Protein 7UFI (pdb70)

Solvent-accessible surface area: 93721 Å² total; per-residue (Å²): 129,159,132,57,68,14,30,140,0,45,124,16,74,18,53,12,70,46,13,135,99,1,18,61,32,0,52,40,2,49,100,24,14,52,57,110,16,62,11,14,1,0,0,0,8,0,6,20,12,14,19,16,59,70,0,0,110,73,1,32,94,98,40,11,64,84,36,64,89,72,38,119,86,47,19,3,1,44,2,28,3,26,26,42,2,99,14,31,37,5,0,16,46,4,0,28,62,0,27,144,28,114,3,17,136,81,60,49,71,31,36,3,11,80,79,0,21,126,46,0,84,74,25,32,2,80,0,4,0,3,3,10,0,8,7,0,13,47,34,158,40,67,96,27,21,17,48,0,2,15,8,6,5,37,3,2,33,97,14,61,1,0,2,0,0,0,0,8,6,28,0,73,27,2,0,102,10,14,39,13,0,33,11,20,1,4,5,36,19,69,6,102,15,17,48,103,16,52,11,193,11,55,4,77,70,6,0,86,136,2,18,155,41,3,13,26,132,127,98,2,19,6,11,75,129,68,29,7,59,54,0,0,4,0,1,71,5,40,37,38,8,1,38,32,0,0,11,2,0,0,8,25,1,9,100,73,152,65,102,23,8,48,93,107,2,2,36,79,0,0,127,8,2,31,22,17,25,91,158,106,44,120,12,3,11,71,157,65,32,135,23,54,138,113,54,24,156,86,14,83,162,68,51,3,54,112,24,49,107,117,104,132,158,131,56,68,15,29,140,1,44,129,17,77,18,53,12,71,46,12,134,100,1,18,61,32,0,52,46,1,50,102,29,15,54,58,114,18,65,12,16,1,0,0,0,9,0,7,21,13,14,20,16,63,70,0,0,110,76,1,33,92,96,39,10,64,84,34,62,89,72,36,118,87,46,18,3,1,43,2,40,5,29,29,47,1,99,13,31,43,5,0,21,45,4,0,33,63,0,25,146,27,113,2,20,136,81,62,49,68,26,33,3,13,77,79,0,20,127,46,0,83,73,25,32,2,81,0,3,0,3,4,11,0,8,9,0,13,44,37,161,37,64,90,27,21,14,47,0,2,14,7,5,5,33,3,2,34,99,15,58,1,0,2,0,0,0,0,9,6,28,0,76,27,2,0,98,10,15,35,15,1,37,12,22,0,5,5,34,19,70,6,99,14,18,48,104,10,59,9,193,11,55,5,76,70,6,0,86,136,1,18,154,39,3,12,26,130,128,99,2,20,6,12,77,129,69,28,8,63,54,0,0,2,0,2,67,5,42,35,41,8,2,40,33,0,0,13,4,0,0,6,26,1,9,102,77,151,68,101,24,8,50,93,108,2,2,35,76,0,0,130,7,2,31,24,18,25,92,160,109,44,119,15,2,11,71,155,66,31,135,24,56,139,114,52,23,151,86,14,84,161,70,49,4,54,110,26,49,108,121,102,129,159,132,58,70,18,32,142,0,48,130,17,74,18,54,11,70,47,12,137,102,1,17,62,30,0,51,44,1,50,101,26,13,54,58,113,16,65,10,16,1,0,1,0,8,0,6,20,13,14,21,17,63,70,0,0,112,74,1,35,95,102,42,11,64,85,34,64,89,72,37,120,86,47,18,3,1,42,2,36,3,24,27,43,1,100,12,31,39,5,0,19,45,4,0,32,64,0,26,145,30,112,2,18,134,79,61,44,63,28,32,4,13,84,79,0,22,124,45,0,82,73,26,32,2,81,0,3,0,4,3,10,0,7,8,0,12,45,34,153,39,67,78,26,22,14,43,0,1,10,9,6,2,33,4,2,32,101,14,60,1,0,3,0,0,0,0,8,6,29,0,73,29,1,0,93,8,17,31,11,0,36,10,18,1,5,4,29,18,74,6,103,12,16,48,103,12,54,11,192,12,52,4,76,68,6,0,87,135,1,18,153,38,3,14,27,131,126,99,1,20,6,11,75,126,69,27,6,62,52,0,0,3,0,2,68,4,43,36,45,8,2,39,35,0,0,15,4,0,0,9,24,1,7,101,75,151,67,102,24,7,49,93,110,3,2,35,80,0,0,131,9,2,32,26,20,24,93,162,107,44,121,11,2,10,73,155,65,32,135,23,54,141,115,51,24,150,87,14,84,162,68,51,4,54,110,26,51,107,118,101,128,159,129,56,69,16,30,138,1,48,129,18,76,18,52,11,70,48,12,135,100,1,18,63,75,0,52,97,2,47,101,96,14,83,59,127,69,110,11,38,1,0,1,0,9,0,7,21,13,14,20,15,59,71,0,0,108,73,1,33,92,101,40,11,63,84,34,64,88,72,36,119,86,47,18,3,1,42,2,30,4,25,22,43,2,93,3,31,38,5,0,20,44,5,0,33,64,0,27,144,28,112,2,15,130,88,60,71,42,70,118,3,13,122,79,0,20,124,46,0,82,73,27,32,2,81,0,3,0,4,4,6,0,8,7,0,12,44,30,146,39,71,140,27,20,37,30,1,2,21,9,6,18,58,3,2,61,96,15,61,2,0,3,0,0,0,0,8,6,28,0,75,28,2,0,114,48,17,44,57,1,74,62,51,2,84,55,67,18,67,7,99,15,17,48,107,10,60,10,191,11,56,5,77,70,7,0,86,134,1,18,153,39,3,14,27,132,124,100,1,20,6,12,74,126,68,27,8,64,54,0,0,4,0,2,69,6,40,38,44,8,3,40,30,0,0,13,2,0,0,8,25,1,9,100,76,149,68,102,24,8,49,90,110,3,1,35,83,0,0,130,7,2,30,23,20,24,92,161,108,42,123,14,2,11,70,155,65,30,135,24,54,138,114,53,26,154,85,14,83,162,69,49,5,52,110,24,49,108,115,104,127,160,82,58,69,31,39,140,1,107,181,18,74,19,53,11,70,47,12,134,101,1,18,62,37,0,51,51,1,49,101,33,14,57,60,117,17,67,10,18,0,0,0,0,8,0,6,72,12,13,20,26,68,70,0,0,109,74,1,32,94,97,40,10,64,86,36,62,88,71,38,119,88,48,18,3,2,34,1,60,8,48,90,60,1,98,13,31,54,4,0,62,44,3,0,27,21,0,26,100,25,110,2,28,87,75,66,47,65,26,28,3,12,70,74,0,20,124,45,0,82,73,27,32,2,82,0,3,0,3,3,33,0,23,41,0,13,45,95,196,38,71,94,27,22,18,44,0,1,15,8,5,6,34,3,3,35,97,13,62,2,0,3,0,0,0,0,29,6,28,0,75,27,2,0,105,13,15,43,16,1,30,12,23,1,5,6,38,17,72,6,101,14,16,49,106,10,58,10,191,11,56,5,76,70,6,0,86,135,1,17,154,38,4,14,27,133,129,99,1,20,7,12,76,130,68,28,12,74,54,0,0,3,0,2,70,6,46,37,144,7,2,39,59,0,0,41,44,0,0,37,42,1,8,109,77,150,67,100,24,7,48,94,108,2,1,35,105,0,0,131,90,25,33,77,113,25,92,159,109,44,120,12,2,10,70,156,66,32,136,23,57,138,113,52,24,152,86,13,83,163,68,52,4,55,110,68,50,107,167,102,131,160,129,59,68,12,30,140,1,50,129,18,74,21,51,11,71,46,12,136,100,1,18,63,34,0,51,48,1,48,101,29,14,53,57,114,18,66,11,19,0,0,0,0,8,0,5,21,12,14,20,16,65,69,0,0,110,75,1,33,94,99,40,10,63,85,35,64,89,70,37,119,86,46,19,4,1,43,2,37,5,27,28,46,1,97,13,32,37,4,0,16,45,4,0,30,64,0,26,144,30,112,2,16,128,79,58,47,62,24,26,4,12,66,74,0,19,126,45,0,82,75,25,32,2,81,0,4,0,3,3,11,0,9,12,0,11,45,39,165,38,68,87,26,20,14,42,0,2,14,8,5,3,26,3,2,31,97,12,61,2,0,2,0,0,0,0,12,7,28,0,73,28,1,0,101,9,15,39,13,0,36,12,21,1,6,6,35,17,70,7,100,14,16,50,104,10,54,10,191,12,54,5,77,69,5,0,85,134,2,19,156,39,4,13,28,131,125,102,2,20,6,12,75,127,69,27,7,63,53,0,0,4,0,1,68,4,45,35,44,8,1,37,35,0,0,17,5,0,0,8,23,1,9,96,76,152,68,104,23,7,51,90,109,3,2,35,85,0,0,129,17,3,30,32,27,28,90,160,107,44,120,13,2,10,72,154,63,31,136,23,55,140,112,53,25,152,85,13,82,160,67,49,3,54,108,34,50,105,128,103,129,160,129,58,68,18,32,139,0,49,130,18,75,19,53,11,71,48,12,136,99,1,18,61,26,0,51,42,1,48,99,21,14,48,58,110,18,63,12,15,0,0,1,0,9,0,6,23,12,13,20,17,63,69,0,0,110,75,1,34,94,99,40,10,64,84,35,63,88,72,36,121,88,46,16,3,1,44,2,29,4,25,23,41,2,100,13,32,33,5,0,15,45,3,0,27,61,0,26,147,28,111,2,15,131,76,59,49,68,27,31,2,13,72,78,0,20,124,45,0,82,74,26,32,2,81,0,4,0,4,4,10,0,7,7,0,12,44,31,154,40,62,89,26,20,16,42,1,1,15,8,6,4,27,2,2,30,95,14,61,2,0,2,0,0,0,0,8,6,28,0,74,30,2,0,100,8,13,39,11,1,35,10,19,1,4,4,32,19,71,6,98,14,16,47,106,13,57,10,191,12,57,4,77,68,6,0,86,133,2,18,153,40,3,12,28,131,128,96,2,21,6,11,76,126,70,27,6,62,54,0,0,4,0,1,67,4,39,35,43,7,2,37,34,0,0,14,4,0,0,9,26,1,9,100,75,151,66,103,23,8,49,95,110,3,1,35,83,0,0,128,11,3,34,28,20,25,92,158,108,44,119,12,2,10,70,158,65,31,135,23,55,138,113,52,26,150,85,14,82,161,67,48,5,54,107,26,48,112,117,103

Nearest PDB structures (foldseek):
  7ufi-assembly1_1  TM=1.003E+00  e=1.037E-57  Vibrio cholerae
  7rzy-assembly1_6  TM=9.937E-01  e=1.566E-46  Vibrio cholerae
  7tjk-assembly1_D  TM=5.510E-01  e=9.023E-07  Saccharomyces cerevisiae
  7tji-assembly1_D  TM=5.333E-01  e=1.636E-06  Saccharomyces cerevisiae
  6rqc-assembly1_D  TM=5.514E-01  e=3.567E-05  Saccharomyces cerevisiae S288C

Radius of gyration: 45.84 Å; Cα contacts (8 Å, |Δi|>4): 3472; chains: 7; bounding box: 83×127×133 Å

B-factor: mean 151.25, std 47.31, range [30.0, 275.18]

Foldseek 3Di:
DPVVLLVLLQPFDDDFPQLVVVLVVVVVQLVVDPFPDAGQAAEEAEAPFLCLVVSVVVSCCVPCVVVVVVDQQCQEFEAEADALHALLRSLQSVVPRRGHDPSPPDRPNPVSLVVCLVCCVVSHHREYEYAALVSQQDQPDGDRNCRNVVVVVVSCVSGVHHYHYYYHPQSVVSLVVDPSSVVSHPHYHYSYFDFFQPAPDSLLVSQVVSQVSNSQDDTQPGSDPPVSLLLCLLPVGNNRLSSQLSSQQSVQCVVPPHRHRDLPSSLVSSVVSCPPPDDPRDNCNHDDNPRDPVSGHTQDPCNRVVSVVVD/DPVVLLVLLQPFDDDFPLLVVVLVVVVVQLVVDPFPDAGQAAEEAEADFLCLVVSVVVSCCVPCVVVVVVDQQCAEFEAEADALHALLRSLQSVVPRRGHDPSPPDRPNVVSLVVCLVCCVVSHHREYEYAALVSQQDQPDGDRPCRNVVVCVVSCVSGVHHYHYYYHPQSVVSLVVDPSSVVSHPHYHYSYFDFFQPAPDSLLVSQVVSQVSNSQDDTQPPSDPPVSLLLCLLPVGNNRLSSQLSSQQSVQCVVPPHRHRDLPSSLVSSVVSCPPPDDPRDNCNHDDNPRDPVSGHTQDPCNRVVSVVVD/DPVVLLVLLQPFDDDFPLLVVVLVVVVVQLVVDPFPDAGQAAEEAEADFLCLVVSVVVSCCVPCVVVVVVDQQCQEFEAEADALHALLRSLQSSVPRRGHDPSPPDRPNVVSLVVCLVCCVVSHHREYEYAALVSQQDQPDGDRPCRNVVSVVVSCVSGVHHYHYYYHPQSVVSLVVDPSSVVSHPHYHYSYFDFFQPAPDSLLVSQVVSQVSNSQDDTQPPSDPPVSLLLCLLPVGNNRLSSQLSSQQSVQCVVPPHRHRDLPSSLVSSVVSCPVPDDPRDNCNHDDNPRDPVSGHTQDPCNRVVSVVVD/DPVVLLVLLQPFDDDFPQLVVVLVVVVVQLVVDPFPDAGQAAEEAEADFLCLVVSVVVSCCVPCVVVVVVDQQCQEFEAEADALHALLRSLQSSVPRRGHDPSPPDRPNVVSLVVCLVCCVVSHHREYEYAALCSQQDQPDGDRPCRNVVVVVVSCVSGVHHYHYYYHPQSVVSLVVDVSSVVSHPHYHYSYFDFFQPAPDSLLVSQVVSQVSNSQDDTQPPSDPPVSLLLCLLPVGNNRLSSQLSSQQSVQCVVVPHRHRDLPSSLVSSVVSCPVPDDPRDNCRHDDNPRDPVSGHTQDPCNRVVSVVVD/DPVVLLVLLQPFDDDFPLLVVVLVVVVVQLVVDPFPDAGQAAEEAEADFLCLVVSVVVSCCVPCVVVVVVDQQCQEFEAEADALHALLRSLQSSVPRRGHDPSPPDRPNVVSLVVCLVCCVVSHHREYEYAALCSQQDQPDGDRPCRNVVVCVVSCVSGVHHYHYYYHPQSVVSLVVDPSSVVSHPHYGYSYFDFFQPAPDSLLVSQVVSQVSNSQDPTQPPSDPPVSLLLCLLPVGNNRLSSQLSSQQSVQCVVPPHRHRDLPSSLVSSVVSCPPPDDPRDNCNHDDNPRDPVSGHTQDPCNRCVSVVVD/DPVVLLVLLQPFDDAFPQLVVVLVVVVVQLVVDPFPDAGQAAEEAEADFLCLVVSVVVSCCVPCVVVVVVDQQCAEFEAEADALHALLRSLQSRVPRRGHDPSPPDRPNPVSLVVCLVCCVVSHHREYEYAALVSQQDQPDGDRPCRNVVSCVVSCVSGVHHYHYYYHPQSVVSLVVDPSSVVSNPHYHYSYFDFFQPAPDSLLVSQVVSQVSNSQDDTQPPSDPPVSLLLCLLPVGNNRLSSQLSSQQSVQCVVPPHRHRDLPSSLVSSVVSCPPPDDPRDNCNHDDNPRDPVSGHTQDPCNRCVSVVVD/DPVVLLVLLQPFDDDFPLLVVVLVVVVVQLVVDPFPDAGQAAEEAEAPFLCLVVSVVVSCCVPCVVVVVVDQQCQEFEAEADALHALQRSLQSSVPRRGHDPSPPDRPNPVSLVVCLVCCVVSHHREYEYAALCSQQDQPDGDRPCRNVVVVVVSCVSGVHHYHYYHHPQSVVSLVVDPSSVVSNPHYHYSYFDFFQPAPDSLLVSQVVSQVSNSQDPTAPPSDPPVSLLLCLLPVGNNRLSSQLSSQQSVQCVVPPHRHRDLPSSLVSSVVSCPPPDDPRDNCNHDDNPRDPVSGHTQDPCNRVVSVVVD

Structure (mmCIF, N/CA/C/O backbone):
data_7UFI
#
_entry.id   7UFI
#
_cell.length_a   1.00
_cell.length_b   1.00
_cell.length_c   1.00
_cell.angle_alpha   90.00
_cell.angle_beta   90.00
_cell.angle_gamma   90.00
#
_symmetry.space_group_name_H-M   'P 1'
#
loop_
_entity.id
_entity.type
_entity.pdbx_description
1 polymer "DNA (5'-D(P*CP*TP*CP*CP*AP*GP*TP*AP*CP*AP*GP*CP*GP*CP*GP*GP*CP*TP*GP*AP*A)-3')"
2 polymer "DNA (5'-D(P*TP*TP*CP*AP*GP*CP*CP*GP*CP*GP*CP*TP*GP*TP*AP*CP*TP*GP*GP*AP*G)-3')"
3 polymer VchTnsC
4 non-polymer "ADENOSINE-5'-TRIPHOSPHATE"
#
loop_
_atom_site.group_PDB
_atom_site.id
_atom_site.type_symbol
_atom_site.label_atom_id
_atom_site.label_alt_id
_atom_site.label_comp_id
_atom_site.label_asym_id
_atom_site.label_entity_id
_atom_site.label_seq_id
_atom_site.pdbx_PDB_ins_code
_atom_site.Cartn_x
_atom_site.Cartn_y
_atom_site.Cartn_z
_atom_site.occupancy
_atom_site.B_iso_or_equiv
_atom_site.auth_seq_id
_atom_site.auth_comp_id
_atom_site.auth_asym_id
_atom_site.auth_atom_id
_atom_site.pdbx_PDB_model_num
ATOM 862 N N . THR C 3 1 ? 201.259 166.467 227.636 1.00 144.23 4 THR 1 N 1
ATOM 863 C CA . THR C 3 1 ? 200.819 165.869 226.329 1.00 142.71 4 THR 1 CA 1
ATOM 864 C C . THR C 3 1 ? 201.608 164.581 226.049 1.00 144.72 4 THR 1 C 1
ATOM 865 O O . THR C 3 1 ? 200.959 163.531 225.859 1.00 147.02 4 THR 1 O 1
ATOM 869 N N . ARG C 3 2 ? 202.946 164.670 226.029 1.00 141.48 5 ARG 1 N 1
ATOM 870 C CA . ARG C 3 2 ? 203.898 163.590 225.634 1.00 135.29 5 ARG 1 CA 1
ATOM 871 C C . ARG C 3 2 ? 203.581 163.143 224.202 1.00 135.32 5 ARG 1 C 1
ATOM 872 O O . ARG C 3 2 ? 202.932 162.095 224.028 1.00 137.28 5 ARG 1 O 1
ATOM 880 N N . GLU C 3 3 ? 204.015 163.940 223.222 1.00 140.71 6 GLU 1 N 1
ATOM 881 C CA . GLU C 3 3 ? 203.849 163.697 221.759 1.00 145.45 6 GLU 1 CA 1
ATOM 882 C C . GLU C 3 3 ? 204.424 162.328 221.345 1.00 137.52 6 GLU 1 C 1
ATOM 883 O O . GLU C 3 3 ? 203.978 161.812 220.293 1.00 139.64 6 GLU 1 O 1
ATOM 889 N N . ALA C 3 4 ? 205.345 161.750 222.130 1.00 132.24 7 ALA 1 N 1
ATOM 890 C CA . ALA C 3 4 ? 205.817 160.346 222.008 1.00 132.63 7 ALA 1 CA 1
ATOM 891 C C . ALA C 3 4 ? 204.637 159.374 222.165 1.00 127.70 7 ALA 1 C 1
ATOM 892 O O . ALA C 3 4 ? 204.509 158.457 221.325 1.00 125.71 7 ALA 1 O 1
ATOM 894 N N . ARG C 3 5 ? 203.819 159.571 223.205 1.00 129.45 8 ARG 1 N 1
ATOM 895 C CA . ARG C 3 5 ? 202.582 158.787 223.488 1.00 133.05 8 ARG 1 CA 1
ATOM 896 C C . ARG C 3 5 ? 201.526 159.050 222.401 1.00 131.92 8 ARG 1 C 1
ATOM 897 O O . ARG C 3 5 ? 200.801 158.095 222.050 1.00 134.79 8 ARG 1 O 1
ATOM 905 N N . ILE C 3 6 ? 201.436 160.290 221.902 1.00 123.89 9 ILE 1 N 1
ATOM 906 C CA . ILE C 3 6 ? 200.459 160.722 220.853 1.00 116.62 9 ILE 1 CA 1
ATOM 907 C C . ILE C 3 6 ? 200.822 160.037 219.531 1.00 117.47 9 ILE 1 C 1
ATOM 908 O O . ILE C 3 6 ? 199.897 159.528 218.862 1.00 120.91 9 ILE 1 O 1
ATOM 913 N N . SER C 3 7 ? 202.109 160.043 219.163 1.00 120.42 10 SER 1 N 1
ATOM 914 C CA . SER C 3 7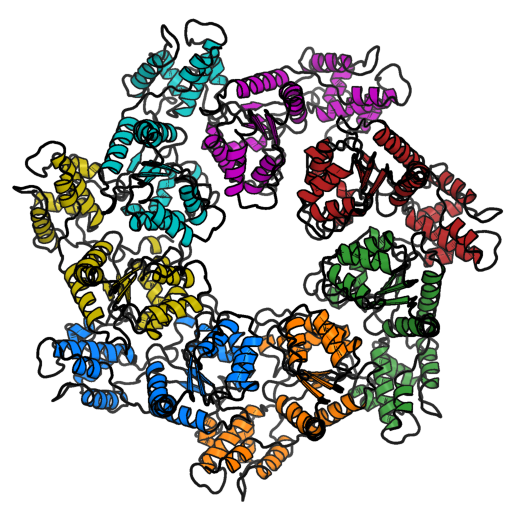 ? 202.639 159.360 217.951 1.00 120.74 10 SER 1 CA 1
ATOM 915 C C . SER C 3 7 ? 202.478 157.840 218.096 1.00 113.35 10 SER 1 C 1
ATOM 916 O O . SER C 3 7 ? 202.246 157.184 217.069 1.00 116.28 10 SER 1 O 1
ATOM 919 N N . ARG C 3 8 ? 202.605 157.307 219.315 1.00 110.80 11 ARG 1 N 1
ATOM 920 C CA . ARG C 3 8 ? 202.375 155.865 219.605 1.00 117.28 11 ARG 1 CA 1
ATOM 921 C C . ARG C 3 8 ? 200.904 155.516 219.334 1.00 114.11 11 ARG 1 C 1
ATOM 922 O O . ARG C 3 8 ? 200.664 154.435 218.763 1.00 117.60 11 ARG 1 O 1
ATOM 930 N N . ALA C 3 9 ? 199.965 156.390 219.719 1.00 113.49 12 ALA 1 N 1
ATOM 931 C CA . ALA C 3 9 ? 198.504 156.216 219.509 1.00 111.59 12 ALA 1 CA 1
ATOM 932 C C . ALA C 3 9 ? 198.158 156.344 218.021 1.00 109.00 12 ALA 1 C 1
ATOM 933 O O . ALA C 3 9 ? 197.229 155.641 217.580 1.00 112.08 12 ALA 1 O 1
ATOM 935 N N . LYS C 3 10 ? 198.859 157.216 217.288 1.00 111.38 13 LYS 1 N 1
ATOM 936 C CA . LYS C 3 10 ? 198.626 157.464 215.838 1.00 113.63 13 LYS 1 CA 1
ATOM 937 C C . LYS C 3 10 ? 199.228 156.323 215.004 1.00 111.39 13 LYS 1 C 1
ATOM 938 O O . LYS C 3 10 ? 198.510 155.792 214.135 1.00 104.51 13 LYS 1 O 1
ATOM 944 N N . ARG C 3 11 ? 200.495 155.973 215.253 1.00 118.46 14 ARG 1 N 1
ATOM 945 C CA . ARG C 3 11 ? 201.227 154.874 214.562 1.00 123.15 14 ARG 1 CA 1
ATOM 946 C C . ARG C 3 11 ? 200.988 153.570 215.333 1.00 121.56 14 ARG 1 C 1
ATOM 947 O O . ARG C 3 11 ? 201.840 153.194 216.166 1.00 125.24 14 ARG 1 O 1
ATOM 955 N N . ALA C 3 12 ? 199.843 152.935 215.078 1.00 117.60 15 ALA 1 N 1
ATOM 956 C CA . ALA C 3 12 ? 199.451 151.610 215.612 1.00 115.97 15 ALA 1 CA 1
ATOM 957 C C . ALA C 3 12 ? 199.082 150.704 214.435 1.00 114.52 15 ALA 1 C 1
ATOM 958 O O . ALA C 3 12 ? 198.016 150.935 213.842 1.00 117.64 15 ALA 1 O 1
ATOM 960 N N . PHE C 3 13 ? 199.947 149.747 214.088 1.00 114.58 16 PHE 1 N 1
ATOM 961 C CA . PHE C 3 13 ? 199.685 148.724 213.041 1.00 114.07 16 PHE 1 CA 1
ATOM 962 C C . PHE C 3 13 ? 199.323 147.392 213.705 1.00 108.89 16 PHE 1 C 1
ATOM 963 O O . PHE C 3 13 ? 200.118 146.892 214.523 1.00 107.68 16 PHE 1 O 1
ATOM 971 N N . VAL C 3 14 ? 198.146 146.860 213.360 1.00 108.84 17 VAL 1 N 1
ATOM 972 C CA . VAL C 3 14 ? 197.663 145.490 213.708 1.00 108.09 17 VAL 1 CA 1
ATOM 973 C C . VAL C 3 14 ? 197.479 144.698 212.410 1.00 111.66 17 VAL 1 C 1
ATOM 974 O O . VAL C 3 14 ? 196.636 145.109 211.597 1.00 117.61 17 VAL 1 O 1
ATOM 978 N N . SER C 3 15 ? 198.183 143.574 212.249 1.00 111.40 18 SER 1 N 1
ATOM 979 C CA . SER C 3 15 ? 198.138 142.732 211.023 1.00 113.76 18 SER 1 CA 1
ATOM 980 C C . SER C 3 15 ? 196.898 141.828 211.052 1.00 110.69 18 SER 1 C 1
ATOM 981 O O . SER C 3 15 ? 196.832 140.952 211.935 1.00 112.26 18 SER 1 O 1
ATOM 984 N N . THR C 3 16 ? 195.953 142.046 210.129 1.00 109.87 19 THR 1 N 1
ATOM 985 C CA . THR C 3 16 ? 194.800 141.143 209.858 1.00 112.75 19 THR 1 CA 1
ATOM 986 C C . THR C 3 16 ? 195.264 140.016 208.937 1.00 116.28 19 THR 1 C 1
ATOM 987 O O . THR C 3 16 ? 196.293 140.148 208.276 1.00 125.97 19 THR 1 O 1
ATOM 991 N N . PRO C 3 17 ? 194.543 138.869 208.881 1.00 116.23 20 PRO 1 N 1
ATOM 992 C CA . PRO C 3 17 ? 194.844 137.807 207.916 1.00 117.30 20 PRO 1 CA 1
ATOM 993 C C . PRO C 3 17 ? 194.761 138.225 206.437 1.00 119.28 20 PRO 1 C 1
ATOM 994 O O . PRO C 3 17 ? 195.487 137.643 205.643 1.00 126.61 20 PRO 1 O 1
ATOM 998 N N . SER C 3 18 ? 193.910 139.204 206.101 1.00 114.07 21 SER 1 N 1
ATOM 999 C CA . SER C 3 18 ? 193.784 139.782 204.733 1.00 111.97 21 SER 1 CA 1
ATOM 1000 C C . SER C 3 18 ? 195.062 140.545 204.353 1.00 114.28 21 SER 1 C 1
ATOM 1001 O O . SER C 3 18 ? 195.499 140.410 203.197 1.00 122.95 21 SER 1 O 1
ATOM 1004 N N . VAL C 3 19 ? 195.632 141.316 205.287 1.00 111.69 22 VAL 1 N 1
ATOM 1005 C CA . VAL C 3 19 ? 196.895 142.095 205.095 1.00 109.63 22 VAL 1 CA 1
ATOM 1006 C C . VAL C 3 19 ? 198.073 141.121 204.951 1.00 104.83 22 VAL 1 C 1
ATOM 1007 O O . VAL C 3 19 ? 198.911 141.335 204.040 1.00 114.97 22 VAL 1 O 1
ATOM 1011 N N . ARG C 3 20 ? 198.135 140.093 205.804 1.00 100.32 23 ARG 1 N 1
ATOM 1012 C CA . ARG C 3 20 ? 199.184 139.038 205.754 1.00 106.00 23 ARG 1 CA 1
ATOM 1013 C C . ARG C 3 20 ? 199.073 138.266 204.434 1.00 101.51 23 ARG 1 C 1
ATOM 1014 O O . ARG C 3 20 ? 200.131 137.866 203.905 1.00 107.59 23 ARG 1 O 1
ATOM 1022 N N . LYS C 3 21 ? 197.851 138.073 203.924 1.00 97.27 24 LYS 1 N 1
ATOM 1023 C CA . LYS C 3 21 ? 197.591 137.445 202.600 1.00 100.41 24 LYS 1 CA 1
ATOM 1024 C C . LYS C 3 21 ? 198.192 138.313 201.489 1.00 98.30 24 LYS 1 C 1
ATOM 1025 O O . LYS C 3 21 ? 198.875 137.745 200.609 1.00 109.51 24 LYS 1 O 1
ATOM 1031 N N . ILE C 3 22 ? 197.942 139.626 201.527 1.00 93.91 25 ILE 1 N 1
ATOM 1032 C CA . ILE C 3 22 ? 198.485 140.614 200.544 1.00 95.23 25 ILE 1 CA 1
ATOM 1033 C C . ILE C 3 22 ? 200.019 140.611 200.638 1.00 99.63 25 ILE 1 C 1
ATOM 1034 O O . ILE C 3 22 ? 200.667 140.501 199.567 1.00 104.61 25 ILE 1 O 1
ATOM 1039 N N . LEU C 3 23 ? 200.581 140.699 201.852 1.00 100.08 26 LEU 1 N 1
ATOM 1040 C CA . LEU C 3 23 ? 202.057 140.770 202.056 1.00 99.34 26 LEU 1 CA 1
ATOM 1041 C C . LEU C 3 23 ? 202.724 139.487 201.545 1.00 95.95 26 LEU 1 C 1
ATOM 1042 O O . LEU C 3 23 ? 203.751 139.616 200.852 1.00 101.95 26 LEU 1 O 1
ATOM 1047 N N . SER C 3 24 ? 202.170 138.307 201.850 1.00 94.20 27 SER 1 N 1
ATOM 1048 C CA . SER C 3 24 ? 202.705 136.993 201.393 1.00 93.85 27 SER 1 CA 1
ATOM 1049 C C . SER C 3 24 ? 202.692 136.927 199.861 1.00 94.81 27 SER 1 C 1
ATOM 1050 O O . SER C 3 24 ? 203.680 136.419 199.291 1.00 101.07 27 SER 1 O 1
ATOM 1053 N N . TYR C 3 25 ? 201.626 137.429 199.225 1.00 93.50 28 TYR 1 N 1
ATOM 1054 C CA . TYR C 3 25 ? 201.473 137.476 197.745 1.00 93.70 28 TYR 1 CA 1
ATOM 1055 C C . TYR C 3 25 ? 202.426 138.510 197.131 1.00 96.46 28 TYR 1 C 1
ATOM 1056 O O . TYR C 3 25 ? 202.899 138.267 196.001 1.00 102.32 28 TYR 1 O 1
ATOM 1065 N N . MET C 3 26 ? 202.689 139.622 197.826 1.00 100.46 29 MET 1 N 1
ATOM 1066 C CA . MET C 3 26 ? 203.642 140.673 197.364 1.00 105.22 29 MET 1 CA 1
ATOM 1067 C C . MET C 3 26 ? 205.077 140.126 197.385 1.00 101.21 29 MET 1 C 1
ATOM 1068 O O . MET C 3 26 ? 205.802 140.353 196.394 1.00 97.38 29 MET 1 O 1
ATOM 1073 N N . ASP C 3 27 ? 205.468 139.450 198.475 1.00 105.09 30 ASP 1 N 1
ATOM 1074 C CA . ASP C 3 27 ? 206.782 138.762 198.624 1.00 110.91 30 ASP 1 CA 1
ATOM 1075 C C . ASP C 3 27 ? 206.915 137.683 197.541 1.00 109.66 30 ASP 1 C 1
ATOM 1076 O O . ASP C 3 27 ? 208.024 137.535 196.989 1.00 112.93 30 ASP 1 O 1
ATOM 1081 N N . ARG C 3 28 ? 205.822 136.965 197.256 1.00 106.39 31 ARG 1 N 1
ATOM 1082 C CA . ARG C 3 28 ? 205.733 135.913 196.205 1.00 103.12 31 ARG 1 CA 1
ATOM 1083 C C . ARG C 3 28 ? 205.931 136.539 194.819 1.00 102.63 31 ARG 1 C 1
ATOM 1084 O O . ARG C 3 28 ? 206.777 136.018 194.063 1.00 113.60 31 ARG 1 O 1
ATOM 1092 N N . CYS C 3 29 ? 205.176 137.597 194.500 1.00 104.35 32 CYS 1 N 1
ATOM 1093 C CA . CYS C 3 29 ? 205.259 138.360 193.218 1.00 106.21 32 CYS 1 CA 1
ATOM 1094 C C . CYS C 3 29 ? 206.702 138.807 192.939 1.00 101.02 32 CYS 1 C 1
ATOM 1095 O O . CYS C 3 29 ? 207.130 138.694 191.776 1.00 97.47 32 CYS 1 O 1
ATOM 1098 N N . ARG C 3 30 ? 207.410 139.307 193.958 1.00 104.17 33 ARG 1 N 1
ATOM 1099 C CA . ARG C 3 30 ? 208.803 139.820 193.836 1.00 105.39 33 ARG 1 CA 1
ATOM 1100 C C . ARG C 3 30 ? 209.758 138.654 193.575 1.00 104.15 33 ARG 1 C 1
ATOM 1101 O O . ARG C 3 30 ? 210.482 138.708 192.567 1.00 107.30 33 ARG 1 O 1
ATOM 1109 N N . ASP C 3 31 ? 209.743 137.638 194.444 1.00 112.50 34 ASP 1 N 1
ATOM 1110 C CA . ASP C 3 31 ? 210.750 136.540 194.471 1.00 120.96 34 ASP 1 CA 1
ATOM 1111 C C . ASP C 3 31 ? 210.534 135.539 193.322 1.00 116.60 34 ASP 1 C 1
ATOM 1112 O O . ASP C 3 31 ? 211.397 134.652 193.175 1.00 120.12 34 ASP 1 O 1
ATOM 1117 N N . LEU C 3 32 ? 209.459 135.660 192.533 1.00 116.35 35 LEU 1 N 1
ATOM 1118 C CA . LEU C 3 32 ? 209.189 134.750 191.384 1.00 118.91 35 LEU 1 CA 1
ATOM 1119 C C . LEU C 3 32 ? 209.789 135.293 190.081 1.00 121.37 35 LEU 1 C 1
ATOM 1120 O O . LEU C 3 32 ? 210.236 134.459 189.268 1.00 126.01 35 LEU 1 O 1
ATOM 1125 N N . SER C 3 33 ? 209.794 136.613 189.875 1.00 120.02 36 SER 1 N 1
ATOM 1126 C CA . SER C 3 33 ? 210.343 137.261 188.653 1.00 121.92 36 SER 1 CA 1
ATOM 1127 C C . SER C 3 33 ? 211.876 137.167 188.652 1.00 130.16 36 SER 1 C 1
ATOM 1128 O O . SER C 3 33 ? 212.504 137.696 189.593 1.00 133.70 36 SER 1 O 1
ATOM 1131 N N . ASP C 3 34 ? 212.438 136.517 187.626 1.00 133.23 37 ASP 1 N 1
ATOM 1132 C CA . ASP C 3 34 ? 213.902 136.377 187.379 1.00 132.55 37 ASP 1 CA 1
ATOM 1133 C C . ASP C 3 34 ? 214.394 137.547 186.512 1.00 129.62 37 ASP 1 C 1
ATOM 1134 O O . ASP C 3 34 ? 215.615 137.616 186.272 1.00 132.73 37 ASP 1 O 1
ATOM 1139 N N . LEU C 3 35 ? 213.478 138.417 186.058 1.00 129.59 38 LEU 1 N 1
ATOM 1140 C CA . LEU C 3 35 ? 213.723 139.637 185.235 1.00 130.41 38 LEU 1 CA 1
ATOM 1141 C C . LEU C 3 35 ? 214.268 139.275 183.839 1.00 128.16 38 LEU 1 C 1
ATOM 1142 O O . LEU C 3 35 ? 214.894 140.151 183.207 1.00 123.00 38 LEU 1 O 1
ATOM 1147 N N . GLU C 3 36 ? 214.004 138.053 183.359 1.00 132.72 39 GLU 1 N 1
ATOM 1148 C CA . GLU C 3 36 ? 214.182 137.631 181.941 1.00 134.64 39 GLU 1 CA 1
ATOM 1149 C C . GLU C 3 36 ? 212.806 137.310 181.347 1.00 130.71 39 GLU 1 C 1
ATOM 1150 O O . GLU C 3 36 ? 212.466 137.891 180.300 1.00 129.54 39 GLU 1 O 1
ATOM 1156 N N . SER C 3 37 ? 212.058 136.414 182.000 1.00 132.17 40 SER 1 N 1
ATOM 1157 C CA . SER C 3 37 ? 210.706 135.949 181.591 1.00 135.50 40 SER 1 CA 1
ATOM 1158 C C . SER C 3 37 ? 209.639 136.931 182.091 1.00 133.97 40 SER 1 C 1
ATOM 1159 O O . SER C 3 37 ? 209.990 137.838 182.871 1.00 133.85 40 SER 1 O 1
ATOM 1162 N N . GLU C 3 38 ? 208.384 136.734 181.671 1.00 131.99 41 GLU 1 N 1
ATOM 1163 C CA . GLU C 3 38 ? 207.242 137.629 181.997 1.00 132.35 41 GLU 1 CA 1
ATOM 1164 C C . GLU C 3 38 ? 206.955 137.547 183.495 1.00 122.72 41 GLU 1 C 1
ATOM 1165 O O . GLU C 3 38 ? 206.798 136.451 184.027 1.00 119.85 41 GLU 1 O 1
ATOM 1171 N N . PRO C 3 39 ? 206.887 138.691 184.220 1.00 121.94 42 PRO 1 N 1
ATOM 1172 C CA . PRO C 3 39 ? 206.595 138.680 185.656 1.00 124.28 42 PRO 1 CA 1
ATOM 1173 C C . PRO C 3 39 ? 205.132 138.336 185.984 1.00 123.05 42 PRO 1 C 1
ATOM 1174 O O . PRO C 3 39 ? 204.354 138.106 185.072 1.00 125.61 42 PRO 1 O 1
ATOM 1178 N N . THR C 3 40 ? 204.798 138.319 187.277 1.00 120.06 43 THR 1 N 1
ATOM 1179 C CA . THR C 3 40 ? 203.550 137.729 187.826 1.00 122.97 43 THR 1 CA 1
ATOM 1180 C C . THR C 3 40 ? 202.427 138.774 187.789 1.00 121.80 43 THR 1 C 1
ATOM 1181 O O . THR C 3 40 ? 201.328 138.417 187.321 1.00 125.81 43 THR 1 O 1
ATOM 1185 N N . CYS C 3 41 ? 202.694 140.000 188.260 1.00 115.36 44 CYS 1 N 1
ATOM 1186 C CA . CYS C 3 41 ? 201.793 141.182 188.159 1.00 114.75 44 CYS 1 CA 1
ATOM 1187 C C . CYS C 3 41 ? 200.474 140.931 188.903 1.00 114.70 44 CYS 1 C 1
ATOM 1188 O O . CYS C 3 41 ? 199.515 140.435 188.274 1.00 117.99 44 CYS 1 O 1
ATOM 1191 N N . MET C 3 42 ? 200.428 141.265 190.195 1.00 109.17 45 MET 1 N 1
ATOM 1192 C CA . MET C 3 42 ? 199.192 141.205 191.019 1.00 105.82 45 MET 1 CA 1
ATOM 1193 C C . MET C 3 42 ? 198.416 142.515 190.842 1.00 97.77 45 MET 1 C 1
ATOM 1194 O O . MET C 3 42 ? 199.050 143.536 190.527 1.00 97.07 45 MET 1 O 1
ATOM 1199 N N . MET C 3 43 ? 197.089 142.466 191.001 1.00 97.07 46 MET 1 N 1
ATOM 1200 C CA . MET C 3 43 ? 196.201 143.653 191.148 1.00 97.20 46 MET 1 CA 1
ATOM 1201 C C . MET C 3 43 ? 195.484 143.549 192.498 1.00 89.73 46 MET 1 C 1
ATOM 1202 O O . MET C 3 43 ? 194.769 142.557 192.702 1.00 89.25 46 MET 1 O 1
ATOM 1207 N N . VAL C 3 44 ? 195.644 144.551 193.365 1.00 90.44 47 VAL 1 N 1
ATOM 1208 C CA . VAL C 3 44 ? 194.980 144.610 194.702 1.00 90.57 47 VAL 1 CA 1
ATOM 1209 C C . VAL C 3 44 ? 193.930 145.725 194.676 1.00 84.05 47 VAL 1 C 1
ATOM 1210 O O . VAL C 3 44 ? 194.320 146.905 194.650 1.00 85.58 47 VAL 1 O 1
ATOM 1214 N N . TYR C 3 45 ? 192.647 145.354 194.700 1.00 82.08 48 TYR 1 N 1
ATOM 1215 C CA . TYR C 3 45 ? 191.498 146.285 194.856 1.00 81.31 48 TYR 1 CA 1
ATOM 1216 C C . TYR C 3 45 ? 191.392 146.691 196.327 1.00 81.09 48 TYR 1 C 1
ATOM 1217 O O . TYR C 3 45 ? 192.226 146.242 197.138 1.00 87.98 48 TYR 1 O 1
ATOM 1226 N N . GLY C 3 46 ? 190.400 147.516 196.660 1.00 78.04 49 GLY 1 N 1
ATOM 1227 C CA . GLY C 3 46 ? 190.117 147.933 198.045 1.00 78.98 49 GLY 1 CA 1
ATOM 1228 C C . GLY C 3 46 ? 189.437 149.283 198.078 1.00 80.00 49 GLY 1 C 1
ATOM 1229 O O . GLY C 3 46 ? 189.853 150.165 197.312 1.00 79.68 49 GLY 1 O 1
ATOM 1230 N N . ALA C 3 47 ? 188.452 149.440 198.964 1.00 87.03 50 ALA 1 N 1
ATOM 1231 C CA . ALA C 3 47 ? 187.535 150.602 199.034 1.00 91.97 50 ALA 1 CA 1
ATOM 1232 C C . ALA C 3 47 ? 188.268 151.831 199.592 1.00 90.34 50 ALA 1 C 1
ATOM 1233 O O . ALA C 3 47 ? 189.503 151.791 199.736 1.00 90.73 50 ALA 1 O 1
ATOM 1235 N N . SER C 3 48 ? 187.525 152.900 199.876 1.00 93.59 51 SER 1 N 1
ATOM 1236 C CA . SER C 3 48 ? 188.051 154.164 200.446 1.00 97.83 51 SER 1 CA 1
ATOM 1237 C C . SER C 3 48 ? 188.335 153.973 201.941 1.00 92.63 51 SER 1 C 1
ATOM 1238 O O . SER C 3 48 ? 187.375 153.995 202.733 1.00 95.44 51 SER 1 O 1
ATOM 1241 N N . GLY C 3 49 ? 189.603 153.756 202.301 1.00 91.11 52 GLY 1 N 1
ATOM 1242 C CA . GLY C 3 49 ? 190.084 153.762 203.698 1.00 91.68 52 GLY 1 CA 1
ATOM 1243 C C . GLY C 3 49 ? 190.110 152.379 204.334 1.00 88.94 52 GLY 1 C 1
ATOM 1244 O O . GLY C 3 49 ? 189.788 152.288 205.529 1.00 94.71 52 GLY 1 O 1
ATOM 1245 N N . VAL C 3 50 ? 190.530 151.351 203.589 1.00 87.89 53 VAL 1 N 1
ATOM 1246 C CA . VAL C 3 50 ? 190.642 149.938 204.075 1.00 89.72 53 VAL 1 CA 1
ATOM 1247 C C . VAL C 3 50 ? 192.018 149.706 204.711 1.00 94.89 53 VAL 1 C 1
ATOM 1248 O O . VAL C 3 50 ? 192.109 148.822 205.586 1.00 98.18 53 VAL 1 O 1
ATOM 1252 N N . GLY C 3 51 ? 193.040 150.447 204.273 1.00 101.15 54 GLY 1 N 1
ATOM 1253 C CA . GLY C 3 51 ? 194.438 150.326 204.731 1.00 99.70 54 GLY 1 CA 1
ATOM 1254 C C . GLY C 3 51 ? 195.350 149.800 203.635 1.00 93.53 54 GLY 1 C 1
ATOM 1255 O O . GLY C 3 51 ? 196.168 148.920 203.938 1.00 96.25 54 GLY 1 O 1
ATOM 1256 N N . LYS C 3 52 ? 195.213 150.319 202.409 1.00 89.52 55 LYS 1 N 1
ATOM 1257 C CA . LYS C 3 52 ? 196.075 149.988 201.244 1.00 88.93 55 LYS 1 CA 1
ATOM 1258 C C . LYS C 3 52 ? 197.424 150.691 201.403 1.00 87.38 55 LYS 1 C 1
ATOM 1259 O O . LYS C 3 52 ? 198.448 149.997 201.342 1.00 95.73 55 LYS 1 O 1
ATOM 1265 N N . THR C 3 53 ? 197.418 152.011 201.614 1.00 84.57 56 THR 1 N 1
ATOM 1266 C CA . THR C 3 53 ? 198.642 152.846 201.773 1.00 81.11 56 THR 1 CA 1
ATOM 1267 C C . THR C 3 53 ? 199.456 152.372 202.986 1.00 76.78 56 THR 1 C 1
ATOM 1268 O O . THR C 3 53 ? 200.693 152.454 202.910 1.00 84.58 56 THR 1 O 1
ATOM 1272 N N . THR C 3 54 ? 198.803 151.894 204.050 1.00 78.26 57 THR 1 N 1
ATOM 1273 C CA . THR C 3 54 ? 199.464 151.314 205.252 1.00 85.24 57 THR 1 CA 1
ATOM 1274 C C . THR C 3 54 ? 200.161 150.003 204.870 1.00 92.89 57 THR 1 C 1
ATOM 1275 O O . THR C 3 54 ? 201.283 149.773 205.373 1.00 102.97 57 THR 1 O 1
ATOM 1279 N N . VAL C 3 55 ? 199.517 149.182 204.031 1.00 92.95 58 VAL 1 N 1
ATOM 1280 C CA . VAL C 3 55 ? 200.062 147.888 203.516 1.00 91.09 58 VAL 1 CA 1
ATOM 1281 C C . VAL C 3 55 ? 201.330 148.172 202.702 1.00 93.33 58 VAL 1 C 1
ATOM 1282 O O . VAL C 3 55 ? 202.337 147.469 202.933 1.00 98.94 58 VAL 1 O 1
ATOM 1286 N N . ILE C 3 56 ? 201.285 149.162 201.802 1.00 94.40 59 ILE 1 N 1
ATOM 1287 C CA . ILE C 3 56 ? 202.429 149.526 200.909 1.00 92.93 59 ILE 1 CA 1
ATOM 1288 C C . ILE C 3 56 ? 203.561 150.064 201.792 1.00 84.04 59 ILE 1 C 1
ATOM 1289 O O . ILE C 3 56 ? 204.719 149.689 201.543 1.00 86.67 59 ILE 1 O 1
ATOM 1294 N N . LYS C 3 57 ? 203.236 150.892 202.788 1.00 82.43 60 LYS 1 N 1
ATOM 1295 C CA . LYS C 3 57 ? 204.235 151.508 203.700 1.00 87.86 60 LYS 1 CA 1
ATOM 1296 C C . LYS C 3 57 ? 204.854 150.433 204.597 1.00 89.08 60 LYS 1 C 1
ATOM 1297 O O . LYS C 3 57 ? 206.078 150.515 204.836 1.00 92.75 60 LYS 1 O 1
ATOM 1303 N N . LYS C 3 58 ? 204.054 149.476 205.079 1.00 94.14 61 LYS 1 N 1
ATOM 1304 C CA . LYS C 3 58 ? 204.535 148.339 205.913 1.00 102.06 61 LYS 1 CA 1
ATOM 1305 C C . LYS C 3 58 ? 205.486 147.468 205.084 1.00 100.59 61 LYS 1 C 1
ATOM 1306 O O . LYS C 3 58 ? 206.559 147.111 205.612 1.00 104.75 61 LYS 1 O 1
ATOM 1312 N N . TYR C 3 59 ? 205.106 147.147 203.841 1.00 100.27 62 TYR 1 N 1
ATOM 1313 C CA . TYR C 3 59 ? 205.919 146.349 202.883 1.00 96.85 62 TYR 1 CA 1
ATOM 1314 C C . TYR C 3 59 ? 207.214 147.094 202.535 1.00 94.81 62 TYR 1 C 1
ATOM 1315 O O . TYR C 3 59 ? 208.280 146.451 202.577 1.00 99.84 62 TYR 1 O 1
ATOM 1324 N N . LEU C 3 60 ? 207.115 148.384 202.185 1.00 97.53 63 LEU 1 N 1
ATOM 1325 C CA . LEU C 3 60 ? 208.270 149.268 201.846 1.00 97.19 63 LEU 1 CA 1
ATOM 1326 C C . LEU C 3 60 ? 209.322 149.182 202.955 1.00 96.71 63 LEU 1 C 1
ATOM 1327 O O . LEU C 3 60 ? 210.496 148.918 202.627 1.00 101.65 63 LEU 1 O 1
ATOM 1332 N N . ASN C 3 61 ? 208.910 149.399 204.209 1.00 101.48 64 ASN 1 N 1
ATOM 1333 C CA . ASN C 3 61 ? 209.804 149.369 205.398 1.00 108.22 64 ASN 1 CA 1
ATOM 1334 C C . ASN C 3 61 ? 210.427 147.976 205.519 1.00 109.45 64 ASN 1 C 1
ATOM 1335 O O . ASN C 3 61 ? 211.668 147.891 205.519 1.00 116.34 64 ASN 1 O 1
ATOM 1340 N N . GLN C 3 62 ? 209.597 146.929 205.574 1.00 119.23 65 GLN 1 N 1
ATOM 1341 C CA . GLN C 3 62 ? 210.047 145.536 205.863 1.00 129.68 65 GLN 1 CA 1
ATOM 1342 C C . GLN C 3 62 ? 210.888 144.981 204.700 1.00 129.53 65 GLN 1 C 1
ATOM 1343 O O . GLN C 3 62 ? 211.637 144.016 204.952 1.00 128.46 65 GLN 1 O 1
ATOM 1349 N N . ALA C 3 63 ? 210.776 145.545 203.489 1.00 134.87 66 ALA 1 N 1
ATOM 1350 C CA . ALA C 3 63 ? 211.575 145.148 202.303 1.00 138.53 66 ALA 1 CA 1
ATOM 1351 C C . ALA C 3 63 ? 212.848 145.999 202.205 1.00 142.24 66 ALA 1 C 1
ATOM 1352 O O . ALA C 3 63 ? 213.944 145.421 202.338 1.00 146.25 66 ALA 1 O 1
ATOM 1354 N N . ALA C 3 64 ? 212.711 147.315 202.002 1.00 152.97 67 ALA 1 N 1
ATOM 1355 C CA . ALA C 3 64 ? 213.747 148.181 201.383 1.00 166.02 67 ALA 1 CA 1
ATOM 1356 C C . ALA C 3 64 ? 214.477 149.090 202.390 1.00 174.18 67 ALA 1 C 1
ATOM 1357 O O . ALA C 3 64 ? 215.267 149.938 201.917 1.00 171.74 67 ALA 1 O 1
ATOM 1359 N N . ALA C 3 65 ? 214.276 148.924 203.706 1.00 185.78 68 ALA 1 N 1
ATOM 1360 C CA . ALA C 3 65 ? 214.864 149.802 204.752 1.00 196.60 68 ALA 1 CA 1
ATOM 1361 C C . ALA C 3 65 ? 216.395 149.666 204.773 1.00 209.83 68 ALA 1 C 1
ATOM 1362 O O . ALA C 3 65 ? 217.080 150.696 204.588 1.00 213.03 68 ALA 1 O 1
ATOM 1364 N N . ALA C 3 66 ? 216.907 148.447 204.988 1.00 220.01 69 ALA 1 N 1
ATOM 1365 C CA . ALA C 3 66 ? 218.353 148.135 205.125 1.00 224.78 69 ALA 1 CA 1
ATOM 1366 C C . ALA C 3 66 ? 219.077 148.299 203.778 1.00 233.52 69 ALA 1 C 1
ATOM 1367 O O . ALA C 3 66 ? 220.251 148.735 203.792 1.00 235.89 69 ALA 1 O 1
ATOM 1369 N N . ALA C 3 67 ? 218.412 147.969 202.662 1.00 238.58 70 ALA 1 N 1
ATOM 1370 C CA . ALA C 3 67 ? 218.962 148.068 201.282 1.00 239.74 70 ALA 1 CA 1
ATOM 1371 C C . ALA C 3 67 ? 219.105 149.539 200.861 1.00 243.57 70 ALA 1 C 1
ATOM 1372 O O . ALA C 3 67 ? 220.105 149.852 200.183 1.00 243.40 70 ALA 1 O 1
ATOM 1374 N N . ALA C 3 68 ? 218.147 150.401 201.231 1.00 243.16 71 ALA 1 N 1
ATOM 1375 C CA . ALA C 3 68 ? 218.204 151.869 201.013 1.00 238.92 71 ALA 1 CA 1
ATOM 1376 C C . ALA C 3 68 ? 219.241 152.504 201.953 1.00 240.16 71 ALA 1 C 1
ATOM 1377 O O . ALA C 3 68 ? 219.844 153.521 201.552 1.00 239.37 71 ALA 1 O 1
ATOM 1379 N N . ALA C 3 69 ? 219.435 151.937 203.152 1.00 239.85 72 ALA 1 N 1
ATOM 1380 C CA . ALA C 3 69 ? 220.472 152.347 204.133 1.00 236.03 72 ALA 1 CA 1
ATOM 1381 C C . ALA C 3 69 ? 221.869 151.944 203.636 1.00 234.52 72 ALA 1 C 1
ATOM 1382 O O . ALA C 3 69 ? 222.832 152.672 203.958 1.00 234.01 72 ALA 1 O 1
ATOM 1384 N N . GLY C 3 70 ? 221.977 150.829 202.899 1.00 230.32 73 GLY 1 N 1
ATOM 1385 C CA . GLY C 3 70 ? 223.234 150.335 202.299 1.00 224.31 73 GLY 1 CA 1
ATOM 1386 C C . GLY C 3 70 ? 223.799 151.294 201.260 1.00 220.21 73 GLY 1 C 1
ATOM 1387 O O . GLY C 3 70 ? 225.005 151.606 201.344 1.00 218.62 73 GLY 1 O 1
ATOM 1388 N N . GLY C 3 71 ? 222.964 151.739 200.313 1.00 214.67 74 GLY 1 N 1
ATOM 1389 C CA . GLY C 3 71 ? 223.335 152.698 199.250 1.00 207.95 74 GLY 1 CA 1
ATOM 1390 C C . GLY C 3 71 ? 222.171 153.017 198.322 1.00 202.91 74 GLY 1 C 1
ATOM 1391 O O . GLY C 3 71 ? 221.031 152.618 198.643 1.00 204.27 74 GLY 1 O 1
ATOM 1392 N N . ASP C 3 72 ? 222.447 153.717 197.214 1.00 192.55 75 ASP 1 N 1
ATOM 1393 C CA . ASP C 3 72 ? 221.463 154.044 196.143 1.00 181.98 75 ASP 1 CA 1
ATOM 1394 C C . ASP C 3 72 ? 221.191 152.771 195.329 1.00 170.77 75 ASP 1 C 1
ATOM 1395 O O . ASP C 3 72 ? 221.879 152.554 194.307 1.00 168.93 75 ASP 1 O 1
ATOM 1400 N N . ILE C 3 73 ? 220.238 151.956 195.794 1.00 156.59 76 ILE 1 N 1
ATOM 1401 C CA . ILE C 3 73 ? 219.816 150.665 195.168 1.00 144.99 76 ILE 1 CA 1
ATOM 1402 C C . ILE C 3 73 ? 218.318 150.733 194.825 1.00 137.66 76 ILE 1 C 1
ATOM 1403 O O . ILE C 3 73 ? 217.977 150.376 193.682 1.00 139.74 76 ILE 1 O 1
ATOM 1408 N N . ILE C 3 74 ? 217.473 151.185 195.766 1.00 129.08 77 ILE 1 N 1
ATOM 1409 C CA . ILE C 3 74 ? 215.985 151.325 195.653 1.00 121.59 77 ILE 1 CA 1
ATOM 1410 C C . ILE C 3 74 ? 215.404 150.093 194.950 1.00 113.43 77 ILE 1 C 1
ATOM 1411 O O . ILE C 3 74 ? 215.079 150.140 193.765 1.00 112.79 77 ILE 1 O 1
ATOM 1416 N N . PRO C 3 75 ? 215.245 148.949 195.663 1.00 110.67 78 PRO 1 N 1
ATOM 1417 C CA . PRO C 3 75 ? 214.783 147.704 195.051 1.00 109.87 78 PRO 1 CA 1
ATOM 1418 C C . PRO C 3 75 ? 213.296 147.753 194.669 1.00 114.16 78 PRO 1 C 1
ATOM 1419 O O . PRO C 3 75 ? 212.976 147.359 193.559 1.00 123.65 78 PRO 1 O 1
ATOM 1423 N N . VAL C 3 76 ? 212.438 148.209 195.590 1.00 108.44 79 VAL 1 N 1
ATOM 1424 C CA . VAL C 3 76 ? 210.969 148.379 195.371 1.00 101.24 79 VAL 1 CA 1
ATOM 1425 C C . VAL C 3 76 ? 210.657 149.875 195.308 1.00 92.16 79 VAL 1 C 1
ATOM 1426 O O . VAL C 3 76 ? 211.376 150.658 195.954 1.00 89.42 79 VAL 1 O 1
ATOM 1430 N N . LEU C 3 77 ? 209.615 150.234 194.556 1.00 94.20 80 LEU 1 N 1
ATOM 1431 C CA . LEU C 3 77 ? 209.147 151.630 194.358 1.00 98.65 80 LEU 1 CA 1
ATOM 1432 C C . LEU C 3 77 ? 207.759 151.815 194.972 1.00 106.49 80 LEU 1 C 1
ATOM 1433 O O . LEU C 3 77 ? 207.114 150.807 195.324 1.00 114.43 80 LEU 1 O 1
ATOM 1438 N N . HIS C 3 78 ? 207.333 153.075 195.074 1.00 108.10 81 HIS 1 N 1
ATOM 1439 C CA . HIS C 3 78 ? 205.955 153.498 195.429 1.00 111.29 81 HIS 1 CA 1
ATOM 1440 C C . HIS C 3 78 ? 205.570 154.683 194.544 1.00 110.02 81 HIS 1 C 1
ATOM 1441 O O . HIS C 3 78 ? 206.187 155.753 194.690 1.00 114.06 81 HIS 1 O 1
ATOM 1448 N N . ILE C 3 79 ? 204.592 154.476 193.663 1.00 113.45 82 ILE 1 N 1
ATOM 1449 C CA . ILE C 3 79 ? 204.114 155.459 192.651 1.00 113.14 82 ILE 1 CA 1
ATOM 1450 C C . ILE C 3 79 ? 202.639 155.745 192.927 1.00 115.87 82 ILE 1 C 1
ATOM 1451 O O . ILE C 3 79 ? 201.870 154.789 193.132 1.00 122.69 82 ILE 1 O 1
ATOM 1456 N N . GLU C 3 80 ? 202.286 157.028 192.957 1.00 115.30 83 GLU 1 N 1
ATOM 1457 C CA . GLU C 3 80 ? 200.894 157.525 193.067 1.00 116.60 83 GLU 1 CA 1
ATOM 1458 C C . GLU C 3 80 ? 200.611 158.326 191.794 1.00 107.24 83 GLU 1 C 1
ATOM 1459 O O . GLU C 3 80 ? 201.142 159.449 191.685 1.00 107.20 83 GLU 1 O 1
ATOM 1465 N N . LEU C 3 81 ? 199.856 157.751 190.851 1.00 104.53 84 LEU 1 N 1
ATOM 1466 C CA . LEU C 3 81 ? 199.520 158.402 189.553 1.00 107.76 84 LEU 1 CA 1
ATOM 1467 C C . LEU C 3 81 ? 198.888 159.762 189.827 1.00 106.83 84 LEU 1 C 1
ATOM 1468 O O . LEU C 3 81 ? 198.255 159.954 190.863 1.00 114.05 84 LEU 1 O 1
ATOM 1473 N N . PRO C 3 82 ? 199.065 160.753 188.928 1.00 104.06 85 PRO 1 N 1
ATOM 1474 C CA . PRO C 3 82 ? 198.259 161.970 188.966 1.00 110.88 85 PRO 1 CA 1
ATOM 1475 C C . PRO C 3 82 ? 196.869 161.725 188.358 1.00 114.26 85 PRO 1 C 1
ATOM 1476 O O . PRO C 3 82 ? 196.695 160.725 187.688 1.00 114.27 85 PRO 1 O 1
ATOM 1480 N N . ASP C 3 83 ? 195.922 162.633 188.612 1.00 119.74 86 ASP 1 N 1
ATOM 1481 C CA . ASP C 3 83 ? 194.512 162.525 188.148 1.00 124.52 86 ASP 1 CA 1
ATOM 1482 C C . ASP C 3 83 ? 194.460 162.810 186.642 1.00 118.55 86 ASP 1 C 1
ATOM 1483 O O . ASP C 3 83 ? 195.117 163.776 186.206 1.00 119.75 86 ASP 1 O 1
ATOM 1488 N N . ASN C 3 84 ? 193.696 162.004 185.893 1.00 117.91 87 ASN 1 N 1
ATOM 1489 C CA . ASN C 3 84 ? 193.563 162.069 184.411 1.00 122.81 87 ASN 1 CA 1
ATOM 1490 C C . ASN C 3 84 ? 194.962 161.995 183.787 1.00 121.34 87 ASN 1 C 1
ATOM 1491 O O . ASN C 3 84 ? 195.291 162.853 182.941 1.00 124.20 87 ASN 1 O 1
ATOM 1496 N N . ALA C 3 85 ? 195.750 160.998 184.198 1.00 119.45 88 ALA 1 N 1
ATOM 1497 C CA . ALA C 3 85 ? 197.184 160.855 183.849 1.00 120.34 88 ALA 1 CA 1
ATOM 1498 C C . ALA C 3 85 ? 197.333 160.592 182.349 1.00 118.66 88 ALA 1 C 1
ATOM 1499 O O . ALA C 3 85 ? 196.553 159.783 181.809 1.00 121.09 88 ALA 1 O 1
ATOM 1501 N N . LYS C 3 86 ? 198.288 161.277 181.711 1.00 118.00 89 LYS 1 N 1
ATOM 1502 C CA . LYS C 3 86 ? 198.838 160.916 180.377 1.00 116.20 89 LYS 1 CA 1
ATOM 1503 C C . LYS C 3 86 ? 200.013 159.970 180.599 1.00 112.24 89 LYS 1 C 1
ATOM 1504 O O . LYS C 3 86 ? 200.577 159.940 181.692 1.00 119.80 89 LYS 1 O 1
ATOM 1510 N N . PRO C 3 87 ? 200.396 159.146 179.597 1.00 102.10 90 PRO 1 N 1
ATOM 1511 C CA . PRO C 3 87 ? 201.549 158.259 179.736 1.00 100.67 90 PRO 1 CA 1
ATOM 1512 C C . PRO C 3 87 ? 202.840 159.020 180.076 1.00 98.63 90 PRO 1 C 1
ATOM 1513 O O . PRO C 3 87 ? 203.569 158.534 180.923 1.00 107.02 90 PRO 1 O 1
ATOM 1517 N N . VAL C 3 88 ? 203.061 160.190 179.466 1.00 95.75 91 VAL 1 N 1
ATOM 1518 C CA . VAL C 3 88 ? 204.265 161.050 179.698 1.00 97.20 91 VAL 1 CA 1
ATOM 1519 C C . VAL C 3 88 ? 204.287 161.540 181.155 1.00 95.23 91 VAL 1 C 1
ATOM 1520 O O . VAL C 3 88 ? 205.394 161.585 181.727 1.00 97.43 91 VAL 1 O 1
ATOM 1524 N N . ASP C 3 89 ? 203.126 161.877 181.729 1.00 100.49 92 ASP 1 N 1
ATOM 1525 C CA . ASP C 3 89 ? 202.994 162.394 183.121 1.00 110.57 92 ASP 1 CA 1
ATOM 1526 C C . ASP C 3 89 ? 203.367 161.293 184.122 1.00 110.30 92 ASP 1 C 1
ATOM 1527 O O . ASP C 3 89 ? 204.249 161.546 184.973 1.00 116.21 92 ASP 1 O 1
ATOM 1532 N N . ALA C 3 90 ? 202.723 160.126 184.025 1.00 105.43 93 ALA 1 N 1
ATOM 1533 C CA . ALA C 3 90 ? 202.961 158.953 184.902 1.00 104.68 93 ALA 1 CA 1
ATOM 1534 C C . ALA C 3 90 ? 204.360 158.374 184.649 1.00 97.04 93 ALA 1 C 1
ATOM 1535 O O . ALA C 3 90 ? 204.950 157.844 185.611 1.00 101.98 93 ALA 1 O 1
ATOM 1537 N N . ALA C 3 91 ? 204.871 158.475 183.416 1.00 95.87 94 ALA 1 N 1
ATOM 1538 C CA . ALA C 3 91 ? 206.242 158.049 183.038 1.00 102.26 94 ALA 1 CA 1
ATOM 1539 C C . ALA C 3 91 ? 207.295 158.909 183.750 1.00 102.18 94 ALA 1 C 1
ATOM 1540 O O . ALA C 3 91 ? 208.250 158.322 184.295 1.00 102.73 94 ALA 1 O 1
ATOM 1542 N N . ARG C 3 92 ? 207.152 160.239 183.723 1.00 108.31 95 ARG 1 N 1
ATOM 1543 C CA . ARG C 3 92 ? 208.154 161.168 184.320 1.00 111.80 95 ARG 1 CA 1
ATOM 1544 C C . ARG C 3 92 ? 208.015 161.176 185.849 1.00 110.51 95 ARG 1 C 1
ATOM 1545 O O . ARG C 3 92 ? 209.042 161.405 186.514 1.00 114.70 95 ARG 1 O 1
ATOM 1553 N N . GLU C 3 93 ? 206.820 160.905 186.387 1.00 114.90 96 GLU 1 N 1
ATOM 1554 C CA . GLU C 3 93 ? 206.594 160.754 187.853 1.00 121.54 96 GLU 1 CA 1
ATOM 1555 C C . GLU C 3 93 ? 207.302 159.486 188.353 1.00 118.19 96 GLU 1 C 1
ATOM 1556 O O . GLU C 3 93 ? 207.943 159.556 189.421 1.00 120.09 96 GLU 1 O 1
ATOM 1562 N N . LEU C 3 94 ? 207.194 158.383 187.600 1.00 120.82 97 LEU 1 N 1
ATOM 1563 C CA . LEU C 3 94 ? 207.935 157.105 187.815 1.00 121.61 97 LEU 1 CA 1
ATOM 1564 C C . LEU C 3 94 ? 209.449 157.357 187.749 1.00 117.85 97 LEU 1 C 1
ATOM 1565 O O . LEU C 3 94 ? 210.179 156.769 188.574 1.00 117.27 97 LEU 1 O 1
ATOM 1570 N N . LEU C 3 95 ? 209.890 158.218 186.822 1.00 119.49 98 LEU 1 N 1
ATOM 1571 C CA . LEU C 3 95 ? 211.320 158.586 186.608 1.00 120.85 98 LEU 1 CA 1
ATOM 1572 C C . LEU C 3 95 ? 211.845 159.433 187.775 1.00 118.79 98 LEU 1 C 1
ATOM 1573 O O . LEU C 3 95 ? 212.878 159.041 188.341 1.00 122.87 98 LEU 1 O 1
ATOM 1578 N N . VAL C 3 96 ? 211.190 160.553 188.110 1.00 119.05 99 VAL 1 N 1
ATOM 1579 C CA . VAL C 3 96 ? 211.706 161.514 189.137 1.00 120.96 99 VAL 1 CA 1
ATOM 1580 C C . VAL C 3 96 ? 211.611 160.890 190.537 1.00 117.80 99 VAL 1 C 1
ATOM 1581 O O . VAL C 3 96 ? 212.409 161.298 191.401 1.00 118.73 99 VAL 1 O 1
ATOM 1585 N N . GLU C 3 97 ? 210.693 159.944 190.758 1.00 125.87 100 GLU 1 N 1
ATOM 1586 C CA . GLU C 3 97 ? 210.600 159.191 192.040 1.00 137.01 100 GLU 1 CA 1
ATOM 1587 C C . GLU C 3 97 ? 211.771 158.202 192.118 1.00 137.27 100 GLU 1 C 1
ATOM 1588 O O . GLU C 3 97 ? 212.415 158.143 193.182 1.00 138.05 100 GLU 1 O 1
ATOM 1594 N N . MET C 3 98 ? 212.040 157.470 191.031 1.00 145.94 101 MET 1 N 1
ATOM 1595 C CA . MET C 3 98 ? 213.095 156.420 190.959 1.00 153.83 101 MET 1 CA 1
ATOM 1596 C C . MET C 3 98 ? 214.469 157.081 190.797 1.00 149.44 101 MET 1 C 1
ATOM 1597 O O . MET C 3 98 ? 214.733 157.636 189.715 1.00 145.81 101 MET 1 O 1
ATOM 1602 N N . GLY C 3 99 ? 215.323 156.987 191.821 1.00 154.89 102 GLY 1 N 1
ATOM 1603 C CA . GLY C 3 99 ? 216.685 157.554 191.814 1.00 160.50 102 GLY 1 CA 1
ATOM 1604 C C . GLY C 3 99 ? 216.652 159.069 191.700 1.00 165.46 102 GLY 1 C 1
ATOM 1605 O O . GLY C 3 99 ? 215.723 159.677 192.271 1.00 162.93 102 GLY 1 O 1
ATOM 1606 N N . ASP C 3 100 ? 217.617 159.656 190.980 1.00 176.93 103 ASP 1 N 1
ATOM 1607 C CA . ASP C 3 100 ? 217.742 161.129 190.797 1.00 184.24 103 ASP 1 CA 1
ATOM 1608 C C . ASP C 3 100 ? 218.179 161.456 189.369 1.00 183.96 103 ASP 1 C 1
ATOM 1609 O O . ASP C 3 100 ? 219.336 161.807 189.137 1.00 187.04 103 ASP 1 O 1
ATOM 1614 N N . PRO C 3 101 ? 217.279 161.340 188.363 1.00 177.00 104 PRO 1 N 1
ATOM 1615 C CA . PRO C 3 101 ? 217.425 162.065 187.102 1.00 171.65 104 PRO 1 CA 1
ATOM 1616 C C . PRO C 3 101 ? 216.821 163.471 187.229 1.00 158.05 104 PRO 1 C 1
ATOM 1617 O O . PRO C 3 101 ? 216.219 163.749 188.257 1.00 144.83 104 PRO 1 O 1
ATOM 1621 N N . LEU C 3 102 ? 216.976 164.307 186.194 1.00 154.75 105 LEU 1 N 1
ATOM 1622 C CA . LEU C 3 102 ? 216.192 165.566 186.045 1.00 151.38 105 LEU 1 CA 1
ATOM 1623 C C . LEU C 3 102 ? 214.803 165.189 185.501 1.00 144.42 105 LEU 1 C 1
ATOM 1624 O O . LEU C 3 102 ? 213.828 165.351 186.254 1.00 145.12 105 LEU 1 O 1
ATOM 1629 N N . ALA C 3 103 ? 214.713 164.688 184.262 1.00 136.43 106 ALA 1 N 1
ATOM 1630 C CA . ALA C 3 103 ? 213.627 163.822 183.732 1.00 134.57 106 ALA 1 CA 1
ATOM 1631 C C . ALA C 3 103 ? 212.274 164.538 183.588 1.00 127.38 106 ALA 1 C 1
ATOM 1632 O O . ALA C 3 103 ? 211.403 163.942 182.921 1.00 129.15 106 ALA 1 O 1
ATOM 1634 N N . LEU C 3 104 ? 212.075 165.732 184.163 1.00 126.38 107 LEU 1 N 1
ATOM 1635 C CA . LEU C 3 104 ? 210.752 166.421 184.162 1.00 131.55 107 LEU 1 CA 1
ATOM 1636 C C . LEU C 3 104 ? 210.837 167.791 183.470 1.00 128.73 107 LEU 1 C 1
ATOM 1637 O O . LEU C 3 104 ? 209.873 168.568 183.608 1.00 133.40 107 LEU 1 O 1
ATOM 1642 N N . TYR C 3 105 ? 211.898 168.046 182.695 1.00 129.07 108 TYR 1 N 1
ATOM 1643 C CA . TYR C 3 105 ? 212.029 169.228 181.802 1.00 134.11 108 TYR 1 CA 1
ATOM 1644 C C . TYR C 3 105 ? 211.756 168.797 180.358 1.00 139.49 108 TYR 1 C 1
ATOM 1645 O O . TYR C 3 105 ? 210.887 169.410 179.706 1.00 145.23 108 TYR 1 O 1
ATOM 1654 N N . GLU C 3 106 ? 212.471 167.771 179.890 1.00 143.39 109 GLU 1 N 1
ATOM 1655 C CA . GLU C 3 106 ? 212.382 167.240 178.503 1.00 148.90 109 GLU 1 CA 1
ATOM 1656 C C . GLU C 3 106 ? 211.264 166.188 178.469 1.00 137.60 109 GLU 1 C 1
ATOM 1657 O O . GLU C 3 106 ? 211.532 165.027 178.835 1.00 127.70 109 GLU 1 O 1
ATOM 1663 N N . THR C 3 107 ? 210.058 166.610 178.061 1.00 140.35 110 THR 1 N 1
ATOM 1664 C CA . THR C 3 107 ? 208.833 165.770 177.927 1.00 145.76 110 THR 1 CA 1
ATOM 1665 C C . THR C 3 107 ? 208.645 165.446 176.440 1.00 142.42 110 THR 1 C 1
ATOM 1666 O O . THR C 3 107 ? 208.111 166.308 175.711 1.00 136.95 110 THR 1 O 1
ATOM 1670 N N . ASP C 3 108 ? 209.121 164.276 176.002 1.00 146.08 111 ASP 1 N 1
ATOM 1671 C CA . ASP C 3 108 ? 208.924 163.761 174.619 1.00 147.29 111 ASP 1 CA 1
ATOM 1672 C C . ASP C 3 108 ? 208.476 162.290 174.622 1.00 140.82 111 ASP 1 C 1
ATOM 1673 O O . ASP C 3 108 ? 208.376 161.725 173.515 1.00 142.48 111 ASP 1 O 1
ATOM 1678 N N . LEU C 3 109 ? 208.246 161.679 175.795 1.00 139.57 112 LEU 1 N 1
ATOM 1679 C CA . LEU C 3 109 ? 207.526 160.384 175.990 1.00 140.51 112 LEU 1 CA 1
ATOM 1680 C C . LEU C 3 109 ? 208.328 159.186 175.451 1.00 135.34 112 LEU 1 C 1
ATOM 1681 O O . LEU C 3 109 ? 208.136 158.092 176.004 1.00 139.75 112 LEU 1 O 1
ATOM 1686 N N . ALA C 3 110 ? 209.184 159.362 174.435 1.00 131.40 113 ALA 1 N 1
ATOM 1687 C CA . ALA C 3 110 ? 209.935 158.279 173.751 1.00 128.10 113 ALA 1 CA 1
ATOM 1688 C C . ALA C 3 110 ? 211.347 158.159 174.335 1.00 123.36 113 ALA 1 C 1
ATOM 1689 O O . ALA C 3 110 ? 211.763 157.023 174.640 1.00 123.94 113 ALA 1 O 1
ATOM 1691 N N . ARG C 3 111 ? 212.058 159.284 174.462 1.00 120.62 114 ARG 1 N 1
ATOM 1692 C CA . ARG C 3 111 ? 213.447 159.342 175.002 1.00 121.51 114 ARG 1 CA 1
ATOM 1693 C C . ARG C 3 111 ? 213.440 159.144 176.526 1.00 122.08 114 ARG 1 C 1
ATOM 1694 O O . ARG C 3 111 ? 214.444 158.591 177.040 1.00 127.09 114 ARG 1 O 1
ATOM 1702 N N . LEU C 3 112 ? 212.370 159.542 177.228 1.00 120.58 115 LEU 1 N 1
ATOM 1703 C CA . LEU C 3 112 ? 212.231 159.284 178.693 1.00 120.14 115 LEU 1 CA 1
ATOM 1704 C C . LEU C 3 112 ? 211.731 157.853 178.938 1.00 112.29 115 LEU 1 C 1
ATOM 1705 O O . LEU C 3 112 ? 212.057 157.311 180.014 1.00 118.82 115 LEU 1 O 1
ATOM 1710 N N . THR C 3 113 ? 211.029 157.232 177.983 1.00 108.26 116 THR 1 N 1
ATOM 1711 C CA . THR C 3 113 ? 210.775 155.762 177.992 1.00 112.58 116 THR 1 CA 1
ATOM 1712 C C . THR C 3 113 ? 212.110 155.025 177.832 1.00 110.80 116 THR 1 C 1
ATOM 1713 O O . THR C 3 113 ? 212.320 154.032 178.553 1.00 111.45 116 THR 1 O 1
ATOM 1717 N N . LYS C 3 114 ? 212.972 155.491 176.921 1.00 114.15 117 LYS 1 N 1
ATOM 1718 C CA . LYS C 3 114 ? 214.338 154.934 176.722 1.00 116.55 117 LYS 1 CA 1
ATOM 1719 C C . LYS C 3 114 ? 215.162 155.159 177.996 1.00 112.23 117 LYS 1 C 1
ATOM 1720 O O . LYS C 3 114 ? 215.882 154.213 178.400 1.00 115.45 117 LYS 1 O 1
ATOM 1726 N N . ARG C 3 115 ? 215.045 156.342 178.618 1.00 111.42 118 ARG 1 N 1
ATOM 1727 C CA . ARG C 3 115 ? 215.796 156.689 179.856 1.00 113.25 118 ARG 1 CA 1
ATOM 1728 C C . ARG C 3 115 ? 215.461 155.704 180.979 1.00 110.39 118 ARG 1 C 1
ATOM 1729 O O . ARG C 3 115 ? 216.411 155.213 181.613 1.00 113.09 118 ARG 1 O 1
ATOM 1737 N N . LEU C 3 116 ? 214.174 155.444 181.238 1.00 112.28 119 LEU 1 N 1
ATOM 1738 C CA . LEU C 3 116 ? 213.759 154.638 182.422 1.00 114.58 119 LEU 1 CA 1
ATOM 1739 C C . LEU C 3 116 ? 213.965 153.143 182.129 1.00 109.26 119 LEU 1 C 1
ATOM 1740 O O . LEU C 3 116 ? 214.196 152.401 183.106 1.00 116.57 119 LEU 1 O 1
ATOM 1745 N N . THR C 3 117 ? 213.960 152.714 180.858 1.00 107.56 120 THR 1 N 1
ATOM 1746 C CA . THR C 3 117 ? 214.391 151.340 180.464 1.00 111.37 120 THR 1 CA 1
ATOM 1747 C C . THR C 3 117 ? 215.915 151.210 180.580 1.00 110.21 120 THR 1 C 1
ATOM 1748 O O . THR C 3 117 ? 216.371 150.102 180.917 1.00 105.72 120 THR 1 O 1
ATOM 1752 N N . GLU C 3 118 ? 216.670 152.279 180.296 1.00 120.47 121 GLU 1 N 1
ATOM 1753 C CA . GLU C 3 118 ? 218.135 152.330 180.572 1.00 125.11 121 GLU 1 CA 1
ATOM 1754 C C . GLU C 3 118 ? 218.381 152.216 182.086 1.00 118.03 121 GLU 1 C 1
ATOM 1755 O O . GLU C 3 118 ? 219.338 151.513 182.464 1.00 115.26 121 GLU 1 O 1
ATOM 1761 N N . LEU C 3 119 ? 217.540 152.856 182.911 1.00 116.21 122 LEU 1 N 1
ATOM 1762 C CA . LEU C 3 119 ? 217.807 153.129 184.353 1.00 114.36 122 LEU 1 CA 1
ATOM 1763 C C . LEU C 3 119 ? 217.213 152.047 185.272 1.00 109.82 122 LEU 1 C 1
ATOM 1764 O O . LEU C 3 119 ? 217.745 151.904 186.389 1.00 111.39 122 LEU 1 O 1
ATOM 1769 N N . ILE C 3 120 ? 216.176 151.309 184.854 1.00 106.54 123 ILE 1 N 1
ATOM 1770 C CA . ILE C 3 120 ? 215.472 150.331 185.745 1.00 103.63 123 ILE 1 CA 1
ATOM 1771 C C . ILE C 3 120 ? 216.401 149.162 186.093 1.00 103.65 123 ILE 1 C 1
ATOM 1772 O O . ILE C 3 120 ? 216.504 148.824 187.269 1.00 107.49 123 ILE 1 O 1
ATOM 1777 N N . PRO C 3 121 ? 217.093 148.489 185.139 1.00 104.67 124 PRO 1 N 1
ATOM 1778 C CA . PRO C 3 121 ? 218.119 147.502 185.495 1.00 102.94 124 PRO 1 CA 1
ATOM 1779 C C . PRO C 3 121 ? 219.418 148.101 186.063 1.00 102.77 124 PRO 1 C 1
ATOM 1780 O O . PRO C 3 121 ? 220.152 147.362 186.696 1.00 97.89 124 PRO 1 O 1
ATOM 1784 N N . ALA C 3 122 ? 219.672 149.396 185.828 1.00 112.64 125 ALA 1 N 1
ATOM 1785 C CA . ALA C 3 122 ? 220.884 150.128 186.277 1.00 117.85 125 ALA 1 CA 1
ATOM 1786 C C . ALA C 3 122 ? 220.917 150.199 187.809 1.00 117.66 125 ALA 1 C 1
ATOM 1787 O O . ALA C 3 122 ? 221.927 149.757 188.392 1.00 121.29 125 ALA 1 O 1
ATOM 1789 N N . VAL C 3 123 ? 219.853 150.724 188.428 1.00 115.75 126 VAL 1 N 1
ATOM 1790 C CA . VAL C 3 123 ? 219.740 150.876 189.913 1.00 119.95 126 VAL 1 CA 1
ATOM 1791 C C . VAL C 3 123 ? 219.377 149.529 190.555 1.00 124.34 126 VAL 1 C 1
ATOM 1792 O O . VAL C 3 123 ? 219.780 149.317 191.717 1.00 132.13 126 VAL 1 O 1
ATOM 1796 N N . GLY C 3 124 ? 218.654 148.660 189.838 1.00 123.07 127 GLY 1 N 1
ATOM 1797 C CA . GLY C 3 124 ? 218.267 147.312 190.299 1.00 117.65 127 GLY 1 CA 1
ATOM 1798 C C . GLY C 3 124 ? 216.864 147.307 190.876 1.00 110.51 127 GLY 1 C 1
ATOM 1799 O O . GLY C 3 124 ? 216.707 146.901 192.044 1.00 108.55 127 GLY 1 O 1
ATOM 1800 N N . VAL C 3 125 ? 215.884 147.746 190.080 1.00 105.03 128 VAL 1 N 1
ATOM 1801 C CA . VAL C 3 125 ? 214.434 147.737 190.437 1.00 103.94 128 VAL 1 CA 1
ATOM 1802 C C . VAL C 3 125 ? 213.952 146.283 190.409 1.00 100.92 128 VAL 1 C 1
ATOM 1803 O O . VAL C 3 125 ? 214.136 145.615 189.373 1.00 101.87 128 VAL 1 O 1
ATOM 1807 N N . LYS C 3 126 ? 213.351 145.834 191.510 1.00 97.80 129 LYS 1 N 1
ATOM 1808 C CA . LYS C 3 126 ? 212.819 144.463 191.702 1.00 98.59 129 LYS 1 CA 1
ATOM 1809 C C . LYS C 3 126 ? 211.291 144.455 191.591 1.00 92.43 129 LYS 1 C 1
ATOM 1810 O O . LYS C 3 126 ? 210.753 143.407 191.199 1.00 94.58 129 LYS 1 O 1
ATOM 1816 N N . LEU C 3 127 ? 210.624 145.559 191.948 1.00 89.73 130 LEU 1 N 1
ATOM 1817 C CA . LEU C 3 127 ? 209.140 145.666 192.001 1.00 88.38 130 LEU 1 CA 1
ATOM 1818 C C . LEU C 3 127 ? 208.719 147.124 191.796 1.00 83.34 130 LEU 1 C 1
ATOM 1819 O O . LEU C 3 127 ? 209.436 148.020 192.273 1.00 88.02 130 LEU 1 O 1
ATOM 1824 N N . ILE C 3 128 ? 207.598 147.342 191.111 1.00 83.43 131 ILE 1 N 1
ATOM 1825 C CA . ILE C 3 128 ? 206.939 148.672 190.975 1.00 89.13 131 ILE 1 CA 1
ATOM 1826 C C . ILE C 3 128 ? 205.551 148.554 191.614 1.00 96.30 131 ILE 1 C 1
ATOM 1827 O O . ILE C 3 128 ? 204.787 147.646 191.214 1.00 101.62 131 ILE 1 O 1
ATOM 1832 N N . ILE C 3 129 ? 205.255 149.417 192.592 1.00 95.13 132 ILE 1 N 1
ATOM 1833 C CA . ILE C 3 129 ? 203.939 149.479 193.291 1.00 89.26 132 ILE 1 CA 1
ATOM 1834 C C . ILE C 3 129 ? 203.267 150.787 192.882 1.00 82.81 132 ILE 1 C 1
ATOM 1835 O O . ILE C 3 129 ? 203.771 151.841 193.268 1.00 83.00 132 ILE 1 O 1
ATOM 1840 N N . ILE C 3 130 ? 202.192 150.695 192.100 1.00 89.17 133 ILE 1 N 1
ATOM 1841 C CA . ILE C 3 130 ? 201.339 151.844 191.675 1.00 99.24 133 ILE 1 CA 1
ATOM 1842 C C . ILE C 3 130 ? 200.114 151.879 192.595 1.00 103.84 133 ILE 1 C 1
ATOM 1843 O O . ILE C 3 130 ? 199.446 150.838 192.711 1.00 107.94 133 ILE 1 O 1
ATOM 1848 N N . ASP C 3 131 ? 199.828 153.030 193.211 1.00 113.80 134 ASP 1 N 1
ATOM 1849 C CA . ASP C 3 131 ? 198.841 153.158 194.319 1.00 126.07 134 ASP 1 CA 1
ATOM 1850 C C . ASP C 3 131 ? 197.461 153.521 193.759 1.00 121.55 134 ASP 1 C 1
ATOM 1851 O O . ASP C 3 131 ? 196.473 152.895 194.190 1.00 128.37 134 ASP 1 O 1
ATOM 1856 N N . GLU C 3 132 ? 197.396 154.508 192.862 1.00 112.82 135 GLU 1 N 1
ATOM 1857 C CA . GLU C 3 132 ? 196.131 155.031 192.283 1.00 111.77 135 GLU 1 CA 1
ATOM 1858 C C . GLU C 3 132 ? 195.990 154.502 190.853 1.00 105.07 135 GLU 1 C 1
ATOM 1859 O O . GLU C 3 132 ? 196.820 154.885 190.007 1.00 109.50 135 GLU 1 O 1
ATOM 1865 N N . PHE C 3 133 ? 195.005 153.635 190.604 1.00 96.00 136 PHE 1 N 1
ATOM 1866 C CA . PHE C 3 133 ? 194.642 153.152 189.244 1.00 92.30 136 PHE 1 CA 1
ATOM 1867 C C . PHE C 3 133 ? 193.275 153.705 188.813 1.00 87.39 136 PHE 1 C 1
ATOM 1868 O O . PHE C 3 133 ? 192.996 153.677 187.601 1.00 84.99 136 PHE 1 O 1
ATOM 1876 N N . GLN C 3 134 ? 192.467 154.219 189.746 1.00 87.29 137 GLN 1 N 1
ATOM 1877 C CA . GLN C 3 134 ? 191.101 154.734 189.461 1.00 92.72 137 GLN 1 CA 1
ATOM 1878 C C . GLN C 3 134 ? 191.169 156.116 188.793 1.00 96.02 137 GLN 1 C 1
ATOM 1879 O O . GLN C 3 134 ? 190.098 156.605 188.382 1.00 100.36 137 GLN 1 O 1
ATOM 1885 N N . HIS C 3 135 ? 192.355 156.733 188.710 1.00 96.63 138 HIS 1 N 1
ATOM 1886 C CA . HIS C 3 135 ? 192.583 158.057 188.065 1.00 98.00 138 HIS 1 CA 1
ATOM 1887 C C . HIS C 3 135 ? 192.391 157.981 186.543 1.00 99.56 138 HIS 1 C 1
ATOM 1888 O O . HIS C 3 135 ? 192.106 159.034 185.940 1.00 100.72 138 HIS 1 O 1
ATOM 1895 N N . LEU C 3 136 ? 192.512 156.785 185.956 1.00 102.12 139 LEU 1 N 1
ATOM 1896 C CA . LEU C 3 136 ? 192.424 156.536 184.490 1.00 100.82 139 LEU 1 CA 1
ATOM 1897 C C . LEU C 3 136 ? 190.955 156.481 184.049 1.00 103.00 139 LEU 1 C 1
ATOM 1898 O O . LEU C 3 136 ? 190.721 156.366 182.833 1.00 110.16 139 LEU 1 O 1
ATOM 1903 N N . VAL C 3 137 ? 190.013 156.533 184.995 1.00 106.78 140 VAL 1 N 1
ATOM 1904 C CA . VAL C 3 137 ? 188.561 156.766 184.737 1.00 110.59 140 VAL 1 CA 1
ATOM 1905 C C . VAL C 3 137 ? 188.366 158.281 184.628 1.00 117.40 140 VAL 1 C 1
ATOM 1906 O O . VAL C 3 137 ? 188.796 158.989 185.562 1.00 123.69 140 VAL 1 O 1
ATOM 1910 N N . GLU C 3 138 ? 187.756 158.761 183.538 1.00 121.20 141 GLU 1 N 1
ATOM 1911 C CA . GLU C 3 138 ? 187.446 160.207 183.357 1.00 129.88 141 GLU 1 CA 1
ATOM 1912 C C . GLU C 3 138 ? 186.309 160.569 184.321 1.00 132.46 141 GLU 1 C 1
ATOM 1913 O O . GLU C 3 138 ? 185.497 159.678 184.635 1.00 134.21 141 GLU 1 O 1
ATOM 1919 N N . GLU C 3 139 ? 186.261 161.829 184.765 1.00 142.96 142 GLU 1 N 1
ATOM 1920 C CA . GLU C 3 139 ? 185.541 162.251 186.004 1.00 154.12 142 GLU 1 CA 1
ATOM 1921 C C . GLU C 3 139 ? 184.026 162.139 185.784 1.00 152.94 142 GLU 1 C 1
ATOM 1922 O O . GLU C 3 139 ? 183.370 161.419 186.562 1.00 151.93 142 GLU 1 O 1
ATOM 1928 N N . ARG C 3 140 ? 183.509 162.827 184.760 1.00 155.82 143 ARG 1 N 1
ATOM 1929 C CA . ARG C 3 140 ? 182.057 163.114 184.572 1.00 156.32 143 ARG 1 CA 1
ATOM 1930 C C . ARG C 3 140 ? 181.463 162.162 183.522 1.00 143.67 143 ARG 1 C 1
ATOM 1931 O O . ARG C 3 140 ? 180.347 161.660 183.765 1.00 140.40 143 ARG 1 O 1
ATOM 1939 N N . SER C 3 141 ? 182.173 161.911 182.416 1.00 133.56 144 SER 1 N 1
ATOM 1940 C CA . SER C 3 141 ? 181.884 160.801 181.467 1.00 127.97 144 SER 1 CA 1
ATOM 1941 C C . SER C 3 141 ? 182.401 159.496 182.084 1.00 130.65 144 SER 1 C 1
ATOM 1942 O O . SER C 3 141 ? 182.999 159.560 183.176 1.00 133.94 144 SER 1 O 1
ATOM 1945 N N . ASN C 3 142 ? 182.179 158.359 181.419 1.00 136.02 145 ASN 1 N 1
ATOM 1946 C CA . ASN C 3 142 ? 182.560 157.013 181.930 1.00 137.10 145 ASN 1 CA 1
ATOM 1947 C C . ASN C 3 142 ? 183.524 156.312 180.963 1.00 135.90 145 ASN 1 C 1
ATOM 1948 O O . ASN C 3 142 ? 183.725 155.091 181.140 1.00 138.71 145 ASN 1 O 1
ATOM 1953 N N . ARG C 3 143 ? 184.136 157.033 180.012 1.00 134.19 146 ARG 1 N 1
ATOM 1954 C CA . ARG C 3 143 ? 185.244 156.472 179.191 1.00 132.71 146 ARG 1 CA 1
ATOM 1955 C C . ARG C 3 143 ? 186.449 156.304 180.119 1.00 122.17 146 ARG 1 C 1
ATOM 1956 O O . ARG C 3 143 ? 186.629 157.154 181.022 1.00 125.53 146 ARG 1 O 1
ATOM 1964 N N . VAL C 3 144 ? 187.212 155.231 179.915 1.00 108.06 147 VAL 1 N 1
ATOM 1965 C CA . VAL C 3 144 ? 188.482 154.958 180.645 1.00 103.46 147 VAL 1 CA 1
ATOM 1966 C C . VAL C 3 144 ? 189.603 155.064 179.614 1.00 97.17 147 VAL 1 C 1
ATOM 1967 O O . VAL C 3 144 ? 189.611 154.265 178.665 1.00 96.90 147 VAL 1 O 1
ATOM 1971 N N . LEU C 3 145 ? 190.463 156.070 179.780 1.00 101.81 148 LEU 1 N 1
ATOM 1972 C CA . LEU C 3 145 ? 191.514 156.450 178.796 1.00 109.63 148 LEU 1 CA 1
ATOM 1973 C C . LEU C 3 145 ? 192.682 155.460 178.918 1.00 110.21 148 LEU 1 C 1
ATOM 1974 O O . LEU C 3 145 ? 193.305 155.402 179.996 1.00 107.80 148 LEU 1 O 1
ATOM 1979 N N . THR C 3 146 ? 192.942 154.711 177.838 1.00 113.68 149 THR 1 N 1
ATOM 1980 C CA . THR C 3 146 ? 193.743 153.454 177.805 1.00 117.04 149 THR 1 CA 1
ATOM 1981 C C . THR C 3 146 ? 195.179 153.718 177.325 1.00 117.48 149 THR 1 C 1
ATOM 1982 O O . THR C 3 146 ? 195.853 152.744 176.935 1.00 126.58 149 THR 1 O 1
ATOM 1986 N N . GLN C 3 147 ? 195.655 154.963 177.390 1.00 110.61 150 GLN 1 N 1
ATOM 1987 C CA . GLN C 3 147 ? 197.025 155.332 176.949 1.00 107.51 150 GLN 1 CA 1
ATOM 1988 C C . GLN C 3 147 ? 198.029 154.896 178.022 1.00 102.50 150 GLN 1 C 1
ATOM 1989 O O . GLN C 3 147 ? 199.090 154.366 177.644 1.00 109.38 150 GLN 1 O 1
ATOM 1995 N N . VAL C 3 148 ? 197.699 155.087 179.304 1.00 101.79 151 VAL 1 N 1
ATOM 1996 C CA . VAL C 3 148 ? 198.595 154.755 180.453 1.00 106.63 151 VAL 1 CA 1
ATOM 1997 C C . VAL C 3 148 ? 198.620 153.231 180.617 1.00 104.11 151 VAL 1 C 1
ATOM 1998 O O . VAL C 3 148 ? 199.708 152.697 180.909 1.00 108.97 151 VAL 1 O 1
ATOM 2002 N N . GLY C 3 149 ? 197.474 152.566 180.423 1.00 102.78 152 GLY 1 N 1
ATOM 2003 C CA . GLY C 3 149 ? 197.334 151.096 180.477 1.00 104.59 152 GLY 1 CA 1
ATOM 2004 C C . GLY C 3 149 ? 198.151 150.396 179.400 1.00 101.43 152 GLY 1 C 1
ATOM 2005 O O . GLY C 3 149 ? 198.793 149.373 179.719 1.00 102.47 152 GLY 1 O 1
ATOM 2006 N N . ASN C 3 150 ? 198.131 150.924 178.171 1.00 99.03 153 ASN 1 N 1
ATOM 2007 C CA . ASN C 3 150 ? 198.919 150.407 177.016 1.00 100.04 153 ASN 1 CA 1
ATOM 2008 C C . ASN C 3 150 ? 200.410 150.707 177.217 1.00 97.16 153 ASN 1 C 1
ATOM 2009 O O . ASN C 3 150 ? 201.230 149.870 176.792 1.00 105.12 153 ASN 1 O 1
ATOM 2014 N N . TRP C 3 151 ? 200.753 151.851 177.816 1.00 94.38 154 TRP 1 N 1
ATOM 2015 C CA . TRP C 3 151 ? 202.154 152.198 178.175 1.00 94.19 154 TRP 1 CA 1
ATOM 2016 C C . TRP C 3 151 ? 202.653 151.268 179.289 1.00 94.00 154 TRP 1 C 1
ATOM 2017 O O . TRP C 3 151 ? 203.837 150.863 179.227 1.00 102.43 154 TRP 1 O 1
ATOM 2028 N N . LEU C 3 152 ? 201.804 150.947 180.273 1.00 100.60 155 LEU 1 N 1
ATOM 2029 C CA . LEU C 3 152 ? 202.154 150.005 181.376 1.00 108.33 155 LEU 1 CA 1
ATOM 2030 C C . LEU C 3 152 ? 202.427 148.611 180.794 1.00 104.33 155 LEU 1 C 1
ATOM 2031 O O . LEU C 3 152 ? 203.366 147.955 181.282 1.00 109.74 155 LEU 1 O 1
ATOM 2036 N N . LYS C 3 153 ? 201.643 148.178 179.800 1.00 100.97 156 LYS 1 N 1
ATOM 2037 C CA . LYS C 3 153 ? 201.867 146.904 179.058 1.00 99.49 156 LYS 1 CA 1
ATOM 2038 C C . LYS C 3 153 ? 203.206 146.981 178.316 1.00 94.25 156 LYS 1 C 1
ATOM 2039 O O . LYS C 3 153 ? 203.957 145.993 178.357 1.00 97.65 156 LYS 1 O 1
ATOM 2045 N N . MET C 3 154 ? 203.474 148.112 177.660 1.00 96.48 157 MET 1 N 1
ATOM 2046 C CA . MET C 3 154 ? 204.730 148.399 176.912 1.00 99.58 157 MET 1 CA 1
ATOM 2047 C C . MET C 3 154 ? 205.930 148.250 177.855 1.00 88.53 157 MET 1 C 1
ATOM 2048 O O . MET C 3 154 ? 206.813 147.420 177.551 1.00 85.99 157 MET 1 O 1
ATOM 2053 N N . ILE C 3 155 ? 205.943 148.999 178.964 1.00 88.98 158 ILE 1 N 1
ATOM 2054 C CA . ILE C 3 155 ? 207.075 149.007 179.941 1.00 90.07 158 ILE 1 CA 1
ATOM 2055 C C . ILE C 3 155 ? 207.178 147.635 180.618 1.00 88.32 158 ILE 1 C 1
ATOM 2056 O O . ILE C 3 155 ? 208.297 147.285 181.021 1.00 93.61 158 ILE 1 O 1
ATOM 2061 N N . LEU C 3 156 ? 206.073 146.891 180.747 1.00 94.59 159 LEU 1 N 1
ATOM 2062 C CA . LEU C 3 156 ? 206.074 145.525 181.345 1.00 97.72 159 LEU 1 CA 1
ATOM 2063 C C . LEU C 3 156 ? 206.783 144.534 180.410 1.00 93.66 159 LEU 1 C 1
ATOM 2064 O O . LEU C 3 156 ? 207.558 143.705 180.920 1.00 90.84 159 LEU 1 O 1
ATOM 2069 N N . ASN C 3 157 ? 206.513 144.606 179.101 1.00 96.18 160 ASN 1 N 1
ATOM 2070 C CA . ASN C 3 157 ? 207.093 143.701 178.069 1.00 94.34 160 ASN 1 CA 1
ATOM 2071 C C . ASN C 3 157 ? 208.535 144.117 177.759 1.00 94.43 160 ASN 1 C 1
ATOM 2072 O O . ASN C 3 157 ? 209.352 143.213 177.508 1.00 99.02 160 ASN 1 O 1
ATOM 2077 N N . LYS C 3 158 ? 208.833 145.422 177.757 1.00 99.59 161 LYS 1 N 1
ATOM 2078 C CA . LYS C 3 158 ? 210.179 145.964 177.408 1.00 103.28 161 LYS 1 CA 1
ATOM 2079 C C . LYS C 3 158 ? 211.203 145.554 178.474 1.00 101.51 161 LYS 1 C 1
ATOM 2080 O O . LYS C 3 158 ? 212.162 144.848 178.110 1.00 103.68 161 LYS 1 O 1
ATOM 2086 N N . THR C 3 159 ? 211.012 145.988 179.726 1.00 102.80 162 THR 1 N 1
ATOM 2087 C CA . THR C 3 159 ? 211.816 145.576 180.913 1.00 104.77 162 THR 1 CA 1
ATOM 2088 C C . THR C 3 159 ? 210.930 144.712 181.815 1.00 102.49 162 THR 1 C 1
ATOM 2089 O O . THR C 3 159 ? 210.006 145.261 182.440 1.00 108.70 162 THR 1 O 1
ATOM 2093 N N . LYS C 3 160 ? 211.196 143.406 181.860 1.00 103.42 163 LYS 1 N 1
ATOM 2094 C CA . LYS C 3 160 ? 210.369 142.428 182.614 1.00 111.78 163 LYS 1 CA 1
ATOM 2095 C C . LYS C 3 160 ? 210.566 142.692 184.109 1.00 107.57 163 LYS 1 C 1
ATOM 2096 O O . LYS C 3 160 ? 211.562 142.204 184.663 1.00 113.85 163 LYS 1 O 1
ATOM 2102 N N . CYS C 3 161 ? 209.668 143.476 184.711 1.00 106.62 164 CYS 1 N 1
ATOM 2103 C CA . CYS C 3 161 ? 209.670 143.834 186.155 1.00 106.25 164 CYS 1 CA 1
ATOM 2104 C C . CYS C 3 161 ? 208.241 143.783 186.692 1.00 99.91 164 CYS 1 C 1
ATOM 2105 O O . CYS C 3 161 ? 207.353 144.414 186.123 1.00 105.34 164 CYS 1 O 1
ATOM 2108 N N . PRO C 3 162 ? 207.975 143.045 187.797 1.00 85.88 165 PRO 1 N 1
ATOM 2109 C CA . PRO C 3 162 ? 206.613 142.861 188.291 1.00 82.09 165 PRO 1 CA 1
ATOM 2110 C C . PRO C 3 162 ? 206.015 144.174 188.807 1.00 79.29 165 PRO 1 C 1
ATOM 2111 O O . PRO C 3 162 ? 206.698 144.873 189.524 1.00 82.54 165 PRO 1 O 1
ATOM 2115 N N . ILE C 3 163 ? 204.777 144.470 188.407 1.00 80.93 166 ILE 1 N 1
ATOM 2116 C CA . ILE C 3 163 ? 204.030 145.697 188.804 1.00 87.34 166 ILE 1 CA 1
ATOM 2117 C C . ILE C 3 163 ? 202.828 145.263 189.648 1.00 92.22 166 ILE 1 C 1
ATOM 2118 O O . ILE C 3 163 ? 202.052 144.423 189.158 1.00 97.09 166 ILE 1 O 1
ATOM 2123 N N . VAL C 3 164 ? 202.688 145.807 190.864 1.00 91.26 167 VAL 1 N 1
ATOM 2124 C CA . VAL C 3 164 ? 201.501 145.581 191.746 1.00 86.93 167 VAL 1 CA 1
ATOM 2125 C C . VAL C 3 164 ? 200.667 146.866 191.763 1.00 81.72 167 VAL 1 C 1
ATOM 2126 O O . VAL C 3 164 ? 200.936 147.745 192.601 1.00 82.29 167 VAL 1 O 1
ATOM 2130 N N . ILE C 3 165 ? 199.706 146.970 190.845 1.00 83.45 168 ILE 1 N 1
ATOM 2131 C CA . ILE C 3 165 ? 198.814 148.160 190.718 1.00 91.84 168 ILE 1 CA 1
ATOM 2132 C C . ILE C 3 165 ? 197.709 148.037 191.774 1.00 86.67 168 ILE 1 C 1
ATOM 2133 O O . ILE C 3 165 ? 196.924 147.077 191.711 1.00 84.51 168 ILE 1 O 1
ATOM 2138 N N . PHE C 3 166 ? 197.708 148.953 192.747 1.00 89.29 169 PHE 1 N 1
ATOM 2139 C CA . PHE C 3 166 ? 196.616 149.160 193.733 1.00 87.97 169 PHE 1 CA 1
ATOM 2140 C C . PHE C 3 166 ? 195.576 150.085 193.107 1.00 87.95 169 PHE 1 C 1
ATOM 2141 O O . PHE C 3 166 ? 195.904 150.788 192.132 1.00 93.14 169 PHE 1 O 1
ATOM 2149 N N . GLY C 3 167 ? 194.371 150.106 193.671 1.00 87.38 170 GLY 1 N 1
ATOM 2150 C CA . GLY C 3 167 ? 193.297 151.006 193.215 1.00 87.94 170 GLY 1 CA 1
ATOM 2151 C C . GLY C 3 167 ? 191.970 150.679 193.859 1.00 88.08 170 GLY 1 C 1
ATOM 2152 O O . GLY C 3 167 ? 191.870 149.631 194.527 1.00 90.48 170 GLY 1 O 1
ATOM 2153 N N . MET C 3 168 ? 190.988 151.561 193.673 1.00 88.88 171 MET 1 N 1
ATOM 2154 C CA . MET C 3 168 ? 189.607 151.369 194.180 1.00 88.48 171 MET 1 CA 1
ATOM 2155 C C . MET C 3 168 ? 188.923 150.317 193.310 1.00 82.14 171 MET 1 C 1
ATOM 2156 O O . MET C 3 168 ? 189.373 150.060 192.197 1.00 84.33 171 MET 1 O 1
ATOM 2161 N N . PRO C 3 169 ? 187.864 149.632 193.800 1.00 76.82 172 PRO 1 N 1
ATOM 2162 C CA . PRO C 3 169 ? 187.253 148.525 193.062 1.00 73.90 172 PRO 1 CA 1
ATOM 2163 C C . PRO C 3 169 ? 186.717 148.884 191.668 1.00 76.89 172 PRO 1 C 1
ATOM 2164 O O . PRO C 3 169 ? 186.771 148.027 190.805 1.00 77.55 172 PRO 1 O 1
ATOM 2168 N N . TYR C 3 170 ? 186.245 150.124 191.472 1.00 80.07 173 TYR 1 N 1
ATOM 2169 C CA . TYR C 3 170 ? 185.682 150.630 190.188 1.00 78.06 173 TYR 1 CA 1
ATOM 2170 C C . TYR C 3 170 ? 186.792 150.991 189.192 1.00 77.63 173 TYR 1 C 1
ATOM 2171 O O . TYR C 3 170 ? 186.453 151.513 188.119 1.00 79.44 173 TYR 1 O 1
ATOM 2180 N N . SER C 3 171 ? 188.060 150.733 189.532 1.00 83.47 174 SER 1 N 1
ATOM 2181 C CA . SER C 3 171 ? 189.225 150.750 188.604 1.00 85.34 174 SER 1 CA 1
ATOM 2182 C C . SER C 3 171 ? 189.353 149.410 187.864 1.00 84.21 174 SER 1 C 1
ATOM 2183 O O . SER C 3 171 ? 190.203 149.330 186.959 1.00 89.48 174 SER 1 O 1
ATOM 2186 N N . LYS C 3 172 ? 188.564 148.396 188.239 1.00 85.04 175 LYS 1 N 1
ATOM 2187 C CA . LYS C 3 172 ? 188.496 147.078 187.548 1.00 88.25 175 LYS 1 CA 1
ATOM 2188 C C . LYS C 3 172 ? 188.172 147.276 186.063 1.00 84.46 175 LYS 1 C 1
ATOM 2189 O O . LYS C 3 172 ? 188.782 146.567 185.226 1.00 92.35 175 LYS 1 O 1
ATOM 2195 N N . VAL C 3 173 ? 187.262 148.204 185.748 1.00 84.45 176 VAL 1 N 1
ATOM 2196 C CA . VAL C 3 173 ? 186.783 148.486 184.359 1.00 88.44 176 VAL 1 CA 1
ATOM 2197 C C . VAL C 3 173 ? 187.936 149.025 183.499 1.00 86.18 176 VAL 1 C 1
ATOM 2198 O O . VAL C 3 173 ? 187.868 148.852 182.261 1.00 90.64 176 VAL 1 O 1
ATOM 2202 N N . VAL C 3 174 ? 188.953 149.636 184.116 1.00 86.55 177 VAL 1 N 1
ATOM 2203 C CA . VAL C 3 174 ? 190.195 150.090 183.417 1.00 89.17 177 VAL 1 CA 1
ATOM 2204 C C . VAL C 3 174 ? 190.991 148.853 182.985 1.00 84.57 177 VAL 1 C 1
ATOM 2205 O O . VAL C 3 174 ? 191.579 148.882 181.890 1.00 83.69 177 VAL 1 O 1
ATOM 2209 N N . LEU C 3 175 ? 191.020 147.816 183.823 1.00 89.07 178 LEU 1 N 1
ATOM 2210 C CA . LEU C 3 175 ? 191.657 146.515 183.490 1.00 94.21 178 LEU 1 CA 1
ATOM 2211 C C . LEU C 3 175 ? 190.772 145.762 182.486 1.00 93.44 178 LEU 1 C 1
ATOM 2212 O O . LEU C 3 175 ? 191.344 145.066 181.635 1.00 96.24 178 LEU 1 O 1
ATOM 2217 N N . GLN C 3 176 ? 189.442 145.907 182.564 1.00 95.75 179 GLN 1 N 1
ATOM 2218 C CA . GLN C 3 176 ? 188.490 145.336 181.566 1.00 95.25 179 GLN 1 CA 1
ATOM 2219 C C . GLN C 3 176 ? 188.607 146.057 180.214 1.00 95.66 179 GLN 1 C 1
ATOM 2220 O O . GLN C 3 176 ? 188.284 145.415 179.198 1.00 95.49 179 GLN 1 O 1
ATOM 2226 N N . ALA C 3 177 ? 189.022 147.332 180.195 1.00 100.62 180 ALA 1 N 1
ATOM 2227 C CA . ALA C 3 177 ? 189.180 148.154 178.966 1.00 103.70 180 ALA 1 CA 1
ATOM 2228 C C . ALA C 3 177 ? 190.197 147.520 178.005 1.00 103.25 180 ALA 1 C 1
ATOM 2229 O O . ALA C 3 177 ? 189.898 147.473 176.798 1.00 104.60 180 ALA 1 O 1
ATOM 2231 N N . ASN C 3 178 ? 191.352 147.068 178.510 1.00 102.73 181 ASN 1 N 1
ATOM 2232 C CA . ASN C 3 178 ? 192.451 146.471 177.701 1.00 99.98 181 ASN 1 CA 1
ATOM 2233 C C . ASN C 3 178 ? 192.519 144.965 177.990 1.00 95.16 181 ASN 1 C 1
ATOM 2234 O O . ASN C 3 178 ? 192.861 144.597 179.132 1.00 97.99 181 ASN 1 O 1
ATOM 2239 N N . SER C 3 179 ? 192.218 144.135 176.983 1.00 94.02 182 SER 1 N 1
ATOM 2240 C CA . SER C 3 179 ? 192.145 142.648 177.064 1.00 93.56 182 SER 1 CA 1
ATOM 2241 C C . SER C 3 179 ? 193.532 142.031 177.289 1.00 87.03 182 SER 1 C 1
ATOM 2242 O O . SER C 3 179 ? 193.605 141.001 177.986 1.00 86.82 182 SER 1 O 1
ATOM 2245 N N . GLN C 3 180 ? 194.577 142.620 176.705 1.00 88.52 183 GLN 1 N 1
ATOM 2246 C CA . GLN C 3 180 ? 195.994 142.217 176.925 1.00 94.39 183 GLN 1 CA 1
ATOM 2247 C C . GLN C 3 180 ? 196.416 142.539 178.363 1.00 101.36 183 GLN 1 C 1
ATOM 2248 O O . GLN C 3 180 ? 196.993 141.639 179.013 1.00 110.06 183 GLN 1 O 1
ATOM 2254 N N . LEU C 3 181 ? 196.145 143.761 178.840 1.00 100.99 184 LEU 1 N 1
ATOM 2255 C CA . LEU C 3 181 ? 196.457 144.190 180.232 1.00 98.56 184 LEU 1 CA 1
ATOM 2256 C C . LEU C 3 181 ? 195.594 143.397 181.224 1.00 97.56 184 LEU 1 C 1
ATOM 2257 O O . LEU C 3 181 ? 196.066 143.185 182.350 1.00 101.65 184 LEU 1 O 1
ATOM 2262 N N . HIS C 3 182 ? 194.390 142.966 180.832 1.00 98.16 185 HIS 1 N 1
ATOM 2263 C CA . HIS C 3 182 ? 193.528 142.079 181.664 1.00 99.89 185 HIS 1 CA 1
ATOM 2264 C C . HIS C 3 182 ? 194.204 140.715 181.818 1.00 95.49 185 HIS 1 C 1
ATOM 2265 O O . HIS C 3 182 ? 194.308 140.238 182.966 1.00 101.53 185 HIS 1 O 1
ATOM 2272 N N . GLY C 3 183 ? 194.641 140.125 180.700 1.00 88.92 186 GLY 1 N 1
ATOM 2273 C CA . GLY C 3 183 ? 195.316 138.813 180.649 1.00 85.58 186 GLY 1 CA 1
ATOM 2274 C C . GLY C 3 183 ? 196.585 138.788 181.480 1.00 82.43 186 GLY 1 C 1
ATOM 2275 O O . GLY C 3 183 ? 196.844 137.752 182.115 1.00 84.79 186 GLY 1 O 1
ATOM 2276 N N . ARG C 3 184 ? 197.337 139.890 181.493 1.00 86.69 187 ARG 1 N 1
ATOM 2277 C CA . ARG C 3 184 ? 198.641 140.007 182.206 1.00 95.61 187 ARG 1 CA 1
ATOM 2278 C C . ARG C 3 184 ? 198.425 139.948 183.724 1.00 102.59 187 ARG 1 C 1
ATOM 2279 O O . ARG C 3 184 ? 199.156 139.180 184.384 1.00 103.67 187 ARG 1 O 1
ATOM 2287 N N . PHE C 3 185 ? 197.473 140.730 184.249 1.00 105.69 188 PHE 1 N 1
ATOM 2288 C CA . PHE C 3 185 ? 197.134 140.815 185.696 1.00 102.27 188 PHE 1 CA 1
ATOM 2289 C C . PHE C 3 185 ? 196.143 139.699 186.042 1.00 100.66 188 PHE 1 C 1
ATOM 2290 O O . PHE C 3 185 ? 194.921 139.941 186.065 1.00 99.63 188 PHE 1 O 1
ATOM 2298 N N . SER C 3 186 ? 196.682 138.504 186.294 1.00 103.51 189 SER 1 N 1
ATOM 2299 C CA . SER C 3 186 ? 195.935 137.257 186.596 1.00 106.50 189 SER 1 CA 1
ATOM 2300 C C . SER C 3 186 ? 195.540 137.228 188.078 1.00 110.17 189 SER 1 C 1
ATOM 2301 O O . SER C 3 186 ? 194.354 136.972 188.358 1.00 115.64 189 SER 1 O 1
ATOM 2304 N N . ILE C 3 187 ? 196.496 137.476 188.983 1.00 108.84 190 ILE 1 N 1
ATOM 2305 C CA . ILE C 3 187 ? 196.274 137.445 190.461 1.00 106.03 190 ILE 1 CA 1
ATOM 2306 C C . ILE C 3 187 ? 195.556 138.742 190.851 1.00 102.09 190 ILE 1 C 1
ATOM 2307 O O . ILE C 3 187 ? 196.172 139.824 190.735 1.00 104.31 190 ILE 1 O 1
ATOM 2312 N N . GLN C 3 188 ? 194.291 138.622 191.268 1.00 99.08 191 GLN 1 N 1
ATOM 2313 C CA . GLN C 3 188 ? 193.443 139.738 191.757 1.00 98.24 191 GLN 1 CA 1
ATOM 2314 C C . GLN C 3 188 ? 192.945 139.394 193.163 1.00 98.76 191 GLN 1 C 1
ATOM 2315 O O . GLN C 3 188 ? 192.304 138.338 193.315 1.00 99.44 191 GLN 1 O 1
ATOM 2321 N N . VAL C 3 189 ? 193.249 140.252 194.141 1.00 104.31 192 VAL 1 N 1
ATOM 2322 C CA . VAL C 3 189 ? 192.803 140.123 195.560 1.00 110.45 192 VAL 1 CA 1
ATOM 2323 C C . VAL C 3 189 ? 191.980 141.364 195.918 1.00 111.50 192 VAL 1 C 1
ATOM 2324 O O . VAL C 3 189 ? 192.319 142.461 195.436 1.00 114.45 192 VAL 1 O 1
ATOM 2328 N N . GLU C 3 190 ? 190.948 141.179 196.742 1.00 115.47 193 GLU 1 N 1
ATOM 2329 C CA . GLU C 3 190 ? 190.018 142.241 197.202 1.00 119.36 193 GLU 1 CA 1
ATOM 2330 C C . GLU C 3 190 ? 190.262 142.475 198.697 1.00 118.46 193 GLU 1 C 1
ATOM 2331 O O . GLU C 3 190 ? 189.821 141.629 199.502 1.00 120.76 193 GLU 1 O 1
ATOM 2337 N N . LEU C 3 191 ? 190.955 143.566 199.041 1.00 118.44 194 LEU 1 N 1
ATOM 2338 C CA . LEU C 3 191 ? 191.158 144.032 200.441 1.00 116.50 194 LEU 1 CA 1
ATOM 2339 C C . LEU C 3 191 ? 189.897 144.785 200.882 1.00 116.61 194 LEU 1 C 1
ATOM 2340 O O . LEU C 3 191 ? 189.895 146.028 200.796 1.00 116.86 194 LEU 1 O 1
ATOM 2345 N N . ARG C 3 192 ? 188.860 144.051 201.307 1.00 119.18 195 ARG 1 N 1
ATOM 2346 C CA . ARG C 3 192 ? 187.517 144.605 201.649 1.00 116.89 195 ARG 1 CA 1
ATOM 2347 C C . ARG C 3 192 ? 187.400 144.779 203.162 1.00 110.83 195 ARG 1 C 1
ATOM 2348 O O . ARG C 3 192 ? 188.053 144.059 203.915 1.00 107.15 195 ARG 1 O 1
ATOM 2356 N N . PRO C 3 193 ? 186.567 145.735 203.650 1.00 111.77 196 PRO 1 N 1
ATOM 2357 C CA . PRO C 3 193 ? 186.441 146.005 205.084 1.00 110.72 196 PRO 1 CA 1
ATOM 2358 C C . PRO C 3 193 ? 185.919 144.852 205.955 1.00 111.99 196 PRO 1 C 1
ATOM 2359 O O . PRO C 3 193 ? 185.538 143.819 205.427 1.00 119.07 196 PRO 1 O 1
ATOM 2363 N N . PHE C 3 194 ? 185.898 145.086 207.269 1.00 107.80 197 PHE 1 N 1
ATOM 2364 C CA . PHE C 3 194 ? 185.438 144.136 208.315 1.00 109.57 197 PHE 1 CA 1
ATOM 2365 C C . PHE C 3 194 ? 183.956 143.815 208.108 1.00 116.56 197 PHE 1 C 1
ATOM 2366 O O . PHE C 3 194 ? 183.200 144.694 207.647 1.00 114.58 197 PHE 1 O 1
ATOM 2374 N N . SER C 3 195 ? 183.563 142.590 208.466 1.00 127.79 198 SER 1 N 1
ATOM 2375 C CA . SER C 3 195 ? 182.343 141.910 207.961 1.00 137.08 198 SER 1 CA 1
ATOM 2376 C C . SER C 3 195 ? 181.208 141.951 208.993 1.00 138.34 198 SER 1 C 1
ATOM 2377 O O . SER C 3 195 ? 180.174 142.555 208.666 1.00 140.65 198 SER 1 O 1
ATOM 2380 N N . TYR C 3 196 ? 181.363 141.330 210.170 1.00 140.91 199 TYR 1 N 1
ATOM 2381 C CA . TYR C 3 196 ? 180.229 141.082 211.105 1.00 140.12 199 TYR 1 CA 1
ATOM 2382 C C . TYR C 3 196 ? 180.576 141.437 212.555 1.00 128.64 199 TYR 1 C 1
ATOM 2383 O O . TYR C 3 196 ? 181.757 141.612 212.906 1.00 126.02 199 TYR 1 O 1
ATOM 2392 N N . GLN C 3 197 ? 179.541 141.578 213.383 1.00 130.68 200 GLN 1 N 1
ATOM 2393 C CA . GLN C 3 197 ? 179.696 141.927 214.820 1.00 137.48 200 GLN 1 CA 1
ATOM 2394 C C . GLN C 3 197 ? 179.469 140.700 215.720 1.00 147.04 200 GLN 1 C 1
ATOM 2395 O O . GLN C 3 197 ? 180.152 140.586 216.757 1.00 147.81 200 GLN 1 O 1
ATOM 2401 N N . GLY C 3 198 ? 178.586 139.787 215.304 1.00 149.89 201 GLY 1 N 1
ATOM 2402 C CA . GLY C 3 198 ? 178.210 138.576 216.068 1.00 144.04 201 GLY 1 CA 1
ATOM 2403 C C . GLY C 3 198 ? 179.242 138.090 217.078 1.00 137.83 201 GLY 1 C 1
ATOM 2404 O O . GLY C 3 198 ? 178.842 137.318 217.972 1.00 142.96 201 GLY 1 O 1
ATOM 2405 N N . GLY C 3 199 ? 180.512 138.484 216.946 1.00 127.59 202 GLY 1 N 1
ATOM 2406 C CA . GLY C 3 199 ? 181.558 138.242 217.955 1.00 125.59 202 GLY 1 CA 1
ATOM 2407 C C . GLY C 3 199 ? 182.359 137.003 217.614 1.00 130.07 202 GLY 1 C 1
ATOM 2408 O O . GLY C 3 199 ? 181.846 136.157 216.854 1.00 131.10 202 GLY 1 O 1
ATOM 2409 N N . ARG C 3 200 ? 183.583 136.924 218.141 1.00 139.98 203 ARG 1 N 1
ATOM 2410 C CA . ARG C 3 200 ? 184.571 135.833 217.910 1.00 148.26 203 ARG 1 CA 1
ATOM 2411 C C . ARG C 3 200 ? 184.923 135.778 216.416 1.00 145.64 203 ARG 1 C 1
ATOM 2412 O O . ARG C 3 200 ? 185.286 134.684 215.931 1.00 151.33 203 ARG 1 O 1
ATOM 2420 N N . GLY C 3 201 ? 184.826 136.922 215.727 1.00 134.26 204 GLY 1 N 1
ATOM 2421 C CA . GLY C 3 201 ? 185.232 137.109 214.323 1.00 128.55 204 GLY 1 CA 1
ATOM 2422 C C . GLY C 3 201 ? 186.586 137.784 214.259 1.00 122.68 204 GLY 1 C 1
ATOM 2423 O O . GLY C 3 201 ? 187.228 137.912 215.321 1.00 119.46 204 GLY 1 O 1
ATOM 2424 N N . VAL C 3 202 ? 187.004 138.210 213.066 1.00 120.68 205 VAL 1 N 1
ATOM 2425 C CA . VAL C 3 202 ? 188.322 138.873 212.841 1.00 120.83 205 VAL 1 CA 1
ATOM 2426 C C . VAL C 3 202 ? 188.295 140.274 213.470 1.00 118.47 205 VAL 1 C 1
ATOM 2427 O O . VAL C 3 202 ? 189.378 140.745 213.876 1.00 124.17 205 VAL 1 O 1
ATOM 2431 N N . PHE C 3 203 ? 187.114 140.902 213.567 1.00 111.49 206 PHE 1 N 1
ATOM 2432 C CA . PHE C 3 203 ? 186.921 142.267 214.130 1.00 109.49 206 PHE 1 CA 1
ATOM 2433 C C . PHE C 3 203 ? 187.227 142.295 215.634 1.00 109.91 206 PHE 1 C 1
ATOM 2434 O O . PHE C 3 203 ? 187.826 143.289 216.084 1.00 109.15 206 PHE 1 O 1
ATOM 2442 N N . LYS C 3 204 ? 186.827 141.258 216.381 1.00 112.04 207 LYS 1 N 1
ATOM 2443 C CA . LYS C 3 204 ? 187.029 141.164 217.854 1.00 110.91 207 LYS 1 CA 1
ATOM 2444 C C . LYS C 3 204 ? 188.528 141.061 218.165 1.00 113.65 207 LYS 1 C 1
ATOM 2445 O O . LYS C 3 204 ? 189.005 141.864 218.995 1.00 121.73 207 LYS 1 O 1
ATOM 2451 N N . THR C 3 205 ? 189.240 140.131 217.515 1.00 112.72 208 THR 1 N 1
ATOM 2452 C CA . THR C 3 205 ? 190.685 139.853 217.766 1.00 115.08 208 THR 1 CA 1
ATOM 2453 C C . THR C 3 205 ? 191.511 141.040 217.259 1.00 110.33 208 THR 1 C 1
ATOM 2454 O O . THR C 3 205 ? 192.576 141.310 217.854 1.00 112.47 208 THR 1 O 1
ATOM 2458 N N . PHE C 3 206 ? 191.045 141.709 216.197 1.00 107.56 209 PHE 1 N 1
ATOM 2459 C CA . PHE C 3 206 ? 191.652 142.955 215.659 1.00 108.26 209 PHE 1 CA 1
ATOM 2460 C C . PHE C 3 206 ? 191.595 144.053 216.727 1.00 106.12 209 PHE 1 C 1
ATOM 2461 O O . PHE C 3 206 ? 192.637 144.696 216.965 1.00 108.97 209 PHE 1 O 1
ATOM 2469 N N . LEU C 3 207 ? 190.421 144.270 217.333 1.00 105.00 210 LEU 1 N 1
ATOM 2470 C CA . LEU C 3 207 ? 190.228 145.270 218.421 1.00 105.51 210 LEU 1 CA 1
ATOM 2471 C C . LEU C 3 207 ? 190.950 144.804 219.691 1.00 105.98 210 LEU 1 C 1
ATOM 2472 O O . LEU C 3 207 ? 191.353 145.682 220.472 1.00 108.86 210 LEU 1 O 1
ATOM 2477 N N . GLU C 3 208 ? 191.111 143.490 219.886 1.00 108.91 211 GLU 1 N 1
ATOM 2478 C CA . GLU C 3 208 ? 191.874 142.902 221.023 1.00 114.64 211 GLU 1 CA 1
ATOM 2479 C C . GLU C 3 208 ? 193.352 143.307 220.913 1.00 116.96 211 GLU 1 C 1
ATOM 2480 O O . GLU C 3 208 ? 193.910 143.760 221.934 1.00 118.33 211 GLU 1 O 1
ATOM 2486 N N . TYR C 3 209 ? 193.963 143.158 219.728 1.00 117.86 212 TYR 1 N 1
ATOM 2487 C CA . TYR C 3 209 ? 195.401 143.461 219.474 1.00 114.24 212 TYR 1 CA 1
ATOM 2488 C C . TYR C 3 209 ? 195.635 144.970 219.355 1.00 109.13 212 TYR 1 C 1
ATOM 2489 O O . TYR C 3 209 ? 196.757 145.414 219.666 1.00 110.57 212 TYR 1 O 1
ATOM 2498 N N . LEU C 3 210 ? 194.636 145.726 218.895 1.00 110.29 213 LEU 1 N 1
ATOM 2499 C CA . LEU C 3 210 ? 194.678 147.213 218.873 1.00 116.10 213 LEU 1 CA 1
ATOM 2500 C C . LEU C 3 210 ? 194.513 147.742 220.306 1.00 120.82 213 LEU 1 C 1
ATOM 2501 O O . LEU C 3 210 ? 195.178 148.744 220.628 1.00 125.51 213 LEU 1 O 1
ATOM 2506 N N . ASP C 3 211 ? 193.687 147.088 221.134 1.00 126.30 214 ASP 1 N 1
ATOM 2507 C CA . ASP C 3 211 ? 193.560 147.371 222.593 1.00 132.27 214 ASP 1 CA 1
ATOM 2508 C C . ASP C 3 211 ? 194.925 147.179 223.267 1.00 126.16 214 ASP 1 C 1
ATOM 2509 O O . ASP C 3 211 ? 195.268 148.009 224.131 1.00 126.43 214 ASP 1 O 1
ATOM 2514 N N . LYS C 3 212 ? 195.659 146.124 222.896 1.00 126.46 215 LYS 1 N 1
ATOM 2515 C CA . LYS C 3 212 ? 197.042 145.856 223.381 1.00 130.38 215 LYS 1 CA 1
ATOM 2516 C C . LYS C 3 212 ? 197.977 146.993 222.945 1.00 123.98 215 LYS 1 C 1
ATOM 2517 O O . LYS C 3 212 ? 198.730 147.492 223.804 1.00 122.60 215 LYS 1 O 1
ATOM 2523 N N . ALA C 3 213 ? 197.917 147.391 221.670 1.00 120.20 216 ALA 1 N 1
ATOM 2524 C CA . ALA C 3 213 ? 198.881 148.315 221.024 1.00 115.68 216 ALA 1 CA 1
ATOM 2525 C C . ALA C 3 213 ? 198.700 149.755 221.519 1.00 113.41 216 ALA 1 C 1
ATOM 2526 O O . ALA C 3 213 ? 199.674 150.520 221.394 1.00 115.64 216 ALA 1 O 1
ATOM 2528 N N . LEU C 3 214 ? 197.525 150.122 222.048 1.00 121.44 217 LEU 1 N 1
ATOM 2529 C CA . LEU C 3 214 ? 197.236 151.514 222.503 1.00 131.36 217 LEU 1 CA 1
ATOM 2530 C C . LEU C 3 214 ? 198.165 151.876 223.660 1.00 135.32 217 LEU 1 C 1
ATOM 2531 O O . LEU C 3 214 ? 198.509 151.019 224.472 1.00 138.34 217 LEU 1 O 1
ATOM 2536 N N . PRO C 3 215 ? 198.594 153.158 223.769 1.00 141.53 218 PRO 1 N 1
ATOM 2537 C CA . PRO C 3 215 ? 199.626 153.558 224.732 1.00 145.11 218 PRO 1 CA 1
ATOM 2538 C C . PRO C 3 215 ? 199.200 153.671 226.207 1.00 143.73 218 PRO 1 C 1
ATOM 2539 O O . PRO C 3 215 ? 200.046 153.996 227.023 1.00 142.79 218 PRO 1 O 1
ATOM 2543 N N . PHE C 3 216 ? 197.927 153.405 226.520 1.00 142.62 219 PHE 1 N 1
ATOM 2544 C CA . PHE C 3 216 ? 197.419 153.271 227.911 1.00 140.35 219 PHE 1 CA 1
ATOM 2545 C C . PHE C 3 216 ? 197.944 151.954 228.486 1.00 154.51 219 PHE 1 C 1
ATOM 2546 O O . PHE C 3 216 ? 198.250 151.024 227.710 1.00 157.65 219 PHE 1 O 1
ATOM 2554 N N . GLU C 3 217 ? 198.016 151.880 229.814 1.00 173.28 220 GLU 1 N 1
ATOM 2555 C CA . GLU C 3 217 ? 198.888 150.929 230.558 1.00 187.08 220 GLU 1 CA 1
ATOM 2556 C C . GLU C 3 217 ? 198.092 149.724 231.080 1.00 191.60 220 GLU 1 C 1
ATOM 2557 O O . GLU C 3 217 ? 198.734 148.682 231.325 1.00 193.87 220 GLU 1 O 1
ATOM 2563 N N . LYS C 3 218 ? 196.766 149.843 231.231 1.00 195.34 221 LYS 1 N 1
ATOM 2564 C CA . LYS C 3 218 ? 195.959 148.942 232.101 1.00 201.25 221 LYS 1 CA 1
ATOM 2565 C C . LYS C 3 218 ? 194.875 148.217 231.283 1.00 200.29 221 LYS 1 C 1
ATOM 2566 O O . LYS C 3 218 ? 194.794 146.978 231.404 1.00 201.03 221 LYS 1 O 1
ATOM 2572 N N . GLN C 3 219 ? 194.097 148.949 230.478 1.00 193.18 222 GLN 1 N 1
ATOM 2573 C CA . GLN C 3 219 ? 193.036 148.430 229.565 1.00 185.29 222 GLN 1 CA 1
ATOM 2574 C C . GLN C 3 219 ? 192.546 149.622 228.733 1.00 183.27 222 GLN 1 C 1
ATOM 2575 O O . GLN C 3 219 ? 192.832 150.757 229.150 1.00 187.10 222 GLN 1 O 1
ATOM 2581 N N . ALA C 3 220 ? 191.911 149.390 227.580 1.00 180.04 223 ALA 1 N 1
ATOM 2582 C CA . ALA C 3 220 ? 191.163 150.424 226.818 1.00 176.18 223 ALA 1 CA 1
ATOM 2583 C C . ALA C 3 220 ? 189.690 150.021 226.641 1.00 167.46 223 ALA 1 C 1
ATOM 2584 O O . ALA C 3 220 ? 188.907 150.879 226.185 1.00 167.92 223 ALA 1 O 1
ATOM 2586 N N . GLY C 3 221 ? 189.328 148.774 226.970 1.00 153.64 224 GLY 1 N 1
ATOM 2587 C CA . GLY C 3 221 ? 187.936 148.318 227.145 1.00 147.43 224 GLY 1 CA 1
ATOM 2588 C C . GLY C 3 221 ? 187.336 147.819 225.844 1.00 144.93 224 GLY 1 C 1
ATOM 2589 O O . GLY C 3 221 ? 186.151 147.437 225.859 1.00 144.50 224 GLY 1 O 1
ATOM 2590 N N . LEU C 3 222 ? 188.122 147.814 224.759 1.00 149.27 225 LEU 1 N 1
ATOM 2591 C CA . LEU C 3 222 ? 187.671 147.437 223.392 1.00 154.47 225 LEU 1 CA 1
ATOM 2592 C C . LEU C 3 222 ? 187.405 145.928 223.339 1.00 154.15 225 LEU 1 C 1
ATOM 2593 O O . LEU C 3 222 ? 187.921 145.198 224.212 1.00 156.58 225 LEU 1 O 1
ATOM 2598 N N . ALA C 3 223 ? 186.633 145.497 222.336 1.00 150.42 226 ALA 1 N 1
ATOM 2599 C CA . ALA C 3 223 ? 186.344 144.082 222.003 1.00 150.70 226 ALA 1 CA 1
ATOM 2600 C C . ALA C 3 223 ? 185.595 143.389 223.153 1.00 154.15 226 ALA 1 C 1
ATOM 2601 O O . ALA C 3 223 ? 185.872 142.194 223.399 1.00 157.44 226 ALA 1 O 1
ATOM 2603 N N . ASN C 3 224 ? 184.685 144.107 223.827 1.00 150.94 227 ASN 1 N 1
ATOM 2604 C CA . ASN C 3 224 ? 183.679 143.533 224.765 1.00 144.35 227 ASN 1 CA 1
ATOM 2605 C C . ASN C 3 224 ? 182.286 143.673 224.142 1.00 140.62 227 ASN 1 C 1
ATOM 2606 O O . ASN C 3 224 ? 182.141 144.435 223.162 1.00 144.42 227 ASN 1 O 1
ATOM 2611 N N . GLU C 3 225 ? 181.313 142.960 224.717 1.00 140.94 228 GLU 1 N 1
ATOM 2612 C CA . GLU C 3 225 ? 179.899 142.850 224.263 1.00 142.69 228 GLU 1 CA 1
ATOM 2613 C C . GLU C 3 225 ? 179.386 144.233 223.847 1.00 130.99 228 GLU 1 C 1
ATOM 2614 O O . GLU C 3 225 ? 179.012 144.390 222.668 1.00 127.06 228 GLU 1 O 1
ATOM 2620 N N . SER C 3 226 ? 179.385 145.189 224.780 1.00 129.65 229 SER 1 N 1
ATOM 2621 C CA . SER C 3 226 ? 178.753 146.525 224.628 1.00 133.95 229 SER 1 CA 1
ATOM 2622 C C . SER C 3 226 ? 179.527 147.362 223.603 1.00 131.84 229 SER 1 C 1
ATOM 2623 O O . SER C 3 226 ? 178.916 147.749 222.591 1.00 131.93 229 SER 1 O 1
ATOM 2626 N N . LEU C 3 227 ? 180.823 147.593 223.843 1.00 133.25 230 LEU 1 N 1
ATOM 2627 C CA . LEU C 3 227 ? 181.632 148.625 223.135 1.00 132.36 230 LEU 1 CA 1
ATOM 2628 C C . LEU C 3 227 ? 181.910 148.208 221.684 1.00 128.28 230 LEU 1 C 1
ATOM 2629 O O . LEU C 3 227 ? 181.946 149.117 220.829 1.00 138.15 230 LEU 1 O 1
ATOM 2634 N N . GLN C 3 228 ? 182.096 146.911 221.408 1.00 118.73 231 GLN 1 N 1
ATOM 2635 C CA . GLN C 3 228 ? 182.332 146.386 220.032 1.00 118.41 231 GLN 1 CA 1
ATOM 2636 C C . GLN C 3 228 ? 181.094 146.634 219.160 1.00 115.22 231 GLN 1 C 1
ATOM 2637 O O . GLN C 3 228 ? 181.274 146.954 217.967 1.00 121.86 231 GLN 1 O 1
ATOM 2643 N N . LYS C 3 229 ? 179.893 146.494 219.730 1.00 113.01 232 LYS 1 N 1
ATOM 2644 C CA . LYS C 3 229 ? 178.602 146.721 219.022 1.00 115.41 232 LYS 1 CA 1
ATOM 2645 C C . LYS C 3 229 ? 178.485 148.205 218.654 1.00 106.25 232 LYS 1 C 1
ATOM 2646 O O . LYS C 3 229 ? 178.124 148.505 217.498 1.00 101.08 232 LYS 1 O 1
ATOM 2652 N N . LYS C 3 230 ? 178.798 149.085 219.609 1.00 106.82 233 LYS 1 N 1
ATOM 2653 C CA . LYS C 3 230 ? 178.788 150.562 219.442 1.00 109.71 233 LYS 1 CA 1
ATOM 2654 C C . LYS C 3 230 ? 179.872 150.959 218.431 1.00 103.34 233 LYS 1 C 1
ATOM 2655 O O . LYS C 3 230 ? 179.617 151.888 217.637 1.00 109.41 233 LYS 1 O 1
ATOM 2661 N N . LEU C 3 231 ? 181.021 150.275 218.450 1.00 95.16 234 LEU 1 N 1
ATOM 2662 C CA . LEU C 3 231 ? 182.184 150.585 217.574 1.00 94.77 234 LEU 1 CA 1
ATOM 2663 C C . LEU C 3 231 ? 181.856 150.241 216.118 1.00 96.79 234 LEU 1 C 1
ATOM 2664 O O . LEU C 3 231 ? 182.174 151.073 215.243 1.00 108.48 234 LEU 1 O 1
ATOM 2669 N N . TYR C 3 232 ? 181.264 149.071 215.862 1.00 92.71 235 TYR 1 N 1
ATOM 2670 C CA . TYR C 3 232 ? 180.852 148.637 214.500 1.00 91.74 235 TYR 1 CA 1
ATOM 2671 C C . TYR C 3 232 ? 179.676 149.493 214.018 1.00 93.47 235 TYR 1 C 1
ATOM 2672 O O . TYR C 3 232 ? 179.597 149.766 212.808 1.00 97.87 235 TYR 1 O 1
ATOM 2681 N N . ALA C 3 233 ? 178.780 149.885 214.928 1.00 99.37 236 ALA 1 N 1
ATOM 2682 C CA . ALA C 3 233 ? 177.616 150.751 214.629 1.00 105.90 236 ALA 1 CA 1
ATOM 2683 C C . ALA C 3 233 ? 178.098 152.127 214.150 1.00 106.60 236 ALA 1 C 1
ATOM 2684 O O . ALA C 3 233 ? 177.456 152.676 213.234 1.00 110.75 236 ALA 1 O 1
ATOM 2686 N N . PHE C 3 234 ? 179.184 152.657 214.732 1.00 107.59 237 PHE 1 N 1
ATOM 2687 C CA . PHE C 3 234 ? 179.791 153.958 214.342 1.00 110.61 237 PHE 1 CA 1
ATOM 2688 C C . PHE C 3 234 ? 180.462 153.823 212.974 1.00 111.08 237 PHE 1 C 1
ATOM 2689 O O . PHE C 3 234 ? 180.062 154.534 212.032 1.00 114.73 237 PHE 1 O 1
ATOM 2697 N N . SER C 3 235 ? 181.466 152.946 212.893 1.00 106.21 238 SER 1 N 1
ATOM 2698 C CA . SER C 3 235 ? 182.274 152.662 211.681 1.00 104.20 238 SER 1 CA 1
ATOM 2699 C C . SER C 3 235 ? 181.952 151.250 211.196 1.00 103.50 238 SER 1 C 1
ATOM 2700 O O . SER C 3 235 ? 182.361 150.302 211.892 1.00 109.27 238 SER 1 O 1
ATOM 2703 N N . GLN C 3 236 ? 181.251 151.125 210.064 1.00 104.23 239 GLN 1 N 1
ATOM 2704 C CA . GLN C 3 236 ? 180.741 149.826 209.545 1.00 111.94 239 GLN 1 CA 1
ATOM 2705 C C . GLN C 3 236 ? 181.927 148.863 209.416 1.00 115.51 239 GLN 1 C 1
ATOM 2706 O O . GLN C 3 236 ? 182.056 147.983 210.287 1.00 122.52 239 GLN 1 O 1
ATOM 2712 N N . GLY C 3 237 ? 182.766 149.037 208.394 1.00 112.53 240 GLY 1 N 1
ATOM 2713 C CA . GLY C 3 237 ? 184.085 148.384 208.290 1.00 109.68 240 GLY 1 CA 1
ATOM 2714 C C . GLY C 3 237 ? 185.224 149.382 208.149 1.00 104.68 240 GLY 1 C 1
ATOM 2715 O O . GLY C 3 237 ? 186.370 148.992 208.446 1.00 104.98 240 GLY 1 O 1
ATOM 2716 N N . ASN C 3 238 ? 184.924 150.620 207.732 1.00 101.21 241 ASN 1 N 1
ATOM 2717 C CA . ASN C 3 238 ? 185.915 151.627 207.269 1.00 96.18 241 ASN 1 CA 1
ATOM 2718 C C . ASN C 3 238 ? 186.998 151.749 208.347 1.00 100.75 241 ASN 1 C 1
ATOM 2719 O O . ASN C 3 238 ? 186.685 152.261 209.439 1.00 105.07 241 ASN 1 O 1
ATOM 2724 N N . MET C 3 239 ? 188.196 151.227 208.055 1.00 101.60 242 MET 1 N 1
ATOM 2725 C CA . MET C 3 239 ? 189.372 151.174 208.967 1.00 98.93 242 MET 1 CA 1
ATOM 2726 C C . MET C 3 239 ? 189.774 152.592 209.393 1.00 97.80 242 MET 1 C 1
ATOM 2727 O O . MET C 3 239 ? 190.115 152.767 210.586 1.00 97.73 242 MET 1 O 1
ATOM 2732 N N . ARG C 3 240 ? 189.726 153.560 208.467 1.00 101.00 243 ARG 1 N 1
ATOM 2733 C CA . ARG C 3 240 ? 190.166 154.965 208.699 1.00 107.31 243 ARG 1 CA 1
ATOM 2734 C C . ARG C 3 240 ? 189.249 155.657 209.717 1.00 103.69 243 ARG 1 C 1
ATOM 2735 O O . ARG C 3 240 ? 189.795 156.326 210.616 1.00 108.59 243 ARG 1 O 1
ATOM 2743 N N . SER C 3 241 ? 187.923 155.524 209.577 1.00 94.30 244 SER 1 N 1
ATOM 2744 C CA . SER C 3 241 ? 186.911 156.186 210.448 1.00 89.63 244 SER 1 CA 1
ATOM 2745 C C . SER C 3 241 ? 186.914 155.561 211.847 1.00 81.39 244 SER 1 C 1
ATOM 2746 O O . SER C 3 241 ? 186.707 156.308 212.827 1.00 85.01 244 SER 1 O 1
ATOM 2749 N N . LEU C 3 242 ? 187.124 154.247 211.931 1.00 78.63 245 LEU 1 N 1
ATOM 2750 C CA . LEU C 3 242 ? 187.354 153.521 213.207 1.00 83.59 245 LEU 1 CA 1
ATOM 2751 C C . LEU C 3 242 ? 188.625 154.058 213.873 1.00 88.65 245 LEU 1 C 1
ATOM 2752 O O . LEU C 3 242 ? 188.538 154.449 215.053 1.00 92.00 245 LEU 1 O 1
ATOM 2757 N N . ARG C 3 243 ? 189.755 154.064 213.149 1.00 92.78 246 ARG 1 N 1
ATOM 2758 C CA . ARG C 3 243 ? 191.086 154.470 213.688 1.00 92.21 246 ARG 1 CA 1
ATOM 2759 C C . ARG C 3 243 ? 191.075 155.953 214.077 1.00 94.36 246 ARG 1 C 1
ATOM 2760 O O . ARG C 3 243 ? 191.722 156.284 215.092 1.00 99.35 246 ARG 1 O 1
ATOM 2768 N N . ASN C 3 244 ? 190.372 156.801 213.314 1.00 97.88 247 ASN 1 N 1
ATOM 2769 C CA . ASN C 3 244 ? 190.185 158.250 213.609 1.00 99.57 247 ASN 1 CA 1
ATOM 2770 C C . ASN C 3 244 ? 189.460 158.405 214.954 1.00 101.14 247 ASN 1 C 1
ATOM 2771 O O . ASN C 3 244 ? 189.997 159.123 215.825 1.00 103.76 247 ASN 1 O 1
ATOM 2776 N N . LEU C 3 245 ? 188.309 157.742 215.123 1.00 100.94 248 LEU 1 N 1
ATOM 2777 C CA . LEU C 3 245 ? 187.507 157.758 216.382 1.00 99.44 248 LEU 1 CA 1
ATOM 2778 C C . LEU C 3 245 ? 188.380 157.306 217.560 1.00 96.29 248 LEU 1 C 1
ATOM 2779 O O . LEU C 3 245 ? 188.364 158.004 218.593 1.00 101.42 248 LEU 1 O 1
ATOM 2784 N N . ILE C 3 246 ? 189.091 156.183 217.414 1.00 91.81 249 ILE 1 N 1
ATOM 2785 C CA . ILE C 3 246 ? 189.990 155.619 218.466 1.00 91.98 249 ILE 1 CA 1
ATOM 2786 C C . ILE C 3 246 ? 191.097 156.639 218.763 1.00 89.08 249 ILE 1 C 1
ATOM 2787 O O . ILE C 3 246 ? 191.378 156.865 219.964 1.00 89.04 249 ILE 1 O 1
ATOM 2792 N N . TYR C 3 247 ? 191.669 157.256 217.723 1.00 91.06 250 TYR 1 N 1
ATOM 2793 C CA . TYR C 3 247 ? 192.767 158.254 217.836 1.00 94.94 250 TYR 1 CA 1
ATOM 2794 C C . TYR C 3 247 ? 192.281 159.488 218.603 1.00 93.60 250 TYR 1 C 1
ATOM 2795 O O . TYR C 3 247 ? 192.993 159.905 219.536 1.00 98.15 250 TYR 1 O 1
ATOM 2804 N N . GLN C 3 248 ? 191.123 160.046 218.226 1.00 93.04 251 GLN 1 N 1
ATOM 2805 C CA . GLN C 3 248 ? 190.542 161.277 218.843 1.00 89.08 251 GLN 1 CA 1
ATOM 2806 C C . GLN C 3 248 ? 190.136 161.002 220.296 1.00 85.55 251 GLN 1 C 1
ATOM 2807 O O . GLN C 3 248 ? 190.319 161.906 221.125 1.00 84.04 251 GLN 1 O 1
ATOM 2813 N N . ALA C 3 249 ? 189.606 159.807 220.582 1.00 87.64 252 ALA 1 N 1
ATOM 2814 C CA . ALA C 3 249 ? 189.237 159.335 221.939 1.00 88.18 252 ALA 1 CA 1
ATOM 2815 C C . ALA C 3 249 ? 190.495 159.139 222.795 1.00 89.21 252 ALA 1 C 1
ATOM 2816 O O . ALA C 3 249 ? 190.455 159.528 223.978 1.00 87.74 252 ALA 1 O 1
ATOM 2818 N N . SER C 3 250 ? 191.561 158.554 222.231 1.00 95.68 253 SER 1 N 1
ATOM 2819 C CA . SER C 3 250 ? 192.847 158.299 222.941 1.00 101.71 253 SER 1 CA 1
ATOM 2820 C C . SER C 3 250 ? 193.454 159.631 223.400 1.00 99.75 253 SER 1 C 1
ATOM 2821 O O . SER C 3 250 ? 193.660 159.809 224.619 1.00 101.85 253 SER 1 O 1
ATOM 2824 N N . ILE C 3 251 ? 193.688 160.546 222.457 1.00 104.25 254 ILE 1 N 1
ATOM 2825 C CA . ILE C 3 251 ? 194.305 161.884 222.717 1.00 112.58 254 ILE 1 CA 1
ATOM 2826 C C . ILE C 3 251 ? 193.373 162.746 223.582 1.00 118.41 254 ILE 1 C 1
ATOM 2827 O O . ILE C 3 251 ? 193.895 163.680 224.218 1.00 124.31 254 ILE 1 O 1
ATOM 2832 N N . GLU C 3 252 ? 192.062 162.464 223.604 1.00 122.83 255 GLU 1 N 1
ATOM 2833 C CA . GLU C 3 252 ? 191.093 163.130 224.523 1.00 121.12 255 GLU 1 CA 1
ATOM 2834 C C . GLU C 3 252 ? 191.311 162.621 225.953 1.00 111.71 255 GLU 1 C 1
ATOM 2835 O O . GLU C 3 252 ? 191.268 163.452 226.875 1.00 111.43 255 GLU 1 O 1
ATOM 2841 N N . ALA C 3 253 ? 191.524 161.311 226.121 1.00 109.34 256 ALA 1 N 1
ATOM 2842 C CA . ALA C 3 253 ? 191.819 160.661 227.422 1.00 108.56 256 ALA 1 CA 1
ATOM 2843 C C . ALA C 3 253 ? 193.229 161.037 227.900 1.00 106.92 256 ALA 1 C 1
ATOM 2844 O O . ALA C 3 253 ? 193.439 161.044 229.123 1.00 108.84 256 ALA 1 O 1
ATOM 2846 N N . ILE C 3 254 ? 194.161 161.335 226.987 1.00 113.82 257 ILE 1 N 1
ATOM 2847 C CA . ILE C 3 254 ? 195.548 161.779 227.338 1.00 122.11 257 ILE 1 CA 1
ATOM 2848 C C . ILE C 3 254 ? 195.515 163.237 227.827 1.00 129.06 257 ILE 1 C 1
ATOM 2849 O O . ILE C 3 254 ? 196.282 163.545 228.762 1.00 129.74 257 ILE 1 O 1
ATOM 2854 N N . ASP C 3 255 ? 194.669 164.091 227.230 1.00 139.60 258 ASP 1 N 1
ATOM 2855 C CA . ASP C 3 255 ? 194.598 165.558 227.500 1.00 143.64 258 ASP 1 CA 1
ATOM 2856 C C . ASP C 3 255 ? 194.223 165.791 228.972 1.00 138.48 258 ASP 1 C 1
ATOM 2857 O O . ASP C 3 255 ? 195.055 166.364 229.703 1.00 138.71 258 ASP 1 O 1
ATOM 2862 N N . ASN C 3 256 ? 193.025 165.358 229.381 1.00 135.59 259 ASN 1 N 1
ATOM 2863 C CA . ASN C 3 256 ? 192.569 165.362 230.799 1.00 138.81 259 ASN 1 CA 1
ATOM 2864 C C . ASN C 3 256 ? 193.031 164.046 231.432 1.00 136.32 259 ASN 1 C 1
ATOM 2865 O O . ASN C 3 256 ? 192.465 162.998 231.073 1.00 134.18 259 ASN 1 O 1
ATOM 2870 N N . GLN C 3 257 ? 194.023 164.110 232.329 1.00 145.93 260 GLN 1 N 1
ATOM 2871 C CA . GLN C 3 257 ? 194.761 162.933 232.871 1.00 157.20 260 GLN 1 CA 1
ATOM 2872 C C . GLN C 3 257 ? 193.750 161.882 233.347 1.00 157.63 260 GLN 1 C 1
ATOM 2873 O O . GLN C 3 257 ? 193.054 162.144 234.350 1.00 158.33 260 GLN 1 O 1
ATOM 2879 N N . HIS C 3 258 ? 193.666 160.753 232.633 1.00 160.39 261 HIS 1 N 1
ATOM 2880 C CA . HIS C 3 258 ? 192.659 159.676 232.838 1.00 164.86 261 HIS 1 CA 1
ATOM 2881 C C . HIS C 3 258 ? 193.339 158.313 232.997 1.00 163.12 261 HIS 1 C 1
ATOM 2882 O O . HIS C 3 258 ? 194.532 158.184 232.659 1.00 161.24 261 HIS 1 O 1
ATOM 2889 N N . GLU C 3 259 ? 192.563 157.342 233.484 1.00 168.14 262 GLU 1 N 1
ATOM 2890 C CA . GLU C 3 259 ? 192.949 155.920 233.680 1.00 170.07 262 GLU 1 CA 1
ATOM 2891 C C . GLU C 3 259 ? 193.172 155.272 232.311 1.00 165.86 262 GLU 1 C 1
ATOM 2892 O O . GLU C 3 259 ? 194.258 154.702 232.083 1.00 163.22 262 GLU 1 O 1
ATOM 2898 N N . THR C 3 260 ? 192.160 155.379 231.447 1.00 166.13 263 THR 1 N 1
ATOM 2899 C CA . THR C 3 260 ? 192.034 154.662 230.152 1.00 163.05 263 THR 1 CA 1
ATOM 2900 C C . THR C 3 260 ? 191.044 155.420 229.257 1.00 161.27 263 THR 1 C 1
ATOM 2901 O O . THR C 3 260 ? 190.549 156.482 229.689 1.00 162.64 263 THR 1 O 1
ATOM 2905 N N . ILE C 3 261 ? 190.779 154.901 228.055 1.00 160.53 264 ILE 1 N 1
ATOM 2906 C CA . ILE C 3 261 ? 189.639 155.334 227.194 1.00 163.07 264 ILE 1 CA 1
ATOM 2907 C C . ILE C 3 261 ? 188.355 154.807 227.846 1.00 161.36 264 ILE 1 C 1
ATOM 2908 O O . ILE C 3 261 ? 188.224 153.572 227.961 1.00 164.98 264 ILE 1 O 1
ATOM 2913 N N . THR C 3 262 ? 187.463 155.713 228.261 1.00 160.71 265 THR 1 N 1
ATOM 2914 C CA . THR C 3 262 ? 186.167 155.411 228.928 1.00 159.85 265 THR 1 CA 1
ATOM 2915 C C . THR C 3 262 ? 185.025 155.990 228.087 1.00 155.39 265 THR 1 C 1
ATOM 2916 O O . THR C 3 262 ? 185.315 156.632 227.059 1.00 157.25 265 THR 1 O 1
ATOM 2920 N N . GLU C 3 263 ? 183.781 155.811 228.541 1.00 155.32 266 GLU 1 N 1
ATOM 2921 C CA . GLU C 3 263 ? 182.549 156.313 227.872 1.00 162.12 266 GLU 1 CA 1
ATOM 2922 C C . GLU C 3 263 ? 182.266 157.744 228.362 1.00 165.65 266 GLU 1 C 1
ATOM 2923 O O . GLU C 3 263 ? 181.091 158.067 228.628 1.00 170.38 266 GLU 1 O 1
ATOM 2929 N N . GLU C 3 264 ? 183.322 158.560 228.466 1.00 172.08 267 GLU 1 N 1
ATOM 2930 C CA . GLU C 3 264 ? 183.324 159.989 228.885 1.00 181.80 267 GLU 1 CA 1
ATOM 2931 C C . GLU C 3 264 ? 183.763 160.838 227.685 1.00 180.37 267 GLU 1 C 1
ATOM 2932 O O . GLU C 3 264 ? 183.062 161.817 227.358 1.00 182.76 267 GLU 1 O 1
ATOM 2938 N N . ASP C 3 265 ? 184.894 160.463 227.076 1.00 171.54 268 ASP 1 N 1
ATOM 2939 C CA . ASP C 3 265 ? 185.572 161.172 225.956 1.00 166.65 268 ASP 1 CA 1
ATOM 2940 C C . ASP C 3 265 ? 185.296 160.472 224.617 1.00 156.47 268 ASP 1 C 1
ATOM 2941 O O . ASP C 3 265 ? 185.582 161.092 223.571 1.00 162.05 268 ASP 1 O 1
ATOM 2946 N N . PHE C 3 266 ? 184.776 159.240 224.639 1.00 140.50 269 PHE 1 N 1
ATOM 2947 C CA . PHE C 3 266 ? 184.454 158.437 223.429 1.00 135.24 269 PHE 1 CA 1
ATOM 2948 C C . PHE C 3 266 ? 183.258 159.063 222.704 1.00 133.54 269 PHE 1 C 1
ATOM 2949 O O . PHE C 3 266 ? 183.266 159.120 221.454 1.00 138.74 269 PHE 1 O 1
ATOM 2957 N N . VAL C 3 267 ? 182.257 159.492 223.481 1.00 130.03 270 VAL 1 N 1
ATOM 2958 C CA . VAL C 3 267 ? 181.056 160.253 223.014 1.00 126.71 270 VAL 1 CA 1
ATOM 2959 C C . VAL C 3 267 ? 181.512 161.547 222.324 1.00 121.06 270 VAL 1 C 1
ATOM 2960 O O . VAL C 3 267 ? 180.985 161.834 221.234 1.00 125.35 270 VAL 1 O 1
ATOM 2964 N N . PHE C 3 268 ? 182.445 162.294 222.922 1.00 115.70 271 PHE 1 N 1
ATOM 2965 C CA . PHE C 3 268 ? 182.994 163.553 222.349 1.00 117.14 271 PHE 1 CA 1
ATOM 2966 C C . PHE C 3 268 ? 183.685 163.244 221.015 1.00 112.58 271 PHE 1 C 1
ATOM 2967 O O . PHE C 3 268 ? 183.460 163.997 220.045 1.00 122.90 271 PHE 1 O 1
ATOM 2975 N N . ALA C 3 269 ? 184.474 162.164 220.968 1.00 107.63 272 ALA 1 N 1
ATOM 2976 C CA . ALA C 3 269 ? 185.217 161.695 219.772 1.00 107.64 272 ALA 1 CA 1
ATOM 2977 C C . ALA C 3 269 ? 184.246 161.252 218.671 1.00 101.67 272 ALA 1 C 1
ATOM 2978 O O . ALA C 3 269 ? 184.595 161.431 217.484 1.00 107.07 272 ALA 1 O 1
ATOM 2980 N N . SER C 3 270 ? 183.087 160.693 219.039 1.00 97.77 273 SER 1 N 1
ATOM 2981 C CA . SER C 3 270 ? 182.022 160.271 218.089 1.00 103.04 273 SER 1 CA 1
ATOM 2982 C C . SER C 3 270 ? 181.403 161.504 217.415 1.00 104.10 273 SER 1 C 1
ATOM 2983 O O . SER C 3 270 ? 181.300 161.504 216.173 1.00 105.87 273 SER 1 O 1
ATOM 2986 N N . LYS C 3 271 ? 181.029 162.517 218.204 1.00 102.10 274 LYS 1 N 1
ATOM 2987 C CA . LYS C 3 271 ? 180.456 163.797 217.705 1.00 100.60 274 LYS 1 CA 1
ATOM 2988 C C . LYS C 3 271 ? 181.514 164.565 216.906 1.00 93.89 274 LYS 1 C 1
ATOM 2989 O O . LYS C 3 271 ? 181.115 165.316 216.000 1.00 97.60 274 LYS 1 O 1
ATOM 2995 N N . LEU C 3 272 ? 182.802 164.378 217.217 1.00 95.04 275 LEU 1 N 1
ATOM 2996 C CA . LEU C 3 272 ? 183.927 165.059 216.519 1.00 101.93 275 LEU 1 CA 1
ATOM 2997 C C . LEU C 3 272 ? 184.084 164.505 215.096 1.00 104.74 275 LEU 1 C 1
ATOM 2998 O O . LEU C 3 272 ? 184.095 165.327 214.157 1.00 107.90 275 LEU 1 O 1
ATOM 3003 N N . THR C 3 273 ? 184.197 163.178 214.939 1.00 107.02 276 THR 1 N 1
ATOM 3004 C CA . THR C 3 273 ? 184.521 162.495 213.651 1.00 108.22 276 THR 1 CA 1
ATOM 3005 C C . THR C 3 273 ? 183.268 161.842 213.046 1.00 112.44 276 THR 1 C 1
ATOM 3006 O O . THR C 3 273 ? 183.372 160.687 212.587 1.00 119.34 276 THR 1 O 1
ATOM 3010 N N . SER C 3 274 ? 182.144 162.569 212.992 1.00 111.89 277 SER 1 N 1
ATOM 3011 C CA . SER C 3 274 ? 180.864 162.125 212.372 1.00 110.29 277 SER 1 CA 1
ATOM 3012 C C . SER C 3 274 ? 180.424 163.090 211.260 1.00 109.60 277 SER 1 C 1
ATOM 3013 O O . SER C 3 274 ? 179.231 163.058 210.892 1.00 111.16 277 SER 1 O 1
ATOM 3016 N N . GLY C 3 275 ? 181.344 163.900 210.727 1.00 111.38 278 GLY 1 N 1
ATOM 3017 C CA . GLY C 3 275 ? 181.066 164.863 209.644 1.00 114.92 278 GLY 1 CA 1
ATOM 3018 C C . GLY C 3 275 ? 180.884 164.170 208.303 1.00 122.49 278 GLY 1 C 1
ATOM 3019 O O . GLY C 3 275 ? 179.938 164.533 207.576 1.00 125.34 278 GLY 1 O 1
ATOM 3020 N N . ASP C 3 276 ? 181.755 163.199 207.997 1.00 130.19 279 ASP 1 N 1
ATOM 3021 C CA . ASP C 3 276 ? 181.828 162.483 206.692 1.00 131.40 279 ASP 1 CA 1
ATOM 3022 C C . ASP C 3 276 ? 180.736 161.408 206.582 1.00 126.02 279 ASP 1 C 1
ATOM 3023 O O . ASP C 3 276 ? 180.527 160.911 205.459 1.00 125.92 279 ASP 1 O 1
ATOM 3028 N N . LYS C 3 277 ? 180.088 161.040 207.693 1.00 124.49 280 LYS 1 N 1
ATOM 3029 C CA . LYS C 3 277 ? 179.133 159.901 207.758 1.00 121.44 280 LYS 1 CA 1
ATOM 3030 C C . LYS C 3 277 ? 177.833 160.294 207.057 1.00 113.75 280 LYS 1 C 1
ATOM 3031 O O . LYS C 3 277 ? 177.430 161.453 207.128 1.00 105.11 280 LYS 1 O 1
ATOM 3037 N N . PRO C 3 278 ? 177.143 159.357 206.356 1.00 115.96 281 PRO 1 N 1
ATOM 3038 C CA . PRO C 3 278 ? 176.010 159.711 205.501 1.00 115.33 281 PRO 1 CA 1
ATOM 3039 C C . PRO C 3 278 ? 174.787 160.246 206.262 1.00 118.59 281 PRO 1 C 1
ATOM 3040 O O . PRO C 3 278 ? 174.784 160.235 207.481 1.00 120.57 281 PRO 1 O 1
ATOM 3044 N N . ASN C 3 279 ? 173.775 160.678 205.504 1.00 123.47 282 ASN 1 N 1
ATOM 3045 C CA . ASN C 3 279 ? 172.599 161.458 205.976 1.00 122.09 282 ASN 1 CA 1
ATOM 3046 C C . ASN C 3 279 ? 171.757 160.607 206.938 1.00 112.40 282 ASN 1 C 1
ATOM 3047 O O . ASN C 3 279 ? 171.470 161.091 208.049 1.00 106.98 282 ASN 1 O 1
ATOM 3052 N N . SER C 3 280 ? 171.397 159.387 206.532 1.00 111.96 283 SER 1 N 1
ATOM 3053 C CA . SER C 3 280 ? 170.483 158.476 207.272 1.00 113.15 283 SER 1 CA 1
ATOM 3054 C C . SER C 3 280 ? 171.197 157.799 208.453 1.00 111.51 283 SER 1 C 1
ATOM 3055 O O . SER C 3 280 ? 170.481 157.279 209.330 1.00 112.22 283 SER 1 O 1
ATOM 3058 N N . TRP C 3 281 ? 172.537 157.795 208.477 1.00 114.75 284 TRP 1 N 1
ATOM 3059 C CA . TRP C 3 281 ? 173.371 157.144 209.529 1.00 116.79 284 TRP 1 CA 1
ATOM 3060 C C . TRP C 3 281 ? 173.101 157.811 210.884 1.00 117.83 284 TRP 1 C 1
ATOM 3061 O O . TRP C 3 281 ? 172.931 159.050 210.903 1.00 118.17 284 TRP 1 O 1
ATOM 3072 N N . LYS C 3 282 ? 173.056 157.017 211.962 1.00 116.75 285 LYS 1 N 1
ATOM 3073 C CA . LYS C 3 282 ? 172.847 157.497 213.356 1.00 119.20 285 LYS 1 CA 1
ATOM 3074 C C . LYS C 3 282 ? 174.105 157.245 214.190 1.00 115.20 285 LYS 1 C 1
ATOM 3075 O O . LYS C 3 282 ? 174.663 156.133 214.102 1.00 120.98 285 LYS 1 O 1
ATOM 3081 N N . ASN C 3 283 ? 174.508 158.240 214.984 1.00 107.48 286 ASN 1 N 1
ATOM 3082 C CA . ASN C 3 283 ? 175.625 158.150 215.960 1.00 103.66 286 ASN 1 CA 1
ATOM 3083 C C . ASN C 3 283 ? 175.169 157.274 217.123 1.00 98.44 286 ASN 1 C 1
ATOM 3084 O O . ASN C 3 283 ? 174.259 157.663 217.845 1.00 100.49 286 ASN 1 O 1
ATOM 3089 N N . PRO C 3 284 ? 175.773 156.084 217.358 1.00 99.82 287 PRO 1 N 1
ATOM 3090 C CA . PRO C 3 284 ? 175.285 155.165 218.390 1.00 103.37 287 PRO 1 CA 1
ATOM 3091 C C . PRO C 3 284 ? 175.735 155.452 219.834 1.00 105.76 287 PRO 1 C 1
ATOM 3092 O O . PRO C 3 284 ? 175.564 154.575 220.655 1.00 107.31 287 PRO 1 O 1
ATOM 3096 N N . PHE C 3 285 ? 176.243 156.656 220.128 1.00 111.96 288 PHE 1 N 1
ATOM 3097 C CA . PHE C 3 285 ? 176.923 156.996 221.407 1.00 118.15 288 PHE 1 CA 1
ATOM 3098 C C . PHE C 3 285 ? 176.195 158.086 222.206 1.00 130.48 288 PHE 1 C 1
ATOM 3099 O O . PHE C 3 285 ? 176.528 158.222 223.400 1.00 132.70 288 PHE 1 O 1
ATOM 3107 N N . GLU C 3 286 ? 175.254 158.823 221.603 1.00 147.57 289 GLU 1 N 1
ATOM 3108 C CA . GLU C 3 286 ? 174.886 160.195 222.063 1.00 166.57 289 GLU 1 CA 1
ATOM 3109 C C . GLU C 3 286 ? 174.102 160.109 223.383 1.00 174.84 289 GLU 1 C 1
ATOM 3110 O O . GLU C 3 286 ? 174.741 160.341 224.433 1.00 178.69 289 GLU 1 O 1
ATOM 3116 N N . GLU C 3 287 ? 172.796 159.802 223.358 1.00 179.58 290 GLU 1 N 1
ATOM 3117 C CA . GLU C 3 287 ? 171.951 159.755 224.590 1.00 180.77 290 GLU 1 CA 1
ATOM 3118 C C . GLU C 3 287 ? 171.269 158.384 224.735 1.00 172.69 290 GLU 1 C 1
ATOM 3119 O O . GLU C 3 287 ? 171.433 157.780 225.816 1.00 170.29 290 GLU 1 O 1
ATOM 3125 N N . GLY C 3 288 ? 170.555 157.901 223.712 1.00 165.77 291 GLY 1 N 1
ATOM 3126 C CA . GLY C 3 288 ? 169.675 156.719 223.822 1.00 161.10 291 GLY 1 CA 1
ATOM 3127 C C . GLY C 3 288 ? 169.505 155.988 222.504 1.00 157.76 291 GLY 1 C 1
ATOM 3128 O O . GLY C 3 288 ? 168.355 155.627 222.184 1.00 160.49 291 GLY 1 O 1
ATOM 3129 N N . VAL C 3 289 ? 170.602 155.763 221.775 1.00 155.05 292 VAL 1 N 1
ATOM 3130 C CA . VAL C 3 289 ? 170.607 155.026 220.476 1.00 154.89 292 VAL 1 CA 1
ATOM 3131 C C . VAL C 3 289 ? 170.841 153.540 220.773 1.00 150.96 292 VAL 1 C 1
ATOM 3132 O O . VAL C 3 289 ? 171.999 153.080 220.701 1.00 152.44 292 VAL 1 O 1
ATOM 3136 N N . GLU C 3 290 ? 169.760 152.846 221.139 1.00 150.12 293 GLU 1 N 1
ATOM 3137 C CA . GLU C 3 290 ? 169.650 151.363 221.186 1.00 155.39 293 GLU 1 CA 1
ATOM 3138 C C . GLU C 3 290 ? 170.173 150.821 219.847 1.00 152.59 293 GLU 1 C 1
ATOM 3139 O O . GLU C 3 290 ? 169.487 151.030 218.826 1.00 152.44 293 GLU 1 O 1
ATOM 3145 N N . VAL C 3 291 ? 171.357 150.193 219.849 1.00 148.65 294 VAL 1 N 1
ATOM 3146 C CA . VAL C 3 291 ? 172.045 149.670 218.625 1.00 144.36 294 VAL 1 CA 1
ATOM 3147 C C . VAL C 3 291 ? 171.238 148.481 218.090 1.00 140.93 294 VAL 1 C 1
ATOM 3148 O O . VAL C 3 291 ? 171.054 147.502 218.840 1.00 143.00 294 VAL 1 O 1
ATOM 3152 N N . THR C 3 292 ? 170.804 148.568 216.830 1.00 140.27 295 THR 1 N 1
ATOM 3153 C CA . THR C 3 292 ? 169.779 147.687 216.212 1.00 141.29 295 THR 1 CA 1
ATOM 3154 C C . THR C 3 292 ? 170.448 146.578 215.393 1.00 140.12 295 THR 1 C 1
ATOM 3155 O O . THR C 3 292 ? 171.679 146.618 215.217 1.00 139.11 295 THR 1 O 1
ATOM 3159 N N . GLU C 3 293 ? 169.634 145.630 214.926 1.00 144.67 296 GLU 1 N 1
ATOM 3160 C CA . GLU C 3 293 ? 170.010 144.533 213.992 1.00 146.06 296 GLU 1 CA 1
ATOM 3161 C C . GLU C 3 293 ? 170.376 145.149 212.633 1.00 137.52 296 GLU 1 C 1
ATOM 3162 O O . GLU C 3 293 ? 171.369 144.698 212.029 1.00 133.20 296 GLU 1 O 1
ATOM 3168 N N . ASP C 3 294 ? 169.614 146.162 212.199 1.00 137.78 297 ASP 1 N 1
ATOM 3169 C CA . ASP C 3 294 ? 169.698 146.812 210.860 1.00 138.78 297 ASP 1 CA 1
ATOM 3170 C C . ASP C 3 294 ? 170.988 147.635 210.705 1.00 131.95 297 ASP 1 C 1
ATOM 3171 O O . ASP C 3 294 ? 171.330 147.947 209.549 1.00 130.02 297 ASP 1 O 1
ATOM 3176 N N . MET C 3 295 ? 171.657 148.001 211.806 1.00 129.87 298 MET 1 N 1
ATOM 3177 C CA . MET C 3 295 ? 172.930 148.781 211.803 1.00 126.02 298 MET 1 CA 1
ATOM 3178 C C . MET C 3 295 ? 174.139 147.869 211.555 1.00 117.09 298 MET 1 C 1
ATOM 3179 O O . MET C 3 295 ? 175.149 148.385 211.042 1.00 114.28 298 MET 1 O 1
ATOM 3184 N N . LEU C 3 296 ? 174.052 146.581 211.909 1.00 120.05 299 LEU 1 N 1
ATOM 3185 C CA . LEU C 3 296 ? 175.214 145.650 211.972 1.00 123.95 299 LEU 1 CA 1
ATOM 3186 C C . LEU C 3 296 ? 175.205 144.665 210.795 1.00 127.36 299 LEU 1 C 1
ATOM 3187 O O . LEU C 3 296 ? 175.750 143.554 210.967 1.00 129.39 299 LEU 1 O 1
ATOM 3192 N N . ARG C 3 297 ? 174.650 145.047 209.640 1.00 131.51 300 ARG 1 N 1
ATOM 3193 C CA . ARG C 3 297 ? 174.671 144.193 208.422 1.00 137.62 300 ARG 1 CA 1
ATOM 3194 C C . ARG C 3 297 ? 176.072 144.289 207.826 1.00 131.96 300 ARG 1 C 1
ATOM 3195 O O . ARG C 3 297 ? 176.723 145.322 207.971 1.00 130.40 300 ARG 1 O 1
ATOM 3203 N N . PRO C 3 298 ? 176.592 143.231 207.160 1.00 131.96 301 PRO 1 N 1
ATOM 3204 C CA . PRO C 3 298 ? 177.902 143.311 206.513 1.00 128.76 301 PRO 1 CA 1
ATOM 3205 C C . PRO C 3 298 ? 177.934 144.369 205.412 1.00 121.76 301 PRO 1 C 1
ATOM 3206 O O . PRO C 3 298 ? 176.893 144.702 204.848 1.00 118.58 301 PRO 1 O 1
ATOM 3210 N N . PRO C 3 299 ? 179.119 144.937 205.083 1.00 122.12 302 PRO 1 N 1
ATOM 3211 C CA . PRO C 3 299 ? 179.224 145.936 204.020 1.00 123.90 302 PRO 1 CA 1
ATOM 3212 C C . PRO C 3 299 ? 178.801 145.364 202.667 1.00 122.40 302 PRO 1 C 1
ATOM 3213 O O . PRO C 3 299 ? 178.970 144.168 202.430 1.00 123.68 302 PRO 1 O 1
ATOM 3217 N N . PRO C 3 300 ? 178.243 146.181 201.738 1.00 117.56 303 PRO 1 N 1
ATOM 3218 C CA . PRO C 3 300 ? 177.737 145.665 200.464 1.00 117.40 303 PRO 1 CA 1
ATOM 3219 C C . PRO C 3 300 ? 178.841 145.162 199.519 1.00 121.33 303 PRO 1 C 1
ATOM 3220 O O . PRO C 3 300 ? 180.009 145.309 199.838 1.00 125.93 303 PRO 1 O 1
ATOM 3224 N N . LYS C 3 301 ? 178.443 144.586 198.382 1.00 127.43 304 LYS 1 N 1
ATOM 3225 C CA . LYS C 3 301 ? 179.365 144.127 197.307 1.00 137.96 304 LYS 1 CA 1
ATOM 3226 C C . LYS C 3 301 ? 179.988 145.349 196.623 1.00 136.44 304 LYS 1 C 1
ATOM 3227 O O . LYS C 3 301 ? 181.227 145.379 196.486 1.00 137.15 304 LYS 1 O 1
ATOM 3233 N N . ASP C 3 302 ? 179.152 146.309 196.217 1.00 140.00 305 ASP 1 N 1
ATOM 3234 C CA . ASP C 3 302 ? 179.558 147.541 195.486 1.00 149.03 305 ASP 1 CA 1
ATOM 3235 C C . ASP C 3 302 ? 179.828 148.641 196.523 1.00 152.17 305 ASP 1 C 1
ATOM 3236 O O . ASP C 3 302 ? 179.146 149.688 196.482 1.00 155.79 305 ASP 1 O 1
ATOM 3241 N N . ILE C 3 303 ? 180.799 148.403 197.413 1.00 148.52 306 ILE 1 N 1
ATOM 3242 C CA . ILE C 3 303 ? 181.164 149.314 198.543 1.00 143.18 306 ILE 1 CA 1
ATOM 3243 C C . ILE C 3 303 ? 182.024 150.461 197.999 1.00 137.94 306 ILE 1 C 1
ATOM 3244 O O . ILE C 3 303 ? 181.787 151.613 198.417 1.00 139.47 306 ILE 1 O 1
ATOM 3249 N N . GLY C 3 304 ? 182.968 150.160 197.101 1.00 133.14 307 GLY 1 N 1
ATOM 3250 C CA . GLY C 3 304 ? 183.895 151.143 196.507 1.00 133.95 307 GLY 1 CA 1
ATOM 3251 C C . GLY C 3 304 ? 183.554 151.476 195.062 1.00 134.90 307 GLY 1 C 1
ATOM 3252 O O . GLY C 3 304 ? 184.462 151.951 194.359 1.00 138.34 307 GLY 1 O 1
ATOM 3253 N N . TRP C 3 305 ? 182.303 151.263 194.633 1.00 125.24 308 TRP 1 N 1
ATOM 3254 C CA . TRP C 3 305 ? 181.845 151.439 193.225 1.00 115.14 308 TRP 1 CA 1
ATOM 3255 C C . TRP C 3 305 ? 181.022 152.724 193.064 1.00 110.10 308 TRP 1 C 1
ATOM 3256 O O . TRP C 3 305 ? 180.878 153.175 191.915 1.00 111.46 308 TRP 1 O 1
ATOM 3267 N N . GLU C 3 306 ? 180.570 153.324 194.169 1.00 116.78 309 GLU 1 N 1
ATOM 3268 C CA . GLU C 3 306 ? 179.398 154.244 194.211 1.00 128.42 309 GLU 1 CA 1
ATOM 3269 C C . GLU C 3 306 ? 179.660 155.485 193.343 1.00 129.33 309 GLU 1 C 1
ATOM 3270 O O . GLU C 3 306 ? 178.711 155.925 192.648 1.00 137.49 309 GLU 1 O 1
ATOM 3276 N N . ASP C 3 307 ? 180.897 155.998 193.349 1.00 125.91 310 ASP 1 N 1
ATOM 3277 C CA . ASP C 3 307 ? 181.343 157.163 192.534 1.00 124.88 310 ASP 1 CA 1
ATOM 3278 C C . ASP C 3 307 ? 181.191 156.863 191.036 1.00 119.00 310 ASP 1 C 1
ATOM 3279 O O . ASP C 3 307 ? 180.862 157.803 190.287 1.00 120.66 310 ASP 1 O 1
ATOM 3284 N N . TYR C 3 308 ? 181.431 155.617 190.613 1.00 114.83 311 TYR 1 N 1
ATOM 3285 C CA . TYR C 3 308 ? 181.230 155.151 189.214 1.00 113.65 311 TYR 1 CA 1
ATOM 3286 C C . TYR C 3 308 ? 179.727 155.050 188.916 1.00 116.10 311 TYR 1 C 1
ATOM 3287 O O . TYR C 3 308 ? 179.329 155.370 187.778 1.00 120.08 311 TYR 1 O 1
ATOM 3296 N N . LEU C 3 309 ? 178.924 154.629 189.903 1.00 117.57 312 LEU 1 N 1
ATOM 3297 C CA . LEU C 3 309 ? 177.450 154.442 189.779 1.00 118.59 312 LEU 1 CA 1
ATOM 3298 C C . LEU C 3 309 ? 176.721 155.790 189.881 1.00 121.03 312 LEU 1 C 1
ATOM 3299 O O . LEU C 3 309 ? 175.527 155.825 189.530 1.00 124.37 312 LEU 1 O 1
ATOM 3304 N N . ARG C 3 310 ? 177.398 156.848 190.343 1.00 130.64 313 ARG 1 N 1
ATOM 3305 C CA . ARG C 3 310 ? 176.797 158.189 190.593 1.00 142.12 313 ARG 1 CA 1
ATOM 3306 C C . ARG C 3 310 ? 176.474 158.915 189.275 1.00 147.22 313 ARG 1 C 1
ATOM 3307 O O . ARG C 3 310 ? 175.598 159.803 189.312 1.00 147.34 313 ARG 1 O 1
ATOM 3315 N N . HIS C 3 311 ? 177.149 158.572 188.168 1.00 157.01 314 HIS 1 N 1
ATOM 3316 C CA . HIS C 3 311 ? 177.021 159.234 186.838 1.00 162.60 314 HIS 1 CA 1
ATOM 3317 C C . HIS C 3 311 ? 176.107 158.414 185.918 1.00 160.05 314 HIS 1 C 1
ATOM 3318 O O . HIS C 3 311 ? 175.512 157.404 186.297 1.00 156.92 314 HIS 1 O 1
ATOM 3325 N N . THR D 3 1 ? 214.450 126.296 197.150 1.00 149.37 4 THR 2 N 1
ATOM 3326 C CA . THR D 3 1 ? 213.721 126.867 195.965 1.00 145.57 4 THR 2 CA 1
ATOM 3327 C C . THR D 3 1 ? 214.327 126.315 194.665 1.00 138.93 4 THR 2 C 1
ATOM 3328 O O . THR D 3 1 ? 213.565 125.729 193.869 1.00 135.06 4 THR 2 O 1
ATOM 3332 N N . ARG D 3 2 ? 215.641 126.499 194.474 1.00 136.66 5 ARG 2 N 1
ATOM 3333 C CA . ARG D 3 2 ? 216.399 126.189 193.227 1.00 135.41 5 ARG 2 CA 1
ATOM 3334 C C . ARG D 3 2 ? 215.778 126.970 192.064 1.00 136.40 5 ARG 2 C 1
ATOM 3335 O O . ARG D 3 2 ? 215.012 126.376 191.288 1.00 141.73 5 ARG 2 O 1
ATOM 3343 N N . GLU D 3 3 ? 216.085 128.268 191.984 1.00 142.47 6 GLU 2 N 1
ATOM 3344 C CA . GLU D 3 3 ? 215.618 129.215 190.928 1.00 147.03 6 GLU 2 CA 1
ATOM 3345 C C . GLU D 3 3 ? 215.983 128.710 189.518 1.00 146.74 6 GLU 2 C 1
ATOM 3346 O O . GLU D 3 3 ? 215.302 129.147 188.554 1.00 148.65 6 GLU 2 O 1
ATOM 3352 N N . ALA D 3 4 ? 216.977 127.817 189.391 1.00 143.35 7 ALA 2 N 1
ATOM 3353 C CA . ALA D 3 4 ? 217.284 127.043 188.159 1.00 139.27 7 ALA 2 CA 1
ATOM 3354 C C . ALA D 3 4 ? 216.066 126.200 187.747 1.00 128.28 7 ALA 2 C 1
ATOM 3355 O O . ALA D 3 4 ? 215.675 126.262 186.561 1.00 127.51 7 ALA 2 O 1
ATOM 3357 N N . ARG D 3 5 ? 215.498 125.446 188.695 1.00 116.86 8 ARG 2 N 1
ATOM 3358 C CA . ARG D 3 5 ? 214.274 124.614 188.520 1.00 111.31 8 ARG 2 CA 1
ATOM 3359 C C . ARG D 3 5 ? 213.061 125.509 188.232 1.00 103.89 8 ARG 2 C 1
ATOM 3360 O O . ARG D 3 5 ? 212.207 125.096 187.423 1.00 103.94 8 ARG 2 O 1
ATOM 3368 N N . ILE D 3 6 ? 212.986 126.676 188.878 1.00 104.12 9 ILE 2 N 1
ATOM 3369 C CA . ILE D 3 6 ? 211.870 127.659 188.729 1.00 107.18 9 ILE 2 CA 1
ATOM 3370 C C . ILE D 3 6 ? 211.915 128.223 187.305 1.00 105.91 9 ILE 2 C 1
ATOM 3371 O O . ILE D 3 6 ? 210.847 128.268 186.657 1.00 110.43 9 ILE 2 O 1
ATOM 3376 N N . SER D 3 7 ? 213.098 128.641 186.843 1.00 103.78 10 SER 2 N 1
ATOM 3377 C CA . SER D 3 7 ? 213.310 129.184 185.475 1.00 103.50 10 SER 2 CA 1
ATOM 3378 C C . SER D 3 7 ? 213.031 128.090 184.434 1.00 98.78 10 SER 2 C 1
ATOM 3379 O O . SER D 3 7 ? 212.527 128.433 183.353 1.00 99.92 10 SER 2 O 1
ATOM 3382 N N . ARG D 3 8 ? 213.342 126.829 184.754 1.00 102.80 11 ARG 2 N 1
ATOM 3383 C CA . ARG D 3 8 ? 213.063 125.656 183.878 1.00 108.50 11 ARG 2 CA 1
ATOM 3384 C C . ARG D 3 8 ? 211.546 125.481 183.720 1.00 98.06 11 ARG 2 C 1
ATOM 3385 O O . ARG D 3 8 ? 211.115 125.166 182.597 1.00 95.30 11 ARG 2 O 1
ATOM 3393 N N . ALA D 3 9 ? 210.774 125.674 184.796 1.00 98.57 12 ALA 2 N 1
ATOM 3394 C CA . ALA D 3 9 ? 209.291 125.596 184.800 1.00 98.47 12 ALA 2 CA 1
ATOM 3395 C C . ALA D 3 9 ? 208.691 126.775 184.024 1.00 97.78 12 ALA 2 C 1
ATOM 3396 O O . ALA D 3 9 ? 207.664 126.564 183.353 1.00 100.01 12 ALA 2 O 1
ATOM 3398 N N . LYS D 3 10 ? 209.297 127.965 184.126 1.00 100.92 13 LYS 2 N 1
ATOM 3399 C CA . LYS D 3 10 ? 208.803 129.214 183.483 1.00 98.93 13 LYS 2 CA 1
ATOM 3400 C C . LYS D 3 10 ? 209.125 129.209 181.983 1.00 91.07 13 LYS 2 C 1
ATOM 3401 O O . LYS D 3 10 ? 208.209 129.488 181.197 1.00 84.32 13 LYS 2 O 1
ATOM 3407 N N . ARG D 3 11 ? 210.383 128.932 181.618 1.00 99.13 14 ARG 2 N 1
ATOM 3408 C CA . ARG D 3 11 ? 210.862 128.803 180.210 1.00 102.79 14 ARG 2 CA 1
ATOM 3409 C C . ARG D 3 11 ? 210.675 127.352 179.747 1.00 99.98 14 ARG 2 C 1
ATOM 3410 O O . ARG D 3 11 ? 211.642 126.568 179.818 1.00 103.14 14 ARG 2 O 1
ATOM 3418 N N . ALA D 3 12 ? 209.460 127.009 179.317 1.00 100.72 15 ALA 2 N 1
ATOM 3419 C CA . ALA D 3 12 ? 209.090 125.693 178.748 1.00 107.64 15 ALA 2 CA 1
ATOM 3420 C C . ALA D 3 12 ? 208.403 125.915 177.398 1.00 114.85 15 ALA 2 C 1
ATOM 3421 O O . ALA D 3 12 ? 207.229 126.330 177.407 1.00 119.98 15 ALA 2 O 1
ATOM 3423 N N . PHE D 3 13 ? 209.107 125.673 176.288 1.00 114.90 16 PHE 2 N 1
ATOM 3424 C CA . PHE D 3 13 ? 208.553 125.791 174.914 1.00 115.44 16 PHE 2 CA 1
ATOM 3425 C C . PHE D 3 13 ? 208.195 124.397 174.392 1.00 110.36 16 PHE 2 C 1
ATOM 3426 O O . PHE D 3 13 ? 209.065 123.506 174.418 1.00 111.57 16 PHE 2 O 1
ATOM 3434 N N . VAL D 3 14 ? 206.942 124.228 173.954 1.00 106.88 17 VAL 2 N 1
ATOM 3435 C CA . VAL D 3 14 ? 206.420 123.030 173.231 1.00 105.41 17 VAL 2 CA 1
ATOM 3436 C C . VAL D 3 14 ? 205.901 123.481 171.864 1.00 111.58 17 VAL 2 C 1
ATOM 3437 O O . VAL D 3 14 ? 204.920 124.241 171.836 1.00 117.30 17 VAL 2 O 1
ATOM 3441 N N . SER D 3 15 ? 206.490 122.983 170.777 1.00 118.06 18 SER 2 N 1
ATOM 3442 C CA . SER D 3 15 ? 206.147 123.378 169.385 1.00 121.80 18 SER 2 CA 1
ATOM 3443 C C . SER D 3 15 ? 204.867 122.662 168.940 1.00 125.20 18 SER 2 C 1
ATOM 3444 O O . SER D 3 15 ? 204.901 121.420 168.822 1.00 130.84 18 SER 2 O 1
ATOM 3447 N N . THR D 3 16 ? 203.783 123.414 168.718 1.00 127.09 19 THR 2 N 1
ATOM 3448 C CA . THR D 3 16 ? 202.522 122.928 168.090 1.00 133.09 19 THR 2 CA 1
ATOM 3449 C C . THR D 3 16 ? 202.700 122.924 166.571 1.00 134.24 19 THR 2 C 1
ATOM 3450 O O . THR D 3 16 ? 203.599 123.590 166.058 1.00 141.74 19 THR 2 O 1
ATOM 3454 N N . PRO D 3 17 ? 201.883 122.156 165.806 1.00 130.51 20 PRO 2 N 1
ATOM 3455 C CA . PRO D 3 17 ? 201.890 122.229 164.341 1.00 127.27 20 PRO 2 CA 1
ATOM 3456 C C . PRO D 3 17 ? 201.573 123.614 163.749 1.00 119.91 20 PRO 2 C 1
ATOM 3457 O O . PRO D 3 17 ? 202.079 123.903 162.674 1.00 124.47 20 PRO 2 O 1
ATOM 3461 N N . SER D 3 18 ? 200.770 124.430 164.440 1.00 110.33 21 SER 2 N 1
ATOM 3462 C CA . SER D 3 18 ? 200.443 125.826 164.038 1.00 110.41 21 SER 2 CA 1
ATOM 3463 C C . SER D 3 18 ? 201.689 126.717 164.142 1.00 110.52 21 SER 2 C 1
ATOM 3464 O O . SER D 3 18 ? 201.883 127.553 163.245 1.00 113.61 21 SER 2 O 1
ATOM 3467 N N . VAL D 3 19 ? 202.492 126.548 165.198 1.00 113.24 22 VAL 2 N 1
ATOM 3468 C CA . VAL D 3 19 ? 203.757 127.311 165.440 1.00 114.35 22 VAL 2 CA 1
ATOM 3469 C C . VAL D 3 19 ? 204.802 126.901 164.392 1.00 107.62 22 VAL 2 C 1
ATOM 3470 O O . VAL D 3 19 ? 205.471 127.809 163.840 1.00 116.67 22 VAL 2 O 1
ATOM 3474 N N . ARG D 3 20 ? 204.933 125.598 164.121 1.00 101.92 23 ARG 2 N 1
ATOM 3475 C CA . ARG D 3 20 ? 205.859 125.046 163.091 1.00 103.50 23 ARG 2 CA 1
ATOM 3476 C C . ARG D 3 20 ? 205.433 125.514 161.694 1.00 100.29 23 ARG 2 C 1
ATOM 3477 O O . ARG D 3 20 ? 206.332 125.706 160.850 1.00 104.96 23 ARG 2 O 1
ATOM 3485 N N . LYS D 3 21 ? 204.127 125.689 161.459 1.00 101.83 24 LYS 2 N 1
ATOM 3486 C CA . LYS D 3 21 ? 203.572 126.273 160.205 1.00 104.50 24 LYS 2 CA 1
ATOM 3487 C C . LYS D 3 21 ? 204.023 127.732 160.067 1.00 98.52 24 LYS 2 C 1
ATOM 3488 O O . LYS D 3 21 ? 204.472 128.100 158.964 1.00 103.04 24 LYS 2 O 1
ATOM 3494 N N . ILE D 3 22 ? 203.901 128.523 161.139 1.00 98.65 25 ILE 2 N 1
ATOM 3495 C CA . ILE D 3 22 ? 204.315 129.960 161.185 1.00 102.68 25 ILE 2 CA 1
ATOM 3496 C C . ILE D 3 22 ? 205.834 130.050 160.974 1.00 103.27 25 ILE 2 C 1
ATOM 3497 O O . ILE D 3 22 ? 206.256 130.887 160.143 1.00 107.61 25 ILE 2 O 1
ATOM 3502 N N . LEU D 3 23 ? 206.620 129.224 161.679 1.00 103.38 26 LEU 2 N 1
ATOM 3503 C CA . LEU D 3 23 ? 208.109 129.246 161.592 1.00 104.58 26 LEU 2 CA 1
ATOM 3504 C C . LEU D 3 2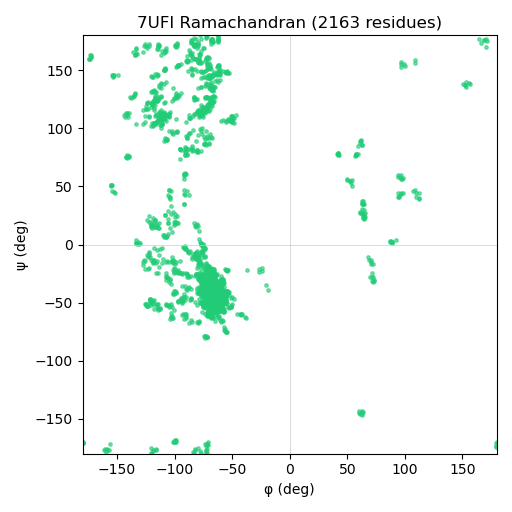3 ? 208.565 128.868 160.178 1.00 101.24 26 LEU 2 C 1
ATOM 3505 O O . LEU D 3 23 ? 209.483 129.542 159.672 1.00 106.07 26 LEU 2 O 1
ATOM 3510 N N . SER D 3 24 ? 207.960 127.844 159.564 1.00 98.25 27 SER 2 N 1
ATOM 3511 C CA . SER D 3 24 ? 208.281 127.393 158.183 1.00 97.91 27 SER 2 CA 1
ATOM 3512 C C . SER D 3 24 ? 207.966 128.510 157.179 1.00 92.09 27 SER 2 C 1
ATOM 3513 O O . SER D 3 24 ? 208.792 128.722 156.270 1.00 95.98 27 SER 2 O 1
ATOM 3516 N N . TYR D 3 25 ? 206.830 129.199 157.342 1.00 90.01 28 TYR 2 N 1
ATOM 3517 C CA . TYR D 3 25 ? 206.410 130.343 156.484 1.00 94.62 28 TYR 2 CA 1
ATOM 3518 C C . TYR D 3 25 ? 207.314 131.562 156.721 1.00 98.06 28 TYR 2 C 1
ATOM 3519 O O . TYR D 3 25 ? 207.563 132.304 155.748 1.00 99.95 28 TYR 2 O 1
ATOM 3528 N N . MET D 3 26 ? 207.780 131.778 157.956 1.00 108.84 29 MET 2 N 1
ATOM 3529 C CA . MET D 3 26 ? 208.738 132.872 158.294 1.00 118.17 29 MET 2 CA 1
ATOM 3530 C C . MET D 3 26 ? 210.084 132.622 157.597 1.00 114.51 29 MET 2 C 1
ATOM 3531 O O . MET D 3 26 ? 210.612 133.579 156.993 1.00 115.01 29 MET 2 O 1
ATOM 3536 N N . ASP D 3 27 ? 210.616 131.396 157.688 1.00 116.56 30 ASP 2 N 1
ATOM 3537 C CA . ASP D 3 27 ? 211.879 130.967 157.023 1.00 118.99 30 ASP 2 CA 1
ATOM 3538 C C . ASP D 3 27 ? 211.724 131.099 155.502 1.00 114.12 30 ASP 2 C 1
ATOM 3539 O O . ASP D 3 27 ? 212.696 131.516 154.846 1.00 116.02 30 ASP 2 O 1
ATOM 3544 N N . ARG D 3 28 ? 210.543 130.757 154.976 1.00 114.98 31 ARG 2 N 1
ATOM 3545 C CA . ARG D 3 28 ? 210.178 130.871 153.537 1.00 117.42 31 ARG 2 CA 1
ATOM 3546 C C . ARG D 3 28 ? 210.153 132.345 153.112 1.00 118.30 31 ARG 2 C 1
ATOM 3547 O O . ARG D 3 28 ? 210.772 132.660 152.075 1.00 125.87 31 ARG 2 O 1
ATOM 3555 N N . CYS D 3 29 ? 209.449 133.199 153.866 1.00 119.79 32 CYS 2 N 1
ATOM 3556 C CA . CYS D 3 29 ? 209.330 134.668 153.622 1.00 116.79 32 CYS 2 CA 1
ATOM 3557 C C . CYS D 3 29 ? 210.716 135.324 153.541 1.00 112.02 32 CYS 2 C 1
ATOM 3558 O O . CYS D 3 29 ? 210.899 136.183 152.660 1.00 108.29 32 CYS 2 O 1
ATOM 3561 N N . ARG D 3 30 ? 211.644 134.939 154.424 1.00 118.21 33 ARG 2 N 1
ATOM 3562 C CA . ARG D 3 30 ? 213.031 135.483 154.472 1.00 123.75 33 ARG 2 CA 1
ATOM 3563 C C . ARG D 3 30 ? 213.817 135.005 153.245 1.00 119.22 33 ARG 2 C 1
ATOM 3564 O O . ARG D 3 30 ? 214.350 135.869 152.522 1.00 121.59 33 ARG 2 O 1
ATOM 3572 N N . ASP D 3 31 ? 213.878 133.688 153.016 1.00 119.13 34 ASP 2 N 1
ATOM 3573 C CA . ASP D 3 31 ? 214.775 133.057 152.006 1.00 122.87 34 ASP 2 CA 1
ATOM 3574 C C . ASP D 3 31 ? 214.275 133.300 150.572 1.00 117.02 34 ASP 2 C 1
ATOM 3575 O O . ASP D 3 31 ? 215.051 132.997 149.646 1.00 117.15 34 ASP 2 O 1
ATOM 3580 N N . LEU D 3 32 ? 213.060 133.826 150.373 1.00 120.57 35 LEU 2 N 1
ATOM 3581 C CA . LEU D 3 32 ? 212.498 134.078 149.015 1.00 128.51 35 LEU 2 CA 1
ATOM 3582 C C . LEU D 3 32 ? 212.894 135.464 148.492 1.00 129.51 35 LEU 2 C 1
ATOM 3583 O O . LEU D 3 32 ? 213.126 135.571 147.270 1.00 129.84 35 LEU 2 O 1
ATOM 3588 N N . SER D 3 33 ? 212.948 136.483 149.355 1.00 128.07 36 SER 2 N 1
ATOM 3589 C CA . SER D 3 33 ? 213.312 137.873 148.976 1.00 127.26 36 SER 2 CA 1
ATOM 3590 C C . SER D 3 33 ? 214.796 137.929 148.587 1.00 132.27 36 SER 2 C 1
ATOM 3591 O O . SER D 3 33 ? 215.642 137.533 149.416 1.00 132.60 36 SER 2 O 1
ATOM 3594 N N . ASP D 3 34 ? 215.080 138.394 147.365 1.00 134.37 37 ASP 2 N 1
ATOM 3595 C CA . ASP D 3 34 ? 216.447 138.633 146.821 1.00 134.61 37 ASP 2 CA 1
ATOM 3596 C C . ASP D 3 34 ? 216.855 140.093 147.070 1.00 126.81 37 ASP 2 C 1
ATOM 3597 O O . ASP D 3 34 ? 217.992 140.449 146.706 1.00 129.14 37 ASP 2 O 1
ATOM 3602 N N . LEU D 3 35 ? 215.962 140.899 147.662 1.00 122.56 38 LEU 2 N 1
ATOM 3603 C CA . LEU D 3 35 ? 216.165 142.331 148.024 1.00 130.72 38 LEU 2 CA 1
ATOM 3604 C C . LEU D 3 35 ? 216.413 143.189 146.768 1.00 133.89 38 LEU 2 C 1
ATOM 3605 O O . LEU D 3 35 ? 217.041 144.261 146.902 1.00 137.32 38 LEU 2 O 1
ATOM 3610 N N . GLU D 3 36 ? 215.911 142.759 145.601 1.00 134.47 39 GLU 2 N 1
ATOM 3611 C CA . GLU D 3 36 ? 215.795 143.575 144.357 1.00 130.64 39 GLU 2 CA 1
ATOM 3612 C C . GLU D 3 36 ? 214.315 143.688 143.980 1.00 122.89 39 GLU 2 C 1
ATOM 3613 O O . GLU D 3 36 ? 213.831 144.823 143.827 1.00 123.92 39 GLU 2 O 1
ATOM 3619 N N . SER D 3 37 ? 213.639 142.543 143.831 1.00 121.18 40 SER 2 N 1
ATOM 3620 C CA . SER D 3 37 ? 212.193 142.421 143.510 1.00 122.25 40 SER 2 CA 1
ATOM 3621 C C . SER D 3 37 ? 211.352 142.557 144.786 1.00 124.46 40 SER 2 C 1
ATOM 3622 O O . SER D 3 37 ? 211.938 142.540 145.888 1.00 124.87 40 SER 2 O 1
ATOM 3625 N N . GLU D 3 38 ? 210.027 142.666 144.629 1.00 126.67 41 GLU 2 N 1
ATOM 3626 C CA . GLU D 3 38 ? 209.059 142.893 145.738 1.00 126.44 41 GLU 2 CA 1
ATOM 3627 C C . GLU D 3 38 ? 209.062 141.672 146.656 1.00 116.20 41 GLU 2 C 1
ATOM 3628 O O . GLU D 3 38 ? 208.916 140.549 146.178 1.00 117.37 41 GLU 2 O 1
ATOM 3634 N N . PRO D 3 39 ? 209.241 141.844 147.988 1.00 110.93 42 PRO 2 N 1
ATOM 3635 C CA . PRO D 3 39 ? 209.240 140.716 148.922 1.00 111.38 42 PRO 2 CA 1
ATOM 3636 C C . PRO D 3 39 ? 207.842 140.111 149.128 1.00 109.11 42 PRO 2 C 1
ATOM 3637 O O . PRO D 3 39 ? 206.905 140.556 148.489 1.00 112.97 42 PRO 2 O 1
ATOM 3641 N N . THR D 3 40 ? 207.738 139.126 150.022 1.00 105.23 43 THR 2 N 1
ATOM 3642 C CA . THR D 3 40 ? 206.578 138.205 150.133 1.00 111.18 43 THR 2 CA 1
ATOM 3643 C C . THR D 3 40 ? 205.559 138.763 151.136 1.00 112.13 43 THR 2 C 1
ATOM 3644 O O . THR D 3 40 ? 204.356 138.732 150.806 1.00 115.60 43 THR 2 O 1
ATOM 3648 N N . CYS D 3 41 ? 206.016 139.243 152.299 1.00 106.20 44 CYS 2 N 1
ATOM 3649 C CA . CYS D 3 41 ? 205.202 139.996 153.293 1.00 106.01 44 CYS 2 CA 1
ATOM 3650 C C . CYS D 3 41 ? 204.046 139.127 153.810 1.00 100.43 44 CYS 2 C 1
ATOM 3651 O O . CYS D 3 41 ? 202.952 139.163 153.211 1.00 103.61 44 CYS 2 O 1
ATOM 3654 N N . MET D 3 42 ? 204.287 138.363 154.878 1.00 92.00 45 MET 2 N 1
ATOM 3655 C CA . MET D 3 42 ? 203.235 137.604 155.601 1.00 88.23 45 MET 2 CA 1
ATOM 3656 C C . MET D 3 42 ? 202.569 138.528 156.626 1.00 84.22 45 MET 2 C 1
ATOM 3657 O O . MET D 3 42 ? 203.240 139.453 157.103 1.00 88.18 45 MET 2 O 1
ATOM 3662 N N . MET D 3 43 ? 201.289 138.294 156.924 1.00 85.56 46 MET 2 N 1
ATOM 3663 C CA . MET D 3 43 ? 200.566 138.859 158.097 1.00 89.31 46 MET 2 CA 1
ATOM 3664 C C . MET D 3 43 ? 200.130 137.688 158.982 1.00 86.33 46 MET 2 C 1
ATOM 3665 O O . MET D 3 43 ? 199.439 136.796 158.466 1.00 94.17 46 MET 2 O 1
ATOM 3670 N N . VAL D 3 44 ? 200.510 137.692 160.259 1.00 84.50 47 VAL 2 N 1
ATOM 3671 C CA . VAL D 3 44 ? 200.097 136.653 161.248 1.00 86.61 47 VAL 2 CA 1
ATOM 3672 C C . VAL D 3 44 ? 199.161 137.309 162.267 1.00 96.95 47 VAL 2 C 1
ATOM 3673 O O . VAL D 3 44 ? 199.622 138.202 163.004 1.00 105.49 47 VAL 2 O 1
ATOM 3677 N N . TYR D 3 45 ? 197.896 136.875 162.301 1.00 100.32 48 TYR 2 N 1
ATOM 3678 C CA . TYR D 3 45 ? 196.890 137.246 163.333 1.00 98.17 48 TYR 2 CA 1
ATOM 3679 C C . TYR D 3 45 ? 197.083 136.337 164.553 1.00 98.54 48 TYR 2 C 1
ATOM 3680 O O . TYR D 3 45 ? 197.991 135.482 164.534 1.00 101.11 48 TYR 2 O 1
ATOM 3689 N N . GLY D 3 46 ? 196.256 136.518 165.585 1.00 100.18 49 GLY 2 N 1
ATOM 3690 C CA . GLY D 3 46 ? 196.288 135.712 166.821 1.00 100.03 49 GLY 2 CA 1
ATOM 3691 C C . GLY D 3 46 ? 195.777 136.503 168.010 1.00 104.73 49 GLY 2 C 1
ATOM 3692 O O . GLY D 3 46 ? 196.173 137.674 168.151 1.00 110.84 49 GLY 2 O 1
ATOM 3693 N N . ALA D 3 47 ? 194.955 135.872 168.851 1.00 107.42 50 ALA 2 N 1
ATOM 3694 C CA . ALA D 3 47 ? 194.179 136.505 169.943 1.00 108.72 50 ALA 2 CA 1
ATOM 3695 C C . ALA D 3 47 ? 195.107 136.947 171.086 1.00 107.22 50 ALA 2 C 1
ATOM 3696 O O . ALA D 3 47 ? 196.341 136.900 170.918 1.00 107.49 50 ALA 2 O 1
ATOM 3698 N N . SER D 3 48 ? 194.529 137.386 172.207 1.00 106.43 51 SER 2 N 1
ATOM 3699 C CA . SER D 3 48 ? 195.256 137.854 173.414 1.00 103.34 51 SER 2 CA 1
ATOM 3700 C C . SER D 3 48 ? 195.812 136.651 174.186 1.00 94.53 51 SER 2 C 1
ATOM 3701 O O . SER D 3 48 ? 195.055 136.053 174.974 1.00 97.71 51 SER 2 O 1
ATOM 3704 N N . GLY D 3 49 ? 197.077 136.300 173.942 1.00 89.55 52 GLY 2 N 1
ATOM 3705 C CA . GLY D 3 49 ? 197.833 135.296 174.718 1.00 89.71 52 GLY 2 CA 1
ATOM 3706 C C . GLY D 3 49 ? 197.821 133.918 174.076 1.00 88.38 52 GLY 2 C 1
ATOM 3707 O O . GLY D 3 49 ? 197.665 132.934 174.818 1.00 95.83 52 GLY 2 O 1
ATOM 3708 N N . VAL D 3 50 ? 198.030 133.846 172.759 1.00 88.21 53 VAL 2 N 1
ATOM 3709 C CA . VAL D 3 50 ? 198.126 132.571 171.979 1.00 92.27 53 VAL 2 CA 1
ATOM 3710 C C . VAL D 3 50 ? 199.580 132.082 171.955 1.00 96.10 53 VAL 2 C 1
ATOM 3711 O O . VAL D 3 50 ? 199.778 130.863 171.779 1.00 100.17 53 VAL 2 O 1
ATOM 3715 N N . GLY D 3 51 ? 200.550 132.990 172.109 1.00 97.43 54 GLY 2 N 1
ATOM 3716 C CA . GLY D 3 51 ? 201.995 132.703 172.031 1.00 92.18 54 GLY 2 CA 1
ATOM 3717 C C . GLY D 3 51 ? 202.608 133.248 170.753 1.00 89.57 54 GLY 2 C 1
ATOM 3718 O O . GLY D 3 51 ? 203.361 132.499 170.112 1.00 94.39 54 GLY 2 O 1
ATOM 3719 N N . LYS D 3 52 ? 202.287 134.496 170.388 1.00 84.40 55 LYS 2 N 1
ATOM 3720 C CA . LYS D 3 52 ? 202.882 135.215 169.229 1.00 81.76 55 LYS 2 CA 1
ATOM 3721 C C . LYS D 3 52 ? 204.297 135.666 169.597 1.00 81.34 55 LYS 2 C 1
ATOM 3722 O O . LYS D 3 52 ? 205.220 135.370 168.825 1.00 86.36 55 LYS 2 O 1
ATOM 3728 N N . THR D 3 53 ? 204.456 136.342 170.739 1.00 80.47 56 THR 2 N 1
ATOM 3729 C CA . THR D 3 53 ? 205.751 136.899 171.219 1.00 80.28 56 THR 2 CA 1
ATOM 3730 C C . THR D 3 53 ? 206.747 135.756 171.452 1.00 75.29 56 THR 2 C 1
ATOM 3731 O O . THR D 3 53 ? 207.942 135.974 171.195 1.00 81.84 56 THR 2 O 1
ATOM 3735 N N . THR D 3 54 ? 206.282 134.589 171.902 1.00 78.77 57 THR 2 N 1
ATOM 3736 C CA . THR D 3 54 ? 207.113 133.366 172.074 1.00 88.59 57 THR 2 CA 1
ATOM 3737 C C . THR D 3 54 ? 207.592 132.872 170.702 1.00 97.06 57 THR 2 C 1
ATOM 3738 O O . THR D 3 54 ? 208.760 132.430 170.621 1.00 104.88 57 THR 2 O 1
ATOM 3742 N N . VAL D 3 55 ? 206.728 132.941 169.677 1.00 98.65 58 VAL 2 N 1
ATOM 3743 C CA . VAL D 3 55 ? 207.031 132.552 168.262 1.00 94.14 58 VAL 2 CA 1
ATOM 3744 C C . VAL D 3 55 ? 208.128 133.469 167.708 1.00 94.23 58 VAL 2 C 1
ATOM 3745 O O . VAL D 3 55 ? 209.068 132.936 167.082 1.00 100.68 58 VAL 2 O 1
ATOM 3749 N N . ILE D 3 56 ? 208.012 134.784 167.925 1.00 93.28 59 ILE 2 N 1
ATOM 3750 C CA . ILE D 3 56 ? 209.000 135.790 167.426 1.00 93.53 59 ILE 2 CA 1
ATOM 3751 C C . ILE D 3 56 ? 210.321 135.562 168.170 1.00 91.39 59 ILE 2 C 1
ATOM 3752 O O . ILE D 3 56 ? 211.370 135.614 167.506 1.00 94.10 59 ILE 2 O 1
ATOM 3757 N N . LYS D 3 57 ? 210.268 135.311 169.484 1.00 97.39 60 LYS 2 N 1
ATOM 3758 C CA . LYS D 3 57 ? 211.472 135.104 170.337 1.00 104.03 60 LYS 2 CA 1
ATOM 3759 C C . LYS D 3 57 ? 212.159 133.788 169.957 1.00 103.87 60 LYS 2 C 1
ATOM 3760 O O . LYS D 3 57 ? 213.408 133.781 169.918 1.00 109.54 60 LYS 2 O 1
ATOM 3766 N N . LYS D 3 58 ? 211.389 132.726 169.694 1.00 107.79 61 LYS 2 N 1
ATOM 3767 C CA . LYS D 3 58 ? 211.920 131.403 169.259 1.00 112.54 61 LYS 2 CA 1
ATOM 3768 C C . LYS D 3 58 ? 212.611 131.557 167.898 1.00 108.02 61 LYS 2 C 1
ATOM 3769 O O . LYS D 3 58 ? 213.724 131.016 167.744 1.00 109.71 61 LYS 2 O 1
ATOM 3775 N N . TYR D 3 59 ? 211.973 132.269 166.962 1.00 106.28 62 TYR 2 N 1
ATOM 3776 C CA . TYR D 3 59 ? 212.511 132.562 165.606 1.00 103.25 62 TYR 2 CA 1
ATOM 3777 C C . TYR D 3 59 ? 213.786 133.409 165.719 1.00 101.65 62 TYR 2 C 1
ATOM 3778 O O . TYR D 3 59 ? 214.790 133.039 165.081 1.00 103.86 62 TYR 2 O 1
ATOM 3787 N N . LEU D 3 60 ? 213.736 134.504 166.492 1.00 108.70 63 LEU 2 N 1
ATOM 3788 C CA . LEU D 3 60 ? 214.877 135.439 166.731 1.00 110.15 63 LEU 2 CA 1
ATOM 3789 C C . LEU D 3 60 ? 216.117 134.646 167.158 1.00 110.26 63 LEU 2 C 1
ATOM 3790 O O . LEU D 3 60 ? 217.179 134.827 166.520 1.00 112.58 63 LEU 2 O 1
ATOM 3795 N N . ASN D 3 61 ? 215.976 133.805 168.190 1.00 114.92 64 ASN 2 N 1
ATOM 3796 C CA . ASN D 3 61 ? 217.063 132.947 168.737 1.00 121.48 64 ASN 2 CA 1
ATOM 3797 C C . ASN D 3 61 ? 217.579 132.012 167.636 1.00 127.83 64 ASN 2 C 1
ATOM 3798 O O . ASN D 3 61 ? 218.795 132.051 167.363 1.00 133.65 64 ASN 2 O 1
ATOM 3803 N N . GLN D 3 62 ? 216.689 131.232 167.008 1.00 132.72 65 GLN 2 N 1
ATOM 3804 C CA . GLN D 3 62 ? 217.067 130.155 166.046 1.00 131.76 65 GLN 2 CA 1
ATOM 3805 C C . GLN D 3 62 ? 217.623 130.754 164.743 1.00 129.01 65 GLN 2 C 1
ATOM 3806 O O . GLN D 3 62 ? 218.322 130.009 164.029 1.00 125.86 65 GLN 2 O 1
ATOM 3812 N N . ALA D 3 63 ? 217.328 132.028 164.437 1.00 134.82 66 ALA 2 N 1
ATOM 3813 C CA . ALA D 3 63 ? 217.817 132.742 163.230 1.00 134.62 66 ALA 2 CA 1
ATOM 3814 C C . ALA D 3 63 ? 219.112 133.507 163.537 1.00 136.77 66 ALA 2 C 1
ATOM 3815 O O . ALA D 3 63 ? 220.132 133.197 162.890 1.00 140.64 66 ALA 2 O 1
ATOM 3817 N N . ALA D 3 64 ? 219.082 134.455 164.485 1.00 142.83 67 ALA 2 N 1
ATOM 3818 C CA . ALA D 3 64 ? 220.049 135.580 164.571 1.00 149.38 67 ALA 2 CA 1
ATOM 3819 C C . ALA D 3 64 ? 221.026 135.469 165.756 1.00 149.88 67 ALA 2 C 1
ATOM 3820 O O . ALA D 3 64 ? 221.781 136.447 165.961 1.00 142.64 67 ALA 2 O 1
ATOM 3822 N N . ALA D 3 65 ? 221.058 134.347 166.489 1.00 160.99 68 ALA 2 N 1
ATOM 3823 C CA . ALA D 3 65 ? 221.908 134.172 167.696 1.00 174.75 68 ALA 2 CA 1
ATOM 3824 C C . ALA D 3 65 ? 223.396 134.213 167.316 1.00 191.90 68 ALA 2 C 1
ATOM 3825 O O . ALA D 3 65 ? 224.116 135.085 167.851 1.00 195.90 68 ALA 2 O 1
ATOM 3827 N N . ALA D 3 66 ? 223.835 133.312 166.428 1.00 206.59 69 ALA 2 N 1
ATOM 3828 C CA . ALA D 3 66 ? 225.248 133.140 166.001 1.00 214.39 69 ALA 2 CA 1
ATOM 3829 C C . ALA D 3 66 ? 225.712 134.335 165.151 1.00 224.53 69 ALA 2 C 1
ATOM 3830 O O . ALA D 3 66 ? 226.899 134.721 165.276 1.00 226.69 69 ALA 2 O 1
ATOM 3832 N N . ALA D 3 67 ? 224.821 134.905 164.328 1.00 231.42 70 ALA 2 N 1
ATOM 3833 C CA . ALA D 3 67 ? 225.103 136.065 163.437 1.00 232.99 70 ALA 2 CA 1
ATOM 3834 C C . ALA D 3 67 ? 225.291 137.347 164.262 1.00 235.21 70 ALA 2 C 1
ATOM 3835 O O . ALA D 3 67 ? 226.165 138.155 163.887 1.00 234.21 70 ALA 2 O 1
ATOM 3837 N N . ALA D 3 68 ? 224.499 137.535 165.328 1.00 233.40 71 ALA 2 N 1
ATOM 3838 C CA . ALA D 3 68 ? 224.644 138.653 166.295 1.00 228.80 71 ALA 2 CA 1
ATOM 3839 C C . ALA D 3 68 ? 225.892 138.439 167.166 1.00 232.93 71 ALA 2 C 1
ATOM 3840 O O . ALA D 3 68 ? 226.496 139.453 167.574 1.00 231.95 71 ALA 2 O 1
ATOM 3842 N N . ALA D 3 69 ? 226.260 137.180 167.445 1.00 235.08 72 ALA 2 N 1
ATOM 3843 C CA . ALA D 3 69 ? 227.497 136.791 168.169 1.00 232.68 72 ALA 2 CA 1
ATOM 3844 C C . ALA D 3 69 ? 228.732 137.039 167.290 1.00 232.58 72 ALA 2 C 1
ATOM 3845 O O . ALA D 3 69 ? 229.792 137.374 167.859 1.00 232.00 72 ALA 2 O 1
ATOM 3847 N N . GLY D 3 70 ? 228.606 136.867 165.966 1.00 229.89 73 GLY 2 N 1
ATOM 3848 C CA . GLY D 3 70 ? 229.674 137.133 164.979 1.00 224.93 73 GLY 2 CA 1
ATOM 3849 C C . GLY D 3 70 ? 230.109 138.592 164.974 1.00 221.88 73 GLY 2 C 1
ATOM 3850 O O . GLY D 3 70 ? 231.330 138.841 165.053 1.00 219.51 73 GLY 2 O 1
ATOM 3851 N N . GLY D 3 71 ? 229.149 139.521 164.882 1.00 218.14 74 GLY 2 N 1
ATOM 3852 C CA . GLY D 3 71 ? 229.387 140.980 164.883 1.00 212.82 74 GLY 2 CA 1
ATOM 3853 C C . GLY D 3 71 ? 228.099 141.780 164.752 1.00 208.39 74 GLY 2 C 1
ATOM 3854 O O . GLY D 3 71 ? 227.011 141.171 164.843 1.00 208.73 74 GLY 2 O 1
ATOM 3855 N N . ASP D 3 72 ? 228.217 143.098 164.551 1.00 200.30 75 ASP 2 N 1
ATOM 3856 C CA . ASP D 3 72 ? 227.078 144.031 164.316 1.00 191.53 75 ASP 2 CA 1
ATOM 3857 C C . ASP D 3 72 ? 226.552 143.801 162.892 1.00 177.69 75 ASP 2 C 1
ATOM 3858 O O . ASP D 3 72 ? 227.018 144.495 161.962 1.00 176.11 75 ASP 2 O 1
ATOM 3863 N N . ILE D 3 73 ? 225.637 142.837 162.739 1.00 161.76 76 ILE 2 N 1
ATOM 3864 C CA . ILE D 3 73 ? 224.991 142.449 161.447 1.00 150.33 76 ILE 2 CA 1
ATOM 3865 C C . ILE D 3 73 ? 223.467 142.617 161.569 1.00 143.96 76 ILE 2 C 1
ATOM 3866 O O . ILE D 3 73 ? 222.883 143.215 160.645 1.00 144.59 76 ILE 2 O 1
ATOM 3871 N N . ILE D 3 74 ? 222.864 142.125 162.662 1.00 139.78 77 ILE 2 N 1
ATOM 3872 C CA . ILE D 3 74 ? 221.400 142.169 162.985 1.00 134.22 77 ILE 2 CA 1
ATOM 3873 C C . ILE D 3 74 ? 220.585 141.858 161.726 1.00 123.53 77 ILE 2 C 1
ATOM 3874 O O . ILE D 3 74 ? 220.036 142.758 161.093 1.00 127.84 77 ILE 2 O 1
ATOM 3879 N N . PRO D 3 75 ? 220.471 140.567 161.325 1.00 114.07 78 PRO 2 N 1
ATOM 3880 C CA . PRO D 3 75 ? 219.798 140.198 160.079 1.00 114.70 78 PRO 2 CA 1
ATOM 3881 C C . PRO D 3 75 ? 218.274 140.384 160.147 1.00 116.39 78 PRO 2 C 1
ATOM 3882 O O . PRO D 3 75 ? 217.720 140.959 159.224 1.00 120.74 78 PRO 2 O 1
ATOM 3886 N N . VAL D 3 76 ? 217.643 139.884 161.215 1.00 112.31 79 VAL 2 N 1
ATOM 3887 C CA . VAL D 3 76 ? 216.177 140.016 161.480 1.00 105.49 79 VAL 2 CA 1
ATOM 3888 C C . VAL D 3 76 ? 215.981 140.994 162.641 1.00 97.90 79 VAL 2 C 1
ATOM 3889 O O . VAL D 3 76 ? 216.871 141.068 163.510 1.00 98.64 79 VAL 2 O 1
ATOM 3893 N N . LEU D 3 77 ? 214.853 141.704 162.646 1.00 96.30 80 LEU 2 N 1
ATOM 3894 C CA . LEU D 3 77 ? 214.498 142.707 163.684 1.00 101.12 80 LEU 2 CA 1
ATOM 3895 C C . LEU D 3 77 ? 213.286 142.230 164.486 1.00 112.17 80 LEU 2 C 1
ATOM 3896 O O . LEU D 3 77 ? 212.666 141.215 164.101 1.00 120.73 80 LEU 2 O 1
ATOM 3901 N N . HIS D 3 78 ? 212.979 142.957 165.563 1.00 112.18 81 HIS 2 N 1
ATOM 3902 C CA . HIS D 3 78 ? 211.742 142.827 166.374 1.00 111.61 81 HIS 2 CA 1
ATOM 3903 C C . HIS D 3 78 ? 211.290 144.224 166.799 1.00 107.74 81 HIS 2 C 1
ATOM 3904 O O . HIS D 3 78 ? 212.005 144.861 167.594 1.00 111.98 81 HIS 2 O 1
ATOM 3911 N N . ILE D 3 79 ? 210.144 144.660 166.284 1.00 105.54 82 ILE 2 N 1
ATOM 3912 C CA . ILE D 3 79 ? 209.575 146.020 166.486 1.00 105.35 82 ILE 2 CA 1
ATOM 3913 C C . ILE D 3 79 ? 208.208 145.871 167.151 1.00 108.52 82 ILE 2 C 1
ATOM 3914 O O . ILE D 3 79 ? 207.408 145.038 166.691 1.00 114.65 82 ILE 2 O 1
ATOM 3919 N N . GLU D 3 80 ? 207.984 146.640 168.214 1.00 110.70 83 GLU 2 N 1
ATOM 3920 C CA . GLU D 3 80 ? 206.690 146.746 168.929 1.00 113.92 83 GLU 2 CA 1
ATOM 3921 C C . GLU D 3 80 ? 206.240 148.203 168.812 1.00 107.50 83 GLU 2 C 1
ATOM 3922 O O . GLU D 3 80 ? 206.820 149.050 169.521 1.00 106.60 83 GLU 2 O 1
ATOM 3928 N N . LEU D 3 81 ? 205.288 148.489 167.916 1.00 107.40 84 LEU 2 N 1
ATOM 3929 C CA . LEU D 3 81 ? 204.751 149.861 167.685 1.00 111.89 84 LEU 2 CA 1
ATOM 3930 C C . LEU D 3 81 ? 204.299 150.456 169.016 1.00 114.37 84 LEU 2 C 1
ATOM 3931 O O . LEU D 3 81 ? 203.876 149.725 169.910 1.00 123.87 84 LEU 2 O 1
ATOM 3936 N N . PRO D 3 82 ? 204.404 151.790 169.202 1.00 108.30 85 PRO 2 N 1
ATOM 3937 C CA . PRO D 3 82 ? 203.732 152.465 170.311 1.00 110.51 85 PRO 2 CA 1
ATOM 3938 C C . PRO D 3 82 ? 202.239 152.661 170.009 1.00 112.70 85 PRO 2 C 1
ATOM 3939 O O . PRO D 3 82 ? 201.858 152.542 168.862 1.00 113.66 85 PRO 2 O 1
ATOM 3943 N N . ASP D 3 83 ? 201.437 152.950 171.038 1.00 120.67 86 ASP 2 N 1
ATOM 3944 C CA . ASP D 3 83 ? 199.961 153.115 170.929 1.00 130.04 86 ASP 2 CA 1
ATOM 3945 C C . ASP D 3 83 ? 199.657 154.445 170.226 1.00 128.87 86 ASP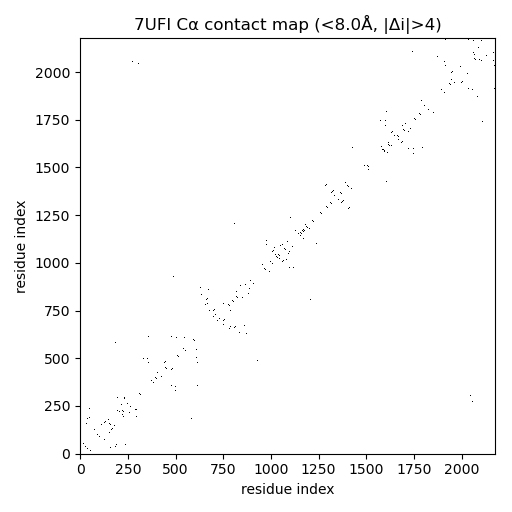 2 C 1
ATOM 3946 O O . ASP D 3 83 ? 200.315 155.450 170.566 1.00 129.08 86 ASP 2 O 1
ATOM 3951 N N . ASN D 3 84 ? 198.689 154.441 169.298 1.00 132.56 87 ASN 2 N 1
ATOM 3952 C CA . ASN D 3 84 ? 198.301 155.601 168.446 1.00 137.32 87 ASN 2 CA 1
ATOM 3953 C C . ASN D 3 84 ? 199.565 156.142 167.765 1.00 133.20 87 ASN 2 C 1
ATOM 3954 O O . ASN D 3 84 ? 199.858 157.349 167.904 1.00 135.63 87 ASN 2 O 1
ATOM 3959 N N . ALA D 3 85 ? 200.292 155.265 167.067 1.00 127.65 88 ALA 2 N 1
ATOM 3960 C CA . ALA D 3 85 ? 201.611 155.557 166.457 1.00 126.20 88 ALA 2 CA 1
ATOM 3961 C C . ALA D 3 85 ? 201.442 156.531 165.289 1.00 126.04 88 ALA 2 C 1
ATOM 3962 O O . ALA D 3 85 ? 200.513 156.337 164.481 1.00 126.29 88 ALA 2 O 1
ATOM 3964 N N . LYS D 3 86 ? 202.307 157.546 165.228 1.00 129.26 89 LYS 2 N 1
ATOM 3965 C CA . LYS D 3 86 ? 202.556 158.367 164.015 1.00 130.97 89 LYS 2 CA 1
ATOM 3966 C C . LYS D 3 86 ? 203.659 157.686 163.211 1.00 128.37 89 LYS 2 C 1
ATOM 3967 O O . LYS D 3 86 ? 204.411 156.882 163.760 1.00 135.83 89 LYS 2 O 1
ATOM 3973 N N . PRO D 3 87 ? 203.771 157.950 161.889 1.00 122.00 90 PRO 2 N 1
ATOM 3974 C CA . PRO D 3 87 ? 204.849 157.377 161.085 1.00 118.08 90 PRO 2 CA 1
ATOM 3975 C C . PRO D 3 87 ? 206.239 157.728 161.638 1.00 115.50 90 PRO 2 C 1
ATOM 3976 O O . PRO D 3 87 ? 207.065 156.838 161.665 1.00 123.33 90 PRO 2 O 1
ATOM 3980 N N . VAL D 3 88 ? 206.443 158.970 162.096 1.00 112.78 91 VAL 2 N 1
ATOM 3981 C CA . VAL D 3 88 ? 207.737 159.462 162.668 1.00 114.36 91 VAL 2 CA 1
ATOM 3982 C C . VAL D 3 88 ? 208.083 158.680 163.945 1.00 116.04 91 VAL 2 C 1
ATOM 3983 O O . VAL D 3 88 ? 209.280 158.374 164.124 1.00 118.87 91 VAL 2 O 1
ATOM 3987 N N . ASP D 3 89 ? 207.089 158.364 164.786 1.00 118.87 92 ASP 2 N 1
ATOM 3988 C CA . ASP D 3 89 ? 207.273 157.632 166.072 1.00 122.68 92 ASP 2 CA 1
ATOM 3989 C C . ASP D 3 89 ? 207.731 156.195 165.789 1.00 115.21 92 ASP 2 C 1
ATOM 3990 O O . ASP D 3 89 ? 208.778 155.795 166.339 1.00 117.12 92 ASP 2 O 1
ATOM 3995 N N . ALA D 3 90 ? 206.975 155.455 164.973 1.00 115.15 93 ALA 2 N 1
ATOM 3996 C CA . ALA D 3 90 ? 207.277 154.058 164.578 1.00 121.66 93 ALA 2 CA 1
ATOM 3997 C C . ALA D 3 90 ? 208.557 154.011 163.731 1.00 121.56 93 ALA 2 C 1
ATOM 3998 O O . ALA D 3 90 ? 209.293 153.007 163.845 1.00 130.17 93 ALA 2 O 1
ATOM 4000 N N . ALA D 3 91 ? 208.819 155.048 162.925 1.00 118.11 94 ALA 2 N 1
ATOM 4001 C CA . ALA D 3 91 ? 210.041 155.181 162.092 1.00 118.52 94 ALA 2 CA 1
ATOM 4002 C C . ALA D 3 91 ? 211.284 155.284 162.984 1.00 114.18 94 ALA 2 C 1
ATOM 4003 O O . ALA D 3 91 ? 212.256 154.555 162.709 1.00 113.96 94 ALA 2 O 1
ATOM 4005 N N . ARG D 3 92 ? 211.268 156.163 163.993 1.00 118.43 95 ARG 2 N 1
ATOM 4006 C CA . ARG D 3 92 ? 212.443 156.395 164.880 1.00 120.06 95 ARG 2 CA 1
ATOM 4007 C C . ARG D 3 92 ? 212.606 155.210 165.842 1.00 111.92 95 ARG 2 C 1
ATOM 4008 O O . ARG D 3 92 ? 213.761 154.913 166.196 1.00 112.33 95 ARG 2 O 1
ATOM 4016 N N . GLU D 3 93 ? 211.513 154.538 166.217 1.00 114.04 96 GLU 2 N 1
ATOM 4017 C CA . GLU D 3 93 ? 211.561 153.313 167.062 1.00 122.00 96 GLU 2 CA 1
ATOM 4018 C C . GLU D 3 93 ? 212.255 152.193 166.275 1.00 120.68 96 GLU 2 C 1
ATOM 4019 O O . GLU D 3 93 ? 213.115 151.508 166.867 1.00 126.70 96 GLU 2 O 1
ATOM 4025 N N . LEU D 3 94 ? 211.906 152.038 164.991 1.00 122.47 97 LEU 2 N 1
ATOM 4026 C CA . LEU D 3 94 ? 212.554 151.108 164.019 1.00 123.34 97 LEU 2 CA 1
ATOM 4027 C C . LEU D 3 94 ? 214.045 151.454 163.876 1.00 116.16 97 LEU 2 C 1
ATOM 4028 O O . LEU D 3 94 ? 214.860 150.513 163.785 1.00 114.13 97 LEU 2 O 1
ATOM 4033 N N . LEU D 3 95 ? 214.380 152.750 163.887 1.00 114.40 98 LEU 2 N 1
ATOM 4034 C CA . LEU D 3 95 ? 215.769 153.278 163.755 1.00 109.92 98 LEU 2 CA 1
ATOM 4035 C C . LEU D 3 95 ? 216.587 152.978 165.018 1.00 104.20 98 LEU 2 C 1
ATOM 4036 O O . LEU D 3 95 ? 217.680 152.418 164.865 1.00 99.61 98 LEU 2 O 1
ATOM 4041 N N . VAL D 3 96 ? 216.102 153.359 166.207 1.00 111.60 99 VAL 2 N 1
ATOM 4042 C CA . VAL D 3 96 ? 216.882 153.252 167.484 1.00 113.80 99 VAL 2 CA 1
ATOM 4043 C C . VAL D 3 96 ? 216.980 151.784 167.922 1.00 109.17 99 VAL 2 C 1
ATOM 4044 O O . VAL D 3 96 ? 217.911 151.477 168.687 1.00 107.86 99 VAL 2 O 1
ATOM 4048 N N . GLU D 3 97 ? 216.066 150.919 167.473 1.00 116.47 100 GLU 2 N 1
ATOM 4049 C CA . GLU D 3 97 ? 216.136 149.453 167.720 1.00 127.72 100 GLU 2 CA 1
ATOM 4050 C C . GLU D 3 97 ? 217.190 148.836 166.790 1.00 129.40 100 GLU 2 C 1
ATOM 4051 O O . GLU D 3 97 ? 217.985 148.007 167.271 1.00 128.42 100 GLU 2 O 1
ATOM 4057 N N . MET D 3 98 ? 217.191 149.226 165.511 1.00 144.87 101 MET 2 N 1
ATOM 4058 C CA . MET D 3 98 ? 218.114 148.708 164.463 1.00 156.11 101 MET 2 CA 1
ATOM 4059 C C . MET D 3 98 ? 219.485 149.382 164.604 1.00 154.52 101 MET 2 C 1
ATOM 4060 O O . MET D 3 98 ? 219.589 150.580 164.278 1.00 157.86 101 MET 2 O 1
ATOM 4065 N N . GLY D 3 99 ? 220.503 148.634 165.038 1.00 154.46 102 GLY 2 N 1
ATOM 4066 C CA . GLY D 3 99 ? 221.877 149.144 165.213 1.00 158.25 102 GLY 2 CA 1
ATOM 4067 C C . GLY D 3 99 ? 221.934 150.236 166.269 1.00 158.37 102 GLY 2 C 1
ATOM 4068 O O . GLY D 3 99 ? 221.144 150.160 167.233 1.00 152.81 102 GLY 2 O 1
ATOM 4069 N N . ASP D 3 100 ? 222.821 151.222 166.092 1.00 168.88 103 ASP 2 N 1
ATOM 4070 C CA . ASP D 3 100 ? 223.040 152.330 167.062 1.00 178.39 103 ASP 2 CA 1
ATOM 4071 C C . ASP D 3 100 ? 223.227 153.656 166.322 1.00 181.83 103 ASP 2 C 1
ATOM 4072 O O . ASP D 3 100 ? 224.349 154.146 166.197 1.00 185.93 103 ASP 2 O 1
ATOM 4077 N N . PRO D 3 101 ? 222.142 154.269 165.788 1.00 176.36 104 PRO 2 N 1
ATOM 4078 C CA . PRO D 3 101 ? 222.105 155.710 165.540 1.00 173.43 104 PRO 2 CA 1
ATOM 4079 C C . PRO D 3 101 ? 221.652 156.461 166.803 1.00 167.57 104 PRO 2 C 1
ATOM 4080 O O . PRO D 3 101 ? 221.264 155.804 167.762 1.00 155.75 104 PRO 2 O 1
ATOM 4084 N N . LEU D 3 102 ? 221.697 157.800 166.779 1.00 164.07 105 LEU 2 N 1
ATOM 4085 C CA . LEU D 3 102 ? 221.015 158.652 167.795 1.00 156.12 105 LEU 2 CA 1
ATOM 4086 C C . LEU D 3 102 ? 219.524 158.706 167.428 1.00 146.38 105 LEU 2 C 1
ATOM 4087 O O . LEU D 3 102 ? 218.723 158.159 168.203 1.00 143.53 105 LEU 2 O 1
ATOM 4092 N N . ALA D 3 103 ? 219.169 159.318 166.290 1.00 142.65 106 ALA 2 N 1
ATOM 4093 C CA . ALA D 3 103 ? 217.923 159.103 165.508 1.00 142.30 106 ALA 2 CA 1
ATOM 4094 C C . ALA D 3 103 ? 216.669 159.670 166.197 1.00 133.46 106 ALA 2 C 1
ATOM 4095 O O . ALA D 3 103 ? 215.709 159.968 165.456 1.00 134.31 106 ALA 2 O 1
ATOM 4097 N N . LEU D 3 104 ? 216.656 159.832 167.527 1.00 124.59 107 LEU 2 N 1
ATOM 4098 C CA . LEU D 3 104 ? 215.422 160.147 168.301 1.00 125.96 107 LEU 2 CA 1
ATOM 4099 C C . LEU D 3 104 ? 215.501 161.556 168.910 1.00 126.06 107 LEU 2 C 1
ATOM 4100 O O . LEU D 3 104 ? 214.687 161.849 169.807 1.00 132.63 107 LEU 2 O 1
ATOM 4105 N N . TYR D 3 105 ? 216.385 162.417 168.393 1.00 129.64 108 TYR 2 N 1
ATOM 4106 C CA . TYR D 3 105 ? 216.436 163.870 168.713 1.00 138.37 108 TYR 2 CA 1
ATOM 4107 C C . TYR D 3 105 ? 215.868 164.673 167.537 1.00 145.88 108 TYR 2 C 1
ATOM 4108 O O . TYR D 3 105 ? 214.968 165.505 167.768 1.00 152.00 108 TYR 2 O 1
ATOM 4117 N N . GLU D 3 106 ? 216.372 164.420 166.324 1.00 150.01 109 GLU 2 N 1
ATOM 4118 C CA . GLU D 3 106 ? 215.986 165.136 165.077 1.00 152.73 109 GLU 2 CA 1
ATOM 4119 C C . GLU D 3 106 ? 214.796 164.398 164.446 1.00 142.25 109 GLU 2 C 1
ATOM 4120 O O . GLU D 3 106 ? 215.026 163.463 163.655 1.00 135.55 109 GLU 2 O 1
ATOM 4126 N N . THR D 3 107 ? 213.575 164.818 164.803 1.00 147.17 110 THR 2 N 1
ATOM 4127 C CA . THR D 3 107 ? 212.284 164.268 164.300 1.00 159.63 110 THR 2 CA 1
ATOM 4128 C C . THR D 3 107 ? 211.795 165.182 163.169 1.00 164.34 110 THR 2 C 1
ATOM 4129 O O . THR D 3 107 ? 211.242 166.260 163.479 1.00 167.36 110 THR 2 O 1
ATOM 4133 N N . ASP D 3 108 ? 212.048 164.799 161.912 1.00 161.35 111 ASP 2 N 1
ATOM 4134 C CA . ASP D 3 108 ? 211.534 165.507 160.706 1.00 157.87 111 ASP 2 CA 1
ATOM 4135 C C . ASP D 3 108 ? 210.939 164.522 159.685 1.00 149.54 111 ASP 2 C 1
ATOM 4136 O O . ASP D 3 108 ? 210.529 165.002 158.608 1.00 151.16 111 ASP 2 O 1
ATOM 4141 N N . LEU D 3 109 ? 210.921 163.211 159.974 1.00 143.96 112 LEU 2 N 1
ATOM 4142 C CA . LEU D 3 109 ? 210.141 162.154 159.260 1.00 139.67 112 LEU 2 CA 1
ATOM 4143 C C . LEU D 3 109 ? 210.720 161.844 157.868 1.00 135.00 112 LEU 2 C 1
ATOM 4144 O O . LEU D 3 109 ? 210.536 160.697 157.429 1.00 135.19 112 LEU 2 O 1
ATOM 4149 N N . ALA D 3 110 ? 211.387 162.797 157.202 1.00 128.85 113 ALA 2 N 1
ATOM 4150 C CA . ALA D 3 110 ? 211.895 162.677 155.813 1.00 120.90 113 ALA 2 CA 1
ATOM 4151 C C . ALA D 3 110 ? 213.375 162.283 155.823 1.00 111.25 113 ALA 2 C 1
ATOM 4152 O O . ALA D 3 110 ? 213.742 161.361 155.073 1.00 113.63 113 ALA 2 O 1
ATOM 4154 N N . ARG D 3 111 ? 214.190 162.988 156.612 1.00 108.49 114 ARG 2 N 1
ATOM 4155 C CA . ARG D 3 111 ? 215.659 162.757 156.716 1.00 110.24 114 ARG 2 CA 1
ATOM 4156 C C . ARG D 3 111 ? 215.933 161.475 157.513 1.00 106.21 114 ARG 2 C 1
ATOM 4157 O O . ARG D 3 111 ? 216.957 160.821 157.220 1.00 109.18 114 ARG 2 O 1
ATOM 4165 N N . LEU D 3 112 ? 215.064 161.111 158.462 1.00 106.70 115 LEU 2 N 1
ATOM 4166 C CA . LEU D 3 112 ? 215.191 159.823 159.202 1.00 113.87 115 LEU 2 CA 1
ATOM 4167 C C . LEU D 3 112 ? 214.631 158.670 158.355 1.00 117.04 115 LEU 2 C 1
ATOM 4168 O O . LEU D 3 112 ? 215.111 157.535 158.546 1.00 123.33 115 LEU 2 O 1
ATOM 4173 N N . THR D 3 113 ? 213.703 158.933 157.426 1.00 120.41 116 THR 2 N 1
ATOM 4174 C CA . THR D 3 113 ? 213.322 157.964 156.358 1.00 124.42 116 THR 2 CA 1
ATOM 4175 C C . THR D 3 113 ? 214.531 157.737 155.443 1.00 119.89 116 THR 2 C 1
ATOM 4176 O O . THR D 3 113 ? 214.785 156.570 155.089 1.00 123.39 116 THR 2 O 1
ATOM 4180 N N . LYS D 3 114 ? 215.242 158.807 155.074 1.00 118.39 117 LYS 2 N 1
ATOM 4181 C CA . LYS D 3 114 ? 216.486 158.720 154.263 1.00 119.89 117 LYS 2 CA 1
ATOM 4182 C C . LYS D 3 114 ? 217.559 157.973 155.066 1.00 112.87 117 LYS 2 C 1
ATOM 4183 O O . LYS D 3 114 ? 218.272 157.141 154.455 1.00 115.55 117 LYS 2 O 1
ATOM 4189 N N . ARG D 3 115 ? 217.653 158.234 156.376 1.00 115.42 118 ARG 2 N 1
ATOM 4190 C CA . ARG D 3 115 ? 218.654 157.588 157.269 1.00 120.36 118 ARG 2 CA 1
ATOM 4191 C C . ARG D 3 115 ? 218.455 156.070 157.283 1.00 115.38 118 ARG 2 C 1
ATOM 4192 O O . ARG D 3 115 ? 219.464 155.362 157.115 1.00 117.58 118 ARG 2 O 1
ATOM 4200 N N . LEU D 3 116 ? 217.226 155.585 157.499 1.00 118.40 119 LEU 2 N 1
ATOM 4201 C CA . LEU D 3 116 ? 216.978 154.127 157.693 1.00 127.24 119 LEU 2 CA 1
ATOM 4202 C C . LEU D 3 116 ? 216.992 153.405 156.333 1.00 127.67 119 LEU 2 C 1
ATOM 4203 O O . LEU D 3 116 ? 217.325 152.200 156.336 1.00 130.97 119 LEU 2 O 1
ATOM 4208 N N . THR D 3 117 ? 216.712 154.096 155.216 1.00 125.70 120 THR 2 N 1
ATOM 4209 C CA . THR D 3 117 ? 216.936 153.552 153.841 1.00 123.11 120 THR 2 CA 1
ATOM 4210 C C . THR D 3 117 ? 218.436 153.525 153.525 1.00 117.83 120 THR 2 C 1
ATOM 4211 O O . THR D 3 117 ? 218.852 152.596 152.809 1.00 114.34 120 THR 2 O 1
ATOM 4215 N N . GLU D 3 118 ? 219.209 154.502 154.014 1.00 123.85 121 GLU 2 N 1
ATOM 4216 C CA . GLU D 3 118 ? 220.699 154.468 153.950 1.00 127.46 121 GLU 2 CA 1
ATOM 4217 C C . GLU D 3 118 ? 221.230 153.279 154.765 1.00 125.13 121 GLU 2 C 1
ATOM 4218 O O . GLU D 3 118 ? 222.211 152.662 154.308 1.00 126.88 121 GLU 2 O 1
ATOM 4224 N N . LEU D 3 119 ? 220.606 152.962 155.909 1.00 128.22 122 LEU 2 N 1
ATOM 4225 C CA . LEU D 3 119 ? 221.172 152.067 156.959 1.00 133.04 122 LEU 2 CA 1
ATOM 4226 C C . LEU D 3 119 ? 220.674 150.619 156.821 1.00 130.46 122 LEU 2 C 1
ATOM 4227 O O . LEU D 3 119 ? 221.400 149.732 157.307 1.00 130.47 122 LEU 2 O 1
ATOM 4232 N N . ILE D 3 120 ? 219.514 150.364 156.197 1.00 134.57 123 ILE 2 N 1
ATOM 4233 C CA . ILE D 3 120 ? 218.909 148.991 156.141 1.00 134.24 123 ILE 2 CA 1
ATOM 4234 C C . ILE D 3 120 ? 219.782 148.060 155.292 1.00 126.70 123 ILE 2 C 1
ATOM 4235 O O . ILE D 3 120 ? 220.074 146.953 155.737 1.00 128.89 123 ILE 2 O 1
ATOM 4240 N N . PRO D 3 121 ? 220.218 148.428 154.062 1.00 125.22 124 PRO 2 N 1
ATOM 4241 C CA . PRO D 3 121 ? 221.206 147.626 153.336 1.00 126.18 124 PRO 2 CA 1
ATOM 4242 C C . PRO D 3 121 ? 222.633 147.705 153.905 1.00 124.45 124 PRO 2 C 1
ATOM 4243 O O . PRO D 3 121 ? 223.415 146.824 153.591 1.00 127.20 124 PRO 2 O 1
ATOM 4247 N N . ALA D 3 122 ? 222.943 148.733 154.707 1.00 122.10 125 ALA 2 N 1
ATOM 4248 C CA . ALA D 3 122 ? 224.282 148.967 155.305 1.00 122.42 125 ALA 2 CA 1
ATOM 4249 C C . ALA D 3 122 ? 224.618 147.848 156.298 1.00 118.80 125 ALA 2 C 1
ATOM 4250 O O . ALA D 3 122 ? 225.676 147.210 156.126 1.00 120.73 125 ALA 2 O 1
ATOM 4252 N N . VAL D 3 123 ? 223.750 147.617 157.288 1.00 116.70 126 VAL 2 N 1
ATOM 4253 C CA . VAL D 3 123 ? 223.944 146.584 158.355 1.00 118.88 126 VAL 2 CA 1
ATOM 4254 C C . VAL D 3 123 ? 223.593 145.195 157.807 1.00 116.73 126 VAL 2 C 1
ATOM 4255 O O . VAL D 3 123 ? 224.183 144.214 158.299 1.00 121.57 126 VAL 2 O 1
ATOM 4259 N N . GLY D 3 124 ? 222.673 145.115 156.840 1.00 116.32 127 GLY 2 N 1
ATOM 4260 C CA . GLY D 3 124 ? 222.254 143.860 156.187 1.00 114.22 127 GLY 2 CA 1
ATOM 4261 C C . GLY D 3 124 ? 221.002 143.297 156.830 1.00 107.79 127 GLY 2 C 1
ATOM 4262 O O . GLY D 3 124 ? 221.047 142.147 157.303 1.00 109.08 127 GLY 2 O 1
ATOM 4263 N N . VAL D 3 125 ? 219.925 144.087 156.844 1.00 104.25 128 VAL 2 N 1
ATOM 4264 C CA . VAL D 3 125 ? 218.576 143.667 157.321 1.00 105.31 128 VAL 2 CA 1
ATOM 4265 C C . VAL D 3 125 ? 217.987 142.717 156.274 1.00 107.47 128 VAL 2 C 1
ATOM 4266 O O . VAL D 3 125 ? 217.946 143.098 155.087 1.00 110.31 128 VAL 2 O 1
ATOM 4270 N N . LYS D 3 126 ? 217.547 141.537 156.715 1.00 108.69 129 LYS 2 N 1
ATOM 4271 C CA . LYS D 3 126 ? 216.944 140.468 155.876 1.00 107.83 129 LYS 2 CA 1
ATOM 4272 C C . LYS D 3 126 ? 215.427 140.407 156.088 1.00 100.61 129 LYS 2 C 1
ATOM 4273 O O . LYS D 3 126 ? 214.733 139.988 155.148 1.00 101.21 129 LYS 2 O 1
ATOM 4279 N N . LEU D 3 127 ? 214.939 140.779 157.277 1.00 95.64 130 LEU 2 N 1
ATOM 4280 C CA . LEU D 3 127 ? 213.510 140.674 157.673 1.00 93.58 130 LEU 2 CA 1
ATOM 4281 C C . LEU D 3 127 ? 213.194 141.740 158.726 1.00 93.48 130 LEU 2 C 1
ATOM 4282 O O . LEU D 3 127 ? 214.086 142.046 159.543 1.00 100.18 130 LEU 2 O 1
ATOM 4287 N N . ILE D 3 128 ? 211.972 142.275 158.705 1.00 94.45 131 ILE 2 N 1
ATOM 4288 C CA . ILE D 3 128 ? 211.422 143.179 159.758 1.00 97.65 131 ILE 2 CA 1
ATOM 4289 C C . ILE D 3 128 ? 210.174 142.508 160.343 1.00 97.20 131 ILE 2 C 1
ATOM 4290 O O . ILE D 3 128 ? 209.244 142.205 159.565 1.00 101.00 131 ILE 2 O 1
ATOM 4295 N N . ILE D 3 129 ? 210.167 142.270 161.657 1.00 93.65 132 ILE 2 N 1
ATOM 4296 C CA . ILE D 3 129 ? 209.024 141.648 162.385 1.00 93.41 132 ILE 2 CA 1
ATOM 4297 C C . ILE D 3 129 ? 208.391 142.724 163.266 1.00 95.12 132 ILE 2 C 1
ATOM 4298 O O . ILE D 3 129 ? 209.012 143.104 164.267 1.00 102.81 132 ILE 2 O 1
ATOM 4303 N N . ILE D 3 130 ? 207.204 143.193 162.883 1.00 93.99 133 ILE 2 N 1
ATOM 4304 C CA . ILE D 3 130 ? 206.384 144.162 163.665 1.00 97.59 133 ILE 2 CA 1
ATOM 4305 C C . ILE D 3 130 ? 205.390 143.345 164.500 1.00 101.95 133 ILE 2 C 1
ATOM 4306 O O . ILE D 3 130 ? 204.736 142.460 163.922 1.00 106.05 133 ILE 2 O 1
ATOM 4311 N N . ASP D 3 131 ? 205.293 143.622 165.805 1.00 110.08 134 ASP 2 N 1
ATOM 4312 C CA . ASP D 3 131 ? 204.543 142.782 166.779 1.00 120.24 134 ASP 2 CA 1
ATOM 4313 C C . ASP D 3 131 ? 203.121 143.326 166.970 1.00 122.63 134 ASP 2 C 1
ATOM 4314 O O . ASP D 3 131 ? 202.181 142.507 166.943 1.00 131.97 134 ASP 2 O 1
ATOM 4319 N N . GLU D 3 132 ? 202.970 144.637 167.184 1.00 117.22 135 GLU 2 N 1
ATOM 4320 C CA . GLU D 3 132 ? 201.664 145.293 167.467 1.00 117.10 135 GLU 2 CA 1
ATOM 4321 C C . GLU D 3 132 ? 201.192 146.039 166.217 1.00 112.63 135 GLU 2 C 1
ATOM 4322 O O . GLU D 3 132 ? 201.852 147.022 165.838 1.00 119.08 135 GLU 2 O 1
ATOM 4328 N N . PHE D 3 133 ? 200.106 145.574 165.592 1.00 108.57 136 PHE 2 N 1
ATOM 4329 C CA . PHE D 3 133 ? 199.441 146.253 164.447 1.00 107.52 136 PHE 2 CA 1
ATOM 4330 C C . PHE D 3 133 ? 198.022 146.713 164.815 1.00 102.86 136 PHE 2 C 1
ATOM 4331 O O . PHE D 3 133 ? 197.398 147.378 163.963 1.00 106.91 136 PHE 2 O 1
ATOM 4339 N N . GLN D 3 134 ? 197.529 146.392 166.018 1.00 95.46 137 GLN 2 N 1
ATOM 4340 C CA . GLN D 3 134 ? 196.180 146.805 166.498 1.00 91.74 137 GLN 2 CA 1
ATOM 4341 C C . GLN D 3 134 ? 196.248 148.193 167.150 1.00 89.72 137 GLN 2 C 1
ATOM 4342 O O . GLN D 3 134 ? 195.177 148.712 167.522 1.00 91.18 137 GLN 2 O 1
ATOM 4348 N N . HIS D 3 135 ? 197.450 148.760 167.300 1.00 86.40 138 HIS 2 N 1
ATOM 4349 C CA . HIS D 3 135 ? 197.685 150.126 167.838 1.00 84.67 138 HIS 2 CA 1
ATOM 4350 C C . HIS D 3 135 ? 197.244 151.200 166.839 1.00 88.45 138 HIS 2 C 1
ATOM 4351 O O . HIS D 3 135 ? 197.021 152.344 167.283 1.00 95.67 138 HIS 2 O 1
ATOM 4358 N N . LEU D 3 136 ? 197.100 150.847 165.558 1.00 87.37 139 LEU 2 N 1
ATOM 4359 C CA . LEU D 3 136 ? 196.703 151.785 164.476 1.00 91.42 139 LEU 2 CA 1
ATOM 4360 C C . LEU D 3 136 ? 195.181 151.973 164.462 1.00 97.39 139 LEU 2 C 1
ATOM 4361 O O . LEU D 3 136 ? 194.712 152.843 163.700 1.00 107.64 139 LEU 2 O 1
ATOM 4366 N N . VAL D 3 137 ? 194.444 151.195 165.261 1.00 99.37 140 VAL 2 N 1
ATOM 4367 C CA . VAL D 3 137 ? 192.999 151.428 165.558 1.00 103.74 140 VAL 2 CA 1
ATOM 4368 C C . VAL D 3 137 ? 192.932 152.468 166.679 1.00 111.67 140 VAL 2 C 1
ATOM 4369 O O . VAL D 3 137 ? 193.582 152.244 167.719 1.00 116.14 140 VAL 2 O 1
ATOM 4373 N N . GLU D 3 138 ? 192.192 153.563 166.474 1.00 124.68 141 GLU 2 N 1
ATOM 4374 C CA . GLU D 3 138 ? 191.976 154.609 167.512 1.00 136.91 141 GLU 2 CA 1
ATOM 4375 C C . GLU D 3 138 ? 191.084 154.002 168.602 1.00 146.35 141 GLU 2 C 1
ATOM 4376 O O . GLU D 3 138 ? 190.299 153.088 168.279 1.00 149.33 141 GLU 2 O 1
ATOM 4382 N N . GLU D 3 139 ? 191.202 154.496 169.838 1.00 161.29 142 GLU 2 N 1
ATOM 4383 C CA . GLU D 3 139 ? 190.764 153.767 171.066 1.00 172.44 142 GLU 2 CA 1
ATOM 4384 C C . GLU D 3 139 ? 189.231 153.730 171.120 1.00 170.18 142 GLU 2 C 1
ATOM 4385 O O . GLU D 3 139 ? 188.667 152.617 171.128 1.00 171.94 142 GLU 2 O 1
ATOM 4391 N N . ARG D 3 140 ? 188.596 154.906 171.146 1.00 167.19 143 ARG 2 N 1
ATOM 4392 C CA . ARG D 3 140 ? 187.162 155.087 171.507 1.00 172.52 143 ARG 2 CA 1
ATOM 4393 C C . ARG D 3 140 ? 186.311 155.200 170.234 1.00 171.46 143 ARG 2 C 1
ATOM 4394 O O . ARG D 3 140 ? 185.222 154.590 170.212 1.00 172.72 143 ARG 2 O 1
ATOM 4402 N N . SER D 3 141 ? 186.783 155.933 169.218 1.00 167.43 144 SER 2 N 1
ATOM 4403 C CA . SER D 3 141 ? 186.226 155.920 167.837 1.00 160.69 144 SER 2 CA 1
ATOM 4404 C C . SER D 3 141 ? 186.754 154.675 167.113 1.00 156.00 144 SER 2 C 1
ATOM 4405 O O . SER D 3 141 ? 187.619 153.983 167.686 1.00 156.69 144 SER 2 O 1
ATOM 4408 N N . ASN D 3 142 ? 186.255 154.400 165.906 1.00 153.13 145 ASN 2 N 1
ATOM 4409 C CA . ASN D 3 142 ? 186.602 153.181 165.126 1.00 151.52 145 ASN 2 CA 1
ATOM 4410 C C . ASN D 3 142 ? 187.307 153.557 163.816 1.00 149.76 145 ASN 2 C 1
ATOM 4411 O O . ASN D 3 142 ? 187.434 152.660 162.956 1.00 155.68 145 ASN 2 O 1
ATOM 4416 N N . ARG D 3 143 ? 187.789 154.799 163.667 1.00 142.19 146 ARG 2 N 1
ATOM 4417 C CA . ARG D 3 143 ? 188.672 155.165 162.527 1.00 138.10 146 ARG 2 CA 1
ATOM 4418 C C . ARG D 3 143 ? 190.017 154.467 162.759 1.00 129.06 146 ARG 2 C 1
ATOM 4419 O O . ARG D 3 143 ? 190.428 154.343 163.934 1.00 126.54 146 ARG 2 O 1
ATOM 4427 N N . VAL D 3 144 ? 190.643 154.005 161.674 1.00 121.68 147 VAL 2 N 1
ATOM 4428 C CA . VAL D 3 144 ? 191.983 153.350 161.674 1.00 117.04 147 VAL 2 CA 1
ATOM 4429 C C . VAL D 3 144 ? 192.933 154.257 160.892 1.00 120.71 147 VAL 2 C 1
ATOM 4430 O O . VAL D 3 144 ? 192.805 154.334 159.656 1.00 126.00 147 VAL 2 O 1
ATOM 4434 N N . LEU D 3 145 ? 193.822 154.945 161.610 1.00 128.75 148 LEU 2 N 1
ATOM 4435 C CA . LEU D 3 145 ? 194.707 156.006 161.052 1.00 139.45 148 LEU 2 CA 1
ATOM 4436 C C . LEU D 3 145 ? 195.772 155.353 160.157 1.00 134.16 148 LEU 2 C 1
ATOM 4437 O O . LEU D 3 145 ? 196.549 154.519 160.661 1.00 131.40 148 LEU 2 O 1
ATOM 4442 N N . THR D 3 146 ? 195.775 155.728 158.871 1.00 129.91 149 THR 2 N 1
ATOM 4443 C CA . THR D 3 146 ? 196.435 155.010 157.745 1.00 131.86 149 THR 2 CA 1
ATOM 4444 C C . THR D 3 146 ? 197.785 155.654 157.389 1.00 130.51 149 THR 2 C 1
ATOM 4445 O O . THR D 3 146 ? 198.300 155.356 156.292 1.00 136.87 149 THR 2 O 1
ATOM 4449 N N . GLN D 3 147 ? 198.361 156.468 158.279 1.00 121.94 150 GLN 2 N 1
ATOM 4450 C CA . GLN D 3 147 ? 199.637 157.191 158.025 1.00 115.82 150 GLN 2 CA 1
ATOM 4451 C C . GLN D 3 147 ? 200.807 156.212 158.163 1.00 108.89 150 GLN 2 C 1
ATOM 4452 O O . GLN D 3 147 ? 201.735 156.284 157.331 1.00 112.20 150 GLN 2 O 1
ATOM 4458 N N . VAL D 3 148 ? 200.750 155.323 159.159 1.00 107.29 151 VAL 2 N 1
ATOM 4459 C CA . VAL D 3 148 ? 201.815 154.315 159.447 1.00 110.47 151 VAL 2 CA 1
ATOM 4460 C C . VAL D 3 148 ? 201.738 153.218 158.377 1.00 105.60 151 VAL 2 C 1
ATOM 4461 O O . VAL D 3 148 ? 202.809 152.778 157.921 1.00 111.40 151 VAL 2 O 1
ATOM 4465 N N . GLY D 3 149 ? 200.524 152.807 157.993 1.00 98.76 152 GLY 2 N 1
ATOM 4466 C CA . GLY D 3 149 ? 200.273 151.814 156.931 1.00 94.52 152 GLY 2 CA 1
ATOM 4467 C C . GLY D 3 149 ? 200.834 152.258 155.590 1.00 87.80 152 GLY 2 C 1
ATOM 4468 O O . GLY D 3 149 ? 201.497 151.438 154.930 1.00 90.47 152 GLY 2 O 1
ATOM 4469 N N . ASN D 3 150 ? 200.572 153.507 155.199 1.00 85.71 153 ASN 2 N 1
ATOM 4470 C CA . ASN D 3 150 ? 201.081 154.118 153.941 1.00 86.71 153 ASN 2 CA 1
ATOM 4471 C C . ASN D 3 150 ? 202.605 154.255 154.022 1.00 84.62 153 ASN 2 C 1
ATOM 4472 O O . ASN D 3 150 ? 203.263 154.049 152.984 1.00 88.67 153 ASN 2 O 1
ATOM 4477 N N . TRP D 3 151 ? 203.143 154.608 155.194 1.00 84.45 154 TRP 2 N 1
ATOM 4478 C CA . TRP D 3 151 ? 204.609 154.715 155.420 1.00 85.12 154 TRP 2 CA 1
ATOM 4479 C C . TRP D 3 151 ? 205.244 153.323 155.303 1.00 86.64 154 TRP 2 C 1
ATOM 4480 O O . TRP D 3 151 ? 206.359 153.236 154.746 1.00 93.43 154 TRP 2 O 1
ATOM 4491 N N . LEU D 3 152 ? 204.571 152.279 155.801 1.00 95.80 155 LEU 2 N 1
ATOM 4492 C CA . LEU D 3 152 ? 205.056 150.871 155.706 1.00 105.60 155 LEU 2 CA 1
ATOM 4493 C C . LEU D 3 152 ? 205.100 150.442 154.232 1.00 104.71 155 LEU 2 C 1
ATOM 4494 O O . LEU D 3 152 ? 206.075 149.765 153.853 1.00 109.02 155 LEU 2 O 1
ATOM 4499 N N . LYS D 3 153 ? 204.090 150.817 153.439 1.00 103.28 156 LYS 2 N 1
ATOM 4500 C CA . LYS D 3 153 ? 204.057 150.600 151.965 1.00 101.28 156 LYS 2 CA 1
ATOM 4501 C C . LYS D 3 153 ? 205.225 151.358 151.321 1.00 99.41 156 LYS 2 C 1
ATOM 4502 O O . LYS D 3 153 ? 205.882 150.782 150.435 1.00 100.47 156 LYS 2 O 1
ATOM 4508 N N . MET D 3 154 ? 205.456 152.602 151.753 1.00 106.49 157 MET 2 N 1
ATOM 4509 C CA . MET D 3 154 ? 206.543 153.497 151.266 1.00 109.53 157 MET 2 CA 1
ATOM 4510 C C . MET D 3 154 ? 207.899 152.829 151.509 1.00 101.79 157 MET 2 C 1
ATOM 4511 O O . MET D 3 154 ? 208.647 152.673 150.527 1.00 102.60 157 MET 2 O 1
ATOM 4516 N N . ILE D 3 155 ? 208.185 152.438 152.758 1.00 103.13 158 ILE 2 N 1
ATOM 4517 C CA . ILE D 3 155 ? 209.480 151.799 153.154 1.00 102.81 158 ILE 2 CA 1
ATOM 4518 C C . ILE D 3 155 ? 209.595 150.406 152.514 1.00 101.78 158 ILE 2 C 1
ATOM 4519 O O . ILE D 3 155 ? 210.741 149.977 152.295 1.00 104.58 158 ILE 2 O 1
ATOM 4524 N N . LEU D 3 156 ? 208.476 149.728 152.221 1.00 107.34 159 LEU 2 N 1
ATOM 4525 C CA . LEU D 3 156 ? 208.476 148.391 151.555 1.00 106.12 159 LEU 2 CA 1
ATOM 4526 C C . LEU D 3 156 ? 208.900 148.527 150.086 1.00 98.03 159 LEU 2 C 1
ATOM 4527 O O . LEU D 3 156 ? 209.682 147.676 149.629 1.00 96.01 159 LEU 2 O 1
ATOM 4532 N N . ASN D 3 157 ? 208.382 149.533 149.373 1.00 97.18 160 ASN 2 N 1
ATOM 4533 C CA . ASN D 3 157 ? 208.677 149.782 147.934 1.00 97.08 160 ASN 2 CA 1
ATOM 4534 C C . ASN D 3 157 ? 210.060 150.426 147.775 1.00 95.33 160 ASN 2 C 1
ATOM 4535 O O . ASN D 3 157 ? 210.716 150.144 146.756 1.00 95.91 160 ASN 2 O 1
ATOM 4540 N N . LYS D 3 158 ? 210.476 151.274 148.724 1.00 99.25 161 LYS 2 N 1
ATOM 4541 C CA . LYS D 3 158 ? 211.760 152.030 148.656 1.00 100.85 161 LYS 2 CA 1
ATOM 4542 C C . LYS D 3 158 ? 212.934 151.056 148.805 1.00 96.57 161 LYS 2 C 1
ATOM 4543 O O . LYS D 3 158 ? 213.730 150.955 147.854 1.00 99.15 161 LYS 2 O 1
ATOM 4549 N N . THR D 3 159 ? 213.029 150.376 149.951 1.00 91.85 162 THR 2 N 1
ATOM 4550 C CA . THR D 3 159 ? 213.987 149.267 150.205 1.00 90.21 162 THR 2 CA 1
ATOM 4551 C C . THR D 3 159 ? 213.184 147.968 150.269 1.00 89.88 162 THR 2 C 1
ATOM 4552 O O . THR D 3 159 ? 212.391 147.813 151.213 1.00 93.11 162 THR 2 O 1
ATOM 4556 N N . LYS D 3 160 ? 213.367 147.086 149.283 1.00 94.21 163 LYS 2 N 1
ATOM 4557 C CA . LYS D 3 160 ? 212.618 145.805 149.161 1.00 96.40 163 LYS 2 CA 1
ATOM 4558 C C . LYS D 3 160 ? 213.118 144.847 150.244 1.00 91.63 163 LYS 2 C 1
ATOM 4559 O O . LYS D 3 160 ? 214.128 144.173 150.007 1.00 92.39 163 LYS 2 O 1
ATOM 4565 N N . CYS D 3 161 ? 212.446 144.831 151.397 1.00 94.44 164 CYS 2 N 1
ATOM 4566 C CA . CYS D 3 161 ? 212.769 143.971 152.565 1.00 98.65 164 CYS 2 CA 1
ATOM 4567 C C . CYS D 3 161 ? 211.475 143.404 153.143 1.00 95.98 164 CYS 2 C 1
ATOM 4568 O O . CYS D 3 161 ? 210.565 144.167 153.464 1.00 103.13 164 CYS 2 O 1
ATOM 4571 N N . PRO D 3 162 ? 211.351 142.066 153.304 1.00 87.39 165 PRO 2 N 1
ATOM 4572 C CA . PRO D 3 162 ? 210.094 141.458 153.732 1.00 87.79 165 PRO 2 CA 1
ATOM 4573 C C . PRO D 3 162 ? 209.730 141.887 155.159 1.00 91.55 165 PRO 2 C 1
ATOM 4574 O O . PRO D 3 162 ? 210.613 141.907 155.999 1.00 96.61 165 PRO 2 O 1
ATOM 4578 N N . ILE D 3 163 ? 208.459 142.234 155.375 1.00 92.43 166 ILE 2 N 1
ATOM 4579 C CA . ILE D 3 163 ? 207.906 142.650 156.696 1.00 93.84 166 ILE 2 CA 1
ATOM 4580 C C . ILE D 3 163 ? 206.859 141.618 157.123 1.00 92.37 166 ILE 2 C 1
ATOM 4581 O O . ILE D 3 163 ? 205.935 141.371 156.331 1.00 92.45 166 ILE 2 O 1
ATOM 4586 N N . VAL D 3 164 ? 207.008 141.040 158.320 1.00 90.17 167 VAL 2 N 1
ATOM 4587 C CA . VAL D 3 164 ? 206.004 140.115 158.925 1.00 89.53 167 VAL 2 CA 1
ATOM 4588 C C . VAL D 3 164 ? 205.309 140.844 160.078 1.00 90.89 167 VAL 2 C 1
ATOM 4589 O O . VAL D 3 164 ? 205.810 140.774 161.219 1.00 93.58 167 VAL 2 O 1
ATOM 4593 N N . ILE D 3 165 ? 204.206 141.534 159.776 1.00 94.08 168 ILE 2 N 1
ATOM 4594 C CA . ILE D 3 165 ? 203.407 142.308 160.773 1.00 97.73 168 ILE 2 CA 1
ATOM 4595 C C . ILE D 3 165 ? 202.522 141.318 161.540 1.00 94.91 168 ILE 2 C 1
ATOM 4596 O O . ILE D 3 165 ? 201.679 140.657 160.909 1.00 96.12 168 ILE 2 O 1
ATOM 4601 N N . PHE D 3 166 ? 202.772 141.175 162.844 1.00 96.29 169 PHE 2 N 1
ATOM 4602 C CA . PHE D 3 166 ? 201.909 140.446 163.808 1.00 94.78 169 PHE 2 CA 1
ATOM 4603 C C . PHE D 3 166 ? 200.851 141.409 164.343 1.00 99.63 169 PHE 2 C 1
ATOM 4604 O O . PHE D 3 166 ? 201.015 142.638 164.192 1.00 105.45 169 PHE 2 O 1
ATOM 4612 N N . GLY D 3 167 ? 199.818 140.865 164.984 1.00 99.06 170 GLY 2 N 1
ATOM 4613 C CA . GLY D 3 167 ? 198.772 141.668 165.636 1.00 98.99 170 GLY 2 CA 1
ATOM 4614 C C . GLY D 3 167 ? 197.579 140.833 166.048 1.00 97.86 170 GLY 2 C 1
ATOM 4615 O O . GLY D 3 167 ? 197.554 139.620 165.752 1.00 95.86 170 GLY 2 O 1
ATOM 4616 N N . MET D 3 168 ? 196.624 141.476 166.716 1.00 97.37 171 MET 2 N 1
ATOM 4617 C CA . MET D 3 168 ? 195.349 140.854 167.137 1.00 97.81 171 MET 2 CA 1
ATOM 4618 C C . MET D 3 168 ? 194.421 140.799 165.930 1.00 89.83 171 MET 2 C 1
ATOM 4619 O O . MET D 3 168 ? 194.611 141.551 164.977 1.00 93.80 171 MET 2 O 1
ATOM 4624 N N . PRO D 3 169 ? 193.414 139.897 165.915 1.00 85.30 172 PRO 2 N 1
ATOM 4625 C CA . PRO D 3 169 ? 192.568 139.695 164.736 1.00 85.04 172 PRO 2 CA 1
ATOM 4626 C C . PRO D 3 169 ? 191.827 140.941 164.232 1.00 84.61 172 PRO 2 C 1
ATOM 4627 O O . PRO D 3 169 ? 191.668 141.065 163.033 1.00 85.77 172 PRO 2 O 1
ATOM 4631 N N . TYR D 3 170 ? 191.417 141.833 165.138 1.00 88.35 173 TYR 2 N 1
ATOM 4632 C CA . TYR D 3 170 ? 190.658 143.070 164.811 1.00 93.02 173 TYR 2 CA 1
ATOM 4633 C C . TYR D 3 170 ? 191.578 144.133 164.193 1.00 96.68 173 TYR 2 C 1
ATOM 4634 O O . TYR D 3 170 ? 191.065 145.228 163.897 1.00 104.02 173 TYR 2 O 1
ATOM 4643 N N . SER D 3 171 ? 192.874 143.840 164.023 1.00 96.01 174 SER 2 N 1
ATOM 4644 C CA . SER D 3 171 ? 193.843 144.668 163.254 1.00 96.85 174 SER 2 CA 1
ATOM 4645 C C . SER D 3 171 ? 193.707 144.403 161.748 1.00 95.45 174 SER 2 C 1
ATOM 4646 O O . SER D 3 171 ? 194.340 145.141 160.973 1.00 101.04 174 SER 2 O 1
ATOM 4649 N N . LYS D 3 172 ? 192.935 143.385 161.352 1.00 96.41 175 LYS 2 N 1
ATOM 4650 C CA . LYS D 3 172 ? 192.611 143.064 159.935 1.00 96.98 175 LYS 2 CA 1
ATOM 4651 C C . LYS D 3 172 ? 192.024 144.295 159.235 1.00 89.10 175 LYS 2 C 1
ATOM 4652 O O . LYS D 3 172 ? 192.394 144.542 158.062 1.00 98.12 175 LYS 2 O 1
ATOM 4658 N N . VAL D 3 173 ? 191.159 145.041 159.926 1.00 85.42 176 VAL 2 N 1
ATOM 4659 C CA . VAL D 3 173 ? 190.448 146.227 159.361 1.00 91.46 176 VAL 2 CA 1
ATOM 4660 C C . VAL D 3 173 ? 191.463 147.322 159.004 1.00 91.39 176 VAL 2 C 1
ATOM 4661 O O . VAL D 3 173 ? 191.158 148.122 158.090 1.00 98.28 176 VAL 2 O 1
ATOM 4665 N N . VAL D 3 174 ? 192.621 147.354 159.672 1.00 90.56 177 VAL 2 N 1
ATOM 4666 C CA . VAL D 3 174 ? 193.736 148.294 159.347 1.00 92.91 177 VAL 2 CA 1
ATOM 4667 C C . VAL D 3 174 ? 194.334 147.895 157.995 1.00 90.70 177 VAL 2 C 1
ATOM 4668 O O . VAL D 3 174 ? 194.728 148.803 157.240 1.00 94.47 177 VAL 2 O 1
ATOM 4672 N N . LEU D 3 175 ? 194.416 146.592 157.714 1.00 94.09 178 LEU 2 N 1
ATOM 4673 C CA . LEU D 3 175 ? 194.872 146.065 156.400 1.00 96.74 178 LEU 2 CA 1
ATOM 4674 C C . LEU D 3 175 ? 193.755 146.245 155.365 1.00 93.96 178 LEU 2 C 1
ATOM 4675 O O . LEU D 3 175 ? 194.097 146.450 154.191 1.00 97.04 178 LEU 2 O 1
ATOM 4680 N N . GLN D 3 176 ? 192.483 146.188 155.778 1.00 91.76 179 GLN 2 N 1
ATOM 4681 C CA . GLN D 3 176 ? 191.320 146.487 154.893 1.00 92.98 179 GLN 2 CA 1
ATOM 4682 C C . GLN D 3 176 ? 191.265 147.987 154.553 1.00 90.94 179 GLN 2 C 1
ATOM 4683 O O . GLN D 3 176 ? 190.779 148.311 153.453 1.00 88.16 179 GLN 2 O 1
ATOM 4689 N N . ALA D 3 177 ? 191.740 148.865 155.445 1.00 92.88 180 ALA 2 N 1
ATOM 4690 C CA . ALA D 3 177 ? 191.734 150.340 155.266 1.00 98.42 180 ALA 2 CA 1
ATOM 4691 C C . ALA D 3 177 ? 192.495 150.735 153.993 1.00 97.59 180 ALA 2 C 1
ATOM 4692 O O . ALA D 3 177 ? 191.972 151.578 153.242 1.00 100.37 180 ALA 2 O 1
ATOM 4694 N N . ASN D 3 178 ? 193.681 150.162 153.763 1.00 98.30 181 ASN 2 N 1
ATOM 4695 C CA . ASN D 3 178 ? 194.568 150.497 152.615 1.00 99.92 181 ASN 2 CA 1
ATOM 4696 C C . ASN D 3 178 ? 194.557 149.325 151.626 1.00 103.16 181 ASN 2 C 1
ATOM 4697 O O . ASN D 3 178 ? 195.095 148.253 151.976 1.00 110.07 181 ASN 2 O 1
ATOM 4702 N N . SER D 3 179 ? 193.973 149.531 150.439 1.00 104.04 182 SER 2 N 1
ATOM 4703 C CA . SER D 3 179 ? 193.780 148.505 149.375 1.00 103.57 182 SER 2 CA 1
ATOM 4704 C C . SER D 3 179 ? 195.130 148.043 148.811 1.00 98.07 182 SER 2 C 1
ATOM 4705 O O . SER D 3 179 ? 195.254 146.840 148.504 1.00 100.86 182 SER 2 O 1
ATOM 4708 N N . GLN D 3 180 ? 196.090 148.962 148.672 1.00 92.74 183 GLN 2 N 1
ATOM 4709 C CA . GLN D 3 180 ? 197.473 148.666 148.207 1.00 90.13 183 GLN 2 CA 1
ATOM 4710 C C . GLN D 3 180 ? 198.202 147.815 149.250 1.00 88.17 183 GLN 2 C 1
ATOM 4711 O O . GLN D 3 180 ? 198.784 146.787 148.862 1.00 92.21 183 GLN 2 O 1
ATOM 4717 N N . LEU D 3 181 ? 198.167 148.227 150.518 1.00 91.47 184 LEU 2 N 1
ATOM 4718 C CA . LEU D 3 181 ? 198.770 147.465 151.641 1.00 95.56 184 LEU 2 CA 1
ATOM 4719 C C . LEU D 3 181 ? 198.044 146.121 151.778 1.00 95.45 184 LEU 2 C 1
ATOM 4720 O O . LEU D 3 181 ? 198.707 145.158 152.179 1.00 102.19 184 LEU 2 O 1
ATOM 4725 N N . HIS D 3 182 ? 196.747 146.046 151.453 1.00 97.80 185 HIS 2 N 1
ATOM 4726 C CA . HIS D 3 182 ? 195.969 144.776 151.493 1.00 102.64 185 HIS 2 CA 1
ATOM 4727 C C . HIS D 3 182 ? 196.503 143.812 150.431 1.00 101.05 185 HIS 2 C 1
ATOM 4728 O O . HIS D 3 182 ? 196.694 142.624 150.759 1.00 106.31 185 HIS 2 O 1
ATOM 4735 N N . GLY D 3 183 ? 196.721 144.313 149.211 1.00 99.01 186 GLY 2 N 1
ATOM 4736 C CA . GLY D 3 183 ? 197.236 143.538 148.065 1.00 96.28 186 GLY 2 CA 1
ATOM 4737 C C . GLY D 3 183 ? 198.648 143.024 148.298 1.00 94.36 186 GLY 2 C 1
ATOM 4738 O O . GLY D 3 183 ? 198.951 141.918 147.810 1.00 99.00 186 GLY 2 O 1
ATOM 4739 N N . ARG D 3 184 ? 199.481 143.789 149.013 1.00 91.78 187 ARG 2 N 1
ATOM 4740 C CA . ARG D 3 184 ? 200.906 143.448 149.289 1.00 89.17 187 ARG 2 CA 1
ATOM 4741 C C . ARG D 3 184 ? 200.980 142.242 150.234 1.00 95.83 187 ARG 2 C 1
ATOM 4742 O O . ARG D 3 184 ? 201.739 141.303 149.922 1.00 98.93 187 ARG 2 O 1
ATOM 4750 N N . PHE D 3 185 ? 200.223 142.269 151.336 1.00 100.26 188 PHE 2 N 1
ATOM 4751 C CA . PHE D 3 185 ? 200.187 141.207 152.377 1.00 99.85 188 PHE 2 CA 1
ATOM 4752 C C . PHE D 3 185 ? 199.200 140.117 151.946 1.00 94.75 188 PHE 2 C 1
ATOM 4753 O O . PHE D 3 185 ? 198.047 140.102 152.418 1.00 93.05 188 PHE 2 O 1
ATOM 4761 N N . SER D 3 186 ? 199.659 139.233 151.059 1.00 96.09 189 SER 2 N 1
ATOM 4762 C CA . SER D 3 186 ? 198.869 138.124 150.465 1.00 100.83 189 SER 2 CA 1
ATOM 4763 C C . SER D 3 186 ? 198.756 136.968 151.464 1.00 95.26 189 SER 2 C 1
ATOM 4764 O O . SER D 3 186 ? 197.630 136.489 151.674 1.00 100.30 189 SER 2 O 1
ATOM 4767 N N . ILE D 3 187 ? 199.879 136.537 152.044 1.00 90.49 190 ILE 2 N 1
ATOM 4768 C CA . ILE D 3 187 ? 199.930 135.369 152.973 1.00 92.29 190 ILE 2 CA 1
ATOM 4769 C C . ILE D 3 187 ? 199.418 135.841 154.339 1.00 93.82 190 ILE 2 C 1
ATOM 4770 O O . ILE D 3 187 ? 200.099 136.677 154.967 1.00 97.39 190 ILE 2 O 1
ATOM 4775 N N . GLN D 3 188 ? 198.247 135.343 154.755 1.00 91.79 191 GLN 2 N 1
ATOM 4776 C CA . GLN D 3 188 ? 197.603 135.642 156.062 1.00 86.90 191 GLN 2 CA 1
ATOM 4777 C C . GLN D 3 188 ? 197.309 134.330 156.789 1.00 91.35 191 GLN 2 C 1
ATOM 4778 O O . GLN D 3 188 ? 196.510 133.535 156.260 1.00 98.92 191 GLN 2 O 1
ATOM 4784 N N . VAL D 3 189 ? 197.934 134.122 157.948 1.00 94.04 192 VAL 2 N 1
ATOM 4785 C CA . VAL D 3 189 ? 197.739 132.916 158.804 1.00 101.88 192 VAL 2 CA 1
ATOM 4786 C C . VAL D 3 189 ? 197.099 133.366 160.119 1.00 109.49 192 VAL 2 C 1
ATOM 4787 O O . VAL D 3 189 ? 197.402 134.486 160.572 1.00 115.31 192 VAL 2 O 1
ATOM 4791 N N . GLU D 3 190 ? 196.245 132.516 160.696 1.00 117.94 193 GLU 2 N 1
ATOM 4792 C CA . GLU D 3 190 ? 195.516 132.761 161.968 1.00 123.40 193 GLU 2 CA 1
ATOM 4793 C C . GLU D 3 190 ? 196.055 131.787 163.024 1.00 125.23 193 GLU 2 C 1
ATOM 4794 O O . GLU D 3 190 ? 195.686 130.596 162.971 1.00 129.32 193 GLU 2 O 1
ATOM 4800 N N . LEU D 3 191 ? 196.909 132.280 163.928 1.00 124.79 194 LEU 2 N 1
ATOM 4801 C CA . LEU D 3 191 ? 197.428 131.528 165.104 1.00 121.36 194 LEU 2 CA 1
ATOM 4802 C C . LEU D 3 191 ? 196.353 131.550 166.198 1.00 121.77 194 LEU 2 C 1
ATOM 4803 O O . LEU D 3 191 ? 196.463 132.386 167.118 1.00 127.31 194 LEU 2 O 1
ATOM 4808 N N . ARG D 3 192 ? 195.339 130.684 166.083 1.00 117.87 195 ARG 2 N 1
ATOM 4809 C CA . ARG D 3 192 ? 194.150 130.672 166.982 1.00 115.30 195 ARG 2 CA 1
ATOM 4810 C C . ARG D 3 192 ? 194.348 129.632 168.082 1.00 103.67 195 ARG 2 C 1
ATOM 4811 O O . ARG D 3 192 ? 195.093 128.673 167.897 1.00 102.13 195 ARG 2 O 1
ATOM 4819 N N . PRO D 3 193 ? 193.695 129.794 169.258 1.00 100.55 196 PRO 2 N 1
ATOM 4820 C CA . PRO D 3 193 ? 193.867 128.870 170.379 1.00 99.05 196 PRO 2 CA 1
ATOM 4821 C C . PRO D 3 193 ? 193.433 127.418 170.141 1.00 101.75 196 PRO 2 C 1
ATOM 4822 O O . PRO D 3 193 ? 192.865 127.122 169.106 1.00 107.31 196 PRO 2 O 1
ATOM 4826 N N . PHE D 3 194 ? 193.699 126.571 171.138 1.00 102.08 197 PHE 2 N 1
ATOM 4827 C CA . PHE D 3 194 ? 193.362 125.125 171.167 1.00 105.49 197 PHE 2 CA 1
ATOM 4828 C C . PHE D 3 194 ? 191.846 124.944 171.065 1.00 107.95 197 PHE 2 C 1
ATOM 4829 O O . PHE D 3 194 ? 191.095 125.798 171.579 1.00 111.00 197 PHE 2 O 1
ATOM 4837 N N . SER D 3 195 ? 191.423 123.844 170.439 1.00 110.17 198 SER 2 N 1
ATOM 4838 C CA . SER D 3 195 ? 190.077 123.686 169.832 1.00 115.69 198 SER 2 CA 1
ATOM 4839 C C . SER D 3 195 ? 189.161 122.838 170.719 1.00 115.32 198 SER 2 C 1
ATOM 4840 O O . SER D 3 195 ? 188.123 123.377 171.134 1.00 117.93 198 SER 2 O 1
ATOM 4843 N N . TYR D 3 196 ? 189.493 121.568 170.982 1.00 118.36 199 TYR 2 N 1
ATOM 4844 C CA . TYR D 3 196 ? 188.541 120.605 171.602 1.00 123.12 199 TYR 2 CA 1
ATOM 4845 C C . TYR D 3 196 ? 189.188 119.817 172.745 1.00 113.76 199 TYR 2 C 1
ATOM 4846 O O . TYR D 3 196 ? 190.411 119.887 172.954 1.00 106.04 199 TYR 2 O 1
ATOM 4855 N N . GLN D 3 197 ? 188.358 119.099 173.508 1.00 121.79 200 GLN 2 N 1
ATOM 4856 C CA . GLN D 3 197 ? 188.853 118.273 174.642 1.00 128.67 200 GLN 2 CA 1
ATOM 4857 C C . GLN D 3 197 ? 188.589 116.768 174.402 1.00 142.48 200 GLN 2 C 1
ATOM 4858 O O . GLN D 3 197 ? 189.323 115.937 174.982 1.00 144.93 200 GLN 2 O 1
ATOM 4864 N N . GLY D 3 198 ? 187.585 116.419 173.584 1.00 147.06 201 GLY 2 N 1
ATOM 4865 C CA . GLY D 3 198 ? 187.272 115.018 173.219 1.00 144.38 201 GLY 2 CA 1
ATOM 4866 C C . GLY D 3 198 ? 188.411 114.041 173.458 1.00 140.46 201 GLY 2 C 1
ATOM 4867 O O . GLY D 3 198 ? 188.123 112.908 173.899 1.00 143.29 201 GLY 2 O 1
ATOM 4868 N N . GLY D 3 199 ? 189.651 114.450 173.169 1.00 134.33 202 GLY 2 N 1
ATOM 4869 C CA . GLY D 3 199 ? 190.866 113.657 173.420 1.00 136.35 202 GLY 2 CA 1
ATOM 4870 C C . GLY D 3 199 ? 191.464 113.166 172.118 1.00 136.42 202 GLY 2 C 1
ATOM 4871 O O . GLY D 3 199 ? 190.724 113.086 171.116 1.00 133.49 202 GLY 2 O 1
ATOM 4872 N N . ARG D 3 200 ? 192.765 112.874 172.140 1.00 142.92 203 ARG 2 N 1
ATOM 4873 C CA . ARG D 3 200 ? 193.578 112.436 170.974 1.00 150.11 203 ARG 2 CA 1
ATOM 4874 C C . ARG D 3 200 ? 193.589 113.564 169.933 1.00 140.75 203 ARG 2 C 1
ATOM 4875 O O . ARG D 3 200 ? 193.681 113.258 168.726 1.00 145.74 203 ARG 2 O 1
ATOM 4883 N N . GLY D 3 201 ? 193.498 114.816 170.398 1.00 128.79 204 GLY 2 N 1
ATOM 4884 C CA . GLY D 3 201 ? 193.660 116.038 169.589 1.00 125.69 204 GLY 2 CA 1
ATOM 4885 C C . GLY D 3 201 ? 195.040 116.626 169.803 1.00 122.16 204 GLY 2 C 1
ATOM 4886 O O . GLY D 3 201 ? 195.875 115.949 170.435 1.00 124.45 204 GLY 2 O 1
ATOM 4887 N N . VAL D 3 202 ? 195.271 117.844 169.309 1.00 121.32 205 VAL 2 N 1
ATOM 4888 C CA . VAL D 3 202 ? 196.575 118.561 169.443 1.00 123.01 205 VAL 2 CA 1
ATOM 4889 C C . VAL D 3 202 ? 196.794 118.954 170.915 1.00 125.08 205 VAL 2 C 1
ATOM 4890 O O . VAL D 3 202 ? 197.972 119.001 171.330 1.00 128.73 205 VAL 2 O 1
ATOM 4894 N N . PHE D 3 203 ? 195.714 119.206 171.672 1.00 117.12 206 PHE 2 N 1
ATOM 4895 C CA . PHE D 3 203 ? 195.747 119.637 173.098 1.00 106.42 206 PHE 2 CA 1
ATOM 4896 C C . PHE D 3 203 ? 196.341 118.531 173.977 1.00 101.65 206 PHE 2 C 1
ATOM 4897 O O . PHE D 3 203 ? 197.099 118.875 174.900 1.00 104.03 206 PHE 2 O 1
ATOM 4905 N N . LYS D 3 204 ? 196.013 117.263 173.707 1.00 101.59 207 LYS 2 N 1
ATOM 4906 C CA . LYS D 3 204 ? 196.477 116.104 174.517 1.00 106.47 207 LYS 2 CA 1
ATOM 4907 C C . LYS D 3 204 ? 197.994 115.947 174.363 1.00 114.14 207 LYS 2 C 1
ATOM 4908 O O . LYS D 3 204 ? 198.685 115.888 175.407 1.00 124.35 207 LYS 2 O 1
ATOM 4914 N N . THR D 3 205 ? 198.493 115.911 173.120 1.00 113.50 208 THR 2 N 1
ATOM 4915 C CA . THR D 3 205 ? 199.931 115.667 172.796 1.00 110.54 208 THR 2 CA 1
ATOM 4916 C C . THR D 3 205 ? 200.751 116.894 173.218 1.00 106.31 208 THR 2 C 1
ATOM 4917 O O . THR D 3 205 ? 201.930 116.712 173.585 1.00 112.42 208 THR 2 O 1
ATOM 4921 N N . PHE D 3 206 ? 200.155 118.090 173.153 1.00 100.37 209 PHE 2 N 1
ATOM 4922 C CA . PHE D 3 206 ? 200.750 119.358 173.652 1.00 94.58 209 PHE 2 CA 1
ATOM 4923 C C . PHE D 3 206 ? 200.996 119.246 175.161 1.00 88.43 209 PHE 2 C 1
ATOM 4924 O O . PHE D 3 206 ? 202.119 119.551 175.594 1.00 90.39 209 PHE 2 O 1
ATOM 4932 N N . LEU D 3 207 ? 199.977 118.841 175.927 1.00 89.88 210 LEU 2 N 1
ATOM 4933 C CA . LEU D 3 207 ? 200.077 118.646 177.401 1.00 91.79 210 LEU 2 CA 1
ATOM 4934 C C . LEU D 3 207 ? 200.986 117.450 177.698 1.00 92.96 210 LEU 2 C 1
ATOM 4935 O O . LEU D 3 207 ? 201.607 117.460 178.775 1.00 94.90 210 LEU 2 O 1
ATOM 4940 N N . GLU D 3 208 ? 201.059 116.469 176.789 1.00 98.51 211 GLU 2 N 1
ATOM 4941 C CA . GLU D 3 208 ? 201.953 115.281 176.908 1.00 105.62 211 GLU 2 CA 1
ATOM 4942 C C . GLU D 3 208 ? 203.424 115.730 176.862 1.00 103.27 211 GLU 2 C 1
ATOM 4943 O O . GLU D 3 208 ? 204.209 115.249 177.708 1.00 100.79 211 GLU 2 O 1
ATOM 4949 N N . TYR D 3 209 ? 203.784 116.614 175.921 1.00 105.12 212 TYR 2 N 1
ATOM 4950 C CA . TYR D 3 209 ? 205.169 117.132 175.722 1.00 104.95 212 TYR 2 CA 1
ATOM 4951 C C . TYR D 3 209 ? 205.510 118.217 176.751 1.00 100.72 212 TYR 2 C 1
ATOM 4952 O O . TYR D 3 209 ? 206.704 118.365 177.077 1.00 104.35 212 TYR 2 O 1
ATOM 4961 N N . LEU D 3 210 ? 204.516 118.973 177.221 1.00 99.61 213 LEU 2 N 1
ATOM 4962 C CA . LEU D 3 210 ? 204.682 119.956 178.325 1.00 98.40 213 LEU 2 CA 1
ATOM 4963 C C . LEU D 3 210 ? 204.846 119.200 179.652 1.00 95.01 213 LEU 2 C 1
ATOM 4964 O O . LEU D 3 210 ? 205.663 119.647 180.467 1.00 93.51 213 LEU 2 O 1
ATOM 4969 N N . ASP D 3 211 ? 204.119 118.093 179.848 1.00 103.65 214 ASP 2 N 1
ATOM 4970 C CA . ASP D 3 211 ? 204.310 117.155 180.990 1.00 112.57 214 ASP 2 CA 1
ATOM 4971 C C . ASP D 3 211 ? 205.762 116.658 180.992 1.00 110.99 214 ASP 2 C 1
ATOM 4972 O O . ASP D 3 211 ? 206.353 116.607 182.087 1.00 111.17 214 ASP 2 O 1
ATOM 4977 N N . LYS D 3 212 ? 206.302 116.300 179.820 1.00 116.95 215 LYS 2 N 1
ATOM 4978 C CA . LYS D 3 212 ? 207.720 115.870 179.645 1.00 123.33 215 LYS 2 CA 1
ATOM 4979 C C . LYS D 3 212 ? 208.672 117.006 180.044 1.00 120.32 215 LYS 2 C 1
ATOM 4980 O O . LYS D 3 212 ? 209.649 116.727 180.767 1.00 116.52 215 LYS 2 O 1
ATOM 4986 N N . ALA D 3 213 ? 208.394 118.233 179.594 1.00 124.10 216 ALA 2 N 1
ATOM 4987 C CA . ALA D 3 213 ? 209.295 119.405 179.714 1.00 126.39 216 ALA 2 CA 1
ATOM 4988 C C . ALA D 3 213 ? 209.329 119.953 181.149 1.00 125.24 216 ALA 2 C 1
ATOM 4989 O O . ALA D 3 213 ? 210.303 120.666 181.458 1.00 125.20 216 ALA 2 O 1
ATOM 4991 N N . LEU D 3 214 ? 208.324 119.658 181.987 1.00 129.65 217 LEU 2 N 1
ATOM 4992 C CA . LEU D 3 214 ? 208.235 120.191 183.378 1.00 130.55 217 LEU 2 CA 1
ATOM 4993 C C . LEU D 3 214 ? 209.386 119.628 184.208 1.00 127.18 217 LEU 2 C 1
ATOM 4994 O O . LEU D 3 214 ? 209.796 118.485 184.008 1.00 127.64 217 LEU 2 O 1
ATOM 4999 N N . PRO D 3 215 ? 209.933 120.411 185.168 1.00 126.98 218 PRO 2 N 1
ATOM 5000 C CA . PRO D 3 215 ? 211.165 120.042 185.867 1.00 130.43 218 PRO 2 CA 1
ATOM 5001 C C . PRO D 3 215 ? 211.037 118.938 186.929 1.00 130.93 218 PRO 2 C 1
ATOM 5002 O O . PRO D 3 215 ? 212.052 118.574 187.498 1.00 138.25 218 PRO 2 O 1
ATOM 5006 N N . PHE D 3 216 ? 209.824 118.436 187.173 1.00 126.53 219 PHE 2 N 1
ATOM 5007 C CA . PHE D 3 216 ? 209.575 117.247 188.029 1.00 129.74 219 PHE 2 CA 1
ATOM 5008 C C . PHE D 3 216 ? 210.086 116.007 187.294 1.00 140.59 219 PHE 2 C 1
ATOM 5009 O O . PHE D 3 216 ? 210.155 116.018 186.047 1.00 145.71 219 PHE 2 O 1
ATOM 5017 N N . GLU D 3 217 ? 210.406 114.963 188.057 1.00 151.40 220 GLU 2 N 1
ATOM 5018 C CA . GLU D 3 217 ? 211.314 113.864 187.630 1.00 165.06 220 GLU 2 CA 1
ATOM 5019 C C . GLU D 3 217 ? 210.520 112.626 187.194 1.00 168.95 220 GLU 2 C 1
ATOM 5020 O O . GLU D 3 217 ? 211.083 111.841 186.402 1.00 172.49 220 GLU 2 O 1
ATOM 5026 N N . LYS D 3 218 ? 209.277 112.456 187.663 1.00 167.31 221 LYS 2 N 1
ATOM 5027 C CA . LYS D 3 218 ? 208.581 111.138 187.658 1.00 171.69 221 LYS 2 CA 1
ATOM 5028 C C . LYS D 3 218 ? 207.305 111.191 186.803 1.00 171.88 221 LYS 2 C 1
ATOM 5029 O O . LYS D 3 218 ? 207.137 110.283 185.963 1.00 176.25 221 LYS 2 O 1
ATOM 5035 N N . GLN D 3 219 ? 206.460 112.207 186.996 1.00 167.97 222 GLN 2 N 1
ATOM 5036 C CA . GLN D 3 219 ? 205.217 112.472 186.216 1.00 167.90 222 GLN 2 CA 1
ATOM 5037 C C . GLN D 3 219 ? 204.696 113.839 186.680 1.00 161.09 222 GLN 2 C 1
ATOM 5038 O O . GLN D 3 219 ? 205.195 114.313 187.716 1.00 164.60 222 GLN 2 O 1
ATOM 5044 N N . ALA D 3 220 ? 203.800 114.481 185.924 1.00 153.53 223 ALA 2 N 1
ATOM 5045 C CA . ALA D 3 220 ? 203.025 115.663 186.382 1.00 152.27 223 ALA 2 CA 1
ATOM 5046 C C . ALA D 3 220 ? 201.510 115.420 186.272 1.00 143.44 223 ALA 2 C 1
ATOM 5047 O O . ALA D 3 220 ? 200.749 116.257 186.800 1.00 143.78 223 ALA 2 O 1
ATOM 5049 N N . GLY D 3 221 ? 201.086 114.335 185.613 1.00 134.32 224 GLY 2 N 1
ATOM 5050 C CA . GLY D 3 221 ? 199.707 113.811 185.657 1.00 130.18 224 GLY 2 CA 1
ATOM 5051 C C . GLY D 3 221 ? 198.824 114.433 184.589 1.00 130.09 224 GLY 2 C 1
ATOM 5052 O O . GLY D 3 221 ? 197.628 114.084 184.550 1.00 133.73 224 GLY 2 O 1
ATOM 5053 N N . LEU D 3 222 ? 199.387 115.304 183.741 1.00 130.34 225 LEU 2 N 1
ATOM 5054 C CA . LEU D 3 222 ? 198.655 116.042 182.675 1.00 130.20 225 LEU 2 CA 1
ATOM 5055 C C . LEU D 3 222 ? 198.260 115.072 181.558 1.00 135.25 225 LEU 2 C 1
ATOM 5056 O O . LEU D 3 222 ? 198.870 113.985 181.466 1.00 140.85 225 LEU 2 O 1
ATOM 5061 N N . ALA D 3 223 ? 197.284 115.475 180.739 1.00 139.42 226 ALA 2 N 1
ATOM 5062 C CA . ALA D 3 223 ? 196.833 114.787 179.504 1.00 143.78 226 ALA 2 CA 1
ATOM 5063 C C . ALA D 3 223 ? 196.258 113.396 179.820 1.00 141.62 226 ALA 2 C 1
ATOM 5064 O O . ALA D 3 223 ? 196.456 112.476 178.995 1.00 143.69 226 ALA 2 O 1
ATOM 5066 N N . ASN D 3 224 ? 195.569 113.249 180.959 1.00 132.81 227 ASN 2 N 1
ATOM 5067 C CA . ASN D 3 224 ? 194.701 112.081 181.272 1.00 125.83 227 ASN 2 CA 1
ATOM 5068 C C . ASN D 3 224 ? 193.237 112.533 181.211 1.00 132.05 227 ASN 2 C 1
ATOM 5069 O O . ASN D 3 224 ? 192.989 113.759 181.164 1.00 135.39 227 ASN 2 O 1
ATOM 5074 N N . GLU D 3 225 ? 192.324 111.557 181.216 1.00 138.11 228 GLU 2 N 1
ATOM 5075 C CA . GLU D 3 225 ? 190.842 111.704 181.134 1.00 142.60 228 GLU 2 CA 1
ATOM 5076 C C . GLU D 3 225 ? 190.379 112.860 182.034 1.00 142.43 228 GLU 2 C 1
ATOM 5077 O O . GLU D 3 225 ? 189.794 113.823 181.494 1.00 140.33 228 GLU 2 O 1
ATOM 5083 N N . SER D 3 226 ? 190.638 112.765 183.344 1.00 142.32 229 SER 2 N 1
ATOM 5084 C CA . SER D 3 226 ? 190.117 113.685 184.391 1.00 138.70 229 SER 2 CA 1
ATOM 5085 C C . SER D 3 226 ? 190.756 115.070 184.248 1.00 129.50 229 SER 2 C 1
ATOM 5086 O O . SER D 3 226 ? 190.007 116.033 184.003 1.00 125.38 229 SER 2 O 1
ATOM 5089 N N . LEU D 3 227 ? 192.086 115.152 184.367 1.00 131.38 230 LEU 2 N 1
ATOM 5090 C CA . LEU D 3 227 ? 192.826 116.430 184.559 1.00 139.13 230 LEU 2 CA 1
ATOM 5091 C C . LEU D 3 227 ? 192.759 117.294 183.291 1.00 143.09 230 LEU 2 C 1
ATOM 5092 O O . LEU D 3 227 ? 192.627 118.524 183.446 1.00 147.58 230 LEU 2 O 1
ATOM 5097 N N . GLN D 3 228 ? 192.844 116.694 182.096 1.00 142.58 231 GLN 2 N 1
ATOM 5098 C CA . GLN D 3 228 ? 192.762 117.425 180.797 1.00 139.63 231 GLN 2 CA 1
ATOM 5099 C C . GLN D 3 228 ? 191.414 118.157 180.714 1.00 127.61 231 GLN 2 C 1
ATOM 5100 O O . GLN D 3 228 ? 191.407 119.322 180.269 1.00 129.25 231 GLN 2 O 1
ATOM 5106 N N . LYS D 3 229 ? 190.328 117.502 181.138 1.00 125.71 232 LYS 2 N 1
ATOM 5107 C CA . LYS D 3 229 ? 188.947 118.058 181.103 1.00 132.91 232 LYS 2 CA 1
ATOM 5108 C C . LYS D 3 229 ? 188.881 119.284 182.021 1.00 130.35 232 LYS 2 C 1
ATOM 5109 O O . LYS D 3 229 ? 188.336 120.323 181.587 1.00 130.69 232 LYS 2 O 1
ATOM 5115 N N . LYS D 3 230 ? 189.439 119.163 183.230 1.00 130.65 233 LYS 2 N 1
ATOM 5116 C CA . LYS D 3 230 ? 189.501 120.248 184.248 1.00 128.67 233 LYS 2 CA 1
ATOM 5117 C C . LYS D 3 230 ? 190.378 121.387 183.707 1.00 121.02 233 LYS 2 C 1
ATOM 5118 O O . LYS D 3 230 ? 190.000 122.560 183.897 1.00 112.51 233 LYS 2 O 1
ATOM 5124 N N . LEU D 3 231 ? 191.484 121.045 183.033 1.00 121.24 234 LEU 2 N 1
ATOM 5125 C CA . LEU D 3 231 ? 192.482 122.009 182.487 1.00 115.55 234 LEU 2 CA 1
ATOM 5126 C C . LEU D 3 231 ? 191.848 122.851 181.377 1.00 110.96 234 LEU 2 C 1
ATOM 5127 O O . LEU D 3 231 ? 192.034 124.080 181.410 1.00 117.37 234 LEU 2 O 1
ATOM 5132 N N . TYR D 3 232 ? 191.154 122.220 180.426 1.00 107.65 235 TYR 2 N 1
ATOM 5133 C CA . TYR D 3 232 ? 190.451 122.924 179.321 1.00 105.43 235 TYR 2 CA 1
ATOM 5134 C C . TYR D 3 232 ? 189.294 123.739 179.906 1.00 109.41 235 TYR 2 C 1
ATOM 5135 O O . TYR D 3 232 ? 189.039 124.850 179.407 1.00 116.10 235 TYR 2 O 1
ATOM 5144 N N . ALA D 3 233 ? 188.610 123.206 180.924 1.00 111.72 236 ALA 2 N 1
ATOM 5145 C CA . ALA D 3 233 ? 187.484 123.889 181.601 1.00 115.02 236 ALA 2 CA 1
ATOM 5146 C C . ALA D 3 233 ? 187.982 125.209 182.206 1.00 111.99 236 ALA 2 C 1
ATOM 5147 O O . ALA D 3 233 ? 187.273 126.222 182.050 1.00 110.11 236 ALA 2 O 1
ATOM 5149 N N . PHE D 3 234 ? 189.168 125.204 182.832 1.00 110.38 237 PHE 2 N 1
ATOM 5150 C CA . PHE D 3 234 ? 189.809 126.399 183.446 1.00 105.42 237 PHE 2 CA 1
ATOM 5151 C C . PHE D 3 234 ? 190.193 127.392 182.345 1.00 106.93 237 PHE 2 C 1
ATOM 5152 O O . PHE D 3 234 ? 189.653 128.513 182.328 1.00 109.93 237 PHE 2 O 1
ATOM 5160 N N . SER D 3 235 ? 191.105 126.982 181.460 1.00 110.02 238 SER 2 N 1
ATOM 5161 C CA . SER D 3 235 ? 191.650 127.786 180.336 1.00 110.16 238 SER 2 CA 1
ATOM 5162 C C . SER D 3 235 ? 191.133 127.215 179.017 1.00 109.98 238 SER 2 C 1
ATOM 5163 O O . SER D 3 235 ? 191.609 126.126 178.638 1.00 107.52 238 SER 2 O 1
ATOM 5166 N N . GLN D 3 236 ? 190.209 127.926 178.356 1.00 112.40 239 GLN 2 N 1
ATOM 5167 C CA . GLN D 3 236 ? 189.487 127.440 177.148 1.00 117.71 239 GLN 2 CA 1
ATOM 5168 C C . GLN D 3 236 ? 190.525 127.046 176.089 1.00 125.05 239 GLN 2 C 1
ATOM 5169 O O . GLN D 3 236 ? 190.737 125.834 175.910 1.00 132.19 239 GLN 2 O 1
ATOM 5175 N N . GLY D 3 237 ? 191.159 128.025 175.439 1.00 121.52 240 GLY 2 N 1
ATOM 5176 C CA . GLY D 3 237 ? 192.354 127.813 174.596 1.00 118.43 240 GLY 2 CA 1
ATOM 5177 C C . GLY D 3 237 ? 193.529 128.692 175.000 1.00 115.26 240 GLY 2 C 1
ATOM 5178 O O . GLY D 3 237 ? 194.654 128.388 174.553 1.00 114.91 240 GLY 2 O 1
ATOM 5179 N N . ASN D 3 238 ? 193.292 129.727 175.818 1.00 110.96 241 ASN 2 N 1
ATOM 5180 C CA . ASN D 3 238 ? 194.263 130.813 176.114 1.00 105.18 241 ASN 2 CA 1
ATOM 5181 C C . ASN D 3 238 ? 195.531 130.166 176.684 1.00 103.39 241 ASN 2 C 1
ATOM 5182 O O . ASN D 3 238 ? 195.476 129.653 177.818 1.00 103.17 241 ASN 2 O 1
ATOM 5187 N N . MET D 3 239 ? 196.600 130.147 175.882 1.00 104.98 242 MET 2 N 1
ATOM 5188 C CA . MET D 3 239 ? 197.921 129.535 176.196 1.00 102.94 242 MET 2 CA 1
ATOM 5189 C C . MET D 3 239 ? 198.511 130.171 177.463 1.00 97.89 242 MET 2 C 1
ATOM 5190 O O . MET D 3 239 ? 199.098 129.418 178.271 1.00 102.40 242 MET 2 O 1
ATOM 5195 N N . ARG D 3 240 ? 198.357 131.489 177.634 1.00 96.30 243 ARG 2 N 1
ATOM 5196 C CA . ARG D 3 240 ? 198.965 132.256 178.757 1.00 98.85 243 ARG 2 CA 1
ATOM 5197 C C . ARG D 3 240 ? 198.326 131.854 180.092 1.00 97.15 243 ARG 2 C 1
ATOM 5198 O O . ARG D 3 240 ? 199.089 131.673 181.061 1.00 103.55 243 ARG 2 O 1
ATOM 5206 N N . SER D 3 241 ? 196.994 131.749 180.154 1.00 89.52 244 SER 2 N 1
ATOM 5207 C CA . SER D 3 241 ? 196.235 131.418 181.392 1.00 86.41 244 SER 2 CA 1
ATOM 5208 C C . SER D 3 241 ? 196.458 129.952 181.776 1.00 80.91 244 SER 2 C 1
ATOM 5209 O O . SER D 3 241 ? 196.496 129.663 182.991 1.00 84.81 244 SER 2 O 1
ATOM 5212 N N . LEU D 3 242 ? 196.589 129.072 180.780 1.00 79.93 245 LEU 2 N 1
ATOM 5213 C CA . LEU D 3 242 ? 196.984 127.649 180.963 1.00 81.21 245 LEU 2 CA 1
ATOM 5214 C C . LEU D 3 242 ? 198.401 127.581 181.539 1.00 83.80 245 LEU 2 C 1
ATOM 5215 O O . LEU D 3 242 ? 198.572 126.914 182.573 1.00 89.70 245 LEU 2 O 1
ATOM 5220 N N . ARG D 3 243 ? 199.369 128.237 180.887 1.00 90.86 246 ARG 2 N 1
ATOM 5221 C CA . ARG D 3 243 ? 200.803 128.226 181.298 1.00 96.58 246 ARG 2 CA 1
ATOM 5222 C C . ARG D 3 243 ? 200.979 128.898 182.667 1.00 99.96 246 ARG 2 C 1
ATOM 5223 O O . ARG D 3 243 ? 201.842 128.417 183.432 1.00 108.94 246 ARG 2 O 1
ATOM 5231 N N . ASN D 3 244 ? 200.209 129.955 182.965 1.00 94.81 247 ASN 2 N 1
ATOM 5232 C CA . ASN D 3 244 ? 200.206 130.648 184.285 1.00 91.21 247 ASN 2 CA 1
ATOM 5233 C C . ASN D 3 244 ? 199.769 129.663 185.377 1.00 90.87 247 ASN 2 C 1
ATOM 5234 O O . ASN D 3 244 ? 200.517 129.513 186.372 1.00 94.11 247 ASN 2 O 1
ATOM 5239 N N . LEU D 3 245 ? 198.624 128.998 185.188 1.00 86.82 248 LEU 2 N 1
ATOM 5240 C CA . LEU D 3 245 ? 198.099 127.975 186.134 1.00 84.62 248 LEU 2 CA 1
ATOM 5241 C C . LEU D 3 245 ? 199.170 126.904 186.356 1.00 84.14 248 LEU 2 C 1
ATOM 5242 O O . LEU D 3 245 ? 199.447 126.601 187.532 1.00 91.31 248 LEU 2 O 1
ATOM 5247 N N . ILE D 3 246 ? 199.740 126.360 185.275 1.00 83.54 249 ILE 2 N 1
ATOM 5248 C CA . ILE D 3 246 ? 200.753 125.261 185.329 1.00 87.91 249 ILE 2 CA 1
ATOM 5249 C C . ILE D 3 246 ? 201.999 125.776 186.057 1.00 88.28 249 ILE 2 C 1
ATOM 5250 O O . ILE D 3 246 ? 202.560 125.006 186.867 1.00 95.72 249 ILE 2 O 1
ATOM 5255 N N . TYR D 3 247 ? 202.397 127.026 185.801 1.00 88.56 250 TYR 2 N 1
ATOM 5256 C CA . TYR D 3 247 ? 203.589 127.668 186.416 1.00 91.26 250 TYR 2 CA 1
ATOM 5257 C C . TYR D 3 247 ? 203.377 127.858 187.922 1.00 89.20 250 TYR 2 C 1
ATOM 5258 O O . TYR D 3 247 ? 204.304 127.524 188.683 1.00 89.56 250 TYR 2 O 1
ATOM 5267 N N . GLN D 3 248 ? 202.215 128.388 188.330 1.00 90.80 251 GLN 2 N 1
ATOM 5268 C CA . GLN D 3 248 ? 201.875 128.646 189.761 1.00 88.14 251 GLN 2 CA 1
ATOM 5269 C C . GLN D 3 248 ? 201.747 127.318 190.515 1.00 86.63 251 GLN 2 C 1
ATOM 5270 O O . GLN D 3 248 ? 202.188 127.266 191.674 1.00 89.13 251 GLN 2 O 1
ATOM 5276 N N . ALA D 3 249 ? 201.165 126.295 189.882 1.00 87.56 252 ALA 2 N 1
ATOM 5277 C CA . ALA D 3 249 ? 201.002 124.935 190.445 1.00 92.26 252 ALA 2 CA 1
ATOM 5278 C C . ALA D 3 249 ? 202.375 124.274 190.619 1.00 93.48 252 ALA 2 C 1
ATOM 5279 O O . ALA D 3 249 ? 202.585 123.645 191.676 1.00 98.58 252 ALA 2 O 1
ATOM 5281 N N . SER D 3 250 ? 203.268 124.406 189.630 1.00 96.76 253 SER 2 N 1
ATOM 5282 C CA . SER D 3 250 ? 204.638 123.820 189.652 1.00 102.14 253 SER 2 CA 1
ATOM 5283 C C . SER D 3 250 ? 205.426 124.395 190.839 1.00 99.13 253 SER 2 C 1
ATOM 5284 O O . SER D 3 250 ? 205.871 123.607 191.699 1.00 100.17 253 SER 2 O 1
ATOM 5287 N N . ILE D 3 251 ? 205.550 125.724 190.905 1.00 102.01 254 ILE 2 N 1
ATOM 5288 C CA . ILE D 3 251 ? 206.317 126.451 191.968 1.00 103.89 254 ILE 2 CA 1
ATOM 5289 C C . ILE D 3 251 ? 205.650 126.257 193.336 1.00 99.27 254 ILE 2 C 1
ATOM 5290 O O . ILE D 3 251 ? 206.359 126.417 194.343 1.00 95.47 254 ILE 2 O 1
ATOM 5295 N N . GLU D 3 252 ? 204.350 125.947 193.377 1.00 106.79 255 GLU 2 N 1
ATOM 5296 C CA . GLU D 3 252 ? 203.632 125.579 194.630 1.00 112.67 255 GLU 2 CA 1
ATOM 5297 C C . GLU D 3 252 ? 204.106 124.194 195.088 1.00 105.59 255 GLU 2 C 1
ATOM 5298 O O . GLU D 3 252 ? 204.383 124.046 196.291 1.00 111.22 255 GLU 2 O 1
ATOM 5304 N N . ALA D 3 253 ? 204.194 123.230 194.165 1.00 99.36 256 ALA 2 N 1
ATOM 5305 C CA . ALA D 3 253 ? 204.663 121.846 194.420 1.00 96.03 256 ALA 2 CA 1
ATOM 5306 C C . ALA D 3 253 ? 206.169 121.831 194.721 1.00 98.73 256 ALA 2 C 1
ATOM 5307 O O . ALA D 3 253 ? 206.604 120.903 195.414 1.00 102.81 256 ALA 2 O 1
ATOM 5309 N N . ILE D 3 254 ? 206.940 122.800 194.215 1.00 108.80 257 ILE 2 N 1
ATOM 5310 C CA . ILE D 3 254 ? 208.403 122.934 194.511 1.00 115.26 257 ILE 2 CA 1
ATOM 5311 C C . ILE D 3 254 ? 208.582 123.487 195.934 1.00 118.66 257 ILE 2 C 1
ATOM 5312 O O . ILE D 3 254 ? 209.495 122.999 196.629 1.00 117.90 257 ILE 2 O 1
ATOM 5317 N N . ASP D 3 255 ? 207.750 124.457 196.344 1.00 127.73 258 ASP 2 N 1
ATOM 5318 C CA . ASP D 3 255 ? 207.859 125.187 197.640 1.00 130.72 258 ASP 2 CA 1
ATOM 5319 C C . ASP D 3 255 ? 207.790 124.170 198.786 1.00 122.46 258 ASP 2 C 1
ATOM 5320 O O . ASP D 3 255 ? 208.814 124.000 199.477 1.00 123.16 258 ASP 2 O 1
ATOM 5325 N N . ASN D 3 256 ? 206.641 123.510 198.959 1.00 116.48 259 ASN 2 N 1
ATOM 5326 C CA . ASN D 3 256 ? 206.466 122.385 199.916 1.00 118.91 259 ASN 2 CA 1
ATOM 5327 C C . ASN D 3 256 ? 206.947 121.118 199.204 1.00 120.60 259 ASN 2 C 1
ATOM 5328 O O . ASN D 3 256 ? 206.272 120.699 198.250 1.00 122.17 259 ASN 2 O 1
ATOM 5333 N N . GLN D 3 257 ? 208.081 120.558 199.644 1.00 127.53 260 GLN 2 N 1
ATOM 5334 C CA . GLN D 3 257 ? 208.803 119.448 198.957 1.00 132.37 260 GLN 2 CA 1
ATOM 5335 C C . GLN D 3 257 ? 207.811 118.319 198.664 1.00 132.16 260 GLN 2 C 1
ATOM 5336 O O . GLN D 3 257 ? 207.344 117.678 199.627 1.00 137.07 260 GLN 2 O 1
ATOM 5342 N N . HIS D 3 258 ? 207.487 118.115 197.383 1.00 133.16 261 HIS 2 N 1
ATOM 5343 C CA . HIS D 3 258 ? 206.458 117.157 196.899 1.00 137.55 261 HIS 2 CA 1
ATOM 5344 C C . HIS D 3 258 ? 207.061 116.195 195.870 1.00 137.46 261 HIS 2 C 1
ATOM 5345 O O . HIS D 3 258 ? 208.206 116.414 195.425 1.00 135.46 261 HIS 2 O 1
ATOM 5352 N N . GLU D 3 259 ? 206.281 115.171 195.520 1.00 140.96 262 GLU 2 N 1
ATOM 5353 C CA . GLU D 3 259 ? 206.581 114.159 194.476 1.00 139.91 262 GLU 2 CA 1
ATOM 5354 C C . GLU D 3 259 ? 206.502 114.836 193.104 1.00 130.49 262 GLU 2 C 1
ATOM 5355 O O . GLU D 3 259 ? 207.499 114.806 192.359 1.00 121.20 262 GLU 2 O 1
ATOM 5361 N N . THR D 3 260 ? 205.346 115.444 192.826 1.00 132.62 263 THR 2 N 1
ATOM 5362 C CA . THR D 3 260 ? 204.914 115.961 191.501 1.00 131.75 263 THR 2 CA 1
ATOM 5363 C C . THR D 3 260 ? 203.852 117.050 191.711 1.00 130.06 263 THR 2 C 1
ATOM 5364 O O . THR D 3 260 ? 203.572 117.385 192.880 1.00 129.68 263 THR 2 O 1
ATOM 5368 N N . ILE D 3 261 ? 203.291 117.581 190.621 1.00 132.17 264 ILE 2 N 1
ATOM 5369 C CA . ILE D 3 261 ? 202.045 118.405 190.641 1.00 139.50 264 ILE 2 CA 1
ATOM 5370 C C . ILE D 3 261 ? 200.874 117.448 190.897 1.00 147.38 264 ILE 2 C 1
ATOM 5371 O O . ILE D 3 261 ? 200.671 116.539 190.066 1.00 150.29 264 ILE 2 O 1
ATOM 5376 N N . THR D 3 262 ? 200.153 117.644 192.008 1.00 150.69 265 THR 2 N 1
ATOM 5377 C CA . THR D 3 262 ? 198.995 116.818 192.454 1.00 149.44 265 THR 2 CA 1
ATOM 5378 C C . THR D 3 262 ? 197.755 117.713 192.568 1.00 145.52 265 THR 2 C 1
ATOM 5379 O O . THR D 3 262 ? 197.884 118.926 192.325 1.00 148.41 265 THR 2 O 1
ATOM 5383 N N . GLU D 3 263 ? 196.615 117.136 192.965 1.00 149.87 266 GLU 2 N 1
ATOM 5384 C CA . GLU D 3 263 ? 195.322 117.848 193.165 1.00 159.15 266 GLU 2 CA 1
ATOM 5385 C C . GLU D 3 263 ? 195.257 118.354 194.617 1.00 167.94 266 GLU 2 C 1
ATOM 5386 O O . GLU D 3 263 ? 194.206 118.184 195.270 1.00 171.53 266 GLU 2 O 1
ATOM 5392 N N . GLU D 3 264 ? 196.359 118.958 195.082 1.00 177.54 267 GLU 2 N 1
ATOM 5393 C CA . GLU D 3 264 ? 196.574 119.553 196.431 1.00 181.15 267 GLU 2 CA 1
ATOM 5394 C C . GLU D 3 264 ? 196.858 121.052 196.252 1.00 174.00 267 GLU 2 C 1
ATOM 5395 O O . GLU D 3 264 ? 196.199 121.867 196.929 1.00 173.02 267 GLU 2 O 1
ATOM 5401 N N . ASP D 3 265 ? 197.819 121.374 195.377 1.00 163.17 268 ASP 2 N 1
ATOM 5402 C CA . ASP D 3 265 ? 198.334 122.740 195.086 1.00 157.42 268 ASP 2 CA 1
ATOM 5403 C C . ASP D 3 265 ? 197.760 123.278 193.767 1.00 143.64 268 ASP 2 C 1
ATOM 5404 O O . ASP D 3 265 ? 197.905 124.494 193.526 1.00 145.67 268 ASP 2 O 1
ATOM 5409 N N . PHE D 3 266 ? 197.152 122.418 192.944 1.00 130.64 269 PHE 2 N 1
ATOM 5410 C CA . PHE D 3 266 ? 196.527 122.787 191.645 1.00 129.82 269 PHE 2 CA 1
ATOM 5411 C C . PHE D 3 266 ? 195.283 123.646 191.906 1.00 132.42 269 PHE 2 C 1
ATOM 5412 O O . PHE D 3 266 ? 195.073 124.652 191.190 1.00 137.57 269 PHE 2 O 1
ATOM 5420 N N . VAL D 3 267 ? 194.481 123.236 192.895 1.00 130.70 270 VAL 2 N 1
ATOM 5421 C CA . VAL D 3 267 ? 193.278 123.968 193.402 1.00 126.12 270 VAL 2 CA 1
ATOM 5422 C C . VAL D 3 267 ? 193.704 125.363 193.877 1.00 123.85 270 VAL 2 C 1
ATOM 5423 O O . VAL D 3 267 ? 193.012 126.330 193.513 1.00 130.01 270 VAL 2 O 1
ATOM 5427 N N . PHE D 3 268 ? 194.793 125.467 194.647 1.00 125.07 271 PHE 2 N 1
ATOM 5428 C CA . PHE D 3 268 ? 195.336 126.759 195.148 1.00 133.91 271 PHE 2 CA 1
ATOM 5429 C C . PHE D 3 268 ? 195.717 127.648 193.954 1.00 136.06 271 PHE 2 C 1
ATOM 5430 O O . PHE D 3 268 ? 195.341 128.843 193.955 1.00 141.59 271 PHE 2 O 1
ATOM 5438 N N . ALA D 3 269 ? 196.409 127.075 192.961 1.00 132.62 272 ALA 2 N 1
ATOM 5439 C CA . ALA D 3 269 ? 196.844 127.756 191.715 1.00 127.87 272 ALA 2 CA 1
ATOM 5440 C C . ALA D 3 269 ? 195.625 128.232 190.914 1.00 116.05 272 ALA 2 C 1
ATOM 5441 O O . ALA D 3 269 ? 195.723 129.314 190.298 1.00 119.11 272 ALA 2 O 1
ATOM 5443 N N . SER D 3 270 ? 194.530 127.463 190.913 1.00 105.70 273 SER 2 N 1
ATOM 5444 C CA . SER D 3 270 ? 193.272 127.810 190.200 1.00 107.29 273 SER 2 CA 1
ATOM 5445 C C . SER D 3 270 ? 192.645 129.060 190.833 1.00 114.19 273 SER 2 C 1
ATOM 5446 O O . SER D 3 270 ? 192.299 129.989 190.077 1.00 118.43 273 SER 2 O 1
ATOM 5449 N N . LYS D 3 271 ? 192.536 129.092 192.168 1.00 117.82 274 LYS 2 N 1
ATOM 5450 C CA . LYS D 3 271 ? 191.979 130.240 192.941 1.00 115.37 274 LYS 2 CA 1
ATOM 5451 C C . LYS D 3 271 ? 192.928 131.443 192.868 1.00 108.78 274 LYS 2 C 1
ATOM 5452 O O . LYS D 3 271 ? 192.435 132.574 193.025 1.00 107.51 274 LYS 2 O 1
ATOM 5458 N N . LEU D 3 272 ? 194.227 131.211 192.644 1.00 110.87 275 LEU 2 N 1
ATOM 5459 C CA . LEU D 3 272 ? 195.250 132.285 192.505 1.00 111.46 275 LEU 2 CA 1
ATOM 5460 C C . LEU D 3 272 ? 195.061 133.030 191.174 1.00 115.42 275 LEU 2 C 1
ATOM 5461 O O . LEU D 3 272 ? 194.936 134.270 191.225 1.00 115.87 275 LEU 2 O 1
ATOM 5466 N N . THR D 3 273 ? 195.029 132.311 190.041 1.00 113.54 276 THR 2 N 1
ATOM 5467 C CA . THR D 3 273 ? 195.075 132.876 188.659 1.00 110.86 276 THR 2 CA 1
ATOM 5468 C C . THR D 3 273 ? 193.685 132.849 187.998 1.00 113.82 276 THR 2 C 1
ATOM 5469 O O . THR D 3 273 ? 193.617 132.564 186.783 1.00 120.85 276 THR 2 O 1
ATOM 5473 N N . SER D 3 274 ? 192.622 133.181 188.742 1.00 108.90 277 SER 2 N 1
ATOM 5474 C CA . SER D 3 274 ? 191.220 133.240 188.243 1.00 106.75 277 SER 2 CA 1
ATOM 5475 C C . SER D 3 274 ? 190.655 134.663 188.355 1.00 107.34 277 SER 2 C 1
ATOM 5476 O O . SER D 3 274 ? 189.416 134.807 188.305 1.00 109.67 277 SER 2 O 1
ATOM 5479 N N . GLY D 3 275 ? 191.517 135.678 188.478 1.00 109.60 278 GLY 2 N 1
ATOM 5480 C CA . GLY D 3 275 ? 191.105 137.091 188.590 1.00 113.26 278 GLY 2 CA 1
ATOM 5481 C C . GLY D 3 275 ? 190.626 137.642 187.257 1.00 116.78 278 GLY 2 C 1
ATOM 5482 O O . GLY D 3 275 ? 189.585 138.326 187.240 1.00 116.55 278 GLY 2 O 1
ATOM 5483 N N . ASP D 3 276 ? 191.354 137.338 186.178 1.00 127.46 279 ASP 2 N 1
ATOM 5484 C CA . ASP D 3 276 ? 191.106 137.862 184.805 1.00 137.18 279 ASP 2 CA 1
ATOM 5485 C C . ASP D 3 276 ? 189.904 137.159 184.152 1.00 137.56 279 ASP 2 C 1
ATOM 5486 O O . ASP D 3 276 ? 189.394 137.703 183.153 1.00 141.16 279 ASP 2 O 1
ATOM 5491 N N . LYS D 3 277 ? 189.476 135.999 184.665 1.00 131.30 280 LYS 2 N 1
ATOM 5492 C CA . LYS D 3 277 ? 188.454 135.130 184.016 1.00 124.52 280 LYS 2 CA 1
ATOM 5493 C C . LYS D 3 277 ? 187.080 135.789 184.119 1.00 122.37 280 LYS 2 C 1
ATOM 5494 O O . LYS D 3 277 ? 186.794 136.439 185.123 1.00 122.25 280 LYS 2 O 1
ATOM 5500 N N . PRO D 3 278 ? 186.191 135.649 183.102 1.00 122.43 281 PRO 2 N 1
ATOM 5501 C CA . PRO D 3 278 ? 184.952 136.428 183.044 1.00 121.96 281 PRO 2 CA 1
ATOM 5502 C C . PRO D 3 278 ? 183.940 136.092 184.150 1.00 125.17 281 PRO 2 C 1
ATOM 5503 O O . PRO D 3 278 ? 184.152 135.152 184.894 1.00 129.10 281 PRO 2 O 1
ATOM 5507 N N . ASN D 3 279 ? 182.854 136.867 184.200 1.00 130.31 282 ASN 2 N 1
ATOM 5508 C CA . ASN D 3 279 ? 181.854 136.891 185.302 1.00 132.18 282 ASN 2 CA 1
ATOM 5509 C C . ASN D 3 279 ? 181.156 135.525 185.401 1.00 118.43 282 ASN 2 C 1
ATOM 5510 O O . ASN D 3 279 ? 181.126 134.961 186.513 1.00 109.17 282 ASN 2 O 1
ATOM 5515 N N . SER D 3 280 ? 180.638 135.013 184.280 1.00 112.55 283 SER 2 N 1
ATOM 5516 C CA . SER D 3 280 ? 179.790 133.792 184.207 1.00 113.48 283 SER 2 CA 1
ATOM 5517 C C . SER D 3 280 ? 180.633 132.511 184.272 1.00 108.51 283 SER 2 C 1
ATOM 5518 O O . SER D 3 280 ? 180.042 131.443 184.530 1.00 111.25 283 SER 2 O 1
ATOM 5521 N N . TRP D 3 281 ? 181.945 132.603 184.031 1.00 105.08 284 TRP 2 N 1
ATOM 5522 C CA . TRP D 3 281 ? 182.904 131.463 184.068 1.00 101.14 284 TRP 2 CA 1
ATOM 5523 C C . TRP D 3 281 ? 182.922 130.842 185.471 1.00 99.29 284 TRP 2 C 1
ATOM 5524 O O . TRP D 3 281 ? 182.836 131.610 186.450 1.00 103.16 284 TRP 2 O 1
ATOM 5535 N N . LYS D 3 282 ? 183.028 129.511 185.559 1.00 99.37 285 LYS 2 N 1
ATOM 5536 C CA . LYS D 3 282 ? 183.150 128.760 186.839 1.00 103.00 285 LYS 2 CA 1
ATOM 5537 C C . LYS D 3 282 ? 184.528 128.099 186.932 1.00 97.01 285 LYS 2 C 1
ATOM 5538 O O . LYS D 3 282 ? 184.978 127.527 185.922 1.00 102.53 285 LYS 2 O 1
ATOM 5544 N N . ASN D 3 283 ? 185.153 128.161 188.110 1.00 90.04 286 ASN 2 N 1
ATOM 5545 C CA . ASN D 3 283 ? 186.434 127.477 188.423 1.00 87.57 286 ASN 2 CA 1
ATOM 5546 C C . ASN D 3 283 ? 186.160 125.988 188.605 1.00 84.24 286 ASN 2 C 1
ATOM 5547 O O . ASN D 3 283 ? 185.485 125.615 189.557 1.00 88.07 286 ASN 2 O 1
ATOM 5552 N N . PRO D 3 284 ? 186.673 125.089 187.733 1.00 87.01 287 PRO 2 N 1
ATOM 5553 C CA . PRO D 3 284 ? 186.301 123.671 187.772 1.00 90.48 287 PRO 2 CA 1
ATOM 5554 C C . PRO D 3 284 ? 187.050 122.777 188.777 1.00 93.27 287 PRO 2 C 1
ATOM 5555 O O . PRO D 3 284 ? 186.985 121.577 188.620 1.00 90.78 287 PRO 2 O 1
ATOM 5559 N N . PHE D 3 285 ? 187.691 123.358 189.797 1.00 105.42 288 PHE 2 N 1
ATOM 5560 C CA . PHE D 3 285 ? 188.634 122.664 190.717 1.00 114.03 288 PHE 2 CA 1
ATOM 5561 C C . PHE D 3 285 ? 188.163 122.679 192.179 1.00 121.85 288 PHE 2 C 1
ATOM 5562 O O . PHE D 3 285 ? 188.709 121.870 192.954 1.00 122.28 288 PHE 2 O 1
ATOM 5570 N N . GLU D 3 286 ? 187.203 123.537 192.546 1.00 134.95 289 GLU 2 N 1
ATOM 5571 C CA . GLU D 3 286 ? 187.060 124.048 193.942 1.00 148.62 289 GLU 2 CA 1
ATOM 5572 C C . GLU D 3 286 ? 186.530 122.930 194.857 1.00 155.49 289 GLU 2 C 1
ATOM 5573 O O . GLU D 3 286 ? 187.372 122.341 195.570 1.00 158.79 289 GLU 2 O 1
ATOM 5579 N N . GLU D 3 287 ? 185.220 122.642 194.859 1.00 159.04 290 GLU 2 N 1
ATOM 5580 C CA . GLU D 3 287 ? 184.618 121.611 195.759 1.00 160.56 290 GLU 2 CA 1
ATOM 5581 C C . GLU D 3 287 ? 183.833 120.563 194.953 1.00 154.58 290 GLU 2 C 1
ATOM 5582 O O . GLU D 3 287 ? 184.104 119.363 195.162 1.00 156.72 290 GLU 2 O 1
ATOM 5588 N N . GLY D 3 288 ? 182.913 120.977 194.075 1.00 148.97 291 GLY 2 N 1
ATOM 5589 C CA . GLY D 3 288 ? 181.966 120.071 193.395 1.00 147.19 291 GLY 2 CA 1
ATOM 5590 C C . GLY D 3 288 ? 181.477 120.640 192.077 1.00 151.31 291 GLY 2 C 1
ATOM 5591 O O . GLY D 3 288 ? 180.247 120.686 191.879 1.00 152.63 291 GLY 2 O 1
ATOM 5592 N N . VAL D 3 289 ? 182.406 121.061 191.212 1.00 159.25 292 VAL 2 N 1
ATOM 5593 C CA . VAL D 3 289 ? 182.113 121.568 189.837 1.00 163.44 292 VAL 2 CA 1
ATOM 5594 C C . VAL D 3 289 ? 182.275 120.400 188.854 1.00 167.61 292 VAL 2 C 1
ATOM 5595 O O . VAL D 3 289 ? 183.363 120.254 188.256 1.00 170.81 292 VAL 2 O 1
ATOM 5599 N N . GLU D 3 290 ? 181.222 119.582 188.746 1.00 164.12 293 GLU 2 N 1
ATOM 5600 C CA . GLU D 3 290 ? 181.008 118.563 187.681 1.00 160.91 293 GLU 2 CA 1
ATOM 5601 C C . GLU D 3 290 ? 181.205 119.262 186.327 1.00 153.55 293 GLU 2 C 1
ATOM 5602 O O . GLU D 3 290 ? 180.340 120.085 185.964 1.00 151.64 293 GLU 2 O 1
ATOM 5608 N N . VAL D 3 291 ? 182.312 118.970 185.632 1.00 145.72 294 VAL 2 N 1
ATOM 5609 C CA . VAL D 3 291 ? 182.704 119.631 184.347 1.00 142.36 294 VAL 2 CA 1
ATOM 5610 C C . VAL D 3 291 ? 181.709 119.199 183.263 1.00 138.33 294 VAL 2 C 1
ATOM 5611 O O . VAL D 3 291 ? 181.591 117.984 183.015 1.00 141.27 294 VAL 2 O 1
ATOM 5615 N N . THR D 3 292 ? 181.047 120.174 182.634 1.00 137.38 295 THR 2 N 1
ATOM 5616 C CA . THR D 3 292 ? 179.849 119.986 181.775 1.00 136.97 295 THR 2 CA 1
ATOM 5617 C C . THR D 3 292 ? 180.249 119.944 180.296 1.00 137.67 295 THR 2 C 1
ATOM 5618 O O . THR D 3 292 ? 181.430 120.184 179.983 1.00 137.82 295 THR 2 O 1
ATOM 5622 N N . GLU D 3 293 ? 179.275 119.637 179.437 1.00 139.72 296 GLU 2 N 1
ATOM 5623 C CA . GLU D 3 293 ? 179.376 119.663 177.952 1.00 140.34 296 GLU 2 CA 1
ATOM 5624 C C . GLU D 3 293 ? 179.524 121.122 177.494 1.00 134.01 296 GLU 2 C 1
ATOM 5625 O O . GLU D 3 293 ? 180.346 121.379 176.592 1.00 130.04 296 GLU 2 O 1
ATOM 5631 N N . ASP D 3 294 ? 178.772 122.037 178.119 1.00 136.85 297 ASP 2 N 1
ATOM 5632 C CA . ASP D 3 294 ? 178.667 123.478 177.753 1.00 140.89 297 ASP 2 CA 1
ATOM 5633 C C . ASP D 3 294 ? 179.977 124.233 178.031 1.00 136.07 297 ASP 2 C 1
ATOM 5634 O O . ASP D 3 294 ? 180.143 125.321 177.446 1.00 134.58 297 ASP 2 O 1
ATOM 5639 N N . MET D 3 295 ? 180.853 123.714 178.903 1.00 134.01 298 MET 2 N 1
ATOM 5640 C CA . MET D 3 295 ? 182.165 124.335 179.255 1.00 128.57 298 MET 2 CA 1
ATOM 5641 C C . MET D 3 295 ? 183.213 124.077 178.161 1.00 122.30 298 MET 2 C 1
ATOM 5642 O O . MET D 3 295 ? 184.104 124.935 178.005 1.00 121.32 298 MET 2 O 1
ATOM 5647 N N . LEU D 3 296 ? 183.117 122.953 177.440 1.00 116.82 299 LEU 2 N 1
ATOM 5648 C CA . LEU D 3 296 ? 184.198 122.419 176.565 1.00 112.73 299 LEU 2 CA 1
ATOM 5649 C C . LEU D 3 296 ? 183.908 122.696 175.084 1.00 114.87 299 LEU 2 C 1
ATOM 5650 O O . LEU D 3 296 ? 184.434 121.938 174.245 1.00 117.62 299 LEU 2 O 1
ATOM 5655 N N . ARG D 3 297 ? 183.140 123.742 174.760 1.00 121.36 300 ARG 2 N 1
ATOM 5656 C CA . ARG D 3 297 ? 182.840 124.111 173.350 1.00 129.75 300 ARG 2 CA 1
ATOM 5657 C C . ARG D 3 297 ? 184.087 124.773 172.775 1.00 123.61 300 ARG 2 C 1
ATOM 5658 O O . ARG D 3 297 ? 184.832 125.410 173.516 1.00 121.16 300 ARG 2 O 1
ATOM 5666 N N . PRO D 3 298 ? 184.367 124.639 171.456 1.00 126.53 301 PRO 2 N 1
ATOM 5667 C CA . PRO D 3 298 ? 185.528 125.296 170.856 1.00 127.37 301 PRO 2 CA 1
ATOM 5668 C C . PRO D 3 298 ? 185.452 126.817 170.961 1.00 121.96 301 PRO 2 C 1
ATOM 5669 O O . PRO D 3 298 ? 184.358 127.374 171.039 1.00 117.14 301 PRO 2 O 1
ATOM 5673 N N . PRO D 3 299 ? 186.605 127.530 170.979 1.00 121.87 302 PRO 2 N 1
ATOM 5674 C CA . PRO D 3 299 ? 186.605 128.990 171.058 1.00 119.84 302 PRO 2 CA 1
ATOM 5675 C C . PRO D 3 299 ? 185.899 129.605 169.852 1.00 112.38 302 PRO 2 C 1
ATOM 5676 O O . PRO D 3 299 ? 185.932 129.035 168.764 1.00 113.01 302 PRO 2 O 1
ATOM 5680 N N . PRO D 3 300 ? 185.237 130.777 169.997 1.00 111.88 303 PRO 2 N 1
ATOM 5681 C CA . PRO D 3 300 ? 184.452 131.351 168.904 1.00 115.95 303 PRO 2 CA 1
ATOM 5682 C C . PRO D 3 300 ? 185.315 131.831 167.727 1.00 121.18 303 PRO 2 C 1
ATOM 5683 O O . PRO D 3 300 ? 186.530 131.761 167.806 1.00 121.57 303 PRO 2 O 1
ATOM 5687 N N . LYS D 3 301 ? 184.660 132.311 166.666 1.00 131.72 304 LYS 2 N 1
ATOM 5688 C CA . LYS D 3 301 ? 185.312 132.922 165.477 1.00 139.87 304 LYS 2 CA 1
ATOM 5689 C C . LYS D 3 301 ? 185.891 134.287 165.864 1.00 139.27 304 LYS 2 C 1
ATOM 5690 O O . LYS D 3 301 ? 187.080 134.525 165.575 1.00 142.74 304 LYS 2 O 1
ATOM 5696 N N . ASP D 3 302 ? 185.073 135.137 166.494 1.00 139.43 305 ASP 2 N 1
ATOM 5697 C CA . ASP D 3 302 ? 185.427 136.525 166.901 1.00 144.52 305 ASP 2 CA 1
ATOM 5698 C C . ASP D 3 302 ? 185.987 136.475 168.330 1.00 144.64 305 ASP 2 C 1
ATOM 5699 O O . ASP D 3 302 ? 185.401 137.116 169.229 1.00 149.40 305 ASP 2 O 1
ATOM 5704 N N . ILE D 3 303 ? 187.090 135.742 168.520 1.00 136.08 306 ILE 2 N 1
ATOM 5705 C CA . ILE D 3 303 ? 187.730 135.497 169.850 1.00 129.94 306 ILE 2 CA 1
ATOM 5706 C C . ILE D 3 303 ? 188.563 136.725 170.238 1.00 128.93 306 ILE 2 C 1
ATOM 5707 O O . ILE D 3 303 ? 188.503 137.116 171.422 1.00 130.73 306 ILE 2 O 1
ATOM 5712 N N . GLY D 3 304 ? 189.292 137.312 169.283 1.00 126.80 307 GLY 2 N 1
ATOM 5713 C CA . GLY D 3 304 ? 190.174 138.473 169.509 1.00 126.12 307 GLY 2 CA 1
ATOM 5714 C C . GLY D 3 304 ? 189.560 139.783 169.039 1.00 122.16 307 GLY 2 C 1
ATOM 5715 O O . GLY D 3 304 ? 190.295 140.781 169.021 1.00 123.84 307 GLY 2 O 1
ATOM 5716 N N . TRP D 3 305 ? 188.267 139.798 168.694 1.00 119.59 308 TRP 2 N 1
ATOM 5717 C CA . TRP D 3 305 ? 187.583 140.951 168.044 1.00 121.95 308 TRP 2 CA 1
ATOM 5718 C C . TRP D 3 305 ? 186.876 141.836 169.080 1.00 127.38 308 TRP 2 C 1
ATOM 5719 O O . TRP D 3 305 ? 186.555 142.987 168.731 1.00 135.61 308 TRP 2 O 1
ATOM 5730 N N . GLU D 3 306 ? 186.697 141.348 170.312 1.00 131.08 309 GLU 2 N 1
ATOM 5731 C CA . GLU D 3 306 ? 185.635 141.800 171.257 1.00 135.04 309 GLU 2 CA 1
ATOM 5732 C C . GLU D 3 306 ? 185.832 143.279 171.620 1.00 131.51 309 GLU 2 C 1
ATOM 5733 O O . GLU D 3 306 ? 184.810 144.000 171.711 1.00 142.71 309 GLU 2 O 1
ATOM 5739 N N . ASP D 3 307 ? 187.086 143.718 171.772 1.00 126.44 310 ASP 2 N 1
ATOM 5740 C CA . ASP D 3 307 ? 187.463 145.133 172.051 1.00 131.55 310 ASP 2 CA 1
ATOM 5741 C C . ASP D 3 307 ? 187.000 146.051 170.909 1.00 125.67 310 ASP 2 C 1
ATOM 5742 O O . ASP D 3 307 ? 186.601 147.192 171.211 1.00 128.15 310 ASP 2 O 1
ATOM 5747 N N . TYR D 3 308 ? 187.057 145.585 169.657 1.00 121.18 311 TYR 2 N 1
ATOM 5748 C CA . TYR D 3 308 ? 186.539 146.312 168.466 1.00 120.69 311 TYR 2 CA 1
ATOM 5749 C C . TYR D 3 308 ? 185.003 146.308 168.478 1.00 126.26 311 TYR 2 C 1
ATOM 5750 O O . TYR D 3 308 ? 184.414 147.317 168.039 1.00 133.74 311 TYR 2 O 1
ATOM 5759 N N . LEU D 3 309 ? 184.379 145.224 168.964 1.00 126.86 312 LEU 2 N 1
ATOM 5760 C CA . LEU D 3 309 ? 182.898 145.056 169.038 1.00 126.52 312 LEU 2 CA 1
ATOM 5761 C C . LEU D 3 309 ? 182.323 145.746 170.282 1.00 127.44 312 LEU 2 C 1
ATOM 5762 O O . LEU D 3 309 ? 181.083 145.816 170.377 1.00 133.39 312 LEU 2 O 1
ATOM 5767 N N . ARG D 3 310 ? 183.170 146.224 171.199 1.00 132.85 313 ARG 2 N 1
ATOM 5768 C CA . ARG D 3 310 ? 182.742 146.837 172.486 1.00 141.18 313 ARG 2 CA 1
ATOM 5769 C C . ARG D 3 310 ? 182.220 148.268 172.270 1.00 145.33 313 ARG 2 C 1
ATOM 5770 O O . ARG D 3 310 ? 181.410 148.715 173.107 1.00 147.52 313 ARG 2 O 1
ATOM 5778 N N . HIS D 3 311 ? 182.661 148.955 171.207 1.00 152.26 314 HIS 2 N 1
ATOM 5779 C CA . HIS D 3 311 ? 182.320 150.372 170.894 1.00 157.85 314 HIS 2 CA 1
ATOM 5780 C C . HIS D 3 311 ? 181.182 150.419 169.867 1.00 150.77 314 HIS 2 C 1
ATOM 5781 O O . HIS D 3 311 ? 181.077 149.565 168.987 1.00 144.56 314 HIS 2 O 1
ATOM 5788 N N . THR E 3 1 ? 218.070 124.575 144.806 1.00 163.12 4 THR 3 N 1
ATOM 5789 C CA . THR E 3 1 ? 217.168 125.768 144.659 1.00 159.82 4 THR 3 CA 1
ATOM 5790 C C . THR E 3 1 ? 217.451 126.473 143.323 1.00 156.18 4 THR 3 C 1
ATOM 5791 O O . THR E 3 1 ? 216.496 126.633 142.535 1.00 155.07 4 THR 3 O 1
ATOM 5795 N N . ARG E 3 2 ? 218.711 126.868 143.091 1.00 151.11 5 ARG 3 N 1
ATOM 5796 C CA . ARG E 3 2 ? 219.175 127.696 141.939 1.00 145.70 5 ARG 3 CA 1
ATOM 5797 C C . ARG E 3 2 ? 218.408 129.024 141.941 1.00 136.37 5 ARG 3 C 1
ATOM 5798 O O . ARG E 3 2 ? 217.469 129.178 141.141 1.00 135.80 5 ARG 3 O 1
ATOM 5806 N N . GLU E 3 3 ? 218.801 129.933 142.835 1.00 137.75 6 GLU 3 N 1
ATOM 5807 C CA . GLU E 3 3 ? 218.234 131.303 142.991 1.00 147.83 6 GLU 3 CA 1
ATOM 5808 C C . GLU E 3 3 ? 218.268 132.085 141.663 1.00 151.55 6 GLU 3 C 1
ATOM 5809 O O . GLU E 3 3 ? 217.452 133.029 141.534 1.00 158.42 6 GLU 3 O 1
ATOM 5815 N N . ALA E 3 4 ? 219.140 131.717 140.710 1.00 149.08 7 ALA 3 N 1
ATOM 5816 C CA . ALA E 3 4 ? 219.134 132.212 139.308 1.00 144.33 7 ALA 3 CA 1
ATOM 5817 C C . ALA E 3 4 ? 217.792 131.879 138.641 1.00 137.12 7 ALA 3 C 1
ATOM 5818 O O . ALA E 3 4 ? 217.180 132.794 138.050 1.00 138.58 7 ALA 3 O 1
ATOM 5820 N N . ARG E 3 5 ? 217.360 130.616 138.741 1.00 128.12 8 ARG 3 N 1
ATOM 5821 C CA . ARG E 3 5 ? 216.055 130.110 138.228 1.00 122.61 8 ARG 3 CA 1
ATOM 5822 C C . ARG E 3 5 ? 214.901 130.788 138.981 1.00 118.31 8 ARG 3 C 1
ATOM 5823 O O . ARG E 3 5 ? 213.873 131.077 138.336 1.00 117.87 8 ARG 3 O 1
ATOM 5831 N N . ILE E 3 6 ? 215.063 131.018 140.289 1.00 119.79 9 ILE 3 N 1
ATOM 5832 C CA . ILE E 3 6 ? 214.035 131.645 141.178 1.00 121.38 9 ILE 3 CA 1
ATOM 5833 C C . ILE E 3 6 ? 213.849 133.102 140.740 1.00 118.52 9 ILE 3 C 1
ATOM 5834 O O . ILE E 3 6 ? 212.684 133.530 140.599 1.00 121.43 9 ILE 3 O 1
ATOM 5839 N N . SER E 3 7 ? 214.953 133.829 140.535 1.00 121.65 10 SER 3 N 1
ATOM 5840 C CA . SER E 3 7 ? 214.952 135.240 140.061 1.00 129.42 10 SER 3 CA 1
ATOM 5841 C C . SER E 3 7 ? 214.378 135.314 138.639 1.00 134.32 10 SER 3 C 1
ATOM 5842 O O . SER E 3 7 ? 213.722 136.326 138.331 1.00 139.25 10 SER 3 O 1
ATOM 5845 N N . ARG E 3 8 ? 214.610 134.285 137.814 1.00 139.90 11 ARG 3 N 1
ATOM 5846 C CA . ARG E 3 8 ? 214.056 134.174 136.432 1.00 144.16 11 ARG 3 CA 1
ATOM 5847 C C . ARG E 3 8 ? 212.529 134.015 136.487 1.00 134.09 11 ARG 3 C 1
ATOM 5848 O O . ARG E 3 8 ? 211.853 134.606 135.622 1.00 129.39 11 ARG 3 O 1
ATOM 5856 N N . ALA E 3 9 ? 212.008 133.244 137.451 1.00 131.44 12 ALA 3 N 1
ATOM 5857 C CA . ALA E 3 9 ? 210.555 133.058 137.695 1.00 127.40 12 ALA 3 CA 1
ATOM 5858 C C . ALA E 3 9 ? 209.939 134.358 138.227 1.00 120.55 12 ALA 3 C 1
ATOM 5859 O O . ALA E 3 9 ? 208.789 134.653 137.849 1.00 120.02 12 ALA 3 O 1
ATOM 5861 N N . LYS E 3 10 ? 210.670 135.098 139.071 1.00 121.33 13 LYS 3 N 1
ATOM 5862 C CA . LYS E 3 10 ? 210.178 136.344 139.724 1.00 123.05 13 LYS 3 CA 1
ATOM 5863 C C . LYS E 3 10 ? 210.207 137.518 138.737 1.00 110.42 13 LYS 3 C 1
ATOM 5864 O O . LYS E 3 10 ? 209.228 138.285 138.729 1.00 105.28 13 LYS 3 O 1
ATOM 5870 N N . ARG E 3 11 ? 211.290 137.665 137.965 1.00 109.80 14 ARG 3 N 1
ATOM 5871 C CA . ARG E 3 11 ? 211.480 138.760 136.970 1.00 111.68 14 ARG 3 CA 1
ATOM 5872 C C . ARG E 3 11 ? 211.060 138.260 135.581 1.00 106.77 14 ARG 3 C 1
ATOM 5873 O O . ARG E 3 11 ? 211.945 137.999 134.741 1.00 110.47 14 ARG 3 O 1
ATOM 5881 N N . ALA E 3 12 ? 209.750 138.129 135.361 1.00 101.90 15 ALA 3 N 1
ATOM 5882 C CA . ALA E 3 12 ? 209.128 137.728 134.078 1.00 99.07 15 ALA 3 CA 1
ATOM 5883 C C . ALA E 3 12 ? 208.216 138.859 133.597 1.00 99.17 15 ALA 3 C 1
ATOM 5884 O O . ALA E 3 12 ? 207.130 139.020 134.180 1.00 102.50 15 ALA 3 O 1
ATOM 5886 N N . PHE E 3 13 ? 208.653 139.625 132.595 1.00 99.47 16 PHE 3 N 1
ATOM 5887 C CA . PHE E 3 13 ? 207.850 140.694 131.950 1.00 100.87 16 PHE 3 CA 1
ATOM 5888 C C . PHE E 3 13 ? 207.281 140.171 130.626 1.00 100.17 16 PHE 3 C 1
ATOM 5889 O O . PHE E 3 13 ? 208.064 139.691 129.785 1.00 104.69 16 PHE 3 O 1
ATOM 5897 N N . VAL E 3 14 ? 205.956 140.257 130.469 1.00 97.34 17 VAL 3 N 1
ATOM 5898 C CA . VAL E 3 14 ? 205.207 139.994 129.204 1.00 96.01 17 VAL 3 CA 1
ATOM 5899 C C . VAL E 3 14 ? 204.473 141.275 128.804 1.00 105.09 17 VAL 3 C 1
ATOM 5900 O O . VAL E 3 14 ? 203.594 141.700 129.568 1.00 113.04 17 VAL 3 O 1
ATOM 5904 N N . SER E 3 15 ? 204.765 141.824 127.623 1.00 111.75 18 SER 3 N 1
ATOM 5905 C CA . SER E 3 15 ? 204.175 143.096 127.130 1.00 115.69 18 SER 3 CA 1
ATOM 5906 C C . SER E 3 15 ? 202.774 142.836 126.561 1.00 116.75 18 SER 3 C 1
ATOM 5907 O O . SER E 3 15 ? 202.677 142.123 125.544 1.00 121.17 18 SER 3 O 1
ATOM 5910 N N . THR E 3 16 ? 201.737 143.380 127.208 1.00 118.78 19 THR 3 N 1
ATOM 5911 C CA . THR E 3 16 ? 200.340 143.443 126.692 1.00 120.27 19 THR 3 CA 1
ATOM 5912 C C . THR E 3 16 ? 200.210 144.642 125.753 1.00 118.29 19 THR 3 C 1
ATOM 5913 O O . THR E 3 16 ? 201.035 145.553 125.806 1.00 126.81 19 THR 3 O 1
ATOM 5917 N N . PRO E 3 17 ? 199.198 144.674 124.852 1.00 113.43 20 PRO 3 N 1
ATOM 5918 C CA . PRO E 3 17 ? 198.934 145.850 124.016 1.00 111.12 20 PRO 3 CA 1
ATOM 5919 C C . PRO E 3 17 ? 198.627 147.150 124.781 1.00 112.48 20 PRO 3 C 1
ATOM 5920 O O . PRO E 3 17 ? 198.947 148.205 124.251 1.00 119.70 20 PRO 3 O 1
ATOM 5924 N N . SER E 3 18 ? 198.038 147.059 125.980 1.00 110.89 21 SER 3 N 1
ATOM 5925 C CA . SER E 3 18 ? 197.769 148.216 126.880 1.00 109.11 21 SER 3 CA 1
ATOM 5926 C C . SER E 3 18 ? 199.089 148.811 127.393 1.00 111.82 21 SER 3 C 1
ATOM 5927 O O . SER E 3 18 ? 199.178 150.049 127.470 1.00 116.90 21 SER 3 O 1
ATOM 5930 N N . VAL E 3 19 ? 200.067 147.962 127.732 1.00 108.74 22 VAL 3 N 1
ATOM 5931 C CA . VAL E 3 19 ? 201.426 148.372 128.204 1.00 107.23 22 VAL 3 CA 1
ATOM 5932 C C . VAL E 3 19 ? 202.193 149.026 127.044 1.00 111.61 22 VAL 3 C 1
ATOM 5933 O O . VAL E 3 19 ? 202.807 150.102 127.274 1.00 125.80 22 VAL 3 O 1
ATOM 5937 N N . ARG E 3 20 ? 202.150 148.424 125.850 1.00 106.28 23 ARG 3 N 1
ATOM 5938 C CA . ARG E 3 20 ? 202.804 148.962 124.623 1.00 108.51 23 ARG 3 CA 1
ATOM 5939 C C . ARG E 3 20 ? 202.156 150.292 124.220 1.00 104.40 23 ARG 3 C 1
ATOM 5940 O O . ARG E 3 20 ? 202.894 151.172 123.731 1.00 111.79 23 ARG 3 O 1
ATOM 5948 N N . LYS E 3 21 ? 200.842 150.437 124.420 1.00 102.71 24 LYS 3 N 1
ATOM 5949 C CA . LYS E 3 21 ? 200.115 151.721 124.231 1.00 108.71 24 LYS 3 CA 1
ATOM 5950 C C . LYS E 3 21 ? 200.691 152.779 125.180 1.00 101.89 24 LYS 3 C 1
ATOM 5951 O O . LYS E 3 21 ? 201.002 153.884 124.698 1.00 108.24 24 LYS 3 O 1
ATOM 5957 N N . ILE E 3 22 ? 200.828 152.449 126.469 1.00 101.30 25 ILE 3 N 1
ATOM 5958 C CA . ILE E 3 22 ? 201.369 153.372 127.514 1.00 108.12 25 ILE 3 CA 1
ATOM 5959 C C . ILE E 3 22 ? 202.815 153.741 127.150 1.00 105.96 25 ILE 3 C 1
ATOM 5960 O O . ILE E 3 22 ? 203.140 154.953 127.213 1.00 110.92 25 ILE 3 O 1
ATOM 5965 N N . LEU E 3 23 ? 203.641 152.759 126.764 1.00 100.71 26 LEU 3 N 1
ATOM 5966 C CA . LEU E 3 23 ? 205.082 152.990 126.457 1.00 100.02 26 LEU 3 CA 1
ATOM 5967 C C . LEU E 3 23 ? 205.239 153.865 125.207 1.00 99.44 26 LEU 3 C 1
ATOM 5968 O O . LEU E 3 23 ? 206.113 154.752 125.236 1.00 104.37 26 LEU 3 O 1
ATOM 5973 N N . SER E 3 24 ? 204.442 153.636 124.157 1.00 100.31 27 SER 3 N 1
ATOM 5974 C CA . SER E 3 24 ? 204.456 154.445 122.907 1.00 104.15 27 SER 3 CA 1
ATOM 5975 C C . SER E 3 24 ? 204.036 155.893 123.205 1.00 103.39 27 SER 3 C 1
ATOM 5976 O O . SER E 3 24 ? 204.683 156.812 122.667 1.00 106.50 27 SER 3 O 1
ATOM 5979 N N . TYR E 3 25 ? 203.004 156.085 124.033 1.00 105.21 28 TYR 3 N 1
ATOM 5980 C CA . TYR E 3 25 ? 202.524 157.418 124.488 1.00 111.99 28 TYR 3 CA 1
ATOM 5981 C C . TYR E 3 25 ? 203.574 158.095 125.379 1.00 114.99 28 TYR 3 C 1
ATOM 5982 O O . TYR E 3 25 ? 203.714 159.329 125.273 1.00 122.96 28 TYR 3 O 1
ATOM 5991 N N . MET E 3 26 ? 204.264 157.338 126.240 1.00 121.51 29 MET 3 N 1
ATOM 5992 C CA . MET E 3 26 ? 205.357 157.873 127.104 1.00 131.38 29 MET 3 CA 1
ATOM 5993 C C . MET E 3 26 ? 206.500 158.400 126.224 1.00 129.13 29 MET 3 C 1
ATOM 5994 O O . MET E 3 26 ? 206.956 159.537 126.474 1.00 131.04 29 MET 3 O 1
ATOM 5999 N N . ASP E 3 27 ? 206.941 157.602 125.242 1.00 130.87 30 ASP 3 N 1
ATOM 6000 C CA . ASP E 3 27 ? 208.009 157.966 124.268 1.00 134.48 30 ASP 3 CA 1
ATOM 6001 C C . ASP E 3 27 ? 207.575 159.210 123.481 1.00 133.23 30 ASP 3 C 1
ATOM 6002 O O . ASP E 3 27 ? 208.431 160.084 123.242 1.00 139.02 30 ASP 3 O 1
ATOM 6007 N N . ARG E 3 28 ? 206.293 159.277 123.105 1.00 133.02 31 ARG 3 N 1
ATOM 6008 C CA . ARG E 3 28 ? 205.669 160.421 122.384 1.00 130.12 31 ARG 3 CA 1
ATOM 6009 C C . ARG E 3 28 ? 205.715 161.675 123.266 1.00 121.42 31 ARG 3 C 1
ATOM 6010 O O . ARG E 3 28 ? 206.223 162.707 122.787 1.00 120.60 31 ARG 3 O 1
ATOM 6018 N N . CYS E 3 29 ? 205.199 161.578 124.497 1.00 125.01 32 CYS 3 N 1
ATOM 6019 C CA . CYS E 3 29 ? 205.174 162.668 125.516 1.00 128.01 32 CYS 3 CA 1
ATOM 6020 C C . CYS E 3 29 ? 206.569 163.288 125.669 1.00 125.08 32 CYS 3 C 1
ATOM 6021 O O . CYS E 3 29 ? 206.652 164.530 125.711 1.00 126.60 32 CYS 3 O 1
ATOM 6024 N N . ARG E 3 30 ? 207.615 162.457 125.747 1.00 128.34 33 ARG 3 N 1
ATOM 6025 C CA . ARG E 3 30 ? 209.023 162.907 125.924 1.00 129.87 33 ARG 3 CA 1
ATOM 6026 C C . ARG E 3 30 ? 209.506 163.615 124.652 1.00 124.57 33 ARG 3 C 1
ATOM 6027 O O . ARG E 3 30 ? 209.983 164.760 124.768 1.00 127.18 33 ARG 3 O 1
ATOM 6035 N N . ASP E 3 31 ? 209.377 162.968 123.488 1.00 122.02 34 ASP 3 N 1
ATOM 6036 C CA . ASP E 3 31 ? 210.008 163.416 122.214 1.00 125.37 34 ASP 3 CA 1
ATOM 6037 C C . ASP E 3 31 ? 209.262 164.608 121.595 1.00 127.01 34 ASP 3 C 1
ATOM 6038 O O . ASP E 3 31 ? 209.788 165.149 120.601 1.00 130.61 34 ASP 3 O 1
ATOM 6043 N N . LEU E 3 32 ? 208.108 165.018 122.137 1.00 130.90 35 LEU 3 N 1
ATOM 6044 C CA . LEU E 3 32 ? 207.323 166.171 121.610 1.00 130.16 35 LEU 3 CA 1
ATOM 6045 C C . LEU E 3 32 ? 207.756 167.481 122.276 1.00 129.05 35 LEU 3 C 1
ATOM 6046 O O . LEU E 3 32 ? 207.799 168.499 121.561 1.00 130.42 35 LEU 3 O 1
ATOM 6051 N N . SER E 3 33 ? 208.050 167.464 123.579 1.00 134.85 36 SER 3 N 1
ATOM 6052 C CA . SER E 3 33 ? 208.453 168.662 124.363 1.00 142.15 36 SER 3 CA 1
ATOM 6053 C C . SER E 3 33 ? 209.836 169.143 123.901 1.00 145.84 36 SER 3 C 1
ATOM 6054 O O . SER E 3 33 ? 210.801 168.361 124.007 1.00 147.84 36 SER 3 O 1
ATOM 6057 N N . ASP E 3 34 ? 209.909 170.385 123.408 1.00 152.24 37 ASP 3 N 1
ATOM 6058 C CA . ASP E 3 34 ? 211.161 171.077 122.991 1.00 158.38 37 ASP 3 CA 1
ATOM 6059 C C . ASP E 3 34 ? 211.744 171.850 124.186 1.00 155.30 37 ASP 3 C 1
ATOM 6060 O O . ASP E 3 34 ? 212.833 172.435 124.023 1.00 156.89 37 ASP 3 O 1
ATOM 6065 N N . LEU E 3 35 ? 211.045 171.849 125.333 1.00 156.15 38 LEU 3 N 1
ATOM 6066 C CA . LEU E 3 35 ? 211.425 172.499 126.622 1.00 159.16 38 LEU 3 CA 1
ATOM 6067 C C . LEU E 3 35 ? 211.477 174.033 126.482 1.00 155.19 38 LEU 3 C 1
ATOM 6068 O O . LEU E 3 35 ? 212.146 174.678 127.318 1.00 156.60 38 LEU 3 O 1
ATOM 6073 N N . GLU E 3 36 ? 210.770 174.599 125.495 1.00 147.54 39 GLU 3 N 1
ATOM 6074 C CA . GLU E 3 36 ? 210.448 176.049 125.393 1.00 142.15 39 GLU 3 CA 1
ATOM 6075 C C . GLU E 3 36 ? 208.935 176.221 125.561 1.00 136.96 39 GLU 3 C 1
ATOM 6076 O O . GLU E 3 36 ? 208.525 176.991 126.451 1.00 135.09 39 GLU 3 O 1
ATOM 6082 N N . SER E 3 37 ? 208.150 175.523 124.732 1.00 137.14 40 SER 3 N 1
ATOM 6083 C CA . SER E 3 37 ? 206.663 175.560 124.704 1.00 139.54 40 SER 3 CA 1
ATOM 6084 C C . SER E 3 37 ? 206.090 174.630 125.777 1.00 139.15 40 SER 3 C 1
ATOM 6085 O O . SER E 3 37 ? 206.867 173.847 126.359 1.00 143.63 40 SER 3 O 1
ATOM 6088 N N . GLU E 3 38 ? 204.773 174.701 126.001 1.00 140.13 41 GLU 3 N 1
ATOM 6089 C CA . GLU E 3 38 ? 204.060 173.926 127.053 1.00 143.43 41 GLU 3 CA 1
ATOM 6090 C C . GLU E 3 38 ? 204.111 172.441 126.696 1.00 134.54 41 GLU 3 C 1
ATOM 6091 O O . GLU E 3 38 ? 203.738 172.062 125.588 1.00 136.90 41 GLU 3 O 1
ATOM 6097 N N . PRO E 3 39 ? 204.578 171.561 127.611 1.00 126.22 42 PRO 3 N 1
ATOM 6098 C CA . PRO E 3 39 ? 204.664 170.127 127.331 1.00 128.74 42 PRO 3 CA 1
ATOM 6099 C C . PRO E 3 39 ? 203.298 169.422 127.313 1.00 130.03 42 PRO 3 C 1
ATOM 6100 O O . PRO E 3 39 ? 202.295 170.066 127.570 1.00 132.01 42 PRO 3 O 1
ATOM 6104 N N . THR E 3 40 ? 203.305 168.115 127.031 1.00 127.56 43 THR 3 N 1
ATOM 6105 C CA . THR E 3 40 ? 202.113 167.320 126.633 1.00 126.74 43 THR 3 CA 1
ATOM 6106 C C . THR E 3 40 ? 201.372 166.831 127.881 1.00 124.94 43 THR 3 C 1
ATOM 6107 O O . THR E 3 40 ? 200.134 166.976 127.902 1.00 133.46 43 THR 3 O 1
ATOM 6111 N N . CYS E 3 41 ? 202.094 166.279 128.863 1.00 115.91 44 CYS 3 N 1
ATOM 6112 C CA . CYS E 3 41 ? 201.572 165.922 130.211 1.00 117.71 44 CYS 3 CA 1
ATOM 6113 C C . CYS E 3 41 ? 200.466 164.865 130.093 1.00 110.31 44 CYS 3 C 1
ATOM 6114 O O . CYS E 3 41 ? 199.286 165.247 129.962 1.00 115.54 44 CYS 3 O 1
ATOM 6117 N N . MET E 3 42 ? 200.836 163.583 130.133 1.00 104.01 45 MET 3 N 1
ATOM 6118 C CA . MET E 3 42 ? 199.879 162.446 130.172 1.00 100.95 45 MET 3 CA 1
ATOM 6119 C C . MET E 3 42 ? 199.531 162.133 131.630 1.00 94.60 45 MET 3 C 1
ATOM 6120 O O . MET E 3 42 ? 200.385 162.357 132.498 1.00 100.35 45 MET 3 O 1
ATOM 6125 N N . MET E 3 43 ? 198.313 161.652 131.881 1.00 96.17 46 MET 3 N 1
ATOM 6126 C CA . MET E 3 43 ? 197.887 161.046 133.173 1.00 100.38 46 MET 3 CA 1
ATOM 6127 C C . MET E 3 43 ? 197.570 159.575 132.903 1.00 92.06 46 MET 3 C 1
ATOM 6128 O O . MET E 3 43 ? 196.798 159.307 131.973 1.00 100.60 46 MET 3 O 1
ATOM 6133 N N . VAL E 3 44 ? 198.146 158.659 133.677 1.00 88.29 47 VAL 3 N 1
ATOM 6134 C CA . VAL E 3 44 ? 197.877 157.199 133.543 1.00 92.36 47 VAL 3 CA 1
ATOM 6135 C C . VAL E 3 44 ? 197.243 156.710 134.846 1.00 95.85 47 VAL 3 C 1
ATOM 6136 O O . VAL E 3 44 ? 197.953 156.651 135.868 1.00 99.98 47 VAL 3 O 1
ATOM 6140 N N . TYR E 3 45 ? 195.954 156.361 134.796 1.00 97.54 48 TYR 3 N 1
ATOM 6141 C CA . TYR E 3 45 ? 195.205 155.722 135.910 1.00 92.14 48 TYR 3 CA 1
ATOM 6142 C C . TYR E 3 45 ? 195.591 154.242 135.950 1.00 89.59 48 TYR 3 C 1
ATOM 6143 O O . TYR E 3 45 ? 196.414 153.817 135.116 1.00 93.07 48 TYR 3 O 1
ATOM 6152 N N . GLY E 3 46 ? 195.024 153.484 136.890 1.00 87.33 49 GLY 3 N 1
ATOM 6153 C CA . GLY E 3 46 ? 195.253 152.031 137.003 1.00 86.07 49 GLY 3 CA 1
ATOM 6154 C C . GLY E 3 46 ? 195.069 151.543 138.423 1.00 83.43 49 GLY 3 C 1
ATOM 6155 O O . GLY E 3 46 ? 195.591 152.194 139.339 1.00 86.12 49 GLY 3 O 1
ATOM 6156 N N . ALA E 3 47 ? 194.378 150.413 138.585 1.00 85.98 50 ALA 3 N 1
ATOM 6157 C CA . ALA E 3 47 ? 193.865 149.898 139.875 1.00 89.10 50 ALA 3 CA 1
ATOM 6158 C C . ALA E 3 47 ? 195.019 149.366 140.732 1.00 85.94 50 ALA 3 C 1
ATOM 6159 O O . ALA E 3 47 ? 196.188 149.548 140.352 1.00 83.55 50 ALA 3 O 1
ATOM 6161 N N . SER E 3 48 ? 194.694 148.747 141.866 1.00 93.07 51 SER 3 N 1
ATOM 6162 C CA . SER E 3 48 ? 195.667 148.181 142.834 1.00 98.53 51 SER 3 CA 1
ATOM 6163 C C . SER E 3 48 ? 196.253 146.878 142.276 1.00 91.37 51 SER 3 C 1
ATOM 6164 O O . SER E 3 48 ? 195.627 145.818 142.472 1.00 91.49 51 SER 3 O 1
ATOM 6167 N N . GLY E 3 49 ? 197.393 146.968 141.583 1.00 89.46 52 GLY 3 N 1
ATOM 6168 C CA . GLY E 3 49 ? 198.203 145.812 141.141 1.00 91.54 52 GLY 3 CA 1
ATOM 6169 C C . GLY E 3 49 ? 197.961 145.423 139.689 1.00 86.77 52 GLY 3 C 1
ATOM 6170 O O . GLY E 3 49 ? 197.892 144.214 139.416 1.00 84.47 52 GLY 3 O 1
ATOM 6171 N N . VAL E 3 50 ? 197.894 146.406 138.786 1.00 88.74 53 VAL 3 N 1
ATOM 6172 C CA . VAL E 3 50 ? 197.710 146.212 137.312 1.00 92.74 53 VAL 3 CA 1
ATOM 6173 C C . VAL E 3 50 ? 199.074 146.095 136.620 1.00 100.66 53 VAL 3 C 1
ATOM 6174 O O . VAL E 3 50 ? 199.110 145.510 135.521 1.00 102.80 53 VAL 3 O 1
ATOM 6178 N N . GLY E 3 51 ? 200.132 146.659 137.217 1.00 109.32 54 GLY 3 N 1
ATOM 6179 C CA . GLY E 3 51 ? 201.513 146.649 136.690 1.00 107.15 54 GLY 3 CA 1
ATOM 6180 C C . GLY E 3 51 ? 201.986 148.031 136.263 1.00 105.24 54 GLY 3 C 1
ATOM 6181 O O . GLY E 3 51 ? 202.685 148.103 135.238 1.00 107.05 54 GLY 3 O 1
ATOM 6182 N N . LYS E 3 52 ? 201.641 149.082 137.021 1.00 104.55 55 LYS 3 N 1
ATOM 6183 C CA . LYS E 3 52 ? 202.044 150.494 136.757 1.00 102.16 55 LYS 3 CA 1
ATOM 6184 C C . LYS E 3 52 ? 203.540 150.660 137.047 1.00 103.15 55 LYS 3 C 1
ATOM 6185 O O . LYS E 3 52 ? 204.251 151.164 136.163 1.00 107.52 55 LYS 3 O 1
ATOM 6191 N N . THR E 3 53 ? 203.995 150.244 138.236 1.00 101.60 56 THR 3 N 1
ATOM 6192 C CA . THR E 3 53 ? 205.411 150.339 138.692 1.00 96.71 56 THR 3 CA 1
ATOM 6193 C C . THR E 3 53 ? 206.323 149.533 137.755 1.00 87.67 56 THR 3 C 1
ATOM 6194 O O . THR E 3 53 ? 207.460 149.984 137.531 1.00 91.86 56 THR 3 O 1
ATOM 6198 N N . THR E 3 54 ? 205.851 148.398 137.228 1.00 81.85 57 THR 3 N 1
ATOM 6199 C CA . THR E 3 54 ? 206.588 147.549 136.251 1.00 83.15 57 THR 3 CA 1
ATOM 6200 C C . THR E 3 54 ? 206.717 148.285 134.914 1.00 80.64 57 THR 3 C 1
ATOM 6201 O O . THR E 3 54 ? 207.773 148.129 134.269 1.00 81.40 57 THR 3 O 1
ATOM 6205 N N . VAL E 3 55 ? 205.688 149.046 134.520 1.00 87.46 58 VAL 3 N 1
ATOM 6206 C CA . VAL E 3 55 ? 205.674 149.912 133.296 1.00 90.50 58 VAL 3 CA 1
ATOM 6207 C C . VAL E 3 55 ? 206.717 151.029 133.448 1.00 91.69 58 VAL 3 C 1
ATOM 6208 O O . VAL E 3 55 ? 207.472 151.257 132.478 1.00 93.80 58 VAL 3 O 1
ATOM 6212 N N . ILE E 3 56 ? 206.752 151.699 134.606 1.00 92.18 59 ILE 3 N 1
ATOM 6213 C CA . ILE E 3 56 ? 207.703 152.818 134.883 1.00 91.83 59 ILE 3 CA 1
ATOM 6214 C C . ILE E 3 56 ? 209.120 152.234 134.913 1.00 90.90 59 ILE 3 C 1
ATOM 6215 O O . ILE E 3 56 ? 210.010 152.877 134.343 1.00 94.77 59 ILE 3 O 1
ATOM 6220 N N . LYS E 3 57 ? 209.313 151.064 135.539 1.00 100.48 60 LYS 3 N 1
ATOM 6221 C CA . LYS E 3 57 ? 210.642 150.394 135.668 1.00 109.12 60 LYS 3 CA 1
ATOM 6222 C C . LYS E 3 57 ? 211.123 149.906 134.297 1.00 106.79 60 LYS 3 C 1
ATOM 6223 O O . LYS E 3 57 ? 212.337 150.036 134.027 1.00 107.34 60 LYS 3 O 1
ATOM 6229 N N . LYS E 3 58 ? 210.220 149.358 133.476 1.00 109.32 61 LYS 3 N 1
ATOM 6230 C CA . LYS E 3 58 ? 210.527 148.921 132.087 1.00 110.56 61 LYS 3 CA 1
ATOM 6231 C C . LYS E 3 58 ? 210.934 150.140 131.255 1.00 100.14 61 LYS 3 C 1
ATOM 6232 O O . LYS E 3 58 ? 211.929 150.030 130.514 1.00 101.25 61 LYS 3 O 1
ATOM 6238 N N . TYR E 3 59 ? 210.197 151.249 131.382 1.00 99.20 62 TYR 3 N 1
ATOM 6239 C CA . TYR E 3 59 ? 210.451 152.521 130.654 1.00 101.58 62 TYR 3 CA 1
ATOM 6240 C C . TYR E 3 59 ? 211.780 153.144 131.106 1.00 103.38 62 TYR 3 C 1
ATOM 6241 O O . TYR E 3 59 ? 212.554 153.574 130.225 1.00 108.51 62 TYR 3 O 1
ATOM 6250 N N . LEU E 3 60 ? 212.020 153.199 132.423 1.00 108.42 63 LEU 3 N 1
ATOM 6251 C CA . LEU E 3 60 ? 213.268 153.723 133.056 1.00 107.50 63 LEU 3 CA 1
ATOM 6252 C C . LEU E 3 60 ? 214.493 153.009 132.470 1.00 100.54 63 LEU 3 C 1
ATOM 6253 O O . LEU E 3 60 ? 215.414 153.715 132.007 1.00 101.57 63 LEU 3 O 1
ATOM 6258 N N . ASN E 3 61 ? 214.497 151.671 132.500 1.00 101.82 64 ASN 3 N 1
ATOM 6259 C CA . ASN E 3 61 ? 215.594 150.822 131.958 1.00 105.86 64 ASN 3 CA 1
ATOM 6260 C C . ASN E 3 61 ? 215.782 151.130 130.469 1.00 105.49 64 ASN 3 C 1
ATOM 6261 O O . ASN E 3 61 ? 216.897 151.524 130.091 1.00 105.90 64 ASN 3 O 1
ATOM 6266 N N . GLN E 3 62 ? 214.722 150.990 129.667 1.00 114.94 65 GLN 3 N 1
ATOM 6267 C CA . GLN E 3 62 ? 214.808 151.074 128.182 1.00 124.20 65 GLN 3 CA 1
ATOM 6268 C C . GLN E 3 62 ? 215.175 152.504 127.748 1.00 128.69 65 GLN 3 C 1
ATOM 6269 O O . GLN E 3 62 ? 215.738 152.634 126.643 1.00 132.82 65 GLN 3 O 1
ATOM 6275 N N . ALA E 3 63 ? 214.886 153.528 128.568 1.00 136.50 66 ALA 3 N 1
ATOM 6276 C CA . ALA E 3 63 ? 215.186 154.952 128.271 1.00 139.73 66 ALA 3 CA 1
ATOM 6277 C C . ALA E 3 63 ? 216.579 155.341 128.789 1.00 146.97 66 ALA 3 C 1
ATOM 6278 O O . ALA E 3 63 ? 217.410 155.751 127.953 1.00 150.68 66 ALA 3 O 1
ATOM 6280 N N . ALA E 3 64 ? 216.828 155.219 130.101 1.00 155.77 67 ALA 3 N 1
ATOM 6281 C CA . ALA E 3 64 ? 217.890 155.968 130.823 1.00 160.02 67 ALA 3 CA 1
ATOM 6282 C C . ALA E 3 64 ? 219.080 155.092 131.257 1.00 163.81 67 ALA 3 C 1
ATOM 6283 O O . ALA E 3 64 ? 219.963 155.645 131.951 1.00 165.52 67 ALA 3 O 1
ATOM 6285 N N . ALA E 3 65 ? 219.145 153.813 130.863 1.00 171.07 68 ALA 3 N 1
ATOM 6286 C CA . ALA E 3 65 ? 220.199 152.861 131.306 1.00 183.74 68 ALA 3 CA 1
ATOM 6287 C C . ALA E 3 65 ? 221.580 153.320 130.814 1.00 198.59 68 ALA 3 C 1
ATOM 6288 O O . ALA E 3 65 ? 222.467 153.538 131.669 1.00 201.32 68 ALA 3 O 1
ATOM 6290 N N . ALA E 3 66 ? 221.751 153.464 129.493 1.00 212.12 69 ALA 3 N 1
ATOM 6291 C CA . ALA E 3 66 ? 223.032 153.813 128.827 1.00 220.17 69 ALA 3 CA 1
ATOM 6292 C C . ALA E 3 66 ? 223.423 155.270 129.125 1.00 230.54 69 ALA 3 C 1
ATOM 6293 O O . ALA E 3 66 ? 224.640 155.538 129.245 1.00 232.38 69 ALA 3 O 1
ATOM 6295 N N . ALA E 3 67 ? 222.441 156.175 129.242 1.00 238.12 70 ALA 3 N 1
ATOM 6296 C CA . ALA E 3 67 ? 222.646 157.623 129.526 1.00 240.54 70 ALA 3 CA 1
ATOM 6297 C C . ALA E 3 67 ? 223.111 157.831 130.975 1.00 244.40 70 ALA 3 C 1
ATOM 6298 O O . ALA E 3 67 ? 223.961 158.719 131.190 1.00 244.35 70 ALA 3 O 1
ATOM 6300 N N . ALA E 3 68 ? 222.570 157.060 131.929 1.00 244.16 71 ALA 3 N 1
ATOM 6301 C CA . ALA E 3 68 ? 223.003 157.048 133.349 1.00 240.57 71 ALA 3 CA 1
ATOM 6302 C C . ALA E 3 68 ? 224.376 156.370 133.477 1.00 243.10 71 ALA 3 C 1
ATOM 6303 O O . ALA E 3 68 ? 225.143 156.775 134.375 1.00 243.08 71 ALA 3 O 1
ATOM 6305 N N . ALA E 3 69 ? 224.671 155.380 132.623 1.00 243.16 72 ALA 3 N 1
ATOM 6306 C CA . ALA E 3 69 ? 225.987 154.699 132.526 1.00 239.68 72 ALA 3 CA 1
ATOM 6307 C C . ALA E 3 69 ? 227.041 155.650 131.938 1.00 239.65 72 ALA 3 C 1
ATOM 6308 O O . ALA E 3 69 ? 228.220 155.522 132.328 1.00 238.99 72 ALA 3 O 1
ATOM 6310 N N . GLY E 3 70 ? 226.637 156.552 131.033 1.00 237.62 73 GLY 3 N 1
ATOM 6311 C CA . GLY E 3 70 ? 227.510 157.567 130.406 1.00 233.43 73 GLY 3 CA 1
ATOM 6312 C C . GLY E 3 70 ? 228.061 158.561 131.419 1.00 231.10 73 GLY 3 C 1
ATOM 6313 O O . GLY E 3 70 ? 229.288 158.793 131.406 1.00 229.27 73 GLY 3 O 1
ATOM 6314 N N . GLY E 3 71 ? 227.190 159.129 132.260 1.00 227.77 74 GLY 3 N 1
ATOM 6315 C CA . GLY E 3 71 ? 227.554 160.085 133.327 1.00 223.49 74 GLY 3 CA 1
ATOM 6316 C C . GLY E 3 71 ? 226.342 160.574 134.106 1.00 220.32 74 GLY 3 C 1
ATOM 6317 O O . GLY E 3 71 ? 225.233 160.049 133.868 1.00 220.37 74 GLY 3 O 1
ATOM 6318 N N . ASP E 3 72 ? 226.545 161.543 135.007 1.00 214.15 75 ASP 3 N 1
ATOM 6319 C CA . ASP E 3 72 ? 225.470 162.210 135.794 1.00 208.63 75 ASP 3 CA 1
ATOM 6320 C C . ASP E 3 72 ? 224.650 163.084 134.835 1.00 201.02 75 ASP 3 C 1
ATOM 6321 O O . ASP E 3 72 ? 224.983 164.280 134.686 1.00 202.16 75 ASP 3 O 1
ATOM 6326 N N . ILE E 3 73 ? 223.643 162.486 134.189 1.00 187.59 76 ILE 3 N 1
ATOM 6327 C CA . ILE E 3 73 ? 222.722 163.155 133.219 1.00 179.98 76 ILE 3 CA 1
ATOM 6328 C C . ILE E 3 73 ? 221.272 163.028 133.717 1.00 168.69 76 ILE 3 C 1
ATOM 6329 O O . ILE E 3 73 ? 220.580 164.065 133.731 1.00 170.86 76 ILE 3 O 1
ATOM 6334 N N . ILE E 3 74 ? 220.845 161.822 134.121 1.00 155.95 77 ILE 3 N 1
ATOM 6335 C CA . ILE E 3 74 ? 219.477 161.481 134.629 1.00 149.32 77 ILE 3 CA 1
ATOM 6336 C C . ILE E 3 74 ? 218.421 162.192 133.775 1.00 133.74 77 ILE 3 C 1
ATOM 6337 O O . ILE E 3 74 ? 217.863 163.211 134.177 1.00 132.31 77 ILE 3 O 1
ATOM 6342 N N . PRO E 3 75 ? 218.106 161.669 132.563 1.00 124.83 78 PRO 3 N 1
ATOM 6343 C CA . PRO E 3 75 ? 217.162 162.318 131.653 1.00 120.34 78 PRO 3 CA 1
ATOM 6344 C C . PRO E 3 75 ? 215.709 162.221 132.140 1.00 119.62 78 PRO 3 C 1
ATOM 6345 O O . PRO E 3 75 ? 215.032 163.234 132.136 1.00 124.71 78 PRO 3 O 1
ATOM 6349 N N . VAL E 3 76 ? 215.269 161.019 132.527 1.00 115.23 79 VAL 3 N 1
ATOM 6350 C CA . VAL E 3 76 ? 213.907 160.757 133.083 1.00 114.64 79 VAL 3 CA 1
ATOM 6351 C C . VAL E 3 76 ? 214.036 160.474 134.581 1.00 110.11 79 VAL 3 C 1
ATOM 6352 O O . VAL E 3 76 ? 215.091 159.950 134.995 1.00 109.09 79 VAL 3 O 1
ATOM 6356 N N . LEU E 3 77 ? 212.992 160.801 135.348 1.00 111.21 80 LEU 3 N 1
ATOM 6357 C CA . LEU E 3 77 ? 212.934 160.627 136.825 1.00 115.76 80 LEU 3 CA 1
ATOM 6358 C C . LEU E 3 77 ? 211.880 159.579 137.194 1.00 117.11 80 LEU 3 C 1
ATOM 6359 O O . LEU E 3 77 ? 211.113 159.156 136.304 1.00 124.54 80 LEU 3 O 1
ATOM 6364 N N . HIS E 3 78 ? 211.861 159.185 138.469 1.00 110.63 81 HIS 3 N 1
ATOM 6365 C CA . HIS E 3 78 ? 210.797 158.363 139.098 1.00 111.34 81 HIS 3 CA 1
ATOM 6366 C C . HIS E 3 78 ? 210.556 158.867 140.519 1.00 109.92 81 HIS 3 C 1
ATOM 6367 O O . HIS E 3 78 ? 211.452 158.691 141.366 1.00 115.02 81 HIS 3 O 1
ATOM 6374 N N . ILE E 3 79 ? 209.385 159.458 140.752 1.00 108.57 82 ILE 3 N 1
ATOM 6375 C CA . ILE E 3 79 ? 208.988 160.104 142.034 1.00 108.22 82 ILE 3 CA 1
ATOM 6376 C C . ILE E 3 79 ? 207.778 159.356 142.591 1.00 112.02 82 ILE 3 C 1
ATOM 6377 O O . ILE E 3 79 ? 206.835 159.084 141.824 1.00 118.06 82 ILE 3 O 1
ATOM 6382 N N . GLU E 3 80 ? 207.841 159.017 143.877 1.00 113.72 83 GLU 3 N 1
ATOM 6383 C CA . GLU E 3 80 ? 206.731 158.424 144.659 1.00 119.74 83 GLU 3 CA 1
ATOM 6384 C C . GLU E 3 80 ? 206.406 159.411 145.785 1.00 117.94 83 GLU 3 C 1
ATOM 6385 O O . GLU E 3 80 ? 207.210 159.491 146.736 1.00 124.16 83 GLU 3 O 1
ATOM 6391 N N . LEU E 3 81 ? 205.306 160.162 145.660 1.00 112.63 84 LEU 3 N 1
ATOM 6392 C CA . LEU E 3 81 ? 204.868 161.166 146.672 1.00 112.22 84 LEU 3 CA 1
ATOM 6393 C C . LEU E 3 81 ? 204.738 160.488 148.033 1.00 111.67 84 LEU 3 C 1
ATOM 6394 O O . LEU E 3 81 ? 204.414 159.304 148.105 1.00 115.98 84 LEU 3 O 1
ATOM 6399 N N . PRO E 3 82 ? 205.008 161.203 149.149 1.00 110.44 85 PRO 3 N 1
ATOM 6400 C CA . PRO E 3 82 ? 204.628 160.728 150.479 1.00 114.43 85 PRO 3 CA 1
ATOM 6401 C C . PRO E 3 82 ? 203.131 160.955 150.745 1.00 119.35 85 PRO 3 C 1
ATOM 6402 O O . PRO E 3 82 ? 202.524 161.734 150.035 1.00 120.02 85 PRO 3 O 1
ATOM 6406 N N . ASP E 3 83 ? 202.578 160.273 151.752 1.00 124.59 86 ASP 3 N 1
ATOM 6407 C CA . ASP E 3 83 ? 201.132 160.327 152.099 1.00 126.97 86 ASP 3 CA 1
ATOM 6408 C C . ASP E 3 83 ? 200.824 161.685 152.738 1.00 117.19 86 ASP 3 C 1
ATOM 6409 O O . ASP E 3 83 ? 201.643 162.150 153.551 1.00 112.26 86 ASP 3 O 1
ATOM 6414 N N . ASN E 3 84 ? 199.678 162.277 152.380 1.00 125.14 87 ASN 3 N 1
ATOM 6415 C CA . ASN E 3 84 ? 199.235 163.631 152.813 1.00 133.92 87 ASN 3 CA 1
ATOM 6416 C C . ASN E 3 84 ? 200.387 164.613 152.565 1.00 131.45 87 ASN 3 C 1
ATOM 6417 O O . ASN E 3 84 ? 200.821 165.291 153.521 1.00 133.71 87 ASN 3 O 1
ATOM 6422 N N . ALA E 3 85 ? 200.873 164.660 151.320 1.00 127.71 88 ALA 3 N 1
ATOM 6423 C CA . ALA E 3 85 ? 202.060 165.443 150.904 1.00 123.27 88 ALA 3 CA 1
ATOM 6424 C C . ALA E 3 85 ? 201.745 166.937 150.987 1.00 114.45 88 ALA 3 C 1
ATOM 6425 O O . ALA E 3 85 ? 200.650 167.337 150.550 1.00 111.46 88 ALA 3 O 1
ATOM 6427 N N . LYS E 3 86 ? 202.672 167.712 151.549 1.00 116.97 89 LYS 3 N 1
ATOM 6428 C CA . LYS E 3 86 ? 202.745 169.185 151.378 1.00 123.13 89 LYS 3 CA 1
ATOM 6429 C C . LYS E 3 86 ? 203.601 169.467 150.149 1.00 122.33 89 LYS 3 C 1
ATOM 6430 O O . LYS E 3 86 ? 204.382 168.611 149.736 1.00 129.90 89 LYS 3 O 1
ATOM 6436 N N . PRO E 3 87 ? 203.466 170.650 149.509 1.00 120.39 90 PRO 3 N 1
ATOM 6437 C CA . PRO E 3 87 ? 204.305 170.995 148.363 1.00 123.54 90 PRO 3 CA 1
ATOM 6438 C C . PRO E 3 87 ? 205.802 170.894 148.702 1.00 123.81 90 PRO 3 C 1
ATOM 6439 O O . PRO E 3 87 ? 206.514 170.318 147.910 1.00 124.79 90 PRO 3 O 1
ATOM 6443 N N . VAL E 3 88 ? 206.219 171.407 149.867 1.00 125.51 91 VAL 3 N 1
ATOM 6444 C CA . VAL E 3 88 ? 207.641 171.406 150.334 1.00 125.96 91 VAL 3 CA 1
ATOM 6445 C C . VAL E 3 88 ? 208.153 169.961 150.429 1.00 125.85 91 VAL 3 C 1
ATOM 6446 O O . VAL E 3 88 ? 209.318 169.738 150.039 1.00 133.29 91 VAL 3 O 1
ATOM 6450 N N . ASP E 3 89 ? 207.319 169.024 150.898 1.00 128.32 92 ASP 3 N 1
ATOM 6451 C CA . ASP E 3 89 ? 207.687 167.594 151.112 1.00 137.17 92 ASP 3 CA 1
ATOM 6452 C C . ASP E 3 89 ? 207.954 166.915 149.762 1.00 136.33 92 ASP 3 C 1
ATOM 6453 O O . ASP E 3 89 ? 209.047 166.329 149.604 1.00 137.05 92 ASP 3 O 1
ATOM 6458 N N . ALA E 3 90 ? 206.994 166.986 148.835 1.00 140.31 93 ALA 3 N 1
ATOM 6459 C CA . ALA E 3 90 ? 207.094 166.417 147.467 1.00 142.82 93 ALA 3 CA 1
ATOM 6460 C C . ALA E 3 90 ? 208.171 167.158 146.661 1.00 139.29 93 ALA 3 C 1
ATOM 6461 O O . ALA E 3 90 ? 208.819 166.504 145.818 1.00 141.54 93 ALA 3 O 1
ATOM 6463 N N . ALA E 3 91 ? 208.354 168.462 146.910 1.00 135.26 94 ALA 3 N 1
ATOM 6464 C CA . ALA E 3 91 ? 209.380 169.324 146.269 1.00 131.80 94 ALA 3 CA 1
ATOM 6465 C C . ALA E 3 91 ? 210.785 168.858 146.665 1.00 120.56 94 ALA 3 C 1
ATOM 6466 O O . ALA E 3 91 ? 211.635 168.741 145.761 1.00 118.04 94 ALA 3 O 1
ATOM 6468 N N . ARG E 3 92 ? 211.031 168.630 147.959 1.00 119.19 95 ARG 3 N 1
ATOM 6469 C CA . ARG E 3 92 ? 212.374 168.225 148.457 1.00 124.73 95 ARG 3 CA 1
ATOM 6470 C C . ARG E 3 92 ? 212.624 166.748 148.119 1.00 121.69 95 ARG 3 C 1
ATOM 6471 O O . ARG E 3 92 ? 213.803 166.399 147.926 1.00 126.52 95 ARG 3 O 1
ATOM 6479 N N . GLU E 3 93 ? 211.573 165.926 148.008 1.00 121.40 96 GLU 3 N 1
ATOM 6480 C CA . GLU E 3 93 ? 211.686 164.498 147.592 1.00 124.95 96 GLU 3 CA 1
ATOM 6481 C C . GLU E 3 93 ? 212.100 164.426 146.116 1.00 114.74 96 GLU 3 C 1
ATOM 6482 O O . GLU E 3 93 ? 212.987 163.614 145.792 1.00 110.16 96 GLU 3 O 1
ATOM 6488 N N . LEU E 3 94 ? 211.477 165.253 145.270 1.00 119.32 97 LEU 3 N 1
ATOM 6489 C CA . LEU E 3 94 ? 211.853 165.492 143.847 1.00 122.48 97 LEU 3 CA 1
ATOM 6490 C C . LEU E 3 94 ? 213.317 165.952 143.772 1.00 113.36 97 LEU 3 C 1
ATOM 6491 O O . LEU E 3 94 ? 214.041 165.455 142.887 1.00 111.90 97 LEU 3 O 1
ATOM 6496 N N . LEU E 3 95 ? 213.732 166.840 144.685 1.00 112.24 98 LEU 3 N 1
ATOM 6497 C CA . LEU E 3 95 ? 215.105 167.420 144.748 1.00 111.26 98 LEU 3 CA 1
ATOM 6498 C C . LEU E 3 95 ? 216.125 166.345 145.136 1.00 111.67 98 LEU 3 C 1
ATOM 6499 O O . LEU E 3 95 ? 217.102 166.193 144.387 1.00 118.66 98 LEU 3 O 1
ATOM 6504 N N . VAL E 3 96 ? 215.928 165.642 146.257 1.00 115.93 99 VAL 3 N 1
ATOM 6505 C CA . VAL E 3 96 ? 216.940 164.680 146.799 1.00 120.58 99 VAL 3 CA 1
ATOM 6506 C C . VAL E 3 96 ? 217.003 163.423 145.923 1.00 118.15 99 VAL 3 C 1
ATOM 6507 O O . VAL E 3 96 ? 218.044 162.745 145.974 1.00 116.67 99 VAL 3 O 1
ATOM 6511 N N . GLU E 3 97 ? 215.947 163.116 145.161 1.00 131.79 100 GLU 3 N 1
ATOM 6512 C CA . GLU E 3 97 ? 215.947 162.002 144.172 1.00 142.54 100 GLU 3 CA 1
ATOM 6513 C C . GLU E 3 97 ? 216.747 162.433 142.935 1.00 137.65 100 GLU 3 C 1
ATOM 6514 O O . GLU E 3 97 ? 217.558 161.621 142.451 1.00 136.99 100 GLU 3 O 1
ATOM 6520 N N . MET E 3 98 ? 216.526 163.658 142.449 1.00 142.99 101 MET 3 N 1
ATOM 6521 C CA . MET E 3 98 ? 217.172 164.213 141.227 1.00 150.59 101 MET 3 CA 1
ATOM 6522 C C . MET E 3 98 ? 218.593 164.670 141.571 1.00 149.62 101 MET 3 C 1
ATOM 6523 O O . MET E 3 98 ? 218.730 165.649 142.325 1.00 149.36 101 MET 3 O 1
ATOM 6528 N N . GLY E 3 99 ? 219.608 164.002 141.015 1.00 158.70 102 GLY 3 N 1
ATOM 6529 C CA . GLY E 3 99 ? 221.031 164.324 141.240 1.00 165.90 102 GLY 3 CA 1
ATOM 6530 C C . GLY E 3 99 ? 221.409 164.186 142.705 1.00 172.26 102 GLY 3 C 1
ATOM 6531 O O . GLY E 3 99 ? 220.842 163.297 143.375 1.00 173.07 102 GLY 3 O 1
ATOM 6532 N N . ASP E 3 100 ? 222.323 165.036 143.191 1.00 182.52 103 ASP 3 N 1
ATOM 6533 C CA . ASP E 3 100 ? 222.822 165.015 144.594 1.00 189.74 103 ASP 3 CA 1
ATOM 6534 C C . ASP E 3 100 ? 222.984 166.441 145.120 1.00 189.78 103 ASP 3 C 1
ATOM 6535 O O . ASP E 3 100 ? 224.100 166.955 145.195 1.00 192.65 103 ASP 3 O 1
ATOM 6540 N N . PRO E 3 101 ? 221.880 167.136 145.487 1.00 183.38 104 PRO 3 N 1
ATOM 6541 C CA . PRO E 3 101 ? 221.947 168.246 146.439 1.00 178.94 104 PRO 3 CA 1
ATOM 6542 C C . PRO E 3 101 ? 221.956 167.720 147.885 1.00 168.78 104 PRO 3 C 1
ATOM 6543 O O . PRO E 3 101 ? 221.990 166.511 148.068 1.00 157.18 104 PRO 3 O 1
ATOM 6547 N N . LEU E 3 102 ? 221.931 168.624 148.873 1.00 167.30 105 LEU 3 N 1
ATOM 6548 C CA . LEU E 3 102 ? 221.542 168.292 150.274 1.00 163.39 105 LEU 3 CA 1
ATOM 6549 C C . LEU E 3 102 ? 220.016 168.444 150.380 1.00 163.27 105 LEU 3 C 1
ATOM 6550 O O . LEU E 3 102 ? 219.347 167.411 150.558 1.00 165.81 105 LEU 3 O 1
ATOM 6555 N N . ALA E 3 103 ? 219.485 169.670 150.265 1.00 158.01 106 ALA 3 N 1
ATOM 6556 C CA . ALA E 3 103 ? 218.103 170.008 149.831 1.00 157.39 106 ALA 3 CA 1
ATOM 6557 C C . ALA E 3 103 ? 217.030 169.662 150.876 1.00 152.59 106 ALA 3 C 1
ATOM 6558 O O . ALA E 3 103 ? 215.918 170.212 150.728 1.00 156.35 106 ALA 3 O 1
ATOM 6560 N N . LEU E 3 104 ? 217.311 168.816 151.877 1.00 146.79 107 LEU 3 N 1
ATOM 6561 C CA . LEU E 3 104 ? 216.280 168.302 152.827 1.00 146.77 107 LEU 3 CA 1
ATOM 6562 C C . LEU E 3 104 ? 216.571 168.751 154.268 1.00 140.85 107 LEU 3 C 1
ATOM 6563 O O . LEU E 3 104 ? 215.912 168.219 155.183 1.00 142.23 107 LEU 3 O 1
ATOM 6568 N N . TYR E 3 105 ? 217.457 169.735 154.458 1.00 140.33 108 TYR 3 N 1
ATOM 6569 C CA . TYR E 3 105 ? 217.698 170.420 155.755 1.00 142.77 108 TYR 3 CA 1
ATOM 6570 C C . TYR E 3 105 ? 216.967 171.764 155.744 1.00 144.30 108 TYR 3 C 1
ATOM 6571 O O . TYR E 3 105 ? 216.135 172.002 156.642 1.00 149.34 108 TYR 3 O 1
ATOM 6580 N N . GLU E 3 106 ? 217.264 172.599 154.744 1.00 141.97 109 GLU 3 N 1
ATOM 6581 C CA . GLU E 3 106 ? 216.669 173.950 154.567 1.00 140.46 109 GLU 3 CA 1
ATOM 6582 C C . GLU E 3 106 ? 215.327 173.771 153.846 1.00 127.29 109 GLU 3 C 1
ATOM 6583 O O . GLU E 3 106 ? 215.337 173.596 152.613 1.00 118.56 109 GLU 3 O 1
ATOM 6589 N N . THR E 3 107 ? 214.232 173.775 154.617 1.00 131.06 110 THR 3 N 1
ATOM 6590 C CA . THR E 3 107 ? 212.824 173.677 154.141 1.00 139.42 110 THR 3 CA 1
ATOM 6591 C C . THR E 3 107 ? 212.200 175.072 154.255 1.00 143.98 110 THR 3 C 1
ATOM 6592 O O . THR E 3 107 ? 211.822 175.457 155.381 1.00 143.38 110 THR 3 O 1
ATOM 6596 N N . ASP E 3 108 ? 212.163 175.820 153.149 1.00 154.11 111 ASP 3 N 1
ATOM 6597 C CA . ASP E 3 108 ? 211.472 177.136 153.059 1.00 161.62 111 ASP 3 CA 1
ATOM 6598 C C . ASP E 3 108 ? 210.594 177.221 151.799 1.00 160.93 111 ASP 3 C 1
ATOM 6599 O O . ASP E 3 108 ? 209.999 178.300 151.596 1.00 165.47 111 ASP 3 O 1
ATOM 6604 N N . LEU E 3 109 ? 210.537 176.167 150.969 1.00 159.49 112 LEU 3 N 1
ATOM 6605 C CA . LEU E 3 109 ? 209.550 175.963 149.867 1.00 159.51 112 LEU 3 CA 1
ATOM 6606 C C . LEU E 3 109 ? 209.837 176.887 148.669 1.00 159.82 112 LEU 3 C 1
ATOM 6607 O O . LEU E 3 109 ? 209.546 176.451 147.544 1.00 164.93 112 LEU 3 O 1
ATOM 6612 N N . ALA E 3 110 ? 210.384 178.092 148.881 1.00 153.67 113 ALA 3 N 1
ATOM 6613 C CA . ALA E 3 110 ? 210.599 179.130 147.844 1.00 144.94 113 ALA 3 CA 1
ATOM 6614 C C . ALA E 3 110 ? 212.009 179.007 147.257 1.00 143.53 113 ALA 3 C 1
ATOM 6615 O O . ALA E 3 110 ? 212.134 179.019 146.016 1.00 149.82 113 ALA 3 O 1
ATOM 6617 N N . ARG E 3 111 ? 213.028 178.920 148.117 1.00 145.09 114 ARG 3 N 1
ATOM 6618 C CA . ARG E 3 111 ? 214.459 178.841 147.707 1.00 153.08 114 ARG 3 CA 1
ATOM 6619 C C . ARG E 3 111 ? 214.775 177.445 147.149 1.00 152.35 114 ARG 3 C 1
ATOM 6620 O O . ARG E 3 111 ? 215.664 177.365 146.271 1.00 155.47 114 ARG 3 O 1
ATOM 6628 N N . LEU E 3 112 ? 214.082 176.395 147.608 1.00 151.46 115 LEU 3 N 1
ATOM 6629 C CA . LEU E 3 112 ? 214.243 175.018 147.052 1.00 154.74 115 LEU 3 CA 1
ATOM 6630 C C . LEU E 3 112 ? 213.425 174.864 145.760 1.00 151.23 115 LEU 3 C 1
ATOM 6631 O O . LEU E 3 112 ? 213.837 174.042 144.915 1.00 153.92 115 LEU 3 O 1
ATOM 6636 N N . THR E 3 113 ? 212.347 175.639 145.573 1.00 144.88 116 THR 3 N 1
ATOM 6637 C CA . THR E 3 113 ? 211.679 175.807 144.250 1.00 136.42 116 THR 3 CA 1
ATOM 6638 C C . THR E 3 113 ? 212.656 176.492 143.288 1.00 130.51 116 THR 3 C 1
ATOM 6639 O O . THR E 3 113 ? 212.738 176.048 142.129 1.00 133.75 116 THR 3 O 1
ATOM 6643 N N . LYS E 3 114 ? 213.363 177.531 143.750 1.00 124.76 117 LYS 3 N 1
ATOM 6644 C CA . LYS E 3 114 ? 214.410 178.225 142.954 1.00 123.67 117 LYS 3 CA 1
ATOM 6645 C C . LYS E 3 114 ? 215.548 177.239 142.658 1.00 122.46 117 LYS 3 C 1
ATOM 6646 O O . LYS E 3 114 ? 216.032 177.236 141.500 1.00 125.12 117 LYS 3 O 1
ATOM 6652 N N . ARG E 3 115 ? 215.939 176.419 143.643 1.00 124.82 118 ARG 3 N 1
ATOM 6653 C CA . ARG E 3 115 ? 217.041 175.428 143.496 1.00 134.27 118 ARG 3 CA 1
ATOM 6654 C C . ARG E 3 115 ? 216.723 174.438 142.367 1.00 140.01 118 ARG 3 C 1
ATOM 6655 O O . ARG E 3 115 ? 217.607 174.239 141.507 1.00 144.78 118 ARG 3 O 1
ATOM 6663 N N . LEU E 3 116 ? 215.530 173.829 142.369 1.00 144.62 119 LEU 3 N 1
ATOM 6664 C CA . LEU E 3 116 ? 215.197 172.732 141.413 1.00 145.43 119 LEU 3 CA 1
ATOM 6665 C C . LEU E 3 116 ? 214.885 173.323 140.024 1.00 140.31 119 LEU 3 C 1
ATOM 6666 O O . LEU E 3 116 ? 215.137 172.604 139.033 1.00 141.44 119 LEU 3 O 1
ATOM 6671 N N . THR E 3 117 ? 214.430 174.584 139.931 1.00 133.20 120 THR 3 N 1
ATOM 6672 C CA . THR E 3 117 ? 214.313 175.330 138.640 1.00 128.12 120 THR 3 CA 1
ATOM 6673 C C . THR E 3 117 ? 215.695 175.770 138.139 1.00 125.72 120 THR 3 C 1
ATOM 6674 O O . THR E 3 117 ? 215.845 175.901 136.909 1.00 115.77 120 THR 3 O 1
ATOM 6678 N N . GLU E 3 118 ? 216.651 176.020 139.041 1.00 137.27 121 GLU 3 N 1
ATOM 6679 C CA . GLU E 3 118 ? 218.085 176.182 138.671 1.00 147.52 121 GLU 3 CA 1
ATOM 6680 C C . GLU E 3 118 ? 218.630 174.846 138.137 1.00 145.55 121 GLU 3 C 1
ATOM 6681 O O . GLU E 3 118 ? 219.373 174.883 137.137 1.00 142.51 121 GLU 3 O 1
ATOM 6687 N N . LEU E 3 119 ? 218.258 173.718 138.759 1.00 147.75 122 LEU 3 N 1
ATOM 6688 C CA . LEU E 3 119 ? 218.941 172.403 138.592 1.00 157.91 122 LEU 3 CA 1
ATOM 6689 C C . LEU E 3 119 ? 218.301 171.547 137.485 1.00 162.33 122 LEU 3 C 1
ATOM 6690 O O . LEU E 3 119 ? 219.032 170.691 136.948 1.00 165.17 122 LEU 3 O 1
ATOM 6695 N N . ILE E 3 120 ? 217.019 171.740 137.136 1.00 163.27 123 ILE 3 N 1
ATOM 6696 C CA . ILE E 3 120 ? 216.301 170.841 136.172 1.00 161.67 123 ILE 3 CA 1
ATOM 6697 C C . ILE E 3 120 ? 216.909 170.974 134.771 1.00 153.01 123 ILE 3 C 1
ATOM 6698 O O . ILE E 3 120 ? 217.211 169.952 134.158 1.00 153.62 123 ILE 3 O 1
ATOM 6703 N N . PRO E 3 121 ? 217.108 172.188 134.199 1.00 150.52 124 PRO 3 N 1
ATOM 6704 C CA . PRO E 3 121 ? 217.853 172.325 132.944 1.00 150.44 124 PRO 3 CA 1
ATOM 6705 C C . PRO E 3 121 ? 219.373 172.114 133.073 1.00 153.38 124 PRO 3 C 1
ATOM 6706 O O . PRO E 3 121 ? 220.000 171.915 132.047 1.00 156.71 124 PRO 3 O 1
ATOM 6710 N N . ALA E 3 122 ? 219.925 172.169 134.294 1.00 154.18 125 ALA 3 N 1
ATOM 6711 C CA . ALA E 3 122 ? 221.370 171.992 134.584 1.00 152.09 125 ALA 3 CA 1
ATOM 6712 C C . ALA E 3 122 ? 221.797 170.551 134.273 1.00 145.54 125 ALA 3 C 1
ATOM 6713 O O . ALA E 3 122 ? 222.751 170.381 133.487 1.00 144.98 125 ALA 3 O 1
ATOM 6715 N N . VAL E 3 123 ? 221.117 169.561 134.863 1.00 138.94 126 VAL 3 N 1
ATOM 6716 C CA . VAL E 3 123 ? 221.431 168.108 134.687 1.00 140.64 126 VAL 3 CA 1
ATOM 6717 C C . VAL E 3 123 ? 220.870 167.611 133.348 1.00 137.28 126 VAL 3 C 1
ATOM 6718 O O . VAL E 3 123 ? 221.479 166.688 132.773 1.00 134.76 126 VAL 3 O 1
ATOM 6722 N N . GLY E 3 124 ? 219.763 168.195 132.875 1.00 140.11 127 GLY 3 N 1
ATOM 6723 C CA . GLY E 3 124 ? 219.121 167.861 131.588 1.00 141.81 127 GLY 3 CA 1
ATOM 6724 C C . GLY E 3 124 ? 217.959 166.904 131.779 1.00 139.71 127 GLY 3 C 1
ATOM 6725 O O . GLY E 3 124 ? 217.979 165.822 131.160 1.00 137.54 127 GLY 3 O 1
ATOM 6726 N N . VAL E 3 125 ? 216.983 167.294 132.607 1.00 141.90 128 VAL 3 N 1
ATOM 6727 C CA . VAL E 3 125 ? 215.723 166.530 132.852 1.00 145.83 128 VAL 3 CA 1
ATOM 6728 C C . VAL E 3 125 ? 214.850 166.648 131.596 1.00 148.21 128 VAL 3 C 1
ATOM 6729 O O . VAL E 3 125 ? 214.595 167.789 131.157 1.00 150.01 128 VAL 3 O 1
ATOM 6733 N N . LYS E 3 126 ? 214.416 165.505 131.056 1.00 146.83 129 LYS 3 N 1
ATOM 6734 C CA . LYS E 3 126 ? 213.572 165.382 129.836 1.00 141.24 129 LYS 3 CA 1
ATOM 6735 C C . LYS E 3 126 ? 212.127 165.019 130.202 1.00 134.90 129 LYS 3 C 1
ATOM 6736 O O . LYS E 3 126 ? 211.228 165.378 129.419 1.00 132.60 129 LYS 3 O 1
ATOM 6742 N N . LEU E 3 127 ? 211.918 164.314 131.322 1.00 129.08 130 LEU 3 N 1
ATOM 6743 C CA . LEU E 3 127 ? 210.590 163.816 131.777 1.00 120.73 130 LEU 3 CA 1
ATOM 6744 C C . LEU E 3 127 ? 210.591 163.669 133.303 1.00 117.20 130 LEU 3 C 1
ATOM 6745 O O . LEU E 3 127 ? 211.648 163.308 133.862 1.00 122.24 130 LEU 3 O 1
ATOM 6750 N N . ILE E 3 128 ? 209.447 163.932 133.940 1.00 112.20 131 ILE 3 N 1
ATOM 6751 C CA . ILE E 3 128 ? 209.194 163.645 135.383 1.00 112.87 131 ILE 3 CA 1
ATOM 6752 C C . ILE E 3 128 ? 208.032 162.648 135.458 1.00 105.90 131 ILE 3 C 1
ATOM 6753 O O . ILE E 3 128 ? 206.949 162.951 134.915 1.00 112.88 131 ILE 3 O 1
ATOM 6758 N N . ILE E 3 129 ? 208.261 161.494 136.085 1.00 97.76 132 ILE 3 N 1
ATOM 6759 C CA . ILE E 3 129 ? 207.227 160.441 136.285 1.00 98.82 132 ILE 3 CA 1
ATOM 6760 C C . ILE E 3 129 ? 206.893 160.408 137.775 1.00 100.46 132 ILE 3 C 1
ATOM 6761 O O . ILE E 3 129 ? 207.771 160.027 138.560 1.00 108.74 132 ILE 3 O 1
ATOM 6766 N N . ILE E 3 130 ? 205.678 160.822 138.134 1.00 99.82 133 ILE 3 N 1
ATOM 6767 C CA . ILE E 3 130 ? 205.138 160.776 139.525 1.00 101.17 133 ILE 3 CA 1
ATOM 6768 C C . ILE E 3 130 ? 204.255 159.527 139.634 1.00 102.00 133 ILE 3 C 1
ATOM 6769 O O . ILE E 3 130 ? 203.401 159.343 138.748 1.00 109.30 133 ILE 3 O 1
ATOM 6774 N N . ASP E 3 131 ? 204.453 158.700 140.666 1.00 103.54 134 ASP 3 N 1
ATOM 6775 C CA . ASP E 3 131 ? 203.834 157.350 140.766 1.00 116.44 134 ASP 3 CA 1
ATOM 6776 C C . ASP E 3 131 ? 202.532 157.415 141.574 1.00 118.75 134 ASP 3 C 1
ATOM 6777 O O . ASP E 3 131 ? 201.546 156.793 141.131 1.00 127.80 134 ASP 3 O 1
ATOM 6782 N N . GLU E 3 132 ? 202.535 158.104 142.720 1.00 114.91 135 GLU 3 N 1
ATOM 6783 C CA . GLU E 3 132 ? 201.390 158.148 143.673 1.00 115.49 135 GLU 3 CA 1
ATOM 6784 C C . GLU E 3 132 ? 200.715 159.521 143.605 1.00 109.45 135 GLU 3 C 1
ATOM 6785 O O . GLU E 3 132 ? 201.306 160.491 144.110 1.00 112.01 135 GLU 3 O 1
ATOM 6791 N N . PHE E 3 133 ? 199.528 159.600 143.000 1.00 106.23 136 PHE 3 N 1
ATOM 6792 C CA . PHE E 3 133 ? 198.704 160.836 142.937 1.00 105.77 136 PHE 3 CA 1
ATOM 6793 C C . PHE E 3 133 ? 197.436 160.707 143.791 1.00 107.24 136 PHE 3 C 1
ATOM 6794 O O . PHE E 3 133 ? 196.700 161.711 143.872 1.00 110.06 136 PHE 3 O 1
ATOM 6802 N N . GLN E 3 134 ? 197.188 159.543 144.409 1.00 106.88 137 GLN 3 N 1
ATOM 6803 C CA . GLN E 3 134 ? 196.002 159.298 145.279 1.00 107.55 137 GLN 3 CA 1
ATOM 6804 C C . GLN E 3 134 ? 196.304 159.699 146.732 1.00 111.14 137 GLN 3 C 1
ATOM 6805 O O . GLN E 3 134 ? 195.365 159.640 147.552 1.00 116.57 137 GLN 3 O 1
ATOM 6811 N N . HIS E 3 135 ? 197.552 160.072 147.044 1.00 108.11 138 HIS 3 N 1
ATOM 6812 C CA . HIS E 3 135 ? 197.992 160.549 148.387 1.00 99.50 138 HIS 3 CA 1
ATOM 6813 C C . HIS E 3 135 ? 197.465 161.956 148.680 1.00 94.08 138 HIS 3 C 1
ATOM 6814 O O . HIS E 3 135 ? 197.441 162.330 149.867 1.00 92.76 138 HIS 3 O 1
ATOM 6821 N N . LEU E 3 136 ? 197.057 162.694 147.647 1.00 93.78 139 LEU 3 N 1
ATOM 6822 C CA . LEU E 3 136 ? 196.537 164.078 147.765 1.00 102.83 139 LEU 3 CA 1
ATOM 6823 C C . LEU E 3 136 ? 195.062 164.043 148.179 1.00 109.96 139 LEU 3 C 1
ATOM 6824 O O . LEU E 3 136 ? 194.508 165.130 148.445 1.00 123.81 139 LEU 3 O 1
ATOM 6829 N N . VAL E 3 137 ? 194.451 162.853 148.223 1.00 108.52 140 VAL 3 N 1
ATOM 6830 C CA . VAL E 3 137 ? 193.120 162.618 148.856 1.00 114.88 140 VAL 3 CA 1
ATOM 6831 C C . VAL E 3 137 ? 193.363 162.420 150.355 1.00 128.98 140 VAL 3 C 1
ATOM 6832 O O . VAL E 3 137 ? 194.171 161.534 150.699 1.00 134.04 140 VAL 3 O 1
ATOM 6836 N N . GLU E 3 138 ? 192.700 163.214 151.206 1.00 146.73 141 GLU 3 N 1
ATOM 6837 C CA . GLU E 3 138 ? 192.773 163.070 152.687 1.00 157.89 141 GLU 3 CA 1
ATOM 6838 C C . GLU E 3 138 ? 192.064 161.762 153.064 1.00 162.83 141 GLU 3 C 1
ATOM 6839 O O . GLU E 3 138 ? 191.140 161.359 152.328 1.00 165.51 141 GLU 3 O 1
ATOM 6845 N N . GLU E 3 139 ? 192.486 161.131 154.164 1.00 169.41 142 GLU 3 N 1
ATOM 6846 C CA . GLU E 3 139 ? 192.225 159.688 154.448 1.00 175.37 142 GLU 3 CA 1
ATOM 6847 C C . GLU E 3 139 ? 190.734 159.483 154.749 1.00 171.41 142 GLU 3 C 1
ATOM 6848 O O . GLU E 3 139 ? 190.088 158.704 154.019 1.00 172.52 142 GLU 3 O 1
ATOM 6854 N N . ARG E 3 140 ? 190.220 160.167 155.777 1.00 166.59 143 ARG 3 N 1
ATOM 6855 C CA . ARG E 3 140 ? 188.910 159.871 156.425 1.00 165.17 143 ARG 3 CA 1
ATOM 6856 C C . ARG E 3 140 ? 187.836 160.840 155.907 1.00 154.44 143 ARG 3 C 1
ATOM 6857 O O . ARG E 3 140 ? 186.715 160.365 155.632 1.00 152.67 143 ARG 3 O 1
ATOM 6865 N N . SER E 3 141 ? 188.160 162.131 155.768 1.00 144.12 144 SER 3 N 1
ATOM 6866 C CA . SER E 3 141 ? 187.342 163.129 155.028 1.00 139.17 144 SER 3 CA 1
ATOM 6867 C C . SER E 3 141 ? 187.608 162.962 153.527 1.00 139.53 144 SER 3 C 1
ATOM 6868 O O . SER E 3 141 ? 188.539 162.212 153.177 1.00 144.14 144 SER 3 O 1
ATOM 6871 N N . ASN E 3 142 ? 186.831 163.638 152.676 1.00 140.13 145 ASN 3 N 1
ATOM 6872 C CA . ASN E 3 142 ? 186.897 163.492 151.196 1.00 140.96 145 ASN 3 CA 1
ATOM 6873 C C . ASN E 3 142 ? 187.376 164.794 150.539 1.00 142.69 145 ASN 3 C 1
ATOM 6874 O O . ASN E 3 142 ? 187.247 164.890 149.300 1.00 146.52 145 ASN 3 O 1
ATOM 6879 N N . ARG E 3 143 ? 187.939 165.742 151.299 1.00 144.44 146 ARG 3 N 1
ATOM 6880 C CA . ARG E 3 143 ? 188.615 166.926 150.705 1.00 149.86 146 ARG 3 CA 1
ATOM 6881 C C . ARG E 3 143 ? 189.908 166.428 150.049 1.00 146.06 146 ARG 3 C 1
ATOM 6882 O O . ARG E 3 143 ? 190.530 165.488 150.596 1.00 144.82 146 ARG 3 O 1
ATOM 6890 N N . VAL E 3 144 ? 190.265 167.018 148.906 1.00 143.53 147 VAL 3 N 1
ATOM 6891 C CA . VAL E 3 144 ? 191.514 166.725 148.145 1.00 141.83 147 VAL 3 CA 1
ATOM 6892 C C . VAL E 3 144 ? 192.374 167.991 148.175 1.00 136.85 147 VAL 3 C 1
ATOM 6893 O O . VAL E 3 144 ? 192.021 168.974 147.496 1.00 143.74 147 VAL 3 O 1
ATOM 6897 N N . LEU E 3 145 ? 193.440 167.964 148.974 1.00 130.66 148 LEU 3 N 1
ATOM 6898 C CA . LEU E 3 145 ? 194.279 169.157 149.278 1.00 136.74 148 LEU 3 CA 1
ATOM 6899 C C . LEU E 3 145 ? 195.085 169.538 148.028 1.00 134.72 148 LEU 3 C 1
ATOM 6900 O O . LEU E 3 145 ? 195.873 168.700 147.550 1.00 132.99 148 LEU 3 O 1
ATOM 6905 N N . THR E 3 146 ? 194.866 170.763 147.531 1.00 134.81 149 THR 3 N 1
ATOM 6906 C CA . THR E 3 146 ? 195.217 171.233 146.161 1.00 140.42 149 THR 3 CA 1
ATOM 6907 C C . THR E 3 146 ? 196.517 172.053 146.171 1.00 137.73 149 THR 3 C 1
ATOM 6908 O O . THR E 3 146 ? 196.777 172.739 145.163 1.00 143.96 149 THR 3 O 1
ATOM 6912 N N . GLN E 3 147 ? 197.327 171.961 147.230 1.00 130.41 150 GLN 3 N 1
ATOM 6913 C CA . GLN E 3 147 ? 198.591 172.734 147.364 1.00 128.49 150 GLN 3 CA 1
ATOM 6914 C C . GLN E 3 147 ? 199.663 172.110 146.462 1.00 126.86 150 GLN 3 C 1
ATOM 6915 O O . GLN E 3 147 ? 200.394 172.881 145.802 1.00 134.41 150 GLN 3 O 1
ATOM 6921 N N . VAL E 3 148 ? 199.731 170.775 146.413 1.00 119.02 151 VAL 3 N 1
ATOM 6922 C CA . VAL E 3 148 ? 200.734 170.012 145.608 1.00 115.19 151 VAL 3 CA 1
ATOM 6923 C C . VAL E 3 148 ? 200.344 170.102 144.127 1.00 117.65 151 VAL 3 C 1
ATOM 6924 O O . VAL E 3 148 ? 201.259 170.253 143.296 1.00 123.79 151 VAL 3 O 1
ATOM 6928 N N . GLY E 3 149 ? 199.044 170.012 143.818 1.00 118.77 152 GLY 3 N 1
ATOM 6929 C CA . GLY E 3 149 ? 198.487 170.174 142.459 1.00 119.33 152 GLY 3 CA 1
ATOM 6930 C C . GLY E 3 149 ? 198.798 171.542 141.871 1.00 117.17 152 GLY 3 C 1
ATOM 6931 O O . GLY E 3 149 ? 199.195 171.599 140.687 1.00 121.55 152 GLY 3 O 1
ATOM 6932 N N . ASN E 3 150 ? 198.632 172.605 142.665 1.00 112.42 153 ASN 3 N 1
ATOM 6933 C CA . ASN E 3 150 ? 198.919 174.006 142.257 1.00 113.44 153 ASN 3 CA 1
ATOM 6934 C C . ASN E 3 150 ? 200.434 174.206 142.137 1.00 110.65 153 ASN 3 C 1
ATOM 6935 O O . ASN E 3 150 ? 200.855 174.935 141.213 1.00 118.80 153 ASN 3 O 1
ATOM 6940 N N . TRP E 3 151 ? 201.223 173.589 143.022 1.00 106.30 154 TRP 3 N 1
A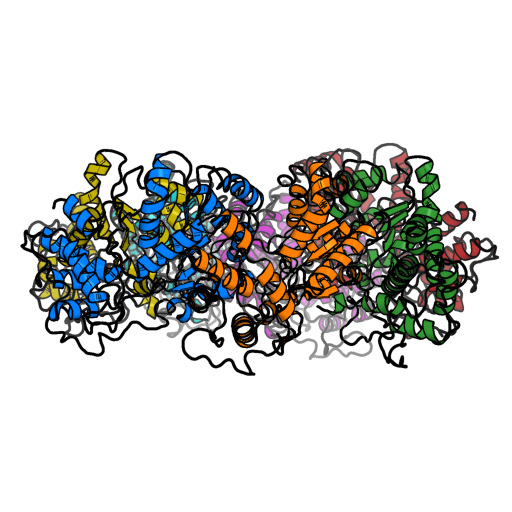TOM 6941 C CA . TRP E 3 151 ? 202.708 173.607 142.943 1.00 109.96 154 TRP 3 CA 1
ATOM 6942 C C . TRP E 3 151 ? 203.178 172.871 141.678 1.00 118.14 154 TRP 3 C 1
ATOM 6943 O O . TRP E 3 151 ? 204.164 173.342 141.055 1.00 128.23 154 TRP 3 O 1
ATOM 6954 N N . LEU E 3 152 ? 202.510 171.770 141.300 1.00 124.83 155 LEU 3 N 1
ATOM 6955 C CA . LEU E 3 152 ? 202.828 170.995 140.065 1.00 128.31 155 LEU 3 CA 1
ATOM 6956 C C . LEU E 3 152 ? 202.527 171.849 138.825 1.00 128.17 155 LEU 3 C 1
ATOM 6957 O O . LEU E 3 152 ? 203.336 171.802 137.876 1.00 137.40 155 LEU 3 O 1
ATOM 6962 N N . LYS E 3 153 ? 201.416 172.592 138.829 1.00 124.85 156 LYS 3 N 1
ATOM 6963 C CA . LYS E 3 153 ? 201.079 173.577 137.765 1.00 124.78 156 LYS 3 CA 1
ATOM 6964 C C . LYS E 3 153 ? 202.177 174.645 137.710 1.00 124.12 156 LYS 3 C 1
ATOM 6965 O O . LYS E 3 153 ? 202.624 174.968 136.595 1.00 126.47 156 LYS 3 O 1
ATOM 6971 N N . MET E 3 154 ? 202.586 175.157 138.876 1.00 133.26 157 MET 3 N 1
ATOM 6972 C CA . MET E 3 154 ? 203.648 176.190 139.035 1.00 138.78 157 MET 3 CA 1
ATOM 6973 C C . MET E 3 154 ? 204.954 175.688 138.409 1.00 128.71 157 MET 3 C 1
ATOM 6974 O O . MET E 3 154 ? 205.479 176.393 137.518 1.00 131.29 157 MET 3 O 1
ATOM 6979 N N . ILE E 3 155 ? 205.441 174.513 138.831 1.00 124.07 158 ILE 3 N 1
ATOM 6980 C CA . ILE E 3 155 ? 206.727 173.931 138.329 1.00 125.66 158 ILE 3 CA 1
ATOM 6981 C C . ILE E 3 155 ? 206.587 173.540 136.850 1.00 123.37 158 ILE 3 C 1
ATOM 6982 O O . ILE E 3 155 ? 207.623 173.541 136.158 1.00 125.10 158 ILE 3 O 1
ATOM 6987 N N . LEU E 3 156 ? 205.376 173.219 136.376 1.00 127.55 159 LEU 3 N 1
ATOM 6988 C CA . LEU E 3 156 ? 205.129 172.898 134.942 1.00 130.08 159 LEU 3 CA 1
ATOM 6989 C C . LEU E 3 156 ? 205.280 174.163 134.086 1.00 121.44 159 LEU 3 C 1
ATOM 6990 O O . LEU E 3 156 ? 205.916 174.072 133.020 1.00 122.56 159 LEU 3 O 1
ATOM 6995 N N . ASN E 3 157 ? 204.706 175.285 134.528 1.00 115.25 160 ASN 3 N 1
ATOM 6996 C CA . ASN E 3 157 ? 204.726 176.573 133.784 1.00 116.21 160 ASN 3 CA 1
ATOM 6997 C C . ASN E 3 157 ? 206.121 177.203 133.875 1.00 117.24 160 ASN 3 C 1
ATOM 6998 O O . ASN E 3 157 ? 206.560 177.785 132.866 1.00 122.92 160 ASN 3 O 1
ATOM 7003 N N . LYS E 3 158 ? 206.780 177.107 135.036 1.00 116.45 161 LYS 3 N 1
ATOM 7004 C CA . LYS E 3 158 ? 208.091 177.766 135.299 1.00 117.18 161 LYS 3 CA 1
ATOM 7005 C C . LYS E 3 158 ? 209.167 177.134 134.406 1.00 113.66 161 LYS 3 C 1
ATOM 7006 O O . LYS E 3 158 ? 209.729 177.867 133.571 1.00 112.04 161 LYS 3 O 1
ATOM 7012 N N . THR E 3 159 ? 209.432 175.834 134.576 1.00 122.28 162 THR 3 N 1
ATOM 7013 C CA . THR E 3 159 ? 210.328 175.022 133.703 1.00 128.61 162 THR 3 CA 1
ATOM 7014 C C . THR E 3 159 ? 209.456 174.047 132.900 1.00 128.99 162 THR 3 C 1
ATOM 7015 O O . THR E 3 159 ? 208.907 173.103 133.499 1.00 127.75 162 THR 3 O 1
ATOM 7019 N N . LYS E 3 160 ? 209.322 174.293 131.594 1.00 136.65 163 LYS 3 N 1
ATOM 7020 C CA . LYS E 3 160 ? 208.454 173.506 130.677 1.00 143.23 163 LYS 3 CA 1
ATOM 7021 C C . LYS E 3 160 ? 209.077 172.118 130.500 1.00 145.75 163 LYS 3 C 1
ATOM 7022 O O . LYS E 3 160 ? 209.942 171.969 129.618 1.00 150.24 163 LYS 3 O 1
ATOM 7028 N N . CYS E 3 161 ? 208.670 171.161 131.337 1.00 140.11 164 CYS 3 N 1
ATOM 7029 C CA . CYS E 3 161 ? 209.137 169.749 131.321 1.00 134.04 164 CYS 3 CA 1
ATOM 7030 C C . CYS E 3 161 ? 207.932 168.825 131.478 1.00 130.81 164 CYS 3 C 1
ATOM 7031 O O . CYS E 3 161 ? 207.149 169.003 132.410 1.00 135.10 164 CYS 3 O 1
ATOM 7034 N N . PRO E 3 162 ? 207.739 167.823 130.584 1.00 123.72 165 PRO 3 N 1
ATOM 7035 C CA . PRO E 3 162 ? 206.548 166.972 130.615 1.00 117.80 165 PRO 3 CA 1
ATOM 7036 C C . PRO E 3 162 ? 206.500 166.082 131.864 1.00 113.45 165 PRO 3 C 1
ATOM 7037 O O . PRO E 3 162 ? 207.503 165.468 132.180 1.00 116.09 165 PRO 3 O 1
ATOM 7041 N N . ILE E 3 163 ? 205.349 166.062 132.541 1.00 109.08 166 ILE 3 N 1
ATOM 7042 C CA . ILE E 3 163 ? 205.109 165.271 133.782 1.00 110.20 166 ILE 3 CA 1
ATOM 7043 C C . ILE E 3 163 ? 204.076 164.190 133.455 1.00 102.22 166 ILE 3 C 1
ATOM 7044 O O . ILE E 3 163 ? 203.002 164.549 132.947 1.00 104.32 166 ILE 3 O 1
ATOM 7049 N N . VAL E 3 164 ? 204.398 162.923 133.727 1.00 95.63 167 VAL 3 N 1
ATOM 7050 C CA . VAL E 3 164 ? 203.448 161.781 133.584 1.00 95.07 167 VAL 3 CA 1
ATOM 7051 C C . VAL E 3 164 ? 203.072 161.297 134.988 1.00 99.28 167 VAL 3 C 1
ATOM 7052 O O . VAL E 3 164 ? 203.775 160.416 135.527 1.00 105.32 167 VAL 3 O 1
ATOM 7056 N N . ILE E 3 165 ? 202.015 161.876 135.562 1.00 101.55 168 ILE 3 N 1
ATOM 7057 C CA . ILE E 3 165 ? 201.509 161.522 136.924 1.00 101.97 168 ILE 3 CA 1
ATOM 7058 C C . ILE E 3 165 ? 200.722 160.209 136.813 1.00 96.74 168 ILE 3 C 1
ATOM 7059 O O . ILE E 3 165 ? 199.708 160.179 136.095 1.00 106.55 168 ILE 3 O 1
ATOM 7064 N N . PHE E 3 166 ? 201.226 159.148 137.442 1.00 89.22 169 PHE 3 N 1
ATOM 7065 C CA . PHE E 3 166 ? 200.509 157.865 137.645 1.00 91.21 169 PHE 3 CA 1
ATOM 7066 C C . PHE E 3 166 ? 199.685 157.964 138.926 1.00 96.75 169 PHE 3 C 1
ATOM 7067 O O . PHE E 3 166 ? 199.955 158.865 139.743 1.00 104.04 169 PHE 3 O 1
ATOM 7075 N N . GLY E 3 167 ? 198.733 157.045 139.106 1.00 101.10 170 GLY 3 N 1
ATOM 7076 C CA . GLY E 3 167 ? 197.907 156.961 140.326 1.00 101.62 170 GLY 3 CA 1
ATOM 7077 C C . GLY E 3 167 ? 196.738 156.010 140.167 1.00 101.16 170 GLY 3 C 1
ATOM 7078 O O . GLY E 3 167 ? 196.546 155.475 139.057 1.00 104.19 170 GLY 3 O 1
ATOM 7079 N N . MET E 3 168 ? 195.988 155.803 141.251 1.00 101.77 171 MET 3 N 1
ATOM 7080 C CA . MET E 3 168 ? 194.780 154.939 141.271 1.00 103.27 171 MET 3 CA 1
ATOM 7081 C C . MET E 3 168 ? 193.615 155.730 140.686 1.00 101.39 171 MET 3 C 1
ATOM 7082 O O . MET E 3 168 ? 193.665 156.957 140.657 1.00 109.90 171 MET 3 O 1
ATOM 7087 N N . PRO E 3 169 ? 192.554 155.064 140.172 1.00 94.91 172 PRO 3 N 1
ATOM 7088 C CA . PRO E 3 169 ? 191.478 155.756 139.457 1.00 97.16 172 PRO 3 CA 1
ATOM 7089 C C . PRO E 3 169 ? 190.749 156.855 140.249 1.00 97.14 172 PRO 3 C 1
ATOM 7090 O O . PRO E 3 169 ? 190.345 157.828 139.638 1.00 100.99 172 PRO 3 O 1
ATOM 7094 N N . TYR E 3 170 ? 190.627 156.699 141.571 1.00 95.94 173 TYR 3 N 1
ATOM 7095 C CA . TYR E 3 170 ? 189.933 157.661 142.469 1.00 96.17 173 TYR 3 CA 1
ATOM 7096 C C . TYR E 3 170 ? 190.810 158.891 142.731 1.00 92.83 173 TYR 3 C 1
ATOM 7097 O O . TYR E 3 170 ? 190.363 159.765 143.495 1.00 98.43 173 TYR 3 O 1
ATOM 7106 N N . SER E 3 171 ? 192.007 158.956 142.144 1.00 89.62 174 SER 3 N 1
ATOM 7107 C CA . SER E 3 171 ? 192.866 160.167 142.120 1.00 98.22 174 SER 3 CA 1
ATOM 7108 C C . SER E 3 171 ? 192.397 161.140 141.028 1.00 100.45 174 SER 3 C 1
ATOM 7109 O O . SER E 3 171 ? 192.907 162.276 141.008 1.00 106.10 174 SER 3 O 1
ATOM 7112 N N . LYS E 3 172 ? 191.476 160.718 140.152 1.00 102.14 175 LYS 3 N 1
ATOM 7113 C CA . LYS E 3 172 ? 190.865 161.568 139.094 1.00 105.04 175 LYS 3 CA 1
ATOM 7114 C C . LYS E 3 172 ? 190.275 162.838 139.721 1.00 103.95 175 LYS 3 C 1
ATOM 7115 O O . LYS E 3 172 ? 190.479 163.932 139.143 1.00 114.86 175 LYS 3 O 1
ATOM 7121 N N . VAL E 3 173 ? 189.606 162.706 140.871 1.00 104.17 176 VAL 3 N 1
ATOM 7122 C CA . VAL E 3 173 ? 188.909 163.829 141.572 1.00 111.28 176 VAL 3 CA 1
ATOM 7123 C C . VAL E 3 173 ? 189.931 164.889 142.007 1.00 107.20 176 VAL 3 C 1
ATOM 7124 O O . VAL E 3 173 ? 189.527 166.066 142.140 1.00 116.02 176 VAL 3 O 1
ATOM 7128 N N . VAL E 3 174 ? 191.195 164.505 142.208 1.00 105.15 177 VAL 3 N 1
ATOM 7129 C CA . VAL E 3 174 ? 192.305 165.459 142.508 1.00 114.79 177 VAL 3 CA 1
ATOM 7130 C C . VAL E 3 174 ? 192.584 166.290 141.250 1.00 116.19 177 VAL 3 C 1
ATOM 7131 O O . VAL E 3 174 ? 192.908 167.486 141.399 1.00 122.62 177 VAL 3 O 1
ATOM 7135 N N . LEU E 3 175 ? 192.481 165.681 140.065 1.00 113.98 178 LEU 3 N 1
ATOM 7136 C CA . LEU E 3 175 ? 192.616 166.398 138.769 1.00 112.11 178 LEU 3 CA 1
ATOM 7137 C C . LEU E 3 175 ? 191.336 167.202 138.507 1.00 112.78 178 LEU 3 C 1
ATOM 7138 O O . LEU E 3 175 ? 191.451 168.277 137.899 1.00 119.54 178 LEU 3 O 1
ATOM 7143 N N . GLN E 3 176 ? 190.174 166.721 138.969 1.00 110.36 179 GLN 3 N 1
ATOM 7144 C CA . GLN E 3 176 ? 188.884 167.468 138.902 1.00 108.15 179 GLN 3 CA 1
ATOM 7145 C C . GLN E 3 176 ? 188.883 168.653 139.881 1.00 107.23 179 GLN 3 C 1
ATOM 7146 O O . GLN E 3 176 ? 188.118 169.603 139.628 1.00 108.49 179 GLN 3 O 1
ATOM 7152 N N . ALA E 3 177 ? 189.685 168.605 140.950 1.00 111.08 180 ALA 3 N 1
ATOM 7153 C CA . ALA E 3 177 ? 189.779 169.671 141.978 1.00 118.25 180 ALA 3 CA 1
ATOM 7154 C C . ALA E 3 177 ? 190.275 170.976 141.344 1.00 119.77 180 ALA 3 C 1
ATOM 7155 O O . ALA E 3 177 ? 189.647 172.021 141.603 1.00 124.40 180 ALA 3 O 1
ATOM 7157 N N . ASN E 3 178 ? 191.344 170.911 140.544 1.00 123.78 181 ASN 3 N 1
ATOM 7158 C CA . ASN E 3 178 ? 191.986 172.087 139.894 1.00 132.84 181 ASN 3 CA 1
ATOM 7159 C C . ASN E 3 178 ? 191.667 172.052 138.392 1.00 133.32 181 ASN 3 C 1
ATOM 7160 O O . ASN E 3 178 ? 192.167 171.140 137.707 1.00 136.48 181 ASN 3 O 1
ATOM 7165 N N . SER E 3 179 ? 190.865 173.012 137.913 1.00 130.95 182 SER 3 N 1
ATOM 7166 C CA . SER E 3 179 ? 190.392 173.135 136.505 1.00 123.92 182 SER 3 CA 1
ATOM 7167 C C . SER E 3 179 ? 191.569 173.422 135.563 1.00 112.49 182 SER 3 C 1
ATOM 7168 O O . SER E 3 179 ? 191.556 172.900 134.429 1.00 105.68 182 SER 3 O 1
ATOM 7171 N N . GLN E 3 180 ? 192.533 174.231 136.012 1.00 111.35 183 GLN 3 N 1
ATOM 7172 C CA . GLN E 3 180 ? 193.770 174.563 135.254 1.00 115.32 183 GLN 3 CA 1
ATOM 7173 C C . GLN E 3 180 ? 194.626 173.304 135.102 1.00 113.33 183 GLN 3 C 1
ATOM 7174 O O . GLN E 3 180 ? 195.083 173.039 133.967 1.00 116.75 183 GLN 3 O 1
ATOM 7180 N N . LEU E 3 181 ? 194.826 172.561 136.193 1.00 114.88 184 LEU 3 N 1
ATOM 7181 C CA . LEU E 3 181 ? 195.593 171.286 136.189 1.00 122.26 184 LEU 3 CA 1
ATOM 7182 C C . LEU E 3 181 ? 194.816 170.219 135.403 1.00 121.23 184 LEU 3 C 1
ATOM 7183 O O . LEU E 3 181 ? 195.474 169.356 134.804 1.00 124.06 184 LEU 3 O 1
ATOM 7188 N N . HIS E 3 182 ? 193.479 170.275 135.387 1.00 118.64 185 HIS 3 N 1
ATOM 7189 C CA . HIS E 3 182 ? 192.620 169.349 134.595 1.00 113.16 185 HIS 3 CA 1
ATOM 7190 C C . HIS E 3 182 ? 192.888 169.559 133.101 1.00 110.29 185 HIS 3 C 1
ATOM 7191 O O . HIS E 3 182 ? 193.202 168.566 132.416 1.00 101.54 185 HIS 3 O 1
ATOM 7198 N N . GLY E 3 183 ? 192.765 170.809 132.636 1.00 116.49 186 GLY 3 N 1
ATOM 7199 C CA . GLY E 3 183 ? 193.061 171.220 131.250 1.00 114.17 186 GLY 3 CA 1
ATOM 7200 C C . GLY E 3 183 ? 194.429 170.733 130.804 1.00 106.08 186 GLY 3 C 1
ATOM 7201 O O . GLY E 3 183 ? 194.511 170.091 129.738 1.00 98.46 186 GLY 3 O 1
ATOM 7202 N N . ARG E 3 184 ? 195.458 171.006 131.613 1.00 104.75 187 ARG 3 N 1
ATOM 7203 C CA . ARG E 3 184 ? 196.884 170.738 131.284 1.00 108.33 187 ARG 3 CA 1
ATOM 7204 C C . ARG E 3 184 ? 197.079 169.256 130.945 1.00 116.90 187 ARG 3 C 1
ATOM 7205 O O . ARG E 3 184 ? 197.790 168.980 129.958 1.00 122.49 187 ARG 3 O 1
ATOM 7213 N N . PHE E 3 185 ? 196.472 168.347 131.721 1.00 125.06 188 PHE 3 N 1
ATOM 7214 C CA . PHE E 3 185 ? 196.581 166.868 131.559 1.00 122.59 188 PHE 3 CA 1
ATOM 7215 C C . PHE E 3 185 ? 195.454 166.364 130.647 1.00 117.52 188 PHE 3 C 1
ATOM 7216 O O . PHE E 3 185 ? 194.459 165.791 131.138 1.00 114.22 188 PHE 3 O 1
ATOM 7224 N N . SER E 3 186 ? 195.626 166.574 129.340 1.00 113.13 189 SER 3 N 1
ATOM 7225 C CA . SER E 3 186 ? 194.639 166.249 128.279 1.00 110.30 189 SER 3 CA 1
ATOM 7226 C C . SER E 3 186 ? 194.618 164.738 128.048 1.00 102.35 189 SER 3 C 1
ATOM 7227 O O . SER E 3 186 ? 193.526 164.148 128.121 1.00 102.80 189 SER 3 O 1
ATOM 7230 N N . ILE E 3 187 ? 195.789 164.147 127.791 1.00 100.67 190 ILE 3 N 1
ATOM 7231 C CA . ILE E 3 187 ? 195.939 162.696 127.467 1.00 101.61 190 ILE 3 CA 1
ATOM 7232 C C . ILE E 3 187 ? 195.772 161.907 128.771 1.00 99.26 190 ILE 3 C 1
ATOM 7233 O O . ILE E 3 187 ? 196.654 162.012 129.648 1.00 102.96 190 ILE 3 O 1
ATOM 7238 N N . GLN E 3 188 ? 194.663 161.175 128.896 1.00 92.59 191 GLN 3 N 1
ATOM 7239 C CA . GLN E 3 188 ? 194.364 160.288 130.047 1.00 88.39 191 GLN 3 CA 1
ATOM 7240 C C . GLN E 3 188 ? 194.127 158.876 129.519 1.00 90.53 191 GLN 3 C 1
ATOM 7241 O O . GLN E 3 188 ? 193.234 158.714 128.667 1.00 98.00 191 GLN 3 O 1
ATOM 7247 N N . VAL E 3 189 ? 194.899 157.904 130.003 1.00 92.48 192 VAL 3 N 1
ATOM 7248 C CA . VAL E 3 189 ? 194.767 156.467 129.625 1.00 101.62 192 VAL 3 CA 1
ATOM 7249 C C . VAL E 3 189 ? 194.467 155.669 130.892 1.00 103.90 192 VAL 3 C 1
ATOM 7250 O O . VAL E 3 189 ? 194.993 156.029 131.959 1.00 109.91 192 VAL 3 O 1
ATOM 7254 N N . GLU E 3 190 ? 193.654 154.623 130.756 1.00 111.99 193 GLU 3 N 1
ATOM 7255 C CA . GLU E 3 190 ? 193.199 153.748 131.865 1.00 119.89 193 GLU 3 CA 1
ATOM 7256 C C . GLU E 3 190 ? 193.860 152.382 131.682 1.00 112.70 193 GLU 3 C 1
ATOM 7257 O O . GLU E 3 190 ? 193.419 151.632 130.791 1.00 115.96 193 GLU 3 O 1
ATOM 7263 N N . LEU E 3 191 ? 194.890 152.093 132.478 1.00 112.02 194 LEU 3 N 1
ATOM 7264 C CA . LEU E 3 191 ? 195.564 150.768 132.518 1.00 114.90 194 LEU 3 CA 1
ATOM 7265 C C . LEU E 3 191 ? 194.731 149.845 133.412 1.00 116.08 194 LEU 3 C 1
ATOM 7266 O O . LEU E 3 191 ? 195.083 149.701 134.598 1.00 116.96 194 LEU 3 O 1
ATOM 7271 N N . ARG E 3 192 ? 193.652 149.272 132.863 1.00 121.56 195 ARG 3 N 1
ATOM 7272 C CA . ARG E 3 192 ? 192.659 148.455 133.619 1.00 118.80 195 ARG 3 CA 1
ATOM 7273 C C . ARG E 3 192 ? 192.970 146.971 133.444 1.00 104.59 195 ARG 3 C 1
ATOM 7274 O O . ARG E 3 192 ? 193.571 146.579 132.447 1.00 100.51 195 ARG 3 O 1
ATOM 7282 N N . PRO E 3 193 ? 192.576 146.109 134.411 1.00 101.02 196 PRO 3 N 1
ATOM 7283 C CA . PRO E 3 193 ? 192.888 144.682 134.354 1.00 105.59 196 PRO 3 CA 1
ATOM 7284 C C . PRO E 3 193 ? 192.297 143.901 133.174 1.00 111.45 196 PRO 3 C 1
ATOM 7285 O O . PRO E 3 193 ? 191.498 144.445 132.432 1.00 118.85 196 PRO 3 O 1
ATOM 7289 N N . PHE E 3 194 ? 192.694 142.630 133.068 1.00 114.01 197 PHE 3 N 1
ATOM 7290 C CA . PHE E 3 194 ? 192.226 141.649 132.054 1.00 118.41 197 PHE 3 CA 1
ATOM 7291 C C . PHE E 3 194 ? 190.706 141.494 132.157 1.00 117.95 197 PHE 3 C 1
ATOM 7292 O O . PHE E 3 194 ? 190.151 141.626 133.267 1.00 116.41 197 PHE 3 O 1
ATOM 7300 N N . SER E 3 195 ? 190.064 141.201 131.024 1.00 117.95 198 SER 3 N 1
ATOM 7301 C CA . SER E 3 195 ? 188.614 141.423 130.794 1.00 122.43 198 SER 3 CA 1
ATOM 7302 C C . SER E 3 195 ? 187.828 140.112 130.872 1.00 124.54 198 SER 3 C 1
ATOM 7303 O O . SER E 3 195 ? 186.979 140.019 131.772 1.00 126.42 198 SER 3 O 1
ATOM 7306 N N . TYR E 3 196 ? 188.065 139.151 129.969 1.00 134.15 199 TYR 3 N 1
ATOM 7307 C CA . TYR E 3 196 ? 187.179 137.963 129.800 1.00 141.75 199 TYR 3 CA 1
ATOM 7308 C C . TYR E 3 196 ? 187.972 136.651 129.739 1.00 137.54 199 TYR 3 C 1
ATOM 7309 O O . TYR E 3 196 ? 189.206 136.652 129.565 1.00 135.08 199 TYR 3 O 1
ATOM 7318 N N . GLN E 3 197 ? 187.268 135.535 129.930 1.00 141.20 200 GLN 3 N 1
ATOM 7319 C CA . GLN E 3 197 ? 187.910 134.197 129.859 1.00 142.25 200 GLN 3 CA 1
ATOM 7320 C C . GLN E 3 197 ? 187.495 133.440 128.575 1.00 151.11 200 GLN 3 C 1
ATOM 7321 O O . GLN E 3 197 ? 188.273 132.578 128.127 1.00 151.89 200 GLN 3 O 1
ATOM 7327 N N . GLY E 3 198 ? 186.330 133.760 127.993 1.00 151.79 201 GLY 3 N 1
ATOM 7328 C CA . GLY E 3 198 ? 185.795 133.125 126.768 1.00 148.70 201 GLY 3 CA 1
ATOM 7329 C C . GLY E 3 198 ? 186.838 132.543 125.823 1.00 149.05 201 GLY 3 C 1
ATOM 7330 O O . GLY E 3 198 ? 186.447 131.690 125.000 1.00 155.25 201 GLY 3 O 1
ATOM 7331 N N . GLY E 3 199 ? 188.097 132.986 125.900 1.00 143.44 202 GLY 3 N 1
ATOM 7332 C CA . GLY E 3 199 ? 189.226 132.381 125.170 1.00 143.99 202 GLY 3 CA 1
ATOM 7333 C C . GLY E 3 199 ? 189.506 133.129 123.883 1.00 148.44 202 GLY 3 C 1
ATOM 7334 O O . GLY E 3 199 ? 188.583 133.793 123.368 1.00 144.59 202 GLY 3 O 1
ATOM 7335 N N . ARG E 3 200 ? 190.750 133.037 123.406 1.00 161.41 203 ARG 3 N 1
ATOM 7336 C CA . ARG E 3 200 ? 191.284 133.716 122.192 1.00 169.45 203 ARG 3 CA 1
ATOM 7337 C C . ARG E 3 200 ? 191.227 135.237 122.399 1.00 161.32 203 ARG 3 C 1
ATOM 7338 O O . ARG E 3 200 ? 191.137 135.970 121.390 1.00 164.35 203 ARG 3 O 1
ATOM 7346 N N . GLY E 3 201 ? 191.291 135.684 123.660 1.00 147.38 204 GLY 3 N 1
ATOM 7347 C CA . GLY E 3 201 ? 191.401 137.099 124.057 1.00 138.47 204 GLY 3 CA 1
ATOM 7348 C C . GLY E 3 201 ? 192.843 137.445 124.368 1.00 132.57 204 GLY 3 C 1
ATOM 7349 O O . GLY E 3 201 ? 193.726 136.622 124.055 1.00 134.98 204 GLY 3 O 1
ATOM 7350 N N . VAL E 3 202 ? 193.075 138.609 124.977 1.00 125.27 205 VAL 3 N 1
ATOM 7351 C CA . VAL E 3 202 ? 194.436 139.090 125.358 1.00 121.06 205 VAL 3 CA 1
ATOM 7352 C C . VAL E 3 202 ? 194.969 138.247 126.527 1.00 113.77 205 VAL 3 C 1
ATOM 7353 O O . VAL E 3 202 ? 196.202 138.085 126.602 1.00 114.64 205 VAL 3 O 1
ATOM 7357 N N . PHE E 3 203 ? 194.084 137.728 127.390 1.00 107.87 206 PHE 3 N 1
ATOM 7358 C CA . PHE E 3 203 ? 194.439 136.911 128.582 1.00 105.37 206 PHE 3 CA 1
ATOM 7359 C C . PHE E 3 203 ? 195.096 135.600 128.148 1.00 101.63 206 PHE 3 C 1
ATOM 7360 O O . PHE E 3 203 ? 196.069 135.198 128.809 1.00 108.63 206 PHE 3 O 1
ATOM 7368 N N . LYS E 3 204 ? 194.592 134.961 127.088 1.00 102.98 207 LYS 3 N 1
ATOM 7369 C CA . LYS E 3 204 ? 195.099 133.646 126.610 1.00 110.64 207 LYS 3 CA 1
ATOM 7370 C C . LYS E 3 204 ? 196.541 133.803 126.113 1.00 109.72 207 LYS 3 C 1
ATOM 7371 O O . LYS E 3 204 ? 197.419 133.054 126.602 1.00 116.91 207 LYS 3 O 1
ATOM 7377 N N . THR E 3 205 ? 196.779 134.755 125.207 1.00 107.88 208 THR 3 N 1
ATOM 7378 C CA . THR E 3 205 ? 198.102 134.987 124.560 1.00 111.60 208 THR 3 CA 1
ATOM 7379 C C . THR E 3 205 ? 199.090 135.485 125.622 1.00 111.86 208 THR 3 C 1
ATOM 7380 O O . THR E 3 205 ? 200.285 135.129 125.529 1.00 118.05 208 THR 3 O 1
ATOM 7384 N N . PHE E 3 206 ? 198.612 136.279 126.588 1.00 110.23 209 PHE 3 N 1
ATOM 7385 C CA . PHE E 3 206 ? 199.408 136.767 127.745 1.00 106.62 209 PHE 3 CA 1
ATOM 7386 C C . PHE E 3 206 ? 199.938 135.565 128.532 1.00 102.93 209 PHE 3 C 1
ATOM 7387 O O . PHE E 3 206 ? 201.158 135.519 128.773 1.00 104.78 209 PHE 3 O 1
ATOM 7395 N N . LEU E 3 207 ? 199.054 134.636 128.915 1.00 107.78 210 LEU 3 N 1
ATOM 7396 C CA . LEU E 3 207 ? 199.430 133.384 129.630 1.00 113.32 210 LEU 3 CA 1
ATOM 7397 C C . LEU E 3 207 ? 200.273 132.498 128.706 1.00 119.98 210 LEU 3 C 1
ATOM 7398 O O . LEU E 3 207 ? 201.101 131.743 129.244 1.00 126.77 210 LEU 3 O 1
ATOM 7403 N N . GLU E 3 208 ? 200.077 132.589 127.383 1.00 122.83 211 GLU 3 N 1
ATOM 7404 C CA . GLU E 3 208 ? 200.878 131.844 126.369 1.00 126.95 211 GLU 3 CA 1
ATOM 7405 C C . GLU E 3 208 ? 202.340 132.314 126.413 1.00 125.31 211 GLU 3 C 1
ATOM 7406 O O . GLU E 3 208 ? 203.234 131.442 126.441 1.00 129.18 211 GLU 3 O 1
ATOM 7412 N N . TYR E 3 209 ? 202.582 133.631 126.429 1.00 124.73 212 TYR 3 N 1
ATOM 7413 C CA . TYR E 3 209 ? 203.947 134.230 126.437 1.00 124.63 212 TYR 3 CA 1
ATOM 7414 C C . TYR E 3 209 ? 204.582 134.137 127.830 1.00 120.22 212 TYR 3 C 1
ATOM 7415 O O . TYR E 3 209 ? 205.821 134.037 127.907 1.00 117.41 212 TYR 3 O 1
ATOM 7424 N N . LEU E 3 210 ? 203.774 134.199 128.890 1.00 122.15 213 LEU 3 N 1
ATOM 7425 C CA . LEU E 3 210 ? 204.238 133.992 130.288 1.00 123.10 213 LEU 3 CA 1
ATOM 7426 C C . LEU E 3 210 ? 204.601 132.513 130.472 1.00 119.82 213 LEU 3 C 1
ATOM 7427 O O . LEU E 3 210 ? 205.621 132.255 131.131 1.00 124.36 213 LEU 3 O 1
ATOM 7432 N N . ASP E 3 211 ? 203.823 131.590 129.891 1.00 123.83 214 ASP 3 N 1
ATOM 7433 C CA . ASP E 3 211 ? 204.144 130.134 129.844 1.00 132.31 214 ASP 3 CA 1
ATOM 7434 C C . ASP E 3 211 ? 205.516 129.949 129.184 1.00 132.73 214 ASP 3 C 1
ATOM 7435 O O . ASP E 3 211 ? 206.296 129.118 129.690 1.00 135.01 214 ASP 3 O 1
ATOM 7440 N N . LYS E 3 212 ? 205.793 130.689 128.102 1.00 137.14 215 LYS 3 N 1
ATOM 7441 C CA . LYS E 3 212 ? 207.104 130.678 127.392 1.00 141.97 215 LYS 3 CA 1
ATOM 7442 C C . LYS E 3 212 ? 208.214 131.192 128.321 1.00 136.23 215 LYS 3 C 1
ATOM 7443 O O . LYS E 3 212 ? 209.290 130.563 128.349 1.00 134.17 215 LYS 3 O 1
ATOM 7449 N N . ALA E 3 213 ? 207.960 132.283 129.052 1.00 134.75 216 ALA 3 N 1
ATOM 7450 C CA . ALA E 3 213 ? 208.968 133.033 129.844 1.00 130.51 216 ALA 3 CA 1
ATOM 7451 C C . ALA E 3 213 ? 209.313 132.316 131.157 1.00 124.33 216 ALA 3 C 1
ATOM 7452 O O . ALA E 3 213 ? 210.350 132.679 131.744 1.00 118.12 216 ALA 3 O 1
ATOM 7454 N N . LEU E 3 214 ? 208.490 131.363 131.614 1.00 130.76 217 LEU 3 N 1
ATOM 7455 C CA . LEU E 3 214 ? 208.723 130.623 132.888 1.00 136.52 217 LEU 3 CA 1
ATOM 7456 C C . LEU E 3 214 ? 209.963 129.746 132.733 1.00 139.61 217 LEU 3 C 1
ATOM 7457 O O . LEU E 3 214 ? 210.218 129.217 131.653 1.00 145.32 217 LEU 3 O 1
ATOM 7462 N N . PRO E 3 215 ? 210.764 129.563 133.809 1.00 138.82 218 PRO 3 N 1
ATOM 7463 C CA . PRO E 3 215 ? 212.068 128.907 133.699 1.00 139.23 218 PRO 3 CA 1
ATOM 7464 C C . PRO E 3 215 ? 212.041 127.383 133.500 1.00 139.73 218 PRO 3 C 1
ATOM 7465 O O . PRO E 3 215 ? 213.107 126.814 133.346 1.00 142.57 218 PRO 3 O 1
ATOM 7469 N N . PHE E 3 216 ? 210.855 126.763 133.504 1.00 145.51 219 PHE 3 N 1
ATOM 7470 C CA . PHE E 3 216 ? 210.663 125.324 133.178 1.00 152.56 219 PHE 3 CA 1
ATOM 7471 C C . PHE E 3 216 ? 210.890 125.127 131.678 1.00 152.94 219 PHE 3 C 1
ATOM 7472 O O . PHE E 3 216 ? 210.649 126.063 130.889 1.00 153.94 219 PHE 3 O 1
ATOM 7480 N N . GLU E 3 217 ? 211.322 123.921 131.310 1.00 159.69 220 GLU 3 N 1
ATOM 7481 C CA . GLU E 3 217 ? 212.037 123.634 130.037 1.00 166.15 220 GLU 3 CA 1
ATOM 7482 C C . GLU E 3 217 ? 211.077 123.098 128.968 1.00 163.71 220 GLU 3 C 1
ATOM 7483 O O . GLU E 3 217 ? 211.428 123.220 127.777 1.00 166.89 220 GLU 3 O 1
ATOM 7489 N N . LYS E 3 218 ? 209.922 122.545 129.359 1.00 162.88 221 LYS 3 N 1
ATOM 7490 C CA . LYS E 3 218 ? 209.123 121.638 128.490 1.00 171.31 221 LYS 3 CA 1
ATOM 7491 C C . LYS E 3 218 ? 207.717 122.215 128.258 1.00 167.73 221 LYS 3 C 1
ATOM 7492 O O . LYS E 3 218 ? 207.317 122.303 127.081 1.00 169.99 221 LYS 3 O 1
ATOM 7498 N N . GLN E 3 219 ? 207.016 122.610 129.323 1.00 164.69 222 GLN 3 N 1
ATOM 7499 C CA . GLN E 3 219 ? 205.667 123.244 129.295 1.00 170.21 222 GLN 3 CA 1
ATOM 7500 C C . GLN E 3 219 ? 205.367 123.691 130.730 1.00 174.72 222 GLN 3 C 1
ATOM 7501 O O . GLN E 3 219 ? 206.086 123.221 131.629 1.00 179.18 222 GLN 3 O 1
ATOM 7507 N N . ALA E 3 220 ? 204.413 124.604 130.939 1.00 180.15 223 ALA 3 N 1
ATOM 7508 C CA . ALA E 3 220 ? 203.851 124.930 132.276 1.00 183.50 223 ALA 3 CA 1
ATOM 7509 C C . ALA E 3 220 ? 202.326 124.723 132.310 1.00 177.82 223 ALA 3 C 1
ATOM 7510 O O . ALA E 3 220 ? 201.756 124.799 133.418 1.00 180.54 223 ALA 3 O 1
ATOM 7512 N N . GLY E 3 221 ? 201.689 124.481 131.157 1.00 164.23 224 GLY 3 N 1
ATOM 7513 C CA . GLY E 3 221 ? 200.306 123.980 131.053 1.00 156.78 224 GLY 3 CA 1
ATOM 7514 C C . GLY E 3 221 ? 199.289 125.108 131.047 1.00 153.09 224 GLY 3 C 1
ATOM 7515 O O . GLY E 3 221 ? 198.081 124.800 131.011 1.00 153.97 224 GLY 3 O 1
ATOM 7516 N N . LEU E 3 222 ? 199.752 126.364 131.064 1.00 148.84 225 LEU 3 N 1
ATOM 7517 C CA . LEU E 3 222 ? 198.896 127.580 131.118 1.00 146.49 225 LEU 3 CA 1
ATOM 7518 C C . LEU E 3 222 ? 198.198 127.784 129.769 1.00 141.44 225 LEU 3 C 1
ATOM 7519 O O . LEU E 3 222 ? 198.682 127.239 128.755 1.00 141.73 225 LEU 3 O 1
ATOM 7524 N N . ALA E 3 223 ? 197.109 128.558 129.780 1.00 138.70 226 ALA 3 N 1
ATOM 7525 C CA . ALA E 3 223 ? 196.350 129.023 128.594 1.00 138.73 226 ALA 3 CA 1
ATOM 7526 C C . ALA E 3 223 ? 195.712 127.841 127.849 1.00 136.05 226 ALA 3 C 1
ATOM 7527 O O . ALA E 3 223 ? 195.631 127.908 126.604 1.00 140.37 226 ALA 3 O 1
ATOM 7529 N N . ASN E 3 224 ? 195.272 126.807 128.577 1.00 133.60 227 ASN 3 N 1
ATOM 7530 C CA . ASN E 3 224 ? 194.392 125.727 128.052 1.00 133.38 227 ASN 3 CA 1
ATOM 7531 C C . ASN E 3 224 ? 192.990 125.907 128.645 1.00 138.58 227 ASN 3 C 1
ATOM 7532 O O . ASN E 3 224 ? 192.843 126.690 129.608 1.00 143.99 227 ASN 3 O 1
ATOM 7537 N N . GLU E 3 225 ? 192.016 125.194 128.072 1.00 146.52 228 GLU 3 N 1
ATOM 7538 C CA . GLU E 3 225 ? 190.564 125.222 128.408 1.00 152.52 228 GLU 3 CA 1
ATOM 7539 C C . GLU E 3 225 ? 190.387 125.233 129.933 1.00 152.13 228 GLU 3 C 1
ATOM 7540 O O . GLU E 3 225 ? 189.800 126.206 130.449 1.00 144.80 228 GLU 3 O 1
ATOM 7546 N N . SER E 3 226 ? 190.892 124.196 130.612 1.00 160.92 229 SER 3 N 1
ATOM 7547 C CA . SER E 3 226 ? 190.675 123.925 132.059 1.00 165.94 229 SER 3 CA 1
ATOM 7548 C C . SER E 3 226 ? 191.392 124.979 132.914 1.00 165.68 229 SER 3 C 1
ATOM 7549 O O . SER E 3 226 ? 190.695 125.695 133.659 1.00 164.82 229 SER 3 O 1
ATOM 7552 N N . LEU E 3 227 ? 192.719 125.087 132.781 1.00 160.82 230 LEU 3 N 1
ATOM 7553 C CA . LEU E 3 227 ? 193.595 125.825 133.734 1.00 152.53 230 LEU 3 CA 1
ATOM 7554 C C . LEU E 3 227 ? 193.369 127.340 133.625 1.00 139.51 230 LEU 3 C 1
ATOM 7555 O O . LEU E 3 227 ? 193.427 127.999 134.679 1.00 142.18 230 LEU 3 O 1
ATOM 7560 N N . GLN E 3 228 ? 193.130 127.870 132.419 1.00 130.62 231 GLN 3 N 1
ATOM 7561 C CA . GLN E 3 228 ? 192.864 129.319 132.194 1.00 130.77 231 GLN 3 CA 1
ATOM 7562 C C . GLN E 3 228 ? 191.589 129.729 132.944 1.00 126.03 231 GLN 3 C 1
ATOM 7563 O O . GLN E 3 228 ? 191.582 130.832 133.531 1.00 131.10 231 GLN 3 O 1
ATOM 7569 N N . LYS E 3 229 ? 190.559 128.876 132.930 1.00 123.33 232 LYS 3 N 1
ATOM 7570 C CA . LYS E 3 229 ? 189.254 129.128 133.602 1.00 123.46 232 LYS 3 CA 1
ATOM 7571 C C . LYS E 3 229 ? 189.474 129.195 135.117 1.00 124.18 232 LYS 3 C 1
ATOM 7572 O O . LYS E 3 229 ? 188.935 130.127 135.750 1.00 125.35 232 LYS 3 O 1
ATOM 7578 N N . LYS E 3 230 ? 190.253 128.249 135.657 1.00 128.24 233 LYS 3 N 1
ATOM 7579 C CA . LYS E 3 230 ? 190.631 128.16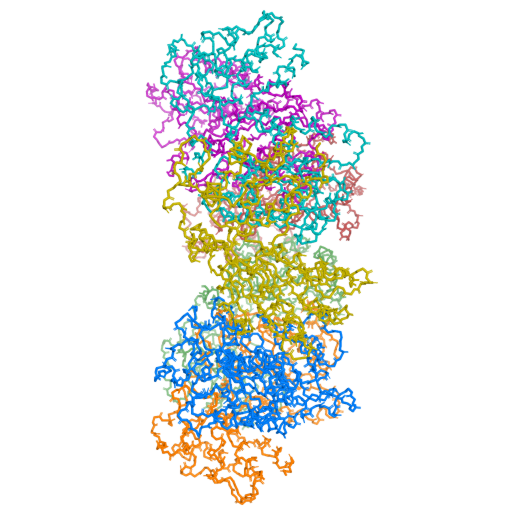5 137.096 1.00 128.05 233 LYS 3 CA 1
ATOM 7580 C C . LYS E 3 230 ? 191.494 129.384 137.464 1.00 122.21 233 LYS 3 C 1
ATOM 7581 O O . LYS E 3 230 ? 191.287 129.940 138.564 1.00 118.86 233 LYS 3 O 1
ATOM 7587 N N . LEU E 3 231 ? 192.405 129.793 136.570 1.00 115.00 234 LEU 3 N 1
ATOM 7588 C CA . LEU E 3 231 ? 193.360 130.917 136.786 1.00 106.11 234 LEU 3 CA 1
ATOM 7589 C C . LEU E 3 231 ? 192.599 132.238 136.902 1.00 97.69 234 LEU 3 C 1
ATOM 7590 O O . LEU E 3 231 ? 192.890 132.994 137.844 1.00 102.72 234 LEU 3 O 1
ATOM 7595 N N . TYR E 3 232 ? 191.676 132.506 135.976 1.00 90.90 235 TYR 3 N 1
ATOM 7596 C CA . TYR E 3 232 ? 190.830 133.727 135.989 1.00 85.76 235 TYR 3 CA 1
ATOM 7597 C C . TYR E 3 232 ? 189.882 133.669 137.189 1.00 85.92 235 TYR 3 C 1
ATOM 7598 O O . TYR E 3 232 ? 189.593 134.730 137.763 1.00 90.01 235 TYR 3 O 1
ATOM 7607 N N . ALA E 3 233 ? 189.406 132.475 137.550 1.00 93.13 236 ALA 3 N 1
ATOM 7608 C CA . ALA E 3 233 ? 188.488 132.269 138.694 1.00 105.72 236 ALA 3 CA 1
ATOM 7609 C C . ALA E 3 233 ? 189.198 132.630 140.007 1.00 111.24 236 ALA 3 C 1
ATOM 7610 O O . ALA E 3 233 ? 188.508 133.127 140.921 1.00 112.38 236 ALA 3 O 1
ATOM 7612 N N . PHE E 3 234 ? 190.515 132.402 140.096 1.00 116.72 237 PHE 3 N 1
ATOM 7613 C CA . PHE E 3 234 ? 191.350 132.726 141.286 1.00 116.66 237 PHE 3 CA 1
ATOM 7614 C C . PHE E 3 234 ? 191.627 134.231 141.346 1.00 110.09 237 PHE 3 C 1
ATOM 7615 O O . PHE E 3 234 ? 191.311 134.867 142.365 1.00 111.46 237 PHE 3 O 1
ATOM 7623 N N . SER E 3 235 ? 192.239 134.760 140.286 1.00 106.39 238 SER 3 N 1
ATOM 7624 C CA . SER E 3 235 ? 192.612 136.187 140.121 1.00 104.19 238 SER 3 CA 1
ATOM 7625 C C . SER E 3 235 ? 191.789 136.782 138.983 1.00 98.34 238 SER 3 C 1
ATOM 7626 O O . SER E 3 235 ? 192.066 136.419 137.828 1.00 104.34 238 SER 3 O 1
ATOM 7629 N N . GLN E 3 236 ? 190.825 137.649 139.300 1.00 99.26 239 GLN 3 N 1
ATOM 7630 C CA . GLN E 3 236 ? 189.848 138.177 138.311 1.00 111.28 239 GLN 3 CA 1
ATOM 7631 C C . GLN E 3 236 ? 190.636 138.803 137.155 1.00 119.54 239 GLN 3 C 1
ATOM 7632 O O . GLN E 3 236 ? 190.715 138.164 136.091 1.00 125.58 239 GLN 3 O 1
ATOM 7638 N N . GLY E 3 237 ? 191.215 139.986 137.367 1.00 121.73 240 GLY 3 N 1
ATOM 7639 C CA . GLY E 3 237 ? 192.184 140.612 136.446 1.00 120.53 240 GLY 3 CA 1
ATOM 7640 C C . GLY E 3 237 ? 193.478 141.021 137.135 1.00 119.31 240 GLY 3 C 1
ATOM 7641 O O . GLY E 3 237 ? 194.457 141.288 136.407 1.00 122.10 240 GLY 3 O 1
ATOM 7642 N N . ASN E 3 238 ? 193.494 141.069 138.473 1.00 114.37 241 ASN 3 N 1
ATOM 7643 C CA . ASN E 3 238 ? 194.612 141.616 139.285 1.00 108.61 241 ASN 3 CA 1
ATOM 7644 C C . ASN E 3 238 ? 195.889 140.866 138.885 1.00 108.82 241 ASN 3 C 1
ATOM 7645 O O . ASN E 3 238 ? 196.005 139.669 139.217 1.00 112.20 241 ASN 3 O 1
ATOM 7650 N N . MET E 3 239 ? 196.767 141.543 138.140 1.00 108.34 242 MET 3 N 1
ATOM 7651 C CA . MET E 3 239 ? 198.065 141.025 137.625 1.00 108.36 242 MET 3 CA 1
ATOM 7652 C C . MET E 3 239 ? 198.924 140.498 138.786 1.00 109.10 242 MET 3 C 1
ATOM 7653 O O . MET E 3 239 ? 199.523 139.407 138.628 1.00 110.67 242 MET 3 O 1
ATOM 7658 N N . ARG E 3 240 ? 198.976 141.235 139.905 1.00 109.98 243 ARG 3 N 1
ATOM 7659 C CA . ARG E 3 240 ? 199.851 140.932 141.073 1.00 105.66 243 ARG 3 CA 1
ATOM 7660 C C . ARG E 3 240 ? 199.450 139.590 141.692 1.00 94.31 243 ARG 3 C 1
ATOM 7661 O O . ARG E 3 240 ? 200.357 138.788 141.969 1.00 98.27 243 ARG 3 O 1
ATOM 7669 N N . SER E 3 241 ? 198.154 139.370 141.920 1.00 85.32 244 SER 3 N 1
ATOM 7670 C CA . SER E 3 241 ? 197.621 138.150 142.579 1.00 89.75 244 SER 3 CA 1
ATOM 7671 C C . SER E 3 241 ? 197.810 136.938 141.663 1.00 92.74 244 SER 3 C 1
ATOM 7672 O O . SER E 3 241 ? 198.093 135.838 142.193 1.00 97.61 244 SER 3 O 1
ATOM 7675 N N . LEU E 3 242 ? 197.663 137.135 140.348 1.00 96.54 245 LEU 3 N 1
ATOM 7676 C CA . LEU E 3 242 ? 197.951 136.110 139.306 1.00 99.82 245 LEU 3 CA 1
ATOM 7677 C C . LEU E 3 242 ? 199.443 135.763 139.326 1.00 97.89 245 LEU 3 C 1
ATOM 7678 O O . LEU E 3 242 ? 199.761 134.565 139.438 1.00 104.19 245 LEU 3 O 1
ATOM 7683 N N . ARG E 3 243 ? 200.314 136.771 139.215 1.00 95.52 246 ARG 3 N 1
ATOM 7684 C CA . ARG E 3 243 ? 201.791 136.581 139.187 1.00 94.41 246 ARG 3 CA 1
ATOM 7685 C C . ARG E 3 243 ? 202.278 135.961 140.502 1.00 91.86 246 ARG 3 C 1
ATOM 7686 O O . ARG E 3 243 ? 203.195 135.130 140.435 1.00 95.11 246 ARG 3 O 1
ATOM 7694 N N . ASN E 3 244 ? 201.704 136.357 141.642 1.00 94.44 247 ASN 3 N 1
ATOM 7695 C CA . ASN E 3 244 ? 202.033 135.790 142.979 1.00 95.44 247 ASN 3 CA 1
ATOM 7696 C C . ASN E 3 244 ? 201.741 134.285 142.952 1.00 91.24 247 ASN 3 C 1
ATOM 7697 O O . ASN E 3 244 ? 202.666 133.515 143.256 1.00 93.71 247 ASN 3 O 1
ATOM 7702 N N . LEU E 3 245 ? 200.520 133.893 142.573 1.00 92.17 248 LEU 3 N 1
ATOM 7703 C CA . LEU E 3 245 ? 200.082 132.469 142.502 1.00 94.26 248 LEU 3 CA 1
ATOM 7704 C C . LEU E 3 245 ? 201.036 131.674 141.599 1.00 100.50 248 LEU 3 C 1
ATOM 7705 O O . LEU E 3 245 ? 201.462 130.579 142.024 1.00 107.07 248 LEU 3 O 1
ATOM 7710 N N . ILE E 3 246 ? 201.350 132.197 140.408 1.00 104.11 249 ILE 3 N 1
ATOM 7711 C CA . ILE E 3 246 ? 202.272 131.559 139.415 1.00 105.55 249 ILE 3 CA 1
ATOM 7712 C C . ILE E 3 246 ? 203.678 131.456 140.025 1.00 104.03 249 ILE 3 C 1
ATOM 7713 O O . ILE E 3 246 ? 204.304 130.381 139.874 1.00 108.19 249 ILE 3 O 1
ATOM 7718 N N . TYR E 3 247 ? 204.143 132.513 140.704 1.00 100.00 250 TYR 3 N 1
ATOM 7719 C CA . TYR E 3 247 ? 205.480 132.588 141.354 1.00 96.21 250 TYR 3 CA 1
ATOM 7720 C C . TYR E 3 247 ? 205.580 131.537 142.466 1.00 93.36 250 TYR 3 C 1
ATOM 7721 O O . TYR E 3 247 ? 206.584 130.807 142.489 1.00 97.07 250 TYR 3 O 1
ATOM 7730 N N . GLN E 3 248 ? 204.580 131.469 143.351 1.00 93.06 251 GLN 3 N 1
ATOM 7731 C CA . GLN E 3 248 ? 204.549 130.525 144.504 1.00 93.39 251 GLN 3 CA 1
ATOM 7732 C C . GLN E 3 248 ? 204.454 129.088 143.985 1.00 93.98 251 GLN 3 C 1
ATOM 7733 O O . GLN E 3 248 ? 205.133 128.219 144.559 1.00 100.80 251 GLN 3 O 1
ATOM 7739 N N . ALA E 3 249 ? 203.645 128.851 142.949 1.00 93.26 252 ALA 3 N 1
ATOM 7740 C CA . ALA E 3 249 ? 203.496 127.533 142.289 1.00 97.46 252 ALA 3 CA 1
ATOM 7741 C C . ALA E 3 249 ? 204.831 127.120 141.658 1.00 97.21 252 ALA 3 C 1
ATOM 7742 O O . ALA E 3 249 ? 205.240 125.961 141.868 1.00 98.72 252 ALA 3 O 1
ATOM 7744 N N . SER E 3 250 ? 205.490 128.033 140.932 1.00 102.38 253 SER 3 N 1
ATOM 7745 C CA . SER E 3 250 ? 206.781 127.775 140.237 1.00 108.64 253 SER 3 CA 1
ATOM 7746 C C . SER E 3 250 ? 207.825 127.305 141.260 1.00 104.94 253 SER 3 C 1
ATOM 7747 O O . SER E 3 250 ? 208.340 126.174 141.117 1.00 106.48 253 SER 3 O 1
ATOM 7750 N N . ILE E 3 251 ? 208.083 128.125 142.281 1.00 110.31 254 ILE 3 N 1
ATOM 7751 C CA . ILE E 3 251 ? 209.111 127.860 143.337 1.00 117.16 254 ILE 3 CA 1
ATOM 7752 C C . ILE E 3 251 ? 208.714 126.634 144.169 1.00 117.17 254 ILE 3 C 1
ATOM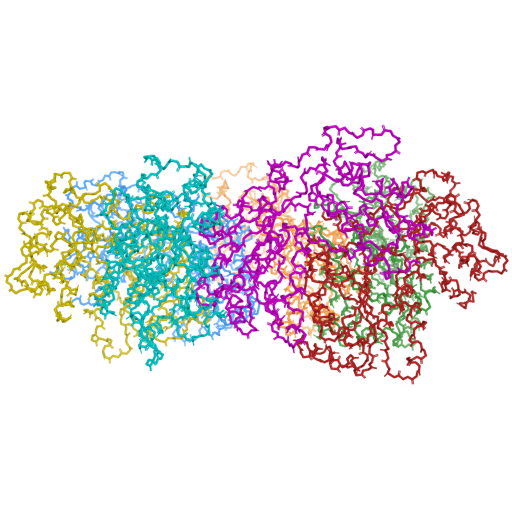 7753 O O . ILE E 3 251 ? 209.617 126.054 144.798 1.00 118.23 254 ILE 3 O 1
ATOM 7758 N N . GLU E 3 252 ? 207.429 126.260 144.186 1.00 122.25 255 GLU 3 N 1
ATOM 7759 C CA . GLU E 3 252 ? 206.963 124.989 144.803 1.00 127.68 255 GLU 3 CA 1
ATOM 7760 C C . GLU E 3 252 ? 207.399 123.816 143.919 1.00 125.76 255 GLU 3 C 1
ATOM 7761 O O . GLU E 3 252 ? 207.905 122.828 144.479 1.00 131.76 255 GLU 3 O 1
ATOM 7767 N N . ALA E 3 253 ? 207.215 123.928 142.597 1.00 126.34 256 ALA 3 N 1
ATOM 7768 C CA . ALA E 3 253 ? 207.605 122.902 141.597 1.00 123.84 256 ALA 3 CA 1
ATOM 7769 C C . ALA E 3 253 ? 209.134 122.816 141.485 1.00 118.55 256 ALA 3 C 1
ATOM 7770 O O . ALA E 3 253 ? 209.628 121.735 141.127 1.00 120.33 256 ALA 3 O 1
ATOM 7772 N N . ILE E 3 254 ? 209.860 123.900 141.776 1.00 118.42 257 ILE 3 N 1
ATOM 7773 C CA . ILE E 3 254 ? 211.356 123.904 141.796 1.00 122.49 257 ILE 3 CA 1
ATOM 7774 C C . ILE E 3 254 ? 211.848 123.183 143.061 1.00 123.89 257 ILE 3 C 1
ATOM 7775 O O . ILE E 3 254 ? 212.842 122.440 142.946 1.00 122.90 257 ILE 3 O 1
ATOM 7780 N N . ASP E 3 255 ? 211.186 123.387 144.209 1.00 135.29 258 ASP 3 N 1
ATOM 7781 C CA . ASP E 3 255 ? 211.618 122.868 145.540 1.00 144.07 258 ASP 3 CA 1
ATOM 7782 C C . ASP E 3 255 ? 211.700 121.337 145.477 1.00 139.27 258 ASP 3 C 1
ATOM 7783 O O . ASP E 3 255 ? 212.822 120.808 145.606 1.00 140.78 258 ASP 3 O 1
ATOM 7788 N N . ASN E 3 256 ? 210.562 120.667 145.270 1.00 136.18 259 ASN 3 N 1
ATOM 7789 C CA . ASN E 3 256 ? 210.489 119.197 145.047 1.00 143.01 259 ASN 3 CA 1
ATOM 7790 C C . ASN E 3 256 ? 210.697 118.959 143.547 1.00 149.47 259 ASN 3 C 1
ATOM 7791 O O . ASN E 3 256 ? 209.793 119.318 142.770 1.00 155.76 259 ASN 3 O 1
ATOM 7796 N N . GLN E 3 257 ? 211.854 118.396 143.167 1.00 149.30 260 GLN 3 N 1
ATOM 7797 C CA . GLN E 3 257 ? 212.323 118.287 141.756 1.00 148.08 260 GLN 3 CA 1
ATOM 7798 C C . GLN E 3 257 ? 211.197 117.691 140.904 1.00 144.20 260 GLN 3 C 1
ATOM 7799 O O . GLN E 3 257 ? 210.871 116.504 141.101 1.00 146.64 260 GLN 3 O 1
ATOM 7805 N N . HIS E 3 258 ? 210.615 118.504 140.019 1.00 148.43 261 HIS 3 N 1
ATOM 7806 C CA . HIS E 3 258 ? 209.419 118.168 139.202 1.00 157.56 261 HIS 3 CA 1
ATOM 7807 C C . HIS E 3 258 ? 209.700 118.400 137.713 1.00 163.29 261 HIS 3 C 1
ATOM 7808 O O . HIS E 3 258 ? 210.752 118.980 137.373 1.00 163.76 261 HIS 3 O 1
ATOM 7815 N N . GLU E 3 259 ? 208.761 117.952 136.875 1.00 167.48 262 GLU 3 N 1
ATOM 7816 C CA . GLU E 3 259 ? 208.756 118.115 135.398 1.00 166.31 262 GLU 3 CA 1
ATOM 7817 C C . GLU E 3 259 ? 208.449 119.576 135.061 1.00 152.90 262 GLU 3 C 1
ATOM 7818 O O . GLU E 3 259 ? 209.237 120.206 134.330 1.00 145.59 262 GLU 3 O 1
ATOM 7824 N N . THR E 3 260 ? 207.335 120.074 135.602 1.00 151.68 263 THR 3 N 1
ATOM 7825 C CA . THR E 3 260 ? 206.702 121.374 135.261 1.00 153.72 263 THR 3 CA 1
ATOM 7826 C C . THR E 3 260 ? 205.804 121.813 136.425 1.00 153.79 263 THR 3 C 1
ATOM 7827 O O . THR E 3 260 ? 205.791 121.110 137.458 1.00 157.48 263 THR 3 O 1
ATOM 7831 N N . ILE E 3 261 ? 205.092 122.933 136.265 1.00 150.16 264 ILE 3 N 1
ATOM 7832 C CA . ILE E 3 261 ? 203.961 123.333 137.154 1.00 151.86 264 ILE 3 CA 1
ATOM 7833 C C . ILE E 3 261 ? 202.774 122.424 136.815 1.00 154.29 264 ILE 3 C 1
ATOM 7834 O O . ILE E 3 261 ? 202.308 122.477 135.658 1.00 157.31 264 ILE 3 O 1
ATOM 7839 N N . THR E 3 262 ? 202.323 121.624 137.787 1.00 153.58 265 THR 3 N 1
ATOM 7840 C CA . THR E 3 262 ? 201.213 120.641 137.660 1.00 150.37 265 THR 3 CA 1
ATOM 7841 C C . THR E 3 262 ? 200.097 121.027 138.638 1.00 143.27 265 THR 3 C 1
ATOM 7842 O O . THR E 3 262 ? 200.259 122.039 139.342 1.00 139.89 265 THR 3 O 1
ATOM 7846 N N . GLU E 3 263 ? 199.027 120.228 138.697 1.00 151.20 266 GLU 3 N 1
ATOM 7847 C CA . GLU E 3 263 ? 197.867 120.415 139.613 1.00 162.44 266 GLU 3 CA 1
ATOM 7848 C C . GLU E 3 263 ? 198.132 119.642 140.918 1.00 168.88 266 GLU 3 C 1
ATOM 7849 O O . GLU E 3 263 ? 197.199 118.995 141.436 1.00 171.46 266 GLU 3 O 1
ATOM 7855 N N . GLU E 3 264 ? 199.371 119.728 141.421 1.00 176.65 267 GLU 3 N 1
ATOM 7856 C CA . GLU E 3 264 ? 199.894 119.092 142.662 1.00 182.70 267 GLU 3 CA 1
ATOM 7857 C C . GLU E 3 264 ? 200.269 120.207 143.648 1.00 182.13 267 GLU 3 C 1
ATOM 7858 O O . GLU E 3 264 ? 199.827 120.147 144.812 1.00 184.36 267 GLU 3 O 1
ATOM 7864 N N . ASP E 3 265 ? 201.066 121.174 143.175 1.00 174.71 268 ASP 3 N 1
ATOM 7865 C CA . ASP E 3 265 ? 201.624 122.318 143.946 1.00 167.09 268 ASP 3 CA 1
ATOM 7866 C C . ASP E 3 265 ? 200.828 123.604 143.679 1.00 154.92 268 ASP 3 C 1
ATOM 7867 O O . ASP E 3 265 ? 201.010 124.567 144.451 1.00 159.48 268 ASP 3 O 1
ATOM 7872 N N . PHE E 3 266 ? 199.999 123.632 142.629 1.00 139.37 269 PHE 3 N 1
ATOM 7873 C CA . PHE E 3 266 ? 199.173 124.805 142.239 1.00 134.52 269 PHE 3 CA 1
ATOM 7874 C C . PHE E 3 266 ? 198.078 125.023 143.289 1.00 132.73 269 PHE 3 C 1
ATOM 7875 O O . PHE E 3 266 ? 197.802 126.190 143.646 1.00 139.96 269 PHE 3 O 1
ATOM 7883 N N . VAL E 3 267 ? 197.469 123.923 143.746 1.00 130.85 270 VAL 3 N 1
ATOM 7884 C CA . VAL E 3 267 ? 196.456 123.888 144.848 1.00 135.12 270 VAL 3 CA 1
ATOM 7885 C C . VAL E 3 267 ? 197.078 124.464 146.130 1.00 137.72 270 VAL 3 C 1
ATOM 7886 O O . VAL E 3 267 ? 196.395 125.271 146.789 1.00 145.63 270 VAL 3 O 1
ATOM 7890 N N . PHE E 3 268 ? 198.313 124.076 146.471 1.00 132.75 271 PHE 3 N 1
ATOM 7891 C CA . PHE E 3 268 ? 199.052 124.567 147.668 1.00 125.98 271 PHE 3 CA 1
ATOM 7892 C C . PHE E 3 268 ? 199.303 126.076 147.546 1.00 109.97 271 PHE 3 C 1
ATOM 7893 O O . PHE E 3 268 ? 199.090 126.794 148.541 1.00 110.23 271 PHE 3 O 1
ATOM 7901 N N . ALA E 3 269 ? 199.734 126.528 146.364 1.00 101.13 272 ALA 3 N 1
ATOM 7902 C CA . ALA E 3 269 ? 199.961 127.953 146.023 1.00 94.67 272 ALA 3 CA 1
ATOM 7903 C C . ALA E 3 269 ? 198.655 128.740 146.158 1.00 86.09 272 ALA 3 C 1
ATOM 7904 O O . ALA E 3 269 ? 198.717 129.889 146.632 1.00 90.01 272 ALA 3 O 1
ATOM 7906 N N . SER E 3 270 ? 197.525 128.153 145.755 1.00 84.81 273 SER 3 N 1
ATOM 7907 C CA . SER E 3 270 ? 196.190 128.804 145.812 1.00 94.71 273 SER 3 CA 1
ATOM 7908 C C . SER E 3 270 ? 195.796 129.060 147.274 1.00 99.11 273 SER 3 C 1
ATOM 7909 O O . SER E 3 270 ? 195.377 130.194 147.573 1.00 97.04 273 SER 3 O 1
ATOM 7912 N N . LYS E 3 271 ? 195.957 128.056 148.146 1.00 107.89 274 LYS 3 N 1
ATOM 7913 C CA . LYS E 3 271 ? 195.664 128.148 149.607 1.00 111.77 274 LYS 3 CA 1
ATOM 7914 C C . LYS E 3 271 ? 196.670 129.083 150.298 1.00 108.84 274 LYS 3 C 1
ATOM 7915 O O . LYS E 3 271 ? 196.311 129.643 151.352 1.00 105.84 274 LYS 3 O 1
ATOM 7921 N N . LEU E 3 272 ? 197.875 129.246 149.734 1.00 109.64 275 LEU 3 N 1
ATOM 7922 C CA . LEU E 3 272 ? 198.948 130.121 150.283 1.00 104.64 275 LEU 3 CA 1
ATOM 7923 C C . LEU E 3 272 ? 198.585 131.597 150.080 1.00 97.05 275 LEU 3 C 1
ATOM 7924 O O . LEU E 3 272 ? 198.611 132.334 151.079 1.00 96.59 275 LEU 3 O 1
ATOM 7929 N N . THR E 3 273 ? 198.260 132.007 148.846 1.00 99.18 276 THR 3 N 1
ATOM 7930 C CA . THR E 3 273 ? 198.082 133.432 148.433 1.00 102.18 276 THR 3 CA 1
ATOM 7931 C C . THR E 3 273 ? 196.594 133.791 148.286 1.00 103.20 276 THR 3 C 1
ATOM 7932 O O . THR E 3 273 ? 196.271 134.567 147.364 1.00 108.80 276 THR 3 O 1
ATOM 7936 N N . SER E 3 274 ? 195.724 133.288 149.170 1.00 103.14 277 SER 3 N 1
ATOM 7937 C CA . SER E 3 274 ? 194.260 133.568 149.176 1.00 101.69 277 SER 3 CA 1
ATOM 7938 C C . SER E 3 274 ? 193.855 134.339 150.440 1.00 101.04 277 SER 3 C 1
ATOM 7939 O O . SER E 3 274 ? 192.647 134.358 150.749 1.00 103.04 277 SER 3 O 1
ATOM 7942 N N . GLY E 3 275 ? 194.813 134.961 151.134 1.00 103.07 278 GLY 3 N 1
ATOM 7943 C CA . GLY E 3 275 ? 194.561 135.721 152.374 1.00 105.56 278 GLY 3 CA 1
ATOM 7944 C C . GLY E 3 275 ? 193.898 137.056 152.085 1.00 106.60 278 GLY 3 C 1
ATOM 7945 O O . GLY E 3 275 ? 192.962 137.422 152.819 1.00 106.70 278 GLY 3 O 1
ATOM 7946 N N . ASP E 3 276 ? 194.358 137.751 151.042 1.00 117.07 279 ASP 3 N 1
ATOM 7947 C CA . ASP E 3 276 ? 193.893 139.114 150.666 1.00 132.29 279 ASP 3 CA 1
ATOM 7948 C C . ASP E 3 276 ? 192.501 139.054 150.017 1.00 134.58 279 ASP 3 C 1
ATOM 7949 O O . ASP E 3 276 ? 191.806 140.089 150.051 1.00 137.69 279 ASP 3 O 1
ATOM 7954 N N . LYS E 3 277 ? 192.114 137.906 149.446 1.00 135.48 280 LYS 3 N 1
ATOM 7955 C CA . LYS E 3 277 ? 190.902 137.759 148.590 1.00 134.38 280 LYS 3 CA 1
ATOM 7956 C C . LYS E 3 277 ? 189.650 137.970 149.439 1.00 126.57 280 LYS 3 C 1
ATOM 7957 O O . LYS E 3 277 ? 189.642 137.603 150.612 1.00 125.65 280 LYS 3 O 1
ATOM 7963 N N . PRO E 3 278 ? 188.560 138.565 148.891 1.00 123.89 281 PRO 3 N 1
ATOM 7964 C CA . PRO E 3 278 ? 187.410 138.971 149.703 1.00 121.37 281 PRO 3 CA 1
ATOM 7965 C C . PRO E 3 278 ? 186.615 137.804 150.315 1.00 122.84 281 PRO 3 C 1
ATOM 7966 O O . PRO E 3 278 ? 186.919 136.656 150.038 1.00 124.38 281 PRO 3 O 1
ATOM 7970 N N . ASN E 3 279 ? 185.597 138.143 151.113 1.00 126.29 282 ASN 3 N 1
ATOM 7971 C CA . ASN E 3 279 ? 184.851 137.222 152.016 1.00 125.55 282 ASN 3 CA 1
ATOM 7972 C C . ASN E 3 279 ? 184.010 136.230 151.200 1.00 118.49 282 ASN 3 C 1
ATOM 7973 O O . ASN E 3 279 ? 184.023 135.033 151.548 1.00 118.62 282 ASN 3 O 1
ATOM 7978 N N . SER E 3 280 ? 183.308 136.708 150.167 1.00 111.84 283 SER 3 N 1
ATOM 7979 C CA . SER E 3 280 ? 182.364 135.915 149.332 1.00 109.82 283 SER 3 CA 1
ATOM 7980 C C . SER E 3 280 ? 183.092 135.162 148.209 1.00 101.17 283 SER 3 C 1
ATOM 7981 O O . SER E 3 280 ? 182.448 134.306 147.574 1.00 100.76 283 SER 3 O 1
ATOM 7984 N N . TRP E 3 281 ? 184.371 135.465 147.967 1.00 98.23 284 TRP 3 N 1
ATOM 7985 C CA . TRP E 3 281 ? 185.205 134.830 146.910 1.00 102.43 284 TRP 3 CA 1
ATOM 7986 C C . TRP E 3 281 ? 185.466 133.359 147.265 1.00 106.12 284 TRP 3 C 1
ATOM 7987 O O . TRP E 3 281 ? 185.701 133.084 148.460 1.00 107.76 284 TRP 3 O 1
ATOM 7998 N N . LYS E 3 282 ? 185.428 132.461 146.271 1.00 108.23 285 LYS 3 N 1
ATOM 7999 C CA . LYS E 3 282 ? 185.730 131.013 146.437 1.00 115.73 285 LYS 3 CA 1
ATOM 8000 C C . LYS E 3 282 ? 187.027 130.666 145.700 1.00 112.68 285 LYS 3 C 1
ATOM 8001 O O . LYS E 3 282 ? 187.182 131.084 144.538 1.00 110.27 285 LYS 3 O 1
ATOM 8007 N N . ASN E 3 283 ? 187.905 129.909 146.364 1.00 116.74 286 ASN 3 N 1
ATOM 8008 C CA . ASN E 3 283 ? 189.140 129.316 145.786 1.00 118.01 286 ASN 3 CA 1
ATOM 8009 C C . ASN E 3 283 ? 188.733 128.208 144.819 1.00 115.02 286 ASN 3 C 1
ATOM 8010 O O . ASN E 3 283 ? 188.186 127.197 145.251 1.00 121.47 286 ASN 3 O 1
ATOM 8015 N N . PRO E 3 284 ? 188.989 128.337 143.498 1.00 112.92 287 PRO 3 N 1
ATOM 8016 C CA . PRO E 3 284 ? 188.511 127.355 142.523 1.00 115.96 287 PRO 3 CA 1
ATOM 8017 C C . PRO E 3 284 ? 189.355 126.077 142.365 1.00 117.40 287 PRO 3 C 1
ATOM 8018 O O . PRO E 3 284 ? 189.135 125.385 141.392 1.00 121.04 287 PRO 3 O 1
ATOM 8022 N N . PHE E 3 285 ? 190.246 125.763 143.314 1.00 123.40 288 PHE 3 N 1
ATOM 8023 C CA . PHE E 3 285 ? 191.293 124.714 143.170 1.00 134.95 288 PHE 3 CA 1
ATOM 8024 C C . PHE E 3 285 ? 191.149 123.569 144.183 1.00 142.45 288 PHE 3 C 1
ATOM 8025 O O . PHE E 3 285 ? 191.818 122.537 143.969 1.00 145.96 288 PHE 3 O 1
ATOM 8033 N N . GLU E 3 286 ? 190.326 123.719 145.226 1.00 147.47 289 GLU 3 N 1
ATOM 8034 C CA . GLU E 3 286 ? 190.506 122.964 146.501 1.00 159.90 289 GLU 3 CA 1
ATOM 8035 C C . GLU E 3 286 ? 190.081 121.498 146.310 1.00 169.39 289 GLU 3 C 1
ATOM 8036 O O . GLU E 3 286 ? 191.001 120.664 146.158 1.00 173.72 289 GLU 3 O 1
ATOM 8042 N N . GLU E 3 287 ? 188.778 121.177 146.320 1.00 172.09 290 GLU 3 N 1
ATOM 8043 C CA . GLU E 3 287 ? 188.289 119.771 146.179 1.00 171.56 290 GLU 3 CA 1
ATOM 8044 C C . GLU E 3 287 ? 187.278 119.648 145.027 1.00 164.09 290 GLU 3 C 1
ATOM 8045 O O . GLU E 3 287 ? 187.487 118.753 144.181 1.00 165.04 290 GLU 3 O 1
ATOM 8051 N N . GLY E 3 288 ? 186.240 120.491 144.980 1.00 156.40 291 GLY 3 N 1
ATOM 8052 C CA . GLY E 3 288 ? 185.103 120.329 144.052 1.00 154.07 291 GLY 3 CA 1
ATOM 8053 C C . GLY E 3 288 ? 184.407 121.643 143.757 1.00 149.27 291 GLY 3 C 1
ATOM 8054 O O . GLY E 3 288 ? 183.169 121.691 143.891 1.00 151.44 291 GLY 3 O 1
ATOM 8055 N N . VAL E 3 289 ? 185.173 122.666 143.367 1.00 150.41 292 VAL 3 N 1
ATOM 8056 C CA . VAL E 3 289 ? 184.647 124.010 142.984 1.00 154.96 292 VAL 3 CA 1
ATOM 8057 C C . VAL E 3 289 ? 184.497 124.044 141.458 1.00 152.51 292 VAL 3 C 1
ATOM 8058 O O . VAL E 3 289 ? 185.415 124.531 140.766 1.00 151.94 292 VAL 3 O 1
ATOM 8062 N N . GLU E 3 290 ? 183.379 123.495 140.977 1.00 155.75 293 GLU 3 N 1
ATOM 8063 C CA . GLU E 3 290 ? 182.850 123.653 139.595 1.00 162.19 293 GLU 3 CA 1
ATOM 8064 C C . GLU E 3 290 ? 182.836 125.156 139.275 1.00 159.29 293 GLU 3 C 1
ATOM 8065 O O . GLU E 3 290 ? 181.975 125.868 139.834 1.00 154.33 293 GLU 3 O 1
ATOM 8071 N N . VAL E 3 291 ? 183.777 125.618 138.440 1.00 155.99 294 VAL 3 N 1
ATOM 8072 C CA . VAL E 3 291 ? 183.962 127.059 138.072 1.00 150.82 294 VAL 3 CA 1
ATOM 8073 C C . VAL E 3 291 ? 182.735 127.512 137.273 1.00 147.80 294 VAL 3 C 1
ATOM 8074 O O . VAL E 3 291 ? 182.449 126.900 136.225 1.00 154.10 294 VAL 3 O 1
ATOM 8078 N N . THR E 3 292 ? 182.059 128.561 137.750 1.00 141.01 295 THR 3 N 1
ATOM 8079 C CA . THR E 3 292 ? 180.702 128.976 137.306 1.00 138.43 295 THR 3 CA 1
ATOM 8080 C C . THR E 3 292 ? 180.790 130.130 136.305 1.00 138.09 295 THR 3 C 1
ATOM 8081 O O . THR E 3 292 ? 181.890 130.674 136.110 1.00 136.19 295 THR 3 O 1
ATOM 8085 N N . GLU E 3 293 ? 179.645 130.467 135.706 1.00 149.77 296 GLU 3 N 1
ATOM 8086 C CA . GLU E 3 293 ? 179.437 131.628 134.797 1.00 158.05 296 GLU 3 CA 1
ATOM 8087 C C . GLU E 3 293 ? 179.610 132.927 135.601 1.00 153.82 296 GLU 3 C 1
ATOM 8088 O O . GLU E 3 293 ? 180.244 133.867 135.079 1.00 148.70 296 GLU 3 O 1
ATOM 8094 N N . ASP E 3 294 ? 179.086 132.955 136.834 1.00 155.63 297 ASP 3 N 1
ATOM 8095 C CA . ASP E 3 294 ? 179.032 134.146 137.730 1.00 156.18 297 ASP 3 CA 1
ATOM 8096 C C . ASP E 3 294 ? 180.431 134.557 138.217 1.00 149.07 297 ASP 3 C 1
ATOM 8097 O O . ASP E 3 294 ? 180.572 135.723 138.630 1.00 142.14 297 ASP 3 O 1
ATOM 8102 N N . MET E 3 295 ? 181.411 133.643 138.214 1.00 146.55 298 MET 3 N 1
ATOM 8103 C CA . MET E 3 295 ? 182.816 133.922 138.634 1.00 137.77 298 MET 3 CA 1
ATOM 8104 C C . MET E 3 295 ? 183.548 134.731 137.551 1.00 131.06 298 MET 3 C 1
ATOM 8105 O O . MET E 3 295 ? 184.355 135.603 137.928 1.00 130.50 298 MET 3 O 1
ATOM 8110 N N . LEU E 3 296 ? 183.264 134.474 136.268 1.00 127.12 299 LEU 3 N 1
ATOM 8111 C CA . LEU E 3 296 ? 184.112 134.898 135.118 1.00 124.12 299 LEU 3 CA 1
ATOM 8112 C C . LEU E 3 296 ? 183.587 136.190 134.480 1.00 122.67 299 LEU 3 C 1
ATOM 8113 O O . LEU E 3 296 ? 183.913 136.422 133.297 1.00 123.95 299 LEU 3 O 1
ATOM 8118 N N . ARG E 3 297 ? 182.842 137.019 135.219 1.00 125.82 300 ARG 3 N 1
ATOM 8119 C CA . ARG E 3 297 ? 182.309 138.302 134.689 1.00 130.47 300 ARG 3 CA 1
ATOM 8120 C C . ARG E 3 297 ? 183.479 139.275 134.598 1.00 119.50 300 ARG 3 C 1
ATOM 8121 O O . ARG E 3 297 ? 184.417 139.172 135.386 1.00 115.58 300 ARG 3 O 1
ATOM 8129 N N . PRO E 3 298 ? 183.482 140.228 133.638 1.00 122.18 301 PRO 3 N 1
ATOM 8130 C CA . PRO E 3 298 ? 184.556 141.216 133.553 1.00 122.29 301 PRO 3 CA 1
ATOM 8131 C C . PRO E 3 298 ? 184.631 142.091 134.802 1.00 118.23 301 PRO 3 C 1
ATOM 8132 O O . PRO E 3 298 ? 183.627 142.267 135.491 1.00 119.88 301 PRO 3 O 1
ATOM 8136 N N . PRO E 3 299 ? 185.817 142.655 135.137 1.00 111.41 302 PRO 3 N 1
ATOM 8137 C CA . PRO E 3 299 ? 185.957 143.516 136.310 1.00 106.96 302 PRO 3 CA 1
ATOM 8138 C C . PRO E 3 299 ? 185.093 144.768 136.181 1.00 107.65 302 PRO 3 C 1
ATOM 8139 O O . PRO E 3 299 ? 184.862 145.241 135.069 1.00 112.38 302 PRO 3 O 1
ATOM 8143 N N . PRO E 3 300 ? 184.586 145.347 137.296 1.00 106.30 303 PRO 3 N 1
ATOM 8144 C CA . PRO E 3 300 ? 183.656 146.476 137.221 1.00 104.14 303 PRO 3 CA 1
ATOM 8145 C C . PRO E 3 300 ? 184.293 147.764 136.680 1.00 104.30 303 PRO 3 C 1
ATOM 8146 O O . PRO E 3 300 ? 185.483 147.784 136.431 1.00 108.34 303 PRO 3 O 1
ATOM 8150 N N . LYS E 3 301 ? 183.480 148.808 136.519 1.00 113.79 304 LYS 3 N 1
ATOM 8151 C CA . LYS E 3 301 ? 183.937 150.165 136.122 1.00 125.28 304 LYS 3 CA 1
ATOM 8152 C C . LYS E 3 301 ? 184.723 150.788 137.281 1.00 135.86 304 LYS 3 C 1
ATOM 8153 O O . LYS E 3 301 ? 185.854 151.254 137.036 1.00 139.80 304 LYS 3 O 1
ATOM 8159 N N . ASP E 3 302 ? 184.145 150.782 138.489 1.00 150.43 305 ASP 3 N 1
ATOM 8160 C CA . ASP E 3 302 ? 184.697 151.427 139.713 1.00 158.87 305 ASP 3 CA 1
ATOM 8161 C C . ASP E 3 302 ? 185.549 150.396 140.469 1.00 157.03 305 ASP 3 C 1
ATOM 8162 O O . ASP E 3 302 ? 185.286 150.160 141.666 1.00 161.69 305 ASP 3 O 1
ATOM 8167 N N . ILE E 3 303 ? 186.547 149.822 139.789 1.00 154.92 306 ILE 3 N 1
ATOM 8168 C CA . ILE E 3 303 ? 187.402 148.707 140.305 1.00 156.08 306 ILE 3 CA 1
ATOM 8169 C C . ILE E 3 303 ? 188.401 149.268 141.326 1.00 158.77 306 ILE 3 C 1
ATOM 8170 O O . ILE E 3 303 ? 188.619 148.594 142.356 1.00 156.56 306 ILE 3 O 1
ATOM 8175 N N . GLY E 3 304 ? 188.971 150.448 141.054 1.00 158.81 307 GLY 3 N 1
ATOM 8176 C CA . GLY E 3 304 ? 189.976 151.109 141.911 1.00 152.17 307 GLY 3 CA 1
ATOM 8177 C C . GLY E 3 304 ? 189.411 152.298 142.672 1.00 142.44 307 GLY 3 C 1
ATOM 8178 O O . GLY E 3 304 ? 190.225 153.105 143.148 1.00 144.28 307 GLY 3 O 1
ATOM 8179 N N . TRP E 3 305 ? 188.083 152.402 142.807 1.00 127.50 308 TRP 3 N 1
ATOM 8180 C CA . TRP E 3 305 ? 187.385 153.564 143.422 1.00 122.12 308 TRP 3 CA 1
ATOM 8181 C C . TRP E 3 305 ? 186.966 153.261 144.866 1.00 126.77 308 TRP 3 C 1
ATOM 8182 O O . TRP E 3 305 ? 186.686 154.228 145.599 1.00 133.52 308 TRP 3 O 1
ATOM 8193 N N . GLU E 3 306 ? 186.990 151.988 145.273 1.00 132.23 309 GLU 3 N 1
ATOM 8194 C CA . GLU E 3 306 ? 186.194 151.445 146.412 1.00 138.36 309 GLU 3 CA 1
ATOM 8195 C C . GLU E 3 306 ? 186.587 152.140 147.724 1.00 138.00 309 GLU 3 C 1
ATOM 8196 O O . GLU E 3 306 ? 185.671 152.428 148.532 1.00 146.91 309 GLU 3 O 1
ATOM 8202 N N . ASP E 3 307 ? 187.879 152.438 147.906 1.00 133.46 310 ASP 3 N 1
ATOM 8203 C CA . ASP E 3 307 ? 188.436 153.147 149.093 1.00 134.59 310 ASP 3 CA 1
ATOM 8204 C C . ASP E 3 307 ? 187.875 154.574 149.193 1.00 124.17 310 ASP 3 C 1
ATOM 8205 O O . ASP E 3 307 ? 187.729 155.060 150.331 1.00 122.93 310 ASP 3 O 1
ATOM 8210 N N . TYR E 3 308 ? 187.593 155.227 148.062 1.00 119.44 311 TYR 3 N 1
ATOM 8211 C CA . TYR E 3 308 ? 186.921 156.552 148.011 1.00 124.65 311 TYR 3 CA 1
ATOM 8212 C C . TYR E 3 308 ? 185.428 156.389 148.328 1.00 136.96 311 TYR 3 C 1
ATOM 8213 O O . TYR E 3 308 ? 184.866 157.292 148.980 1.00 142.42 311 TYR 3 O 1
ATOM 8222 N N . LEU E 3 309 ? 184.813 155.280 147.888 1.00 146.95 312 LEU 3 N 1
ATOM 8223 C CA . LEU E 3 309 ? 183.366 154.972 148.088 1.00 151.45 312 LEU 3 CA 1
ATOM 8224 C C . LEU E 3 309 ? 183.109 154.437 149.504 1.00 157.19 312 LEU 3 C 1
ATOM 8225 O O . LEU E 3 309 ? 181.925 154.378 149.889 1.00 161.84 312 LEU 3 O 1
ATOM 8230 N N . ARG E 3 310 ? 184.157 154.059 150.245 1.00 166.66 313 ARG 3 N 1
ATOM 8231 C CA . ARG E 3 310 ? 184.054 153.428 151.590 1.00 173.60 313 ARG 3 CA 1
ATOM 8232 C C . ARG E 3 310 ? 183.640 154.458 152.654 1.00 176.77 313 ARG 3 C 1
ATOM 8233 O O . ARG E 3 310 ? 183.056 154.031 153.670 1.00 177.72 313 ARG 3 O 1
ATOM 8241 N N . HIS E 3 311 ? 183.936 155.749 152.442 1.00 179.60 314 HIS 3 N 1
ATOM 8242 C CA . HIS E 3 311 ? 183.650 156.864 153.388 1.00 183.39 314 HIS 3 CA 1
ATOM 8243 C C . HIS E 3 311 ? 182.350 157.569 152.983 1.00 179.20 314 HIS 3 C 1
ATOM 8244 O O . HIS E 3 311 ? 181.514 157.027 152.260 1.00 175.71 314 HIS 3 O 1
ATOM 8251 N N . THR F 3 1 ? 211.159 163.866 110.808 1.00 163.29 4 THR 4 N 1
ATOM 8252 C CA . THR F 3 1 ? 210.343 164.632 111.807 1.00 161.09 4 THR 4 CA 1
ATOM 8253 C C . THR F 3 1 ? 210.372 166.126 111.455 1.00 162.64 4 THR 4 C 1
ATOM 8254 O O . THR F 3 1 ? 209.284 166.691 111.223 1.00 163.30 4 THR 4 O 1
ATOM 8258 N N . ARG F 3 2 ? 211.572 166.722 111.415 1.00 168.92 5 ARG 4 N 1
ATOM 8259 C CA . ARG F 3 2 ? 211.829 168.186 111.273 1.00 173.10 5 ARG 4 CA 1
ATOM 8260 C C . ARG F 3 2 ? 211.170 168.931 112.445 1.00 173.59 5 ARG 4 C 1
ATOM 8261 O O . ARG F 3 2 ? 210.088 169.519 112.255 1.00 171.04 5 ARG 4 O 1
ATOM 8269 N N . GLU F 3 3 ? 211.817 168.887 113.614 1.00 176.90 6 GLU 4 N 1
ATOM 8270 C CA . GLU F 3 3 ? 211.392 169.556 114.879 1.00 183.99 6 GLU 4 CA 1
ATOM 8271 C C . GLU F 3 3 ? 211.194 171.072 114.673 1.00 188.04 6 GLU 4 C 1
ATOM 8272 O O . GLU F 3 3 ? 210.432 171.665 115.473 1.00 192.49 6 GLU 4 O 1
ATOM 8278 N N . ALA F 3 4 ? 211.817 171.672 113.647 1.00 185.67 7 ALA 4 N 1
ATOM 8279 C CA . ALA F 3 4 ? 211.543 173.052 113.168 1.00 181.25 7 ALA 4 CA 1
ATOM 8280 C C . ALA F 3 4 ? 210.066 173.181 112.765 1.00 174.71 7 ALA 4 C 1
ATOM 8281 O O . ALA F 3 4 ? 209.403 174.133 113.235 1.00 174.61 7 ALA 4 O 1
ATOM 8283 N N . ARG F 3 5 ? 209.578 172.253 111.933 1.00 165.69 8 ARG 4 N 1
ATOM 8284 C CA . ARG F 3 5 ? 208.160 172.167 111.481 1.00 161.73 8 ARG 4 CA 1
ATOM 8285 C C . ARG F 3 5 ? 207.243 171.891 112.683 1.00 158.67 8 ARG 4 C 1
ATOM 8286 O O . ARG F 3 5 ? 206.136 172.469 112.715 1.00 154.16 8 ARG 4 O 1
ATOM 8294 N N . ILE F 3 6 ? 207.687 171.046 113.625 1.00 159.60 9 ILE 4 N 1
ATOM 8295 C CA . ILE F 3 6 ? 206.923 170.638 114.848 1.00 155.33 9 ILE 4 CA 1
ATOM 8296 C C . ILE F 3 6 ? 206.755 171.865 115.752 1.00 154.19 9 ILE 4 C 1
ATOM 8297 O O . ILE F 3 6 ? 205.625 172.085 116.242 1.00 153.74 9 ILE 4 O 1
ATOM 8302 N N . SER F 3 7 ? 207.838 172.619 115.975 1.00 155.26 10 SER 4 N 1
ATOM 8303 C CA . SER F 3 7 ? 207.835 173.880 116.766 1.00 153.81 10 SER 4 CA 1
ATOM 8304 C C . SER F 3 7 ? 206.997 174.943 116.044 1.00 147.85 10 SER 4 C 1
ATOM 8305 O O . SER F 3 7 ? 206.375 175.764 116.741 1.00 151.37 10 SER 4 O 1
ATOM 8308 N N . ARG F 3 8 ? 206.980 174.924 114.706 1.00 141.18 11 ARG 4 N 1
ATOM 8309 C CA . ARG F 3 8 ? 206.135 175.829 113.877 1.00 143.72 11 ARG 4 CA 1
ATOM 8310 C C . ARG F 3 8 ? 204.653 175.500 114.095 1.00 139.52 11 ARG 4 C 1
ATOM 8311 O O . ARG F 3 8 ? 203.856 176.454 114.183 1.00 141.32 11 ARG 4 O 1
ATOM 8319 N N . ALA F 3 9 ? 204.296 174.213 114.173 1.00 139.12 12 ALA 4 N 1
ATOM 8320 C CA . ALA F 3 9 ? 202.917 173.741 114.458 1.00 140.93 12 ALA 4 CA 1
ATOM 8321 C C . ALA F 3 9 ? 202.523 174.107 115.895 1.00 141.26 12 ALA 4 C 1
ATOM 8322 O O . ALA F 3 9 ? 201.361 174.521 116.092 1.00 143.37 12 ALA 4 O 1
ATOM 8324 N N . LYS F 3 10 ? 203.446 173.960 116.854 1.00 141.88 13 LYS 4 N 1
ATOM 8325 C CA . LYS F 3 10 ? 203.191 174.225 118.298 1.00 140.16 13 LYS 4 CA 1
ATOM 8326 C C . LYS F 3 10 ? 203.042 175.736 118.511 1.00 129.36 13 LYS 4 C 1
ATOM 8327 O O . LYS F 3 10 ? 201.982 176.157 119.011 1.00 119.86 13 LYS 4 O 1
ATOM 8333 N N . ARG F 3 11 ? 204.059 176.511 118.126 1.00 131.82 14 ARG 4 N 1
ATOM 8334 C CA . ARG F 3 11 ? 204.052 177.997 118.204 1.00 134.20 14 ARG 4 CA 1
ATOM 8335 C C . ARG F 3 11 ? 203.300 178.530 116.981 1.00 128.64 14 ARG 4 C 1
ATOM 8336 O O . ARG F 3 11 ? 203.940 178.748 115.934 1.00 128.43 14 ARG 4 O 1
ATOM 8344 N N . ALA F 3 12 ? 201.980 178.687 117.118 1.00 126.80 15 ALA 4 N 1
ATOM 8345 C CA . ALA F 3 12 ? 201.071 179.319 116.133 1.00 123.14 15 ALA 4 CA 1
ATOM 8346 C C . ALA F 3 12 ? 200.161 180.305 116.868 1.00 112.87 15 ALA 4 C 1
ATOM 8347 O O . ALA F 3 12 ? 199.244 179.841 117.557 1.00 115.47 15 ALA 4 O 1
ATOM 8349 N N . PHE F 3 13 ? 200.432 181.605 116.763 1.00 113.63 16 PHE 4 N 1
ATOM 8350 C CA . PHE F 3 13 ? 199.573 182.672 117.335 1.00 126.68 16 PHE 4 CA 1
ATOM 8351 C C . PHE F 3 13 ? 198.684 183.240 116.224 1.00 131.57 16 PHE 4 C 1
ATOM 8352 O O . PHE F 3 13 ? 199.211 183.594 115.150 1.00 136.73 16 PHE 4 O 1
ATOM 8360 N N . VAL F 3 14 ? 197.372 183.292 116.479 1.00 129.10 17 VAL 4 N 1
ATOM 8361 C CA . VAL F 3 14 ? 196.347 183.985 115.644 1.00 127.32 17 VAL 4 CA 1
ATOM 8362 C C . VAL F 3 14 ? 195.616 185.002 116.525 1.00 130.07 17 VAL 4 C 1
ATOM 8363 O O . VAL F 3 14 ? 194.911 184.573 117.454 1.00 135.85 17 VAL 4 O 1
ATOM 8367 N N . SER F 3 15 ? 195.727 186.293 116.208 1.00 129.09 18 SER 4 N 1
ATOM 8368 C CA . SER F 3 15 ? 195.117 187.397 116.993 1.00 127.75 18 SER 4 CA 1
ATOM 8369 C C . SER F 3 15 ? 193.612 187.450 116.714 1.00 121.82 18 SER 4 C 1
ATOM 8370 O O . SER F 3 15 ? 193.241 187.648 115.544 1.00 123.10 18 SER 4 O 1
ATOM 8373 N N . THR F 3 16 ? 192.790 187.251 117.749 1.00 125.98 19 THR 4 N 1
ATOM 8374 C CA . THR F 3 16 ? 191.324 187.509 117.740 1.00 135.65 19 THR 4 CA 1
ATOM 8375 C C . THR F 3 16 ? 191.082 188.978 118.089 1.00 141.69 19 THR 4 C 1
ATOM 8376 O O . THR F 3 16 ? 191.959 189.626 118.658 1.00 147.22 19 THR 4 O 1
ATOM 8380 N N . PRO F 3 17 ? 189.908 189.560 117.739 1.00 145.95 20 PRO 4 N 1
ATOM 8381 C CA . PRO F 3 17 ? 189.554 190.919 118.161 1.00 148.04 20 PRO 4 CA 1
ATOM 8382 C C . PRO F 3 17 ? 189.525 191.138 119.684 1.00 157.05 20 PRO 4 C 1
ATOM 8383 O O . PRO F 3 17 ? 189.811 192.249 120.107 1.00 160.91 20 PRO 4 O 1
ATOM 8387 N N . SER F 3 18 ? 189.194 190.097 120.460 1.00 168.01 21 SER 4 N 1
ATOM 8388 C CA . SER F 3 18 ? 189.203 190.106 121.949 1.00 174.11 21 SER 4 CA 1
ATOM 8389 C C . SER F 3 18 ? 190.639 190.281 122.468 1.00 171.07 21 SER 4 C 1
ATOM 8390 O O . SER F 3 18 ? 190.832 191.085 123.397 1.00 172.11 21 SER 4 O 1
ATOM 8393 N N . VAL F 3 19 ? 191.604 189.563 121.883 1.00 159.95 22 VAL 4 N 1
ATOM 8394 C CA . VAL F 3 19 ? 193.054 189.625 122.247 1.00 152.27 22 VAL 4 CA 1
ATOM 8395 C C . VAL F 3 19 ? 193.603 191.016 121.891 1.00 153.51 22 VAL 4 C 1
ATOM 8396 O O . VAL F 3 19 ? 194.323 191.596 122.737 1.00 165.20 22 VAL 4 O 1
ATOM 8400 N N . ARG F 3 20 ? 193.267 191.534 120.703 1.00 148.54 23 ARG 4 N 1
ATOM 8401 C CA . ARG F 3 20 ? 193.665 192.894 120.232 1.00 147.06 23 ARG 4 CA 1
ATOM 8402 C C . ARG F 3 20 ? 193.025 193.974 121.117 1.00 131.84 23 ARG 4 C 1
ATOM 8403 O O . ARG F 3 20 ? 193.677 195.017 121.325 1.00 127.47 23 ARG 4 O 1
ATOM 8411 N N . LYS F 3 21 ? 191.806 193.737 121.611 1.00 127.48 24 LYS 4 N 1
ATOM 8412 C CA . LYS F 3 21 ? 191.142 194.603 122.623 1.00 133.77 24 LYS 4 CA 1
ATOM 8413 C C . LYS F 3 21 ? 191.983 194.625 123.906 1.00 137.50 24 LYS 4 C 1
ATOM 8414 O O . LYS F 3 21 ? 192.233 195.737 124.417 1.00 145.61 24 LYS 4 O 1
ATOM 8420 N N . ILE F 3 22 ? 192.397 193.451 124.403 1.00 140.73 25 ILE 4 N 1
ATOM 8421 C CA . ILE F 3 22 ? 193.207 193.296 125.654 1.00 140.34 25 ILE 4 CA 1
ATOM 8422 C C . ILE F 3 22 ? 194.573 193.969 125.451 1.00 129.56 25 ILE 4 C 1
ATOM 8423 O O . ILE F 3 22 ? 195.002 194.712 126.370 1.00 137.42 25 ILE 4 O 1
ATOM 8428 N N . LEU F 3 23 ? 195.217 193.754 124.299 1.00 120.45 26 LEU 4 N 1
ATOM 8429 C CA . LEU F 3 23 ? 196.563 194.321 124.006 1.00 127.83 26 LEU 4 CA 1
ATOM 8430 C C . LEU F 3 23 ? 196.496 195.850 123.885 1.00 136.65 26 LEU 4 C 1
ATOM 8431 O O . LEU F 3 23 ? 197.418 196.505 124.411 1.00 143.55 26 LEU 4 O 1
ATOM 8436 N N . SER F 3 24 ? 195.466 196.401 123.228 1.00 143.43 27 SER 4 N 1
ATOM 8437 C CA . SER F 3 24 ? 195.250 197.869 123.084 1.00 145.57 27 SER 4 CA 1
ATOM 8438 C C . SER F 3 24 ? 195.018 198.508 124.461 1.00 141.85 27 SER 4 C 1
ATOM 8439 O O . SER F 3 24 ? 195.607 199.578 124.721 1.00 144.93 27 SER 4 O 1
ATOM 8442 N N . TYR F 3 25 ? 194.201 197.873 125.308 1.00 137.52 28 TYR 4 N 1
ATOM 8443 C CA . TYR F 3 25 ? 193.929 198.304 126.705 1.00 140.42 28 TYR 4 CA 1
ATOM 8444 C C . TYR F 3 25 ? 195.195 198.185 127.565 1.00 145.57 28 TYR 4 C 1
ATOM 8445 O O . TYR F 3 25 ? 195.384 199.061 128.432 1.00 152.89 28 TYR 4 O 1
ATOM 8454 N N . MET F 3 26 ? 196.018 197.148 127.360 1.00 150.11 29 MET 4 N 1
ATOM 8455 C CA . MET F 3 26 ? 197.301 196.963 128.105 1.00 154.45 29 MET 4 CA 1
ATOM 8456 C C . MET F 3 26 ? 198.282 198.092 127.753 1.00 147.34 29 MET 4 C 1
ATOM 8457 O O . MET F 3 26 ? 198.875 198.663 128.694 1.00 146.60 29 MET 4 O 1
ATOM 8462 N N . ASP F 3 27 ? 198.449 198.392 126.458 1.00 144.65 30 ASP 4 N 1
ATOM 8463 C CA . ASP F 3 27 ? 199.299 199.508 125.955 1.00 147.63 30 ASP 4 CA 1
ATOM 8464 C C . ASP F 3 27 ? 198.775 200.837 126.517 1.00 155.94 30 ASP 4 C 1
ATOM 8465 O O . ASP F 3 27 ? 199.609 201.684 126.895 1.00 158.56 30 ASP 4 O 1
ATOM 8470 N N . ARG F 3 28 ? 197.447 200.998 126.575 1.00 164.30 31 ARG 4 N 1
ATOM 8471 C CA . ARG F 3 28 ? 196.752 202.194 127.129 1.00 165.60 31 ARG 4 CA 1
ATOM 8472 C C . ARG F 3 28 ? 197.053 202.326 128.629 1.00 162.46 31 ARG 4 C 1
ATOM 8473 O O . ARG F 3 28 ? 197.452 203.431 129.048 1.00 165.26 31 ARG 4 O 1
ATOM 8481 N N . CYS F 3 29 ? 196.852 201.246 129.395 1.00 164.01 32 CYS 4 N 1
ATOM 8482 C CA . CYS F 3 29 ? 197.114 201.162 130.863 1.00 166.74 32 CYS 4 CA 1
ATOM 8483 C C . CYS F 3 29 ? 198.558 201.572 131.185 1.00 161.11 32 CYS 4 C 1
ATOM 8484 O O . CYS F 3 29 ? 198.752 202.261 132.208 1.00 160.15 32 CYS 4 O 1
ATOM 8487 N N . ARG F 3 30 ? 199.527 201.165 130.357 1.00 155.68 33 ARG 4 N 1
ATOM 8488 C CA . ARG F 3 30 ? 200.969 201.477 130.559 1.00 155.31 33 ARG 4 CA 1
ATOM 8489 C C . ARG F 3 30 ? 201.233 202.953 130.246 1.00 154.68 33 ARG 4 C 1
ATOM 8490 O O . ARG F 3 30 ? 201.820 203.635 131.107 1.00 158.47 33 ARG 4 O 1
ATOM 8498 N N . ASP F 3 31 ? 200.819 203.424 129.064 1.00 164.60 34 ASP 4 N 1
ATOM 8499 C CA . ASP F 3 31 ? 201.190 204.764 128.526 1.00 179.50 34 ASP 4 CA 1
ATOM 8500 C C . ASP F 3 31 ? 200.418 205.896 129.227 1.00 183.25 34 ASP 4 C 1
ATOM 8501 O O . ASP F 3 31 ? 200.807 207.063 129.009 1.00 181.27 34 ASP 4 O 1
ATOM 8506 N N . LEU F 3 32 ? 199.390 205.597 130.035 1.00 189.13 35 LEU 4 N 1
ATOM 8507 C CA . LEU F 3 32 ? 198.579 206.630 130.746 1.00 191.52 35 LEU 4 CA 1
ATOM 8508 C C . LEU F 3 32 ? 199.231 207.017 132.081 1.00 196.90 35 LEU 4 C 1
ATOM 8509 O O . LEU F 3 32 ? 199.172 208.216 132.421 1.00 197.10 35 LEU 4 O 1
ATOM 8514 N N . SER F 3 33 ? 199.812 206.058 132.811 1.00 206.21 36 SER 4 N 1
ATOM 8515 C CA . SER F 3 33 ? 200.462 206.286 134.130 1.00 214.19 36 SER 4 CA 1
ATOM 8516 C C . SER F 3 33 ? 201.730 207.132 133.943 1.00 223.36 36 SER 4 C 1
ATOM 8517 O O . SER F 3 33 ? 202.619 206.702 133.178 1.00 224.91 36 SER 4 O 1
ATOM 8520 N N . ASP F 3 34 ? 201.792 208.289 134.614 1.00 230.25 37 ASP 4 N 1
ATOM 8521 C CA . ASP F 3 34 ? 202.969 209.204 134.659 1.00 232.57 37 ASP 4 CA 1
ATOM 8522 C C . ASP F 3 34 ? 203.852 208.855 135.870 1.00 236.62 37 ASP 4 C 1
ATOM 8523 O O . ASP F 3 34 ? 204.911 209.499 136.023 1.00 238.51 37 ASP 4 O 1
ATOM 8528 N N . LEU F 3 35 ? 203.431 207.879 136.691 1.00 236.10 38 LEU 4 N 1
ATOM 8529 C CA . LEU F 3 35 ? 204.121 207.360 137.911 1.00 233.33 38 LEU 4 CA 1
ATOM 8530 C C . LEU F 3 35 ? 204.248 208.454 138.991 1.00 235.49 38 LEU 4 C 1
ATOM 8531 O O . LEU F 3 35 ? 205.134 208.319 139.862 1.00 236.41 38 LEU 4 O 1
ATOM 8536 N N . GLU F 3 36 ? 203.377 209.474 138.962 1.00 236.07 39 GLU 4 N 1
ATOM 8537 C CA . GLU F 3 36 ? 203.146 210.443 140.072 1.00 233.74 39 GLU 4 CA 1
ATOM 8538 C C . GLU F 3 36 ? 201.715 210.261 140.597 1.00 232.45 39 GLU 4 C 1
ATOM 8539 O O . GLU F 3 36 ? 201.558 210.055 141.818 1.00 231.01 39 GLU 4 O 1
ATOM 8545 N N . SER F 3 37 ? 200.721 210.338 139.703 1.00 229.41 40 SER 4 N 1
ATOM 8546 C CA . SER F 3 37 ? 199.268 210.192 139.999 1.00 224.96 40 SER 4 CA 1
ATOM 8547 C C . SER F 3 37 ? 198.882 208.708 140.054 1.00 223.01 40 SER 4 C 1
ATOM 8548 O O . SER F 3 37 ? 199.724 207.863 139.689 1.00 226.01 40 SER 4 O 1
ATOM 8551 N N . GLU F 3 38 ? 197.646 208.416 140.477 1.00 216.74 41 GLU 4 N 1
ATOM 8552 C CA . GLU F 3 38 ? 197.122 207.035 140.667 1.00 214.10 41 GLU 4 CA 1
ATOM 8553 C C . GLU F 3 38 ? 196.981 206.358 139.304 1.00 216.68 41 GLU 4 C 1
ATOM 8554 O O . GLU F 3 38 ? 196.324 206.903 138.418 1.00 213.01 41 GLU 4 O 1
ATOM 8560 N N . PRO F 3 39 ? 197.586 205.163 139.090 1.00 222.66 42 PRO 4 N 1
ATOM 8561 C CA . PRO F 3 39 ? 197.503 204.471 137.801 1.00 221.44 42 PRO 4 CA 1
ATOM 8562 C C . PRO F 3 39 ? 196.111 203.881 137.513 1.00 216.50 42 PRO 4 C 1
ATOM 8563 O O . PRO F 3 39 ? 195.228 204.001 138.348 1.00 217.07 42 PRO 4 O 1
ATOM 8567 N N . THR F 3 40 ? 195.959 203.249 136.345 1.00 209.19 43 THR 4 N 1
ATOM 8568 C CA . THR F 3 40 ? 194.652 202.902 135.721 1.00 203.91 43 THR 4 CA 1
ATOM 8569 C C . THR F 3 40 ? 194.154 201.559 136.276 1.00 201.01 43 THR 4 C 1
ATOM 8570 O O . THR F 3 40 ? 192.963 201.495 136.647 1.00 200.61 43 THR 4 O 1
ATOM 8574 N N . CYS F 3 41 ? 195.024 200.542 136.327 1.00 195.28 44 CYS 4 N 1
ATOM 8575 C CA . CYS F 3 41 ? 194.788 199.228 136.988 1.00 189.79 44 CYS 4 CA 1
ATOM 8576 C C . CYS F 3 41 ? 193.622 198.491 136.316 1.00 185.08 44 CYS 4 C 1
ATOM 8577 O O . CYS F 3 41 ? 192.476 198.629 136.791 1.00 179.02 44 CYS 4 O 1
ATOM 8580 N N . MET F 3 42 ? 193.904 197.749 135.241 1.00 182.17 45 MET 4 N 1
ATOM 8581 C CA . MET F 3 42 ? 192.916 196.873 134.555 1.00 177.96 45 MET 4 CA 1
ATOM 8582 C C . MET F 3 42 ? 192.876 195.514 135.265 1.00 165.10 45 MET 4 C 1
ATOM 8583 O O . MET F 3 42 ? 193.925 195.085 135.776 1.00 164.41 45 MET 4 O 1
ATOM 8588 N N . MET F 3 43 ? 191.698 194.884 135.308 1.00 156.20 46 MET 4 N 1
ATOM 8589 C CA . MET F 3 43 ? 191.508 193.455 135.679 1.00 153.74 46 MET 4 CA 1
ATOM 8590 C C . MET F 3 43 ? 191.052 192.711 134.421 1.00 146.02 46 MET 4 C 1
ATOM 8591 O O . MET F 3 43 ? 190.091 193.176 133.789 1.00 146.59 46 MET 4 O 1
ATOM 8596 N N . VAL F 3 44 ? 191.726 191.612 134.071 1.00 151.34 47 VAL 4 N 1
ATOM 8597 C CA . VAL F 3 44 ? 191.345 190.723 132.932 1.00 155.84 47 VAL 4 CA 1
ATOM 8598 C C . VAL F 3 44 ? 190.973 189.350 133.501 1.00 154.86 47 VAL 4 C 1
ATOM 8599 O O . VAL F 3 44 ? 191.878 188.640 133.984 1.00 159.44 47 VAL 4 O 1
ATOM 8603 N N . TYR F 3 45 ? 189.689 188.991 133.430 1.00 152.82 48 TYR 4 N 1
ATOM 8604 C CA . TYR F 3 45 ? 189.164 187.644 133.776 1.00 152.42 48 TYR 4 CA 1
ATOM 8605 C C . TYR F 3 45 ? 189.458 186.700 132.606 1.00 153.11 48 TYR 4 C 1
ATOM 8606 O O . TYR F 3 45 ? 190.088 187.140 131.621 1.00 158.80 48 TYR 4 O 1
ATOM 8615 N N . GLY F 3 46 ? 189.021 185.443 132.705 1.00 150.67 49 GLY 4 N 1
ATOM 8616 C CA . GLY F 3 46 ? 189.142 184.450 131.620 1.00 152.09 49 GLY 4 CA 1
ATOM 8617 C C . GLY F 3 46 ? 189.215 183.035 132.159 1.00 150.11 49 GLY 4 C 1
ATOM 8618 O O . GLY F 3 46 ? 189.954 182.817 133.136 1.00 148.94 49 GLY 4 O 1
ATOM 8619 N N . ALA F 3 47 ? 188.505 182.107 131.512 1.00 148.94 50 ALA 4 N 1
ATOM 8620 C CA . ALA F 3 47 ? 188.263 180.720 131.975 1.00 145.79 50 ALA 4 CA 1
ATOM 8621 C C . ALA F 3 47 ? 189.553 179.888 131.892 1.00 136.85 50 ALA 4 C 1
ATOM 8622 O O . ALA F 3 47 ? 190.637 180.469 131.683 1.00 131.17 50 ALA 4 O 1
ATOM 8624 N N . SER F 3 48 ? 189.441 178.570 132.078 1.00 136.97 51 SER 4 N 1
ATOM 8625 C CA . SER F 3 48 ? 190.568 177.601 132.061 1.00 134.28 51 SER 4 CA 1
ATOM 8626 C C . SER F 3 48 ? 190.953 177.263 130.613 1.00 123.04 51 SER 4 C 1
ATOM 8627 O O . SER F 3 48 ? 190.315 176.368 130.021 1.00 122.56 51 SER 4 O 1
ATOM 8630 N N . GLY F 3 49 ? 191.946 177.970 130.063 1.00 114.77 52 GLY 4 N 1
ATOM 8631 C CA . GLY F 3 49 ? 192.558 177.681 128.750 1.00 112.96 52 GLY 4 CA 1
ATOM 8632 C C . GLY F 3 49 ? 191.977 178.524 127.625 1.00 113.83 52 GLY 4 C 1
ATOM 8633 O O . GLY F 3 49 ? 191.769 177.966 126.533 1.00 117.83 52 GLY 4 O 1
ATOM 8634 N N . VAL F 3 50 ? 191.769 179.824 127.863 1.00 119.84 53 VAL 4 N 1
ATOM 8635 C CA . VAL F 3 50 ? 191.249 180.808 126.857 1.00 127.90 53 VAL 4 CA 1
ATOM 8636 C C . VAL F 3 50 ? 192.417 181.407 126.062 1.00 130.58 53 VAL 4 C 1
ATOM 8637 O O . VAL F 3 50 ? 192.181 181.824 124.909 1.00 130.28 53 VAL 4 O 1
ATOM 8641 N N . GLY F 3 51 ? 193.612 181.464 126.659 1.00 134.68 54 GLY 4 N 1
ATOM 8642 C CA . GLY F 3 51 ? 194.836 182.036 126.064 1.00 135.12 54 GLY 4 CA 1
ATOM 8643 C C . GLY F 3 51 ? 195.284 183.304 126.774 1.00 134.93 54 GLY 4 C 1
ATOM 8644 O O . GLY F 3 51 ? 195.713 184.239 126.072 1.00 139.30 54 GLY 4 O 1
ATOM 8645 N N . LYS F 3 52 ? 195.199 183.341 128.110 1.00 129.01 55 LYS 4 N 1
ATOM 8646 C CA . LYS F 3 52 ? 195.653 184.480 128.956 1.00 123.48 55 LYS 4 CA 1
ATOM 8647 C C . LYS F 3 52 ? 197.185 184.520 128.953 1.00 115.95 55 LYS 4 C 1
ATOM 8648 O O . LYS F 3 52 ? 197.736 185.584 128.628 1.00 119.86 55 LYS 4 O 1
ATOM 8654 N N . THR F 3 53 ? 197.840 183.399 129.277 1.00 109.82 56 THR 4 N 1
ATOM 8655 C CA . THR F 3 53 ? 199.325 183.272 129.362 1.00 105.37 56 THR 4 CA 1
ATOM 8656 C C . THR F 3 53 ? 199.967 183.595 128.004 1.00 102.87 56 THR 4 C 1
ATOM 8657 O O . THR F 3 53 ? 201.072 184.167 128.009 1.00 106.78 56 THR 4 O 1
ATOM 8661 N N . THR F 3 54 ? 199.309 183.245 126.893 1.00 107.21 57 THR 4 N 1
ATOM 8662 C CA . THR F 3 54 ? 199.747 183.563 125.505 1.00 110.66 57 THR 4 CA 1
ATOM 8663 C C . THR F 3 54 ? 199.645 185.075 125.265 1.00 111.95 57 THR 4 C 1
ATOM 8664 O O . THR F 3 54 ? 200.548 185.616 124.596 1.00 117.77 57 THR 4 O 1
ATOM 8668 N N . VAL F 3 55 ? 198.587 185.719 125.776 1.00 114.53 58 VAL 4 N 1
ATOM 8669 C CA . VAL F 3 55 ? 198.374 187.199 125.693 1.00 122.40 58 VAL 4 CA 1
ATOM 8670 C C . VAL F 3 55 ? 199.516 187.908 126.434 1.00 132.74 58 VAL 4 C 1
ATOM 8671 O O . VAL F 3 55 ? 200.079 188.864 125.853 1.00 138.33 58 VAL 4 O 1
ATOM 8675 N N . ILE F 3 56 ? 199.849 187.457 127.651 1.00 140.15 59 ILE 4 N 1
ATOM 8676 C CA . ILE F 3 56 ? 200.910 188.077 128.507 1.00 140.73 59 ILE 4 CA 1
ATOM 8677 C C . ILE F 3 56 ? 202.264 187.857 127.819 1.00 127.60 59 ILE 4 C 1
ATOM 8678 O O . ILE F 3 56 ? 203.068 188.806 127.807 1.00 125.82 59 ILE 4 O 1
ATOM 8683 N N . LYS F 3 57 ? 202.499 186.663 127.261 1.00 128.39 60 LYS 4 N 1
ATOM 8684 C CA . LYS F 3 57 ? 203.770 186.312 126.568 1.00 133.83 60 LYS 4 CA 1
ATOM 8685 C C . LYS F 3 57 ? 203.900 187.120 125.273 1.00 126.90 60 LYS 4 C 1
ATOM 8686 O O . LYS F 3 57 ? 205.021 187.591 124.996 1.00 130.41 60 LYS 4 O 1
ATOM 8692 N N . LYS F 3 58 ? 202.811 187.267 124.511 1.00 130.98 61 LYS 4 N 1
ATOM 8693 C CA . LYS F 3 58 ? 202.783 188.086 123.269 1.00 142.32 61 LYS 4 CA 1
ATOM 8694 C C . LYS F 3 58 ? 203.106 189.542 123.627 1.00 146.17 61 LYS 4 C 1
ATOM 8695 O O . LYS F 3 58 ? 203.967 190.134 122.941 1.00 150.84 61 LYS 4 O 1
ATOM 8701 N N . TYR F 3 59 ? 202.457 190.082 124.666 1.00 148.22 62 TYR 4 N 1
ATOM 8702 C CA . TYR F 3 59 ? 202.658 191.473 125.156 1.00 149.38 62 TYR 4 CA 1
ATOM 8703 C C . TYR F 3 59 ? 204.105 191.656 125.633 1.00 147.56 62 TYR 4 C 1
ATOM 8704 O O . TYR F 3 59 ? 204.733 192.657 125.233 1.00 143.65 62 TYR 4 O 1
ATOM 8713 N N . LEU F 3 60 ? 204.600 190.727 126.461 1.00 160.64 63 LEU 4 N 1
ATOM 8714 C CA . LEU F 3 60 ? 205.988 190.725 127.011 1.00 168.03 63 LEU 4 CA 1
ATOM 8715 C C . LEU F 3 60 ? 206.994 190.885 125.865 1.00 160.03 63 LEU 4 C 1
ATOM 8716 O O . LEU F 3 60 ? 207.840 191.805 125.944 1.00 159.29 63 LEU 4 O 1
ATOM 8721 N N . ASN F 3 61 ? 206.893 190.024 124.847 1.00 155.82 64 ASN 4 N 1
ATOM 8722 C CA . ASN F 3 61 ? 207.787 190.017 123.657 1.00 157.49 64 ASN 4 CA 1
ATOM 8723 C C . ASN F 3 61 ? 207.680 191.362 122.935 1.00 150.77 64 ASN 4 C 1
ATOM 8724 O O . ASN F 3 61 ? 208.725 192.014 122.756 1.00 149.93 64 ASN 4 O 1
ATOM 8729 N N . GLN F 3 62 ? 206.462 191.770 122.563 1.00 160.04 65 GLN 4 N 1
ATOM 8730 C CA . GLN F 3 62 ? 206.230 192.967 121.708 1.00 175.15 65 GLN 4 CA 1
ATOM 8731 C C . GLN F 3 62 ? 206.581 194.254 122.476 1.00 185.84 65 GLN 4 C 1
ATOM 8732 O O . GLN F 3 62 ? 206.875 195.258 121.794 1.00 189.90 65 GLN 4 O 1
ATOM 8738 N N . ALA F 3 63 ? 206.565 194.240 123.819 1.00 189.79 66 ALA 4 N 1
ATOM 8739 C CA . ALA F 3 63 ? 206.903 195.406 124.674 1.00 185.11 66 ALA 4 CA 1
ATOM 8740 C C . ALA F 3 63 ? 208.403 195.422 125.006 1.00 187.34 66 ALA 4 C 1
ATOM 8741 O O . ALA F 3 63 ? 209.071 196.401 124.617 1.00 184.17 66 ALA 4 O 1
ATOM 8743 N N . ALA F 3 64 ? 208.914 194.383 125.684 1.00 198.07 67 ALA 4 N 1
ATOM 8744 C CA . ALA F 3 64 ? 210.156 194.443 126.497 1.00 207.07 67 ALA 4 CA 1
ATOM 8745 C C . ALA F 3 64 ? 211.349 193.704 125.861 1.00 212.39 67 ALA 4 C 1
ATOM 8746 O O . ALA F 3 64 ? 212.398 193.636 126.543 1.00 215.12 67 ALA 4 O 1
ATOM 8748 N N . ALA F 3 65 ? 211.242 193.202 124.622 1.00 214.02 68 ALA 4 N 1
ATOM 8749 C CA . ALA F 3 65 ? 212.300 192.393 123.960 1.00 216.26 68 ALA 4 CA 1
ATOM 8750 C C . ALA F 3 65 ? 213.573 193.228 123.755 1.00 223.60 68 ALA 4 C 1
ATOM 8751 O O . ALA F 3 65 ? 214.637 192.813 124.264 1.00 225.59 68 ALA 4 O 1
ATOM 8753 N N . ALA F 3 66 ? 213.465 194.356 123.042 1.00 229.96 69 ALA 4 N 1
ATOM 8754 C CA . ALA F 3 66 ? 214.595 195.245 122.668 1.00 233.26 69 ALA 4 CA 1
ATOM 8755 C C . ALA F 3 66 ? 215.143 195.981 123.903 1.00 240.50 69 ALA 4 C 1
ATOM 8756 O O . ALA F 3 66 ? 216.377 196.192 123.961 1.00 242.52 69 ALA 4 O 1
ATOM 8758 N N . ALA F 3 67 ? 214.274 196.350 124.854 1.00 244.95 70 ALA 4 N 1
ATOM 8759 C CA . ALA F 3 67 ? 214.636 197.076 126.104 1.00 245.30 70 ALA 4 CA 1
ATOM 8760 C C . ALA F 3 67 ? 215.406 196.154 127.063 1.00 248.09 70 ALA 4 C 1
ATOM 8761 O O . ALA F 3 67 ? 216.329 196.659 127.734 1.00 247.29 70 ALA 4 O 1
ATOM 8763 N N . ALA F 3 68 ? 215.039 194.867 127.136 1.00 248.28 71 ALA 4 N 1
ATOM 8764 C CA . ALA F 3 68 ? 215.766 193.826 127.907 1.00 245.09 71 ALA 4 CA 1
ATOM 8765 C C . ALA F 3 68 ? 217.081 193.464 127.197 1.00 246.60 71 ALA 4 C 1
ATOM 8766 O O . ALA F 3 68 ? 218.045 193.110 127.906 1.00 245.61 71 ALA 4 O 1
ATOM 8768 N N . ALA F 3 69 ? 217.116 193.541 125.859 1.00 246.34 72 ALA 4 N 1
ATOM 8769 C CA . ALA F 3 69 ? 218.331 193.348 125.026 1.00 242.62 72 ALA 4 CA 1
ATOM 8770 C C . ALA F 3 69 ? 219.294 194.533 125.202 1.00 242.54 72 ALA 4 C 1
ATOM 8771 O O . ALA F 3 69 ? 220.518 194.301 125.125 1.00 242.55 72 ALA 4 O 1
ATOM 8773 N N . GLY F 3 70 ? 218.765 195.747 125.413 1.00 240.16 73 GLY 4 N 1
ATOM 8774 C CA . GLY F 3 70 ? 219.550 196.975 125.661 1.00 236.10 73 GLY 4 CA 1
ATOM 8775 C C . GLY F 3 70 ? 220.375 196.890 126.938 1.00 234.39 73 GLY 4 C 1
ATOM 8776 O O . GLY F 3 70 ? 221.586 197.184 126.874 1.00 232.69 73 GLY 4 O 1
ATOM 8777 N N . GLY F 3 71 ? 219.744 196.509 128.055 1.00 232.94 74 GLY 4 N 1
ATOM 8778 C CA . GLY F 3 71 ? 220.395 196.348 129.373 1.00 231.03 74 GLY 4 CA 1
ATOM 8779 C C . GLY F 3 71 ? 219.413 195.925 130.455 1.00 230.94 74 GLY 4 C 1
ATOM 8780 O O . GLY F 3 71 ? 218.241 195.655 130.118 1.00 230.32 74 GLY 4 O 1
ATOM 8781 N N . ASP F 3 72 ? 219.874 195.865 131.711 1.00 231.05 75 ASP 4 N 1
ATOM 8782 C CA . ASP F 3 72 ? 219.039 195.561 132.907 1.00 230.68 75 ASP 4 CA 1
ATOM 8783 C C . ASP F 3 72 ? 218.106 196.754 133.157 1.00 229.99 75 ASP 4 C 1
ATOM 8784 O O . ASP F 3 72 ? 218.495 197.667 133.917 1.00 228.69 75 ASP 4 O 1
ATOM 8789 N N . ILE F 3 73 ? 216.938 196.747 132.504 1.00 228.75 76 ILE 4 N 1
ATOM 8790 C CA . ILE F 3 73 ? 215.880 197.800 132.604 1.00 227.70 76 ILE 4 CA 1
ATOM 8791 C C . ILE F 3 73 ? 214.564 197.159 133.081 1.00 228.23 76 ILE 4 C 1
ATOM 8792 O O . ILE F 3 73 ? 213.954 197.731 134.006 1.00 227.59 76 ILE 4 O 1
ATOM 8797 N N . ILE F 3 74 ? 214.162 196.022 132.488 1.00 226.24 77 ILE 4 N 1
ATOM 8798 C CA . ILE F 3 74 ? 212.920 195.235 132.786 1.00 221.55 77 ILE 4 CA 1
ATOM 8799 C C . ILE F 3 74 ? 211.741 196.191 133.001 1.00 207.98 77 ILE 4 C 1
ATOM 8800 O O . ILE F 3 74 ? 211.328 196.440 134.133 1.00 210.13 77 ILE 4 O 1
ATOM 8805 N N . PRO F 3 75 ? 211.150 196.751 131.915 1.00 186.88 78 PRO 4 N 1
ATOM 8806 C CA . PRO F 3 75 ? 210.084 197.745 132.037 1.00 181.72 78 PRO 4 CA 1
ATOM 8807 C C . PRO F 3 75 ? 208.773 197.129 132.547 1.00 180.30 78 PRO 4 C 1
ATOM 8808 O O . PRO F 3 75 ? 208.187 197.692 133.455 1.00 185.80 78 PRO 4 O 1
ATOM 8812 N N . VAL F 3 76 ? 208.349 196.010 131.948 1.00 175.24 79 VAL 4 N 1
ATOM 8813 C CA . VAL F 3 76 ? 207.122 195.250 132.335 1.00 173.46 79 VAL 4 CA 1
ATOM 8814 C C . VAL F 3 76 ? 207.548 193.937 133.002 1.00 165.30 79 VAL 4 C 1
ATOM 8815 O O . VAL F 3 76 ? 208.627 193.415 132.653 1.00 164.53 79 VAL 4 O 1
ATOM 8819 N N . LEU F 3 77 ? 206.715 193.433 133.918 1.00 164.44 80 LEU 4 N 1
ATOM 8820 C CA . LEU F 3 77 ? 206.957 192.196 134.707 1.00 166.59 80 LEU 4 CA 1
ATOM 8821 C C . LEU F 3 77 ? 205.912 191.136 134.353 1.00 167.86 80 LEU 4 C 1
ATOM 8822 O O . LEU F 3 77 ? 204.916 191.472 133.682 1.00 173.60 80 LEU 4 O 1
ATOM 8827 N N . HIS F 3 78 ? 206.150 189.906 134.810 1.00 169.34 81 HIS 4 N 1
ATOM 8828 C CA . HIS F 3 78 ? 205.205 188.762 134.746 1.00 176.59 81 HIS 4 CA 1
ATOM 8829 C C . HIS F 3 78 ? 205.302 187.969 136.051 1.00 180.19 81 HIS 4 C 1
ATOM 8830 O O . HIS F 3 78 ? 206.335 187.302 136.263 1.00 181.01 81 HIS 4 O 1
ATOM 8837 N N . ILE F 3 79 ? 204.258 188.050 136.879 1.00 183.94 82 ILE 4 N 1
ATOM 8838 C CA . ILE F 3 79 ? 204.193 187.445 138.239 1.00 183.19 82 ILE 4 CA 1
ATOM 8839 C C . ILE F 3 79 ? 203.088 186.388 138.246 1.00 175.59 82 ILE 4 C 1
ATOM 8840 O O . ILE F 3 79 ? 201.979 186.678 137.761 1.00 180.93 82 ILE 4 O 1
ATOM 8845 N N . GLU F 3 80 ? 203.415 185.199 138.753 1.00 164.48 83 GLU 4 N 1
ATOM 8846 C CA . GLU F 3 80 ? 202.470 184.077 138.970 1.00 164.52 83 GLU 4 CA 1
ATOM 8847 C C . GLU F 3 80 ? 202.464 183.785 140.473 1.00 157.74 83 GLU 4 C 1
ATOM 8848 O O . GLU F 3 80 ? 203.446 183.185 140.956 1.00 159.12 83 GLU 4 O 1
ATOM 8854 N N . LEU F 3 81 ? 201.423 184.236 141.185 1.00 155.02 84 LEU 4 N 1
ATOM 8855 C CA . LEU F 3 81 ? 201.280 184.051 142.658 1.00 151.82 84 LEU 4 CA 1
ATOM 8856 C C . LEU F 3 81 ? 201.406 182.566 142.991 1.00 141.98 84 LEU 4 C 1
ATOM 8857 O O . LEU F 3 81 ? 201.053 181.715 142.178 1.00 141.09 84 LEU 4 O 1
ATOM 8862 N N . PRO F 3 82 ? 201.943 182.211 144.179 1.00 138.56 85 PRO 4 N 1
ATOM 8863 C CA . PRO F 3 82 ? 201.817 180.850 144.697 1.00 146.75 85 PRO 4 CA 1
ATOM 8864 C C . PRO F 3 82 ? 200.415 180.604 145.277 1.00 153.93 85 PRO 4 C 1
ATOM 8865 O O . PRO F 3 82 ? 199.683 181.561 145.464 1.00 156.00 85 PRO 4 O 1
ATOM 8869 N N . ASP F 3 83 ? 200.074 179.337 145.536 1.00 159.90 86 ASP 4 N 1
ATOM 8870 C CA . ASP F 3 83 ? 198.740 178.912 146.043 1.00 166.49 86 ASP 4 CA 1
ATOM 8871 C C . ASP F 3 83 ? 198.646 179.219 147.543 1.00 168.48 86 ASP 4 C 1
ATOM 8872 O O . ASP F 3 83 ? 199.616 178.908 148.266 1.00 170.89 86 ASP 4 O 1
ATOM 8877 N N . ASN F 3 84 ? 197.509 179.779 147.983 1.00 162.80 87 ASN 4 N 1
ATOM 8878 C CA . ASN F 3 84 ? 197.252 180.255 149.372 1.00 154.55 87 ASN 4 CA 1
ATOM 8879 C C . ASN F 3 84 ? 198.377 181.221 149.765 1.00 144.34 87 ASN 4 C 1
ATOM 8880 O O . ASN F 3 84 ? 199.017 181.010 150.815 1.00 141.94 87 ASN 4 O 1
ATOM 8885 N N . ALA F 3 85 ? 198.607 182.238 148.930 1.00 141.25 88 ALA 4 N 1
ATOM 8886 C CA . ALA F 3 85 ? 199.738 183.187 149.045 1.00 148.33 88 ALA 4 CA 1
ATOM 8887 C C . ALA F 3 85 ? 199.557 184.064 150.289 1.00 154.42 88 ALA 4 C 1
ATOM 8888 O O . ALA F 3 85 ? 198.425 184.534 150.525 1.00 154.30 88 ALA 4 O 1
ATOM 8890 N N . LYS F 3 86 ? 200.637 184.247 151.056 1.00 160.21 89 LYS 4 N 1
ATOM 8891 C CA . LYS F 3 86 ? 200.775 185.314 152.083 1.00 161.40 89 LYS 4 CA 1
ATOM 8892 C C . LYS F 3 86 ? 201.368 186.545 151.403 1.00 159.79 89 LYS 4 C 1
ATOM 8893 O O . LYS F 3 86 ? 201.968 186.426 150.335 1.00 163.92 89 LYS 4 O 1
ATOM 8899 N N . PRO F 3 87 ? 201.191 187.763 151.970 1.00 148.75 90 PRO 4 N 1
ATOM 8900 C CA . PRO F 3 87 ? 201.782 188.971 151.394 1.00 146.66 90 PRO 4 CA 1
ATOM 8901 C C . PRO F 3 87 ? 203.310 188.872 151.256 1.00 149.38 90 PRO 4 C 1
ATOM 8902 O O . PRO F 3 87 ? 203.806 189.272 150.220 1.00 155.11 90 PRO 4 O 1
ATOM 8906 N N . VAL F 3 88 ? 203.996 188.311 152.261 1.00 145.71 91 VAL 4 N 1
ATOM 8907 C CA . VAL F 3 88 ? 205.480 188.120 152.269 1.00 149.92 91 VAL 4 CA 1
ATOM 8908 C C . VAL F 3 88 ? 205.898 187.188 151.119 1.00 148.74 91 VAL 4 C 1
ATOM 8909 O O . VAL F 3 88 ? 206.940 187.479 150.495 1.00 148.25 91 VAL 4 O 1
ATOM 8913 N N . ASP F 3 89 ? 205.121 186.131 150.845 1.00 152.52 92 ASP 4 N 1
ATOM 8914 C CA . ASP F 3 89 ? 205.420 185.110 149.798 1.00 162.42 92 ASP 4 CA 1
ATOM 8915 C C . ASP F 3 89 ? 205.341 185.757 148.408 1.00 167.79 92 ASP 4 C 1
ATOM 8916 O O . ASP F 3 89 ? 206.340 185.665 147.661 1.00 171.07 92 ASP 4 O 1
ATOM 8921 N N . ALA F 3 90 ? 204.205 186.382 148.079 1.00 173.65 93 ALA 4 N 1
ATOM 8922 C CA . ALA F 3 90 ? 203.962 187.085 146.794 1.00 176.66 93 ALA 4 CA 1
ATOM 8923 C C . ALA F 3 90 ? 204.877 188.315 146.678 1.00 172.30 93 ALA 4 C 1
ATOM 8924 O O . ALA F 3 90 ? 205.280 188.631 145.538 1.00 176.87 93 ALA 4 O 1
ATOM 8926 N N . ALA F 3 91 ? 205.196 188.976 147.801 1.00 159.15 94 ALA 4 N 1
ATOM 8927 C CA . ALA F 3 91 ? 206.130 190.129 147.865 1.00 150.67 94 ALA 4 CA 1
ATOM 8928 C C . ALA F 3 91 ? 207.543 189.690 147.462 1.00 152.45 94 ALA 4 C 1
ATOM 8929 O O . ALA F 3 91 ? 208.151 190.387 146.624 1.00 155.92 94 ALA 4 O 1
ATOM 8931 N N . ARG F 3 92 ? 208.057 188.598 148.043 1.00 151.71 95 ARG 4 N 1
ATOM 8932 C CA . ARG F 3 92 ? 209.445 188.125 147.777 1.00 148.63 95 ARG 4 CA 1
ATOM 8933 C C . ARG F 3 92 ? 209.515 187.490 146.381 1.00 142.41 95 ARG 4 C 1
ATOM 8934 O O . ARG F 3 92 ? 210.585 187.600 145.761 1.00 140.11 95 ARG 4 O 1
ATOM 8942 N N . GLU F 3 93 ? 208.425 186.883 145.893 1.00 152.10 96 GLU 4 N 1
ATOM 8943 C CA . GLU F 3 93 ? 208.345 186.315 144.516 1.00 167.87 96 GLU 4 CA 1
ATOM 8944 C C . GLU F 3 93 ? 208.438 187.463 143.500 1.00 171.23 96 GLU 4 C 1
ATOM 8945 O O . GLU F 3 93 ? 209.212 187.327 142.528 1.00 175.68 96 GLU 4 O 1
ATOM 8951 N N . LEU F 3 94 ? 207.691 188.549 143.738 1.00 171.22 97 LEU 4 N 1
ATOM 8952 C CA . LEU F 3 94 ? 207.757 189.829 142.974 1.00 172.92 97 LEU 4 CA 1
ATOM 8953 C C . LEU F 3 94 ? 209.198 190.360 142.994 1.00 165.38 97 LEU 4 C 1
ATOM 8954 O O . LEU F 3 94 ? 209.685 190.793 141.925 1.00 162.17 97 LEU 4 O 1
ATOM 8959 N N . LEU F 3 95 ? 209.861 190.286 144.154 1.00 160.77 98 LEU 4 N 1
ATOM 8960 C CA . LEU F 3 95 ? 211.257 190.767 144.358 1.00 160.79 98 LEU 4 CA 1
ATOM 8961 C C . LEU F 3 95 ? 212.245 189.913 143.552 1.00 158.96 98 LEU 4 C 1
ATOM 8962 O O . LEU F 3 95 ? 212.988 190.505 142.754 1.00 164.05 98 LEU 4 O 1
ATOM 8967 N N . VAL F 3 96 ? 212.264 188.590 143.749 1.00 158.83 99 VAL 4 N 1
ATOM 8968 C CA . VAL F 3 96 ? 213.300 187.692 143.145 1.00 159.20 99 VAL 4 CA 1
ATOM 8969 C C . VAL F 3 96 ? 213.081 187.578 141.630 1.00 158.98 99 VAL 4 C 1
ATOM 8970 O O . VAL F 3 96 ? 214.070 187.286 140.932 1.00 155.22 99 VAL 4 O 1
ATOM 8974 N N . GLU F 3 97 ? 211.856 187.800 141.139 1.00 176.10 100 GLU 4 N 1
ATOM 8975 C CA . GLU F 3 97 ? 211.556 187.856 139.679 1.00 192.57 100 GLU 4 CA 1
ATOM 8976 C C . GLU F 3 97 ? 212.099 189.173 139.103 1.00 194.12 100 GLU 4 C 1
ATOM 8977 O O . GLU F 3 97 ? 212.727 189.125 138.025 1.00 191.93 100 GLU 4 O 1
ATOM 8983 N N . MET F 3 98 ? 211.873 190.296 139.795 1.00 194.88 101 MET 4 N 1
ATOM 8984 C CA . MET F 3 98 ? 212.285 191.659 139.357 1.00 193.96 101 MET 4 CA 1
ATOM 8985 C C . MET F 3 98 ? 213.779 191.864 139.639 1.00 182.17 101 MET 4 C 1
ATOM 8986 O O . MET F 3 98 ? 214.148 191.944 140.824 1.00 174.98 101 MET 4 O 1
ATOM 8991 N N . GLY F 3 99 ? 214.597 191.983 138.588 1.00 184.35 102 GLY 4 N 1
ATOM 8992 C CA . GLY F 3 99 ? 216.053 192.204 138.694 1.00 192.31 102 GLY 4 CA 1
ATOM 8993 C C . GLY F 3 99 ? 216.745 191.040 139.385 1.00 199.90 102 GLY 4 C 1
ATOM 8994 O O . GLY F 3 99 ? 216.308 189.890 139.164 1.00 199.04 102 GLY 4 O 1
ATOM 8995 N N . ASP F 3 100 ? 217.776 191.321 140.193 1.00 206.80 103 ASP 4 N 1
ATOM 8996 C CA . ASP F 3 100 ? 218.561 190.298 140.940 1.00 206.72 103 ASP 4 CA 1
ATOM 8997 C C . ASP F 3 100 ? 218.933 190.818 142.330 1.00 204.10 103 ASP 4 C 1
ATOM 8998 O O . ASP F 3 100 ? 220.078 191.203 142.565 1.00 204.03 103 ASP 4 O 1
ATOM 9003 N N . PRO F 3 101 ? 217.980 190.866 143.293 1.00 200.73 104 PRO 4 N 1
ATOM 9004 C CA . PRO F 3 101 ? 218.311 190.855 144.719 1.00 198.92 104 PRO 4 CA 1
ATOM 9005 C C . PRO F 3 101 ? 218.494 189.409 145.208 1.00 194.73 104 PRO 4 C 1
ATOM 9006 O O . PRO F 3 101 ? 218.272 188.503 144.419 1.00 190.75 104 PRO 4 O 1
ATOM 9010 N N . LEU F 3 102 ? 218.875 189.220 146.478 1.00 192.62 105 LEU 4 N 1
ATOM 9011 C CA . LEU F 3 102 ? 218.772 187.898 147.162 1.00 187.72 105 LEU 4 CA 1
ATOM 9012 C C . LEU F 3 102 ? 217.315 187.732 147.626 1.00 188.43 105 LEU 4 C 1
ATOM 9013 O O . LEU F 3 102 ? 216.636 186.846 147.080 1.00 189.23 105 LEU 4 O 1
ATOM 9018 N N . ALA F 3 103 ? 216.850 188.556 148.576 1.00 189.56 106 ALA 4 N 1
ATOM 9019 C CA . ALA F 3 103 ? 215.429 188.914 148.836 1.00 189.47 106 ALA 4 CA 1
ATOM 9020 C C . ALA F 3 103 ? 214.595 187.760 149.418 1.00 184.26 106 ALA 4 C 1
ATOM 9021 O O . ALA F 3 103 ? 213.513 188.075 149.959 1.00 182.34 106 ALA 4 O 1
ATOM 9023 N N . LEU F 3 104 ? 215.039 186.498 149.331 1.00 179.79 107 LEU 4 N 1
ATOM 9024 C CA . LEU F 3 104 ? 214.223 185.314 149.725 1.00 180.95 107 LEU 4 CA 1
ATOM 9025 C C . LEU F 3 104 ? 214.881 184.550 150.886 1.00 184.03 107 LEU 4 C 1
ATOM 9026 O O . LEU F 3 104 ? 214.438 183.415 151.151 1.00 192.10 107 LEU 4 O 1
ATOM 9031 N N . TYR F 3 105 ? 215.834 185.167 151.599 1.00 181.08 108 TYR 4 N 1
ATOM 9032 C CA . TYR F 3 105 ? 216.419 184.647 152.866 1.00 180.70 108 TYR 4 CA 1
ATOM 9033 C C . TYR F 3 105 ? 215.829 185.409 154.057 1.00 178.34 108 TYR 4 C 1
ATOM 9034 O O . TYR F 3 105 ? 215.345 184.753 155.002 1.00 184.29 108 TYR 4 O 1
ATOM 9043 N N . GLU F 3 106 ? 215.869 186.743 154.005 1.00 170.79 109 GLU 4 N 1
ATOM 9044 C CA . GLU F 3 106 ? 215.371 187.645 155.078 1.00 172.01 109 GLU 4 CA 1
ATOM 9045 C C . GLU F 3 106 ? 213.890 187.946 154.803 1.00 164.38 109 GLU 4 C 1
ATOM 9046 O O . GLU F 3 106 ? 213.608 188.884 154.030 1.00 159.32 109 GLU 4 O 1
ATOM 9052 N N . THR F 3 107 ? 212.993 187.156 155.411 1.00 169.37 110 THR 4 N 1
ATOM 9053 C CA . THR F 3 107 ? 211.510 187.286 155.324 1.00 177.87 110 THR 4 CA 1
ATOM 9054 C C . THR F 3 107 ? 211.030 188.015 156.585 1.00 180.48 110 THR 4 C 1
ATOM 9055 O O . THR F 3 107 ? 210.908 187.354 157.639 1.00 179.26 110 THR 4 O 1
ATOM 9059 N N . ASP F 3 108 ? 210.829 189.333 156.495 1.00 184.90 111 ASP 4 N 1
ATOM 9060 C CA . ASP F 3 108 ? 210.235 190.161 157.582 1.00 185.58 111 ASP 4 CA 1
ATOM 9061 C C . ASP F 3 108 ? 209.121 191.076 157.047 1.00 189.14 111 ASP 4 C 1
ATOM 9062 O O . ASP F 3 108 ? 208.598 191.869 157.858 1.00 189.19 111 ASP 4 O 1
ATOM 9067 N N . LEU F 3 109 ? 208.791 191.007 155.748 1.00 192.60 112 LEU 4 N 1
ATOM 9068 C CA . LEU F 3 109 ? 207.576 191.597 155.111 1.00 191.87 112 LEU 4 CA 1
ATOM 9069 C C . LEU F 3 109 ? 207.664 193.131 155.034 1.00 188.47 112 LEU 4 C 1
ATOM 9070 O O . LEU F 3 109 ? 207.109 193.675 154.068 1.00 192.16 112 LEU 4 O 1
ATOM 9075 N N . ALA F 3 110 ? 208.328 193.802 155.984 1.00 187.58 113 ALA 4 N 1
ATOM 9076 C CA . ALA F 3 110 ? 208.383 195.279 156.111 1.00 189.87 113 ALA 4 CA 1
ATOM 9077 C C . ALA F 3 110 ? 209.622 195.831 155.394 1.00 187.34 113 ALA 4 C 1
ATOM 9078 O O . ALA F 3 110 ? 209.475 196.790 154.608 1.00 190.89 113 ALA 4 O 1
ATOM 9080 N N . ARG F 3 111 ? 210.796 195.260 155.675 1.00 183.80 114 ARG 4 N 1
ATOM 9081 C CA . ARG F 3 111 ? 212.094 195.689 155.080 1.00 187.52 114 ARG 4 CA 1
ATOM 9082 C C . ARG F 3 111 ? 212.168 195.272 153.605 1.00 190.25 114 ARG 4 C 1
ATOM 9083 O O . ARG F 3 111 ? 212.828 196.002 152.834 1.00 189.43 114 ARG 4 O 1
ATOM 9091 N N . LEU F 3 112 ? 211.527 194.162 153.216 1.00 196.37 115 LEU 4 N 1
ATOM 9092 C CA . LEU F 3 112 ? 211.462 193.733 151.788 1.00 205.96 115 LEU 4 CA 1
ATOM 9093 C C . LEU F 3 112 ? 210.390 194.543 151.041 1.00 204.77 115 LEU 4 C 1
ATOM 9094 O O . LEU F 3 112 ? 210.589 194.775 149.830 1.00 205.38 115 LEU 4 O 1
ATOM 9099 N N . THR F 3 113 ? 209.330 195.006 151.719 1.00 204.26 116 THR 4 N 1
ATOM 9100 C CA . THR F 3 113 ? 208.402 196.037 151.173 1.00 205.04 116 THR 4 CA 1
ATOM 9101 C C . THR F 3 113 ? 209.206 197.313 150.902 1.00 198.78 116 THR 4 C 1
ATOM 9102 O O . THR F 3 113 ? 209.040 197.888 149.809 1.00 197.96 116 THR 4 O 1
ATOM 9106 N N . LYS F 3 114 ? 210.050 197.727 151.854 1.00 194.86 117 LYS 4 N 1
ATOM 9107 C CA . LYS F 3 114 ? 210.947 198.903 151.691 1.00 193.68 117 LYS 4 CA 1
ATOM 9108 C C . LYS F 3 114 ? 211.921 198.633 150.536 1.00 188.27 117 LYS 4 C 1
ATOM 9109 O O . LYS F 3 114 ? 212.142 199.569 149.733 1.00 194.42 117 LYS 4 O 1
ATOM 9115 N N . ARG F 3 115 ? 212.458 197.408 150.437 1.00 175.75 118 ARG 4 N 1
ATOM 9116 C CA . ARG F 3 115 ? 213.438 197.024 149.384 1.00 173.64 118 ARG 4 CA 1
ATOM 9117 C C . ARG F 3 115 ? 212.822 197.202 147.992 1.00 182.74 118 ARG 4 C 1
ATOM 9118 O O . ARG F 3 115 ? 213.481 197.841 147.145 1.00 187.45 118 ARG 4 O 1
ATOM 9126 N N . LEU F 3 116 ? 211.625 196.653 147.751 1.00 190.90 119 LEU 4 N 1
ATOM 9127 C CA . LEU F 3 116 ? 211.019 196.644 146.388 1.00 197.63 119 LEU 4 CA 1
ATOM 9128 C C . LEU F 3 116 ? 210.476 198.045 146.053 1.00 197.28 119 LEU 4 C 1
ATOM 9129 O O . LEU F 3 116 ? 210.486 198.385 144.853 1.00 200.08 119 LEU 4 O 1
ATOM 9134 N N . THR F 3 117 ? 210.076 198.851 147.050 1.00 187.84 120 THR 4 N 1
ATOM 9135 C CA . THR F 3 117 ? 209.738 200.292 146.851 1.00 178.28 120 THR 4 CA 1
ATOM 9136 C C . THR F 3 117 ? 211.017 201.091 146.564 1.00 170.14 120 THR 4 C 1
ATOM 9137 O O . THR F 3 117 ? 210.927 202.055 145.778 1.00 170.78 120 THR 4 O 1
ATOM 9141 N N . GLU F 3 118 ? 212.149 200.721 147.172 1.00 168.64 121 GLU 4 N 1
ATOM 9142 C CA . GLU F 3 118 ? 213.479 201.295 146.825 1.00 175.62 121 GLU 4 CA 1
ATOM 9143 C C . GLU F 3 118 ? 213.833 200.928 145.376 1.00 175.49 121 GLU 4 C 1
ATOM 9144 O O . GLU F 3 118 ? 214.395 201.796 144.680 1.00 177.36 121 GLU 4 O 1
ATOM 9150 N N . LEU F 3 119 ? 213.502 199.706 144.938 1.00 180.19 122 LEU 4 N 1
ATOM 9151 C CA . LEU F 3 119 ? 214.036 199.091 143.690 1.00 191.49 122 LEU 4 CA 1
ATOM 9152 C C . LEU F 3 119 ? 213.112 199.329 142.483 1.00 196.00 122 LEU 4 C 1
ATOM 9153 O O . LEU F 3 119 ? 213.645 199.304 141.357 1.00 197.75 122 LEU 4 O 1
ATOM 9158 N N . ILE F 3 120 ? 211.802 199.554 142.672 1.00 197.60 123 ILE 4 N 1
ATOM 9159 C CA . ILE F 3 120 ? 210.822 199.621 141.538 1.00 199.20 123 ILE 4 CA 1
ATOM 9160 C C . ILE F 3 120 ? 211.118 200.846 140.664 1.00 188.70 123 ILE 4 C 1
ATOM 9161 O O . ILE F 3 120 ? 211.232 200.693 139.449 1.00 193.59 123 ILE 4 O 1
ATOM 9166 N N . PRO F 3 121 ? 211.256 202.082 141.205 1.00 172.39 124 PRO 4 N 1
ATOM 9167 C CA . PRO F 3 121 ? 211.709 203.218 140.397 1.00 167.41 124 PRO 4 CA 1
ATOM 9168 C C . PRO F 3 121 ? 213.193 203.149 139.990 1.00 165.28 124 PRO 4 C 1
ATOM 9169 O O . PRO F 3 121 ? 213.547 203.819 139.035 1.00 162.56 124 PRO 4 O 1
ATOM 9173 N N . ALA F 3 122 ? 214.011 202.364 140.705 1.00 165.91 125 ALA 4 N 1
ATOM 9174 C CA . ALA F 3 122 ? 215.467 202.210 140.464 1.00 168.93 125 ALA 4 CA 1
ATOM 9175 C C . ALA F 3 122 ? 215.700 201.594 139.080 1.00 167.09 125 ALA 4 C 1
ATOM 9176 O O . ALA F 3 122 ? 216.382 202.239 138.259 1.00 165.54 125 ALA 4 O 1
ATOM 9178 N N . VAL F 3 123 ? 215.143 200.404 138.833 1.00 172.58 126 VAL 4 N 1
ATOM 9179 C CA . VAL F 3 123 ? 215.302 199.658 137.545 1.00 184.69 126 VAL 4 CA 1
ATOM 9180 C C . VAL F 3 123 ? 214.430 200.309 136.461 1.00 183.90 126 VAL 4 C 1
ATOM 9181 O O . VAL F 3 123 ? 214.836 200.257 135.282 1.00 186.34 126 VAL 4 O 1
ATOM 9185 N N . GLY F 3 124 ? 213.290 200.899 136.842 1.00 177.81 127 GLY 4 N 1
ATOM 9186 C CA . GLY F 3 124 ? 212.359 201.589 135.928 1.00 174.43 127 GLY 4 CA 1
ATOM 9187 C C . GLY F 3 124 ? 211.206 200.688 135.525 1.00 168.85 127 GLY 4 C 1
ATOM 9188 O O . GLY F 3 124 ? 211.011 200.483 134.310 1.00 165.14 127 GLY 4 O 1
ATOM 9189 N N . VAL F 3 125 ? 210.472 200.169 136.515 1.00 169.10 128 VAL 4 N 1
ATOM 9190 C CA . VAL F 3 125 ? 209.249 199.336 136.313 1.00 171.65 128 VAL 4 CA 1
ATOM 9191 C C . VAL F 3 125 ? 208.141 200.255 135.788 1.00 161.41 128 VAL 4 C 1
ATOM 9192 O O . VAL F 3 125 ? 207.861 201.280 136.442 1.00 164.06 128 VAL 4 O 1
ATOM 9196 N N . LYS F 3 126 ? 207.546 199.885 134.653 1.00 150.57 129 LYS 4 N 1
ATOM 9197 C CA . LYS F 3 126 ? 206.446 200.621 133.981 1.00 148.86 129 LYS 4 CA 1
ATOM 9198 C C . LYS F 3 126 ? 205.104 199.927 134.245 1.00 144.75 129 LYS 4 C 1
ATOM 9199 O O . LYS F 3 126 ? 204.096 200.650 134.337 1.00 145.05 129 LYS 4 O 1
ATOM 9205 N N . LEU F 3 127 ? 205.092 198.592 134.346 1.00 141.33 130 LEU 4 N 1
ATOM 9206 C CA . LEU F 3 127 ? 203.858 197.774 134.505 1.00 143.98 130 LEU 4 CA 1
ATOM 9207 C C . LEU F 3 127 ? 204.167 196.511 135.317 1.00 140.83 130 LEU 4 C 1
ATOM 9208 O O . LEU F 3 127 ? 205.290 195.986 135.189 1.00 141.77 130 LEU 4 O 1
ATOM 9213 N N . ILE F 3 128 ? 203.201 196.057 136.122 1.00 145.52 131 ILE 4 N 1
ATOM 9214 C CA . ILE F 3 128 ? 203.228 194.752 136.849 1.00 152.68 131 ILE 4 CA 1
ATOM 9215 C C . ILE F 3 128 ? 202.038 193.922 136.351 1.00 151.02 131 ILE 4 C 1
ATOM 9216 O O . ILE F 3 128 ? 200.888 194.401 136.459 1.00 149.84 131 ILE 4 O 1
ATOM 9221 N N . ILE F 3 129 ? 202.314 192.733 135.807 1.00 149.58 132 ILE 4 N 1
ATOM 9222 C CA . ILE F 3 129 ? 201.282 191.777 135.310 1.00 147.90 132 ILE 4 CA 1
ATOM 9223 C C . ILE F 3 129 ? 201.282 190.569 136.248 1.00 146.30 132 ILE 4 C 1
ATOM 9224 O O . ILE F 3 129 ? 202.279 189.828 136.252 1.00 141.54 132 ILE 4 O 1
ATOM 9229 N N . ILE F 3 130 ? 200.207 190.416 137.026 1.00 155.03 133 ILE 4 N 1
ATOM 9230 C CA . ILE F 3 130 ? 199.961 189.270 137.953 1.00 161.55 133 ILE 4 CA 1
ATOM 9231 C C . ILE F 3 130 ? 199.021 188.294 137.235 1.00 160.99 133 ILE 4 C 1
ATOM 9232 O O . ILE F 3 130 ? 197.958 188.743 136.775 1.00 164.88 133 ILE 4 O 1
ATOM 9237 N N . ASP F 3 131 ? 199.398 187.014 137.151 1.00 163.04 134 ASP 4 N 1
ATOM 9238 C CA . ASP F 3 131 ? 198.728 186.005 136.285 1.00 167.78 134 ASP 4 CA 1
ATOM 9239 C C . ASP F 3 131 ? 197.647 185.256 137.074 1.00 162.29 134 ASP 4 C 1
ATOM 9240 O O . ASP F 3 131 ? 196.553 185.059 136.509 1.00 168.39 134 ASP 4 O 1
ATOM 9245 N N . GLU F 3 132 ? 197.949 184.833 138.307 1.00 149.00 135 GLU 4 N 1
ATOM 9246 C CA . GLU F 3 132 ? 197.039 184.023 139.163 1.00 144.79 135 GLU 4 CA 1
ATOM 9247 C C . GLU F 3 132 ? 196.492 184.898 140.294 1.00 139.35 135 GLU 4 C 1
ATOM 9248 O O . GLU F 3 132 ? 197.288 185.299 141.160 1.00 139.25 135 GLU 4 O 1
ATOM 9254 N N . PHE F 3 133 ? 195.190 185.200 140.266 1.00 141.24 136 PHE 4 N 1
ATOM 9255 C CA . PHE F 3 133 ? 194.472 185.930 141.344 1.00 146.40 136 PHE 4 CA 1
ATOM 9256 C C . PHE F 3 133 ? 193.439 185.027 142.036 1.00 147.46 136 PHE 4 C 1
ATOM 9257 O O . PHE F 3 133 ? 192.914 185.461 143.080 1.00 152.51 136 PHE 4 O 1
ATOM 9265 N N . GLN F 3 134 ? 193.167 183.827 141.505 1.00 149.42 137 GLN 4 N 1
ATOM 9266 C CA . GLN F 3 134 ? 192.190 182.862 142.088 1.00 151.71 137 GLN 4 CA 1
ATOM 9267 C C . GLN F 3 134 ? 192.838 182.066 143.232 1.00 148.95 137 GLN 4 C 1
ATOM 9268 O O . GLN F 3 134 ? 192.104 181.305 143.892 1.00 151.27 137 GLN 4 O 1
ATOM 9274 N N . HIS F 3 135 ? 194.151 182.217 143.449 1.00 147.85 138 HIS 4 N 1
ATOM 9275 C CA . HIS F 3 135 ? 194.921 181.554 144.539 1.00 148.12 138 HIS 4 CA 1
ATOM 9276 C C . HIS F 3 135 ? 194.576 182.143 145.911 1.00 147.72 138 HIS 4 C 1
ATOM 9277 O O . HIS F 3 135 ? 194.850 181.464 146.920 1.00 154.35 138 HIS 4 O 1
ATOM 9284 N N . LEU F 3 136 ? 193.992 183.342 145.949 1.00 141.51 139 LEU 4 N 1
ATOM 9285 C CA . LEU F 3 136 ? 193.622 184.055 147.199 1.00 143.32 139 LEU 4 CA 1
ATOM 9286 C C . LEU F 3 136 ? 192.277 183.532 147.719 1.00 152.42 139 LEU 4 C 1
ATOM 9287 O O . LEU F 3 136 ? 191.896 183.924 148.839 1.00 160.56 139 LEU 4 O 1
ATOM 9292 N N . VAL F 3 137 ? 191.580 182.700 146.933 1.00 154.24 140 VAL 4 N 1
ATOM 9293 C CA . VAL F 3 137 ? 190.404 181.895 147.383 1.00 152.84 140 VAL 4 CA 1
ATOM 9294 C C . VAL F 3 137 ? 190.959 180.656 148.092 1.00 156.42 140 VAL 4 C 1
ATOM 9295 O O . VAL F 3 137 ? 191.780 179.948 147.473 1.00 157.22 140 VAL 4 O 1
ATOM 9299 N N . GLU F 3 138 ? 190.540 180.413 149.338 1.00 166.83 141 GLU 4 N 1
ATOM 9300 C CA . GLU F 3 138 ? 190.922 179.194 150.101 1.00 178.92 141 GLU 4 CA 1
ATOM 9301 C C . GLU F 3 138 ? 190.216 177.998 149.448 1.00 188.82 141 GLU 4 C 1
ATOM 9302 O O . GLU F 3 138 ? 189.139 178.201 148.850 1.00 189.44 141 GLU 4 O 1
ATOM 9308 N N . GLU F 3 139 ? 190.801 176.802 149.569 1.00 202.48 142 GLU 4 N 1
ATOM 9309 C CA . GLU F 3 139 ? 190.523 175.641 148.672 1.00 211.16 142 GLU 4 CA 1
ATOM 9310 C C . GLU F 3 139 ? 189.125 175.080 148.968 1.00 217.60 142 GLU 4 C 1
ATOM 9311 O O . GLU F 3 139 ? 188.293 175.051 148.038 1.00 218.79 142 GLU 4 O 1
ATOM 9317 N N . ARG F 3 140 ? 188.890 174.663 150.217 1.00 220.71 143 ARG 4 N 1
ATOM 9318 C CA . ARG F 3 140 ? 187.734 173.817 150.634 1.00 220.47 143 ARG 4 CA 1
ATOM 9319 C C . ARG F 3 140 ? 186.649 174.688 151.286 1.00 219.08 143 ARG 4 C 1
ATOM 9320 O O . ARG F 3 140 ? 185.460 174.430 151.008 1.00 220.61 143 ARG 4 O 1
ATOM 9328 N N . SER F 3 141 ? 187.032 175.673 152.109 1.00 210.65 144 SER 4 N 1
ATOM 9329 C CA . SER F 3 141 ? 186.143 176.768 152.586 1.00 203.46 144 SER 4 CA 1
ATOM 9330 C C . SER F 3 141 ? 186.023 177.824 151.479 1.00 199.15 144 SER 4 C 1
ATOM 9331 O O . SER F 3 141 ? 186.743 177.700 150.468 1.00 196.41 144 SER 4 O 1
ATOM 9334 N N . ASN F 3 142 ? 185.149 178.820 151.662 1.00 198.98 145 ASN 4 N 1
ATOM 9335 C CA . ASN F 3 142 ? 184.869 179.883 150.657 1.00 200.35 145 ASN 4 CA 1
ATOM 9336 C C . ASN F 3 142 ? 185.215 181.266 151.229 1.00 198.94 145 ASN 4 C 1
ATOM 9337 O O . ASN F 3 142 ? 184.675 182.263 150.701 1.00 202.97 145 ASN 4 O 1
ATOM 9342 N N . ARG F 3 143 ? 186.097 181.349 152.235 1.00 192.20 146 ARG 4 N 1
ATOM 9343 C CA . ARG F 3 143 ? 186.707 182.642 152.650 1.00 189.18 146 ARG 4 CA 1
ATOM 9344 C C . ARG F 3 143 ? 187.794 182.987 151.627 1.00 175.72 146 ARG 4 C 1
ATOM 9345 O O . ARG F 3 143 ? 188.468 182.055 151.134 1.00 176.02 146 ARG 4 O 1
ATOM 9353 N N . VAL F 3 144 ? 187.928 184.275 151.313 1.00 165.08 147 VAL 4 N 1
ATOM 9354 C CA . VAL F 3 144 ? 188.979 184.826 150.410 1.00 166.32 147 VAL 4 CA 1
ATOM 9355 C C . VAL F 3 144 ? 189.887 185.710 151.269 1.00 168.85 147 VAL 4 C 1
ATOM 9356 O O . VAL F 3 144 ? 189.430 186.770 151.734 1.00 174.46 147 VAL 4 O 1
ATOM 9360 N N . LEU F 3 145 ? 191.116 185.246 151.506 1.00 178.61 148 LEU 4 N 1
ATOM 9361 C CA . LEU F 3 145 ? 192.078 185.861 152.464 1.00 190.92 148 LEU 4 CA 1
ATOM 9362 C C . LEU F 3 145 ? 192.630 187.159 151.854 1.00 188.09 148 LEU 4 C 1
ATOM 9363 O O . LEU F 3 145 ? 193.280 187.090 150.793 1.00 187.26 148 LEU 4 O 1
ATOM 9368 N N . THR F 3 146 ? 192.364 188.293 152.516 1.00 190.39 149 THR 4 N 1
ATOM 9369 C CA . THR F 3 146 ? 192.453 189.674 151.960 1.00 201.42 149 THR 4 CA 1
ATOM 9370 C C . THR F 3 146 ? 193.781 190.349 152.342 1.00 199.03 149 THR 4 C 1
ATOM 9371 O O . THR F 3 146 ? 193.863 191.589 152.212 1.00 206.61 149 THR 4 O 1
ATOM 9375 N N . GLN F 3 147 ? 194.797 189.581 152.746 1.00 187.86 150 GLN 4 N 1
ATOM 9376 C CA . GLN F 3 147 ? 196.112 190.124 153.187 1.00 180.42 150 GLN 4 CA 1
ATOM 9377 C C . GLN F 3 147 ? 196.915 190.553 151.953 1.00 171.64 150 GLN 4 C 1
ATOM 9378 O O . GLN F 3 147 ? 197.508 191.652 151.990 1.00 172.91 150 GLN 4 O 1
ATOM 9384 N N . VAL F 3 148 ? 196.903 189.734 150.896 1.00 169.51 151 VAL 4 N 1
ATOM 9385 C CA . VAL F 3 148 ? 197.646 189.987 149.624 1.00 174.68 151 VAL 4 CA 1
ATOM 9386 C C . VAL F 3 148 ? 196.947 191.134 148.881 1.00 174.63 151 VAL 4 C 1
ATOM 9387 O O . VAL F 3 148 ? 197.667 191.979 148.316 1.00 181.86 151 VAL 4 O 1
ATOM 9391 N N . GLY F 3 149 ? 195.607 191.162 148.892 1.00 169.40 152 GLY 4 N 1
ATOM 9392 C CA . GLY F 3 149 ? 194.782 192.226 148.283 1.00 168.12 152 GLY 4 CA 1
ATOM 9393 C C . GLY F 3 149 ? 195.049 193.588 148.906 1.00 160.67 152 GLY 4 C 1
ATOM 9394 O O . GLY F 3 149 ? 195.199 194.569 148.145 1.00 165.33 152 GLY 4 O 1
ATOM 9395 N N . ASN F 3 150 ? 195.109 193.650 150.240 1.00 143.00 153 ASN 4 N 1
ATOM 9396 C CA . ASN F 3 150 ? 195.403 194.889 151.010 1.00 132.69 153 ASN 4 CA 1
ATOM 9397 C C . ASN F 3 150 ? 196.868 195.290 150.801 1.00 127.12 153 ASN 4 C 1
ATOM 9398 O O . ASN F 3 150 ? 197.129 196.508 150.729 1.00 137.86 153 ASN 4 O 1
ATOM 9403 N N . TRP F 3 151 ? 197.786 194.323 150.708 1.00 122.07 154 TRP 4 N 1
ATOM 9404 C CA . TRP F 3 151 ? 199.213 194.600 150.395 1.00 124.17 154 TRP 4 CA 1
ATOM 9405 C C . TRP F 3 151 ? 199.346 195.137 148.961 1.00 138.62 154 TRP 4 C 1
ATOM 9406 O O . TRP F 3 151 ? 200.198 196.034 148.751 1.00 145.95 154 TRP 4 O 1
ATOM 9417 N N . LEU F 3 152 ? 198.556 194.616 148.011 1.00 153.68 155 LEU 4 N 1
ATOM 9418 C CA . LEU F 3 152 ? 198.546 195.097 146.598 1.00 166.42 155 LEU 4 CA 1
ATOM 9419 C C . LEU F 3 152 ? 198.056 196.553 146.559 1.00 163.16 155 LEU 4 C 1
ATOM 9420 O O . LEU F 3 152 ? 198.655 197.351 145.806 1.00 168.91 155 LEU 4 O 1
ATOM 9425 N N . LYS F 3 153 ? 197.024 196.887 147.342 1.00 157.23 156 LYS 4 N 1
ATOM 9426 C CA . LYS F 3 153 ? 196.531 198.282 147.519 1.00 156.41 156 LYS 4 CA 1
ATOM 9427 C C . LYS F 3 153 ? 197.650 199.144 148.118 1.00 153.51 156 LYS 4 C 1
ATOM 9428 O O . LYS F 3 153 ? 197.835 200.281 147.640 1.00 155.58 156 LYS 4 O 1
ATOM 9434 N N . MET F 3 154 ? 198.352 198.618 149.127 1.00 161.03 157 MET 4 N 1
ATOM 9435 C CA . MET F 3 154 ? 199.491 199.289 149.814 1.00 172.80 157 MET 4 CA 1
ATOM 9436 C C . MET F 3 154 ? 200.584 199.625 148.788 1.00 167.73 157 MET 4 C 1
ATOM 9437 O O . MET F 3 154 ? 200.907 200.833 148.641 1.00 162.04 157 MET 4 O 1
ATOM 9442 N N . ILE F 3 155 ? 201.101 198.613 148.079 1.00 166.98 158 ILE 4 N 1
ATOM 9443 C CA . ILE F 3 155 ? 202.200 198.790 147.078 1.00 167.18 158 ILE 4 CA 1
ATOM 9444 C C . ILE F 3 155 ? 201.707 199.667 145.918 1.00 162.88 158 ILE 4 C 1
ATOM 9445 O O . ILE F 3 155 ? 202.555 200.369 145.339 1.00 158.09 158 ILE 4 O 1
ATOM 9450 N N . LEU F 3 156 ? 200.409 199.636 145.585 1.00 175.91 159 LEU 4 N 1
ATOM 9451 C CA . LEU F 3 156 ? 199.830 200.491 144.509 1.00 191.32 159 LEU 4 CA 1
ATOM 9452 C C . LEU F 3 156 ? 199.903 201.966 144.928 1.00 196.41 159 LEU 4 C 1
ATOM 9453 O O . LEU F 3 156 ? 200.361 202.786 144.106 1.00 201.21 159 LEU 4 O 1
ATOM 9458 N N . ASN F 3 157 ? 199.472 202.288 146.153 1.00 191.56 160 ASN 4 N 1
ATOM 9459 C CA . ASN F 3 157 ? 199.421 203.681 146.676 1.00 185.82 160 ASN 4 CA 1
ATOM 9460 C C . ASN F 3 157 ? 200.839 204.180 146.979 1.00 183.90 160 ASN 4 C 1
ATOM 9461 O O . ASN F 3 157 ? 201.093 205.377 146.738 1.00 176.30 160 ASN 4 O 1
ATOM 9466 N N . LYS F 3 158 ? 201.717 203.310 147.496 1.00 191.37 161 LYS 4 N 1
ATOM 9467 C CA . LYS F 3 158 ? 203.108 203.681 147.890 1.00 193.60 161 LYS 4 CA 1
ATOM 9468 C C . LYS F 3 158 ? 203.901 204.102 146.644 1.00 184.13 161 LYS 4 C 1
ATOM 9469 O O . LYS F 3 158 ? 204.265 205.292 146.565 1.00 179.03 161 LYS 4 O 1
ATOM 9475 N N . THR F 3 159 ? 204.151 203.170 145.718 1.00 180.15 162 THR 4 N 1
ATOM 9476 C CA . THR F 3 159 ? 204.764 203.429 144.384 1.00 176.59 162 THR 4 CA 1
ATOM 9477 C C . THR F 3 159 ? 203.656 203.320 143.331 1.00 182.37 162 THR 4 C 1
ATOM 9478 O O . THR F 3 159 ? 203.143 202.205 143.120 1.00 183.60 162 THR 4 O 1
ATOM 9482 N N . LYS F 3 160 ? 203.286 204.448 142.719 1.00 196.59 163 LYS 4 N 1
ATOM 9483 C CA . LYS F 3 160 ? 202.189 204.537 141.717 1.00 206.63 163 LYS 4 CA 1
ATOM 9484 C C . LYS F 3 160 ? 202.663 203.867 140.423 1.00 206.91 163 LYS 4 C 1
ATOM 9485 O O . LYS F 3 160 ? 203.300 204.551 139.604 1.00 207.57 163 LYS 4 O 1
ATOM 9491 N N . CYS F 3 161 ? 202.386 202.568 140.278 1.00 203.18 164 CYS 4 N 1
ATOM 9492 C CA . CYS F 3 161 ? 202.718 201.748 139.083 1.00 200.65 164 CYS 4 CA 1
ATOM 9493 C C . CYS F 3 161 ? 201.502 200.904 138.706 1.00 189.47 164 CYS 4 C 1
ATOM 9494 O O . CYS F 3 161 ? 200.922 200.250 139.571 1.00 193.99 164 CYS 4 O 1
ATOM 9497 N N . PRO F 3 162 ? 201.073 200.898 137.421 1.00 170.93 165 PRO 4 N 1
ATOM 9498 C CA . PRO F 3 162 ? 199.864 200.180 137.014 1.00 164.90 165 PRO 4 CA 1
ATOM 9499 C C . PRO F 3 162 ? 200.030 198.658 137.129 1.00 159.09 165 PRO 4 C 1
ATOM 9500 O O . PRO F 3 162 ? 201.048 198.150 136.693 1.00 160.21 165 PRO 4 O 1
ATOM 9504 N N . ILE F 3 163 ? 199.040 197.988 137.727 1.00 156.92 166 ILE 4 N 1
ATOM 9505 C CA . ILE F 3 163 ? 199.018 196.510 137.933 1.00 159.57 166 ILE 4 CA 1
ATOM 9506 C C . ILE F 3 163 ? 197.861 195.936 137.110 1.00 157.53 166 ILE 4 C 1
ATOM 9507 O O . ILE F 3 163 ? 196.721 196.394 137.317 1.00 157.62 166 ILE 4 O 1
ATOM 9512 N N . VAL F 3 164 ? 198.149 194.985 136.211 1.00 150.06 167 VAL 4 N 1
ATOM 9513 C CA . VAL F 3 164 ? 197.117 194.247 135.421 1.00 139.46 167 VAL 4 CA 1
ATOM 9514 C C . VAL F 3 164 ? 197.021 192.826 135.983 1.00 128.93 167 VAL 4 C 1
ATOM 9515 O O . VAL F 3 164 ? 197.787 191.949 135.536 1.00 125.53 167 VAL 4 O 1
ATOM 9519 N N . ILE F 3 165 ? 196.129 192.629 136.956 1.00 129.73 168 ILE 4 N 1
ATOM 9520 C CA . ILE F 3 165 ? 195.903 191.313 137.623 1.00 135.95 168 ILE 4 CA 1
ATOM 9521 C C . ILE F 3 165 ? 195.009 190.470 136.705 1.00 132.21 168 ILE 4 C 1
ATOM 9522 O O . ILE F 3 165 ? 193.871 190.894 136.427 1.00 123.94 168 ILE 4 O 1
ATOM 9527 N N . PHE F 3 166 ? 195.554 189.358 136.197 1.00 138.07 169 PHE 4 N 1
ATOM 9528 C CA . PHE F 3 166 ? 194.825 188.286 135.467 1.00 132.48 169 PHE 4 CA 1
ATOM 9529 C C . PHE F 3 166 ? 194.325 187.254 136.475 1.00 127.91 169 PHE 4 C 1
ATOM 9530 O O . PHE F 3 166 ? 194.847 187.205 137.607 1.00 129.11 169 PHE 4 O 1
ATOM 9538 N N . GLY F 3 167 ? 193.360 186.438 136.060 1.00 125.22 170 GLY 4 N 1
ATOM 9539 C CA . GLY F 3 167 ? 192.822 185.354 136.898 1.00 127.63 170 GLY 4 CA 1
ATOM 9540 C C . GLY F 3 167 ? 191.590 184.723 136.292 1.00 130.24 170 GLY 4 C 1
ATOM 9541 O O . GLY F 3 167 ? 191.135 185.191 135.226 1.00 134.84 170 GLY 4 O 1
ATOM 9542 N N . MET F 3 168 ? 191.075 183.691 136.957 1.00 132.92 171 MET 4 N 1
ATOM 9543 C CA . MET F 3 168 ? 189.832 182.989 136.557 1.00 140.03 171 MET 4 CA 1
ATOM 9544 C C . MET F 3 168 ? 188.633 183.824 137.003 1.00 137.18 171 MET 4 C 1
ATOM 9545 O O . MET F 3 168 ? 188.763 184.650 137.902 1.00 132.51 171 MET 4 O 1
ATOM 9550 N N . PRO F 3 169 ? 187.446 183.668 136.368 1.00 147.17 172 PRO 4 N 1
ATOM 9551 C CA . PRO F 3 169 ? 186.287 184.513 136.671 1.00 152.71 172 PRO 4 CA 1
ATOM 9552 C C . PRO F 3 169 ? 185.819 184.494 138.136 1.00 154.34 172 PRO 4 C 1
ATOM 9553 O O . PRO F 3 169 ? 185.349 185.522 138.592 1.00 158.78 172 PRO 4 O 1
ATOM 9557 N N . TYR F 3 170 ? 185.978 183.365 138.841 1.00 157.14 173 TYR 4 N 1
ATOM 9558 C CA . TYR F 3 170 ? 185.571 183.194 140.265 1.00 158.74 173 TYR 4 CA 1
ATOM 9559 C C . TYR F 3 170 ? 186.581 183.858 141.214 1.00 159.33 173 TYR 4 C 1
ATOM 9560 O O . TYR F 3 170 ? 186.384 183.749 142.438 1.00 163.30 173 TYR 4 O 1
ATOM 9569 N N . SER F 3 171 ? 187.624 184.506 140.681 1.00 156.24 174 SER 4 N 1
ATOM 9570 C CA . SER F 3 171 ? 188.534 185.412 141.430 1.00 155.45 174 SER 4 CA 1
ATOM 9571 C C . SER F 3 171 ? 187.886 186.793 141.615 1.00 160.37 174 SER 4 C 1
ATOM 9572 O O . SER F 3 171 ? 188.447 187.587 142.393 1.00 168.36 174 SER 4 O 1
ATOM 9575 N N . LYS F 3 172 ? 186.772 187.077 140.924 1.00 164.64 175 LYS 4 N 1
ATOM 9576 C CA . LYS F 3 172 ? 186.010 188.356 141.027 1.00 171.26 175 LYS 4 CA 1
ATOM 9577 C C . LYS F 3 172 ? 185.638 188.633 142.490 1.00 169.37 175 LYS 4 C 1
ATOM 9578 O O . LYS F 3 172 ? 185.741 189.810 142.917 1.00 177.53 175 LYS 4 O 1
ATOM 9584 N N . VAL F 3 173 ? 185.242 187.591 143.231 1.00 164.39 176 VAL 4 N 1
ATOM 9585 C CA . VAL F 3 173 ? 184.797 187.687 144.656 1.00 168.73 176 VAL 4 CA 1
ATOM 9586 C C . VAL F 3 173 ? 185.961 188.168 145.540 1.00 166.77 176 VAL 4 C 1
ATOM 9587 O O . VAL F 3 173 ? 185.676 188.776 146.595 1.00 171.42 176 VAL 4 O 1
ATOM 9591 N N . VAL F 3 174 ? 187.214 187.925 145.131 1.00 162.39 177 VAL 4 N 1
ATOM 9592 C CA . VAL F 3 174 ? 188.437 188.432 145.830 1.00 164.57 177 VAL 4 CA 1
ATOM 9593 C C . VAL F 3 174 ? 188.512 189.951 145.643 1.00 164.74 177 VAL 4 C 1
ATOM 9594 O O . VAL F 3 174 ? 188.960 190.634 146.585 1.00 166.86 177 VAL 4 O 1
ATOM 9598 N N . LEU F 3 175 ? 188.112 190.452 144.469 1.00 172.40 178 LEU 4 N 1
ATOM 9599 C CA . LEU F 3 175 ? 188.000 191.911 144.197 1.00 179.75 178 LEU 4 CA 1
ATOM 9600 C C . LEU F 3 175 ? 186.744 192.459 144.892 1.00 172.90 178 LEU 4 C 1
ATOM 9601 O O . LEU F 3 175 ? 186.779 193.632 145.299 1.00 172.22 178 LEU 4 O 1
ATOM 9606 N N . GLN F 3 176 ? 185.693 191.644 145.045 1.00 168.26 179 GLN 4 N 1
ATOM 9607 C CA . GLN F 3 176 ? 184.474 192.010 145.820 1.00 170.34 179 GLN 4 CA 1
ATOM 9608 C C . GLN F 3 176 ? 184.759 192.019 147.330 1.00 169.06 179 GLN 4 C 1
ATOM 9609 O O . GLN F 3 176 ? 183.995 192.692 148.050 1.00 174.14 179 GLN 4 O 1
ATOM 9615 N N . ALA F 3 177 ? 185.792 191.305 147.800 1.00 171.05 180 ALA 4 N 1
ATOM 9616 C CA . ALA F 3 177 ? 186.156 191.187 149.235 1.00 178.00 180 ALA 4 CA 1
ATOM 9617 C C . ALA F 3 177 ? 186.632 192.537 149.788 1.00 176.17 180 ALA 4 C 1
ATOM 9618 O O . ALA F 3 177 ? 186.210 192.890 150.909 1.00 173.28 180 ALA 4 O 1
ATOM 9620 N N . ASN F 3 178 ? 187.477 193.252 149.037 1.00 179.57 181 ASN 4 N 1
ATOM 9621 C CA . ASN F 3 178 ? 188.049 194.572 149.418 1.00 190.68 181 ASN 4 CA 1
ATOM 9622 C C . ASN F 3 178 ? 187.415 195.658 148.537 1.00 197.21 181 ASN 4 C 1
ATOM 9623 O O . ASN F 3 178 ? 187.689 195.664 147.319 1.00 202.33 181 ASN 4 O 1
ATOM 9628 N N . SER F 3 179 ? 186.603 196.538 149.138 1.00 194.65 182 SER 4 N 1
ATOM 9629 C CA . SER F 3 179 ? 185.833 197.620 148.461 1.00 188.96 182 SER 4 CA 1
ATOM 9630 C C . SER F 3 179 ? 186.782 198.680 147.884 1.00 183.54 182 SER 4 C 1
ATOM 9631 O O . SER F 3 179 ? 186.475 199.209 146.796 1.00 183.83 182 SER 4 O 1
ATOM 9634 N N . GLN F 3 180 ? 187.879 198.982 148.588 1.00 180.94 183 GLN 4 N 1
ATOM 9635 C CA . GLN F 3 180 ? 188.935 199.926 148.125 1.00 185.50 183 GLN 4 CA 1
ATOM 9636 C C . GLN F 3 180 ? 189.646 199.339 146.901 1.00 189.07 183 GLN 4 C 1
ATOM 9637 O O . GLN F 3 180 ? 189.812 200.080 145.908 1.00 194.54 183 GLN 4 O 1
ATOM 9643 N N . LEU F 3 181 ? 190.046 198.064 146.970 1.00 185.95 184 LEU 4 N 1
ATOM 9644 C CA . LEU F 3 181 ? 190.683 197.343 145.835 1.00 192.43 184 LEU 4 CA 1
ATOM 9645 C C . LEU F 3 181 ? 189.669 197.195 144.690 1.00 190.79 184 LEU 4 C 1
ATOM 9646 O O . LEU F 3 181 ? 190.109 197.221 143.530 1.00 193.35 184 LEU 4 O 1
ATOM 9651 N N . HIS F 3 182 ? 188.368 197.067 144.989 1.00 184.24 185 HIS 4 N 1
ATOM 9652 C CA . HIS F 3 182 ? 187.281 197.023 143.968 1.00 176.05 185 HIS 4 CA 1
ATOM 9653 C C . HIS F 3 182 ? 187.216 198.363 143.228 1.00 160.60 185 HIS 4 C 1
ATOM 9654 O O . HIS F 3 182 ? 187.194 198.347 141.982 1.00 158.61 185 HIS 4 O 1
ATOM 9661 N N . GLY F 3 183 ? 187.189 199.470 143.978 1.00 156.07 186 GLY 4 N 1
ATOM 9662 C CA . GLY F 3 183 ? 187.149 200.846 143.445 1.00 157.79 186 GLY 4 CA 1
ATOM 9663 C C . GLY F 3 183 ? 188.365 201.180 142.595 1.00 156.86 186 GLY 4 C 1
ATOM 9664 O O . GLY F 3 183 ? 188.213 201.985 141.654 1.00 159.50 186 GLY 4 O 1
ATOM 9665 N N . ARG F 3 184 ? 189.526 200.593 142.906 1.00 153.56 187 ARG 4 N 1
ATOM 9666 C CA . ARG F 3 184 ? 190.815 200.873 142.211 1.00 159.07 187 ARG 4 CA 1
ATOM 9667 C C . ARG F 3 184 ? 190.810 200.240 140.813 1.00 158.64 187 ARG 4 C 1
ATOM 9668 O O . ARG F 3 184 ? 191.231 200.931 139.862 1.00 149.00 187 ARG 4 O 1
ATOM 9676 N N . PHE F 3 185 ? 190.358 198.987 140.696 1.00 173.44 188 PHE 4 N 1
ATOM 9677 C CA . PHE F 3 185 ? 190.339 198.199 139.432 1.00 183.66 188 PHE 4 CA 1
ATOM 9678 C C . PHE F 3 185 ? 189.015 198.447 138.698 1.00 180.16 188 PHE 4 C 1
ATOM 9679 O O . PHE F 3 185 ? 188.115 197.582 138.741 1.00 180.22 188 PHE 4 O 1
ATOM 9687 N N . SER F 3 186 ? 188.916 199.606 138.035 1.00 172.74 189 SER 4 N 1
ATOM 9688 C CA . SER F 3 186 ? 187.705 200.095 137.325 1.00 161.93 189 SER 4 CA 1
ATOM 9689 C C . SER F 3 186 ? 187.512 199.316 136.019 1.00 155.55 189 SER 4 C 1
ATOM 9690 O O . SER F 3 186 ? 186.395 198.804 135.800 1.00 156.86 189 SER 4 O 1
ATOM 9693 N N . ILE F 3 187 ? 188.561 199.233 135.192 1.00 148.66 190 ILE 4 N 1
ATOM 9694 C CA . ILE F 3 187 ? 188.513 198.585 133.846 1.00 146.48 190 ILE 4 CA 1
ATOM 9695 C C . ILE F 3 187 ? 188.550 197.067 134.060 1.00 135.80 190 ILE 4 C 1
ATOM 9696 O O . ILE F 3 187 ? 189.583 196.561 134.546 1.00 143.17 190 ILE 4 O 1
ATOM 9701 N N . GLN F 3 188 ? 187.450 196.384 133.728 1.00 125.17 191 GLN 4 N 1
ATOM 9702 C CA . GLN F 3 188 ? 187.293 194.911 133.852 1.00 121.79 191 GLN 4 CA 1
ATOM 9703 C C . GLN F 3 188 ? 186.824 194.343 132.512 1.00 126.25 191 GLN 4 C 1
ATOM 9704 O O . GLN F 3 188 ? 185.701 194.680 132.092 1.00 132.30 191 GLN 4 O 1
ATOM 9710 N N . VAL F 3 189 ? 187.657 193.513 131.878 1.00 135.52 192 VAL 4 N 1
ATOM 9711 C CA . VAL F 3 189 ? 187.369 192.851 130.572 1.00 143.00 192 VAL 4 CA 1
ATOM 9712 C C . VAL F 3 189 ? 187.287 191.342 130.815 1.00 144.26 192 VAL 4 C 1
ATOM 9713 O O . VAL F 3 189 ? 188.037 190.837 131.677 1.00 149.00 192 VAL 4 O 1
ATOM 9717 N N . GLU F 3 190 ? 186.410 190.664 130.073 1.00 149.87 193 GLU 4 N 1
ATOM 9718 C CA . GLU F 3 190 ? 186.173 189.200 130.156 1.00 155.95 193 GLU 4 CA 1
ATOM 9719 C C . GLU F 3 190 ? 186.688 188.564 128.862 1.00 153.82 193 GLU 4 C 1
ATOM 9720 O O . GLU F 3 190 ? 186.009 188.708 127.825 1.00 158.49 193 GLU 4 O 1
ATOM 9726 N N . LEU F 3 191 ? 187.855 187.914 128.923 1.00 155.17 194 LEU 4 N 1
ATOM 9727 C CA . LEU F 3 191 ? 188.424 187.111 127.807 1.00 160.58 194 LEU 4 CA 1
ATOM 9728 C C . LEU F 3 191 ? 187.739 185.739 127.814 1.00 158.74 194 LEU 4 C 1
ATOM 9729 O O . LEU F 3 191 ? 188.335 184.783 128.348 1.00 160.14 194 LEU 4 O 1
ATOM 9734 N N . ARG F 3 192 ? 186.519 185.664 127.268 1.00 155.25 195 ARG 4 N 1
ATOM 9735 C CA . ARG F 3 192 ? 185.678 184.435 127.274 1.00 151.94 195 ARG 4 CA 1
ATOM 9736 C C . ARG F 3 192 ? 185.895 183.669 125.971 1.00 151.39 195 ARG 4 C 1
ATOM 9737 O O . ARG F 3 192 ? 186.295 184.258 124.968 1.00 150.54 195 ARG 4 O 1
ATOM 9745 N N . PRO F 3 193 ? 185.660 182.333 125.954 1.00 154.47 196 PRO 4 N 1
ATOM 9746 C CA . PRO F 3 193 ? 185.842 181.520 124.747 1.00 157.76 196 PRO 4 CA 1
ATOM 9747 C C . PRO F 3 193 ? 184.959 181.864 123.533 1.00 165.45 196 PRO 4 C 1
ATOM 9748 O O . PRO F 3 193 ? 184.132 182.757 123.622 1.00 169.30 196 PRO 4 O 1
ATOM 9752 N N . PHE F 3 194 ? 185.160 181.123 122.436 1.00 168.93 197 PHE 4 N 1
ATOM 9753 C CA . PHE F 3 194 ? 184.422 181.238 121.148 1.00 168.90 197 PHE 4 CA 1
ATOM 9754 C C . PHE F 3 194 ? 182.953 180.849 121.352 1.00 165.04 197 PHE 4 C 1
ATOM 9755 O O . PHE F 3 194 ? 182.665 179.969 122.190 1.00 165.09 197 PHE 4 O 1
ATOM 9763 N N . SER F 3 195 ? 182.062 181.475 120.577 1.00 159.65 198 SER 4 N 1
ATOM 9764 C CA . SER F 3 195 ? 180.615 181.614 120.888 1.00 156.91 198 SER 4 CA 1
ATOM 9765 C C . SER F 3 195 ? 179.756 180.645 120.063 1.00 150.38 198 SER 4 C 1
ATOM 9766 O O . SER F 3 195 ? 179.090 179.810 120.695 1.00 152.51 198 SER 4 O 1
ATOM 9769 N N . TYR F 3 196 ? 179.737 180.749 118.727 1.00 145.56 199 TYR 4 N 1
ATOM 9770 C CA . TYR F 3 196 ? 178.750 180.024 117.877 1.00 141.59 199 TYR 4 CA 1
ATOM 9771 C C . TYR F 3 196 ? 179.402 179.358 116.662 1.00 133.84 199 TYR 4 C 1
ATOM 9772 O O . TYR F 3 196 ? 180.545 179.683 116.290 1.00 131.80 199 TYR 4 O 1
ATOM 9781 N N . GLN F 3 197 ? 178.677 178.415 116.056 1.00 135.72 200 GLN 4 N 1
ATOM 9782 C CA . GLN F 3 197 ? 179.179 177.647 114.884 1.00 139.17 200 GLN 4 CA 1
ATOM 9783 C C . GLN F 3 197 ? 178.481 178.067 113.579 1.00 149.54 200 GLN 4 C 1
ATOM 9784 O O . GLN F 3 197 ? 179.104 177.942 112.509 1.00 152.47 200 GLN 4 O 1
ATOM 9790 N N . GLY F 3 198 ? 177.235 178.544 113.663 1.00 154.54 201 GLY 4 N 1
ATOM 9791 C CA . GLY F 3 198 ? 176.428 178.996 112.506 1.00 149.92 201 GLY 4 CA 1
ATOM 9792 C C . GLY F 3 198 ? 177.235 179.361 111.269 1.00 146.12 201 GLY 4 C 1
ATOM 9793 O O . GLY F 3 198 ? 176.719 179.128 110.156 1.00 148.61 201 GLY 4 O 1
ATOM 9794 N N . GLY F 3 199 ? 178.436 179.925 111.443 1.00 137.13 202 GLY 4 N 1
ATOM 9795 C CA . GLY F 3 199 ? 179.372 180.243 110.350 1.00 135.46 202 GLY 4 CA 1
ATOM 9796 C C . GLY F 3 199 ? 179.452 181.738 110.128 1.00 138.19 202 GLY 4 C 1
ATOM 9797 O O . GLY F 3 199 ? 178.528 182.453 110.565 1.00 137.38 202 GLY 4 O 1
ATOM 9798 N N . ARG F 3 200 ? 180.540 182.186 109.497 1.00 148.03 203 ARG 4 N 1
ATOM 9799 C CA . ARG F 3 200 ? 180.850 183.608 109.184 1.00 159.48 203 ARG 4 CA 1
ATOM 9800 C C . ARG F 3 200 ? 180.954 184.402 110.494 1.00 159.08 203 ARG 4 C 1
ATOM 9801 O O . ARG F 3 200 ? 180.701 185.625 110.467 1.00 164.54 203 ARG 4 O 1
ATOM 9809 N N . GLY F 3 201 ? 181.324 183.725 111.588 1.00 154.74 204 GLY 4 N 1
ATOM 9810 C CA . GLY F 3 201 ? 181.605 184.324 112.904 1.00 154.52 204 GLY 4 CA 1
ATOM 9811 C C . GLY F 3 201 ? 183.100 184.469 113.099 1.00 153.94 204 GLY 4 C 1
ATOM 9812 O O . GLY F 3 201 ? 183.843 184.260 112.118 1.00 154.07 204 GLY 4 O 1
ATOM 9813 N N . VAL F 3 202 ? 183.532 184.803 114.317 1.00 151.08 205 VAL 4 N 1
ATOM 9814 C CA . VAL F 3 202 ? 184.971 185.000 114.659 1.00 145.68 205 VAL 4 CA 1
ATOM 9815 C C . VAL F 3 202 ? 185.689 183.644 114.605 1.00 135.50 205 VAL 4 C 1
ATOM 9816 O O . VAL F 3 202 ? 186.889 183.641 114.262 1.00 136.99 205 VAL 4 O 1
ATOM 9820 N N . PHE F 3 203 ? 184.981 182.544 114.900 1.00 128.81 206 PHE 4 N 1
ATOM 9821 C CA . PHE F 3 203 ? 185.530 181.161 114.938 1.00 132.24 206 PHE 4 CA 1
ATOM 9822 C C . PHE F 3 203 ? 185.985 180.718 113.542 1.00 136.61 206 PHE 4 C 1
ATOM 9823 O O . PHE F 3 203 ? 187.031 180.046 113.459 1.00 140.15 206 PHE 4 O 1
ATOM 9831 N N . LYS F 3 204 ? 185.231 181.069 112.493 1.00 138.24 207 LYS 4 N 1
ATOM 9832 C CA . LYS F 3 204 ? 185.526 180.665 111.090 1.00 139.30 207 LYS 4 CA 1
ATOM 9833 C C . LYS F 3 204 ? 186.814 181.346 110.614 1.00 137.46 207 LYS 4 C 1
ATOM 9834 O O . LYS F 3 204 ? 187.705 180.625 110.114 1.00 145.99 207 LYS 4 O 1
ATOM 9840 N N . THR F 3 205 ? 186.917 182.670 110.782 1.00 134.64 208 THR 4 N 1
ATOM 9841 C CA . THR F 3 205 ? 188.077 183.488 110.325 1.00 137.15 208 THR 4 CA 1
ATOM 9842 C C . THR F 3 205 ? 189.302 183.123 111.175 1.00 136.00 208 THR 4 C 1
ATOM 9843 O O . THR F 3 205 ? 190.428 183.131 110.626 1.00 131.11 208 THR 4 O 1
ATOM 9847 N N . PHE F 3 206 ? 189.090 182.824 112.463 1.00 135.95 209 PHE 4 N 1
ATOM 9848 C CA . PHE F 3 206 ? 190.143 182.335 113.390 1.00 136.47 209 PHE 4 CA 1
ATOM 9849 C C . PHE F 3 206 ? 190.738 181.039 112.830 1.00 128.65 209 PHE 4 C 1
ATOM 9850 O O . PHE F 3 206 ? 191.976 180.974 112.703 1.00 135.39 209 PHE 4 O 1
ATOM 9858 N N . LEU F 3 207 ? 189.892 180.051 112.511 1.00 122.03 210 LEU 4 N 1
ATOM 9859 C CA . LEU F 3 207 ? 190.330 178.753 111.925 1.00 122.02 210 LEU 4 CA 1
ATOM 9860 C C . LEU F 3 207 ? 190.893 178.976 110.515 1.00 127.61 210 LEU 4 C 1
ATOM 9861 O O . LEU F 3 207 ? 191.769 178.185 110.119 1.00 135.06 210 LEU 4 O 1
ATOM 9866 N N . GLU F 3 208 ? 190.423 180.005 109.797 1.00 126.88 211 GLU 4 N 1
ATOM 9867 C CA . GLU F 3 208 ? 190.941 180.394 108.454 1.00 128.35 211 GLU 4 CA 1
ATOM 9868 C C . GLU F 3 208 ? 192.410 180.830 108.575 1.00 129.79 211 GLU 4 C 1
ATOM 9869 O O . GLU F 3 208 ? 193.240 180.326 107.791 1.00 128.48 211 GLU 4 O 1
ATOM 9875 N N . TYR F 3 209 ? 192.721 181.728 109.517 1.00 132.29 212 TYR 4 N 1
ATOM 9876 C CA . TYR F 3 209 ? 194.093 182.266 109.733 1.00 132.95 212 TYR 4 CA 1
ATOM 9877 C C . TYR F 3 209 ? 194.997 181.205 110.372 1.00 130.02 212 TYR 4 C 1
ATOM 9878 O O . TYR F 3 209 ? 196.204 181.212 110.072 1.00 129.02 212 TYR 4 O 1
ATOM 9887 N N . LEU F 3 210 ? 194.448 180.344 111.235 1.00 133.89 213 LEU 4 N 1
ATOM 9888 C CA . LEU F 3 210 ? 195.192 179.209 111.847 1.00 136.84 213 LEU 4 CA 1
ATOM 9889 C C . LEU F 3 210 ? 195.476 178.160 110.765 1.00 135.50 213 LEU 4 C 1
ATOM 9890 O O . LEU F 3 210 ? 196.569 177.569 110.815 1.00 138.52 213 LEU 4 O 1
ATOM 9895 N N . ASP F 3 211 ? 194.548 177.956 109.819 1.00 143.22 214 ASP 4 N 1
ATOM 9896 C CA . ASP F 3 211 ? 194.753 177.100 108.615 1.00 153.05 214 ASP 4 CA 1
ATOM 9897 C C . ASP F 3 211 ? 195.934 177.646 107.803 1.00 147.73 214 ASP 4 C 1
ATOM 9898 O O . ASP F 3 211 ? 196.743 176.827 107.324 1.00 140.80 214 ASP 4 O 1
ATOM 9903 N N . LYS F 3 212 ? 196.018 178.973 107.648 1.00 154.40 215 LYS 4 N 1
ATOM 9904 C CA . LYS F 3 212 ? 197.156 179.659 106.975 1.00 161.71 215 LYS 4 CA 1
ATOM 9905 C C . LYS F 3 212 ? 198.456 179.361 107.734 1.00 156.01 215 LYS 4 C 1
ATOM 9906 O O . LYS F 3 212 ? 199.432 178.939 107.081 1.00 143.60 215 LYS 4 O 1
ATOM 9912 N N . ALA F 3 213 ? 198.451 179.551 109.059 1.00 162.43 216 ALA 4 N 1
ATOM 9913 C CA . ALA F 3 213 ? 199.650 179.534 109.933 1.00 158.67 216 ALA 4 CA 1
ATOM 9914 C C . ALA F 3 213 ? 200.231 178.118 110.068 1.00 144.84 216 ALA 4 C 1
ATOM 9915 O O . ALA F 3 213 ? 201.438 178.025 110.362 1.00 142.78 216 ALA 4 O 1
ATOM 9917 N N . LEU F 3 214 ? 199.429 177.064 109.873 1.00 137.58 217 LEU 4 N 1
ATOM 9918 C CA . LEU F 3 214 ? 199.900 175.660 110.020 1.00 142.37 217 LEU 4 CA 1
ATOM 9919 C C . LEU F 3 214 ? 201.021 175.402 109.017 1.00 146.89 217 LEU 4 C 1
ATOM 9920 O O . LEU F 3 214 ? 201.009 175.953 107.917 1.00 149.86 217 LEU 4 O 1
ATOM 9925 N N . PRO F 3 215 ? 202.020 174.560 109.371 1.00 153.80 218 PRO 4 N 1
ATOM 9926 C CA . PRO F 3 215 ? 203.222 174.387 108.551 1.00 154.45 218 PRO 4 CA 1
ATOM 9927 C C . PRO F 3 215 ? 203.055 173.566 107.261 1.00 150.55 218 PRO 4 C 1
ATOM 9928 O O . PRO F 3 215 ? 204.019 173.475 106.523 1.00 152.65 218 PRO 4 O 1
ATOM 9932 N N . PHE F 3 216 ? 201.868 172.999 107.016 1.00 152.68 219 PHE 4 N 1
ATOM 9933 C CA . PHE F 3 216 ? 201.519 172.314 105.742 1.00 157.68 219 PHE 4 CA 1
ATOM 9934 C C . PHE F 3 216 ? 201.407 173.371 104.639 1.00 159.78 219 PHE 4 C 1
ATOM 9935 O O . PHE F 3 216 ? 201.107 174.545 104.939 1.00 157.78 219 PHE 4 O 1
ATOM 9943 N N . GLU F 3 217 ? 201.625 172.941 103.396 1.00 165.29 220 GLU 4 N 1
ATOM 9944 C CA . GLU F 3 217 ? 202.024 173.817 102.260 1.00 170.38 220 GLU 4 CA 1
ATOM 9945 C C . GLU F 3 217 ? 200.826 174.158 101.363 1.00 171.16 220 GLU 4 C 1
ATOM 9946 O O . GLU F 3 217 ? 200.930 175.171 100.642 1.00 173.96 220 GLU 4 O 1
ATOM 9952 N N . LYS F 3 218 ? 199.743 173.371 101.404 1.00 170.41 221 LYS 4 N 1
ATOM 9953 C CA . LYS F 3 218 ? 198.710 173.351 100.329 1.00 172.68 221 LYS 4 CA 1
ATOM 9954 C C . LYS F 3 218 ? 197.325 173.703 100.895 1.00 167.98 221 LYS 4 C 1
ATOM 9955 O O . LYS F 3 218 ? 196.667 174.579 100.298 1.00 169.91 221 LYS 4 O 1
ATOM 9961 N N . GLN F 3 219 ? 196.912 173.069 101.996 1.00 168.50 222 GLN 4 N 1
ATOM 9962 C CA . GLN F 3 219 ? 195.628 173.307 102.720 1.00 175.04 222 GLN 4 CA 1
ATOM 9963 C C . GLN F 3 219 ? 195.669 172.447 103.990 1.00 176.12 222 GLN 4 C 1
ATOM 9964 O O . GLN F 3 219 ? 196.509 171.533 104.027 1.00 178.07 222 GLN 4 O 1
ATOM 9970 N N . ALA F 3 220 ? 194.865 172.760 105.012 1.00 177.90 223 ALA 4 N 1
ATOM 9971 C CA . ALA F 3 220 ? 194.624 171.883 106.188 1.00 178.67 223 ALA 4 CA 1
ATOM 9972 C C . ALA F 3 220 ? 193.130 171.555 106.346 1.00 172.92 223 ALA 4 C 1
ATOM 9973 O O . ALA F 3 220 ? 192.809 170.724 107.221 1.00 177.13 223 ALA 4 O 1
ATOM 9975 N N . GLY F 3 221 ? 192.253 172.183 105.552 1.00 160.49 224 GLY 4 N 1
ATOM 9976 C CA . GLY F 3 221 ? 190.844 171.784 105.370 1.00 154.09 224 GLY 4 CA 1
ATOM 9977 C C . GLY F 3 221 ? 189.932 172.400 106.416 1.00 155.06 224 GLY 4 C 1
ATOM 9978 O O . GLY F 3 221 ? 188.724 172.097 106.379 1.00 155.37 224 GLY 4 O 1
ATOM 9979 N N . LEU F 3 222 ? 190.476 173.245 107.304 1.00 160.82 225 LEU 4 N 1
ATOM 9980 C CA . LEU F 3 222 ? 189.738 173.860 108.442 1.00 164.70 225 LEU 4 CA 1
ATOM 9981 C C . LEU F 3 222 ? 188.763 174.917 107.913 1.00 154.45 225 LEU 4 C 1
ATOM 9982 O O . LEU F 3 222 ? 188.943 175.382 106.769 1.00 151.49 225 LEU 4 O 1
ATOM 9987 N N . ALA F 3 223 ? 187.774 175.273 108.739 1.00 152.31 226 ALA 4 N 1
ATOM 9988 C CA . ALA F 3 223 ? 186.809 176.377 108.526 1.00 156.31 226 ALA 4 CA 1
ATOM 9989 C C . ALA F 3 223 ? 185.946 176.125 107.280 1.00 155.34 226 ALA 4 C 1
ATOM 9990 O O . ALA F 3 223 ? 185.603 177.112 106.593 1.00 160.42 226 ALA 4 O 1
ATOM 9992 N N . ASN F 3 224 ? 185.603 174.860 107.004 1.00 149.95 227 ASN 4 N 1
ATOM 9993 C CA . ASN F 3 224 ? 184.560 174.469 106.015 1.00 146.77 227 ASN 4 CA 1
ATOM 9994 C C . ASN F 3 224 ? 183.341 173.932 106.772 1.00 146.71 227 ASN 4 C 1
ATOM 9995 O O . ASN F 3 224 ? 183.470 173.626 107.979 1.00 154.36 227 ASN 4 O 1
ATOM 10000 N N . GLU F 3 225 ? 182.216 173.826 106.062 1.00 148.99 228 GLU 4 N 1
ATOM 10001 C CA . GLU F 3 225 ? 180.877 173.403 106.561 1.00 153.65 228 GLU 4 CA 1
ATOM 10002 C C . GLU F 3 225 ? 181.038 172.227 107.533 1.00 148.61 228 GLU 4 C 1
ATOM 10003 O O . GLU F 3 225 ? 180.644 172.376 108.707 1.00 146.62 228 GLU 4 O 1
ATOM 10009 N N . SER F 3 226 ? 181.609 171.118 107.055 1.00 146.01 229 SER 4 N 1
ATOM 10010 C CA . SER F 3 226 ? 181.696 169.822 107.779 1.00 146.19 229 SER 4 CA 1
ATOM 10011 C C . SER F 3 226 ? 182.645 169.950 108.975 1.00 141.89 229 SER 4 C 1
ATOM 10012 O O . SER F 3 226 ? 182.175 169.759 110.113 1.00 141.46 229 SER 4 O 1
ATOM 10015 N N . LEU F 3 227 ? 183.914 170.287 108.724 1.00 138.87 230 LEU 4 N 1
ATOM 10016 C CA . LEU F 3 227 ? 185.021 170.128 109.706 1.00 138.46 230 LEU 4 CA 1
ATOM 10017 C C . LEU F 3 227 ? 184.884 171.140 110.851 1.00 129.49 230 LEU 4 C 1
ATOM 10018 O O . LEU F 3 227 ? 185.203 170.755 111.993 1.00 136.17 230 LEU 4 O 1
ATOM 10023 N N . GLN F 3 228 ? 184.428 172.367 110.572 1.00 122.92 231 GLN 4 N 1
ATOM 10024 C CA . GLN F 3 228 ? 184.220 173.424 111.602 1.00 127.49 231 GLN 4 CA 1
ATOM 10025 C C . GLN F 3 228 ? 183.168 172.959 112.617 1.00 132.71 231 GLN 4 C 1
ATOM 10026 O O . GLN F 3 228 ? 183.360 173.229 113.822 1.00 138.29 231 GLN 4 O 1
ATOM 10032 N N . LYS F 3 229 ? 182.107 172.293 112.149 1.00 142.28 232 LYS 4 N 1
ATOM 10033 C CA . LYS F 3 229 ? 181.005 171.758 112.999 1.00 148.99 232 LYS 4 CA 1
ATOM 10034 C C . LYS F 3 229 ? 181.569 170.672 113.925 1.00 137.18 232 LYS 4 C 1
ATOM 10035 O O . LYS F 3 229 ? 181.272 170.712 115.140 1.00 132.81 232 LYS 4 O 1
ATOM 10041 N N . LYS F 3 230 ? 182.372 169.763 113.365 1.00 129.40 233 LYS 4 N 1
ATOM 10042 C CA . LYS F 3 230 ? 183.044 168.658 114.098 1.00 131.59 233 LYS 4 CA 1
ATOM 10043 C C . LYS F 3 230 ? 184.052 169.249 115.098 1.00 132.11 233 LYS 4 C 1
ATOM 10044 O O . LYS F 3 230 ? 184.161 168.696 116.216 1.00 135.62 233 LYS 4 O 1
ATOM 10050 N N . LEU F 3 231 ? 184.738 170.339 114.724 1.00 128.39 234 LEU 4 N 1
ATOM 10051 C CA . LEU F 3 231 ? 185.798 171.000 115.542 1.00 120.87 234 LEU 4 CA 1
ATOM 10052 C C . LEU F 3 231 ? 185.188 171.685 116.769 1.00 110.52 234 LEU 4 C 1
ATOM 10053 O O . LEU F 3 231 ? 185.766 171.538 117.862 1.00 114.26 234 LEU 4 O 1
ATOM 10058 N N . TYR F 3 232 ? 184.090 172.423 116.594 1.00 105.19 235 TYR 4 N 1
ATOM 10059 C CA . TYR F 3 232 ? 183.358 173.089 117.704 1.00 104.92 235 TYR 4 CA 1
ATOM 10060 C C . TYR F 3 232 ? 182.697 172.024 118.588 1.00 103.83 235 TYR 4 C 1
ATOM 10061 O O . TYR F 3 232 ? 182.639 172.225 119.813 1.00 100.01 235 TYR 4 O 1
ATOM 10070 N N . ALA F 3 233 ? 182.198 170.938 117.985 1.00 112.78 236 ALA 4 N 1
ATOM 10071 C CA . ALA F 3 233 ? 181.554 169.808 118.698 1.00 119.62 236 ALA 4 CA 1
ATOM 10072 C C . ALA F 3 233 ? 182.567 169.146 119.643 1.00 118.65 236 ALA 4 C 1
ATOM 10073 O O . ALA F 3 233 ? 182.152 168.758 120.751 1.00 119.97 236 ALA 4 O 1
ATOM 10075 N N . PHE F 3 234 ? 183.839 169.040 119.232 1.00 116.77 237 PHE 4 N 1
ATOM 10076 C CA . PHE F 3 234 ? 184.942 168.457 120.046 1.00 112.55 237 PHE 4 CA 1
ATOM 10077 C C . PHE F 3 234 ? 185.303 169.407 121.192 1.00 104.37 237 PHE 4 C 1
ATOM 10078 O O . PHE F 3 234 ? 185.218 169.006 122.364 1.00 104.56 237 PHE 4 O 1
ATOM 10086 N N . SER F 3 235 ? 185.721 170.623 120.846 1.00 104.55 238 SER 4 N 1
ATOM 10087 C CA . SER F 3 235 ? 186.151 171.685 121.789 1.00 109.31 238 SER 4 CA 1
ATOM 10088 C C . SER F 3 235 ? 185.164 172.845 121.706 1.00 115.16 238 SER 4 C 1
ATOM 10089 O O . SER F 3 235 ? 185.163 173.526 120.664 1.00 123.96 238 SER 4 O 1
ATOM 10092 N N . GLN F 3 236 ? 184.362 173.051 122.755 1.00 122.81 239 GLN 4 N 1
ATOM 10093 C CA . GLN F 3 236 ? 183.222 174.009 122.743 1.00 136.71 239 GLN 4 CA 1
ATOM 10094 C C . GLN F 3 236 ? 183.770 175.394 122.386 1.00 145.86 239 GLN 4 C 1
ATOM 10095 O O . GLN F 3 236 ? 183.553 175.829 121.241 1.00 156.35 239 GLN 4 O 1
ATOM 10101 N N . GLY F 3 237 ? 184.472 176.040 123.320 1.00 147.23 240 GLY 4 N 1
ATOM 10102 C CA . GLY F 3 237 ? 185.263 177.260 123.062 1.00 148.27 240 GLY 4 CA 1
ATOM 10103 C C . GLY F 3 237 ? 186.709 177.138 123.519 1.00 147.18 240 GLY 4 C 1
ATOM 10104 O O . GLY F 3 237 ? 187.514 178.001 123.113 1.00 147.36 240 GLY 4 O 1
ATOM 10105 N N . ASN F 3 238 ? 187.038 176.108 124.312 1.00 143.08 241 ASN 4 N 1
ATOM 10106 C CA . ASN F 3 238 ? 188.332 175.969 125.033 1.00 134.00 241 ASN 4 CA 1
ATOM 10107 C C . ASN F 3 238 ? 189.461 175.966 123.995 1.00 127.64 241 ASN 4 C 1
ATOM 10108 O O . ASN F 3 238 ? 189.597 174.966 123.266 1.00 125.61 241 ASN 4 O 1
ATOM 10113 N N . MET F 3 239 ? 190.198 177.078 123.913 1.00 126.50 242 MET 4 N 1
ATOM 10114 C CA . MET F 3 239 ? 191.309 177.316 122.953 1.00 123.88 242 MET 4 CA 1
ATOM 10115 C C . MET F 3 239 ? 192.364 176.210 123.089 1.00 113.27 242 MET 4 C 1
ATOM 10116 O O . MET F 3 239 ? 192.880 175.767 122.042 1.00 109.96 242 MET 4 O 1
ATOM 10121 N N . ARG F 3 240 ? 192.662 175.783 124.323 1.00 116.04 243 ARG 4 N 1
ATOM 10122 C CA . ARG F 3 240 ? 193.768 174.832 124.626 1.00 123.16 243 ARG 4 CA 1
ATOM 10123 C C . ARG F 3 240 ? 193.447 173.445 124.059 1.00 123.51 243 ARG 4 C 1
ATOM 10124 O O . ARG F 3 240 ? 194.361 172.843 123.467 1.00 129.59 243 ARG 4 O 1
ATOM 10132 N N . SER F 3 241 ? 192.220 172.950 124.252 1.00 124.12 244 SER 4 N 1
ATOM 10133 C CA . SER F 3 241 ? 191.773 171.604 123.796 1.00 126.18 244 SER 4 CA 1
ATOM 10134 C C . SER F 3 241 ? 191.658 171.569 122.265 1.00 121.38 244 SER 4 C 1
ATOM 10135 O O . SER F 3 241 ? 191.998 170.522 121.675 1.00 123.34 244 SER 4 O 1
ATOM 10138 N N . LEU F 3 242 ? 191.191 172.665 121.654 1.00 118.28 245 LEU 4 N 1
ATOM 10139 C CA . LEU F 3 242 ? 191.187 172.868 120.179 1.00 116.15 245 LEU 4 CA 1
ATOM 10140 C C . LEU F 3 242 ? 192.625 172.811 119.657 1.00 116.56 245 LEU 4 C 1
ATOM 10141 O O . LEU F 3 242 ? 192.876 172.015 118.736 1.00 121.62 245 LEU 4 O 1
ATOM 10146 N N . ARG F 3 243 ? 193.521 173.633 120.221 1.00 120.12 246 ARG 4 N 1
ATOM 10147 C CA . ARG F 3 243 ? 194.942 173.750 119.779 1.00 114.30 246 ARG 4 CA 1
ATOM 10148 C C . ARG F 3 243 ? 195.681 172.430 120.014 1.00 103.34 246 ARG 4 C 1
ATOM 10149 O O . ARG F 3 243 ? 196.523 172.084 119.163 1.00 104.39 246 ARG 4 O 1
ATOM 10157 N N . ASN F 3 244 ? 195.377 171.728 121.111 1.00 102.75 247 ASN 4 N 1
ATOM 10158 C CA . ASN F 3 244 ? 195.943 170.388 121.425 1.00 112.22 247 ASN 4 CA 1
ATOM 10159 C C . ASN F 3 244 ? 195.550 169.407 120.311 1.00 117.53 247 ASN 4 C 1
ATOM 10160 O O . ASN F 3 244 ? 196.464 168.784 119.740 1.00 120.71 247 ASN 4 O 1
ATOM 10165 N N . LEU F 3 245 ? 194.253 169.296 119.999 1.00 118.15 248 LEU 4 N 1
ATOM 10166 C CA . LEU F 3 245 ? 193.719 168.402 118.929 1.00 113.75 248 LEU 4 CA 1
ATOM 10167 C C . LEU F 3 245 ? 194.418 168.714 117.598 1.00 103.53 248 LEU 4 C 1
ATOM 10168 O O . LEU F 3 245 ? 194.921 167.766 116.968 1.00 104.15 248 LEU 4 O 1
ATOM 10173 N N . ILE F 3 246 ? 194.446 169.989 117.199 1.00 101.41 249 ILE 4 N 1
ATOM 10174 C CA . ILE F 3 246 ? 195.094 170.465 115.939 1.00 103.54 249 ILE 4 CA 1
ATOM 10175 C C . ILE F 3 246 ? 196.581 170.089 115.977 1.00 103.54 249 ILE 4 C 1
ATOM 10176 O O . ILE F 3 246 ? 197.087 169.592 114.944 1.00 102.83 249 ILE 4 O 1
ATOM 10181 N N . TYR F 3 247 ? 197.243 170.295 117.121 1.00 110.22 250 TYR 4 N 1
ATOM 10182 C CA . TYR F 3 247 ? 198.694 170.025 117.307 1.00 114.53 250 TYR 4 CA 1
ATOM 10183 C C . TYR F 3 247 ? 198.964 168.525 117.154 1.00 112.59 250 TYR 4 C 1
ATOM 10184 O O . TYR F 3 247 ? 199.903 168.177 116.417 1.00 118.10 250 TYR 4 O 1
ATOM 10193 N N . GLN F 3 248 ? 198.175 167.677 117.822 1.00 117.73 251 GLN 4 N 1
ATOM 10194 C CA . GLN F 3 248 ? 198.340 166.195 117.803 1.00 126.64 251 GLN 4 CA 1
ATOM 10195 C C . GLN F 3 248 ? 198.043 165.659 116.395 1.00 131.25 251 GLN 4 C 1
ATOM 10196 O O . GLN F 3 248 ? 198.771 164.749 115.954 1.00 133.97 251 GLN 4 O 1
ATOM 10202 N N . ALA F 3 249 ? 197.020 166.203 115.724 1.00 131.52 252 ALA 4 N 1
ATOM 10203 C CA . ALA F 3 249 ? 196.638 165.864 114.331 1.00 126.07 252 ALA 4 CA 1
ATOM 10204 C C . ALA F 3 249 ? 197.757 166.277 113.366 1.00 117.39 252 ALA 4 C 1
ATOM 10205 O O . ALA F 3 249 ? 198.099 165.461 112.490 1.00 114.74 252 ALA 4 O 1
ATOM 10207 N N . SER F 3 250 ? 198.309 167.486 113.524 1.00 118.90 253 SER 4 N 1
ATOM 10208 C CA . SER F 3 250 ? 199.399 168.021 112.663 1.00 122.55 253 SER 4 CA 1
ATOM 10209 C C . SER F 3 250 ? 200.607 167.077 112.724 1.00 114.71 253 SER 4 C 1
ATOM 10210 O O . SER F 3 250 ? 201.017 166.551 111.665 1.00 114.05 253 SER 4 O 1
ATOM 10213 N N . ILE F 3 251 ? 201.124 166.840 113.931 1.00 120.39 254 ILE 4 N 1
ATOM 10214 C CA . ILE F 3 251 ? 202.337 165.999 114.176 1.00 130.98 254 ILE 4 CA 1
ATOM 10215 C C . ILE F 3 251 ? 202.053 164.535 113.813 1.00 132.03 254 ILE 4 C 1
ATOM 10216 O O . ILE F 3 251 ? 203.036 163.807 113.577 1.00 135.52 254 ILE 4 O 1
ATOM 10221 N N . GLU F 3 252 ? 200.782 164.115 113.771 1.00 138.48 255 GLU 4 N 1
ATOM 10222 C CA . GLU F 3 252 ? 200.373 162.769 113.272 1.00 140.20 255 GLU 4 CA 1
ATOM 10223 C C . GLU F 3 252 ? 200.505 162.730 111.744 1.00 128.21 255 GLU 4 C 1
ATOM 10224 O O . GLU F 3 252 ? 201.019 161.722 111.228 1.00 121.37 255 GLU 4 O 1
ATOM 10230 N N . ALA F 3 253 ? 200.052 163.784 111.058 1.00 128.29 256 ALA 4 N 1
ATOM 10231 C CA . ALA F 3 253 ? 200.156 163.950 109.587 1.00 126.90 256 ALA 4 CA 1
ATOM 10232 C C . ALA F 3 253 ? 201.623 164.142 109.178 1.00 121.39 256 ALA 4 C 1
ATOM 10233 O O . ALA F 3 253 ? 201.971 163.726 108.059 1.00 125.48 256 ALA 4 O 1
ATOM 10235 N N . ILE F 3 254 ? 202.454 164.740 110.040 1.00 120.36 257 ILE 4 N 1
ATOM 10236 C CA . ILE F 3 254 ? 203.917 164.917 109.780 1.00 124.37 257 ILE 4 CA 1
ATOM 10237 C C . ILE F 3 254 ? 204.633 163.562 109.907 1.00 122.43 257 ILE 4 C 1
ATOM 10238 O O . ILE F 3 254 ? 205.555 163.323 109.102 1.00 120.37 257 ILE 4 O 1
ATOM 10243 N N . ASP F 3 255 ? 204.229 162.716 110.866 1.00 126.89 258 ASP 4 N 1
ATOM 10244 C CA . ASP F 3 255 ? 204.910 161.432 111.205 1.00 131.77 258 ASP 4 CA 1
ATOM 10245 C C . ASP F 3 255 ? 204.875 160.499 109.985 1.00 134.68 258 ASP 4 C 1
ATOM 10246 O O . ASP F 3 255 ? 205.966 160.158 109.484 1.00 136.79 258 ASP 4 O 1
ATOM 10251 N N . ASN F 3 256 ? 203.675 160.115 109.528 1.00 138.62 259 ASN 4 N 1
ATOM 10252 C CA . ASN F 3 256 ? 203.455 159.318 108.286 1.00 139.38 259 ASN 4 CA 1
ATOM 10253 C C . ASN F 3 256 ? 203.290 160.298 107.117 1.00 133.76 259 ASN 4 C 1
ATOM 10254 O O . ASN F 3 256 ? 202.211 160.913 107.014 1.00 131.78 259 ASN 4 O 1
ATOM 10259 N N . GLN F 3 257 ? 204.324 160.423 106.274 1.00 131.25 260 GLN 4 N 1
ATOM 10260 C CA . GLN F 3 257 ? 204.462 161.495 105.248 1.00 133.00 260 GLN 4 CA 1
ATOM 10261 C C . GLN F 3 257 ? 203.136 161.633 104.492 1.00 130.65 260 GLN 4 C 1
ATOM 10262 O O . GLN F 3 257 ? 202.769 160.684 103.770 1.00 137.26 260 GLN 4 O 1
ATOM 10268 N N . HIS F 3 258 ? 202.441 162.758 104.683 1.00 123.07 261 HIS 4 N 1
ATOM 10269 C CA . HIS F 3 258 ? 201.081 163.021 104.143 1.00 123.05 261 HIS 4 CA 1
ATOM 10270 C C . HIS F 3 258 ? 201.059 164.325 103.340 1.00 125.88 261 HIS 4 C 1
ATOM 10271 O O . HIS F 3 258 ? 202.072 165.049 103.336 1.00 122.99 261 HIS 4 O 1
ATOM 10278 N N . GLU F 3 259 ? 199.922 164.580 102.686 1.00 140.87 262 GLU 4 N 1
ATOM 10279 C CA . GLU F 3 259 ? 199.603 165.808 101.907 1.00 148.18 262 GLU 4 CA 1
ATOM 10280 C C . GLU F 3 259 ? 199.300 166.958 102.873 1.00 139.94 262 GLU 4 C 1
ATOM 10281 O O . GLU F 3 259 ? 199.898 168.041 102.725 1.00 136.79 262 GLU 4 O 1
ATOM 10287 N N . THR F 3 260 ? 198.391 166.707 103.816 1.00 137.70 263 THR 4 N 1
ATOM 10288 C CA . THR F 3 260 ? 197.781 167.715 104.720 1.00 142.56 263 THR 4 CA 1
ATOM 10289 C C . THR F 3 260 ? 197.170 167.006 105.933 1.00 144.29 263 THR 4 C 1
ATOM 10290 O O . THR F 3 260 ? 197.320 165.771 106.030 1.00 149.05 263 THR 4 O 1
ATOM 10294 N N . ILE F 3 261 ? 196.517 167.763 106.821 1.00 146.14 264 ILE 4 N 1
ATOM 10295 C CA . ILE F 3 261 ? 195.639 167.215 107.896 1.00 153.71 264 ILE 4 CA 1
ATOM 10296 C C . ILE F 3 261 ? 194.337 166.752 107.234 1.00 156.30 264 ILE 4 C 1
ATOM 10297 O O . ILE F 3 261 ? 193.612 167.614 106.700 1.00 154.86 264 ILE 4 O 1
ATOM 10302 N N . THR F 3 262 ? 194.072 165.441 107.276 1.00 164.90 265 THR 4 N 1
ATOM 10303 C CA . THR F 3 262 ? 192.897 164.763 106.664 1.00 164.41 265 THR 4 CA 1
ATOM 10304 C C . THR F 3 262 ? 192.051 164.140 107.781 1.00 162.83 265 THR 4 C 1
ATOM 10305 O O . THR F 3 262 ? 192.417 164.316 108.958 1.00 167.44 265 THR 4 O 1
ATOM 10309 N N . GLU F 3 263 ? 190.989 163.413 107.419 1.00 163.26 266 GLU 4 N 1
ATOM 10310 C CA . GLU F 3 263 ? 190.067 162.716 108.360 1.00 166.17 266 GLU 4 CA 1
ATOM 10311 C C . GLU F 3 263 ? 190.557 161.273 108.581 1.00 164.18 266 GLU 4 C 1
ATOM 10312 O O . GLU F 3 263 ? 189.712 160.374 108.758 1.00 161.48 266 GLU 4 O 1
ATOM 10318 N N . GLU F 3 264 ? 191.882 161.081 108.588 1.00 172.59 267 GLU 4 N 1
ATOM 10319 C CA . GLU F 3 264 ? 192.604 159.793 108.774 1.00 184.45 267 GLU 4 CA 1
ATOM 10320 C C . GLU F 3 264 ? 193.239 159.793 110.171 1.00 187.31 267 GLU 4 C 1
ATOM 10321 O O . GLU F 3 264 ? 193.032 158.821 110.922 1.00 186.74 267 GLU 4 O 1
ATOM 10327 N N . ASP F 3 265 ? 193.994 160.855 110.475 1.00 190.25 268 ASP 4 N 1
ATOM 10328 C CA . ASP F 3 265 ? 194.790 161.050 111.718 1.00 189.29 268 ASP 4 CA 1
ATOM 10329 C C . ASP F 3 265 ? 194.038 161.949 112.711 1.00 183.97 268 ASP 4 C 1
ATOM 10330 O O . ASP F 3 265 ? 194.422 161.947 113.899 1.00 188.31 268 ASP 4 O 1
ATOM 10335 N N . PHE F 3 266 ? 193.024 162.693 112.250 1.00 169.23 269 PHE 4 N 1
ATOM 10336 C CA . PHE F 3 266 ? 192.220 163.641 113.069 1.00 156.32 269 PHE 4 CA 1
ATOM 10337 C C . PHE F 3 266 ? 191.388 162.861 114.094 1.00 154.09 269 PHE 4 C 1
ATOM 10338 O O . PHE F 3 266 ? 191.292 163.294 115.264 1.00 156.86 269 PHE 4 O 1
ATOM 10346 N N . VAL F 3 267 ? 190.790 161.755 113.642 1.00 153.70 270 VAL 4 N 1
ATOM 10347 C CA . VAL F 3 267 ? 190.056 160.756 114.480 1.00 155.31 270 VAL 4 CA 1
ATOM 10348 C C . VAL F 3 267 ? 190.993 160.233 115.581 1.00 153.03 270 VAL 4 C 1
ATOM 10349 O O . VAL F 3 267 ? 190.538 160.160 116.737 1.00 158.86 270 VAL 4 O 1
ATOM 10353 N N . PHE F 3 268 ? 192.241 159.889 115.246 1.00 149.45 271 PHE 4 N 1
ATOM 10354 C CA . PHE F 3 268 ? 193.253 159.372 116.209 1.00 147.64 271 PHE 4 CA 1
ATOM 10355 C C . PHE F 3 268 ? 193.585 160.459 117.240 1.00 136.25 271 PHE 4 C 1
ATOM 10356 O O . PHE F 3 268 ? 193.683 160.127 118.438 1.00 138.35 271 PHE 4 O 1
ATOM 10364 N N . ALA F 3 269 ? 193.736 161.709 116.788 1.00 131.06 272 ALA 4 N 1
ATOM 10365 C CA . ALA F 3 269 ? 194.005 162.900 117.632 1.00 131.80 272 ALA 4 CA 1
ATOM 10366 C C . ALA F 3 269 ? 192.816 163.184 118.559 1.00 124.00 272 ALA 4 C 1
ATOM 10367 O O . ALA F 3 269 ? 193.057 163.655 119.690 1.00 124.68 272 ALA 4 O 1
ATOM 10369 N N . SER F 3 270 ? 191.588 162.921 118.100 1.00 123.84 273 SER 4 N 1
ATOM 10370 C CA . SER F 3 270 ? 190.343 163.100 118.895 1.00 133.13 273 SER 4 CA 1
ATOM 10371 C C . SER F 3 270 ? 190.314 162.094 120.054 1.00 128.42 273 SER 4 C 1
ATOM 10372 O O . SER F 3 270 ? 190.084 162.524 121.199 1.00 128.51 273 SER 4 O 1
ATOM 10375 N N . LYS F 3 271 ? 190.563 160.812 119.770 1.00 126.94 274 LYS 4 N 1
ATOM 10376 C CA . LYS F 3 271 ? 190.609 159.725 120.788 1.00 130.13 274 LYS 4 CA 1
ATOM 10377 C C . LYS F 3 271 ? 191.815 159.922 121.718 1.00 124.10 274 LYS 4 C 1
ATOM 10378 O O . LYS F 3 271 ? 191.747 159.428 122.859 1.00 122.60 274 LYS 4 O 1
ATOM 10384 N N . LEU F 3 272 ? 192.871 160.607 121.258 1.00 127.99 275 LEU 4 N 1
ATOM 10385 C CA . LEU F 3 272 ? 194.100 160.883 122.056 1.00 128.53 275 LEU 4 CA 1
ATOM 10386 C C . LEU F 3 272 ? 193.815 161.937 123.136 1.00 122.64 275 LEU 4 C 1
ATOM 10387 O O . LEU F 3 272 ? 194.131 161.659 124.309 1.00 125.13 275 LEU 4 O 1
ATOM 10392 N N . THR F 3 273 ? 193.251 163.094 122.761 1.00 116.01 276 THR 4 N 1
ATOM 10393 C CA . THR F 3 273 ? 193.077 164.285 123.642 1.00 112.70 276 THR 4 CA 1
ATOM 10394 C C . THR F 3 273 ? 191.614 164.439 124.086 1.00 112.17 276 THR 4 C 1
ATOM 10395 O O . THR F 3 273 ? 191.139 165.589 124.148 1.00 115.15 276 THR 4 O 1
ATOM 10399 N N . SER F 3 274 ? 190.936 163.338 124.429 1.00 119.76 277 SER 4 N 1
ATOM 10400 C CA . SER F 3 274 ? 189.530 163.324 124.921 1.00 128.88 277 SER 4 CA 1
ATOM 10401 C C . SER F 3 274 ? 189.459 162.833 126.375 1.00 134.18 277 SER 4 C 1
ATOM 10402 O O . SER F 3 274 ? 188.342 162.512 126.833 1.00 136.70 277 SER 4 O 1
ATOM 10405 N N . GLY F 3 275 ? 190.594 162.803 127.084 1.00 139.29 278 GLY 4 N 1
ATOM 10406 C CA . GLY F 3 275 ? 190.690 162.333 128.481 1.00 142.34 278 GLY 4 CA 1
ATOM 10407 C C . GLY F 3 275 ? 190.036 163.303 129.450 1.00 144.76 278 GLY 4 C 1
ATOM 10408 O O . GLY F 3 275 ? 189.261 162.846 130.314 1.00 150.94 278 GLY 4 O 1
ATOM 10409 N N . ASP F 3 276 ? 190.328 164.599 129.299 1.00 142.74 279 ASP 4 N 1
ATOM 10410 C CA . ASP F 3 276 ? 189.881 165.685 130.214 1.00 140.70 279 ASP 4 CA 1
ATOM 10411 C C . ASP F 3 276 ? 188.384 165.967 130.031 1.00 130.47 279 ASP 4 C 1
ATOM 10412 O O . ASP F 3 276 ? 187.790 166.538 130.964 1.00 127.77 279 ASP 4 O 1
ATOM 10417 N N . LYS F 3 277 ? 187.806 165.598 128.882 1.00 130.40 280 LYS 4 N 1
ATOM 10418 C CA . LYS F 3 277 ? 186.434 165.998 128.466 1.00 135.57 280 LYS 4 CA 1
ATOM 10419 C C . LYS F 3 277 ? 185.410 165.338 129.390 1.00 130.91 280 LYS 4 C 1
ATOM 10420 O O . LYS F 3 277 ? 185.625 164.207 129.823 1.00 128.45 280 LYS 4 O 1
ATOM 10426 N N . PRO F 3 278 ? 184.279 166.010 129.727 1.00 130.52 281 PRO 4 N 1
ATOM 10427 C CA . PRO F 3 278 ? 183.360 165.517 130.756 1.00 129.72 281 PRO 4 CA 1
ATOM 10428 C C . PRO F 3 278 ? 182.618 164.226 130.371 1.00 135.96 281 PRO 4 C 1
ATOM 10429 O O . PRO F 3 278 ? 182.745 163.772 129.246 1.00 139.18 281 PRO 4 O 1
ATOM 10433 N N . ASN F 3 279 ? 181.843 163.693 131.320 1.00 139.87 282 ASN 4 N 1
ATOM 10434 C CA . ASN F 3 279 ? 181.249 162.328 131.292 1.00 138.94 282 ASN 4 CA 1
ATOM 10435 C C . ASN F 3 279 ? 180.210 162.223 130.165 1.00 132.44 282 ASN 4 C 1
ATOM 10436 O O . ASN F 3 279 ? 180.261 161.227 129.416 1.00 130.88 282 ASN 4 O 1
ATOM 10441 N N . SER F 3 280 ? 179.316 163.211 130.048 1.00 126.78 283 SER 4 N 1
ATOM 10442 C CA . SER F 3 280 ? 178.157 163.212 129.114 1.00 126.65 283 SER 4 CA 1
ATOM 10443 C C . SER F 3 280 ? 178.553 163.702 127.712 1.00 123.47 283 SER 4 C 1
ATOM 10444 O O . SER F 3 280 ? 177.731 163.532 126.790 1.00 128.86 283 SER 4 O 1
ATOM 10447 N N . TRP F 3 281 ? 179.743 164.292 127.552 1.00 118.62 284 TRP 4 N 1
ATOM 10448 C CA . TRP F 3 281 ? 180.282 164.782 126.252 1.00 118.92 284 TRP 4 CA 1
ATOM 10449 C C . TRP F 3 281 ? 180.517 163.596 125.305 1.00 129.93 284 TRP 4 C 1
ATOM 10450 O O . TRP F 3 281 ? 180.988 162.548 125.795 1.00 137.36 284 TRP 4 O 1
ATOM 10461 N N . LYS F 3 282 ? 180.211 163.756 124.010 1.00 133.82 285 LYS 4 N 1
ATOM 10462 C CA . LYS F 3 282 ? 180.450 162.725 122.959 1.00 142.14 285 LYS 4 CA 1
ATOM 10463 C C . LYS F 3 282 ? 181.544 163.204 121.997 1.00 135.01 285 LYS 4 C 1
ATOM 10464 O O . LYS F 3 282 ? 181.526 164.393 121.618 1.00 137.89 285 LYS 4 O 1
ATOM 10470 N N . ASN F 3 283 ? 182.445 162.297 121.612 1.00 123.27 286 ASN 4 N 1
ATOM 10471 C CA . ASN F 3 283 ? 183.497 162.530 120.590 1.00 119.52 286 ASN 4 CA 1
ATOM 10472 C C . ASN F 3 283 ? 182.831 162.538 119.217 1.00 116.37 286 ASN 4 C 1
ATOM 10473 O O . ASN F 3 283 ? 182.351 161.499 118.775 1.00 120.49 286 ASN 4 O 1
ATOM 10478 N N . PRO F 3 284 ? 182.794 163.677 118.484 1.00 113.44 287 PRO 4 N 1
ATOM 10479 C CA . PRO F 3 284 ? 182.053 163.753 117.223 1.00 113.89 287 PRO 4 CA 1
ATOM 10480 C C . PRO F 3 284 ? 182.745 163.157 115.985 1.00 115.74 287 PRO 4 C 1
ATOM 10481 O O . PRO F 3 284 ? 182.281 163.439 114.900 1.00 121.22 287 PRO 4 O 1
ATOM 10485 N N . PHE F 3 285 ? 183.785 162.332 116.153 1.00 122.67 288 PHE 4 N 1
ATOM 10486 C CA . PHE F 3 285 ? 184.708 161.918 115.063 1.00 142.44 288 PHE 4 CA 1
ATOM 10487 C C . PHE F 3 285 ? 184.703 160.405 114.808 1.00 159.87 288 PHE 4 C 1
ATOM 10488 O O . PHE F 3 285 ? 185.204 160.012 113.735 1.00 165.23 288 PHE 4 O 1
ATOM 10496 N N . GLU F 3 286 ? 184.166 159.591 115.724 1.00 179.97 289 GLU 4 N 1
ATOM 10497 C CA . GLU F 3 286 ? 184.566 158.158 115.867 1.00 198.44 289 GLU 4 CA 1
ATOM 10498 C C . GLU F 3 286 ? 184.004 157.335 114.694 1.00 207.27 289 GLU 4 C 1
ATOM 10499 O O . GLU F 3 286 ? 184.804 157.045 113.777 1.00 208.55 289 GLU 4 O 1
ATOM 10505 N N . GLU F 3 287 ? 182.714 156.966 114.705 1.00 214.25 290 GLU 4 N 1
ATOM 10506 C CA . GLU F 3 287 ? 182.101 156.111 113.642 1.00 215.54 290 GLU 4 CA 1
ATOM 10507 C C . GLU F 3 287 ? 180.863 156.788 113.027 1.00 211.69 290 GLU 4 C 1
ATOM 10508 O O . GLU F 3 287 ? 180.828 156.881 111.782 1.00 210.96 290 GLU 4 O 1
ATOM 10514 N N . GLY F 3 288 ? 179.898 157.244 113.836 1.00 206.39 291 GLY 4 N 1
ATOM 10515 C CA . GLY F 3 288 ? 178.583 157.712 113.348 1.00 202.31 291 GLY 4 CA 1
ATOM 10516 C C . GLY F 3 288 ? 177.929 158.713 114.283 1.00 198.45 291 GLY 4 C 1
ATOM 10517 O O . GLY F 3 288 ? 176.717 158.563 114.542 1.00 199.07 291 GLY 4 O 1
ATOM 10518 N N . VAL F 3 289 ? 178.690 159.703 114.760 1.00 196.05 292 VAL 4 N 1
ATOM 10519 C CA . VAL F 3 289 ? 178.188 160.783 115.661 1.00 198.47 292 VAL 4 CA 1
ATOM 10520 C C . VAL F 3 289 ? 177.709 161.950 114.790 1.00 202.97 292 VAL 4 C 1
ATOM 10521 O O . VAL F 3 289 ? 178.495 162.890 114.547 1.00 206.59 292 VAL 4 O 1
ATOM 10525 N N . GLU F 3 290 ? 176.463 161.846 114.315 1.00 206.12 293 GLU 4 N 1
ATOM 10526 C CA . GLU F 3 290 ? 175.670 162.931 113.672 1.00 207.98 293 GLU 4 CA 1
ATOM 10527 C C . GLU F 3 290 ? 175.686 164.143 114.617 1.00 202.12 293 GLU 4 C 1
ATOM 10528 O O . GLU F 3 290 ? 175.020 164.072 115.669 1.00 199.50 293 GLU 4 O 1
ATOM 10534 N N . VAL F 3 291 ? 176.444 165.193 114.269 1.00 194.20 294 VAL 4 N 1
ATOM 10535 C CA . VAL F 3 291 ? 176.654 166.407 115.119 1.00 188.22 294 VAL 4 CA 1
ATOM 10536 C C . VAL F 3 291 ? 175.319 167.154 115.223 1.00 180.04 294 VAL 4 C 1
ATOM 10537 O O . VAL F 3 291 ? 174.769 167.538 114.171 1.00 179.88 294 VAL 4 O 1
ATOM 10541 N N . THR F 3 292 ? 174.840 167.358 116.454 1.00 174.34 295 THR 4 N 1
ATOM 10542 C CA . THR F 3 292 ? 173.454 167.787 116.775 1.00 173.45 295 THR 4 CA 1
ATOM 10543 C C . THR F 3 292 ? 173.403 169.295 117.043 1.00 168.75 295 THR 4 C 1
ATOM 10544 O O . THR F 3 292 ? 174.472 169.922 117.158 1.00 166.57 295 THR 4 O 1
ATOM 10548 N N . GLU F 3 293 ? 172.182 169.827 117.134 1.00 169.10 296 GLU 4 N 1
ATOM 10549 C CA . GLU F 3 293 ? 171.864 171.230 117.515 1.00 172.47 296 GLU 4 CA 1
ATOM 10550 C C . GLU F 3 293 ? 172.307 171.458 118.968 1.00 165.39 296 GLU 4 C 1
ATOM 10551 O O . GLU F 3 293 ? 172.896 172.521 119.249 1.00 159.86 296 GLU 4 O 1
ATOM 10557 N N . ASP F 3 294 ? 172.050 170.476 119.842 1.00 168.92 297 ASP 4 N 1
ATOM 10558 C CA . ASP F 3 294 ? 172.282 170.539 121.312 1.00 176.29 297 ASP 4 CA 1
ATOM 10559 C C . ASP F 3 294 ? 173.781 170.618 121.645 1.00 175.43 297 ASP 4 C 1
ATOM 10560 O O . ASP F 3 294 ? 174.098 171.092 122.752 1.00 174.71 297 ASP 4 O 1
ATOM 10565 N N . MET F 3 295 ? 174.666 170.150 120.756 1.00 172.13 298 MET 4 N 1
ATOM 10566 C CA . MET F 3 295 ? 176.144 170.171 120.961 1.00 164.54 298 MET 4 CA 1
ATOM 10567 C C . MET F 3 295 ? 176.694 171.592 120.768 1.00 154.16 298 MET 4 C 1
ATOM 10568 O O . MET F 3 295 ? 177.663 171.933 121.473 1.00 147.64 298 MET 4 O 1
ATOM 10573 N N . LEU F 3 296 ? 176.096 172.388 119.871 1.00 157.79 299 LEU 4 N 1
ATOM 10574 C CA . LEU F 3 296 ? 176.681 173.653 119.338 1.00 160.47 299 LEU 4 CA 1
ATOM 10575 C C . LEU F 3 296 ? 176.076 174.887 120.023 1.00 160.74 299 LEU 4 C 1
ATOM 10576 O O . LEU F 3 296 ? 176.067 175.958 119.379 1.00 160.94 299 LEU 4 O 1
ATOM 10581 N N . ARG F 3 297 ? 175.619 174.772 121.276 1.00 163.57 300 ARG 4 N 1
ATOM 10582 C CA . ARG F 3 297 ? 175.083 175.929 122.046 1.00 164.79 300 ARG 4 CA 1
ATOM 10583 C C . ARG F 3 297 ? 176.273 176.756 122.525 1.00 158.90 300 ARG 4 C 1
ATOM 10584 O O . ARG F 3 297 ? 177.348 176.203 122.752 1.00 156.89 300 ARG 4 O 1
ATOM 10592 N N . PRO F 3 298 ? 176.138 178.095 122.678 1.00 160.70 301 PRO 4 N 1
ATOM 10593 C CA . PRO F 3 298 ? 177.237 178.920 123.181 1.00 159.31 301 PRO 4 CA 1
ATOM 10594 C C . PRO F 3 298 ? 177.650 178.549 124.603 1.00 154.90 301 PRO 4 C 1
ATOM 10595 O O . PRO F 3 298 ? 176.836 178.025 125.362 1.00 154.71 301 PRO 4 O 1
ATOM 10599 N N . PRO F 3 299 ? 178.921 178.798 125.003 1.00 153.45 302 PRO 4 N 1
ATOM 10600 C CA . PRO F 3 299 ? 179.382 178.472 126.352 1.00 156.43 302 PRO 4 CA 1
ATOM 10601 C C . PRO F 3 299 ? 178.614 179.253 127.417 1.00 162.68 302 PRO 4 C 1
ATOM 10602 O O . PRO F 3 299 ? 178.218 180.392 127.169 1.00 160.57 302 PRO 4 O 1
ATOM 10606 N N . PRO F 3 300 ? 178.380 178.682 128.625 1.00 172.22 303 PRO 4 N 1
ATOM 10607 C CA . PRO F 3 300 ? 177.545 179.333 129.639 1.00 172.05 303 PRO 4 CA 1
ATOM 10608 C C . PRO F 3 300 ? 178.161 180.621 130.213 1.00 165.99 303 PRO 4 C 1
ATOM 10609 O O . PRO F 3 300 ? 179.293 180.938 129.889 1.00 164.89 303 PRO 4 O 1
ATOM 10613 N N . LYS F 3 301 ? 177.398 181.324 131.054 1.00 167.89 304 LYS 4 N 1
ATOM 10614 C CA . LYS F 3 301 ? 177.847 182.547 131.773 1.00 176.26 304 LYS 4 CA 1
ATOM 10615 C C . LYS F 3 301 ? 178.898 182.159 132.820 1.00 183.89 304 LYS 4 C 1
ATOM 10616 O O . LYS F 3 301 ? 179.976 182.786 132.835 1.00 182.83 304 LYS 4 O 1
ATOM 10622 N N . ASP F 3 302 ? 178.584 181.157 133.650 1.00 196.31 305 ASP 4 N 1
ATOM 10623 C CA . ASP F 3 302 ? 179.432 180.669 134.772 1.00 202.69 305 ASP 4 CA 1
ATOM 10624 C C . ASP F 3 302 ? 180.324 179.536 134.243 1.00 207.15 305 ASP 4 C 1
ATOM 10625 O O . ASP F 3 302 ? 180.250 178.409 134.780 1.00 209.33 305 ASP 4 O 1
ATOM 10630 N N . ILE F 3 303 ? 181.143 179.837 133.228 1.00 206.32 306 ILE 4 N 1
ATOM 10631 C CA . ILE F 3 303 ? 182.022 178.855 132.518 1.00 204.30 306 ILE 4 CA 1
ATOM 10632 C C . ILE F 3 303 ? 183.257 178.570 133.384 1.00 202.77 306 ILE 4 C 1
ATOM 10633 O O . ILE F 3 303 ? 183.655 177.388 133.455 1.00 202.62 306 ILE 4 O 1
ATOM 10638 N N . GLY F 3 304 ? 183.826 179.601 134.018 1.00 200.12 307 GLY 4 N 1
ATOM 10639 C CA . GLY F 3 304 ? 185.029 179.500 134.869 1.00 196.67 307 GLY 4 CA 1
ATOM 10640 C C . GLY F 3 304 ? 184.719 179.668 136.349 1.00 192.68 307 GLY 4 C 1
ATOM 10641 O O . GLY F 3 304 ? 185.643 180.056 137.084 1.00 194.05 307 GLY 4 O 1
ATOM 10642 N N . TRP F 3 305 ? 183.484 179.375 136.781 1.00 182.82 308 TRP 4 N 1
ATOM 10643 C CA . TRP F 3 305 ? 182.999 179.560 138.179 1.00 172.27 308 TRP 4 CA 1
ATOM 10644 C C . TRP F 3 305 ? 182.856 178.216 138.906 1.00 172.51 308 TRP 4 C 1
ATOM 10645 O O . TRP F 3 305 ? 182.780 178.238 140.149 1.00 175.12 308 TRP 4 O 1
ATOM 10656 N N . GLU F 3 306 ? 182.884 177.097 138.174 1.00 175.05 309 GLU 4 N 1
ATOM 10657 C CA . GLU F 3 306 ? 182.301 175.791 138.596 1.00 179.46 309 GLU 4 CA 1
ATOM 10658 C C . GLU F 3 306 ? 183.019 175.267 139.851 1.00 177.94 309 GLU 4 C 1
ATOM 10659 O O . GLU F 3 306 ? 182.321 174.720 140.735 1.00 182.27 309 GLU 4 O 1
ATOM 10665 N N . ASP F 3 307 ? 184.341 175.462 139.943 1.00 173.05 310 ASP 4 N 1
ATOM 10666 C CA . ASP F 3 307 ? 185.191 175.066 141.103 1.00 170.27 310 ASP 4 CA 1
ATOM 10667 C C . ASP F 3 307 ? 184.759 175.813 142.374 1.00 167.23 310 ASP 4 C 1
ATOM 10668 O O . ASP F 3 307 ? 184.866 175.214 143.463 1.00 161.54 310 ASP 4 O 1
ATOM 10673 N N . TYR F 3 308 ? 184.310 177.068 142.249 1.00 172.99 311 TYR 4 N 1
ATOM 10674 C CA . TYR F 3 308 ? 183.748 177.881 143.363 1.00 176.74 311 TYR 4 CA 1
ATOM 10675 C C . TYR F 3 308 ? 182.342 177.377 143.719 1.00 182.04 311 TYR 4 C 1
ATOM 10676 O O . TYR F 3 308 ? 181.995 177.403 144.917 1.00 180.31 311 TYR 4 O 1
ATOM 10685 N N . LEU F 3 309 ? 181.567 176.935 142.717 1.00 193.19 312 LEU 4 N 1
ATOM 10686 C CA . LEU F 3 309 ? 180.177 176.414 142.880 1.00 198.00 312 LEU 4 CA 1
ATOM 10687 C C . LEU F 3 309 ? 180.193 174.967 143.400 1.00 197.25 312 LEU 4 C 1
ATOM 10688 O O . LEU F 3 309 ? 179.129 174.509 143.864 1.00 194.22 312 LEU 4 O 1
ATOM 10693 N N . ARG F 3 310 ? 181.338 174.277 143.324 1.00 200.82 313 ARG 4 N 1
ATOM 10694 C CA . ARG F 3 310 ? 181.486 172.836 143.678 1.00 202.64 313 ARG 4 CA 1
ATOM 10695 C C . ARG F 3 310 ? 181.347 172.635 145.196 1.00 204.38 313 ARG 4 C 1
ATOM 10696 O O . ARG F 3 310 ? 180.857 171.558 145.594 1.00 204.27 313 ARG 4 O 1
ATOM 10704 N N . HIS F 3 311 ? 181.758 173.624 146.004 1.00 208.74 314 HIS 4 N 1
ATOM 10705 C CA . HIS F 3 311 ? 181.762 173.581 147.494 1.00 211.37 314 HIS 4 CA 1
ATOM 10706 C C . HIS F 3 311 ? 180.457 174.175 148.035 1.00 210.84 314 HIS 4 C 1
ATOM 10707 O O . HIS F 3 311 ? 179.374 173.939 147.500 1.00 210.57 314 HIS 4 O 1
ATOM 10714 N N . THR G 3 1 ? 184.566 205.481 119.451 1.00 247.18 4 THR 5 N 1
ATOM 10715 C CA . THR G 3 1 ? 183.978 205.268 120.817 1.00 247.57 4 THR 5 CA 1
ATOM 10716 C C . THR G 3 1 ? 184.107 206.555 121.646 1.00 247.78 4 THR 5 C 1
ATOM 10717 O O . THR G 3 1 ? 183.062 207.051 122.119 1.00 251.80 4 THR 5 O 1
ATOM 10721 N N . ARG G 3 2 ? 185.337 207.061 121.805 1.00 238.88 5 ARG 5 N 1
ATOM 10722 C CA . ARG G 3 2 ? 185.708 208.190 122.706 1.00 228.64 5 ARG 5 CA 1
ATOM 10723 C C . ARG G 3 2 ? 185.285 207.835 124.138 1.00 228.43 5 ARG 5 C 1
ATOM 10724 O O . ARG G 3 2 ? 184.253 208.343 124.605 1.00 225.16 5 ARG 5 O 1
ATOM 10732 N N . GLU G 3 3 ? 186.059 206.954 124.779 1.00 231.37 6 GLU 5 N 1
ATOM 10733 C CA . GLU G 3 3 ? 185.913 206.523 126.200 1.00 236.47 6 GLU 5 CA 1
ATOM 10734 C C . GLU G 3 3 ? 185.894 207.726 127.165 1.00 246.24 6 GLU 5 C 1
ATOM 10735 O O . GLU G 3 3 ? 185.350 207.552 128.280 1.00 251.63 6 GLU 5 O 1
ATOM 10741 N N . ALA G 3 4 ? 186.437 208.890 126.773 1.00 246.63 7 ALA 5 N 1
ATOM 10742 C CA . ALA G 3 4 ? 186.276 210.189 127.480 1.00 241.16 7 ALA 5 CA 1
ATOM 10743 C C . ALA G 3 4 ? 184.788 210.565 127.554 1.00 240.93 7 ALA 5 C 1
ATOM 10744 O O . ALA G 3 4 ? 184.327 210.944 128.653 1.00 243.12 7 ALA 5 O 1
ATOM 10746 N N . ARG G 3 5 ? 184.072 210.460 126.426 1.00 231.31 8 ARG 5 N 1
ATOM 10747 C CA . ARG G 3 5 ? 182.602 210.690 126.307 1.00 221.45 8 ARG 5 CA 1
ATOM 10748 C C . ARG G 3 5 ? 181.831 209.608 127.079 1.00 220.07 8 ARG 5 C 1
ATOM 10749 O O . ARG G 3 5 ? 180.772 209.941 127.653 1.00 220.11 8 ARG 5 O 1
ATOM 10757 N N . ILE G 3 6 ? 182.336 208.367 127.079 1.00 216.87 9 ILE 5 N 1
ATOM 10758 C CA . ILE G 3 6 ? 181.722 207.186 127.765 1.00 212.64 9 ILE 5 CA 1
ATOM 10759 C C . ILE G 3 6 ? 181.814 207.398 129.284 1.00 216.85 9 ILE 5 C 1
ATOM 10760 O O . ILE G 3 6 ? 180.786 207.196 129.971 1.00 216.02 9 ILE 5 O 1
ATOM 10765 N N . SER G 3 7 ? 182.993 207.789 129.786 1.00 216.32 10 SER 5 N 1
ATOM 10766 C CA . SER G 3 7 ? 183.241 208.096 131.222 1.00 211.49 10 SER 5 CA 1
ATOM 10767 C C . SER G 3 7 ? 182.446 209.341 131.643 1.00 210.28 10 SER 5 C 1
ATOM 10768 O O . SER G 3 7 ? 182.047 209.398 132.816 1.00 206.58 10 SER 5 O 1
ATOM 10771 N N . ARG G 3 8 ? 182.236 210.296 130.727 1.00 217.20 11 ARG 5 N 1
ATOM 10772 C CA . ARG G 3 8 ? 181.394 211.508 130.952 1.00 220.24 11 ARG 5 CA 1
ATOM 10773 C C . ARG G 3 8 ? 179.921 211.099 131.114 1.00 225.08 11 ARG 5 C 1
ATOM 10774 O O . ARG G 3 8 ? 179.239 211.712 131.961 1.00 227.33 11 ARG 5 O 1
ATOM 10782 N N . ALA G 3 9 ? 179.447 210.118 130.334 1.00 225.27 12 ALA 5 N 1
ATOM 10783 C CA . ALA G 3 9 ? 178.077 209.552 130.430 1.00 225.01 12 ALA 5 CA 1
ATOM 10784 C C . ALA G 3 9 ? 177.931 208.732 131.720 1.00 228.73 12 ALA 5 C 1
ATOM 10785 O O . ALA G 3 9 ? 176.824 208.758 132.298 1.00 231.73 12 ALA 5 O 1
ATOM 10787 N N . LYS G 3 10 ? 178.991 208.032 132.151 1.00 226.81 13 LYS 5 N 1
ATOM 10788 C CA . LYS G 3 10 ? 178.974 207.143 133.349 1.00 222.70 13 LYS 5 CA 1
ATOM 10789 C C . LYS G 3 10 ? 179.082 207.976 134.636 1.00 210.30 13 LYS 5 C 1
ATOM 10790 O O . LYS G 3 10 ? 178.304 207.704 135.575 1.00 196.73 13 LYS 5 O 1
ATOM 10796 N N . ARG G 3 11 ? 180.015 208.934 134.681 1.00 208.06 14 ARG 5 N 1
ATOM 10797 C CA . ARG G 3 11 ? 180.217 209.866 135.826 1.00 207.10 14 ARG 5 CA 1
ATOM 10798 C C . ARG G 3 11 ? 179.372 211.125 135.586 1.00 201.53 14 ARG 5 C 1
ATOM 10799 O O . ARG G 3 11 ? 179.918 212.143 135.107 1.00 196.34 14 ARG 5 O 1
ATOM 10807 N N . ALA G 3 12 ? 178.074 211.024 135.883 1.00 194.33 15 ALA 5 N 1
ATOM 10808 C CA . ALA G 3 12 ? 177.092 212.132 135.883 1.00 189.40 15 ALA 5 CA 1
ATOM 10809 C C . ALA G 3 12 ? 176.470 212.222 137.280 1.00 188.46 15 ALA 5 C 1
ATOM 10810 O O . ALA G 3 12 ? 175.750 211.279 137.652 1.00 181.36 15 ALA 5 O 1
ATOM 10812 N N . PHE G 3 13 ? 176.782 213.285 138.032 1.00 193.26 16 PHE 5 N 1
ATOM 10813 C CA . PHE G 3 13 ? 176.192 213.591 139.362 1.00 193.38 16 PHE 5 CA 1
ATOM 10814 C C . PHE G 3 13 ? 175.259 214.803 139.253 1.00 192.08 16 PHE 5 C 1
ATOM 10815 O O . PHE G 3 13 ? 175.726 215.884 138.843 1.00 189.48 16 PHE 5 O 1
ATOM 10823 N N . VAL G 3 14 ? 173.986 214.614 139.622 1.00 199.97 17 VAL 5 N 1
ATOM 10824 C CA . VAL G 3 14 ? 172.938 215.675 139.736 1.00 208.81 17 VAL 5 CA 1
ATOM 10825 C C . VAL G 3 14 ? 172.477 215.750 141.198 1.00 203.10 17 VAL 5 C 1
ATOM 10826 O O . VAL G 3 14 ? 171.898 214.758 141.679 1.00 199.22 17 VAL 5 O 1
ATOM 10830 N N . SER G 3 15 ? 172.676 216.895 141.861 1.00 190.79 18 SER 5 N 1
ATOM 10831 C CA . SER G 3 15 ? 172.330 217.108 143.294 1.00 177.71 18 SER 5 CA 1
ATOM 10832 C C . SER G 3 15 ? 170.822 217.350 143.437 1.00 171.46 18 SER 5 C 1
ATOM 10833 O O . SER G 3 15 ? 170.346 218.410 142.986 1.00 163.61 18 SER 5 O 1
ATOM 10836 N N . THR G 3 16 ? 170.107 216.387 144.029 1.00 177.85 19 THR 5 N 1
ATOM 10837 C CA . THR G 3 16 ? 168.700 216.529 144.493 1.00 181.24 19 THR 5 CA 1
ATOM 10838 C C . THR G 3 16 ? 168.699 217.286 145.821 1.00 181.32 19 THR 5 C 1
ATOM 10839 O O . THR G 3 16 ? 169.723 217.339 146.500 1.00 182.35 19 THR 5 O 1
ATOM 10843 N N . PRO G 3 17 ? 167.566 217.913 146.221 1.00 183.31 20 PRO 5 N 1
ATOM 10844 C CA . PRO G 3 17 ? 167.443 218.523 147.550 1.00 185.49 20 PRO 5 CA 1
ATOM 10845 C C . PRO G 3 17 ? 167.683 217.563 148.732 1.00 183.45 20 PRO 5 C 1
ATOM 10846 O O . PRO G 3 17 ? 168.219 218.015 149.740 1.00 187.27 20 PRO 5 O 1
ATOM 10850 N N . SER G 3 18 ? 167.312 216.284 148.588 1.00 171.20 21 SER 5 N 1
ATOM 10851 C CA . SER G 3 18 ? 167.517 215.221 149.609 1.00 166.07 21 SER 5 CA 1
ATOM 10852 C C . SER G 3 18 ? 169.018 214.994 149.837 1.00 172.59 21 SER 5 C 1
ATOM 10853 O O . SER G 3 18 ? 169.420 214.873 151.007 1.00 179.00 21 SER 5 O 1
ATOM 10856 N N . VAL G 3 19 ? 169.811 214.949 148.760 1.00 178.86 22 VAL 5 N 1
ATOM 10857 C CA . VAL G 3 19 ? 171.295 214.760 148.798 1.00 181.85 22 VAL 5 CA 1
ATOM 10858 C C . VAL G 3 19 ? 171.941 215.991 149.458 1.00 176.54 22 VAL 5 C 1
ATOM 10859 O O . VAL G 3 19 ? 172.817 215.800 150.336 1.00 178.25 22 VAL 5 O 1
ATOM 10863 N N . ARG G 3 20 ? 171.515 217.198 149.066 1.00 168.66 23 ARG 5 N 1
ATOM 10864 C CA . ARG G 3 20 ? 172.003 218.491 149.626 1.00 160.55 23 ARG 5 CA 1
ATOM 10865 C C . ARG G 3 20 ? 171.622 218.598 151.107 1.00 147.73 23 ARG 5 C 1
ATOM 10866 O O . ARG G 3 20 ? 172.411 219.201 151.865 1.00 147.63 23 ARG 5 O 1
ATOM 10874 N N . LYS G 3 21 ? 170.468 218.043 151.500 1.00 150.35 24 LYS 5 N 1
ATOM 10875 C CA . LYS G 3 21 ? 170.046 217.920 152.924 1.00 161.15 24 LYS 5 CA 1
ATOM 10876 C C . LYS G 3 21 ? 171.039 217.021 153.682 1.00 166.20 24 LYS 5 C 1
ATOM 10877 O O . LYS G 3 21 ? 171.484 217.433 154.777 1.00 170.99 24 LYS 5 O 1
ATOM 10883 N N . ILE G 3 22 ? 171.375 215.851 153.122 1.00 161.64 25 ILE 5 N 1
ATOM 10884 C CA . ILE G 3 22 ? 172.333 214.870 153.722 1.00 160.69 25 ILE 5 CA 1
ATOM 10885 C C . ILE G 3 22 ? 173.720 215.522 153.826 1.00 159.24 25 ILE 5 C 1
ATOM 10886 O O . ILE G 3 22 ? 174.336 215.409 154.912 1.00 163.05 25 ILE 5 O 1
ATOM 10891 N N . LEU G 3 23 ? 174.187 216.188 152.760 1.00 163.01 26 LEU 5 N 1
ATOM 10892 C CA . LEU G 3 23 ? 175.535 216.829 152.713 1.00 163.37 26 LEU 5 CA 1
ATOM 10893 C C . LEU G 3 23 ? 175.620 217.980 153.727 1.00 151.47 26 LEU 5 C 1
ATOM 10894 O O . LEU G 3 23 ? 176.672 218.087 154.387 1.00 151.06 26 LEU 5 O 1
ATOM 10899 N N . SER G 3 24 ? 174.572 218.804 153.848 1.00 144.30 27 SER 5 N 1
ATOM 10900 C CA . SER G 3 24 ? 174.497 219.921 154.830 1.00 145.22 27 SER 5 CA 1
ATOM 10901 C C . SER G 3 24 ? 174.562 219.366 156.258 1.00 144.72 27 SER 5 C 1
ATOM 10902 O O . SER G 3 24 ? 175.313 219.934 157.080 1.00 145.77 27 SER 5 O 1
ATOM 10905 N N . TYR G 3 25 ? 173.818 218.290 156.534 1.00 152.19 28 TYR 5 N 1
ATOM 10906 C CA . TYR G 3 25 ? 173.798 217.597 157.852 1.00 164.21 28 TYR 5 CA 1
ATOM 10907 C C . TYR G 3 25 ? 175.148 216.919 158.131 1.00 174.67 28 TYR 5 C 1
ATOM 10908 O O . TYR G 3 25 ? 175.551 216.907 159.308 1.00 174.85 28 TYR 5 O 1
ATOM 10917 N N . MET G 3 26 ? 175.809 216.358 157.109 1.00 184.00 29 MET 5 N 1
ATOM 10918 C CA . MET G 3 26 ? 177.157 215.729 157.246 1.00 183.45 29 MET 5 CA 1
ATOM 10919 C C . MET G 3 26 ? 178.194 216.797 157.627 1.00 180.67 29 MET 5 C 1
ATOM 10920 O O . MET G 3 26 ? 178.966 216.545 158.578 1.00 180.00 29 MET 5 O 1
ATOM 10925 N N . ASP G 3 27 ? 178.208 217.934 156.917 1.00 177.52 30 ASP 5 N 1
ATOM 10926 C CA . ASP G 3 27 ? 179.091 219.102 157.201 1.00 171.74 30 ASP 5 CA 1
ATOM 10927 C C . ASP G 3 27 ? 178.792 219.631 158.609 1.00 166.01 30 ASP 5 C 1
ATOM 10928 O O . ASP G 3 27 ? 179.751 220.015 159.308 1.00 164.06 30 ASP 5 O 1
ATOM 10933 N N . ARG G 3 28 ? 177.513 219.644 159.001 1.00 166.03 31 ARG 5 N 1
ATOM 10934 C CA . ARG G 3 28 ? 177.043 220.065 160.349 1.00 172.69 31 ARG 5 CA 1
ATOM 10935 C C . ARG G 3 28 ? 177.593 219.103 161.412 1.00 185.41 31 ARG 5 C 1
ATOM 10936 O O . ARG G 3 28 ? 178.185 219.596 162.399 1.00 190.68 31 ARG 5 O 1
ATOM 10944 N N . CYS G 3 29 ? 177.396 217.792 161.216 1.00 191.80 32 CYS 5 N 1
ATOM 10945 C CA . CYS G 3 29 ? 177.845 216.694 162.122 1.00 192.38 32 CYS 5 CA 1
ATOM 10946 C C . CYS G 3 29 ? 179.354 216.797 162.390 1.00 189.42 32 CYS 5 C 1
ATOM 10947 O O . CYS G 3 29 ? 179.752 216.612 163.557 1.00 182.91 32 CYS 5 O 1
ATOM 10950 N N . ARG G 3 30 ? 180.152 217.079 161.353 1.00 194.30 33 ARG 5 N 1
ATOM 10951 C CA . ARG G 3 30 ? 181.634 217.205 161.446 1.00 196.18 33 ARG 5 CA 1
ATOM 10952 C C . ARG G 3 30 ? 182.001 218.468 162.237 1.00 184.15 33 ARG 5 C 1
ATOM 10953 O O . ARG G 3 30 ? 182.748 218.342 163.228 1.00 177.41 33 ARG 5 O 1
ATOM 10961 N N . ASP G 3 31 ? 181.486 219.632 161.822 1.00 179.54 34 ASP 5 N 1
ATOM 10962 C CA . ASP G 3 31 ? 181.917 220.965 162.330 1.00 180.47 34 ASP 5 CA 1
ATOM 10963 C C . ASP G 3 31 ? 181.389 221.230 163.750 1.00 179.53 34 ASP 5 C 1
ATOM 10964 O O . ASP G 3 31 ? 181.862 222.217 164.352 1.00 181.18 34 ASP 5 O 1
ATOM 10969 N N . LEU G 3 32 ? 180.470 220.408 164.279 1.00 176.63 35 LEU 5 N 1
ATOM 10970 C CA . LEU G 3 32 ? 179.896 220.592 165.645 1.00 171.71 35 LEU 5 CA 1
ATOM 10971 C C . LEU G 3 32 ? 180.765 219.906 166.708 1.00 174.47 35 LEU 5 C 1
ATOM 10972 O O . LEU G 3 32 ? 180.872 220.474 167.814 1.00 174.88 35 LEU 5 O 1
ATOM 10977 N N . SER G 3 33 ? 181.351 218.743 166.405 1.00 178.00 36 SER 5 N 1
ATOM 10978 C CA . SER G 3 33 ? 182.196 217.962 167.350 1.00 182.25 36 SER 5 CA 1
ATOM 10979 C C . SER G 3 33 ? 183.518 218.703 167.595 1.00 185.24 36 SER 5 C 1
ATOM 10980 O O . SER G 3 33 ? 184.248 218.950 166.613 1.00 187.37 36 SER 5 O 1
ATOM 10983 N N . ASP G 3 34 ? 183.797 219.041 168.860 1.00 186.88 37 ASP 5 N 1
ATOM 10984 C CA . ASP G 3 34 ? 185.068 219.665 169.329 1.00 187.35 37 ASP 5 CA 1
ATOM 10985 C C . ASP G 3 34 ? 186.057 218.567 169.757 1.00 183.00 37 ASP 5 C 1
ATOM 10986 O O . ASP G 3 34 ? 187.191 218.923 170.135 1.00 183.47 37 ASP 5 O 1
ATOM 10991 N N . LEU G 3 35 ? 185.639 217.293 169.700 1.00 182.96 38 LEU 5 N 1
ATOM 10992 C CA . LEU G 3 35 ? 186.430 216.069 170.024 1.00 188.78 38 LEU 5 CA 1
ATOM 10993 C C . LEU G 3 35 ? 186.828 216.036 171.513 1.00 198.01 38 LEU 5 C 1
ATOM 10994 O O . LEU G 3 35 ? 187.782 215.301 171.847 1.00 200.92 38 LEU 5 O 1
ATOM 10999 N N . GLU G 3 36 ? 186.108 216.764 172.379 1.00 206.52 39 GLU 5 N 1
ATOM 11000 C CA . GLU G 3 36 ? 186.158 216.633 173.863 1.00 210.01 39 GLU 5 CA 1
ATOM 11001 C C . GLU G 3 36 ? 184.814 216.078 174.352 1.00 209.59 39 GLU 5 C 1
ATOM 11002 O O . GLU G 3 36 ? 184.821 215.045 175.053 1.00 206.55 39 GLU 5 O 1
ATOM 11008 N N . SER G 3 37 ? 183.712 216.746 173.989 1.00 210.05 40 SER 5 N 1
ATOM 11009 C CA . SER G 3 37 ? 182.314 216.387 174.356 1.00 208.26 40 SER 5 CA 1
ATOM 11010 C C . SER G 3 37 ? 181.772 215.318 173.400 1.00 205.85 40 SER 5 C 1
ATOM 11011 O O . SER G 3 37 ? 182.451 215.020 172.398 1.00 205.49 40 SER 5 O 1
ATOM 11014 N N . GLU G 3 38 ? 180.579 214.789 173.696 1.00 204.68 41 GLU 5 N 1
ATOM 11015 C CA . GLU G 3 38 ? 179.932 213.687 172.933 1.00 202.94 41 GLU 5 CA 1
ATOM 11016 C C . GLU G 3 38 ? 179.522 214.204 171.554 1.00 197.28 41 GLU 5 C 1
ATOM 11017 O O . GLU G 3 38 ? 178.820 215.209 171.461 1.00 198.60 41 GLU 5 O 1
ATOM 11023 N N . PRO G 3 39 ? 179.944 213.541 170.449 1.00 188.24 42 PRO 5 N 1
ATOM 11024 C CA . PRO G 3 39 ? 179.597 213.989 169.098 1.00 188.21 42 PRO 5 CA 1
ATOM 11025 C C . PRO G 3 39 ? 178.125 213.743 168.728 1.00 190.38 42 PRO 5 C 1
ATOM 11026 O O . PRO G 3 39 ? 177.397 213.173 169.524 1.00 191.20 42 PRO 5 O 1
ATOM 11030 N N . THR G 3 40 ? 177.736 214.167 167.522 1.00 193.62 43 THR 5 N 1
ATOM 11031 C CA . THR G 3 40 ? 176.323 214.353 167.095 1.00 197.23 43 THR 5 CA 1
ATOM 11032 C C . THR G 3 40 ? 175.756 213.022 166.581 1.00 198.80 43 THR 5 C 1
ATOM 11033 O O . THR G 3 40 ? 174.622 212.687 166.982 1.00 201.58 43 THR 5 O 1
ATOM 11037 N N . CYS G 3 41 ? 176.508 212.306 165.734 1.00 194.36 44 CYS 5 N 1
ATOM 11038 C CA . CYS G 3 41 ? 176.235 210.908 165.296 1.00 191.05 44 CYS 5 CA 1
ATOM 11039 C C . CYS G 3 41 ? 174.909 210.833 164.525 1.00 186.20 44 CYS 5 C 1
ATOM 11040 O O . CYS G 3 41 ? 173.871 210.539 165.152 1.00 188.18 44 CYS 5 O 1
ATOM 11043 N N . MET G 3 42 ? 174.939 211.094 163.215 1.00 179.76 45 MET 5 N 1
ATOM 11044 C CA . MET G 3 42 ? 173.759 210.949 162.321 1.00 175.89 45 MET 5 CA 1
ATOM 11045 C C . MET G 3 42 ? 173.661 209.490 161.861 1.00 164.10 45 MET 5 C 1
ATOM 11046 O O . MET G 3 42 ? 174.714 208.850 161.710 1.00 159.44 45 MET 5 O 1
ATOM 11051 N N . MET G 3 43 ? 172.436 208.990 161.672 1.00 163.71 46 MET 5 N 1
ATOM 11052 C CA . MET G 3 43 ? 172.140 207.725 160.943 1.00 172.22 46 MET 5 CA 1
ATOM 11053 C C . MET G 3 43 ? 171.412 208.098 159.647 1.00 178.20 46 MET 5 C 1
ATOM 11054 O O . MET G 3 43 ? 170.408 208.826 159.732 1.00 183.32 46 MET 5 O 1
ATOM 11059 N N . VAL G 3 44 ? 171.905 207.626 158.497 1.00 177.13 47 VAL 5 N 1
ATOM 11060 C CA . VAL G 3 44 ? 171.256 207.820 157.166 1.00 172.54 47 VAL 5 CA 1
ATOM 11061 C C . VAL G 3 44 ? 170.797 206.450 156.656 1.00 170.45 47 VAL 5 C 1
ATOM 11062 O O . VAL G 3 44 ? 171.664 205.600 156.378 1.00 174.32 47 VAL 5 O 1
ATOM 11066 N N . TYR G 3 45 ? 169.481 206.252 156.547 1.00 171.53 48 TYR 5 N 1
ATOM 11067 C CA . TYR G 3 45 ? 168.849 205.067 155.909 1.00 176.79 48 TYR 5 CA 1
ATOM 11068 C C . TYR G 3 45 ? 168.803 205.289 154.393 1.00 175.35 48 TYR 5 C 1
ATOM 11069 O O . TYR G 3 45 ? 169.222 206.369 153.927 1.00 177.12 48 TYR 5 O 1
ATOM 11078 N N . GLY G 3 46 ? 168.304 204.298 153.650 1.00 177.78 49 GLY 5 N 1
ATOM 11079 C CA . GLY G 3 46 ? 168.128 204.375 152.186 1.00 181.91 49 GLY 5 CA 1
ATOM 11080 C C . GLY G 3 46 ? 168.112 202.999 151.547 1.00 183.59 49 GLY 5 C 1
ATOM 11081 O O . GLY G 3 46 ? 168.951 202.164 151.931 1.00 187.30 49 GLY 5 O 1
ATOM 11082 N N . ALA G 3 47 ? 167.223 202.795 150.570 1.00 182.25 50 ALA 5 N 1
ATOM 11083 C CA . ALA G 3 47 ? 166.899 201.488 149.947 1.00 182.41 50 ALA 5 CA 1
ATOM 11084 C C . ALA G 3 47 ? 168.057 201.003 149.059 1.00 186.92 50 ALA 5 C 1
ATOM 11085 O O . ALA G 3 47 ? 169.147 201.608 149.100 1.00 189.48 50 ALA 5 O 1
ATOM 11087 N N . SER G 3 48 ? 167.835 199.925 148.300 1.00 188.19 51 SER 5 N 1
ATOM 11088 C CA . SER G 3 48 ? 168.831 199.308 147.385 1.00 184.85 51 SER 5 CA 1
ATOM 11089 C C . SER G 3 48 ? 168.954 200.152 146.109 1.00 175.21 51 SER 5 C 1
ATOM 11090 O O . SER G 3 48 ? 168.095 200.008 145.215 1.00 173.19 51 SER 5 O 1
ATOM 11093 N N . GLY G 3 49 ? 169.968 201.023 146.048 1.00 169.50 52 GLY 5 N 1
ATOM 11094 C CA . GLY G 3 49 ? 170.351 201.780 144.839 1.00 172.89 52 GLY 5 CA 1
ATOM 11095 C C . GLY G 3 49 ? 169.711 203.159 144.775 1.00 173.05 52 GLY 5 C 1
ATOM 11096 O O . GLY G 3 49 ? 169.260 203.538 143.677 1.00 179.75 52 GLY 5 O 1
ATOM 11097 N N . VAL G 3 50 ? 169.708 203.897 145.892 1.00 170.25 53 VAL 5 N 1
ATOM 11098 C CA . VAL G 3 50 ? 169.168 205.293 145.997 1.00 169.55 53 VAL 5 CA 1
ATOM 11099 C C . VAL G 3 50 ? 170.275 206.306 145.674 1.00 168.35 53 VAL 5 C 1
ATOM 11100 O O . VAL G 3 50 ? 169.927 207.430 145.259 1.00 169.84 53 VAL 5 O 1
ATOM 11104 N N . GLY G 3 51 ? 171.544 205.930 145.868 1.00 169.44 54 GLY 5 N 1
ATOM 11105 C CA . GLY G 3 51 ? 172.724 206.792 145.657 1.00 174.20 54 GLY 5 CA 1
ATOM 11106 C C . GLY G 3 51 ? 173.394 207.178 146.966 1.00 177.00 54 GLY 5 C 1
ATOM 11107 O O . GLY G 3 51 ? 173.808 208.345 147.082 1.00 181.75 54 GLY 5 O 1
ATOM 11108 N N . LYS G 3 52 ? 173.505 206.238 147.912 1.00 173.42 55 LYS 5 N 1
ATOM 11109 C CA . LYS G 3 52 ? 174.186 206.436 149.221 1.00 169.82 55 LYS 5 CA 1
ATOM 11110 C C . LYS G 3 52 ? 175.699 206.507 148.988 1.00 170.66 55 LYS 5 C 1
ATOM 11111 O O . LYS G 3 52 ? 176.309 207.489 149.441 1.00 176.43 55 LYS 5 O 1
ATOM 11117 N N . THR G 3 53 ? 176.271 205.512 148.299 1.00 170.20 56 THR 5 N 1
ATOM 11118 C CA . THR G 3 53 ? 177.732 205.404 148.015 1.00 171.50 56 THR 5 CA 1
ATOM 11119 C C . THR G 3 53 ? 178.197 206.641 147.227 1.00 173.30 56 THR 5 C 1
ATOM 11120 O O . THR G 3 53 ? 179.303 207.154 147.535 1.00 179.12 56 THR 5 O 1
ATOM 11124 N N . THR G 3 54 ? 177.379 207.120 146.278 1.00 165.24 57 THR 5 N 1
ATOM 11125 C CA . THR G 3 54 ? 177.629 208.355 145.481 1.00 164.69 57 THR 5 CA 1
ATOM 11126 C C . THR G 3 54 ? 177.675 209.574 146.414 1.00 168.05 57 THR 5 C 1
ATOM 11127 O O . THR G 3 54 ? 178.543 210.442 146.189 1.00 170.55 57 THR 5 O 1
ATOM 11131 N N . VAL G 3 55 ? 176.776 209.637 147.406 1.00 162.59 58 VAL 5 N 1
ATOM 11132 C CA . VAL G 3 55 ? 176.733 210.714 148.444 1.00 156.71 58 VAL 5 CA 1
ATOM 11133 C C . VAL G 3 55 ? 178.052 210.689 149.229 1.00 154.41 58 VAL 5 C 1
ATOM 11134 O O . VAL G 3 55 ? 178.672 211.770 149.369 1.00 156.12 58 VAL 5 O 1
ATOM 11138 N N . ILE G 3 56 ? 178.478 209.507 149.691 1.00 155.70 59 ILE 5 N 1
ATOM 11139 C CA . ILE G 3 56 ? 179.712 209.345 150.520 1.00 165.55 59 ILE 5 CA 1
ATOM 11140 C C . ILE G 3 56 ? 180.917 209.720 149.649 1.00 172.41 59 ILE 5 C 1
ATOM 11141 O O . ILE G 3 56 ? 181.818 210.407 150.174 1.00 181.22 59 ILE 5 O 1
ATOM 11146 N N . LYS G 3 57 ? 180.928 209.302 148.375 1.00 179.33 60 LYS 5 N 1
ATOM 11147 C CA . LYS G 3 57 ? 182.048 209.594 147.435 1.00 188.22 60 LYS 5 CA 1
ATOM 11148 C C . LYS G 3 57 ? 182.092 211.094 147.115 1.00 186.41 60 LYS 5 C 1
ATOM 11149 O O . LYS G 3 57 ? 183.214 211.648 147.088 1.00 191.37 60 LYS 5 O 1
ATOM 11155 N N . LYS G 3 58 ? 180.933 211.722 146.884 1.00 176.87 61 LYS 5 N 1
ATOM 11156 C CA . LYS G 3 58 ? 180.820 213.184 146.626 1.00 173.80 61 LYS 5 CA 1
ATOM 11157 C C . LYS G 3 58 ? 181.332 213.947 147.853 1.00 175.99 61 LYS 5 C 1
ATOM 11158 O O . LYS G 3 58 ? 182.118 214.902 147.659 1.00 179.65 61 LYS 5 O 1
ATOM 11164 N N . TYR G 3 59 ? 180.922 213.534 149.060 1.00 174.62 62 TYR 5 N 1
ATOM 11165 C CA . TYR G 3 59 ? 181.362 214.153 150.339 1.00 177.95 62 TYR 5 CA 1
ATOM 11166 C C . TYR G 3 59 ? 182.875 213.967 150.515 1.00 177.06 62 TYR 5 C 1
ATOM 11167 O O . TYR G 3 59 ? 183.557 214.969 150.822 1.00 178.51 62 TYR 5 O 1
ATOM 11176 N N . LEU G 3 60 ? 183.371 212.735 150.333 1.00 181.44 63 LEU 5 N 1
ATOM 11177 C CA . LEU G 3 60 ? 184.813 212.370 150.459 1.00 188.35 63 LEU 5 CA 1
ATOM 11178 C C . LEU G 3 60 ? 185.670 213.325 149.618 1.00 194.84 63 LEU 5 C 1
ATOM 11179 O O . LEU G 3 60 ? 186.612 213.928 150.187 1.00 197.52 63 LEU 5 O 1
ATOM 11184 N N . ASN G 3 61 ? 185.345 213.452 148.325 1.00 200.31 64 ASN 5 N 1
ATOM 11185 C CA . ASN G 3 61 ? 186.044 214.343 147.358 1.00 200.83 64 ASN 5 CA 1
ATOM 11186 C C . ASN G 3 61 ? 185.975 215.791 147.858 1.00 199.19 64 ASN 5 C 1
ATOM 11187 O O . ASN G 3 61 ? 187.050 216.405 148.019 1.00 202.45 64 ASN 5 O 1
ATOM 11192 N N . GLN G 3 62 ? 184.766 216.302 148.127 1.00 190.57 65 GLN 5 N 1
ATOM 11193 C CA . GLN G 3 62 ? 184.534 217.743 148.430 1.00 189.46 65 GLN 5 CA 1
ATOM 11194 C C . GLN G 3 62 ? 185.110 218.108 149.808 1.00 183.40 65 GLN 5 C 1
ATOM 11195 O O . GLN G 3 62 ? 185.335 219.315 150.030 1.00 183.77 65 GLN 5 O 1
ATOM 11201 N N . ALA G 3 63 ? 185.338 217.129 150.695 1.00 181.95 66 ALA 5 N 1
ATOM 11202 C CA . ALA G 3 63 ? 185.932 217.338 152.037 1.00 185.93 66 ALA 5 CA 1
ATOM 11203 C C . ALA G 3 63 ? 187.455 217.143 151.992 1.00 190.86 66 ALA 5 C 1
ATOM 11204 O O . ALA G 3 63 ? 188.171 218.122 152.287 1.00 190.28 66 ALA 5 O 1
ATOM 11206 N N . ALA G 3 64 ? 187.933 215.945 151.625 1.00 202.14 67 ALA 5 N 1
ATOM 11207 C CA . ALA G 3 64 ? 189.277 215.431 152.001 1.00 212.07 67 ALA 5 CA 1
ATOM 11208 C C . ALA G 3 64 ? 190.280 215.399 150.832 1.00 218.24 67 ALA 5 C 1
ATOM 11209 O O . ALA G 3 64 ? 191.401 214.890 151.063 1.00 216.11 67 ALA 5 O 1
ATOM 11211 N N . ALA G 3 65 ? 189.941 215.932 149.649 1.00 224.24 68 ALA 5 N 1
ATOM 11212 C CA . ALA G 3 65 ? 190.799 215.875 148.435 1.00 227.95 68 ALA 5 CA 1
ATOM 11213 C C . ALA G 3 65 ? 192.117 216.630 148.670 1.00 232.75 68 ALA 5 C 1
ATOM 11214 O O . ALA G 3 65 ? 193.186 215.987 148.581 1.00 232.44 68 ALA 5 O 1
ATOM 11216 N N . ALA G 3 66 ? 192.040 217.935 148.961 1.00 234.98 69 ALA 5 N 1
ATOM 11217 C CA . ALA G 3 66 ? 193.199 218.847 149.139 1.00 232.33 69 ALA 5 CA 1
ATOM 11218 C C . ALA G 3 66 ? 193.996 218.476 150.400 1.00 231.52 69 ALA 5 C 1
ATOM 11219 O O . ALA G 3 66 ? 195.242 218.585 150.362 1.00 230.62 69 ALA 5 O 1
ATOM 11221 N N . ALA G 3 67 ? 193.313 218.057 151.473 1.00 228.91 70 ALA 5 N 1
ATOM 11222 C CA . ALA G 3 67 ? 193.924 217.677 152.777 1.00 224.70 70 ALA 5 CA 1
ATOM 11223 C C . ALA G 3 67 ? 194.716 216.370 152.639 1.00 216.71 70 ALA 5 C 1
ATOM 11224 O O . ALA G 3 67 ? 195.798 216.277 153.252 1.00 211.04 70 ALA 5 O 1
ATOM 11226 N N . ALA G 3 68 ? 194.198 215.398 151.877 1.00 214.47 71 ALA 5 N 1
ATOM 11227 C CA . ALA G 3 68 ? 194.907 214.143 151.527 1.00 217.55 71 ALA 5 CA 1
ATOM 11228 C C . ALA G 3 68 ? 196.078 214.451 150.582 1.00 224.20 71 ALA 5 C 1
ATOM 11229 O O . ALA G 3 68 ? 197.115 213.769 150.698 1.00 224.67 71 ALA 5 O 1
ATOM 11231 N N . ALA G 3 69 ? 195.919 215.437 149.687 1.00 229.41 72 ALA 5 N 1
ATOM 11232 C CA . ALA G 3 69 ? 196.970 215.924 148.757 1.00 229.90 72 ALA 5 CA 1
ATOM 11233 C C . ALA G 3 69 ? 198.081 216.645 149.535 1.00 231.58 72 ALA 5 C 1
ATOM 11234 O O . ALA G 3 69 ? 199.246 216.564 149.093 1.00 232.12 72 ALA 5 O 1
ATOM 11236 N N . GLY G 3 70 ? 197.735 217.328 150.635 1.00 231.82 73 GLY 5 N 1
ATOM 11237 C CA . GLY G 3 70 ? 198.687 218.026 151.524 1.00 231.10 73 GLY 5 CA 1
ATOM 11238 C C . GLY G 3 70 ? 199.671 217.069 152.181 1.00 230.68 73 GLY 5 C 1
ATOM 11239 O O . GLY G 3 70 ? 200.885 217.352 152.135 1.00 230.08 73 GLY 5 O 1
ATOM 11240 N N . GLY G 3 71 ? 199.167 215.978 152.772 1.00 229.05 74 GLY 5 N 1
ATOM 11241 C CA . GLY G 3 71 ? 199.978 214.931 153.429 1.00 227.23 74 GLY 5 CA 1
ATOM 11242 C C . GLY G 3 71 ? 199.124 213.817 154.016 1.00 226.15 74 GLY 5 C 1
ATOM 11243 O O . GLY G 3 71 ? 197.909 213.785 153.724 1.00 225.79 74 GLY 5 O 1
ATOM 11244 N N . ASP G 3 72 ? 199.739 212.931 154.809 1.00 223.28 75 ASP 5 N 1
ATOM 11245 C CA . ASP G 3 72 ? 199.057 211.835 155.554 1.00 219.90 75 ASP 5 CA 1
ATOM 11246 C C . ASP G 3 72 ? 198.305 212.456 156.740 1.00 217.11 75 ASP 5 C 1
ATOM 11247 O O . ASP G 3 72 ? 198.896 212.551 157.837 1.00 214.17 75 ASP 5 O 1
ATOM 11252 N N . ILE G 3 73 ? 197.061 212.888 156.502 1.00 215.65 76 ILE 5 N 1
ATOM 11253 C CA . ILE G 3 73 ? 196.153 213.520 157.510 1.00 214.93 76 ILE 5 CA 1
ATOM 11254 C C . ILE G 3 73 ? 194.856 212.697 157.618 1.00 209.21 76 ILE 5 C 1
ATOM 11255 O O . ILE G 3 73 ? 194.460 212.402 158.764 1.00 210.66 76 ILE 5 O 1
ATOM 11260 N N . ILE G 3 74 ? 194.239 212.332 156.482 1.00 197.04 77 ILE 5 N 1
ATOM 11261 C CA . ILE G 3 74 ? 192.970 211.542 156.354 1.00 186.35 77 ILE 5 CA 1
ATOM 11262 C C . ILE G 3 74 ? 191.952 212.021 157.395 1.00 174.19 77 ILE 5 C 1
ATOM 11263 O O . ILE G 3 74 ? 191.733 211.365 158.413 1.00 165.50 77 ILE 5 O 1
ATOM 11268 N N . PRO G 3 75 ? 191.283 213.179 157.165 1.00 171.71 78 PRO 5 N 1
ATOM 11269 C CA . PRO G 3 75 ? 190.368 213.760 158.148 1.00 166.67 78 PRO 5 CA 1
ATOM 11270 C C . PRO G 3 75 ? 189.070 212.950 158.289 1.00 163.15 78 PRO 5 C 1
ATOM 11271 O O . PRO G 3 75 ? 188.680 212.680 159.412 1.00 173.35 78 PRO 5 O 1
ATOM 11275 N N . VAL G 3 76 ? 188.440 212.596 157.164 1.00 151.43 79 VAL 5 N 1
ATOM 11276 C CA . VAL G 3 76 ? 187.200 211.762 157.114 1.00 146.96 79 VAL 5 CA 1
ATOM 11277 C C . VAL G 3 76 ? 187.562 210.383 156.557 1.00 149.28 79 VAL 5 C 1
ATOM 11278 O O . VAL G 3 76 ? 188.510 210.301 155.748 1.00 151.33 79 VAL 5 O 1
ATOM 11282 N N . LEU G 3 77 ? 186.820 209.354 156.977 1.00 157.22 80 LEU 5 N 1
ATOM 11283 C CA . LEU G 3 77 ? 187.025 207.933 156.582 1.00 163.31 80 LEU 5 CA 1
ATOM 11284 C C . LEU G 3 77 ? 185.824 207.438 155.771 1.00 170.68 80 LEU 5 C 1
ATOM 11285 O O . LEU G 3 77 ? 184.806 208.158 155.696 1.00 174.70 80 LEU 5 O 1
ATOM 11290 N N . HIS G 3 78 ? 185.965 206.243 155.192 1.00 170.88 81 HIS 5 N 1
ATOM 11291 C CA . HIS G 3 78 ? 184.893 205.478 154.507 1.00 168.64 81 HIS 5 CA 1
ATOM 11292 C C . HIS G 3 78 ? 185.086 203.990 154.805 1.00 169.33 81 HIS 5 C 1
ATOM 11293 O O . HIS G 3 78 ? 186.058 203.404 154.289 1.00 171.83 81 HIS 5 O 1
ATOM 11300 N N . ILE G 3 79 ? 184.190 203.422 155.609 1.00 173.77 82 ILE 5 N 1
ATOM 11301 C CA . ILE G 3 79 ? 184.257 202.018 156.104 1.00 182.62 82 ILE 5 CA 1
ATOM 11302 C C . ILE G 3 79 ? 183.048 201.258 155.558 1.00 187.36 82 ILE 5 C 1
ATOM 11303 O O . ILE G 3 79 ? 181.924 201.785 155.641 1.00 190.72 82 ILE 5 O 1
ATOM 11308 N N . GLU G 3 80 ? 183.300 200.080 154.987 1.00 193.66 83 GLU 5 N 1
ATOM 11309 C CA . GLU G 3 80 ? 182.271 199.115 154.525 1.00 199.03 83 GLU 5 CA 1
ATOM 11310 C C . GLU G 3 80 ? 182.450 197.838 155.351 1.00 196.48 83 GLU 5 C 1
ATOM 11311 O O . GLU G 3 80 ? 183.435 197.111 155.099 1.00 197.78 83 GLU 5 O 1
ATOM 11317 N N . LEU G 3 81 ? 181.563 197.602 156.326 1.00 192.82 84 LEU 5 N 1
ATOM 11318 C CA . LEU G 3 81 ? 181.611 196.412 157.223 1.00 187.54 84 LEU 5 CA 1
ATOM 11319 C C . LEU G 3 81 ? 181.614 195.146 156.371 1.00 175.66 84 LEU 5 C 1
ATOM 11320 O O . LEU G 3 81 ? 181.057 195.134 155.275 1.00 176.03 84 LEU 5 O 1
ATOM 11325 N N . PRO G 3 82 ? 182.270 194.055 156.826 1.00 172.17 85 PRO 5 N 1
ATOM 11326 C CA . PRO G 3 82 ? 182.066 192.738 156.225 1.00 175.24 85 PRO 5 CA 1
ATOM 11327 C C . PRO G 3 82 ? 180.716 192.149 156.667 1.00 177.04 85 PRO 5 C 1
ATOM 11328 O O . PRO G 3 82 ? 180.100 192.699 157.565 1.00 175.57 85 PRO 5 O 1
ATOM 11332 N N . ASP G 3 83 ? 180.285 191.060 156.022 1.00 181.55 86 ASP 5 N 1
ATOM 11333 C CA . ASP G 3 83 ? 179.000 190.364 156.306 1.00 183.87 86 ASP 5 CA 1
ATOM 11334 C C . ASP G 3 83 ? 179.170 189.481 157.550 1.00 183.72 86 ASP 5 C 1
ATOM 11335 O O . ASP G 3 83 ? 180.179 188.747 157.615 1.00 179.03 86 ASP 5 O 1
ATOM 11340 N N . ASN G 3 84 ? 178.201 189.533 158.474 1.00 188.67 87 ASN 5 N 1
ATOM 11341 C CA . ASN G 3 84 ? 178.229 188.856 159.801 1.00 193.76 87 ASN 5 CA 1
ATOM 11342 C C . ASN G 3 84 ? 179.521 189.264 160.522 1.00 195.95 87 ASN 5 C 1
ATOM 11343 O O . ASN G 3 84 ? 180.305 188.372 160.911 1.00 197.15 87 ASN 5 O 1
ATOM 11348 N N . ALA G 3 85 ? 179.731 190.575 160.673 1.00 198.31 88 ALA 5 N 1
ATOM 11349 C CA . ALA G 3 85 ? 180.970 191.183 161.216 1.00 201.67 88 ALA 5 CA 1
ATOM 11350 C C . ALA G 3 85 ? 181.079 190.895 162.716 1.00 204.86 88 ALA 5 C 1
ATOM 11351 O O . ALA G 3 85 ? 180.060 191.040 163.423 1.00 207.82 88 ALA 5 O 1
ATOM 11353 N N . LYS G 3 86 ? 182.271 190.489 163.167 1.00 200.50 89 LYS 5 N 1
ATOM 11354 C CA . LYS G 3 86 ? 182.675 190.498 164.597 1.00 198.64 89 LYS 5 CA 1
ATOM 11355 C C . LYS G 3 86 ? 183.298 191.858 164.899 1.00 201.07 89 LYS 5 C 1
ATOM 11356 O O . LYS G 3 86 ? 183.737 192.547 163.978 1.00 196.78 89 LYS 5 O 1
ATOM 11362 N N . PRO G 3 87 ? 183.322 192.306 166.178 1.00 207.92 90 PRO 5 N 1
ATOM 11363 C CA . PRO G 3 87 ? 183.960 193.575 166.531 1.00 208.13 90 PRO 5 CA 1
ATOM 11364 C C . PRO G 3 87 ? 185.433 193.635 166.087 1.00 203.87 90 PRO 5 C 1
ATOM 11365 O O . PRO G 3 87 ? 185.819 194.667 165.573 1.00 207.62 90 PRO 5 O 1
ATOM 11369 N N . VAL G 3 88 ? 186.186 192.537 166.244 1.00 197.83 91 VAL 5 N 1
ATOM 11370 C CA . VAL G 3 88 ? 187.629 192.424 165.856 1.00 195.22 91 VAL 5 CA 1
ATOM 11371 C C . VAL G 3 88 ? 187.784 192.602 164.336 1.00 188.39 91 VAL 5 C 1
ATOM 11372 O O . VAL G 3 88 ? 188.767 193.256 163.931 1.00 187.30 91 VAL 5 O 1
ATOM 11376 N N . ASP G 3 89 ? 186.859 192.055 163.535 1.00 184.89 92 ASP 5 N 1
ATOM 11377 C CA . ASP G 3 89 ? 186.884 192.113 162.043 1.00 182.81 92 ASP 5 CA 1
ATOM 11378 C C . ASP G 3 89 ? 186.685 193.561 161.575 1.00 170.40 92 ASP 5 C 1
ATOM 11379 O O . ASP G 3 89 ? 187.551 194.062 160.827 1.00 163.17 92 ASP 5 O 1
ATOM 11384 N N . ALA G 3 90 ? 185.585 194.195 161.994 1.00 170.03 93 ALA 5 N 1
ATOM 11385 C CA . ALA G 3 90 ? 185.237 195.601 161.672 1.00 173.83 93 ALA 5 CA 1
ATOM 11386 C C . ALA G 3 90 ? 186.264 196.560 162.293 1.00 178.63 93 ALA 5 C 1
ATOM 11387 O O . ALA G 3 90 ? 186.522 197.612 161.671 1.00 184.51 93 ALA 5 O 1
ATOM 11389 N N . ALA G 3 91 ? 186.825 196.217 163.463 1.00 184.70 94 ALA 5 N 1
ATOM 11390 C CA . ALA G 3 91 ? 187.875 197.003 164.162 1.00 188.02 94 ALA 5 CA 1
ATOM 11391 C C . ALA G 3 91 ? 189.167 197.022 163.335 1.00 184.01 94 ALA 5 C 1
ATOM 11392 O O . ALA G 3 91 ? 189.732 198.122 163.158 1.00 179.24 94 ALA 5 O 1
ATOM 11394 N N . ARG G 3 92 ? 189.634 195.858 162.866 1.00 183.13 95 ARG 5 N 1
ATOM 11395 C CA . ARG G 3 92 ? 190.904 195.755 162.095 1.00 181.84 95 ARG 5 CA 1
ATOM 11396 C C . ARG G 3 92 ? 190.697 196.323 160.683 1.00 178.39 95 ARG 5 C 1
ATOM 11397 O O . ARG G 3 92 ? 191.674 196.869 160.144 1.00 183.66 95 ARG 5 O 1
ATOM 11405 N N . GLU G 3 93 ? 189.484 196.232 160.120 1.00 176.19 96 GLU 5 N 1
ATOM 11406 C CA . GLU G 3 93 ? 189.142 196.825 158.794 1.00 171.72 96 GLU 5 CA 1
ATOM 11407 C C . GLU G 3 93 ? 189.227 198.355 158.891 1.00 163.89 96 GLU 5 C 1
ATOM 11408 O O . GLU G 3 93 ? 189.833 198.967 157.989 1.00 154.06 96 GLU 5 O 1
ATOM 11414 N N . LEU G 3 94 ? 188.650 198.928 159.955 1.00 177.47 97 LEU 5 N 1
ATOM 11415 C CA . LEU G 3 94 ? 188.748 200.368 160.340 1.00 186.60 97 LEU 5 CA 1
ATOM 11416 C C . LEU G 3 94 ? 190.224 200.767 160.487 1.00 180.44 97 LEU 5 C 1
ATOM 11417 O O . LEU G 3 94 ? 190.587 201.870 160.025 1.00 171.72 97 LEU 5 O 1
ATOM 11422 N N . LEU G 3 95 ? 191.039 199.887 161.082 1.00 183.13 98 LEU 5 N 1
ATOM 11423 C CA . LEU G 3 95 ? 192.493 200.106 161.331 1.00 185.15 98 LEU 5 CA 1
ATOM 11424 C C . LEU G 3 95 ? 193.274 200.103 160.009 1.00 182.14 98 LEU 5 C 1
ATOM 11425 O O . LEU G 3 95 ? 194.000 201.082 159.774 1.00 180.09 98 LEU 5 O 1
ATOM 11430 N N . VAL G 3 96 ? 193.151 199.050 159.192 1.00 186.26 99 VAL 5 N 1
ATOM 11431 C CA . VAL G 3 96 ? 193.974 198.871 157.953 1.00 189.32 99 VAL 5 CA 1
ATOM 11432 C C . VAL G 3 96 ? 193.532 199.874 156.876 1.00 187.71 99 VAL 5 C 1
ATOM 11433 O O . VAL G 3 96 ? 194.368 200.187 156.005 1.00 187.55 99 VAL 5 O 1
ATOM 11437 N N . GLU G 3 97 ? 192.287 200.362 156.926 1.00 188.74 100 GLU 5 N 1
ATOM 11438 C CA . GLU G 3 97 ? 191.795 201.440 156.024 1.00 186.59 100 GLU 5 CA 1
ATOM 11439 C C . GLU G 3 97 ? 192.420 202.773 156.462 1.00 177.65 100 GLU 5 C 1
ATOM 11440 O O . GLU G 3 97 ? 192.953 203.485 155.591 1.00 169.75 100 GLU 5 O 1
ATOM 11446 N N . MET G 3 98 ? 192.364 203.081 157.762 1.00 187.13 101 MET 5 N 1
ATOM 11447 C CA . MET G 3 98 ? 192.873 204.347 158.359 1.00 195.42 101 MET 5 CA 1
ATOM 11448 C C . MET G 3 98 ? 194.406 204.308 158.411 1.00 184.73 101 MET 5 C 1
ATOM 11449 O O . MET G 3 98 ? 194.945 203.490 159.177 1.00 183.64 101 MET 5 O 1
ATOM 11454 N N . GLY G 3 99 ? 195.077 205.175 157.646 1.00 179.29 102 GLY 5 N 1
ATOM 11455 C CA . GLY G 3 99 ? 196.550 205.274 157.607 1.00 181.31 102 GLY 5 CA 1
ATOM 11456 C C . GLY G 3 99 ? 197.186 203.971 157.151 1.00 187.50 102 GLY 5 C 1
ATOM 11457 O O . GLY G 3 99 ? 196.577 203.292 156.296 1.00 189.94 102 GLY 5 O 1
ATOM 11458 N N . ASP G 3 100 ? 198.356 203.625 157.703 1.00 191.04 103 ASP 5 N 1
ATOM 11459 C CA . ASP G 3 100 ? 199.116 202.393 157.354 1.00 192.00 103 ASP 5 CA 1
ATOM 11460 C C . ASP G 3 100 ? 199.742 201.781 158.609 1.00 190.98 103 ASP 5 C 1
ATOM 11461 O O . ASP G 3 100 ? 200.940 201.931 158.845 1.00 193.88 103 ASP 5 O 1
ATOM 11466 N N . PRO G 3 101 ? 198.953 201.087 159.464 1.00 189.24 104 PRO 5 N 1
ATOM 11467 C CA . PRO G 3 101 ? 199.492 200.072 160.370 1.00 193.89 104 PRO 5 CA 1
ATOM 11468 C C . PRO G 3 101 ? 199.625 198.725 159.639 1.00 197.61 104 PRO 5 C 1
ATOM 11469 O O . PRO G 3 101 ? 199.301 198.675 158.461 1.00 195.88 104 PRO 5 O 1
ATOM 11473 N N . LEU G 3 102 ? 200.084 197.676 160.335 1.00 203.98 105 LEU 5 N 1
ATOM 11474 C CA . LEU G 3 102 ? 199.930 196.266 159.870 1.00 206.98 105 LEU 5 CA 1
ATOM 11475 C C . LEU G 3 102 ? 198.542 195.780 160.320 1.00 207.58 105 LEU 5 C 1
ATOM 11476 O O . LEU G 3 102 ? 197.696 195.559 159.436 1.00 204.37 105 LEU 5 O 1
ATOM 11481 N N . ALA G 3 103 ? 198.310 195.634 161.631 1.00 212.03 106 ALA 5 N 1
ATOM 11482 C CA . ALA G 3 103 ? 196.989 195.669 162.312 1.00 219.01 106 ALA 5 CA 1
ATOM 11483 C C . ALA G 3 103 ? 196.103 194.446 162.012 1.00 224.71 106 ALA 5 C 1
ATOM 11484 O O . ALA G 3 103 ? 195.109 194.290 162.754 1.00 224.64 106 ALA 5 O 1
ATOM 11486 N N . LEU G 3 104 ? 196.414 193.612 161.007 1.00 230.37 107 LEU 5 N 1
ATOM 11487 C CA . LEU G 3 104 ? 195.530 192.489 160.573 1.00 237.49 107 LEU 5 CA 1
ATOM 11488 C C . LEU G 3 104 ? 196.241 191.128 160.699 1.00 244.11 107 LEU 5 C 1
ATOM 11489 O O . LEU G 3 104 ? 195.711 190.144 160.140 1.00 247.80 107 LEU 5 O 1
ATOM 11494 N N . TYR G 3 105 ? 197.339 191.049 161.465 1.00 245.87 108 TYR 5 N 1
ATOM 11495 C CA . TYR G 3 105 ? 198.028 189.784 161.846 1.00 245.88 108 TYR 5 CA 1
ATOM 11496 C C . TYR G 3 105 ? 197.704 189.441 163.304 1.00 245.27 108 TYR 5 C 1
ATOM 11497 O O . TYR G 3 105 ? 197.253 188.307 163.566 1.00 245.15 108 TYR 5 O 1
ATOM 11506 N N . GLU G 3 106 ? 197.926 190.397 164.213 1.00 244.34 109 GLU 5 N 1
ATOM 11507 C CA . GLU G 3 106 ? 197.686 190.256 165.676 1.00 244.22 109 GLU 5 CA 1
ATOM 11508 C C . GLU G 3 106 ? 196.228 190.652 165.961 1.00 245.73 109 GLU 5 C 1
ATOM 11509 O O . GLU G 3 106 ? 195.964 191.860 166.135 1.00 245.47 109 GLU 5 O 1
ATOM 11515 N N . THR G 3 107 ? 195.328 189.656 165.990 1.00 245.35 110 THR 5 N 1
ATOM 11516 C CA . THR G 3 107 ? 193.869 189.797 166.267 1.00 242.54 110 THR 5 CA 1
ATOM 11517 C C . THR G 3 107 ? 193.625 189.381 167.724 1.00 239.97 110 THR 5 C 1
ATOM 11518 O O . THR G 3 107 ? 193.521 188.162 167.981 1.00 241.10 110 THR 5 O 1
ATOM 11522 N N . ASP G 3 108 ? 193.599 190.350 168.644 1.00 233.17 111 ASP 5 N 1
ATOM 11523 C CA . ASP G 3 108 ? 193.259 190.128 170.077 1.00 227.37 111 ASP 5 CA 1
ATOM 11524 C C . ASP G 3 108 ? 192.187 191.122 170.553 1.00 218.93 111 ASP 5 C 1
ATOM 11525 O O . ASP G 3 108 ? 191.864 191.075 171.758 1.00 221.33 111 ASP 5 O 1
ATOM 11530 N N . LEU G 3 109 ? 191.681 192.003 169.674 1.00 204.63 112 LEU 5 N 1
ATOM 11531 C CA . LEU G 3 109 ? 190.467 192.852 169.870 1.00 196.20 112 LEU 5 CA 1
ATOM 11532 C C . LEU G 3 109 ? 190.724 193.983 170.883 1.00 188.48 112 LEU 5 C 1
ATOM 11533 O O . LEU G 3 109 ? 190.118 195.048 170.696 1.00 187.84 112 LEU 5 O 1
ATOM 11538 N N . ALA G 3 110 ? 191.580 193.782 171.895 1.00 184.42 113 ALA 5 N 1
ATOM 11539 C CA . ALA G 3 110 ? 191.822 194.722 173.017 1.00 183.12 113 ALA 5 CA 1
ATOM 11540 C C . ALA G 3 110 ? 193.005 195.645 172.695 1.00 180.95 113 ALA 5 C 1
ATOM 11541 O O . ALA G 3 110 ? 192.871 196.870 172.893 1.00 184.54 113 ALA 5 O 1
ATOM 11543 N N . ARG G 3 111 ? 194.125 195.072 172.243 1.00 178.17 114 ARG 5 N 1
ATOM 11544 C CA . ARG G 3 111 ? 195.377 195.816 171.919 1.00 177.24 114 ARG 5 CA 1
ATOM 11545 C C . ARG G 3 111 ? 195.211 196.591 170.604 1.00 171.77 114 ARG 5 C 1
ATOM 11546 O O . ARG G 3 111 ? 195.829 197.675 170.489 1.00 168.68 114 ARG 5 O 1
ATOM 11554 N N . LEU G 3 112 ? 194.406 196.087 169.662 1.00 170.44 115 LEU 5 N 1
ATOM 11555 C CA . LEU G 3 112 ? 194.079 196.824 168.406 1.00 171.09 115 LEU 5 CA 1
ATOM 11556 C C . LEU G 3 112 ? 193.005 197.892 168.677 1.00 172.55 115 LEU 5 C 1
ATOM 11557 O O . LEU G 3 112 ? 193.025 198.916 167.964 1.00 175.82 115 LEU 5 O 1
ATOM 11562 N N . THR G 3 113 ? 192.133 197.709 169.678 1.00 170.57 116 THR 5 N 1
ATOM 11563 C CA . THR G 3 113 ? 191.263 198.799 170.208 1.00 166.51 116 THR 5 CA 1
ATOM 11564 C C . THR G 3 113 ? 192.160 199.896 170.791 1.00 160.26 116 THR 5 C 1
ATOM 11565 O O . THR G 3 113 ? 191.892 201.076 170.505 1.00 160.37 116 THR 5 O 1
ATOM 11569 N N . LYS G 3 114 ? 193.183 199.522 171.570 1.00 164.70 117 LYS 5 N 1
ATOM 11570 C CA . LYS G 3 114 ? 194.167 200.478 172.149 1.00 170.00 117 LYS 5 CA 1
ATOM 11571 C C . LYS G 3 114 ? 194.956 201.145 171.015 1.00 168.84 117 LYS 5 C 1
ATOM 11572 O O . LYS G 3 114 ? 195.218 202.366 171.128 1.00 164.31 117 LYS 5 O 1
ATOM 11578 N N . ARG G 3 115 ? 195.311 200.387 169.968 1.00 176.84 118 ARG 5 N 1
ATOM 11579 C CA . ARG G 3 115 ? 196.063 200.907 168.792 1.00 184.87 118 ARG 5 CA 1
ATOM 11580 C C . ARG G 3 115 ? 195.266 202.023 168.102 1.00 187.20 118 ARG 5 C 1
ATOM 11581 O O . ARG G 3 115 ? 195.846 203.114 167.899 1.00 186.16 118 ARG 5 O 1
ATOM 11589 N N . LEU G 3 116 ? 193.998 201.774 167.750 1.00 189.65 119 LEU 5 N 1
ATOM 11590 C CA . LEU G 3 116 ? 193.199 202.735 166.934 1.00 187.31 119 LEU 5 CA 1
ATOM 11591 C C . LEU G 3 116 ? 192.763 203.925 167.809 1.00 183.38 119 LEU 5 C 1
ATOM 11592 O O . LEU G 3 116 ? 192.615 205.024 167.234 1.00 186.68 119 LEU 5 O 1
ATOM 11597 N N . THR G 3 117 ? 192.623 203.755 169.133 1.00 182.40 120 THR 5 N 1
ATOM 11598 C CA . THR G 3 117 ? 192.439 204.887 170.091 1.00 183.35 120 THR 5 CA 1
ATOM 11599 C C . THR G 3 117 ? 193.757 205.657 170.253 1.00 177.63 120 THR 5 C 1
ATOM 11600 O O . THR G 3 117 ? 193.680 206.879 170.490 1.00 174.42 120 THR 5 O 1
ATOM 11604 N N . GLU G 3 118 ? 194.910 204.982 170.154 1.00 177.95 121 GLU 5 N 1
ATOM 11605 C CA . GLU G 3 118 ? 196.241 205.650 170.089 1.00 182.79 121 GLU 5 CA 1
ATOM 11606 C C . GLU G 3 118 ? 196.368 206.441 168.776 1.00 186.41 121 GLU 5 C 1
ATOM 11607 O O . GLU G 3 118 ? 196.990 207.522 168.814 1.00 183.42 121 GLU 5 O 1
ATOM 11613 N N . LEU G 3 119 ? 195.797 205.934 167.673 1.00 192.67 122 LEU 5 N 1
ATOM 11614 C CA . LEU G 3 119 ? 196.069 206.412 166.285 1.00 192.44 122 LEU 5 CA 1
ATOM 11615 C C . LEU G 3 119 ? 195.011 207.413 165.784 1.00 192.41 122 LEU 5 C 1
ATOM 11616 O O . LEU G 3 119 ? 195.372 208.202 164.890 1.00 194.13 122 LEU 5 O 1
ATOM 11621 N N . ILE G 3 120 ? 193.773 207.407 166.304 1.00 190.71 123 ILE 5 N 1
ATOM 11622 C CA . ILE G 3 120 ? 192.663 208.260 165.763 1.00 187.14 123 ILE 5 CA 1
ATOM 11623 C C . ILE G 3 120 ? 192.974 209.743 165.999 1.00 183.40 123 ILE 5 C 1
ATOM 11624 O O . ILE G 3 120 ? 192.866 210.526 165.057 1.00 186.19 123 ILE 5 O 1
ATOM 11629 N N . PRO G 3 121 ? 193.350 210.204 167.219 1.00 183.36 124 PRO 5 N 1
ATOM 11630 C CA . PRO G 3 121 ? 193.821 211.581 167.402 1.00 183.81 124 PRO 5 CA 1
ATOM 11631 C C . PRO G 3 121 ? 195.232 211.866 166.853 1.00 182.60 124 PRO 5 C 1
ATOM 11632 O O . PRO G 3 121 ? 195.560 213.033 166.718 1.00 180.58 124 PRO 5 O 1
ATOM 11636 N N . ALA G 3 122 ? 196.027 210.825 166.563 1.00 184.63 125 ALA 5 N 1
ATOM 11637 C CA . ALA G 3 122 ? 197.413 210.927 166.039 1.00 185.20 125 ALA 5 CA 1
ATOM 11638 C C . ALA G 3 122 ? 197.398 211.487 164.609 1.00 182.60 125 ALA 5 C 1
ATOM 11639 O O . ALA G 3 122 ? 198.081 212.505 164.372 1.00 181.31 125 ALA 5 O 1
ATOM 11641 N N . VAL G 3 123 ? 196.652 210.847 163.700 1.00 179.41 126 VAL 5 N 1
ATOM 11642 C CA . VAL G 3 123 ? 196.526 211.262 162.265 1.00 174.66 126 VAL 5 CA 1
ATOM 11643 C C . VAL G 3 123 ? 195.577 212.465 162.157 1.00 168.43 126 VAL 5 C 1
ATOM 11644 O O . VAL G 3 123 ? 195.789 213.288 161.243 1.00 169.38 126 VAL 5 O 1
ATOM 11648 N N . GLY G 3 124 ? 194.582 212.563 163.047 1.00 159.78 127 GLY 5 N 1
ATOM 11649 C CA . GLY G 3 124 ? 193.602 213.665 163.096 1.00 155.84 127 GLY 5 CA 1
ATOM 11650 C C . GLY G 3 124 ? 192.320 213.295 162.375 1.00 155.12 127 GLY 5 C 1
ATOM 11651 O O . GLY G 3 124 ? 191.965 213.995 161.408 1.00 160.97 127 GLY 5 O 1
ATOM 11652 N N . VAL G 3 125 ? 191.656 212.228 162.830 1.00 157.48 128 VAL 5 N 1
ATOM 11653 C CA . VAL G 3 125 ? 190.329 211.774 162.316 1.00 163.70 128 VAL 5 CA 1
ATOM 11654 C C . VAL G 3 125 ? 189.263 212.749 162.828 1.00 167.99 128 VAL 5 C 1
ATOM 11655 O O . VAL G 3 125 ? 189.192 212.961 164.056 1.00 170.14 128 VAL 5 O 1
ATOM 11659 N N . LYS G 3 126 ? 188.467 213.301 161.910 1.00 170.56 129 LYS 5 N 1
ATOM 11660 C CA . LYS G 3 126 ? 187.381 214.278 162.183 1.00 171.17 129 LYS 5 CA 1
ATOM 11661 C C . LYS G 3 126 ? 186.012 213.593 162.099 1.00 162.01 129 LYS 5 C 1
ATOM 11662 O O . LYS G 3 126 ? 185.094 214.060 162.797 1.00 165.23 129 LYS 5 O 1
ATOM 11668 N N . LEU G 3 127 ? 185.875 212.556 161.265 1.00 151.75 130 LEU 5 N 1
ATOM 11669 C CA . LEU G 3 127 ? 184.586 211.864 160.990 1.00 149.41 130 LEU 5 CA 1
ATOM 11670 C C . LEU G 3 127 ? 184.857 210.416 160.573 1.00 147.88 130 LEU 5 C 1
ATOM 11671 O O . LEU G 3 127 ? 185.880 210.174 159.904 1.00 149.87 130 LEU 5 O 1
ATOM 11676 N N . ILE G 3 128 ? 183.967 209.500 160.965 1.00 148.61 131 ILE 5 N 1
ATOM 11677 C CA . ILE G 3 128 ? 183.955 208.074 160.523 1.00 154.66 131 ILE 5 CA 1
ATOM 11678 C C . ILE G 3 128 ? 182.625 207.839 159.798 1.00 157.92 131 ILE 5 C 1
ATOM 11679 O O . ILE G 3 128 ? 181.568 208.098 160.406 1.00 159.36 131 ILE 5 O 1
ATOM 11684 N N . ILE G 3 129 ? 182.685 207.399 158.538 1.00 165.58 132 ILE 5 N 1
ATOM 11685 C CA . ILE G 3 129 ? 181.490 207.075 157.705 1.00 172.55 132 ILE 5 CA 1
ATOM 11686 C C . ILE G 3 129 ? 181.466 205.561 157.481 1.00 178.79 132 ILE 5 C 1
ATOM 11687 O O . ILE G 3 129 ? 182.325 205.061 156.734 1.00 183.55 132 ILE 5 O 1
ATOM 11692 N N . ILE G 3 130 ? 180.522 204.873 158.128 1.00 188.48 133 ILE 5 N 1
ATOM 11693 C CA . ILE G 3 130 ? 180.273 203.408 157.981 1.00 201.34 133 ILE 5 CA 1
ATOM 11694 C C . ILE G 3 130 ? 179.137 203.236 156.964 1.00 205.65 133 ILE 5 C 1
ATOM 11695 O O . ILE G 3 130 ? 178.088 203.878 157.151 1.00 206.64 133 ILE 5 O 1
ATOM 11700 N N . ASP G 3 131 ? 179.344 202.411 155.931 1.00 211.85 134 ASP 5 N 1
ATOM 11701 C CA . ASP G 3 131 ? 178.457 202.318 154.738 1.00 217.14 134 ASP 5 CA 1
ATOM 11702 C C . ASP G 3 131 ? 177.418 201.209 154.935 1.00 214.35 134 ASP 5 C 1
ATOM 11703 O O . ASP G 3 131 ? 176.234 201.462 154.633 1.00 219.58 134 ASP 5 O 1
ATOM 11708 N N . GLU G 3 132 ? 177.848 200.027 155.390 1.00 209.02 135 GLU 5 N 1
ATOM 11709 C CA . GLU G 3 132 ? 176.979 198.836 155.591 1.00 215.97 135 GLU 5 CA 1
ATOM 11710 C C . GLU G 3 132 ? 176.700 198.661 157.089 1.00 223.56 135 GLU 5 C 1
ATOM 11711 O O . GLU G 3 132 ? 177.664 198.410 157.837 1.00 228.53 135 GLU 5 O 1
ATOM 11717 N N . PHE G 3 133 ? 175.435 198.820 157.504 1.00 222.72 136 PHE 5 N 1
ATOM 11718 C CA . PHE G 3 133 ? 174.947 198.548 158.884 1.00 218.86 136 PHE 5 CA 1
ATOM 11719 C C . PHE G 3 133 ? 173.885 197.435 158.902 1.00 213.45 136 PHE 5 C 1
ATOM 11720 O O . PHE G 3 133 ? 173.459 197.071 160.018 1.00 214.50 136 PHE 5 O 1
ATOM 11728 N N . GLN G 3 134 ? 173.480 196.904 157.739 1.00 203.41 137 GLN 5 N 1
ATOM 11729 C CA . GLN G 3 134 ? 172.489 195.794 157.627 1.00 193.42 137 GLN 5 CA 1
ATOM 11730 C C . GLN G 3 134 ? 173.193 194.431 157.718 1.00 187.57 137 GLN 5 C 1
ATOM 11731 O O . GLN G 3 134 ? 172.475 193.413 157.761 1.00 185.88 137 GLN 5 O 1
ATOM 11737 N N . HIS G 3 135 ? 174.533 194.405 157.734 1.00 184.39 138 HIS 5 N 1
ATOM 11738 C CA . HIS G 3 135 ? 175.360 193.172 157.861 1.00 187.18 138 HIS 5 CA 1
ATOM 11739 C C . HIS G 3 135 ? 175.283 192.594 159.282 1.00 194.90 138 HIS 5 C 1
ATOM 11740 O O . HIS G 3 135 ? 175.619 191.403 159.441 1.00 198.71 138 HIS 5 O 1
ATOM 11747 N N . LEU G 3 136 ? 174.854 193.393 160.266 1.00 198.51 139 LEU 5 N 1
ATOM 11748 C CA . LEU G 3 136 ? 174.743 192.994 161.696 1.00 201.66 139 LEU 5 CA 1
ATOM 11749 C C . LEU G 3 136 ? 173.430 192.232 161.929 1.00 203.52 139 LEU 5 C 1
ATOM 11750 O O . LEU G 3 136 ? 173.248 191.717 163.051 1.00 207.66 139 LEU 5 O 1
ATOM 11755 N N . VAL G 3 137 ? 172.550 192.181 160.920 1.00 203.10 140 VAL 5 N 1
ATOM 11756 C CA . VAL G 3 137 ? 171.366 191.271 160.869 1.00 202.98 140 VAL 5 CA 1
ATOM 11757 C C . VAL G 3 137 ? 171.867 189.912 160.370 1.00 209.41 140 VAL 5 C 1
ATOM 11758 O O . VAL G 3 137 ? 172.495 189.883 159.291 1.00 210.15 140 VAL 5 O 1
ATOM 11762 N N . GLU G 3 138 ? 171.611 188.837 161.125 1.00 216.98 141 GLU 5 N 1
ATOM 11763 C CA . GLU G 3 138 ? 171.958 187.449 160.711 1.00 222.84 141 GLU 5 CA 1
ATOM 11764 C C . GLU G 3 138 ? 171.041 187.071 159.539 1.00 228.59 141 GLU 5 C 1
ATOM 11765 O O . GLU G 3 138 ? 169.916 187.612 159.470 1.00 226.74 141 GLU 5 O 1
ATOM 11771 N N . GLU G 3 139 ? 171.507 186.179 158.658 1.00 235.13 142 GLU 5 N 1
ATOM 11772 C CA . GLU G 3 139 ? 170.963 186.002 157.278 1.00 237.52 142 GLU 5 CA 1
ATOM 11773 C C . GLU G 3 139 ? 169.566 185.368 157.351 1.00 241.19 142 GLU 5 C 1
ATOM 11774 O O . GLU G 3 139 ? 168.606 186.001 156.867 1.00 240.41 142 GLU 5 O 1
ATOM 11780 N N . ARG G 3 140 ? 169.472 184.171 157.942 1.00 243.50 143 ARG 5 N 1
ATOM 11781 C CA . ARG G 3 140 ? 168.298 183.255 157.846 1.00 242.86 143 ARG 5 CA 1
ATOM 11782 C C . ARG G 3 140 ? 167.425 183.374 159.105 1.00 246.13 143 ARG 5 C 1
ATOM 11783 O O . ARG G 3 140 ? 166.186 183.355 158.950 1.00 245.54 143 ARG 5 O 1
ATOM 11791 N N . SER G 3 141 ? 168.033 183.489 160.294 1.00 247.29 144 SER 5 N 1
ATOM 11792 C CA . SER G 3 141 ? 167.355 183.882 161.560 1.00 245.52 144 SER 5 CA 1
ATOM 11793 C C . SER G 3 141 ? 167.226 185.411 161.599 1.00 246.34 144 SER 5 C 1
ATOM 11794 O O . SER G 3 141 ? 167.818 186.072 160.720 1.00 243.07 144 SER 5 O 1
ATOM 11797 N N . ASN G 3 142 ? 166.486 185.950 162.575 1.00 246.98 145 ASN 5 N 1
ATOM 11798 C CA . ASN G 3 142 ? 166.181 187.404 162.694 1.00 245.55 145 ASN 5 CA 1
ATOM 11799 C C . ASN G 3 142 ? 166.770 187.983 163.991 1.00 246.78 145 ASN 5 C 1
ATOM 11800 O O . ASN G 3 142 ? 166.301 189.066 164.405 1.00 246.96 145 ASN 5 O 1
ATOM 11805 N N . ARG G 3 143 ? 167.775 187.333 164.596 1.00 246.50 146 ARG 5 N 1
ATOM 11806 C CA . ARG G 3 143 ? 168.585 187.949 165.685 1.00 244.01 146 ARG 5 CA 1
ATOM 11807 C C . ARG G 3 143 ? 169.544 188.955 165.033 1.00 241.33 146 ARG 5 C 1
ATOM 11808 O O . ARG G 3 143 ? 170.012 188.687 163.901 1.00 242.95 146 ARG 5 O 1
ATOM 11816 N N . VAL G 3 144 ? 169.801 190.070 165.721 1.00 233.84 147 VAL 5 N 1
ATOM 11817 C CA . VAL G 3 144 ? 170.749 191.141 165.289 1.00 229.57 147 VAL 5 CA 1
ATOM 11818 C C . VAL G 3 144 ? 171.888 191.193 166.316 1.00 227.50 147 VAL 5 C 1
ATOM 11819 O O . VAL G 3 144 ? 171.668 191.695 167.437 1.00 227.67 147 VAL 5 O 1
ATOM 11823 N N . LEU G 3 145 ? 173.049 190.649 165.939 1.00 224.56 148 LEU 5 N 1
ATOM 11824 C CA . LEU G 3 145 ? 174.216 190.426 166.841 1.00 223.06 148 LEU 5 CA 1
ATOM 11825 C C . LEU G 3 145 ? 174.823 191.782 167.235 1.00 221.78 148 LEU 5 C 1
ATOM 11826 O O . LEU G 3 145 ? 175.320 192.500 166.345 1.00 216.41 148 LEU 5 O 1
ATOM 11831 N N . THR G 3 146 ? 174.771 192.100 168.537 1.00 225.00 149 THR 5 N 1
ATOM 11832 C CA . THR G 3 146 ? 174.949 193.459 169.126 1.00 226.33 149 THR 5 CA 1
ATOM 11833 C C . THR G 3 146 ? 176.389 193.669 169.622 1.00 222.27 149 THR 5 C 1
ATOM 11834 O O . THR G 3 146 ? 176.598 194.613 170.412 1.00 228.08 149 THR 5 O 1
ATOM 11838 N N . GLN G 3 147 ? 177.353 192.866 169.159 1.00 212.93 150 GLN 5 N 1
ATOM 11839 C CA . GLN G 3 147 ? 178.771 192.944 169.606 1.00 213.52 150 GLN 5 CA 1
ATOM 11840 C C . GLN G 3 147 ? 179.448 194.141 168.926 1.00 215.90 150 GLN 5 C 1
ATOM 11841 O O . GLN G 3 147 ? 180.201 194.863 169.618 1.00 223.09 150 GLN 5 O 1
ATOM 11847 N N . VAL G 3 148 ? 179.166 194.357 167.637 1.00 213.83 151 VAL 5 N 1
ATOM 11848 C CA . VAL G 3 148 ? 179.748 195.465 166.819 1.00 213.24 151 VAL 5 CA 1
ATOM 11849 C C . VAL G 3 148 ? 179.086 196.785 167.245 1.00 206.15 151 VAL 5 C 1
ATOM 11850 O O . VAL G 3 148 ? 179.810 197.794 167.327 1.00 209.80 151 VAL 5 O 1
ATOM 11854 N N . GLY G 3 149 ? 177.773 196.770 167.511 1.00 196.43 152 GLY 5 N 1
ATOM 11855 C CA . GLY G 3 149 ? 176.997 197.928 168.002 1.00 190.29 152 GLY 5 CA 1
ATOM 11856 C C . GLY G 3 149 ? 177.501 198.431 169.346 1.00 184.51 152 GLY 5 C 1
ATOM 11857 O O . GLY G 3 149 ? 177.651 199.661 169.496 1.00 185.93 152 GLY 5 O 1
ATOM 11858 N N . ASN G 3 150 ? 177.752 197.518 170.291 1.00 182.98 153 ASN 5 N 1
ATOM 11859 C CA . ASN G 3 150 ? 178.302 197.826 171.642 1.00 184.90 153 ASN 5 CA 1
ATOM 11860 C C . ASN G 3 150 ? 179.754 198.308 171.508 1.00 185.03 153 ASN 5 C 1
ATOM 11861 O O . ASN G 3 150 ? 180.134 199.247 172.248 1.00 189.15 153 ASN 5 O 1
ATOM 11866 N N . TRP G 3 151 ? 180.535 197.705 170.602 1.00 176.73 154 TRP 5 N 1
ATOM 11867 C CA . TRP G 3 151 ? 181.931 198.133 170.311 1.00 171.31 154 TRP 5 CA 1
ATOM 11868 C C . TRP G 3 151 ? 181.931 199.543 169.700 1.00 170.15 154 TRP 5 C 1
ATOM 11869 O O . TRP G 3 151 ? 182.842 200.331 170.044 1.00 173.60 154 TRP 5 O 1
ATOM 11880 N N . LEU G 3 152 ? 180.959 199.854 168.833 1.00 182.99 155 LEU 5 N 1
ATOM 11881 C CA . LEU G 3 152 ? 180.801 201.210 168.230 1.00 200.50 155 LEU 5 CA 1
ATOM 11882 C C . LEU G 3 152 ? 180.483 202.228 169.337 1.00 199.96 155 LEU 5 C 1
ATOM 11883 O O . LEU G 3 152 ? 181.079 203.331 169.310 1.00 203.16 155 LEU 5 O 1
ATOM 11888 N N . LYS G 3 153 ? 179.603 201.871 170.281 1.00 193.61 156 LYS 5 N 1
ATOM 11889 C CA . LYS G 3 153 ? 179.303 202.690 171.489 1.00 189.79 156 LYS 5 CA 1
ATOM 11890 C C . LYS G 3 153 ? 180.592 202.878 172.301 1.00 192.05 156 LYS 5 C 1
ATOM 11891 O O . LYS G 3 153 ? 180.847 204.017 172.738 1.00 196.51 156 LYS 5 O 1
ATOM 11897 N N . MET G 3 154 ? 181.364 201.799 172.484 1.00 196.17 157 MET 5 N 1
ATOM 11898 C CA . MET G 3 154 ? 182.666 201.793 173.212 1.00 198.63 157 MET 5 CA 1
ATOM 11899 C C . MET G 3 154 ? 183.631 202.796 172.562 1.00 199.17 157 MET 5 C 1
ATOM 11900 O O . MET G 3 154 ? 184.078 203.734 173.276 1.00 200.84 157 MET 5 O 1
ATOM 11905 N N . ILE G 3 155 ? 183.910 202.632 171.260 1.00 195.30 158 ILE 5 N 1
ATOM 11906 C CA . ILE G 3 155 ? 184.864 203.504 170.502 1.00 191.06 158 ILE 5 CA 1
ATOM 11907 C C . ILE G 3 155 ? 184.309 204.934 170.416 1.00 186.87 158 ILE 5 C 1
ATOM 11908 O O . ILE G 3 155 ? 185.137 205.861 170.348 1.00 189.51 158 ILE 5 O 1
ATOM 11913 N N . LEU G 3 156 ? 182.981 205.120 170.414 1.00 184.16 159 LEU 5 N 1
ATOM 11914 C CA . LEU G 3 156 ? 182.360 206.476 170.413 1.00 182.57 159 LEU 5 CA 1
ATOM 11915 C C . LEU G 3 156 ? 182.647 207.185 171.745 1.00 171.96 159 LEU 5 C 1
ATOM 11916 O O . LEU G 3 156 ? 183.003 208.379 171.704 1.00 167.32 159 LEU 5 O 1
ATOM 11921 N N . ASN G 3 157 ? 182.486 206.483 172.872 1.00 169.97 160 ASN 5 N 1
ATOM 11922 C CA . ASN G 3 157 ? 182.666 207.048 174.238 1.00 170.61 160 ASN 5 CA 1
ATOM 11923 C C . ASN G 3 157 ? 184.160 207.189 174.557 1.00 162.62 160 ASN 5 C 1
ATOM 11924 O O . ASN G 3 157 ? 184.506 208.144 175.281 1.00 166.00 160 ASN 5 O 1
ATOM 11929 N N . LYS G 3 158 ? 185.004 206.279 174.056 1.00 153.41 161 LYS 5 N 1
ATOM 11930 C CA . LYS G 3 158 ? 186.465 206.267 174.358 1.00 152.73 161 LYS 5 CA 1
ATOM 11931 C C . LYS G 3 158 ? 187.156 207.459 173.681 1.00 155.34 161 LYS 5 C 1
ATOM 11932 O O . LYS G 3 158 ? 187.745 208.279 174.415 1.00 158.08 161 LYS 5 O 1
ATOM 11938 N N . THR G 3 159 ? 187.098 207.541 172.347 1.00 154.86 162 THR 5 N 1
ATOM 11939 C CA . THR G 3 159 ? 187.550 208.711 171.539 1.00 153.22 162 THR 5 CA 1
ATOM 11940 C C . THR G 3 159 ? 186.305 209.379 170.944 1.00 153.50 162 THR 5 C 1
ATOM 11941 O O . THR G 3 159 ? 185.628 208.740 170.116 1.00 156.89 162 THR 5 O 1
ATOM 11945 N N . LYS G 3 160 ? 186.002 210.607 171.378 1.00 154.30 163 LYS 5 N 1
ATOM 11946 C CA . LYS G 3 160 ? 184.782 211.358 170.972 1.00 157.19 163 LYS 5 CA 1
ATOM 11947 C C . LYS G 3 160 ? 184.960 211.841 169.528 1.00 155.70 163 LYS 5 C 1
ATOM 11948 O O . LYS G 3 160 ? 185.514 212.936 169.338 1.00 155.74 163 LYS 5 O 1
ATOM 11954 N N . CYS G 3 161 ? 184.523 211.031 168.559 1.00 153.00 164 CYS 5 N 1
ATOM 11955 C CA . CYS G 3 161 ? 184.584 211.323 167.102 1.00 150.75 164 CYS 5 CA 1
ATOM 11956 C C . CYS G 3 161 ? 183.247 210.964 166.462 1.00 140.52 164 CYS 5 C 1
ATOM 11957 O O . CYS G 3 161 ? 182.745 209.862 166.672 1.00 142.09 164 CYS 5 O 1
ATOM 11960 N N . PRO G 3 162 ? 182.631 211.873 165.672 1.00 139.03 165 PRO 5 N 1
ATOM 11961 C CA . PRO G 3 162 ? 181.302 211.633 165.112 1.00 144.01 165 PRO 5 CA 1
ATOM 11962 C C . PRO G 3 162 ? 181.315 210.501 164.077 1.00 150.87 165 PRO 5 C 1
ATOM 11963 O O . PRO G 3 162 ? 182.207 210.486 163.248 1.00 155.38 165 PRO 5 O 1
ATOM 11967 N N . ILE G 3 163 ? 180.345 209.586 164.175 1.00 166.30 166 ILE 5 N 1
ATOM 11968 C CA . ILE G 3 163 ? 180.185 208.413 163.264 1.00 178.98 166 ILE 5 CA 1
ATOM 11969 C C . ILE G 3 163 ? 178.863 208.581 162.507 1.00 183.48 166 ILE 5 C 1
ATOM 11970 O O . ILE G 3 163 ? 177.824 208.728 163.177 1.00 186.95 166 ILE 5 O 1
ATOM 11975 N N . VAL G 3 164 ? 178.910 208.578 161.170 1.00 183.00 167 VAL 5 N 1
ATOM 11976 C CA . VAL G 3 164 ? 177.701 208.604 160.293 1.00 182.60 167 VAL 5 CA 1
ATOM 11977 C C . VAL G 3 164 ? 177.531 207.206 159.689 1.00 182.49 167 VAL 5 C 1
ATOM 11978 O O . VAL G 3 164 ? 178.115 206.937 158.617 1.00 185.25 167 VAL 5 O 1
ATOM 11982 N N . ILE G 3 165 ? 176.782 206.342 160.380 1.00 183.46 168 ILE 5 N 1
ATOM 11983 C CA . ILE G 3 165 ? 176.489 204.945 159.937 1.00 187.36 168 ILE 5 CA 1
ATOM 11984 C C . ILE G 3 165 ? 175.377 205.002 158.879 1.00 181.10 168 ILE 5 C 1
ATOM 11985 O O . ILE G 3 165 ? 174.257 205.444 159.206 1.00 176.03 168 ILE 5 O 1
ATOM 11990 N N . PHE G 3 166 ? 175.712 204.639 157.637 1.00 180.84 169 PHE 5 N 1
ATOM 11991 C CA . PHE G 3 166 ? 174.757 204.406 156.522 1.00 176.74 169 PHE 5 CA 1
ATOM 11992 C C . PHE G 3 166 ? 174.265 202.963 156.592 1.00 170.91 169 PHE 5 C 1
ATOM 11993 O O . PHE G 3 166 ? 174.920 202.131 157.250 1.00 177.85 169 PHE 5 O 1
ATOM 12001 N N . GLY G 3 167 ? 173.161 202.674 155.908 1.00 166.52 170 GLY 5 N 1
ATOM 12002 C CA . GLY G 3 167 ? 172.625 201.306 155.804 1.00 170.36 170 GLY 5 CA 1
ATOM 12003 C C . GLY G 3 167 ? 171.259 201.272 155.155 1.00 170.36 170 GLY 5 C 1
ATOM 12004 O O . GLY G 3 167 ? 170.701 202.352 154.871 1.00 172.93 170 GLY 5 O 1
ATOM 12005 N N . MET G 3 168 ? 170.747 200.062 154.925 1.00 167.97 171 MET 5 N 1
ATOM 12006 C CA . MET G 3 168 ? 169.388 199.824 154.379 1.00 165.93 171 MET 5 CA 1
ATOM 12007 C C . MET G 3 168 ? 168.368 200.034 155.496 1.00 157.31 171 MET 5 C 1
ATOM 12008 O O . MET G 3 168 ? 168.720 199.943 156.670 1.00 159.83 171 MET 5 O 1
ATOM 12013 N N . PRO G 3 169 ? 167.090 200.353 155.177 1.00 153.20 172 PRO 5 N 1
ATOM 12014 C CA . PRO G 3 169 ? 166.092 200.698 156.197 1.00 153.41 172 PRO 5 CA 1
ATOM 12015 C C . PRO G 3 169 ? 165.808 199.626 157.265 1.00 157.60 172 PRO 5 C 1
ATOM 12016 O O . PRO G 3 169 ? 165.496 200.007 158.381 1.00 158.85 172 PRO 5 O 1
ATOM 12020 N N . TYR G 3 170 ? 165.942 198.338 156.921 1.00 164.37 173 TYR 5 N 1
ATOM 12021 C CA . TYR G 3 170 ? 165.726 197.185 157.843 1.00 166.58 173 TYR 5 CA 1
ATOM 12022 C C . TYR G 3 170 ? 166.923 196.999 158.789 1.00 166.98 173 TYR 5 C 1
ATOM 12023 O O . TYR G 3 170 ? 166.875 196.054 159.599 1.00 169.00 173 TYR 5 O 1
ATOM 12032 N N . SER G 3 171 ? 167.958 197.843 158.684 1.00 166.93 174 SER 5 N 1
ATOM 12033 C CA . SER G 3 171 ? 169.076 197.953 159.661 1.00 168.88 174 SER 5 CA 1
ATOM 12034 C C . SER G 3 171 ? 168.652 198.783 160.885 1.00 167.75 174 SER 5 C 1
ATOM 12035 O O . SER G 3 171 ? 169.422 198.796 161.865 1.00 172.24 174 SER 5 O 1
ATOM 12038 N N . LYS G 3 172 ? 167.491 199.454 160.835 1.00 165.46 175 LYS 5 N 1
ATOM 12039 C CA . LYS G 3 172 ? 166.907 200.242 161.961 1.00 166.44 175 LYS 5 CA 1
ATOM 12040 C C . LYS G 3 172 ? 166.781 199.372 163.222 1.00 160.73 175 LYS 5 C 1
ATOM 12041 O O . LYS G 3 172 ? 167.081 199.884 164.329 1.00 164.01 175 LYS 5 O 1
ATOM 12047 N N . VAL G 3 173 ? 166.365 198.109 163.063 1.00 157.45 176 VAL 5 N 1
ATOM 12048 C CA . VAL G 3 173 ? 166.136 197.141 164.181 1.00 155.93 176 VAL 5 CA 1
ATOM 12049 C C . VAL G 3 173 ? 167.459 196.853 164.909 1.00 158.84 176 VAL 5 C 1
ATOM 12050 O O . VAL G 3 173 ? 167.393 196.497 166.104 1.00 162.99 176 VAL 5 O 1
ATOM 12054 N N . VAL G 3 174 ? 168.607 196.996 164.230 1.00 162.81 177 VAL 5 N 1
ATOM 12055 C CA . VAL G 3 174 ? 169.967 196.863 164.843 1.00 163.97 177 VAL 5 CA 1
ATOM 12056 C C . VAL G 3 174 ? 170.181 198.043 165.799 1.00 160.71 177 VAL 5 C 1
ATOM 12057 O O . VAL G 3 174 ? 170.786 197.830 166.868 1.00 158.70 177 VAL 5 O 1
ATOM 12061 N N . LEU G 3 175 ? 169.720 199.239 165.419 1.00 163.49 178 LEU 5 N 1
ATOM 12062 C CA . LEU G 3 175 ? 169.743 200.443 166.293 1.00 163.44 178 LEU 5 CA 1
ATOM 12063 C C . LEU G 3 175 ? 168.677 200.283 167.385 1.00 159.74 178 LEU 5 C 1
ATOM 12064 O O . LEU G 3 175 ? 168.924 200.769 168.501 1.00 158.97 178 LEU 5 O 1
ATOM 12069 N N . GLN G 3 176 ? 167.556 199.610 167.087 1.00 162.48 179 GLN 5 N 1
ATOM 12070 C CA . GLN G 3 176 ? 166.497 199.283 168.087 1.00 164.48 179 GLN 5 CA 1
ATOM 12071 C C . GLN G 3 176 ? 166.973 198.198 169.066 1.00 159.05 179 GLN 5 C 1
ATOM 12072 O O . GLN G 3 176 ? 166.381 198.120 170.162 1.00 152.79 179 GLN 5 O 1
ATOM 12078 N N . ALA G 3 177 ? 167.975 197.388 168.697 1.00 165.82 180 ALA 5 N 1
ATOM 12079 C CA . ALA G 3 177 ? 168.522 196.283 169.526 1.00 171.90 180 ALA 5 CA 1
ATOM 12080 C C . ALA G 3 177 ? 169.215 196.837 170.780 1.00 171.09 180 ALA 5 C 1
ATOM 12081 O O . ALA G 3 177 ? 168.996 196.259 171.865 1.00 171.00 180 ALA 5 O 1
ATOM 12083 N N . ASN G 3 178 ? 170.013 197.905 170.636 1.00 162.47 181 ASN 5 N 1
ATOM 12084 C CA . ASN G 3 178 ? 170.792 198.546 171.732 1.00 148.60 181 ASN 5 CA 1
ATOM 12085 C C . ASN G 3 178 ? 170.180 199.920 172.047 1.00 140.45 181 ASN 5 C 1
ATOM 12086 O O . ASN G 3 178 ? 170.281 200.824 171.189 1.00 146.33 181 ASN 5 O 1
ATOM 12091 N N . SER G 3 179 ? 169.580 200.064 173.235 1.00 130.69 182 SER 5 N 1
ATOM 12092 C CA . SER G 3 179 ? 168.856 201.277 173.708 1.00 128.75 182 SER 5 CA 1
ATOM 12093 C C . SER G 3 179 ? 169.821 202.457 173.888 1.00 129.57 182 SER 5 C 1
ATOM 12094 O O . SER G 3 179 ? 169.398 203.603 173.630 1.00 138.09 182 SER 5 O 1
ATOM 12097 N N . GLN G 3 180 ? 171.056 202.190 174.321 1.00 130.10 183 GLN 5 N 1
ATOM 12098 C CA . GLN G 3 180 ? 172.129 203.213 174.472 1.00 136.72 183 GLN 5 CA 1
ATOM 12099 C C . GLN G 3 180 ? 172.565 203.715 173.089 1.00 134.86 183 GLN 5 C 1
ATOM 12100 O O . GLN G 3 180 ? 172.630 204.949 172.909 1.00 137.13 183 GLN 5 O 1
ATOM 12106 N N . LEU G 3 181 ? 172.849 202.799 172.158 1.00 135.53 184 LEU 5 N 1
ATOM 12107 C CA . LEU G 3 181 ? 173.221 203.129 170.755 1.00 138.85 184 LEU 5 CA 1
ATOM 12108 C C . LEU G 3 181 ? 172.033 203.803 170.053 1.00 140.02 184 LEU 5 C 1
ATOM 12109 O O . LEU G 3 181 ? 172.286 204.629 169.165 1.00 145.74 184 LEU 5 O 1
ATOM 12114 N N . HIS G 3 182 ? 170.790 203.480 170.435 1.00 142.64 185 HIS 5 N 1
ATOM 12115 C CA . HIS G 3 182 ? 169.561 204.140 169.908 1.00 145.58 185 HIS 5 CA 1
ATOM 12116 C C . HIS G 3 182 ? 169.521 205.602 170.368 1.00 146.73 185 HIS 5 C 1
ATOM 12117 O O . HIS G 3 182 ? 169.251 206.477 169.520 1.00 150.90 185 HIS 5 O 1
ATOM 12124 N N . GLY G 3 183 ? 169.773 205.842 171.660 1.00 148.08 186 GLY 5 N 1
ATOM 12125 C CA . GLY G 3 183 ? 169.803 207.182 172.281 1.00 150.76 186 GLY 5 CA 1
ATOM 12126 C C . GLY G 3 183 ? 170.925 208.058 171.742 1.00 154.51 186 GLY 5 C 1
ATOM 12127 O O . GLY G 3 183 ? 170.744 209.293 171.735 1.00 157.97 186 GLY 5 O 1
ATOM 12128 N N . ARG G 3 184 ? 172.043 207.457 171.313 1.00 151.54 187 ARG 5 N 1
ATOM 12129 C CA . ARG G 3 184 ? 173.237 208.180 170.789 1.00 149.74 187 ARG 5 CA 1
ATOM 12130 C C . ARG G 3 184 ? 172.933 208.743 169.395 1.00 155.25 187 ARG 5 C 1
ATOM 12131 O O . ARG G 3 184 ? 173.205 209.942 169.179 1.00 158.15 187 ARG 5 O 1
ATOM 12139 N N . PHE G 3 185 ? 172.396 207.915 168.494 1.00 159.56 188 PHE 5 N 1
ATOM 12140 C CA . PHE G 3 185 ? 172.041 208.289 167.098 1.00 158.68 188 PHE 5 CA 1
ATOM 12141 C C . PHE G 3 185 ? 170.643 208.921 167.093 1.00 157.78 188 PHE 5 C 1
ATOM 12142 O O . PHE G 3 185 ? 169.648 208.210 166.847 1.00 159.40 188 PHE 5 O 1
ATOM 12150 N N . SER G 3 186 ? 170.588 210.227 167.373 1.00 160.62 189 SER 5 N 1
ATOM 12151 C CA . SER G 3 186 ? 169.350 211.047 167.452 1.00 165.64 189 SER 5 CA 1
ATOM 12152 C C . SER G 3 186 ? 168.896 211.447 166.043 1.00 169.04 189 SER 5 C 1
ATOM 12153 O O . SER G 3 186 ? 167.717 211.202 165.717 1.00 164.86 189 SER 5 O 1
ATOM 12156 N N . ILE G 3 187 ? 169.799 212.034 165.247 1.00 177.61 190 ILE 5 N 1
ATOM 12157 C CA . ILE G 3 187 ? 169.501 212.550 163.875 1.00 183.21 190 ILE 5 CA 1
ATOM 12158 C C . ILE G 3 187 ? 169.411 211.342 162.933 1.00 187.69 190 ILE 5 C 1
ATOM 12159 O O . ILE G 3 187 ? 170.455 210.692 162.695 1.00 183.91 190 ILE 5 O 1
ATOM 12164 N N . GLN G 3 188 ? 168.200 211.053 162.440 1.00 192.56 191 GLN 5 N 1
ATOM 12165 C CA . GLN G 3 188 ? 167.895 209.954 161.485 1.00 191.83 191 GLN 5 CA 1
ATOM 12166 C C . GLN G 3 188 ? 167.188 210.534 160.255 1.00 196.39 191 GLN 5 C 1
ATOM 12167 O O . GLN G 3 188 ? 166.071 211.068 160.418 1.00 196.19 191 GLN 5 O 1
ATOM 12173 N N . VAL G 3 189 ? 167.819 210.430 159.079 1.00 201.69 192 VAL 5 N 1
ATOM 12174 C CA . VAL G 3 189 ? 167.275 210.908 157.771 1.00 206.04 192 VAL 5 CA 1
ATOM 12175 C C . VAL G 3 189 ? 167.047 209.689 156.872 1.00 206.49 192 VAL 5 C 1
ATOM 12176 O O . VAL G 3 189 ? 167.848 208.732 156.953 1.00 207.25 192 VAL 5 O 1
ATOM 12180 N N . GLU G 3 190 ? 165.995 209.739 156.049 1.00 209.51 193 GLU 5 N 1
ATOM 12181 C CA . GLU G 3 190 ? 165.588 208.664 155.104 1.00 214.26 193 GLU 5 CA 1
ATOM 12182 C C . GLU G 3 190 ? 165.819 209.162 153.670 1.00 213.66 193 GLU 5 C 1
ATOM 12183 O O . GLU G 3 190 ? 164.979 209.938 153.168 1.00 215.06 193 GLU 5 O 1
ATOM 12189 N N . LEU G 3 191 ? 166.927 208.738 153.050 1.00 207.67 194 LEU 5 N 1
ATOM 12190 C CA . LEU G 3 191 ? 167.239 208.977 151.614 1.00 200.61 194 LEU 5 CA 1
ATOM 12191 C C . LEU G 3 191 ? 166.408 207.997 150.777 1.00 202.07 194 LEU 5 C 1
ATOM 12192 O O . LEU G 3 191 ? 166.956 206.952 150.374 1.00 204.42 194 LEU 5 O 1
ATOM 12197 N N . ARG G 3 192 ? 165.127 208.313 150.555 1.00 204.38 195 ARG 5 N 1
ATOM 12198 C CA . ARG G 3 192 ? 164.162 207.421 149.851 1.00 214.32 195 ARG 5 CA 1
ATOM 12199 C C . ARG G 3 192 ? 164.089 207.817 148.376 1.00 225.36 195 ARG 5 C 1
ATOM 12200 O O . ARG G 3 192 ? 164.372 208.965 148.034 1.00 223.34 195 ARG 5 O 1
ATOM 12208 N N . PRO G 3 193 ? 163.724 206.881 147.462 1.00 239.84 196 PRO 5 N 1
ATOM 12209 C CA . PRO G 3 193 ? 163.644 207.177 146.027 1.00 243.41 196 PRO 5 CA 1
ATOM 12210 C C . PRO G 3 193 ? 162.625 208.246 145.593 1.00 245.88 196 PRO 5 C 1
ATOM 12211 O O . PRO G 3 193 ? 161.901 208.763 146.429 1.00 248.92 196 PRO 5 O 1
ATOM 12215 N N . PHE G 3 194 ? 162.593 208.528 144.284 1.00 246.52 197 PHE 5 N 1
ATOM 12216 C CA . PHE G 3 194 ? 161.696 209.514 143.619 1.00 249.04 197 PHE 5 CA 1
ATOM 12217 C C . PHE G 3 194 ? 160.235 209.071 143.770 1.00 248.55 197 PHE 5 C 1
ATOM 12218 O O . PHE G 3 194 ? 159.968 207.851 143.769 1.00 249.44 197 PHE 5 O 1
ATOM 12226 N N . SER G 3 195 ? 159.323 210.046 143.871 1.00 246.69 198 SER 5 N 1
ATOM 12227 C CA . SER G 3 195 ? 157.965 209.890 144.459 1.00 244.00 198 SER 5 CA 1
ATOM 12228 C C . SER G 3 195 ? 156.870 209.801 143.385 1.00 242.98 198 SER 5 C 1
ATOM 12229 O O . SER G 3 195 ? 156.159 208.783 143.395 1.00 241.29 198 SER 5 O 1
ATOM 12232 N N . TYR G 3 196 ? 156.703 210.809 142.516 1.00 238.98 199 TYR 5 N 1
ATOM 12233 C CA . TYR G 3 196 ? 155.528 210.903 141.601 1.00 232.62 199 TYR 5 CA 1
ATOM 12234 C C . TYR G 3 196 ? 155.923 211.315 140.175 1.00 230.65 199 TYR 5 C 1
ATOM 12235 O O . TYR G 3 196 ? 157.054 211.786 139.937 1.00 227.93 199 TYR 5 O 1
ATOM 12244 N N . GLN G 3 197 ? 154.965 211.116 139.261 1.00 231.75 200 GLN 5 N 1
ATOM 12245 C CA . GLN G 3 197 ? 155.080 211.246 137.782 1.00 232.39 200 GLN 5 CA 1
ATOM 12246 C C . GLN G 3 197 ? 154.353 212.507 137.285 1.00 228.33 200 GLN 5 C 1
ATOM 12247 O O . GLN G 3 197 ? 154.813 213.076 136.273 1.00 223.87 200 GLN 5 O 1
ATOM 12253 N N . GLY G 3 198 ? 153.276 212.922 137.972 1.00 223.24 201 GLY 5 N 1
ATOM 12254 C CA . GLY G 3 198 ? 152.352 214.027 137.627 1.00 218.00 201 GLY 5 CA 1
ATOM 12255 C C . GLY G 3 198 ? 153.001 215.248 136.987 1.00 216.78 201 GLY 5 C 1
ATOM 12256 O O . GLY G 3 198 ? 152.257 216.014 136.339 1.00 218.43 201 GLY 5 O 1
ATOM 12257 N N . GLY G 3 199 ? 154.310 215.454 137.172 1.00 215.01 202 GLY 5 N 1
ATOM 12258 C CA . GLY G 3 199 ? 155.091 216.499 136.484 1.00 214.74 202 GLY 5 CA 1
ATOM 12259 C C . GLY G 3 199 ? 155.284 217.715 137.369 1.00 217.99 202 GLY 5 C 1
ATOM 12260 O O . GLY G 3 199 ? 154.466 217.914 138.292 1.00 222.04 202 GLY 5 O 1
ATOM 12261 N N . ARG G 3 200 ? 156.346 218.481 137.102 1.00 218.33 203 ARG 5 N 1
ATOM 12262 C CA . ARG G 3 200 ? 156.763 219.704 137.843 1.00 219.12 203 ARG 5 CA 1
ATOM 12263 C C . ARG G 3 200 ? 157.149 219.315 139.278 1.00 214.37 203 ARG 5 C 1
ATOM 12264 O O . ARG G 3 200 ? 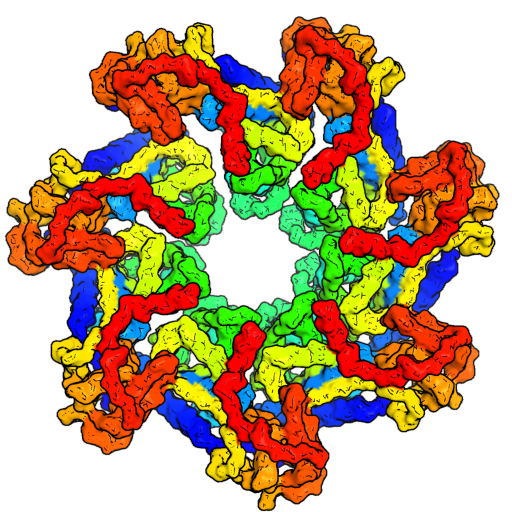157.055 220.181 140.174 1.00 214.87 203 ARG 5 O 1
ATOM 12272 N N . GLY G 3 201 ? 157.580 218.062 139.474 1.00 206.75 204 GLY 5 N 1
ATOM 12273 C CA . GLY G 3 201 ? 158.116 217.534 140.741 1.00 205.33 204 GLY 5 CA 1
ATOM 12274 C C . GLY G 3 201 ? 159.631 217.530 140.706 1.00 204.65 204 GLY 5 C 1
ATOM 12275 O O . GLY G 3 201 ? 160.196 218.108 139.756 1.00 202.59 204 GLY 5 O 1
ATOM 12276 N N . VAL G 3 202 ? 160.267 216.896 141.693 1.00 210.11 205 VAL 5 N 1
ATOM 12277 C CA . VAL G 3 202 ? 161.755 216.818 141.810 1.00 215.47 205 VAL 5 CA 1
ATOM 12278 C C . VAL G 3 202 ? 162.308 215.916 140.693 1.00 217.73 205 VAL 5 C 1
ATOM 12279 O O . VAL G 3 202 ? 163.459 216.160 140.270 1.00 221.27 205 VAL 5 O 1
ATOM 12283 N N . PHE G 3 203 ? 161.523 214.935 140.223 1.00 209.93 206 PHE 5 N 1
ATOM 12284 C CA . PHE G 3 203 ? 161.908 213.962 139.163 1.00 203.15 206 PHE 5 CA 1
ATOM 12285 C C . PHE G 3 203 ? 162.133 214.690 137.830 1.00 199.97 206 PHE 5 C 1
ATOM 12286 O O . PHE G 3 203 ? 163.124 214.365 137.145 1.00 189.48 206 PHE 5 O 1
ATOM 12294 N N . LYS G 3 204 ? 161.257 215.640 137.479 1.00 204.82 207 LYS 5 N 1
ATOM 12295 C CA . LYS G 3 204 ? 161.304 216.386 136.189 1.00 205.17 207 LYS 5 CA 1
ATOM 12296 C C . LYS G 3 204 ? 162.587 217.225 136.118 1.00 202.94 207 LYS 5 C 1
ATOM 12297 O O . LYS G 3 204 ? 163.315 217.090 135.112 1.00 204.48 207 LYS 5 O 1
ATOM 12303 N N . THR G 3 205 ? 162.861 218.034 137.151 1.00 198.85 208 THR 5 N 1
ATOM 12304 C CA . THR G 3 205 ? 164.026 218.967 137.215 1.00 192.74 208 THR 5 CA 1
ATOM 12305 C C . THR G 3 205 ? 165.318 218.154 137.364 1.00 197.00 208 THR 5 C 1
ATOM 12306 O O . THR G 3 205 ? 166.370 218.640 136.896 1.00 196.18 208 THR 5 O 1
ATOM 12310 N N . PHE G 3 206 ? 165.246 216.984 138.015 1.00 202.54 209 PHE 5 N 1
ATOM 12311 C CA . PHE G 3 206 ? 166.363 216.008 138.116 1.00 205.95 209 PHE 5 CA 1
ATOM 12312 C C . PHE G 3 206 ? 166.734 215.520 136.709 1.00 211.42 209 PHE 5 C 1
ATOM 12313 O O . PHE G 3 206 ? 167.926 215.615 136.341 1.00 208.53 209 PHE 5 O 1
ATOM 12321 N N . LEU G 3 207 ? 165.747 215.021 135.953 1.00 216.79 210 LEU 5 N 1
ATOM 12322 C CA . LEU G 3 207 ? 165.931 214.559 134.548 1.00 221.96 210 LEU 5 CA 1
ATOM 12323 C C . LEU G 3 207 ? 166.321 215.745 133.654 1.00 218.94 210 LEU 5 C 1
ATOM 12324 O O . LEU G 3 207 ? 167.033 215.502 132.667 1.00 216.64 210 LEU 5 O 1
ATOM 12329 N N . GLU G 3 208 ? 165.880 216.967 133.986 1.00 220.60 211 GLU 5 N 1
ATOM 12330 C CA . GLU G 3 208 ? 166.235 218.222 133.260 1.00 221.33 211 GLU 5 CA 1
ATOM 12331 C C . GLU G 3 208 ? 167.743 218.486 133.395 1.00 220.83 211 GLU 5 C 1
ATOM 12332 O O . GLU G 3 208 ? 168.381 218.777 132.362 1.00 223.06 211 GLU 5 O 1
ATOM 12338 N N . TYR G 3 209 ? 168.292 218.388 134.613 1.00 218.65 212 TYR 5 N 1
ATOM 12339 C CA . TYR G 3 209 ? 169.731 218.642 134.908 1.00 219.02 212 TYR 5 CA 1
ATOM 12340 C C . TYR G 3 209 ? 170.597 217.462 134.450 1.00 223.66 212 TYR 5 C 1
ATOM 12341 O O . TYR G 3 209 ? 171.771 217.696 134.091 1.00 224.40 212 TYR 5 O 1
ATOM 12350 N N . LEU G 3 210 ? 170.058 216.239 134.475 1.00 226.76 213 LEU 5 N 1
ATOM 12351 C CA . LEU G 3 210 ? 170.743 215.029 133.941 1.00 229.21 213 LEU 5 CA 1
ATOM 12352 C C . LEU G 3 210 ? 170.771 215.099 132.406 1.00 221.16 213 LEU 5 C 1
ATOM 12353 O O . LEU G 3 210 ? 171.815 214.736 131.832 1.00 211.77 213 LEU 5 O 1
ATOM 12358 N N . ASP G 3 211 ? 169.686 215.573 131.778 1.00 219.89 214 ASP 5 N 1
ATOM 12359 C CA . ASP G 3 211 ? 169.608 215.880 130.320 1.00 218.16 214 ASP 5 CA 1
ATOM 12360 C C . ASP G 3 211 ? 170.707 216.888 129.957 1.00 211.55 214 ASP 5 C 1
ATOM 12361 O O . ASP G 3 211 ? 171.332 216.710 128.892 1.00 214.14 214 ASP 5 O 1
ATOM 12366 N N . LYS G 3 212 ? 170.924 217.905 130.803 1.00 203.33 215 LYS 5 N 1
ATOM 12367 C CA . LYS G 3 212 ? 172.012 218.911 130.641 1.00 201.02 215 LYS 5 CA 1
ATOM 12368 C C . LYS G 3 212 ? 173.382 218.228 130.760 1.00 204.96 215 LYS 5 C 1
ATOM 12369 O O . LYS G 3 212 ? 174.266 218.549 129.940 1.00 205.88 215 LYS 5 O 1
ATOM 12375 N N . ALA G 3 213 ? 173.547 217.327 131.734 1.00 207.73 216 ALA 5 N 1
ATOM 12376 C CA . ALA G 3 213 ? 174.844 216.713 132.112 1.00 208.54 216 ALA 5 CA 1
ATOM 12377 C C . ALA G 3 213 ? 175.269 215.614 131.128 1.00 207.57 216 ALA 5 C 1
ATOM 12378 O O . ALA G 3 213 ? 176.457 215.239 131.178 1.00 203.41 216 ALA 5 O 1
ATOM 12380 N N . LEU G 3 214 ? 174.364 215.105 130.280 1.00 219.24 217 LEU 5 N 1
ATOM 12381 C CA . LEU G 3 214 ? 174.685 214.026 129.303 1.00 235.22 217 LEU 5 CA 1
ATOM 12382 C C . LEU G 3 214 ? 175.621 214.583 128.230 1.00 244.06 217 LEU 5 C 1
ATOM 12383 O O . LEU G 3 214 ? 175.510 215.750 127.857 1.00 240.78 217 LEU 5 O 1
ATOM 12388 N N . PRO G 3 215 ? 176.569 213.767 127.706 1.00 257.89 218 PRO 5 N 1
ATOM 12389 C CA . PRO G 3 215 ? 177.613 214.266 126.806 1.00 261.04 218 PRO 5 CA 1
ATOM 12390 C C . PRO G 3 215 ? 177.167 214.621 125.376 1.00 262.88 218 PRO 5 C 1
ATOM 12391 O O . PRO G 3 215 ? 177.998 215.113 124.631 1.00 262.95 218 PRO 5 O 1
ATOM 12395 N N . PHE G 3 216 ? 175.898 214.376 125.026 1.00 263.02 219 PHE 5 N 1
ATOM 12396 C CA . PHE G 3 216 ? 175.284 214.804 123.740 1.00 260.96 219 PHE 5 CA 1
ATOM 12397 C C . PHE G 3 216 ? 175.133 216.328 123.756 1.00 259.10 219 PHE 5 C 1
ATOM 12398 O O . PHE G 3 216 ? 174.990 216.923 124.845 1.00 258.68 219 PHE 5 O 1
ATOM 12406 N N . GLU G 3 217 ? 175.142 216.928 122.564 1.00 255.83 220 GLU 5 N 1
ATOM 12407 C CA . GLU G 3 217 ? 175.472 218.363 122.340 1.00 251.44 220 GLU 5 CA 1
ATOM 12408 C C . GLU G 3 217 ? 174.203 219.220 122.215 1.00 251.49 220 GLU 5 C 1
ATOM 12409 O O . GLU G 3 217 ? 174.307 220.434 122.491 1.00 249.57 220 GLU 5 O 1
ATOM 12415 N N . LYS G 3 218 ? 173.060 218.630 121.836 1.00 251.50 221 LYS 5 N 1
ATOM 12416 C CA . LYS G 3 218 ? 171.886 219.374 121.297 1.00 249.64 221 LYS 5 CA 1
ATOM 12417 C C . LYS G 3 218 ? 170.653 219.181 122.199 1.00 250.40 221 LYS 5 C 1
ATOM 12418 O O . LYS G 3 218 ? 170.040 220.205 122.565 1.00 248.99 221 LYS 5 O 1
ATOM 12424 N N . GLN G 3 219 ? 170.318 217.935 122.554 1.00 250.90 222 GLN 5 N 1
ATOM 12425 C CA . GLN G 3 219 ? 169.197 217.543 123.459 1.00 250.22 222 GLN 5 CA 1
ATOM 12426 C C . GLN G 3 219 ? 169.338 216.034 123.712 1.00 253.62 222 GLN 5 C 1
ATOM 12427 O O . GLN G 3 219 ? 170.090 215.400 122.950 1.00 252.86 222 GLN 5 O 1
ATOM 12433 N N . ALA G 3 220 ? 168.718 215.490 124.766 1.00 256.11 223 ALA 5 N 1
ATOM 12434 C CA . ALA G 3 220 ? 168.561 214.027 124.982 1.00 256.17 223 ALA 5 CA 1
ATOM 12435 C C . ALA G 3 220 ? 167.078 213.629 125.076 1.00 258.16 223 ALA 5 C 1
ATOM 12436 O O . ALA G 3 220 ? 166.803 212.413 125.008 1.00 258.48 223 ALA 5 O 1
ATOM 12438 N N . GLY G 3 221 ? 166.164 214.596 125.234 1.00 257.53 224 GLY 5 N 1
ATOM 12439 C CA . GLY G 3 221 ? 164.707 214.418 125.068 1.00 255.24 224 GLY 5 CA 1
ATOM 12440 C C . GLY G 3 221 ? 164.018 214.068 126.377 1.00 255.72 224 GLY 5 C 1
ATOM 12441 O O . GLY G 3 221 ? 162.790 213.847 126.347 1.00 254.31 224 GLY 5 O 1
ATOM 12442 N N . LEU G 3 222 ? 164.768 214.038 127.486 1.00 256.47 225 LEU 5 N 1
ATOM 12443 C CA . LEU G 3 222 ? 164.273 213.650 128.836 1.00 254.38 225 LEU 5 CA 1
ATOM 12444 C C . LEU G 3 222 ? 163.380 214.760 129.404 1.00 251.42 225 LEU 5 C 1
ATOM 12445 O O . LEU G 3 222 ? 163.476 215.912 128.929 1.00 250.52 225 LEU 5 O 1
ATOM 12450 N N . ALA G 3 223 ? 162.554 214.403 130.394 1.00 249.57 226 ALA 5 N 1
ATOM 12451 C CA . ALA G 3 223 ? 161.707 215.307 131.209 1.00 249.28 226 ALA 5 CA 1
ATOM 12452 C C . ALA G 3 223 ? 160.650 216.007 130.340 1.00 251.02 226 ALA 5 C 1
ATOM 12453 O O . ALA G 3 223 ? 160.328 217.179 130.637 1.00 250.44 226 ALA 5 O 1
ATOM 12455 N N . ASN G 3 224 ? 160.127 215.318 129.317 1.00 251.03 227 ASN 5 N 1
ATOM 12456 C CA . ASN G 3 224 ? 158.916 215.728 128.554 1.00 248.76 227 ASN 5 CA 1
ATOM 12457 C C . ASN G 3 224 ? 157.759 214.790 128.930 1.00 248.77 227 ASN 5 C 1
ATOM 12458 O O . ASN G 3 224 ? 158.017 213.752 129.583 1.00 249.25 227 ASN 5 O 1
ATOM 12463 N N . GLU G 3 225 ? 156.543 215.160 128.511 1.00 246.85 228 GLU 5 N 1
ATOM 12464 C CA . GLU G 3 225 ? 155.245 214.478 128.788 1.00 245.32 228 GLU 5 CA 1
ATOM 12465 C C . GLU G 3 225 ? 155.394 212.964 128.579 1.00 246.60 228 GLU 5 C 1
ATOM 12466 O O . GLU G 3 225 ? 155.169 212.212 129.552 1.00 247.81 228 GLU 5 O 1
ATOM 12472 N N . SER G 3 226 ? 155.768 212.544 127.366 1.00 242.14 229 SER 5 N 1
ATOM 12473 C CA . SER G 3 226 ? 155.809 211.123 126.925 1.00 235.80 229 SER 5 CA 1
ATOM 12474 C C . SER G 3 226 ? 156.928 210.367 127.654 1.00 233.03 229 SER 5 C 1
ATOM 12475 O O . SER G 3 226 ? 156.605 209.400 128.369 1.00 229.22 229 SER 5 O 1
ATOM 12478 N N . LEU G 3 227 ? 158.182 210.813 127.504 1.00 234.54 230 LEU 5 N 1
ATOM 12479 C CA . LEU G 3 227 ? 159.397 210.029 127.866 1.00 237.72 230 LEU 5 CA 1
ATOM 12480 C C . LEU G 3 227 ? 159.550 209.913 129.390 1.00 240.85 230 LEU 5 C 1
ATOM 12481 O O . LEU G 3 227 ? 160.015 208.843 129.834 1.00 244.26 230 LEU 5 O 1
ATOM 12486 N N . GLN G 3 228 ? 159.189 210.952 130.159 1.00 239.16 231 GLN 5 N 1
ATOM 12487 C CA . GLN G 3 228 ? 159.245 210.941 131.651 1.00 236.05 231 GLN 5 CA 1
ATOM 12488 C C . GLN G 3 228 ? 158.298 209.858 132.193 1.00 232.45 231 GLN 5 C 1
ATOM 12489 O O . GLN G 3 228 ? 158.687 209.175 133.166 1.00 235.36 231 GLN 5 O 1
ATOM 12495 N N . LYS G 3 229 ? 157.114 209.706 131.585 1.00 224.20 232 LYS 5 N 1
ATOM 12496 C CA . LYS G 3 229 ? 156.083 208.704 131.980 1.00 220.10 232 LYS 5 CA 1
ATOM 12497 C C . LYS G 3 229 ? 156.627 207.291 131.731 1.00 220.14 232 LYS 5 C 1
ATOM 12498 O O . LYS G 3 229 ? 156.467 206.428 132.622 1.00 215.54 232 LYS 5 O 1
ATOM 12504 N N . LYS G 3 230 ? 157.262 207.083 130.572 1.00 225.02 233 LYS 5 N 1
ATOM 12505 C CA . LYS G 3 230 ? 157.903 205.801 130.167 1.00 229.12 233 LYS 5 CA 1
ATOM 12506 C C . LYS G 3 230 ? 159.112 205.522 131.073 1.00 231.34 233 LYS 5 C 1
ATOM 12507 O O . LYS G 3 230 ? 159.331 204.338 131.410 1.00 234.54 233 LYS 5 O 1
ATOM 12513 N N . LEU G 3 231 ? 159.852 206.570 131.462 1.00 232.73 234 LEU 5 N 1
ATOM 12514 C CA . LEU G 3 231 ? 161.078 206.472 132.307 1.00 234.26 234 LEU 5 CA 1
ATOM 12515 C C . LEU G 3 231 ? 160.711 206.045 133.734 1.00 234.25 234 LEU 5 C 1
ATOM 12516 O O . LEU G 3 231 ? 161.396 205.145 134.262 1.00 229.37 234 LEU 5 O 1
ATOM 12521 N N . TYR G 3 232 ? 159.691 206.669 134.336 1.00 238.89 235 TYR 5 N 1
ATOM 12522 C CA . TYR G 3 232 ? 159.184 206.327 135.695 1.00 241.28 235 TYR 5 CA 1
ATOM 12523 C C . TYR G 3 232 ? 158.527 204.939 135.661 1.00 241.26 235 TYR 5 C 1
ATOM 12524 O O . TYR G 3 232 ? 158.653 204.203 136.660 1.00 240.41 235 TYR 5 O 1
ATOM 12533 N N . ALA G 3 233 ? 157.845 204.595 134.560 1.00 237.01 236 ALA 5 N 1
ATOM 12534 C CA . ALA G 3 233 ? 157.193 203.279 134.350 1.00 230.61 236 ALA 5 CA 1
ATOM 12535 C C . ALA G 3 233 ? 158.247 202.162 134.324 1.00 223.16 236 ALA 5 C 1
ATOM 12536 O O . ALA G 3 233 ? 157.943 201.070 134.842 1.00 217.39 236 ALA 5 O 1
ATOM 12538 N N . PHE G 3 234 ? 159.431 202.420 133.753 1.00 222.97 237 PHE 5 N 1
ATOM 12539 C CA . PHE G 3 234 ? 160.569 201.461 133.712 1.00 227.15 237 PHE 5 CA 1
ATOM 12540 C C . PHE G 3 234 ? 161.188 201.334 135.108 1.00 230.78 237 PHE 5 C 1
ATOM 12541 O O . PHE G 3 234 ? 161.197 200.219 135.666 1.00 234.30 237 PHE 5 O 1
ATOM 12549 N N . SER G 3 235 ? 161.708 202.447 135.634 1.00 228.52 238 SER 5 N 1
ATOM 12550 C CA . SER G 3 235 ? 162.368 202.555 136.961 1.00 224.29 238 SER 5 CA 1
ATOM 12551 C C . SER G 3 235 ? 161.489 203.404 137.884 1.00 222.53 238 SER 5 C 1
ATOM 12552 O O . SER G 3 235 ? 161.415 204.627 137.651 1.00 223.42 238 SER 5 O 1
ATOM 12555 N N . GLN G 3 236 ? 160.852 202.772 138.880 1.00 219.16 239 GLN 5 N 1
ATOM 12556 C CA . GLN G 3 236 ? 159.855 203.408 139.788 1.00 212.89 239 GLN 5 CA 1
ATOM 12557 C C . GLN G 3 236 ? 160.510 204.624 140.458 1.00 206.14 239 GLN 5 C 1
ATOM 12558 O O . GLN G 3 236 ? 160.159 205.755 140.079 1.00 205.31 239 GLN 5 O 1
ATOM 12564 N N . GLY G 3 237 ? 161.433 204.395 141.399 1.00 198.00 240 GLY 5 N 1
ATOM 12565 C CA . GLY G 3 237 ? 162.324 205.429 141.966 1.00 189.77 240 GLY 5 CA 1
ATOM 12566 C C . GLY G 3 237 ? 163.798 205.047 141.916 1.00 180.51 240 GLY 5 C 1
ATOM 12567 O O . GLY G 3 237 ? 164.632 205.968 142.048 1.00 173.66 240 GLY 5 O 1
ATOM 12568 N N . ASN G 3 238 ? 164.114 203.757 141.724 1.00 174.36 241 ASN 5 N 1
ATOM 12569 C CA . ASN G 3 238 ? 165.477 203.173 141.860 1.00 171.20 241 ASN 5 CA 1
ATOM 12570 C C . ASN G 3 238 ? 166.439 203.953 140.954 1.00 168.66 241 ASN 5 C 1
ATOM 12571 O O . ASN G 3 238 ? 166.360 203.785 139.720 1.00 173.19 241 ASN 5 O 1
ATOM 12576 N N . MET G 3 239 ? 167.278 204.799 141.561 1.00 166.04 242 MET 5 N 1
ATOM 12577 C CA . MET G 3 239 ? 168.269 205.682 140.886 1.00 169.15 242 MET 5 CA 1
ATOM 12578 C C . MET G 3 239 ? 169.199 204.848 139.988 1.00 186.20 242 MET 5 C 1
ATOM 12579 O O . MET G 3 239 ? 169.469 205.293 138.841 1.00 188.40 242 MET 5 O 1
ATOM 12584 N N . ARG G 3 240 ? 169.648 203.681 140.473 1.00 207.70 243 ARG 5 N 1
ATOM 12585 C CA . ARG G 3 240 ? 170.662 202.817 139.800 1.00 220.28 243 ARG 5 CA 1
ATOM 12586 C C . ARG G 3 240 ? 170.106 202.246 138.487 1.00 228.15 243 ARG 5 C 1
ATOM 12587 O O . ARG G 3 240 ? 170.846 202.289 137.486 1.00 230.50 243 ARG 5 O 1
ATOM 12595 N N . SER G 3 241 ? 168.880 201.708 138.493 1.00 230.75 244 SER 5 N 1
ATOM 12596 C CA . SER G 3 241 ? 168.220 201.095 137.306 1.00 229.90 244 SER 5 CA 1
ATOM 12597 C C . SER G 3 241 ? 167.892 202.178 136.267 1.00 230.53 244 SER 5 C 1
ATOM 12598 O O . SER G 3 241 ? 168.033 201.889 135.057 1.00 231.70 244 SER 5 O 1
ATOM 12601 N N . LEU G 3 242 ? 167.470 203.367 136.721 1.00 223.06 245 LEU 5 N 1
ATOM 12602 C CA . LEU G 3 242 ? 167.268 204.575 135.871 1.00 211.98 245 LEU 5 CA 1
ATOM 12603 C C . LEU G 3 242 ? 168.602 204.959 135.219 1.00 205.03 245 LEU 5 C 1
ATOM 12604 O O . LEU G 3 242 ? 168.626 205.093 133.979 1.00 205.99 245 LEU 5 O 1
ATOM 12609 N N . ARG G 3 243 ? 169.658 205.131 136.025 1.00 198.25 246 ARG 5 N 1
ATOM 12610 C CA . ARG G 3 243 ? 171.004 205.549 135.535 1.00 197.37 246 ARG 5 CA 1
ATOM 12611 C C . ARG G 3 243 ? 171.607 204.477 134.611 1.00 212.12 246 ARG 5 C 1
ATOM 12612 O O . ARG G 3 243 ? 172.288 204.874 133.642 1.00 219.98 246 ARG 5 O 1
ATOM 12620 N N . ASN G 3 244 ? 171.370 203.188 134.890 1.00 221.16 247 ASN 5 N 1
ATOM 12621 C CA . ASN G 3 244 ? 171.831 202.042 134.053 1.00 223.45 247 ASN 5 CA 1
ATOM 12622 C C . ASN G 3 244 ? 171.176 202.125 132.666 1.00 230.74 247 ASN 5 C 1
ATOM 12623 O O . ASN G 3 244 ? 171.923 202.068 131.670 1.00 222.30 247 ASN 5 O 1
ATOM 12628 N N . LEU G 3 245 ? 169.843 202.265 132.610 1.00 240.83 248 LEU 5 N 1
ATOM 12629 C CA . LEU G 3 245 ? 169.055 202.416 131.349 1.00 244.79 248 LEU 5 CA 1
ATOM 12630 C C . LEU G 3 245 ? 169.584 203.614 130.544 1.00 249.84 248 LEU 5 C 1
ATOM 12631 O O . LEU G 3 245 ? 169.849 203.434 129.335 1.00 252.93 248 LEU 5 O 1
ATOM 12636 N N . ILE G 3 246 ? 169.721 204.782 131.188 1.00 249.00 249 ILE 5 N 1
ATOM 12637 C CA . ILE G 3 246 ? 170.227 206.046 130.563 1.00 245.39 249 ILE 5 CA 1
ATOM 12638 C C . ILE G 3 246 ? 171.665 205.822 130.068 1.00 242.23 249 ILE 5 C 1
ATOM 12639 O O . ILE G 3 246 ? 171.971 206.273 128.939 1.00 244.16 249 ILE 5 O 1
ATOM 12644 N N . TYR G 3 247 ? 172.499 205.138 130.860 1.00 237.41 250 TYR 5 N 1
ATOM 12645 C CA . TYR G 3 247 ? 173.916 204.831 130.524 1.00 234.40 250 TYR 5 CA 1
ATOM 12646 C C . TYR G 3 247 ? 173.985 203.905 129.302 1.00 232.95 250 TYR 5 C 1
ATOM 12647 O O . TYR G 3 247 ? 174.769 204.209 128.385 1.00 234.69 250 TYR 5 O 1
ATOM 12656 N N . GLN G 3 248 ? 173.204 202.817 129.294 1.00 231.19 251 GLN 5 N 1
ATOM 12657 C CA . GLN G 3 248 ? 173.170 201.817 128.188 1.00 232.55 251 GLN 5 CA 1
ATOM 12658 C C . GLN G 3 248 ? 172.625 202.469 126.908 1.00 226.93 251 GLN 5 C 1
ATOM 12659 O O . GLN G 3 248 ? 173.189 202.193 125.833 1.00 219.46 251 GLN 5 O 1
ATOM 12665 N N . ALA G 3 249 ? 171.580 203.299 127.023 1.00 229.28 252 ALA 5 N 1
ATOM 12666 C CA . ALA G 3 249 ? 170.961 204.052 125.904 1.00 231.11 252 ALA 5 CA 1
ATOM 12667 C C . ALA G 3 249 ? 171.947 205.091 125.347 1.00 232.18 252 ALA 5 C 1
ATOM 12668 O O . ALA G 3 249 ? 172.002 205.229 124.105 1.00 231.97 252 ALA 5 O 1
ATOM 12670 N N . SER G 3 250 ? 172.688 205.793 126.219 1.00 233.19 253 SER 5 N 1
ATOM 12671 C CA . SER G 3 250 ? 173.698 206.819 125.833 1.00 232.69 253 SER 5 CA 1
ATOM 12672 C C . SER G 3 250 ? 174.812 206.168 125.000 1.00 239.16 253 SER 5 C 1
ATOM 12673 O O . SER G 3 250 ? 175.046 206.625 123.862 1.00 243.19 253 SER 5 O 1
ATOM 12676 N N . ILE G 3 251 ? 175.446 205.117 125.532 1.00 245.20 254 ILE 5 N 1
ATOM 12677 C CA . ILE G 3 251 ? 176.573 204.384 124.868 1.00 247.40 254 ILE 5 CA 1
ATOM 12678 C C . ILE G 3 251 ? 176.071 203.645 123.617 1.00 248.82 254 ILE 5 C 1
ATOM 12679 O O . ILE G 3 251 ? 176.913 203.376 122.737 1.00 247.91 254 ILE 5 O 1
ATOM 12684 N N . GLU G 3 252 ? 174.772 203.329 123.532 1.00 247.66 255 GLU 5 N 1
ATOM 12685 C CA . GLU G 3 252 ? 174.147 202.744 122.312 1.00 244.70 255 GLU 5 CA 1
ATOM 12686 C C . GLU G 3 252 ? 174.059 203.827 121.226 1.00 240.66 255 GLU 5 C 1
ATOM 12687 O O . GLU G 3 252 ? 174.398 203.518 120.067 1.00 233.87 255 GLU 5 O 1
ATOM 12693 N N . ALA G 3 253 ? 173.635 205.044 121.591 1.00 241.97 256 ALA 5 N 1
ATOM 12694 C CA . ALA G 3 253 ? 173.535 206.220 120.690 1.00 241.99 256 ALA 5 CA 1
ATOM 12695 C C . ALA G 3 253 ? 174.933 206.727 120.298 1.00 243.62 256 ALA 5 C 1
ATOM 12696 O O . ALA G 3 253 ? 175.034 207.374 119.239 1.00 243.25 256 ALA 5 O 1
ATOM 12698 N N . ILE G 3 254 ? 175.968 206.459 121.108 1.00 244.29 257 ILE 5 N 1
ATOM 12699 C CA . ILE G 3 254 ? 177.392 206.809 120.793 1.00 242.41 257 ILE 5 CA 1
ATOM 12700 C C . ILE G 3 254 ? 177.968 205.782 119.800 1.00 243.68 257 ILE 5 C 1
ATOM 12701 O O . ILE G 3 254 ? 178.762 206.206 118.933 1.00 242.37 257 ILE 5 O 1
ATOM 12706 N N . ASP G 3 255 ? 177.589 204.499 119.913 1.00 243.58 258 ASP 5 N 1
ATOM 12707 C CA . ASP G 3 255 ? 178.154 203.371 119.113 1.00 242.16 258 ASP 5 CA 1
ATOM 12708 C C . ASP G 3 255 ? 177.842 203.589 117.625 1.00 245.82 258 ASP 5 C 1
ATOM 12709 O O . ASP G 3 255 ? 178.804 203.724 116.840 1.00 246.08 258 ASP 5 O 1
ATOM 12714 N N . ASN G 3 256 ? 176.553 203.621 117.260 1.00 247.86 259 ASN 5 N 1
ATOM 12715 C CA . ASN G 3 256 ? 176.068 203.989 115.899 1.00 247.19 259 ASN 5 CA 1
ATOM 12716 C C . ASN G 3 256 ? 175.889 205.513 115.874 1.00 249.85 259 ASN 5 C 1
ATOM 12717 O O . ASN G 3 256 ? 174.987 206.004 116.582 1.00 252.16 259 ASN 5 O 1
ATOM 12722 N N . GLN G 3 257 ? 176.729 206.223 115.106 1.00 248.68 260 GLN 5 N 1
ATOM 12723 C CA . GLN G 3 257 ? 176.867 207.709 115.144 1.00 246.36 260 GLN 5 CA 1
ATOM 12724 C C . GLN G 3 257 ? 175.486 208.350 114.949 1.00 250.70 260 GLN 5 C 1
ATOM 12725 O O . GLN G 3 257 ? 174.959 208.293 113.818 1.00 250.80 260 GLN 5 O 1
ATOM 12731 N N . HIS G 3 258 ? 174.928 208.923 116.024 1.00 255.32 261 HIS 5 N 1
ATOM 12732 C CA . HIS G 3 258 ? 173.543 209.462 116.098 1.00 258.35 261 HIS 5 CA 1
ATOM 12733 C C . HIS G 3 258 ? 173.558 210.946 116.486 1.00 260.80 261 HIS 5 C 1
ATOM 12734 O O . HIS G 3 258 ? 174.639 211.476 116.820 1.00 260.50 261 HIS 5 O 1
ATOM 12741 N N . GLU G 3 259 ? 172.378 211.570 116.435 1.00 263.01 262 GLU 5 N 1
ATOM 12742 C CA . GLU G 3 259 ? 172.111 212.976 116.840 1.00 263.16 262 GLU 5 CA 1
ATOM 12743 C C . GLU G 3 259 ? 172.114 213.065 118.369 1.00 267.94 262 GLU 5 C 1
ATOM 12744 O O . GLU G 3 259 ? 172.856 213.903 118.921 1.00 266.91 262 GLU 5 O 1
ATOM 12750 N N . THR G 3 260 ? 171.305 212.214 119.006 1.00 271.41 263 THR 5 N 1
ATOM 12751 C CA . THR G 3 260 ? 170.959 212.250 120.451 1.00 272.31 263 THR 5 CA 1
ATOM 12752 C C . THR G 3 260 ? 170.468 210.860 120.881 1.00 275.18 263 THR 5 C 1
ATOM 12753 O O . THR G 3 260 ? 170.509 209.934 120.043 1.00 274.92 263 THR 5 O 1
ATOM 12757 N N . ILE G 3 261 ? 170.036 210.721 122.139 1.00 274.89 264 ILE 5 N 1
ATOM 12758 C CA . ILE G 3 261 ? 169.261 209.542 122.633 1.00 272.15 264 ILE 5 CA 1
ATOM 12759 C C . ILE G 3 261 ? 167.833 209.672 122.088 1.00 271.70 264 ILE 5 C 1
ATOM 12760 O O . ILE G 3 261 ? 167.141 210.635 122.480 1.00 272.79 264 ILE 5 O 1
ATOM 12765 N N . THR G 3 262 ? 167.424 208.739 121.222 1.00 266.69 265 THR 5 N 1
ATOM 12766 C CA . THR G 3 262 ? 166.099 208.703 120.542 1.00 261.36 265 THR 5 CA 1
ATOM 12767 C C . THR G 3 262 ? 165.343 207.446 120.994 1.00 259.57 265 THR 5 C 1
ATOM 12768 O O . THR G 3 262 ? 165.888 206.709 121.839 1.00 258.99 265 THR 5 O 1
ATOM 12772 N N . GLU G 3 263 ? 164.150 207.207 120.434 1.00 255.56 266 GLU 5 N 1
ATOM 12773 C CA . GLU G 3 263 ? 163.296 206.014 120.702 1.00 251.66 266 GLU 5 CA 1
ATOM 12774 C C . GLU G 3 263 ? 163.635 204.927 119.666 1.00 251.69 266 GLU 5 C 1
ATOM 12775 O O . GLU G 3 263 ? 162.702 204.336 119.081 1.00 251.31 266 GLU 5 O 1
ATOM 12781 N N . GLU G 3 264 ? 164.939 204.685 119.472 1.00 250.51 267 GLU 5 N 1
ATOM 12782 C CA . GLU G 3 264 ? 165.557 203.703 118.537 1.00 248.42 267 GLU 5 CA 1
ATOM 12783 C C . GLU G 3 264 ? 166.407 202.723 119.360 1.00 248.22 267 GLU 5 C 1
ATOM 12784 O O . GLU G 3 264 ? 166.222 201.499 119.199 1.00 249.01 267 GLU 5 O 1
ATOM 12790 N N . ASP G 3 265 ? 167.303 203.260 120.200 1.00 243.03 268 ASP 5 N 1
ATOM 12791 C CA . ASP G 3 265 ? 168.275 202.515 121.048 1.00 235.29 268 ASP 5 CA 1
ATOM 12792 C C . ASP G 3 265 ? 167.810 202.455 122.513 1.00 235.62 268 ASP 5 C 1
ATOM 12793 O O . ASP G 3 265 ? 168.433 201.696 123.284 1.00 229.45 268 ASP 5 O 1
ATOM 12798 N N . PHE G 3 266 ? 166.774 203.218 122.888 1.00 243.49 269 PHE 5 N 1
ATOM 12799 C CA . PHE G 3 266 ? 166.205 203.267 124.264 1.00 247.30 269 PHE 5 CA 1
ATOM 12800 C C . PHE G 3 266 ? 165.447 201.963 124.545 1.00 242.51 269 PHE 5 C 1
ATOM 12801 O O . PHE G 3 266 ? 165.589 201.396 125.653 1.00 241.15 269 PHE 5 O 1
ATOM 12809 N N . VAL G 3 267 ? 164.650 201.523 123.563 1.00 236.80 270 VAL 5 N 1
ATOM 12810 C CA . VAL G 3 267 ? 163.922 200.215 123.546 1.00 234.00 270 VAL 5 CA 1
ATOM 12811 C C . VAL G 3 267 ? 164.928 199.070 123.746 1.00 239.19 270 VAL 5 C 1
ATOM 12812 O O . VAL G 3 267 ? 164.626 198.173 124.553 1.00 241.82 270 VAL 5 O 1
ATOM 12816 N N . PHE G 3 268 ? 166.071 199.094 123.049 1.00 242.86 271 PHE 5 N 1
ATOM 12817 C CA . PHE G 3 268 ? 167.149 198.073 123.165 1.00 245.46 271 PHE 5 CA 1
ATOM 12818 C C . PHE G 3 268 ? 167.732 198.106 124.587 1.00 251.47 271 PHE 5 C 1
ATOM 12819 O O . PHE G 3 268 ? 167.911 197.018 125.177 1.00 253.55 271 PHE 5 O 1
ATOM 12827 N N . ALA G 3 269 ? 167.994 199.308 125.120 1.00 253.89 272 ALA 5 N 1
ATOM 12828 C CA . ALA G 3 269 ? 168.515 199.548 126.491 1.00 252.06 272 ALA 5 CA 1
ATOM 12829 C C . ALA G 3 269 ? 167.508 199.062 127.544 1.00 253.56 272 ALA 5 C 1
ATOM 12830 O O . ALA G 3 269 ? 167.963 198.571 128.601 1.00 254.15 272 ALA 5 O 1
ATOM 12832 N N . SER G 3 270 ? 166.201 199.189 127.274 1.00 252.12 273 SER 5 N 1
ATOM 12833 C CA . SER G 3 270 ? 165.105 198.712 128.164 1.00 249.92 273 SER 5 CA 1
ATOM 12834 C C . SER G 3 270 ? 165.114 197.177 128.237 1.00 252.21 273 SER 5 C 1
ATOM 12835 O O . SER G 3 270 ? 165.069 196.649 129.364 1.00 252.73 273 SER 5 O 1
ATOM 12838 N N . LYS G 3 271 ? 165.201 196.494 127.087 1.00 250.77 274 LYS 5 N 1
ATOM 12839 C CA . LYS G 3 271 ? 165.268 195.006 126.994 1.00 246.47 274 LYS 5 CA 1
ATOM 12840 C C . LYS G 3 271 ? 166.611 194.495 127.540 1.00 247.37 274 LYS 5 C 1
ATOM 12841 O O . LYS G 3 271 ? 166.654 193.318 127.954 1.00 246.02 274 LYS 5 O 1
ATOM 12847 N N . LEU G 3 272 ? 167.660 195.330 127.540 1.00 248.18 275 LEU 5 N 1
ATOM 12848 C CA . LEU G 3 272 ? 169.010 194.974 128.063 1.00 246.89 275 LEU 5 CA 1
ATOM 12849 C C . LEU G 3 272 ? 168.984 194.927 129.599 1.00 249.24 275 LEU 5 C 1
ATOM 12850 O O . LEU G 3 272 ? 169.375 193.877 130.152 1.00 248.66 275 LEU 5 O 1
ATOM 12855 N N . THR G 3 273 ? 168.537 196.008 130.255 1.00 250.04 276 THR 5 N 1
ATOM 12856 C CA . THR G 3 273 ? 168.589 196.198 131.736 1.00 247.88 276 THR 5 CA 1
ATOM 12857 C C . THR G 3 273 ? 167.202 195.966 132.365 1.00 248.47 276 THR 5 C 1
ATOM 12858 O O . THR G 3 273 ? 166.809 196.772 133.235 1.00 246.82 276 THR 5 O 1
ATOM 12862 N N . SER G 3 274 ? 166.511 194.883 131.980 1.00 247.92 277 SER 5 N 1
ATOM 12863 C CA . SER G 3 274 ? 165.210 194.438 132.557 1.00 245.92 277 SER 5 CA 1
ATOM 12864 C C . SER G 3 274 ? 165.315 193.007 133.112 1.00 246.00 277 SER 5 C 1
ATOM 12865 O O . SER G 3 274 ? 164.266 192.333 133.204 1.00 245.60 277 SER 5 O 1
ATOM 12868 N N . GLY G 3 275 ? 166.522 192.564 133.485 1.00 244.97 278 GLY 5 N 1
ATOM 12869 C CA . GLY G 3 275 ? 166.781 191.229 134.062 1.00 243.53 278 GLY 5 CA 1
ATOM 12870 C C . GLY G 3 275 ? 166.449 191.174 135.546 1.00 244.34 278 GLY 5 C 1
ATOM 12871 O O . GLY G 3 275 ? 165.910 190.139 135.988 1.00 242.86 278 GLY 5 O 1
ATOM 12872 N N . ASP G 3 276 ? 166.760 192.246 136.286 1.00 245.95 279 ASP 5 N 1
ATOM 12873 C CA . ASP G 3 276 ? 166.589 192.348 137.763 1.00 245.48 279 ASP 5 CA 1
ATOM 12874 C C . ASP G 3 276 ? 165.134 192.677 138.133 1.00 249.32 279 ASP 5 C 1
ATOM 12875 O O . ASP G 3 276 ? 164.767 192.422 139.299 1.00 249.93 279 ASP 5 O 1
ATOM 12880 N N . LYS G 3 277 ? 164.346 193.223 137.198 1.00 251.45 280 LYS 5 N 1
ATOM 12881 C CA . LYS G 3 277 ? 162.979 193.763 137.451 1.00 251.06 280 LYS 5 CA 1
ATOM 12882 C C . LYS G 3 277 ? 162.031 192.614 137.802 1.00 251.88 280 LYS 5 C 1
ATOM 12883 O O . LYS G 3 277 ? 162.192 191.513 137.277 1.00 251.90 280 LYS 5 O 1
ATOM 12889 N N . PRO G 3 278 ? 161.025 192.816 138.694 1.00 250.35 281 PRO 5 N 1
ATOM 12890 C CA . PRO G 3 278 ? 160.203 191.710 139.198 1.00 249.59 281 PRO 5 CA 1
ATOM 12891 C C . PRO G 3 278 ? 159.287 191.045 138.154 1.00 250.45 281 PRO 5 C 1
ATOM 12892 O O . PRO G 3 278 ? 159.221 191.509 137.027 1.00 251.26 281 PRO 5 O 1
ATOM 12896 N N . ASN G 3 279 ? 158.590 189.984 138.577 1.00 249.06 282 ASN 5 N 1
ATOM 12897 C CA . ASN G 3 279 ? 157.847 189.023 137.714 1.00 247.20 282 ASN 5 CA 1
ATOM 12898 C C . ASN G 3 279 ? 156.643 189.715 137.055 1.00 249.63 282 ASN 5 C 1
ATOM 12899 O O . ASN G 3 279 ? 156.476 189.549 135.829 1.00 249.60 282 ASN 5 O 1
ATOM 12904 N N . SER G 3 280 ? 155.844 190.458 137.831 1.00 249.73 283 SER 5 N 1
ATOM 12905 C CA . SER G 3 280 ? 154.581 191.114 137.389 1.00 247.87 283 SER 5 CA 1
ATOM 12906 C C . SER G 3 280 ? 154.851 192.461 136.696 1.00 250.52 283 SER 5 C 1
ATOM 12907 O O . SER G 3 280 ? 153.892 193.011 136.116 1.00 249.44 283 SER 5 O 1
ATOM 12910 N N . TRP G 3 281 ? 156.087 192.975 136.753 1.00 253.72 284 TRP 5 N 1
ATOM 12911 C CA . TRP G 3 281 ? 156.503 194.265 136.132 1.00 255.32 284 TRP 5 CA 1
ATOM 12912 C C . TRP G 3 281 ? 156.496 194.132 134.602 1.00 255.22 284 TRP 5 C 1
ATOM 12913 O O . TRP G 3 281 ? 156.960 193.086 134.102 1.00 254.03 284 TRP 5 O 1
ATOM 12924 N N . LYS G 3 282 ? 155.996 195.158 133.899 1.00 254.32 285 LYS 5 N 1
ATOM 12925 C CA . LYS G 3 282 ? 155.960 195.237 132.412 1.00 252.98 285 LYS 5 CA 1
ATOM 12926 C C . LYS G 3 282 ? 156.958 196.296 131.930 1.00 257.26 285 LYS 5 C 1
ATOM 12927 O O . LYS G 3 282 ? 157.020 197.381 132.546 1.00 258.92 285 LYS 5 O 1
ATOM 12933 N N . ASN G 3 283 ? 157.695 195.984 130.860 1.00 258.44 286 ASN 5 N 1
ATOM 12934 C CA . ASN G 3 283 ? 158.589 196.923 130.130 1.00 258.08 286 ASN 5 CA 1
ATOM 12935 C C . ASN G 3 283 ? 157.714 197.890 129.332 1.00 261.95 286 ASN 5 C 1
ATOM 12936 O O . ASN G 3 283 ? 157.027 197.458 128.411 1.00 262.78 286 ASN 5 O 1
ATOM 12941 N N . PRO G 3 284 ? 157.703 199.212 129.636 1.00 261.97 287 PRO 5 N 1
ATOM 12942 C CA . PRO G 3 284 ? 156.787 200.147 128.972 1.00 259.55 287 PRO 5 CA 1
ATOM 12943 C C . PRO G 3 284 ? 157.182 200.625 127.559 1.00 256.58 287 PRO 5 C 1
ATOM 12944 O O . PRO G 3 284 ? 156.522 201.525 127.067 1.00 253.53 287 PRO 5 O 1
ATOM 12948 N N . PHE G 3 285 ? 158.185 200.001 126.922 1.00 252.97 288 PHE 5 N 1
ATOM 12949 C CA . PHE G 3 285 ? 158.896 200.518 125.718 1.00 248.80 288 PHE 5 CA 1
ATOM 12950 C C . PHE G 3 285 ? 158.696 199.643 124.471 1.00 249.71 288 PHE 5 C 1
ATOM 12951 O O . PHE G 3 285 ? 159.009 200.142 123.370 1.00 249.68 288 PHE 5 O 1
ATOM 12959 N N . GLU G 3 286 ? 158.195 198.409 124.615 1.00 250.31 289 GLU 5 N 1
ATOM 12960 C CA . GLU G 3 286 ? 158.446 197.306 123.639 1.00 249.85 289 GLU 5 CA 1
ATOM 12961 C C . GLU G 3 286 ? 157.632 197.543 122.355 1.00 251.20 289 GLU 5 C 1
ATOM 12962 O O . GLU G 3 286 ? 158.252 198.014 121.377 1.00 250.94 289 GLU 5 O 1
ATOM 12968 N N . GLU G 3 287 ? 156.324 197.239 122.333 1.00 251.47 290 GLU 5 N 1
ATOM 12969 C CA . GLU G 3 287 ? 155.471 197.409 121.116 1.00 249.04 290 GLU 5 CA 1
ATOM 12970 C C . GLU G 3 287 ? 154.238 198.282 121.410 1.00 248.62 290 GLU 5 C 1
ATOM 12971 O O . GLU G 3 287 ? 154.025 199.241 120.638 1.00 247.13 290 GLU 5 O 1
ATOM 12977 N N . GLY G 3 288 ? 153.463 197.984 122.460 1.00 247.98 291 GLY 5 N 1
ATOM 12978 C CA . GLY G 3 288 ? 152.153 198.620 122.714 1.00 247.05 291 GLY 5 CA 1
ATOM 12979 C C . GLY G 3 288 ? 151.767 198.595 124.182 1.00 248.58 291 GLY 5 C 1
ATOM 12980 O O . GLY G 3 288 ? 150.630 198.173 124.481 1.00 247.44 291 GLY 5 O 1
ATOM 12981 N N . VAL G 3 289 ? 152.674 199.038 125.062 1.00 251.66 292 VAL 5 N 1
ATOM 12982 C CA . VAL G 3 289 ? 152.445 199.136 126.536 1.00 252.93 292 VAL 5 CA 1
ATOM 12983 C C . VAL G 3 289 ? 151.990 200.567 126.857 1.00 256.10 292 VAL 5 C 1
ATOM 12984 O O . VAL G 3 289 ? 152.837 201.405 127.237 1.00 256.13 292 VAL 5 O 1
ATOM 12988 N N . GLU G 3 290 ? 150.691 200.817 126.658 1.00 257.44 293 GLU 5 N 1
ATOM 12989 C CA . GLU G 3 290 ? 149.933 202.007 127.136 1.00 257.82 293 GLU 5 CA 1
ATOM 12990 C C . GLU G 3 290 ? 150.216 202.174 128.637 1.00 263.06 293 GLU 5 C 1
ATOM 12991 O O . GLU G 3 290 ? 149.681 201.366 129.424 1.00 264.68 293 GLU 5 O 1
ATOM 12997 N N . VAL G 3 291 ? 151.044 203.160 129.009 1.00 263.77 294 VAL 5 N 1
ATOM 12998 C CA . VAL G 3 291 ? 151.503 203.398 130.414 1.00 262.12 294 VAL 5 CA 1
ATOM 12999 C C . VAL G 3 291 ? 150.289 203.820 131.253 1.00 263.85 294 VAL 5 C 1
ATOM 13000 O O . VAL G 3 291 ? 149.649 204.834 130.906 1.00 264.78 294 VAL 5 O 1
ATOM 13004 N N . THR G 3 292 ? 150.008 203.066 132.322 1.00 261.89 295 THR 5 N 1
ATOM 13005 C CA . THR G 3 292 ? 148.736 203.098 133.092 1.00 258.28 295 THR 5 CA 1
ATOM 13006 C C . THR G 3 292 ? 148.885 203.969 134.346 1.00 257.88 295 THR 5 C 1
ATOM 13007 O O . THR G 3 292 ? 150.014 204.404 134.646 1.00 257.72 295 THR 5 O 1
ATOM 13011 N N . GLU G 3 293 ? 147.763 204.204 135.033 1.00 255.34 296 GLU 5 N 1
ATOM 13012 C CA . GLU G 3 293 ? 147.670 204.898 136.349 1.00 252.77 296 GLU 5 CA 1
ATOM 13013 C C . GLU G 3 293 ? 148.334 204.017 137.421 1.00 255.83 296 GLU 5 C 1
ATOM 13014 O O . GLU G 3 293 ? 149.064 204.569 138.270 1.00 256.23 296 GLU 5 O 1
ATOM 13020 N N . ASP G 3 294 ? 148.103 202.698 137.356 1.00 254.85 297 ASP 5 N 1
ATOM 13021 C CA . ASP G 3 294 ? 148.551 201.681 138.351 1.00 251.34 297 ASP 5 CA 1
ATOM 13022 C C . ASP G 3 294 ? 150.079 201.508 138.345 1.00 253.42 297 ASP 5 C 1
ATOM 13023 O O . ASP G 3 294 ? 150.598 200.989 139.353 1.00 252.31 297 ASP 5 O 1
ATOM 13028 N N . MET G 3 295 ? 150.770 201.883 137.260 1.00 254.59 298 MET 5 N 1
ATOM 13029 C CA . MET G 3 295 ? 152.255 201.793 137.139 1.00 252.89 298 MET 5 CA 1
ATOM 13030 C C . MET G 3 295 ? 152.933 202.944 137.899 1.00 254.53 298 MET 5 C 1
ATOM 13031 O O . MET G 3 295 ? 154.051 202.717 138.408 1.00 253.62 298 MET 5 O 1
ATOM 13036 N N . LEU G 3 296 ? 152.290 204.118 137.982 1.00 255.32 299 LEU 5 N 1
ATOM 13037 C CA . LEU G 3 296 ? 152.915 205.399 138.426 1.00 253.31 299 LEU 5 CA 1
ATOM 13038 C C . LEU G 3 296 ? 152.508 205.753 139.864 1.00 253.40 299 LEU 5 C 1
ATOM 13039 O O . LEU G 3 296 ? 152.414 206.965 140.159 1.00 252.26 299 LEU 5 O 1
ATOM 13044 N N . ARG G 3 297 ? 152.302 204.759 140.736 1.00 253.27 300 ARG 5 N 1
ATOM 13045 C CA . ARG G 3 297 ? 152.025 204.994 142.181 1.00 252.25 300 ARG 5 CA 1
ATOM 13046 C C . ARG G 3 297 ? 153.364 205.264 142.866 1.00 256.64 300 ARG 5 C 1
ATOM 13047 O O . ARG G 3 297 ? 154.390 204.753 142.419 1.00 257.78 300 ARG 5 O 1
ATOM 13055 N N . PRO G 3 298 ? 153.412 206.077 143.950 1.00 258.41 301 PRO 5 N 1
ATOM 13056 C CA . PRO G 3 298 ? 154.662 206.304 144.679 1.00 260.59 301 PRO 5 CA 1
ATOM 13057 C C . PRO G 3 298 ? 155.228 205.033 145.312 1.00 264.46 301 PRO 5 C 1
ATOM 13058 O O . PRO G 3 298 ? 154.476 204.104 145.605 1.00 266.88 301 PRO 5 O 1
ATOM 13062 N N . PRO G 3 299 ? 156.565 204.945 145.532 1.00 263.13 302 PRO 5 N 1
ATOM 13063 C CA . PRO G 3 299 ? 157.172 203.757 146.136 1.00 262.76 302 PRO 5 CA 1
ATOM 13064 C C . PRO G 3 299 ? 156.649 203.508 147.551 1.00 263.87 302 PRO 5 C 1
ATOM 13065 O O . PRO G 3 299 ? 156.346 204.463 148.266 1.00 264.42 302 PRO 5 O 1
ATOM 13069 N N . PRO G 3 300 ? 156.525 202.235 148.008 1.00 261.41 303 PRO 5 N 1
ATOM 13070 C CA . PRO G 3 300 ? 155.922 201.939 149.311 1.00 259.60 303 PRO 5 CA 1
ATOM 13071 C C . PRO G 3 300 ? 156.770 202.412 150.504 1.00 259.86 303 PRO 5 C 1
ATOM 13072 O O . PRO G 3 300 ? 157.894 202.846 150.300 1.00 260.31 303 PRO 5 O 1
ATOM 13076 N N . LYS G 3 301 ? 156.210 202.311 151.715 1.00 256.83 304 LYS 5 N 1
ATOM 13077 C CA . LYS G 3 301 ? 156.893 202.644 152.997 1.00 253.55 304 LYS 5 CA 1
ATOM 13078 C C . LYS G 3 301 ? 158.018 201.633 153.250 1.00 256.93 304 LYS 5 C 1
ATOM 13079 O O . LYS G 3 301 ? 159.153 202.072 153.531 1.00 257.01 304 LYS 5 O 1
ATOM 13085 N N . ASP G 3 302 ? 157.703 200.336 153.146 1.00 258.11 305 ASP 5 N 1
ATOM 13086 C CA . ASP G 3 302 ? 158.637 199.202 153.391 1.00 256.98 305 ASP 5 CA 1
ATOM 13087 C C . ASP G 3 302 ? 159.298 198.828 152.055 1.00 260.56 305 ASP 5 C 1
ATOM 13088 O O . ASP G 3 302 ? 159.142 197.671 151.608 1.00 259.31 305 ASP 5 O 1
ATOM 13093 N N . ILE G 3 303 ? 160.018 199.782 151.451 1.00 263.22 306 ILE 5 N 1
ATOM 13094 C CA . ILE G 3 303 ? 160.679 199.641 150.115 1.00 262.53 306 ILE 5 CA 1
ATOM 13095 C C . ILE G 3 303 ? 161.985 198.849 150.282 1.00 264.61 306 ILE 5 C 1
ATOM 13096 O O . ILE G 3 303 ? 162.252 197.984 149.422 1.00 264.31 306 ILE 5 O 1
ATOM 13101 N N . GLY G 3 304 ? 162.753 199.126 151.343 1.00 264.60 307 GLY 5 N 1
ATOM 13102 C CA . GLY G 3 304 ? 164.048 198.478 151.633 1.00 263.43 307 GLY 5 CA 1
ATOM 13103 C C . GLY G 3 304 ? 163.978 197.531 152.821 1.00 264.29 307 GLY 5 C 1
ATOM 13104 O O . GLY G 3 304 ? 165.035 197.304 153.432 1.00 262.49 307 GLY 5 O 1
ATOM 13105 N N . TRP G 3 305 ? 162.794 196.984 153.130 1.00 266.27 308 TRP 5 N 1
ATOM 13106 C CA . TRP G 3 305 ? 162.537 196.099 154.303 1.00 266.44 308 TRP 5 CA 1
ATOM 13107 C C . TRP G 3 305 ? 162.338 194.638 153.871 1.00 265.66 308 TRP 5 C 1
ATOM 13108 O O . TRP G 3 305 ? 162.456 193.756 154.744 1.00 268.46 308 TRP 5 O 1
ATOM 13119 N N . GLU G 3 306 ? 162.112 194.389 152.576 1.00 260.96 309 GLU 5 N 1
ATOM 13120 C CA . GLU G 3 306 ? 161.451 193.160 152.046 1.00 255.51 309 GLU 5 CA 1
ATOM 13121 C C . GLU G 3 306 ? 162.282 191.914 152.392 1.00 258.01 309 GLU 5 C 1
ATOM 13122 O O . GLU G 3 306 ? 161.666 190.879 152.735 1.00 259.54 309 GLU 5 O 1
ATOM 13128 N N . ASP G 3 307 ? 163.617 192.023 152.340 1.00 257.14 310 ASP 5 N 1
ATOM 13129 C CA . ASP G 3 307 ? 164.585 190.951 152.710 1.00 254.34 310 ASP 5 CA 1
ATOM 13130 C C . ASP G 3 307 ? 164.395 190.541 154.179 1.00 257.09 310 ASP 5 C 1
ATOM 13131 O O . ASP G 3 307 ? 164.542 189.336 154.468 1.00 255.94 310 ASP 5 O 1
ATOM 13136 N N . TYR G 3 308 ? 164.092 191.498 155.068 1.00 259.60 311 TYR 5 N 1
ATOM 13137 C CA . TYR G 3 308 ? 163.790 191.254 156.507 1.00 260.16 311 TYR 5 CA 1
ATOM 13138 C C . TYR G 3 308 ? 162.397 190.621 156.649 1.00 259.05 311 TYR 5 C 1
ATOM 13139 O O . TYR G 3 308 ? 162.216 189.794 157.566 1.00 258.20 311 TYR 5 O 1
ATOM 13148 N N . LEU G 3 309 ? 161.452 190.993 155.773 1.00 254.90 312 LEU 5 N 1
ATOM 13149 C CA . LEU G 3 309 ? 160.050 190.480 155.761 1.00 248.39 312 LEU 5 CA 1
ATOM 13150 C C . LEU G 3 309 ? 159.968 189.110 155.067 1.00 246.86 312 LEU 5 C 1
ATOM 13151 O O . LEU G 3 309 ? 158.909 188.463 155.195 1.00 244.17 312 LEU 5 O 1
ATOM 13156 N N . ARG G 3 310 ? 161.025 188.685 154.363 1.00 246.01 313 ARG 5 N 1
ATOM 13157 C CA . ARG G 3 310 ? 161.054 187.437 153.546 1.00 243.62 313 ARG 5 CA 1
ATOM 13158 C C . ARG G 3 310 ? 161.115 186.197 154.455 1.00 245.16 313 ARG 5 C 1
ATOM 13159 O O . ARG G 3 310 ? 160.601 185.142 154.028 1.00 245.27 313 ARG 5 O 1
ATOM 13167 N N . HIS G 3 311 ? 161.715 186.315 155.650 1.00 244.07 314 HIS 5 N 1
ATOM 13168 C CA . HIS G 3 311 ? 161.946 185.205 156.618 1.00 241.05 314 HIS 5 CA 1
ATOM 13169 C C . HIS G 3 311 ? 160.813 185.159 157.651 1.00 235.93 314 HIS 5 C 1
ATOM 13170 O O . HIS G 3 311 ? 159.816 185.878 157.571 1.00 232.74 314 HIS 5 O 1
ATOM 13177 N N . THR H 3 1 ? 179.630 231.940 164.492 1.00 182.01 4 THR 6 N 1
ATOM 13178 C CA . THR H 3 1 ? 179.331 230.689 165.267 1.00 178.71 4 THR 6 CA 1
ATOM 13179 C C . THR H 3 1 ? 179.745 230.872 166.734 1.00 175.16 4 THR 6 C 1
ATOM 13180 O O . THR H 3 1 ? 178.875 230.688 167.611 1.00 177.22 4 THR 6 O 1
ATOM 13184 N N . ARG H 3 2 ? 181.017 231.219 166.975 1.00 169.80 5 ARG 6 N 1
ATOM 13185 C CA . ARG H 3 2 ? 181.663 231.293 168.317 1.00 167.54 5 ARG 6 CA 1
ATOM 13186 C C . ARG H 3 2 ? 181.540 229.925 168.999 1.00 170.92 5 ARG 6 C 1
ATOM 13187 O O . ARG H 3 2 ? 180.666 229.764 169.870 1.00 180.50 5 ARG 6 O 1
ATOM 13195 N N . GLU H 3 3 ? 182.378 228.974 168.579 1.00 172.02 6 GLU 6 N 1
ATOM 13196 C CA . GLU H 3 3 ? 182.484 227.591 169.132 1.00 174.37 6 GLU 6 CA 1
ATOM 13197 C C . GLU H 3 3 ? 182.723 227.600 170.656 1.00 170.28 6 GLU 6 C 1
ATOM 13198 O O . GLU H 3 3 ? 182.389 226.573 171.293 1.00 172.18 6 GLU 6 O 1
ATOM 13204 N N . ALA H 3 4 ? 183.245 228.697 171.227 1.00 165.08 7 ALA 6 N 1
ATOM 13205 C CA . ALA H 3 4 ? 183.299 228.958 172.689 1.00 161.18 7 ALA 6 CA 1
ATOM 13206 C C . ALA H 3 4 ? 181.880 228.952 173.283 1.00 164.15 7 ALA 6 C 1
ATOM 13207 O O . ALA H 3 4 ? 181.676 228.275 174.314 1.00 167.54 7 ALA 6 O 1
ATOM 13209 N N . ARG H 3 5 ? 180.944 229.679 172.655 1.00 161.75 8 ARG 6 N 1
ATOM 13210 C CA . ARG H 3 5 ? 179.501 229.751 173.032 1.00 154.35 8 ARG 6 CA 1
ATOM 13211 C C . ARG H 3 5 ? 178.822 228.392 172.802 1.00 145.60 8 ARG 6 C 1
ATOM 13212 O O . ARG H 3 5 ? 177.930 228.041 173.601 1.00 146.05 8 ARG 6 O 1
ATOM 13220 N N . ILE H 3 6 ? 179.221 227.669 171.749 1.00 141.35 9 ILE 6 N 1
ATOM 13221 C CA . ILE H 3 6 ? 178.673 226.328 171.376 1.00 142.30 9 ILE 6 CA 1
ATOM 13222 C C . ILE H 3 6 ? 179.111 225.306 172.431 1.00 136.56 9 ILE 6 C 1
ATOM 13223 O O . ILE H 3 6 ? 178.255 224.501 172.855 1.00 140.15 9 ILE 6 O 1
ATOM 13228 N N . SER H 3 7 ? 180.391 225.324 172.823 1.00 134.05 10 SER 6 N 1
ATOM 13229 C CA . SER H 3 7 ? 180.954 224.431 173.873 1.00 135.06 10 SER 6 CA 1
ATOM 13230 C C . SER H 3 7 ? 180.363 224.790 175.243 1.00 137.63 10 SER 6 C 1
ATOM 13231 O O . SER H 3 7 ? 180.221 223.874 176.066 1.00 140.91 10 SER 6 O 1
ATOM 13234 N N . ARG H 3 8 ? 180.043 226.068 175.478 1.00 144.29 11 ARG 6 N 1
ATOM 13235 C CA . ARG H 3 8 ? 179.346 226.535 176.711 1.00 154.54 11 ARG 6 CA 1
ATOM 13236 C C . ARG H 3 8 ? 177.934 225.929 176.764 1.00 155.52 11 ARG 6 C 1
ATOM 13237 O O . ARG H 3 8 ? 177.546 225.460 177.854 1.00 154.91 11 ARG 6 O 1
ATOM 13245 N N . ALA H 3 9 ? 177.203 225.932 175.641 1.00 159.62 12 ALA 6 N 1
ATOM 13246 C CA . ALA H 3 9 ? 175.850 225.332 175.509 1.00 159.61 12 ALA 6 CA 1
ATOM 13247 C C . ALA H 3 9 ? 175.928 223.812 175.699 1.00 153.79 12 ALA 6 C 1
ATOM 13248 O O . ALA H 3 9 ? 175.011 223.256 176.337 1.00 152.98 12 ALA 6 O 1
ATOM 13250 N N . LYS H 3 10 ? 176.975 223.170 175.167 1.00 152.48 13 LYS 6 N 1
ATOM 13251 C CA . LYS H 3 10 ? 177.146 221.693 175.216 1.00 155.77 13 LYS 6 CA 1
ATOM 13252 C C . LYS H 3 10 ? 177.566 221.263 176.627 1.00 152.96 13 LYS 6 C 1
ATOM 13253 O O . LYS H 3 10 ? 176.959 220.307 177.148 1.00 155.75 13 LYS 6 O 1
ATOM 13259 N N . ARG H 3 11 ? 178.565 221.934 177.212 1.00 153.42 14 ARG 6 N 1
ATOM 13260 C CA . ARG H 3 11 ? 179.077 221.654 178.582 1.00 156.45 14 ARG 6 CA 1
ATOM 13261 C C . ARG H 3 11 ? 178.307 222.529 179.577 1.00 148.78 14 ARG 6 C 1
ATOM 13262 O O . ARG H 3 11 ? 178.819 223.599 179.968 1.00 153.51 14 ARG 6 O 1
ATOM 13270 N N . ALA H 3 12 ? 177.101 222.087 179.932 1.00 136.48 15 ALA 6 N 1
ATOM 13271 C CA . ALA H 3 12 ? 176.238 222.678 180.976 1.00 133.98 15 ALA 6 CA 1
ATOM 13272 C C . ALA H 3 12 ? 175.947 221.592 182.010 1.00 132.59 15 ALA 6 C 1
ATOM 13273 O O . ALA H 3 12 ? 175.252 220.628 181.648 1.00 137.49 15 ALA 6 O 1
ATOM 13275 N N . PHE H 3 13 ? 176.507 221.713 183.218 1.00 134.78 16 PHE 6 N 1
ATOM 13276 C CA . PHE H 3 13 ? 176.222 220.810 184.363 1.00 134.86 16 PHE 6 CA 1
ATOM 13277 C C . PHE H 3 13 ? 175.368 221.540 185.402 1.00 131.75 16 PHE 6 C 1
ATOM 13278 O O . PHE H 3 13 ? 175.868 222.489 186.044 1.00 131.50 16 PHE 6 O 1
ATOM 13286 N N . VAL H 3 14 ? 174.115 221.100 185.541 1.00 124.98 17 VAL 6 N 1
ATOM 13287 C CA . VAL H 3 14 ? 173.219 221.393 186.695 1.00 116.44 17 VAL 6 CA 1
ATOM 13288 C C . VAL H 3 14 ? 173.211 220.160 187.604 1.00 120.80 17 VAL 6 C 1
ATOM 13289 O O . VAL H 3 14 ? 173.113 219.004 187.057 1.00 130.68 17 VAL 6 O 1
ATOM 13293 N N . SER H 3 15 ? 173.334 220.419 188.915 1.00 121.05 18 SER 6 N 1
ATOM 13294 C CA . SER H 3 15 ? 173.413 219.437 190.027 1.00 121.55 18 SER 6 CA 1
ATOM 13295 C C . SER H 3 15 ? 172.037 219.299 190.685 1.00 123.07 18 SER 6 C 1
ATOM 13296 O O . SER H 3 15 ? 171.609 220.249 191.374 1.00 125.01 18 SER 6 O 1
ATOM 13299 N N . THR H 3 16 ? 171.371 218.162 190.469 1.00 122.21 19 THR 6 N 1
ATOM 13300 C CA . THR H 3 16 ? 170.100 217.781 191.141 1.00 121.95 19 THR 6 CA 1
ATOM 13301 C C . THR H 3 16 ? 170.421 217.261 192.541 1.00 121.05 19 THR 6 C 1
ATOM 13302 O O . THR H 3 16 ? 171.563 216.896 192.815 1.00 130.52 19 THR 6 O 1
ATOM 13306 N N . PRO H 3 17 ? 169.443 217.242 193.477 1.00 115.69 20 PRO 6 N 1
ATOM 13307 C CA . PRO H 3 17 ? 169.635 216.613 194.787 1.00 112.39 20 PRO 6 CA 1
ATOM 13308 C C . PRO H 3 17 ? 170.006 215.121 194.731 1.00 109.00 20 PRO 6 C 1
ATOM 13309 O O . PRO H 3 17 ? 170.712 214.680 195.625 1.00 115.29 20 PRO 6 O 1
ATOM 13313 N N . SER H 3 18 ? 169.554 214.394 193.703 1.00 104.06 21 SER 6 N 1
ATOM 13314 C CA . SER H 3 18 ? 169.902 212.966 193.465 1.00 103.74 21 SER 6 CA 1
ATOM 13315 C C . SER H 3 18 ? 171.401 212.834 193.156 1.00 107.39 21 SER 6 C 1
ATOM 13316 O O . SER H 3 18 ? 172.030 211.913 193.702 1.00 112.79 21 SER 6 O 1
ATOM 13319 N N . VAL H 3 19 ? 171.945 213.724 192.320 1.00 113.88 22 VAL 6 N 1
ATOM 13320 C CA . VAL H 3 19 ? 173.388 213.752 191.924 1.00 120.16 22 VAL 6 CA 1
ATOM 13321 C C . VAL H 3 19 ? 174.244 214.109 193.151 1.00 115.66 22 VAL 6 C 1
ATOM 13322 O O . VAL H 3 19 ? 175.283 213.435 193.365 1.00 123.43 22 VAL 6 O 1
ATOM 13326 N N . ARG H 3 20 ? 173.824 215.114 193.926 1.00 110.04 23 ARG 6 N 1
ATOM 13327 C CA . ARG H 3 20 ? 174.514 215.553 195.171 1.00 114.06 23 ARG 6 CA 1
ATOM 13328 C C . ARG H 3 20 ? 174.482 214.425 196.210 1.00 111.26 23 ARG 6 C 1
ATOM 13329 O O . ARG H 3 20 ? 175.477 214.297 196.954 1.00 116.90 23 ARG 6 O 1
ATOM 13337 N N . LYS H 3 21 ? 173.395 213.642 196.257 1.00 108.91 24 LYS 6 N 1
ATOM 13338 C CA . LYS H 3 21 ? 173.276 212.418 197.100 1.00 105.70 24 LYS 6 CA 1
ATOM 13339 C C . LYS H 3 21 ? 174.344 211.400 196.679 1.00 97.30 24 LYS 6 C 1
ATOM 13340 O O . LYS H 3 21 ? 175.058 210.905 197.567 1.00 98.45 24 LYS 6 O 1
ATOM 13346 N N . ILE H 3 22 ? 174.447 211.113 195.377 1.00 97.71 25 ILE 6 N 1
ATOM 13347 C CA . ILE H 3 22 ? 175.441 210.157 194.801 1.00 104.95 25 ILE 6 CA 1
ATOM 13348 C C . ILE H 3 22 ? 176.856 210.661 195.118 1.00 106.67 25 ILE 6 C 1
ATOM 13349 O O . ILE H 3 22 ? 177.675 209.837 195.592 1.00 112.31 25 ILE 6 O 1
ATOM 13354 N N . LEU H 3 23 ? 177.136 211.951 194.886 1.00 109.82 26 LEU 6 N 1
ATOM 13355 C CA . LEU H 3 23 ? 178.490 212.541 195.101 1.00 111.18 26 LEU 6 CA 1
ATOM 13356 C C . LEU H 3 23 ? 178.869 212.485 196.587 1.00 109.18 26 LEU 6 C 1
ATOM 13357 O O . LEU H 3 23 ? 180.041 212.167 196.864 1.00 113.74 26 LEU 6 O 1
ATOM 13362 N N . SER H 3 24 ? 177.934 212.775 197.500 1.00 105.87 27 SER 6 N 1
ATOM 13363 C CA . SER H 3 24 ? 178.160 212.741 198.972 1.00 105.13 27 SER 6 CA 1
ATOM 13364 C C . SER H 3 24 ? 178.451 211.304 199.432 1.00 101.94 27 SER 6 C 1
ATOM 13365 O O . SER H 3 24 ? 179.356 211.131 200.272 1.00 106.29 27 SER 6 O 1
ATOM 13368 N N . TYR H 3 25 ? 177.726 210.316 198.895 1.00 99.58 28 TYR 6 N 1
ATOM 13369 C CA . TYR H 3 25 ? 177.930 208.868 199.173 1.00 100.28 28 TYR 6 CA 1
ATOM 13370 C C . TYR H 3 25 ? 179.250 208.382 198.562 1.00 100.34 28 TYR 6 C 1
ATOM 13371 O O . TYR H 3 25 ? 179.898 207.524 199.189 1.00 106.49 28 TYR 6 O 1
ATOM 13380 N N . MET H 3 26 ? 179.624 208.878 197.378 1.00 110.93 29 MET 6 N 1
ATOM 13381 C CA . MET H 3 26 ? 180.929 208.553 196.730 1.00 122.24 29 MET 6 CA 1
ATOM 13382 C C . MET H 3 26 ? 182.083 209.054 197.611 1.00 115.66 29 MET 6 C 1
ATOM 13383 O O . MET H 3 26 ? 183.008 208.258 197.872 1.00 111.32 29 MET 6 O 1
ATOM 13388 N N . ASP H 3 27 ? 182.027 210.320 198.042 1.00 119.25 30 ASP 6 N 1
ATOM 13389 C CA . ASP H 3 27 ? 183.032 210.952 198.943 1.00 124.82 30 ASP 6 CA 1
ATOM 13390 C C . ASP H 3 27 ? 183.099 210.161 200.255 1.00 121.97 30 ASP 6 C 1
ATOM 13391 O O . ASP H 3 27 ? 184.217 209.973 200.771 1.00 126.54 30 ASP 6 O 1
ATOM 13396 N N . ARG H 3 28 ? 181.943 209.714 200.760 1.00 126.23 31 ARG 6 N 1
ATOM 13397 C CA . ARG H 3 28 ? 181.803 208.896 201.999 1.00 128.32 31 ARG 6 CA 1
ATOM 13398 C C . ARG H 3 28 ? 182.485 207.533 201.807 1.00 121.72 31 ARG 6 C 1
ATOM 13399 O O . ARG H 3 28 ? 183.327 207.176 202.656 1.00 119.84 31 ARG 6 O 1
ATOM 13407 N N . CYS H 3 29 ? 182.125 206.808 200.740 1.00 117.73 32 CYS 6 N 1
ATOM 13408 C CA . CYS H 3 29 ? 182.692 205.480 200.365 1.00 112.47 32 CYS 6 CA 1
ATOM 13409 C C . CYS H 3 29 ? 184.225 205.535 200.341 1.00 110.93 32 CYS 6 C 1
ATOM 13410 O O . CYS H 3 29 ? 184.849 204.609 200.889 1.00 108.17 32 CYS 6 O 1
ATOM 13413 N N . ARG H 3 30 ? 184.801 206.575 199.727 1.00 120.51 33 ARG 6 N 1
ATOM 13414 C CA . ARG H 3 30 ? 186.274 206.762 199.597 1.00 122.18 33 ARG 6 CA 1
ATOM 13415 C C . ARG H 3 30 ? 186.881 207.000 200.984 1.00 115.14 33 ARG 6 C 1
ATOM 13416 O O . ARG H 3 30 ? 187.810 206.258 201.348 1.00 113.22 33 ARG 6 O 1
ATOM 13424 N N . ASP H 3 31 ? 186.361 207.982 201.729 1.00 119.51 34 ASP 6 N 1
ATOM 13425 C CA . ASP H 3 31 ? 186.980 208.495 202.984 1.00 129.19 34 ASP 6 CA 1
ATOM 13426 C C . ASP H 3 31 ? 186.756 207.532 204.162 1.00 135.39 34 ASP 6 C 1
ATOM 13427 O O . ASP H 3 31 ? 187.332 207.811 205.235 1.00 139.91 34 ASP 6 O 1
ATOM 13432 N N . LEU H 3 32 ? 185.984 206.446 203.994 1.00 139.47 35 LEU 6 N 1
ATOM 13433 C CA . LEU H 3 32 ? 185.701 205.452 205.074 1.00 132.93 35 LEU 6 CA 1
ATOM 13434 C C . LEU H 3 32 ? 186.692 204.284 205.034 1.00 118.64 35 LEU 6 C 1
ATOM 13435 O O . LEU H 3 32 ? 187.028 203.783 206.121 1.00 116.69 35 LEU 6 O 1
ATOM 13440 N N . SER H 3 33 ? 187.123 203.854 203.845 1.00 116.60 36 SER 6 N 1
ATOM 13441 C CA . SER H 3 33 ? 188.092 202.742 203.664 1.00 119.99 36 SER 6 CA 1
ATOM 13442 C C . SER H 3 33 ? 189.484 203.193 204.123 1.00 126.98 36 SER 6 C 1
ATOM 13443 O O . SER H 3 33 ? 190.000 204.182 203.565 1.00 129.90 36 SER 6 O 1
ATOM 13446 N N . ASP H 3 34 ? 190.053 202.486 205.106 1.00 133.86 37 ASP 6 N 1
ATOM 13447 C CA . ASP H 3 34 ? 191.434 202.688 205.629 1.00 138.75 37 ASP 6 CA 1
ATOM 13448 C C . ASP H 3 34 ? 192.411 201.787 204.857 1.00 135.30 37 ASP 6 C 1
ATOM 13449 O O . ASP H 3 34 ? 193.621 201.854 205.153 1.00 138.85 37 ASP 6 O 1
ATOM 13454 N N . LEU H 3 35 ? 191.903 200.979 203.914 1.00 129.57 38 LEU 6 N 1
ATOM 13455 C CA . LEU H 3 35 ? 192.659 200.051 203.025 1.00 129.44 38 LEU 6 CA 1
ATOM 13456 C C . LEU H 3 35 ? 193.364 198.949 203.838 1.00 128.04 38 LEU 6 C 1
ATOM 13457 O O . LEU H 3 35 ? 194.326 198.354 203.309 1.00 129.87 38 LEU 6 O 1
ATOM 13462 N N . GLU H 3 36 ? 192.886 198.657 205.056 1.00 128.65 39 GLU 6 N 1
ATOM 13463 C CA . GLU H 3 36 ? 193.231 197.437 205.837 1.00 130.03 39 GLU 6 CA 1
ATOM 13464 C C . GLU H 3 36 ? 191.978 196.560 205.946 1.00 124.58 39 GLU 6 C 1
ATOM 13465 O O . GLU H 3 36 ? 192.046 195.383 205.544 1.00 125.15 39 GLU 6 O 1
ATOM 13471 N N . SER H 3 37 ? 190.883 197.126 206.467 1.00 118.32 40 SER 6 N 1
ATOM 13472 C CA . SER H 3 37 ? 189.576 196.447 206.682 1.00 114.27 40 SER 6 CA 1
ATOM 13473 C C . SER H 3 37 ? 188.772 196.432 205.378 1.00 109.02 40 SER 6 C 1
ATOM 13474 O O . SER H 3 37 ? 189.200 197.091 204.414 1.00 108.86 40 SER 6 O 1
ATOM 13477 N N . GLU H 3 38 ? 187.638 195.724 205.370 1.00 112.40 41 GLU 6 N 1
ATOM 13478 C CA . GLU H 3 38 ? 186.773 195.542 204.173 1.00 117.57 41 GLU 6 CA 1
ATOM 13479 C C . GLU H 3 38 ? 186.117 196.873 203.814 1.00 108.35 41 GLU 6 C 1
ATOM 13480 O O . GLU H 3 38 ? 185.485 197.493 204.666 1.00 110.79 41 GLU 6 O 1
ATOM 13486 N N . PRO H 3 39 ? 186.236 197.348 202.552 1.00 103.82 42 PRO 6 N 1
ATOM 13487 C CA . PRO H 3 39 ? 185.653 198.628 202.149 1.00 109.15 42 PRO 6 CA 1
ATOM 13488 C C . PRO H 3 39 ? 184.122 198.588 202.023 1.00 111.06 42 PRO 6 C 1
ATOM 13489 O O . PRO H 3 39 ? 183.534 197.544 202.251 1.00 111.29 42 PRO 6 O 1
ATOM 13493 N N . THR H 3 40 ? 183.529 199.724 201.643 1.00 109.61 43 THR 6 N 1
ATOM 13494 C CA . THR H 3 40 ? 182.083 200.029 201.791 1.00 110.97 43 THR 6 CA 1
ATOM 13495 C C . THR H 3 40 ? 181.318 199.563 200.543 1.00 111.75 43 THR 6 C 1
ATOM 13496 O O . THR H 3 40 ? 180.248 198.948 200.727 1.00 116.14 43 THR 6 O 1
ATOM 13500 N N . CYS H 3 41 ? 181.837 199.839 199.341 1.00 106.34 44 CYS 6 N 1
ATOM 13501 C CA . CYS H 3 41 ? 181.359 199.267 198.051 1.00 108.34 44 CYS 6 CA 1
ATOM 13502 C C . CYS H 3 41 ? 179.896 199.651 197.798 1.00 102.39 44 CYS 6 C 1
ATOM 13503 O O . CYS H 3 41 ? 178.999 198.879 198.187 1.00 106.95 44 CYS 6 O 1
ATOM 13506 N N . MET H 3 42 ? 179.666 200.805 197.173 1.00 99.12 45 MET 6 N 1
ATOM 13507 C CA . MET H 3 42 ? 178.316 201.246 196.738 1.00 98.90 45 MET 6 CA 1
ATOM 13508 C C . MET H 3 42 ? 178.022 200.637 195.366 1.00 92.40 45 MET 6 C 1
ATOM 13509 O O . MET H 3 42 ? 178.981 200.383 194.624 1.00 95.39 45 MET 6 O 1
ATOM 13514 N N . MET H 3 43 ? 176.746 200.390 195.061 1.00 95.90 46 MET 6 N 1
ATOM 13515 C CA . MET H 3 43 ? 176.241 200.096 193.691 1.00 102.00 46 MET 6 CA 1
ATOM 13516 C C . MET H 3 43 ? 175.269 201.212 193.300 1.00 99.23 46 MET 6 C 1
ATOM 13517 O O . MET H 3 43 ? 174.323 201.446 194.065 1.00 107.95 46 MET 6 O 1
ATOM 13522 N N . VAL H 3 44 ? 175.485 201.862 192.155 1.00 98.68 47 VAL 6 N 1
ATOM 13523 C CA . VAL H 3 44 ? 174.588 202.936 191.635 1.00 100.59 47 VAL 6 CA 1
ATOM 13524 C C . VAL H 3 44 ? 173.932 202.434 190.345 1.00 103.59 47 VAL 6 C 1
ATOM 13525 O O . VAL H 3 44 ? 174.653 202.265 189.342 1.00 110.14 47 VAL 6 O 1
ATOM 13529 N N . TYR H 3 45 ? 172.613 202.216 190.376 1.00 103.12 48 TYR 6 N 1
ATOM 13530 C CA . TYR H 3 45 ? 171.773 201.878 189.194 1.00 100.43 48 TYR 6 CA 1
ATOM 13531 C C . TYR H 3 45 ? 171.435 203.168 188.444 1.00 101.97 48 TYR 6 C 1
ATOM 13532 O O . TYR H 3 45 ? 171.822 204.258 188.915 1.00 110.38 48 TYR 6 O 1
ATOM 13541 N N . GLY H 3 46 ? 170.734 203.052 187.316 1.00 99.68 49 GLY 6 N 1
ATOM 13542 C CA . GLY H 3 46 ? 170.283 204.211 186.524 1.00 101.78 49 GLY 6 CA 1
ATOM 13543 C C . GLY H 3 46 ? 170.036 203.847 185.074 1.00 102.97 49 GLY 6 C 1
ATOM 13544 O O . GLY H 3 46 ? 170.872 203.132 184.496 1.00 103.16 49 GLY 6 O 1
ATOM 13545 N N . ALA H 3 47 ? 168.951 204.372 184.499 1.00 107.62 50 ALA 6 N 1
ATOM 13546 C CA . ALA H 3 47 ? 168.412 204.005 183.168 1.00 109.25 50 ALA 6 CA 1
ATOM 13547 C C . ALA H 3 47 ? 169.302 204.566 182.050 1.00 109.69 50 ALA 6 C 1
ATOM 13548 O O . ALA H 3 47 ? 170.362 205.146 182.348 1.00 109.66 50 ALA 6 O 1
ATOM 13550 N N . SER H 3 48 ? 168.890 204.372 180.796 1.00 113.40 51 SER 6 N 1
ATOM 13551 C CA . SER H 3 48 ? 169.636 204.806 179.587 1.00 114.32 51 SER 6 CA 1
ATOM 13552 C C . SER H 3 48 ? 169.544 206.329 179.452 1.00 107.03 51 SER 6 C 1
ATOM 13553 O O . SER H 3 48 ? 168.507 206.816 178.964 1.00 110.38 51 SER 6 O 1
ATOM 13556 N N . GLY H 3 49 ? 170.574 207.047 179.910 1.00 104.46 52 GLY 6 N 1
ATOM 13557 C CA . GLY H 3 49 ? 170.747 208.497 179.680 1.00 108.14 52 GLY 6 CA 1
ATOM 13558 C C . GLY H 3 49 ? 170.212 209.356 180.816 1.00 102.27 52 GLY 6 C 1
ATOM 13559 O O . GLY H 3 49 ? 169.627 210.412 180.522 1.00 102.90 52 GLY 6 O 1
ATOM 13560 N N . VAL H 3 50 ? 170.439 208.946 182.065 1.00 103.61 53 VAL 6 N 1
ATOM 13561 C CA . VAL H 3 50 ? 170.035 209.700 183.293 1.00 108.10 53 VAL 6 CA 1
ATOM 13562 C C . VAL H 3 50 ? 171.126 210.718 183.648 1.00 111.38 53 VAL 6 C 1
ATOM 13563 O O . VAL H 3 50 ? 170.782 211.736 184.281 1.00 116.52 53 VAL 6 O 1
ATOM 13567 N N . GLY H 3 51 ? 172.380 210.446 183.269 1.00 111.10 54 GLY 6 N 1
ATOM 13568 C CA . GLY H 3 51 ? 173.558 211.271 183.594 1.00 108.19 54 GLY 6 CA 1
ATOM 13569 C C . GLY H 3 51 ? 174.457 210.587 184.607 1.00 107.83 54 GLY 6 C 1
ATOM 13570 O O . GLY H 3 51 ? 174.849 211.257 185.576 1.00 112.95 54 GLY 6 O 1
ATOM 13571 N N . LYS H 3 52 ? 174.758 209.299 184.400 1.00 106.29 55 LYS 6 N 1
ATOM 13572 C CA . LYS H 3 52 ? 175.712 208.508 185.227 1.00 105.03 55 LYS 6 CA 1
ATOM 13573 C C . LYS H 3 52 ? 177.142 208.912 184.858 1.00 102.55 55 LYS 6 C 1
ATOM 13574 O O . LYS H 3 52 ? 177.902 209.253 185.777 1.00 108.04 55 LYS 6 O 1
ATOM 13580 N N . THR H 3 53 ? 177.482 208.879 183.565 1.00 98.24 56 THR 6 N 1
ATOM 13581 C CA . THR H 3 53 ? 178.839 209.197 183.041 1.00 96.94 56 THR 6 CA 1
ATOM 13582 C C . THR H 3 53 ? 179.209 210.638 183.416 1.00 91.78 56 THR 6 C 1
ATOM 13583 O O . THR H 3 53 ? 180.393 210.869 183.732 1.00 97.68 56 THR 6 O 1
ATOM 13587 N N . THR H 3 54 ? 178.241 211.561 183.398 1.00 90.19 57 THR 6 N 1
ATOM 13588 C CA . THR H 3 54 ? 178.427 212.980 183.806 1.00 95.86 57 THR 6 CA 1
ATOM 13589 C C . THR H 3 54 ? 178.765 213.044 185.298 1.00 98.29 57 THR 6 C 1
ATOM 13590 O O . THR H 3 54 ? 179.624 213.871 185.661 1.00 107.76 57 THR 6 O 1
ATOM 13594 N N . VAL H 3 55 ? 178.112 212.214 186.119 1.00 101.93 58 VAL 6 N 1
ATOM 13595 C CA . VAL H 3 55 ? 178.357 212.101 187.591 1.00 104.38 58 VAL 6 CA 1
ATOM 13596 C C . VAL H 3 55 ? 179.798 211.628 187.822 1.00 105.39 58 VAL 6 C 1
ATOM 13597 O O . VAL H 3 55 ? 180.492 212.254 188.657 1.00 111.60 58 VAL 6 O 1
ATOM 13601 N N . ILE H 3 56 ? 180.233 210.582 187.109 1.00 103.86 59 ILE 6 N 1
ATOM 13602 C CA . ILE H 3 56 ? 181.600 209.996 187.257 1.00 101.96 59 ILE 6 CA 1
ATOM 13603 C C . ILE H 3 56 ? 182.610 211.052 186.794 1.00 105.03 59 ILE 6 C 1
ATOM 13604 O O . ILE H 3 56 ? 183.638 211.204 187.481 1.00 114.93 59 ILE 6 O 1
ATOM 13609 N N . LYS H 3 57 ? 182.326 211.761 185.693 1.00 109.36 60 LYS 6 N 1
ATOM 13610 C CA . LYS H 3 57 ? 183.236 212.796 185.127 1.00 117.20 60 LYS 6 CA 1
ATOM 13611 C C . LYS H 3 57 ? 183.313 213.999 186.074 1.00 112.00 60 LYS 6 C 1
ATOM 13612 O O . LYS H 3 57 ? 184.430 214.538 186.238 1.00 118.46 60 LYS 6 O 1
ATOM 13618 N N . LYS H 3 58 ? 182.185 214.404 186.665 1.00 106.15 61 LYS 6 N 1
ATOM 13619 C CA . LYS H 3 58 ? 182.125 215.519 187.647 1.00 105.31 61 LYS 6 CA 1
ATOM 13620 C C . LYS H 3 58 ? 182.927 215.133 188.891 1.00 98.76 61 LYS 6 C 1
ATOM 13621 O O . LYS H 3 58 ? 183.684 215.991 189.381 1.00 106.06 61 LYS 6 O 1
ATOM 13627 N N . TYR H 3 59 ? 182.772 213.895 189.370 1.00 98.74 62 TYR 6 N 1
ATOM 13628 C CA . TYR H 3 59 ? 183.500 213.362 190.551 1.00 103.99 62 TYR 6 CA 1
ATOM 13629 C C . TYR H 3 59 ? 185.003 213.273 190.252 1.00 104.23 62 TYR 6 C 1
ATOM 13630 O O . TYR H 3 59 ? 185.795 213.730 191.102 1.00 107.60 62 TYR 6 O 1
ATOM 13639 N N . LEU H 3 60 ? 185.371 212.695 189.099 1.00 110.16 63 LEU 6 N 1
ATOM 13640 C CA . LEU H 3 60 ? 186.779 212.541 188.623 1.00 111.48 63 LEU 6 CA 1
ATOM 13641 C C . LEU H 3 60 ? 187.504 213.891 188.672 1.00 115.00 63 LEU 6 C 1
ATOM 13642 O O . LEU H 3 60 ? 188.592 213.944 189.281 1.00 114.92 63 LEU 6 O 1
ATOM 13647 N N . ASN H 3 61 ? 186.923 214.924 188.045 1.00 122.17 64 ASN 6 N 1
ATOM 13648 C CA . ASN H 3 61 ? 187.463 216.314 188.006 1.00 124.79 64 ASN 6 CA 1
ATOM 13649 C C . ASN H 3 61 ? 187.611 216.850 189.434 1.00 128.90 64 ASN 6 C 1
ATOM 13650 O O . ASN H 3 61 ? 188.741 217.227 189.803 1.00 132.49 64 ASN 6 O 1
ATOM 13655 N N . GLN H 3 62 ? 186.521 216.855 190.210 1.00 133.47 65 GLN 6 N 1
ATOM 13656 C CA . GLN H 3 62 ? 186.477 217.496 191.555 1.00 139.07 65 GLN 6 CA 1
ATOM 13657 C C . GLN H 3 62 ? 187.367 216.729 192.548 1.00 140.77 65 GLN 6 C 1
ATOM 13658 O O . GLN H 3 62 ? 187.774 217.357 193.546 1.00 142.92 65 GLN 6 O 1
ATOM 13664 N N . ALA H 3 63 ? 187.668 215.445 192.298 1.00 142.73 66 ALA 6 N 1
ATOM 13665 C CA . ALA H 3 63 ? 188.551 214.617 193.156 1.00 146.58 66 ALA 6 CA 1
ATOM 13666 C C . ALA H 3 63 ? 190.010 214.723 192.689 1.00 152.28 66 ALA 6 C 1
ATOM 13667 O O . ALA H 3 63 ? 190.833 215.240 193.470 1.00 154.32 66 ALA 6 O 1
ATOM 13669 N N . ALA H 3 64 ? 190.314 214.271 191.465 1.00 164.37 67 ALA 6 N 1
ATOM 13670 C CA . ALA H 3 64 ? 191.665 213.815 191.046 1.00 175.43 67 ALA 6 CA 1
ATOM 13671 C C . ALA H 3 64 ? 192.394 214.807 190.121 1.00 183.18 67 ALA 6 C 1
ATOM 13672 O O . ALA H 3 64 ? 193.484 214.430 189.636 1.00 178.07 67 ALA 6 O 1
ATOM 13674 N N . ALA H 3 65 ? 191.865 216.020 189.898 1.00 197.81 68 ALA 6 N 1
ATOM 13675 C CA . ALA H 3 65 ? 192.440 217.017 188.956 1.00 209.90 68 ALA 6 CA 1
ATOM 13676 C C . ALA H 3 65 ? 193.823 217.482 189.439 1.00 222.05 68 ALA 6 C 1
ATOM 13677 O O . ALA H 3 65 ? 194.799 217.311 188.677 1.00 224.80 68 ALA 6 O 1
ATOM 13679 N N . ALA H 3 66 ? 193.900 218.043 190.652 1.00 230.80 69 ALA 6 N 1
ATOM 13680 C CA . ALA H 3 66 ? 195.129 218.626 191.250 1.00 234.23 69 ALA 6 CA 1
ATOM 13681 C C . ALA H 3 66 ? 196.141 217.522 191.595 1.00 241.63 69 ALA 6 C 1
ATOM 13682 O O . ALA H 3 66 ? 197.360 217.776 191.451 1.00 242.93 69 ALA 6 O 1
ATOM 13684 N N . ALA H 3 67 ? 195.667 216.345 192.025 1.00 246.77 70 ALA 6 N 1
ATOM 13685 C CA . ALA H 3 67 ? 196.506 215.172 192.399 1.00 248.13 70 ALA 6 CA 1
ATOM 13686 C C . ALA H 3 67 ? 197.158 214.555 191.153 1.00 251.26 70 ALA 6 C 1
ATOM 13687 O O . ALA H 3 67 ? 198.326 214.131 191.261 1.00 250.65 70 ALA 6 O 1
ATOM 13689 N N . ALA H 3 68 ? 196.436 214.495 190.024 1.00 250.76 71 ALA 6 N 1
ATOM 13690 C CA . ALA H 3 68 ? 196.963 214.044 188.710 1.00 246.59 71 ALA 6 CA 1
ATOM 13691 C C . ALA H 3 68 ? 197.906 215.107 188.125 1.00 247.36 71 ALA 6 C 1
ATOM 13692 O O . ALA H 3 68 ? 198.847 214.716 187.404 1.00 246.66 71 ALA 6 O 1
ATOM 13694 N N . ALA H 3 69 ? 197.662 216.393 188.413 1.00 245.71 72 ALA 6 N 1
ATOM 13695 C CA . ALA H 3 69 ? 198.534 217.533 188.033 1.00 241.20 72 ALA 6 CA 1
ATOM 13696 C C . ALA H 3 69 ? 199.830 217.515 188.859 1.00 239.57 72 ALA 6 C 1
ATOM 13697 O O . ALA H 3 69 ? 200.871 217.938 188.316 1.00 238.73 72 ALA 6 O 1
ATOM 13699 N N . GLY H 3 70 ? 199.765 217.059 190.119 1.00 236.03 73 GLY 6 N 1
ATOM 13700 C CA . GLY H 3 70 ? 200.924 216.921 191.025 1.00 230.88 73 GLY 6 CA 1
ATOM 13701 C C . GLY H 3 70 ? 201.952 215.924 190.507 1.00 228.09 73 GLY 6 C 1
ATOM 13702 O O . GLY H 3 70 ? 203.148 216.277 190.478 1.00 226.35 73 GLY 6 O 1
ATOM 13703 N N . GLY H 3 71 ? 201.505 214.723 190.119 1.00 225.08 74 GLY 6 N 1
ATOM 13704 C CA . GLY H 3 71 ? 202.358 213.652 189.563 1.00 221.63 74 GLY 6 CA 1
ATOM 13705 C C . GLY H 3 71 ? 201.566 212.401 189.210 1.00 219.44 74 GLY 6 C 1
ATOM 13706 O O . GLY H 3 71 ? 200.319 212.459 189.250 1.00 220.63 74 GLY 6 O 1
ATOM 13707 N N . ASP H 3 72 ? 202.265 211.311 188.870 1.00 214.34 75 ASP 6 N 1
ATOM 13708 C CA . ASP H 3 72 ? 201.673 209.973 188.590 1.00 208.82 75 ASP 6 CA 1
ATOM 13709 C C . ASP H 3 72 ? 201.225 209.359 189.925 1.00 199.73 75 ASP 6 C 1
ATOM 13710 O O . ASP H 3 72 ? 202.021 208.614 190.537 1.00 200.52 75 ASP 6 O 1
ATOM 13715 N N . ILE H 3 73 ? 200.005 209.696 190.361 1.00 184.95 76 ILE 6 N 1
ATOM 13716 C CA . ILE H 3 73 ? 199.373 209.209 191.626 1.00 175.01 76 ILE 6 CA 1
ATOM 13717 C C . ILE H 3 73 ? 198.068 208.466 191.291 1.00 167.61 76 ILE 6 C 1
ATOM 13718 O O . ILE H 3 73 ? 197.897 207.349 191.819 1.00 173.67 76 ILE 6 O 1
ATOM 13723 N N . ILE H 3 74 ? 197.207 209.048 190.442 1.00 153.57 77 ILE 6 N 1
ATOM 13724 C CA . ILE H 3 74 ? 195.889 208.498 189.985 1.00 148.04 77 ILE 6 CA 1
ATOM 13725 C C . ILE H 3 74 ? 195.147 207.880 191.174 1.00 138.12 77 ILE 6 C 1
ATOM 13726 O O . ILE H 3 74 ? 195.101 206.660 191.324 1.00 143.43 77 ILE 6 O 1
ATOM 13731 N N . PRO H 3 75 ? 194.527 208.703 192.057 1.00 129.06 78 PRO 6 N 1
ATOM 13732 C CA . PRO H 3 75 ? 193.880 208.199 193.269 1.00 127.87 78 PRO 6 CA 1
ATOM 13733 C C . PRO H 3 75 ? 192.588 207.419 192.974 1.00 125.17 78 PRO 6 C 1
ATOM 13734 O O . PRO H 3 75 ? 192.426 206.341 193.525 1.00 133.88 78 PRO 6 O 1
ATOM 13738 N N . VAL H 3 76 ? 191.708 207.980 192.139 1.00 111.26 79 VAL 6 N 1
ATOM 13739 C CA . VAL H 3 76 ? 190.435 207.332 191.698 1.00 105.55 79 VAL 6 CA 1
ATOM 13740 C C . VAL H 3 76 ? 190.591 206.920 190.234 1.00 99.79 79 VAL 6 C 1
ATOM 13741 O O . VAL H 3 76 ? 191.368 207.580 189.517 1.00 100.50 79 VAL 6 O 1
ATOM 13745 N N . LEU H 3 77 ? 189.874 205.870 189.824 1.00 100.18 80 LEU 6 N 1
ATOM 13746 C CA . LEU H 3 77 ? 189.898 205.311 188.444 1.00 103.15 80 LEU 6 CA 1
ATOM 13747 C C . LEU H 3 77 ? 188.533 205.492 187.776 1.00 110.07 80 LEU 6 C 1
ATOM 13748 O O . LEU H 3 77 ? 187.578 205.921 188.457 1.00 118.73 80 LEU 6 O 1
ATOM 13753 N N . HIS H 3 78 ? 188.471 205.176 186.481 1.00 106.47 81 HIS 6 N 1
ATOM 13754 C CA . HIS H 3 78 ? 187.231 205.093 185.671 1.00 108.90 81 HIS 6 CA 1
ATOM 13755 C C . HIS H 3 78 ? 187.383 203.947 184.674 1.00 112.97 81 HIS 6 C 1
ATOM 13756 O O . HIS H 3 78 ? 188.207 204.075 183.751 1.00 119.35 81 HIS 6 O 1
ATOM 13763 N N . ILE H 3 79 ? 186.614 202.878 184.873 1.00 119.16 82 ILE 6 N 1
ATOM 13764 C CA . ILE H 3 79 ? 186.670 201.619 184.079 1.00 121.79 82 ILE 6 CA 1
ATOM 13765 C C . ILE H 3 79 ? 185.319 201.434 183.391 1.00 121.95 82 ILE 6 C 1
ATOM 13766 O O . ILE H 3 79 ? 184.282 201.620 184.051 1.00 127.00 82 ILE 6 O 1
ATOM 13771 N N . GLU H 3 80 ? 185.358 201.114 182.100 1.00 126.87 83 GLU 6 N 1
ATOM 13772 C CA . GLU H 3 80 ? 184.178 200.767 181.273 1.00 135.56 83 GLU 6 CA 1
ATOM 13773 C C . GLU H 3 80 ? 184.409 199.350 180.742 1.00 131.50 83 GLU 6 C 1
ATOM 13774 O O . GLU H 3 80 ? 185.226 199.203 179.810 1.00 133.50 83 GLU 6 O 1
ATOM 13780 N N . LEU H 3 81 ? 183.760 198.349 181.347 1.00 131.38 84 LEU 6 N 1
ATOM 13781 C CA . LEU H 3 81 ? 183.904 196.917 180.958 1.00 138.13 84 LEU 6 CA 1
ATOM 13782 C C . LEU H 3 81 ? 183.631 196.773 179.462 1.00 138.11 84 LEU 6 C 1
ATOM 13783 O O . LEU H 3 81 ? 182.840 197.529 178.901 1.00 142.48 84 LEU 6 O 1
ATOM 13788 N N . PRO H 3 82 ? 184.297 195.826 178.763 1.00 131.70 85 PRO 6 N 1
ATOM 13789 C CA . PRO H 3 82 ? 183.876 195.435 177.418 1.00 128.52 85 PRO 6 CA 1
ATOM 13790 C C . PRO H 3 82 ? 182.614 194.559 177.478 1.00 125.52 85 PRO 6 C 1
ATOM 13791 O O . PRO H 3 82 ? 182.241 194.139 178.558 1.00 125.66 85 PRO 6 O 1
ATOM 13795 N N . ASP H 3 83 ? 181.990 194.312 176.323 1.00 130.17 86 ASP 6 N 1
ATOM 13796 C CA . ASP H 3 83 ? 180.750 193.498 176.186 1.00 134.10 86 ASP 6 CA 1
ATOM 13797 C C . ASP H 3 83 ? 181.117 192.010 176.278 1.00 131.63 86 ASP 6 C 1
ATOM 13798 O O . ASP H 3 83 ? 182.103 191.609 175.626 1.00 131.79 86 ASP 6 O 1
ATOM 13803 N N . ASN H 3 84 ? 180.339 191.229 177.044 1.00 130.63 87 ASN 6 N 1
ATOM 13804 C CA . ASN H 3 84 ? 180.580 189.787 177.333 1.00 130.14 87 ASN 6 CA 1
ATOM 13805 C C . ASN H 3 84 ? 182.013 189.638 177.857 1.00 124.16 87 ASN 6 C 1
ATOM 13806 O O . ASN H 3 84 ? 182.791 188.859 177.272 1.00 129.46 87 ASN 6 O 1
ATOM 13811 N N . ALA H 3 85 ? 182.344 190.383 178.913 1.00 118.88 88 ALA 6 N 1
ATOM 13812 C CA . ALA H 3 85 ? 183.710 190.476 179.476 1.00 122.40 88 ALA 6 CA 1
ATOM 13813 C C . ALA H 3 85 ? 184.102 189.145 180.127 1.00 123.15 88 ALA 6 C 1
ATOM 13814 O O . ALA H 3 85 ? 183.255 188.549 180.825 1.00 120.54 88 ALA 6 O 1
ATOM 13816 N N . LYS H 3 86 ? 185.336 188.697 179.879 1.00 124.26 89 LYS 6 N 1
ATOM 13817 C CA . LYS H 3 86 ? 186.025 187.648 180.674 1.00 130.24 89 LYS 6 CA 1
ATOM 13818 C C . LYS H 3 86 ? 186.794 188.342 181.793 1.00 122.18 89 LYS 6 C 1
ATOM 13819 O O . LYS H 3 86 ? 187.073 189.535 181.694 1.00 121.74 89 LYS 6 O 1
ATOM 13825 N N . PRO H 3 87 ? 187.131 187.641 182.901 1.00 122.70 90 PRO 6 N 1
ATOM 13826 C CA . PRO H 3 87 ? 187.918 188.245 183.974 1.00 125.36 90 PRO 6 CA 1
ATOM 13827 C C . PRO H 3 87 ? 189.257 188.803 183.465 1.00 126.13 90 PRO 6 C 1
ATOM 13828 O O . PRO H 3 87 ? 189.594 189.897 183.867 1.00 132.18 90 PRO 6 O 1
ATOM 13832 N N . VAL H 3 88 ? 189.945 188.076 182.575 1.00 128.52 91 VAL 6 N 1
ATOM 13833 C CA . VAL H 3 88 ? 191.265 188.477 181.994 1.00 133.33 91 VAL 6 CA 1
ATOM 13834 C C . VAL H 3 88 ? 191.111 189.782 181.196 1.00 132.90 91 VAL 6 C 1
ATOM 13835 O O . VAL H 3 88 ? 192.019 190.632 181.304 1.00 132.77 91 VAL 6 O 1
ATOM 13839 N N . ASP H 3 89 ? 190.007 189.942 180.452 1.00 141.52 92 ASP 6 N 1
ATOM 13840 C CA . ASP H 3 89 ? 189.727 191.126 179.586 1.00 148.31 92 ASP 6 CA 1
ATOM 13841 C C . ASP H 3 89 ? 189.523 192.378 180.451 1.00 143.24 92 ASP 6 C 1
ATOM 13842 O O . ASP H 3 89 ? 190.215 193.387 180.195 1.00 144.87 92 ASP 6 O 1
ATOM 13847 N N . ALA H 3 90 ? 188.606 192.319 181.423 1.00 140.37 93 ALA 6 N 1
ATOM 13848 C CA . ALA H 3 90 ? 188.303 193.417 182.375 1.00 138.70 93 ALA 6 CA 1
ATOM 13849 C C . ALA H 3 90 ? 189.498 193.659 183.309 1.00 134.46 93 ALA 6 C 1
ATOM 13850 O O . ALA H 3 90 ? 189.688 194.822 183.720 1.00 133.19 93 ALA 6 O 1
ATOM 13852 N N . ALA H 3 91 ? 190.267 192.610 183.633 1.00 138.54 94 ALA 6 N 1
ATOM 13853 C CA . ALA H 3 91 ? 191.496 192.684 184.463 1.00 144.35 94 ALA 6 CA 1
ATOM 13854 C C . ALA H 3 91 ? 192.582 193.487 183.736 1.00 142.29 94 ALA 6 C 1
ATOM 13855 O O . ALA H 3 91 ? 193.176 194.377 184.380 1.00 143.01 94 ALA 6 O 1
ATOM 13857 N N . ARG H 3 92 ? 192.851 193.177 182.462 1.00 143.54 95 ARG 6 N 1
ATOM 13858 C CA . ARG H 3 92 ? 193.918 193.861 181.678 1.00 144.74 95 ARG 6 CA 1
ATOM 13859 C C . ARG H 3 92 ? 193.457 195.277 181.294 1.00 132.84 95 ARG 6 C 1
ATOM 13860 O O . ARG H 3 92 ? 194.334 196.151 181.189 1.00 134.17 95 ARG 6 O 1
ATOM 13868 N N . GLU H 3 93 ? 192.150 195.508 181.124 1.00 126.50 96 GLU 6 N 1
ATOM 13869 C CA . GLU H 3 93 ? 191.582 196.857 180.838 1.00 128.41 96 GLU 6 CA 1
ATOM 13870 C C . GLU H 3 93 ? 191.752 197.757 182.071 1.00 123.28 96 GLU 6 C 1
ATOM 13871 O O . GLU H 3 93 ? 192.108 198.939 181.894 1.00 117.97 96 GLU 6 O 1
ATOM 13877 N N . LEU H 3 94 ? 191.512 197.207 183.266 1.00 135.02 97 LEU 6 N 1
ATOM 13878 C CA . LEU H 3 94 ? 191.797 197.839 184.587 1.00 144.54 97 LEU 6 CA 1
ATOM 13879 C C . LEU H 3 94 ? 193.299 198.152 184.697 1.00 136.79 97 LEU 6 C 1
ATOM 13880 O O . LEU H 3 94 ? 193.636 199.249 185.190 1.00 135.03 97 LEU 6 O 1
ATOM 13885 N N . LEU H 3 95 ? 194.157 197.240 184.221 1.00 133.17 98 LEU 6 N 1
ATOM 13886 C CA . LEU H 3 95 ? 195.645 197.346 184.280 1.00 130.30 98 LEU 6 CA 1
ATOM 13887 C C . LEU H 3 95 ? 196.165 198.424 183.322 1.00 127.29 98 LEU 6 C 1
ATOM 13888 O O . LEU H 3 95 ? 196.985 199.236 183.777 1.00 131.32 98 LEU 6 O 1
ATOM 13893 N N . VAL H 3 96 ? 195.758 198.409 182.047 1.00 129.73 99 VAL 6 N 1
ATOM 13894 C CA . VAL H 3 96 ? 196.287 199.349 181.007 1.00 128.27 99 VAL 6 CA 1
ATOM 13895 C C . VAL H 3 96 ? 195.700 200.752 181.214 1.00 121.62 99 VAL 6 C 1
ATOM 13896 O O . VAL H 3 96 ? 196.360 201.715 180.785 1.00 123.48 99 VAL 6 O 1
ATOM 13900 N N . GLU H 3 97 ? 194.522 200.876 181.834 1.00 127.07 100 GLU 6 N 1
ATOM 13901 C CA . GLU H 3 97 ? 193.939 202.196 182.206 1.00 134.31 100 GLU 6 CA 1
ATOM 13902 C C . GLU H 3 97 ? 194.720 202.774 183.396 1.00 128.69 100 GLU 6 C 1
ATOM 13903 O O . GLU H 3 97 ? 195.048 203.973 183.352 1.00 126.08 100 GLU 6 O 1
ATOM 13909 N N . MET H 3 98 ? 194.998 201.952 184.413 1.00 136.24 101 MET 6 N 1
ATOM 13910 C CA . MET H 3 98 ? 195.700 202.355 185.664 1.00 140.95 101 MET 6 CA 1
ATOM 13911 C C . MET H 3 98 ? 197.204 202.464 185.389 1.00 135.25 101 MET 6 C 1
ATOM 13912 O O . MET H 3 98 ? 197.829 201.425 185.123 1.00 132.63 101 MET 6 O 1
ATOM 13917 N N . GLY H 3 99 ? 197.762 203.675 185.482 1.00 141.53 102 GLY 6 N 1
ATOM 13918 C CA . GLY H 3 99 ? 199.197 203.941 185.265 1.00 149.48 102 GLY 6 CA 1
ATOM 13919 C C . GLY H 3 99 ? 199.629 203.554 183.860 1.00 157.39 102 GLY 6 C 1
ATOM 13920 O O . GLY H 3 99 ? 198.817 203.736 182.929 1.00 157.35 102 GLY 6 O 1
ATOM 13921 N N . ASP H 3 100 ? 200.852 203.028 183.712 1.00 169.34 103 ASP 6 N 1
ATOM 13922 C CA . ASP H 3 100 ? 201.435 202.622 182.403 1.00 176.08 103 ASP 6 CA 1
ATOM 13923 C C . ASP H 3 100 ? 202.267 201.349 182.563 1.00 178.03 103 ASP 6 C 1
ATOM 13924 O O . ASP H 3 100 ? 203.496 201.407 182.582 1.00 181.59 103 ASP 6 O 1
ATOM 13929 N N . PRO H 3 101 ? 201.631 200.160 182.701 1.00 174.50 104 PRO 6 N 1
ATOM 13930 C CA . PRO H 3 101 ? 202.280 198.892 182.365 1.00 170.48 104 PRO 6 CA 1
ATOM 13931 C C . PRO H 3 101 ? 202.187 198.638 180.850 1.00 161.55 104 PRO 6 C 1
ATOM 13932 O O . PRO H 3 101 ? 201.672 199.495 180.149 1.00 159.82 104 PRO 6 O 1
ATOM 13936 N N . LEU H 3 102 ? 202.676 197.486 180.380 1.00 156.78 105 LEU 6 N 1
ATOM 13937 C CA . LEU H 3 102 ? 202.317 196.947 179.036 1.00 157.43 105 LEU 6 CA 1
ATOM 13938 C C . LEU H 3 102 ? 201.019 196.139 179.196 1.00 149.77 105 LEU 6 C 1
ATOM 13939 O O . LEU H 3 102 ? 199.997 196.566 178.634 1.00 140.57 105 LEU 6 O 1
ATOM 13944 N N . ALA H 3 103 ? 201.050 195.029 179.943 1.00 153.42 106 ALA 6 N 1
ATOM 13945 C CA . ALA H 3 103 ? 199.898 194.382 180.623 1.00 161.62 106 ALA 6 CA 1
ATOM 13946 C C . ALA H 3 103 ? 198.874 193.760 179.658 1.00 165.46 106 ALA 6 C 1
ATOM 13947 O O . ALA H 3 103 ? 198.005 193.025 180.173 1.00 170.34 106 ALA 6 O 1
ATOM 13949 N N . LEU H 3 104 ? 198.945 194.011 178.344 1.00 165.50 107 LEU 6 N 1
ATOM 13950 C CA . LEU H 3 104 ? 197.924 193.524 177.372 1.00 170.52 107 LEU 6 CA 1
ATOM 13951 C C . LEU H 3 104 ? 198.570 192.684 176.257 1.00 173.51 107 LEU 6 C 1
ATOM 13952 O O . LEU H 3 104 ? 197.908 192.495 175.219 1.00 176.87 107 LEU 6 O 1
ATOM 13957 N N . TYR H 3 105 ? 199.770 192.136 176.487 1.00 175.03 108 TYR 6 N 1
ATOM 13958 C CA . TYR H 3 105 ? 200.420 191.116 175.620 1.00 178.06 108 TYR 6 CA 1
ATOM 13959 C C . TYR H 3 105 ? 200.368 189.747 176.310 1.00 180.65 108 TYR 6 C 1
ATOM 13960 O O . TYR H 3 105 ? 199.897 188.779 175.678 1.00 184.71 108 TYR 6 O 1
ATOM 13969 N N . GLU H 3 106 ? 200.829 189.679 177.564 1.00 178.55 109 GLU 6 N 1
ATOM 13970 C CA . GLU H 3 106 ? 200.902 188.434 178.378 1.00 177.53 109 GLU 6 CA 1
ATOM 13971 C C . GLU H 3 106 ? 199.572 188.266 179.128 1.00 168.38 109 GLU 6 C 1
ATOM 13972 O O . GLU H 3 106 ? 199.449 188.800 180.249 1.00 165.42 109 GLU 6 O 1
ATOM 13978 N N . THR H 3 107 ? 198.623 187.547 178.512 1.00 164.53 110 THR 6 N 1
ATOM 13979 C CA . THR H 3 107 ? 197.271 187.236 179.058 1.00 164.82 110 THR 6 CA 1
ATOM 13980 C C . THR H 3 107 ? 197.324 185.831 179.671 1.00 162.84 110 THR 6 C 1
ATOM 13981 O O . THR H 3 107 ? 197.229 184.850 178.904 1.00 163.32 110 THR 6 O 1
ATOM 13985 N N . ASP H 3 108 ? 197.529 185.739 180.989 1.00 160.09 111 ASP 6 N 1
ATOM 13986 C CA . ASP H 3 108 ? 197.483 184.458 181.747 1.00 159.83 111 ASP 6 CA 1
ATOM 13987 C C . ASP H 3 108 ? 196.607 184.581 183.006 1.00 155.91 111 ASP 6 C 1
ATOM 13988 O O . ASP H 3 108 ? 196.533 183.577 183.745 1.00 157.52 111 ASP 6 O 1
ATOM 13993 N N . LEU H 3 109 ? 196.005 185.752 183.271 1.00 149.35 112 LEU 6 N 1
ATOM 13994 C CA . LEU H 3 109 ? 194.917 185.987 184.269 1.00 143.03 112 LEU 6 CA 1
ATOM 13995 C C . LEU H 3 109 ? 195.445 185.940 185.715 1.00 136.53 112 LEU 6 C 1
ATOM 13996 O O . LEU H 3 109 ? 194.861 186.652 186.544 1.00 134.89 112 LEU 6 O 1
ATOM 14001 N N . ALA H 3 110 ? 196.491 185.156 186.013 1.00 138.47 113 ALA 6 N 1
ATOM 14002 C CA . ALA H 3 110 ? 197.026 184.914 187.377 1.00 138.68 113 ALA 6 CA 1
ATOM 14003 C C . ALA H 3 110 ? 198.185 185.873 187.677 1.00 140.27 113 ALA 6 C 1
ATOM 14004 O O . ALA H 3 110 ? 198.193 186.461 188.778 1.00 139.22 113 ALA 6 O 1
ATOM 14006 N N . ARG H 3 111 ? 199.135 186.000 186.743 1.00 144.83 114 ARG 6 N 1
ATOM 14007 C CA . ARG H 3 111 ? 200.340 186.871 186.875 1.00 143.50 114 ARG 6 CA 1
ATOM 14008 C C . ARG H 3 111 ? 199.959 188.345 186.684 1.00 141.12 114 ARG 6 C 1
ATOM 14009 O O . ARG H 3 111 ? 200.619 189.198 187.324 1.00 148.91 114 ARG 6 O 1
ATOM 14017 N N . LEU H 3 112 ? 198.936 188.646 185.876 1.00 135.08 115 LEU 6 N 1
ATOM 14018 C CA . LEU H 3 112 ? 198.413 190.038 185.744 1.00 137.89 115 LEU 6 CA 1
ATOM 14019 C C . LEU H 3 112 ? 197.507 190.389 186.938 1.00 132.89 115 LEU 6 C 1
ATOM 14020 O O . LEU H 3 112 ? 197.479 191.581 187.302 1.00 134.12 115 LEU 6 O 1
ATOM 14025 N N . THR H 3 113 ? 196.840 189.414 187.569 1.00 129.19 116 THR 6 N 1
ATOM 14026 C CA . THR H 3 113 ? 196.181 189.606 188.893 1.00 124.16 116 THR 6 CA 1
ATOM 14027 C C . THR H 3 113 ? 197.263 189.952 189.922 1.00 117.98 116 THR 6 C 1
ATOM 14028 O O . THR H 3 113 ? 197.038 190.884 190.710 1.00 118.47 116 THR 6 O 1
ATOM 14032 N N . LYS H 3 114 ? 198.391 189.232 189.906 1.00 121.50 117 LYS 6 N 1
ATOM 14033 C CA . LYS H 3 114 ? 199.545 189.486 190.811 1.00 121.63 117 LYS 6 CA 1
ATOM 14034 C C . LYS H 3 114 ? 200.159 190.851 190.483 1.00 112.50 117 LYS 6 C 1
ATOM 14035 O O . LYS H 3 114 ? 200.605 191.524 191.434 1.00 114.17 117 LYS 6 O 1
ATOM 14041 N N . ARG H 3 115 ? 200.180 191.240 189.203 1.00 111.70 118 ARG 6 N 1
ATOM 14042 C CA . ARG H 3 115 ? 200.716 192.556 188.759 1.00 115.85 118 ARG 6 CA 1
ATOM 14043 C C . ARG H 3 115 ? 199.884 193.704 189.344 1.00 110.08 118 ARG 6 C 1
ATOM 14044 O O . ARG H 3 115 ? 200.495 194.631 189.915 1.00 104.54 118 ARG 6 O 1
ATOM 14052 N N . LEU H 3 116 ? 198.555 193.664 189.195 1.00 111.16 119 LEU 6 N 1
ATOM 14053 C CA . LEU H 3 116 ? 197.677 194.808 189.576 1.00 110.21 119 LEU 6 CA 1
ATOM 14054 C C . LEU H 3 116 ? 197.511 194.848 191.104 1.00 106.78 119 LEU 6 C 1
ATOM 14055 O O . LEU H 3 116 ? 197.332 195.966 191.623 1.00 114.96 119 LEU 6 O 1
ATOM 14060 N N . THR H 3 117 ? 197.621 193.714 191.809 1.00 107.50 120 THR 6 N 1
ATOM 14061 C CA . THR H 3 117 ? 197.713 193.687 193.298 1.00 111.67 120 THR 6 CA 1
ATOM 14062 C C . THR H 3 117 ? 199.066 194.257 193.742 1.00 108.57 120 THR 6 C 1
ATOM 14063 O O . THR H 3 117 ? 199.091 194.917 194.796 1.00 106.13 120 THR 6 O 1
ATOM 14067 N N . GLU H 3 118 ? 200.141 194.000 192.988 1.00 118.34 121 GLU 6 N 1
ATOM 14068 C CA . GLU H 3 118 ? 201.474 194.623 193.230 1.00 127.15 121 GLU 6 CA 1
ATOM 14069 C C . GLU H 3 118 ? 201.374 196.140 193.009 1.00 125.92 121 GLU 6 C 1
ATOM 14070 O O . GLU H 3 118 ? 202.026 196.879 193.771 1.00 125.25 121 GLU 6 O 1
ATOM 14076 N N . LEU H 3 119 ? 200.578 196.580 192.024 1.00 128.14 122 LEU 6 N 1
ATOM 14077 C CA . LEU H 3 119 ? 200.589 197.973 191.496 1.00 132.12 122 LEU 6 CA 1
ATOM 14078 C C . LEU H 3 119 ? 199.524 198.860 192.164 1.00 137.29 122 LEU 6 C 1
ATOM 14079 O O . LEU H 3 119 ? 199.739 200.087 192.156 1.00 144.27 122 LEU 6 O 1
ATOM 14084 N N . ILE H 3 120 ? 198.434 198.306 192.717 1.00 140.32 123 ILE 6 N 1
ATOM 14085 C CA . ILE H 3 120 ? 197.293 199.122 193.251 1.00 137.48 123 ILE 6 CA 1
ATOM 14086 C C . ILE H 3 120 ? 197.743 199.923 194.477 1.00 132.89 123 ILE 6 C 1
ATOM 14087 O O . ILE H 3 120 ? 197.493 201.125 194.524 1.00 134.31 123 ILE 6 O 1
ATOM 14092 N N . PRO H 3 121 ? 198.398 199.331 195.506 1.00 132.79 124 PRO 6 N 1
ATOM 14093 C CA . PRO H 3 121 ? 198.982 200.127 196.589 1.00 132.60 124 PRO 6 CA 1
ATOM 14094 C C . PRO H 3 121 ? 200.219 200.941 196.172 1.00 126.85 124 PRO 6 C 1
ATOM 14095 O O . PRO H 3 121 ? 200.519 201.902 196.855 1.00 124.27 124 PRO 6 O 1
ATOM 14099 N N . ALA H 3 122 ? 200.897 200.548 195.084 1.00 130.64 125 ALA 6 N 1
ATOM 14100 C CA . ALA H 3 122 ? 202.144 201.178 194.583 1.00 135.99 125 ALA 6 CA 1
ATOM 14101 C C . ALA H 3 122 ? 201.864 202.620 194.142 1.00 131.43 125 ALA 6 C 1
ATOM 14102 O O . ALA H 3 122 ? 202.557 203.528 194.642 1.00 132.99 125 ALA 6 O 1
ATOM 14104 N N . VAL H 3 123 ? 200.887 202.820 193.249 1.00 129.57 126 VAL 6 N 1
ATOM 14105 C CA . VAL H 3 123 ? 200.508 204.166 192.714 1.00 134.69 126 VAL 6 CA 1
ATOM 14106 C C . VAL H 3 123 ? 199.640 204.908 193.740 1.00 133.90 126 VAL 6 C 1
ATOM 14107 O O . VAL H 3 123 ? 199.673 206.153 193.732 1.00 132.09 126 VAL 6 O 1
ATOM 14111 N N . GLY H 3 124 ? 198.900 204.179 194.582 1.00 138.71 127 GLY 6 N 1
ATOM 14112 C CA . GLY H 3 124 ? 198.034 204.743 195.636 1.00 139.13 127 GLY 6 CA 1
ATOM 14113 C C . GLY H 3 124 ? 196.604 204.907 195.151 1.00 136.12 127 GLY 6 C 1
ATOM 14114 O O . GLY H 3 124 ? 196.094 206.044 195.188 1.00 135.24 127 GLY 6 O 1
ATOM 14115 N N . VAL H 3 125 ? 195.986 203.807 194.710 1.00 132.18 128 VAL 6 N 1
ATOM 14116 C CA . VAL H 3 125 ? 194.553 203.746 194.293 1.00 127.93 128 VAL 6 CA 1
ATOM 14117 C C . VAL H 3 125 ? 193.696 203.852 195.559 1.00 122.01 128 VAL 6 C 1
ATOM 14118 O O . VAL H 3 125 ? 193.927 203.064 196.498 1.00 123.27 128 VAL 6 O 1
ATOM 14122 N N . LYS H 3 126 ? 192.749 204.790 195.567 1.00 117.24 129 LYS 6 N 1
ATOM 14123 C CA . LYS H 3 126 ? 191.822 205.067 196.695 1.00 117.58 129 LYS 6 CA 1
ATOM 14124 C C . LYS H 3 126 ? 190.409 204.565 196.374 1.00 113.17 129 LYS 6 C 1
ATOM 14125 O O . LYS H 3 126 ? 189.676 204.262 197.335 1.00 113.75 129 LYS 6 O 1
ATOM 14131 N N . LEU H 3 127 ? 190.032 204.507 195.090 1.00 107.61 130 LEU 6 N 1
ATOM 14132 C CA . LEU H 3 127 ? 188.672 204.114 194.628 1.00 100.64 130 LEU 6 CA 1
ATOM 14133 C C . LEU H 3 127 ? 188.750 203.547 193.207 1.00 101.93 130 LEU 6 C 1
ATOM 14134 O O . LEU H 3 127 ? 189.587 204.034 192.420 1.00 109.42 130 LEU 6 O 1
ATOM 14139 N N . ILE H 3 128 ? 187.907 202.560 192.897 1.00 101.95 131 ILE 6 N 1
ATOM 14140 C CA . ILE H 3 128 ? 187.711 202.013 191.522 1.00 105.76 131 ILE 6 CA 1
ATOM 14141 C C . ILE H 3 128 ? 186.244 202.242 191.140 1.00 107.87 131 ILE 6 C 1
ATOM 14142 O O . ILE H 3 128 ? 185.356 201.801 191.902 1.00 115.45 131 ILE 6 O 1
ATOM 14147 N N . ILE H 3 129 ? 186.001 202.927 190.020 1.00 103.12 132 ILE 6 N 1
ATOM 14148 C CA . ILE H 3 129 ? 184.633 203.228 189.505 1.00 100.19 132 ILE 6 CA 1
ATOM 14149 C C . ILE H 3 129 ? 184.442 202.453 188.202 1.00 101.03 132 ILE 6 C 1
ATOM 14150 O O . ILE H 3 129 ? 185.077 202.821 187.204 1.00 106.62 132 ILE 6 O 1
ATOM 14155 N N . ILE H 3 130 ? 183.603 201.416 188.232 1.00 104.10 133 ILE 6 N 1
ATOM 14156 C CA . ILE H 3 130 ? 183.245 200.570 187.054 1.00 108.12 133 ILE 6 CA 1
ATOM 14157 C C . ILE H 3 130 ? 181.910 201.079 186.499 1.00 112.03 133 ILE 6 C 1
ATOM 14158 O O . ILE H 3 130 ? 180.947 201.151 187.278 1.00 114.70 133 ILE 6 O 1
ATOM 14163 N N . ASP H 3 131 ? 181.857 201.401 185.203 1.00 120.16 134 ASP 6 N 1
ATOM 14164 C CA . ASP H 3 131 ? 180.730 202.146 184.580 1.00 132.17 134 ASP 6 CA 1
ATOM 14165 C C . ASP H 3 131 ? 179.671 201.165 184.061 1.00 134.93 134 ASP 6 C 1
ATOM 14166 O O . ASP H 3 131 ? 178.479 201.403 184.333 1.00 142.28 134 ASP 6 O 1
ATOM 14171 N N . GLU H 3 132 ? 180.086 200.126 183.327 1.00 136.38 135 GLU 6 N 1
ATOM 14172 C CA . GLU H 3 132 ? 179.180 199.146 182.666 1.00 138.59 135 GLU 6 CA 1
ATOM 14173 C C . GLU H 3 132 ? 179.188 197.833 183.455 1.00 136.66 135 GLU 6 C 1
ATOM 14174 O O . GLU H 3 132 ? 180.229 197.151 183.443 1.00 143.50 135 GLU 6 O 1
ATOM 14180 N N . PHE H 3 133 ? 178.082 197.506 184.130 1.00 131.17 136 PHE 6 N 1
ATOM 14181 C CA . PHE H 3 133 ? 177.887 196.212 184.837 1.00 132.22 136 PHE 6 CA 1
ATOM 14182 C C . PHE H 3 133 ? 176.790 195.373 184.167 1.00 130.05 136 PHE 6 C 1
ATOM 14183 O O . PHE H 3 133 ? 176.596 194.224 184.617 1.00 136.83 136 PHE 6 O 1
ATOM 14191 N N . GLN H 3 134 ? 176.115 195.892 183.132 1.00 118.64 137 GLN 6 N 1
ATOM 14192 C CA . GLN H 3 134 ? 175.041 195.163 182.400 1.00 116.17 137 GLN 6 CA 1
ATOM 14193 C C . GLN H 3 134 ? 175.635 194.326 181.258 1.00 115.53 137 GLN 6 C 1
ATOM 14194 O O . GLN H 3 134 ? 174.860 193.583 180.626 1.00 117.44 137 GLN 6 O 1
ATOM 14200 N N . HIS H 3 135 ? 176.941 194.446 180.992 1.00 117.95 138 HIS 6 N 1
ATOM 14201 C CA . HIS H 3 135 ? 177.674 193.651 179.968 1.00 121.75 138 HIS 6 CA 1
ATOM 14202 C C . HIS H 3 135 ? 177.836 192.190 180.408 1.00 125.84 138 HIS 6 C 1
ATOM 14203 O O . HIS H 3 135 ? 178.064 191.341 179.523 1.00 128.76 138 HIS 6 O 1
ATOM 14210 N N . LEU H 3 136 ? 177.713 191.907 181.709 1.00 127.85 139 LEU 6 N 1
ATOM 14211 C CA . LEU H 3 136 ? 177.878 190.551 182.297 1.00 132.55 139 LEU 6 CA 1
ATOM 14212 C C . LEU H 3 136 ? 176.596 189.732 182.098 1.00 130.59 139 LEU 6 C 1
ATOM 14213 O O . LEU H 3 136 ? 176.622 188.527 182.417 1.00 142.50 139 LEU 6 O 1
ATOM 14218 N N . VAL H 3 137 ? 175.521 190.360 181.610 1.00 123.59 140 VAL 6 N 1
ATOM 14219 C CA . VAL H 3 137 ? 174.300 189.667 181.106 1.00 125.43 140 VAL 6 CA 1
ATOM 14220 C C . VAL H 3 137 ? 174.587 189.255 179.661 1.00 135.23 140 VAL 6 C 1
ATOM 14221 O O . VAL H 3 137 ? 174.993 190.137 178.878 1.00 141.20 140 VAL 6 O 1
ATOM 14225 N N . GLU H 3 138 ? 174.400 187.973 179.327 1.00 150.31 141 GLU 6 N 1
ATOM 14226 C CA . GLU H 3 138 ? 174.560 187.458 177.937 1.00 160.22 141 GLU 6 CA 1
ATOM 14227 C C . GLU H 3 138 ? 173.392 188.002 177.103 1.00 164.42 141 GLU 6 C 1
ATOM 14228 O O . GLU H 3 138 ? 172.314 188.249 177.684 1.00 164.08 141 GLU 6 O 1
ATOM 14234 N N . GLU H 3 139 ? 173.605 188.178 175.795 1.00 171.61 142 GLU 6 N 1
ATOM 14235 C CA . GLU H 3 139 ? 172.778 189.062 174.920 1.00 174.47 142 GLU 6 CA 1
ATOM 14236 C C . GLU H 3 139 ? 171.385 188.445 174.728 1.00 169.24 142 GLU 6 C 1
ATOM 14237 O O . GLU H 3 139 ? 170.394 189.097 175.113 1.00 163.68 142 GLU 6 O 1
ATOM 14243 N N . ARG H 3 140 ? 171.330 187.235 174.162 1.00 170.01 143 ARG 6 N 1
ATOM 14244 C CA . ARG H 3 140 ? 170.096 186.599 173.614 1.00 170.52 143 ARG 6 CA 1
ATOM 14245 C C . ARG H 3 140 ? 169.505 185.618 174.637 1.00 167.75 143 ARG 6 C 1
ATOM 14246 O O . ARG H 3 140 ? 168.264 185.601 174.769 1.00 168.70 143 ARG 6 O 1
ATOM 14254 N N . SER H 3 141 ? 170.346 184.840 175.331 1.00 161.64 144 SER 6 N 1
ATOM 14255 C CA . SER H 3 141 ? 169.972 184.049 176.535 1.00 154.71 144 SER 6 CA 1
ATOM 14256 C C . SER H 3 141 ? 169.951 184.986 177.749 1.00 147.44 144 SER 6 C 1
ATOM 14257 O O . SER H 3 141 ? 170.326 186.164 177.589 1.00 142.64 144 SER 6 O 1
ATOM 14260 N N . ASN H 3 142 ? 169.530 184.489 178.914 1.00 152.49 145 ASN 6 N 1
ATOM 14261 C CA . ASN H 3 142 ? 169.375 185.300 180.152 1.00 158.34 145 ASN 6 CA 1
ATOM 14262 C C . ASN H 3 142 ? 170.285 184.769 181.269 1.00 156.49 145 ASN 6 C 1
ATOM 14263 O O . ASN H 3 142 ? 170.059 185.168 182.432 1.00 159.87 145 ASN 6 O 1
ATOM 14268 N N . ARG H 3 143 ? 171.296 183.946 180.954 1.00 151.58 146 ARG 6 N 1
ATOM 14269 C CA . ARG H 3 143 ? 172.347 183.573 181.940 1.00 149.35 146 ARG 6 CA 1
ATOM 14270 C C . ARG H 3 143 ? 173.231 184.807 182.149 1.00 134.18 146 ARG 6 C 1
ATOM 14271 O O . ARG H 3 143 ? 173.451 185.553 181.170 1.00 129.16 146 ARG 6 O 1
ATOM 14279 N N . VAL H 3 144 ? 173.685 185.012 183.387 1.00 125.90 147 VAL 6 N 1
ATOM 14280 C CA . VAL H 3 144 ? 174.597 186.123 183.785 1.00 124.75 147 VAL 6 CA 1
ATOM 14281 C C . VAL H 3 144 ? 175.916 185.491 184.229 1.00 121.02 147 VAL 6 C 1
ATOM 14282 O O . VAL H 3 144 ? 175.955 184.878 185.310 1.00 122.50 147 VAL 6 O 1
ATOM 14286 N N . LEU H 3 145 ? 176.942 185.614 183.386 1.00 125.73 148 LEU 6 N 1
ATOM 14287 C CA . LEU H 3 145 ? 178.245 184.910 183.543 1.00 135.98 148 LEU 6 CA 1
ATOM 14288 C C . LEU H 3 145 ? 179.013 185.535 184.716 1.00 128.66 148 LEU 6 C 1
ATOM 14289 O O . LEU H 3 145 ? 179.331 186.736 184.653 1.00 124.73 148 LEU 6 O 1
ATOM 14294 N N . THR H 3 146 ? 179.283 184.722 185.744 1.00 127.63 149 THR 6 N 1
ATOM 14295 C CA . THR H 3 146 ? 179.672 185.141 187.118 1.00 132.92 149 THR 6 CA 1
ATOM 14296 C C . THR H 3 146 ? 181.195 185.065 187.306 1.00 131.23 149 THR 6 C 1
ATOM 14297 O O . THR H 3 146 ? 181.635 185.062 188.473 1.00 138.03 149 THR 6 O 1
ATOM 14301 N N . GLN H 3 147 ? 181.977 185.042 186.222 1.00 126.11 150 GLN 6 N 1
ATOM 14302 C CA . GLN H 3 147 ? 183.459 184.910 186.283 1.00 124.94 150 GLN 6 CA 1
ATOM 14303 C C . GLN H 3 147 ? 184.072 186.260 186.666 1.00 122.37 150 GLN 6 C 1
ATOM 14304 O O . GLN H 3 147 ? 185.027 186.265 187.474 1.00 129.27 150 GLN 6 O 1
ATOM 14310 N N . VAL H 3 148 ? 183.526 187.356 186.129 1.00 119.57 151 VAL 6 N 1
ATOM 14311 C CA . VAL H 3 148 ? 183.998 188.750 186.390 1.00 118.44 151 VAL 6 CA 1
ATOM 14312 C C . VAL H 3 148 ? 183.521 189.175 187.785 1.00 114.02 151 VAL 6 C 1
ATOM 14313 O O . VAL H 3 148 ? 184.305 189.839 188.487 1.00 120.43 151 VAL 6 O 1
ATOM 14317 N N . GLY H 3 149 ? 182.293 188.802 188.167 1.00 107.83 152 GLY 6 N 1
ATOM 14318 C CA . GLY H 3 149 ? 181.723 189.042 189.507 1.00 108.36 152 GLY 6 CA 1
ATOM 14319 C C . GLY H 3 149 ? 182.548 188.388 190.605 1.00 107.97 152 GLY 6 C 1
ATOM 14320 O O . GLY H 3 149 ? 182.820 189.063 191.620 1.00 115.95 152 GLY 6 O 1
ATOM 14321 N N . ASN H 3 150 ? 182.935 187.124 190.413 1.00 106.81 153 ASN 6 N 1
ATOM 14322 C CA . ASN H 3 150 ? 183.773 186.349 191.369 1.00 111.60 153 ASN 6 CA 1
ATOM 14323 C C . ASN H 3 150 ? 185.204 186.902 191.370 1.00 110.85 153 ASN 6 C 1
ATOM 14324 O O . ASN H 3 150 ? 185.830 186.884 192.452 1.00 119.78 153 ASN 6 O 1
ATOM 14329 N N . TRP H 3 151 ? 185.707 187.363 190.219 1.00 104.71 154 TRP 6 N 1
ATOM 14330 C CA . TRP H 3 151 ? 187.038 188.022 190.113 1.00 105.73 154 TRP 6 CA 1
ATOM 14331 C C . TRP H 3 151 ? 187.016 189.375 190.841 1.00 105.31 154 TRP 6 C 1
ATOM 14332 O O . TRP H 3 151 ? 188.047 189.724 191.468 1.00 113.98 154 TRP 6 O 1
ATOM 14343 N N . LEU H 3 152 ? 185.898 190.109 190.775 1.00 105.16 155 LEU 6 N 1
ATOM 14344 C CA . LEU H 3 152 ? 185.730 191.409 191.487 1.00 106.57 155 LEU 6 CA 1
ATOM 14345 C C . LEU H 3 152 ? 185.711 191.171 193.001 1.00 99.87 155 LEU 6 C 1
ATOM 14346 O O . LEU H 3 152 ? 186.306 191.989 193.723 1.00 103.85 155 LEU 6 O 1
ATOM 14351 N N . LYS H 3 153 ? 185.044 190.111 193.461 1.00 100.16 156 LYS 6 N 1
ATOM 14352 C CA . LYS H 3 153 ? 185.059 189.687 194.887 1.00 107.19 156 LYS 6 CA 1
ATOM 14353 C C . LYS H 3 153 ? 186.503 189.360 195.289 1.00 112.22 156 LYS 6 C 1
ATOM 14354 O O . LYS H 3 153 ? 186.922 189.802 196.376 1.00 117.42 156 LYS 6 O 1
ATOM 14360 N N . MET H 3 154 ? 187.223 188.624 194.433 1.00 116.74 157 MET 6 N 1
ATOM 14361 C CA . MET H 3 154 ? 188.633 188.183 194.637 1.00 116.97 157 MET 6 CA 1
ATOM 14362 C C . MET H 3 154 ? 189.549 189.402 194.802 1.00 110.58 157 MET 6 C 1
ATOM 14363 O O . MET H 3 154 ? 190.284 189.439 195.810 1.00 111.30 157 MET 6 O 1
ATOM 14368 N N . ILE H 3 155 ? 189.501 190.357 193.861 1.00 110.26 158 ILE 6 N 1
ATOM 14369 C CA . ILE H 3 155 ? 190.338 191.601 193.892 1.00 109.40 158 ILE 6 CA 1
ATOM 14370 C C . ILE H 3 155 ? 189.883 192.527 195.032 1.00 102.33 158 ILE 6 C 1
ATOM 14371 O O . ILE H 3 155 ? 190.723 193.319 195.498 1.00 99.36 158 ILE 6 O 1
ATOM 14376 N N . LEU H 3 156 ? 188.617 192.453 195.462 1.00 103.36 159 LEU 6 N 1
ATOM 14377 C CA . LEU H 3 156 ? 188.099 193.251 196.608 1.00 101.72 159 LEU 6 CA 1
ATOM 14378 C C . LEU H 3 156 ? 188.698 192.726 197.918 1.00 94.90 159 LEU 6 C 1
ATOM 14379 O O . LEU H 3 156 ? 189.114 193.559 198.740 1.00 95.10 159 LEU 6 O 1
ATOM 14384 N N . ASN H 3 157 ? 188.723 191.404 198.105 1.00 97.50 160 ASN 6 N 1
ATOM 14385 C CA . ASN H 3 157 ? 189.225 190.747 199.343 1.00 103.44 160 ASN 6 CA 1
ATOM 14386 C C . ASN H 3 157 ? 190.759 190.794 199.375 1.00 105.10 160 ASN 6 C 1
ATOM 14387 O O . ASN H 3 157 ? 191.309 190.957 200.481 1.00 107.23 160 ASN 6 O 1
ATOM 14392 N N . LYS H 3 158 ? 191.419 190.646 198.219 1.00 106.99 161 LYS 6 N 1
ATOM 14393 C CA . LYS H 3 158 ? 192.905 190.583 198.109 1.00 106.38 161 LYS 6 CA 1
ATOM 14394 C C . LYS H 3 158 ? 193.513 191.944 198.467 1.00 101.55 161 LYS 6 C 1
ATOM 14395 O O . LYS H 3 158 ? 194.292 191.991 199.437 1.00 104.45 161 LYS 6 O 1
ATOM 14401 N N . THR H 3 159 ? 193.173 192.998 197.717 1.00 102.41 162 THR 6 N 1
ATOM 14402 C CA . THR H 3 159 ? 193.546 194.410 198.017 1.00 105.37 162 THR 6 CA 1
ATOM 14403 C C . THR H 3 159 ? 192.274 195.175 198.400 1.00 102.97 162 THR 6 C 1
ATOM 14404 O O . THR H 3 159 ? 191.449 195.442 197.507 1.00 107.25 162 THR 6 O 1
ATOM 14408 N N . LYS H 3 160 ? 192.122 195.495 199.688 1.00 103.02 163 LYS 6 N 1
ATOM 14409 C CA . LYS H 3 160 ? 190.906 196.143 200.245 1.00 107.23 163 LYS 6 CA 1
ATOM 14410 C C . LYS H 3 160 ? 190.830 197.569 199.697 1.00 111.61 163 LYS 6 C 1
ATOM 14411 O O . LYS H 3 160 ? 191.454 198.461 200.296 1.00 120.98 163 LYS 6 O 1
ATOM 14417 N N . CYS H 3 161 ? 190.125 197.751 198.578 1.00 109.35 164 CYS 6 N 1
ATOM 14418 C CA . CYS H 3 161 ? 189.920 199.058 197.897 1.00 105.48 164 CYS 6 CA 1
ATOM 14419 C C . CYS H 3 161 ? 188.459 199.178 197.475 1.00 95.85 164 CYS 6 C 1
ATOM 14420 O O . CYS H 3 161 ? 187.948 198.289 196.798 1.00 99.63 164 CYS 6 O 1
ATOM 14423 N N . PRO H 3 162 ? 187.750 200.267 197.851 1.00 85.84 165 PRO 6 N 1
ATOM 14424 C CA . PRO H 3 162 ? 186.319 200.384 197.583 1.00 83.57 165 PRO 6 CA 1
ATOM 14425 C C . PRO H 3 162 ? 186.045 200.478 196.078 1.00 86.09 165 PRO 6 C 1
ATOM 14426 O O . PRO H 3 162 ? 186.768 201.188 195.402 1.00 90.85 165 PRO 6 O 1
ATOM 14430 N N . ILE H 3 163 ? 185.037 199.741 195.605 1.00 89.06 166 ILE 6 N 1
ATOM 14431 C CA . ILE H 3 163 ? 184.615 199.696 194.175 1.00 93.16 166 ILE 6 CA 1
ATOM 14432 C C . ILE H 3 163 ? 183.188 200.238 194.091 1.00 90.86 166 ILE 6 C 1
ATOM 14433 O O . ILE H 3 163 ? 182.334 199.720 194.826 1.00 94.33 166 ILE 6 O 1
ATOM 14438 N N . VAL H 3 164 ? 182.950 201.241 193.240 1.00 90.70 167 VAL 6 N 1
ATOM 14439 C CA . VAL H 3 164 ? 181.585 201.783 192.965 1.00 93.85 167 VAL 6 CA 1
ATOM 14440 C C . VAL H 3 164 ? 181.170 201.345 191.558 1.00 95.81 167 VAL 6 C 1
ATOM 14441 O O . VAL H 3 164 ? 181.498 202.063 190.591 1.00 100.26 167 VAL 6 O 1
ATOM 14445 N N . ILE H 3 165 ? 180.491 200.197 191.455 1.00 98.40 168 ILE 6 N 1
ATOM 14446 C CA . ILE H 3 165 ? 180.044 199.605 190.156 1.00 101.93 168 ILE 6 CA 1
ATOM 14447 C C . ILE H 3 165 ? 178.740 200.295 189.738 1.00 93.72 168 ILE 6 C 1
ATOM 14448 O O . ILE H 3 165 ? 177.731 200.150 190.446 1.00 92.27 168 ILE 6 O 1
ATOM 14453 N N . PHE H 3 166 ? 178.798 201.071 188.655 1.00 94.91 169 PHE 6 N 1
ATOM 14454 C CA . PHE H 3 166 ? 177.626 201.682 187.981 1.00 95.92 169 PHE 6 CA 1
ATOM 14455 C C . PHE H 3 166 ? 177.055 200.655 187.007 1.00 96.17 169 PHE 6 C 1
ATOM 14456 O O . PHE H 3 166 ? 177.763 199.683 186.687 1.00 102.72 169 PHE 6 O 1
ATOM 14464 N N . GLY H 3 167 ? 175.832 200.883 186.534 1.00 97.02 170 GLY 6 N 1
ATOM 14465 C CA . GLY H 3 167 ? 175.197 200.023 185.520 1.00 99.59 170 GLY 6 CA 1
ATOM 14466 C C . GLY H 3 167 ? 173.714 200.291 185.391 1.00 100.89 170 GLY 6 C 1
ATOM 14467 O O . GLY H 3 167 ? 173.174 201.073 186.199 1.00 103.41 170 GLY 6 O 1
ATOM 14468 N N . MET H 3 168 ? 173.084 199.662 184.399 1.00 102.37 171 MET 6 N 1
ATOM 14469 C CA . MET H 3 168 ? 171.630 199.798 184.134 1.00 105.40 171 MET 6 CA 1
ATOM 14470 C C . MET H 3 168 ? 170.874 198.954 185.156 1.00 93.87 171 MET 6 C 1
ATOM 14471 O O . MET H 3 168 ? 171.460 198.054 185.749 1.00 98.64 171 MET 6 O 1
ATOM 14476 N N . PRO H 3 169 ? 169.582 199.243 185.437 1.00 88.24 172 PRO 6 N 1
ATOM 14477 C CA . PRO H 3 169 ? 168.853 198.576 186.519 1.00 85.30 172 PRO 6 CA 1
ATOM 14478 C C . PRO H 3 169 ? 168.736 197.050 186.396 1.00 84.85 172 PRO 6 C 1
ATOM 14479 O O . PRO H 3 169 ? 168.701 196.393 187.417 1.00 85.69 172 PRO 6 O 1
ATOM 14483 N N . TYR H 3 170 ? 168.706 196.525 185.168 1.00 88.66 173 TYR 6 N 1
ATOM 14484 C CA . TYR H 3 170 ? 168.598 195.070 184.882 1.00 90.67 173 TYR 6 CA 1
ATOM 14485 C C . TYR H 3 170 ? 169.944 194.370 185.104 1.00 89.36 173 TYR 6 C 1
ATOM 14486 O O . TYR H 3 170 ? 169.990 193.149 184.882 1.00 96.44 173 TYR 6 O 1
ATOM 14495 N N . SER H 3 171 ? 170.992 195.099 185.502 1.00 91.62 174 SER 6 N 1
ATOM 14496 C CA . SER H 3 171 ? 172.290 194.539 185.965 1.00 100.20 174 SER 6 CA 1
ATOM 14497 C C . SER H 3 171 ? 172.192 194.079 187.429 1.00 103.90 174 SER 6 C 1
ATOM 14498 O O . SER H 3 171 ? 173.148 193.432 187.897 1.00 108.01 174 SER 6 O 1
ATOM 14501 N N . LYS H 3 172 ? 171.097 194.409 188.128 1.00 105.89 175 LYS 6 N 1
ATOM 14502 C CA . LYS H 3 172 ? 170.811 193.971 189.524 1.00 104.67 175 LYS 6 CA 1
ATOM 14503 C C . LYS H 3 172 ? 170.887 192.443 189.628 1.00 95.28 175 LYS 6 C 1
ATOM 14504 O O . LYS H 3 172 ? 171.435 191.943 190.636 1.00 101.41 175 LYS 6 O 1
ATOM 14510 N N . VAL H 3 173 ? 170.368 191.735 188.622 1.00 96.93 176 VAL 6 N 1
ATOM 14511 C CA . VAL H 3 173 ? 170.305 190.242 188.590 1.00 105.72 176 VAL 6 CA 1
ATOM 14512 C C . VAL H 3 173 ? 171.725 189.663 188.571 1.00 104.43 176 VAL 6 C 1
ATOM 14513 O O . VAL H 3 173 ? 171.888 188.519 189.044 1.00 110.90 176 VAL 6 O 1
ATOM 14517 N N . VAL H 3 174 ? 172.707 190.411 188.058 1.00 111.55 177 VAL 6 N 1
ATOM 14518 C CA . VAL H 3 174 ? 174.150 190.015 188.087 1.00 124.69 177 VAL 6 CA 1
ATOM 14519 C C . VAL H 3 174 ? 174.634 190.050 189.543 1.00 127.89 177 VAL 6 C 1
ATOM 14520 O O . VAL H 3 174 ? 175.448 189.177 189.911 1.00 131.03 177 VAL 6 O 1
ATOM 14524 N N . LEU H 3 175 ? 174.167 191.025 190.331 1.00 129.06 178 LEU 6 N 1
ATOM 14525 C CA . LEU H 3 175 ? 174.463 191.122 191.787 1.00 125.76 178 LEU 6 CA 1
ATOM 14526 C C . LEU H 3 175 ? 173.634 190.071 192.542 1.00 122.35 178 LEU 6 C 1
ATOM 14527 O O . LEU H 3 175 ? 174.131 189.584 193.570 1.00 125.47 178 LEU 6 O 1
ATOM 14532 N N . GLN H 3 176 ? 172.438 189.720 192.047 1.00 119.43 179 GLN 6 N 1
ATOM 14533 C CA . GLN H 3 176 ? 171.601 188.616 192.605 1.00 113.99 179 GLN 6 CA 1
ATOM 14534 C C . GLN H 3 176 ? 172.205 187.241 192.278 1.00 109.05 179 GLN 6 C 1
ATOM 14535 O O . GLN H 3 176 ? 171.900 186.290 193.020 1.00 107.72 179 GLN 6 O 1
ATOM 14541 N N . ALA H 3 177 ? 173.006 187.129 191.212 1.00 110.71 180 ALA 6 N 1
ATOM 14542 C CA . ALA H 3 177 ? 173.654 185.868 190.772 1.00 111.04 180 ALA 6 CA 1
ATOM 14543 C C . ALA H 3 177 ? 174.631 185.363 191.842 1.00 110.05 180 ALA 6 C 1
ATOM 14544 O O . ALA H 3 177 ? 174.617 184.150 192.112 1.00 112.94 180 ALA 6 O 1
ATOM 14546 N N . ASN H 3 178 ? 175.448 186.250 192.421 1.00 112.62 181 ASN 6 N 1
ATOM 14547 C CA . ASN H 3 178 ? 176.483 185.907 193.436 1.00 114.66 181 ASN 6 CA 1
ATOM 14548 C C . ASN H 3 178 ? 176.038 186.470 194.794 1.00 112.60 181 ASN 6 C 1
ATOM 14549 O O . ASN H 3 178 ? 176.002 187.708 194.934 1.00 114.46 181 ASN 6 O 1
ATOM 14554 N N . SER H 3 179 ? 175.715 185.586 195.746 1.00 111.67 182 SER 6 N 1
ATOM 14555 C CA . SER H 3 179 ? 175.200 185.913 197.107 1.00 110.47 182 SER 6 CA 1
ATOM 14556 C C . SER H 3 179 ? 176.272 186.624 197.943 1.00 105.89 182 SER 6 C 1
ATOM 14557 O O . SER H 3 179 ? 175.901 187.501 198.751 1.00 107.99 182 SER 6 O 1
ATOM 14560 N N . GLN H 3 180 ? 177.540 186.244 197.774 1.00 104.00 183 GLN 6 N 1
ATOM 14561 C CA . GLN H 3 180 ? 178.702 186.887 198.446 1.00 103.77 183 GLN 6 CA 1
ATOM 14562 C C . GLN H 3 180 ? 178.890 188.304 197.903 1.00 100.48 183 GLN 6 C 1
ATOM 14563 O O . GLN H 3 180 ? 179.053 189.227 198.727 1.00 105.99 183 GLN 6 O 1
ATOM 14569 N N . LEU H 3 181 ? 178.869 188.465 196.577 1.00 101.47 184 LEU 6 N 1
ATOM 14570 C CA . LEU H 3 181 ? 178.986 189.788 195.907 1.00 105.09 184 LEU 6 CA 1
ATOM 14571 C C . LEU H 3 181 ? 177.741 190.628 196.223 1.00 103.25 184 LEU 6 C 1
ATOM 14572 O O . LEU H 3 181 ? 177.880 191.858 196.285 1.00 106.60 184 LEU 6 O 1
ATOM 14577 N N . HIS H 3 182 ? 176.579 190.001 196.439 1.00 102.59 185 HIS 6 N 1
ATOM 14578 C CA . HIS H 3 182 ? 175.332 190.707 196.847 1.00 104.60 185 HIS 6 CA 1
ATOM 14579 C C . HIS H 3 182 ? 175.523 191.312 198.241 1.00 98.35 185 HIS 6 C 1
ATOM 14580 O O . HIS H 3 182 ? 175.270 192.521 198.396 1.00 101.66 185 HIS 6 O 1
ATOM 14587 N N . GLY H 3 183 ? 175.959 190.493 199.202 1.00 95.68 186 GLY 6 N 1
ATOM 14588 C CA . GLY H 3 183 ? 176.225 190.903 200.594 1.00 93.39 186 GLY 6 CA 1
ATOM 14589 C C . GLY H 3 183 ? 177.241 192.030 200.682 1.00 87.88 186 GLY 6 C 1
ATOM 14590 O O . GLY H 3 183 ? 177.071 192.903 201.551 1.00 88.13 186 GLY 6 O 1
ATOM 14591 N N . ARG H 3 184 ? 178.255 192.017 199.814 1.00 89.21 187 ARG 6 N 1
ATOM 14592 C CA . ARG H 3 184 ? 179.371 193.003 199.831 1.00 95.63 187 ARG 6 CA 1
ATOM 14593 C C . ARG H 3 184 ? 178.846 194.398 199.464 1.00 105.24 187 ARG 6 C 1
ATOM 14594 O O . ARG H 3 184 ? 179.219 195.359 200.169 1.00 112.52 187 ARG 6 O 1
ATOM 14602 N N . PHE H 3 185 ? 178.016 194.505 198.418 1.00 105.85 188 PHE 6 N 1
ATOM 14603 C CA . PHE H 3 185 ? 177.473 195.788 197.888 1.00 99.50 188 PHE 6 CA 1
ATOM 14604 C C . PHE H 3 185 ? 176.159 196.124 198.603 1.00 91.99 188 PHE 6 C 1
ATOM 14605 O O . PHE H 3 185 ? 175.075 195.943 198.019 1.00 88.99 188 PHE 6 O 1
ATOM 14613 N N . SER H 3 186 ? 176.270 196.609 199.842 1.00 94.80 189 SER 6 N 1
ATOM 14614 C CA . SER H 3 186 ? 175.136 196.896 200.760 1.00 99.84 189 SER 6 CA 1
ATOM 14615 C C . SER H 3 186 ? 174.424 198.181 200.329 1.00 96.04 189 SER 6 C 1
ATOM 14616 O O . SER H 3 186 ? 173.185 198.157 200.219 1.00 97.61 189 SER 6 O 1
ATOM 14619 N N . ILE H 3 187 ? 175.184 199.257 200.107 1.00 94.94 190 ILE 6 N 1
ATOM 14620 C CA . ILE H 3 187 ? 174.639 200.591 199.717 1.00 98.68 190 ILE 6 CA 1
ATOM 14621 C C . ILE H 3 187 ? 174.269 200.521 198.231 1.00 97.75 190 ILE 6 C 1
ATOM 14622 O O . ILE H 3 187 ? 175.189 200.384 197.395 1.00 101.38 190 ILE 6 O 1
ATOM 14627 N N . GLN H 3 188 ? 172.969 200.583 197.932 1.00 94.05 191 GLN 6 N 1
ATOM 14628 C CA . GLN H 3 188 ? 172.414 200.609 196.555 1.00 92.16 191 GLN 6 CA 1
ATOM 14629 C C . GLN H 3 188 ? 171.539 201.851 196.409 1.00 97.02 191 GLN 6 C 1
ATOM 14630 O O . GLN H 3 188 ? 170.584 201.984 197.199 1.00 106.10 191 GLN 6 O 1
ATOM 14636 N N . VAL H 3 189 ? 171.862 202.721 195.451 1.00 98.56 192 VAL 6 N 1
ATOM 14637 C CA . VAL H 3 189 ? 171.086 203.957 195.140 1.00 103.27 192 VAL 6 CA 1
ATOM 14638 C C . VAL H 3 189 ? 170.594 203.859 193.697 1.00 103.59 192 VAL 6 C 1
ATOM 14639 O O . VAL H 3 189 ? 171.332 203.322 192.853 1.00 107.68 192 VAL 6 O 1
ATOM 14643 N N . GLU H 3 190 ? 169.390 204.370 193.444 1.00 108.63 193 GLU 6 N 1
ATOM 14644 C CA . GLU H 3 190 ? 168.742 204.393 192.110 1.00 117.99 193 GLU 6 CA 1
ATOM 14645 C C . GLU H 3 190 ? 168.759 205.842 191.616 1.00 114.67 193 GLU 6 C 1
ATOM 14646 O O . GLU H 3 190 ? 168.026 206.667 192.194 1.00 117.63 193 GLU 6 O 1
ATOM 14652 N N . LEU H 3 191 ? 169.596 206.135 190.616 1.00 113.87 194 LEU 6 N 1
ATOM 14653 C CA . LEU H 3 191 ? 169.616 207.430 189.886 1.00 116.66 194 LEU 6 CA 1
ATOM 14654 C C . LEU H 3 191 ? 168.558 207.365 188.779 1.00 115.12 194 LEU 6 C 1
ATOM 14655 O O . LEU H 3 191 ? 168.930 207.075 187.626 1.00 116.81 194 LEU 6 O 1
ATOM 14660 N N . ARG H 3 192 ? 167.288 207.596 189.131 1.00 113.53 195 ARG 6 N 1
ATOM 14661 C CA . ARG H 3 192 ? 166.128 207.463 188.205 1.00 112.21 195 ARG 6 CA 1
ATOM 14662 C C . ARG H 3 192 ? 165.761 208.835 187.645 1.00 108.48 195 ARG 6 C 1
ATOM 14663 O O . ARG H 3 192 ? 166.032 209.851 188.281 1.00 106.73 195 ARG 6 O 1
ATOM 14671 N N . PRO H 3 193 ? 165.142 208.903 186.441 1.00 110.84 196 PRO 6 N 1
ATOM 14672 C CA . PRO H 3 193 ? 164.787 210.179 185.815 1.00 111.41 196 PRO 6 CA 1
ATOM 14673 C C . PRO H 3 193 ? 163.780 211.059 186.568 1.00 117.65 196 PRO 6 C 1
ATOM 14674 O O . PRO H 3 193 ? 163.249 210.638 187.581 1.00 120.90 196 PRO 6 O 1
ATOM 14678 N N . PHE H 3 194 ? 163.536 212.252 186.016 1.00 126.53 197 PHE 6 N 1
ATOM 14679 C CA . PHE H 3 194 ? 162.601 213.288 186.532 1.00 132.56 197 PHE 6 CA 1
ATOM 14680 C C . PHE H 3 194 ? 161.173 212.733 186.549 1.00 132.39 197 PHE 6 C 1
ATOM 14681 O O . PHE H 3 194 ? 160.813 211.943 185.651 1.00 133.85 197 PHE 6 O 1
ATOM 14689 N N . SER H 3 195 ? 160.386 213.164 187.538 1.00 129.28 198 SER 6 N 1
ATOM 14690 C CA . SER H 3 195 ? 159.159 212.470 188.006 1.00 129.33 198 SER 6 CA 1
ATOM 14691 C C . SER H 3 195 ? 157.894 213.131 187.448 1.00 127.30 198 SER 6 C 1
ATOM 14692 O O . SER H 3 195 ? 157.173 212.434 186.717 1.00 130.30 198 SER 6 O 1
ATOM 14695 N N . TYR H 3 196 ? 157.610 214.398 187.779 1.00 126.84 199 TYR 6 N 1
ATOM 14696 C CA . TYR H 3 196 ? 156.291 215.024 187.485 1.00 127.93 199 TYR 6 CA 1
ATOM 14697 C C . TYR H 3 196 ? 156.430 216.420 186.872 1.00 119.76 199 TYR 6 C 1
ATOM 14698 O O . TYR H 3 196 ? 157.512 217.029 186.899 1.00 115.99 199 TYR 6 O 1
ATOM 14707 N N . GLN H 3 197 ? 155.344 216.936 186.288 1.00 127.42 200 GLN 6 N 1
ATOM 14708 C CA . GLN H 3 197 ? 155.377 218.306 185.709 1.00 132.35 200 GLN 6 CA 1
ATOM 14709 C C . GLN H 3 197 ? 154.465 219.268 186.490 1.00 135.96 200 GLN 6 C 1
ATOM 14710 O O . GLN H 3 197 ? 154.637 220.482 186.320 1.00 134.38 200 GLN 6 O 1
ATOM 14716 N N . GLY H 3 198 ? 153.498 218.756 187.262 1.00 141.07 201 GLY 6 N 1
ATOM 14717 C CA . GLY H 3 198 ? 152.600 219.571 188.111 1.00 142.45 201 GLY 6 CA 1
ATOM 14718 C C . GLY H 3 198 ? 153.167 220.906 188.568 1.00 141.67 201 GLY 6 C 1
ATOM 14719 O O . GLY H 3 198 ? 152.350 221.789 188.901 1.00 146.41 201 GLY 6 O 1
ATOM 14720 N N . GLY H 3 199 ? 154.494 221.058 188.619 1.00 136.13 202 GLY 6 N 1
ATOM 14721 C CA . GLY H 3 199 ? 155.158 222.355 188.838 1.00 139.43 202 GLY 6 CA 1
ATOM 14722 C C . GLY H 3 199 ? 155.593 222.503 190.281 1.00 142.41 202 GLY 6 C 1
ATOM 14723 O O . GLY H 3 199 ? 154.977 221.860 191.155 1.00 140.62 202 GLY 6 O 1
ATOM 14724 N N . ARG H 3 200 ? 156.637 223.305 190.503 1.00 152.45 203 ARG 6 N 1
ATOM 14725 C CA . ARG H 3 200 ? 157.290 223.565 191.816 1.00 158.88 203 ARG 6 CA 1
ATOM 14726 C C . ARG H 3 200 ? 157.936 222.266 192.321 1.00 153.41 203 ARG 6 C 1
ATOM 14727 O O . ARG H 3 200 ? 158.083 222.115 193.552 1.00 154.14 203 ARG 6 O 1
ATOM 14735 N N . GLY H 3 201 ? 158.322 221.379 191.394 1.00 145.65 204 GLY 6 N 1
ATOM 14736 C CA . GLY H 3 201 ? 159.074 220.140 191.656 1.00 141.26 204 GLY 6 CA 1
ATOM 14737 C C . GLY H 3 201 ? 160.544 220.345 191.352 1.00 141.87 204 GLY 6 C 1
ATOM 14738 O O . GLY H 3 201 ? 160.945 221.511 191.154 1.00 140.27 204 GLY 6 O 1
ATOM 14739 N N . VAL H 3 202 ? 161.318 219.258 191.303 1.00 144.16 205 VAL 6 N 1
ATOM 14740 C CA . VAL H 3 202 ? 162.788 219.289 191.036 1.00 142.79 205 VAL 6 CA 1
ATOM 14741 C C . VAL H 3 202 ? 163.033 219.638 189.560 1.00 135.43 205 VAL 6 C 1
ATOM 14742 O O . VAL H 3 202 ? 164.081 220.251 189.277 1.00 139.63 205 VAL 6 O 1
ATOM 14746 N N . PHE H 3 203 ? 162.104 219.278 188.664 1.00 125.66 206 PHE 6 N 1
ATOM 14747 C CA . PHE H 3 203 ? 162.190 219.528 187.199 1.00 118.81 206 PHE 6 CA 1
ATOM 14748 C C . PHE H 3 203 ? 162.143 221.032 186.910 1.00 109.58 206 PHE 6 C 1
ATOM 14749 O O . PHE H 3 203 ? 162.870 221.467 186.004 1.00 113.72 206 PHE 6 O 1
ATOM 14757 N N . LYS H 3 204 ? 161.321 221.792 187.640 1.00 106.26 207 LYS 6 N 1
ATOM 14758 C CA . LYS H 3 204 ? 161.147 223.251 187.419 1.00 110.56 207 LYS 6 CA 1
ATOM 14759 C C . LYS H 3 204 ? 162.446 223.980 187.775 1.00 111.63 207 LYS 6 C 1
ATOM 14760 O O . LYS H 3 204 ? 162.928 224.761 186.925 1.00 121.14 207 LYS 6 O 1
ATOM 14766 N N . THR H 3 205 ? 163.004 223.717 188.963 1.00 111.06 208 THR 6 N 1
ATOM 14767 C CA . THR H 3 205 ? 164.216 224.413 189.489 1.00 112.96 208 THR 6 CA 1
ATOM 14768 C C . THR H 3 205 ? 165.448 223.940 188.707 1.00 108.91 208 THR 6 C 1
ATOM 14769 O O . THR H 3 205 ? 166.401 224.736 188.583 1.00 114.90 208 THR 6 O 1
ATOM 14773 N N . PHE H 3 206 ? 165.434 222.694 188.220 1.00 106.03 209 PHE 6 N 1
ATOM 14774 C CA . PHE H 3 206 ? 166.476 222.130 187.321 1.00 104.72 209 PHE 6 CA 1
ATOM 14775 C C . PHE H 3 206 ? 166.501 222.923 186.008 1.00 103.51 209 PHE 6 C 1
ATOM 14776 O O . PHE H 3 206 ? 167.601 223.338 185.595 1.00 107.84 209 PHE 6 O 1
ATOM 14784 N N . LEU H 3 207 ? 165.338 223.112 185.371 1.00 103.10 210 LEU 6 N 1
ATOM 14785 C CA . LEU H 3 207 ? 165.206 223.917 184.125 1.00 105.76 210 LEU 6 CA 1
ATOM 14786 C C . LEU H 3 207 ? 165.478 225.394 184.434 1.00 111.96 210 LEU 6 C 1
ATOM 14787 O O . LEU H 3 207 ? 165.962 226.085 183.522 1.00 118.90 210 LEU 6 O 1
ATOM 14792 N N . GLU H 3 208 ? 165.179 225.858 185.654 1.00 115.50 211 GLU 6 N 1
ATOM 14793 C CA . GLU H 3 208 ? 165.459 227.251 186.103 1.00 124.95 211 GLU 6 CA 1
ATOM 14794 C C . GLU H 3 208 ? 166.976 227.498 186.091 1.00 128.25 211 GLU 6 C 1
ATOM 14795 O O . GLU H 3 208 ? 167.396 228.546 185.553 1.00 128.50 211 GLU 6 O 1
ATOM 14801 N N . TYR H 3 209 ? 167.766 226.573 186.654 1.00 131.33 212 TYR 6 N 1
ATOM 14802 C CA . TYR H 3 209 ? 169.248 226.684 186.765 1.00 134.71 212 TYR 6 CA 1
ATOM 14803 C C . TYR H 3 209 ? 169.924 226.384 185.421 1.00 137.63 212 TYR 6 C 1
ATOM 14804 O O . TYR H 3 209 ? 171.004 226.957 185.165 1.00 141.45 212 TYR 6 O 1
ATOM 14813 N N . LEU H 3 210 ? 169.336 225.508 184.602 1.00 138.25 213 LEU 6 N 1
ATOM 14814 C CA . LEU H 3 210 ? 169.812 225.234 183.219 1.00 140.19 213 LEU 6 CA 1
ATOM 14815 C C . LEU H 3 210 ? 169.515 226.454 182.333 1.00 143.33 213 LEU 6 C 1
ATOM 14816 O O . LEU H 3 210 ? 170.375 226.776 181.493 1.00 148.87 213 LEU 6 O 1
ATOM 14821 N N . ASP H 3 211 ? 168.367 227.119 182.529 1.00 145.70 214 ASP 6 N 1
ATOM 14822 C CA . ASP H 3 211 ? 168.026 228.420 181.884 1.00 148.68 214 ASP 6 CA 1
ATOM 14823 C C . ASP H 3 211 ? 169.114 229.446 182.228 1.00 140.08 214 ASP 6 C 1
ATOM 14824 O O . ASP H 3 211 ? 169.516 230.194 181.315 1.00 136.13 214 ASP 6 O 1
ATOM 14829 N N . LYS H 3 212 ? 169.565 229.478 183.489 1.00 141.64 215 LYS 6 N 1
ATOM 14830 C CA . LYS H 3 212 ? 170.659 230.372 183.967 1.00 146.40 215 LYS 6 CA 1
ATOM 14831 C C . LYS H 3 212 ? 171.981 230.016 183.272 1.00 142.84 215 LYS 6 C 1
ATOM 14832 O O . LYS H 3 212 ? 172.719 230.953 182.909 1.00 143.13 215 LYS 6 O 1
ATOM 14838 N N . ALA H 3 213 ? 172.269 228.721 183.100 1.00 144.28 216 ALA 6 N 1
ATOM 14839 C CA . ALA H 3 213 ? 173.573 228.195 182.623 1.00 147.20 216 ALA 6 CA 1
ATOM 14840 C C . ALA H 3 213 ? 173.699 228.257 181.095 1.00 146.23 216 ALA 6 C 1
ATOM 14841 O O . ALA H 3 213 ? 174.827 228.042 180.612 1.00 141.74 216 ALA 6 O 1
ATOM 14843 N N . LEU H 3 214 ? 172.610 228.512 180.358 1.00 161.62 217 LEU 6 N 1
ATOM 14844 C CA . LEU H 3 214 ? 172.643 228.620 178.871 1.00 174.30 217 LEU 6 CA 1
ATOM 14845 C C . LEU H 3 214 ? 173.373 229.906 178.479 1.00 181.69 217 LEU 6 C 1
ATOM 14846 O O . LEU H 3 214 ? 173.284 230.910 179.184 1.00 182.35 217 LEU 6 O 1
ATOM 14851 N N . PRO H 3 215 ? 174.117 229.911 177.345 1.00 183.87 218 PRO 6 N 1
ATOM 14852 C CA . PRO H 3 215 ? 174.981 231.040 176.985 1.00 180.61 218 PRO 6 CA 1
ATOM 14853 C C . PRO H 3 215 ? 174.274 232.300 176.458 1.00 180.09 218 PRO 6 C 1
ATOM 14854 O O . PRO H 3 215 ? 174.968 233.265 176.185 1.00 179.77 218 PRO 6 O 1
ATOM 14858 N N . PHE H 3 216 ? 172.942 232.276 176.329 1.00 180.39 219 PHE 6 N 1
ATOM 14859 C CA . PHE H 3 216 ? 172.111 233.464 175.997 1.00 181.27 219 PHE 6 CA 1
ATOM 14860 C C . PHE H 3 216 ? 172.076 234.390 177.215 1.00 182.80 219 PHE 6 C 1
ATOM 14861 O O . PHE H 3 216 ? 172.218 233.912 178.360 1.00 183.16 219 PHE 6 O 1
ATOM 14869 N N . GLU H 3 217 ? 171.864 235.681 176.959 1.00 186.68 220 GLU 6 N 1
ATOM 14870 C CA . GLU H 3 217 ? 172.247 236.796 177.870 1.00 192.72 220 GLU 6 CA 1
ATOM 14871 C C . GLU H 3 217 ? 171.043 237.296 178.680 1.00 193.82 220 GLU 6 C 1
ATOM 14872 O O . GLU H 3 217 ? 171.285 237.900 179.744 1.00 194.87 220 GLU 6 O 1
ATOM 14878 N N . LYS H 3 218 ? 169.810 237.049 178.218 1.00 199.07 221 LYS 6 N 1
ATOM 14879 C CA . LYS H 3 218 ? 168.603 237.806 178.655 1.00 207.09 221 LYS 6 CA 1
ATOM 14880 C C . LYS H 3 218 ? 167.560 236.859 179.274 1.00 209.67 221 LYS 6 C 1
ATOM 14881 O O . LYS H 3 218 ? 167.087 237.172 180.386 1.00 212.02 221 LYS 6 O 1
ATOM 14887 N N . GLN H 3 219 ? 167.233 235.750 178.601 1.00 206.74 222 GLN 6 N 1
ATOM 14888 C CA . GLN H 3 219 ? 166.278 234.693 179.050 1.00 202.10 222 GLN 6 CA 1
ATOM 14889 C C . GLN H 3 219 ? 166.346 233.558 178.020 1.00 195.44 222 GLN 6 C 1
ATOM 14890 O O . GLN H 3 219 ? 166.850 233.827 176.918 1.00 197.61 222 GLN 6 O 1
ATOM 14896 N N . ALA H 3 220 ? 165.928 232.336 178.368 1.00 189.54 223 ALA 6 N 1
ATOM 14897 C CA . ALA H 3 220 ? 165.716 231.223 177.407 1.00 188.42 223 ALA 6 CA 1
ATOM 14898 C C . ALA H 3 220 ? 164.274 230.693 177.467 1.00 183.10 223 ALA 6 C 1
ATOM 14899 O O . ALA H 3 220 ? 163.938 229.835 176.625 1.00 185.29 223 ALA 6 O 1
ATOM 14901 N N . GLY H 3 221 ? 163.460 231.164 178.420 1.00 177.93 224 GLY 6 N 1
ATOM 14902 C CA . GLY H 3 221 ? 161.997 230.968 178.454 1.00 174.63 224 GLY 6 CA 1
ATOM 14903 C C . GLY H 3 221 ? 161.599 229.667 179.134 1.00 172.59 224 GLY 6 C 1
ATOM 14904 O O . GLY H 3 221 ? 160.383 229.396 179.196 1.00 172.95 224 GLY 6 O 1
ATOM 14905 N N . LEU H 3 222 ? 162.571 228.896 179.641 1.00 166.05 225 LEU 6 N 1
ATOM 14906 C CA . LEU H 3 222 ? 162.347 227.554 180.245 1.00 158.14 225 LEU 6 CA 1
ATOM 14907 C C . LEU H 3 222 ? 161.677 227.703 181.614 1.00 156.03 225 LEU 6 C 1
ATOM 14908 O O . LEU H 3 222 ? 161.766 228.797 182.209 1.00 156.91 225 LEU 6 O 1
ATOM 14913 N N . ALA H 3 223 ? 161.043 226.622 182.080 1.00 157.39 226 ALA 6 N 1
ATOM 14914 C CA . ALA H 3 223 ? 160.434 226.468 183.423 1.00 160.43 226 ALA 6 CA 1
ATOM 14915 C C . ALA H 3 223 ? 159.284 227.468 183.624 1.00 163.16 226 ALA 6 C 1
ATOM 14916 O O . ALA H 3 223 ? 159.144 227.987 184.754 1.00 161.61 226 ALA 6 O 1
ATOM 14918 N N . ASN H 3 224 ? 158.495 227.725 182.572 1.00 162.37 227 ASN 6 N 1
ATOM 14919 C CA . ASN H 3 224 ? 157.189 228.436 182.644 1.00 156.01 227 ASN 6 CA 1
ATOM 14920 C C . ASN H 3 224 ? 156.067 227.442 182.326 1.00 154.89 227 ASN 6 C 1
ATOM 14921 O O . ASN H 3 224 ? 156.358 226.367 181.755 1.00 153.56 227 ASN 6 O 1
ATOM 14926 N N . GLU H 3 225 ? 154.837 227.821 182.685 1.00 160.34 228 GLU 6 N 1
ATOM 14927 C CA . GLU H 3 225 ? 153.577 227.039 182.539 1.00 169.16 228 GLU 6 CA 1
ATOM 14928 C C . GLU H 3 225 ? 153.597 226.263 181.215 1.00 167.30 228 GLU 6 C 1
ATOM 14929 O O . GLU H 3 225 ? 153.587 225.016 181.266 1.00 168.73 228 GLU 6 O 1
ATOM 14935 N N . SER H 3 226 ? 153.640 226.975 180.084 1.00 171.33 229 SER 6 N 1
ATOM 14936 C CA . SER H 3 226 ? 153.488 226.412 178.716 1.00 173.77 229 SER 6 CA 1
ATOM 14937 C C . SER H 3 226 ? 154.683 225.512 178.378 1.00 172.14 229 SER 6 C 1
ATOM 14938 O O . SER H 3 226 ? 154.458 224.308 178.157 1.00 173.31 229 SER 6 O 1
ATOM 14941 N N . LEU H 3 227 ? 155.899 226.071 178.373 1.00 171.60 230 LEU 6 N 1
ATOM 14942 C CA . LEU H 3 227 ? 157.100 225.440 177.759 1.00 171.20 230 LEU 6 CA 1
ATOM 14943 C C . LEU H 3 227 ? 157.541 224.211 178.565 1.00 162.86 230 LEU 6 C 1
ATOM 14944 O O . LEU H 3 227 ? 157.978 223.237 177.924 1.00 168.81 230 LEU 6 O 1
ATOM 14949 N N . GLN H 3 228 ? 157.438 224.249 179.899 1.00 154.76 231 GLN 6 N 1
ATOM 14950 C CA . GLN H 3 228 ? 157.814 223.111 180.785 1.00 154.50 231 GLN 6 CA 1
ATOM 14951 C C . GLN H 3 228 ? 156.936 221.898 180.450 1.00 144.06 231 GLN 6 C 1
ATOM 14952 O O . GLN H 3 228 ? 157.485 220.775 180.386 1.00 149.17 231 GLN 6 O 1
ATOM 14958 N N . LYS H 3 229 ? 155.636 222.120 180.233 1.00 134.50 232 LYS 6 N 1
ATOM 14959 C CA . LYS H 3 229 ? 154.657 221.054 179.882 1.00 138.09 232 LYS 6 CA 1
ATOM 14960 C C . LYS H 3 229 ? 155.086 220.407 178.558 1.00 137.55 232 LYS 6 C 1
ATOM 14961 O O . LYS H 3 229 ? 155.195 219.160 178.512 1.00 132.16 232 LYS 6 O 1
ATOM 14967 N N . LYS H 3 230 ? 155.363 221.234 177.545 1.00 144.14 233 LYS 6 N 1
ATOM 14968 C CA . LYS H 3 230 ? 155.809 220.804 176.190 1.00 148.95 233 LYS 6 CA 1
ATOM 14969 C C . LYS H 3 230 ? 157.153 220.070 176.305 1.00 144.25 233 LYS 6 C 1
ATOM 14970 O O . LYS H 3 230 ? 157.340 219.075 175.576 1.00 143.22 233 LYS 6 O 1
ATOM 14976 N N . LEU H 3 231 ? 158.039 220.535 177.194 1.00 148.26 234 LEU 6 N 1
ATOM 14977 C CA . LEU H 3 231 ? 159.406 219.975 177.394 1.00 152.01 234 LEU 6 CA 1
ATOM 14978 C C . LEU H 3 231 ? 159.309 218.569 177.992 1.00 143.92 234 LEU 6 C 1
ATOM 14979 O O . LEU H 3 231 ? 159.989 217.664 177.467 1.00 142.55 234 LEU 6 O 1
ATOM 14984 N N . TYR H 3 232 ? 158.508 218.394 179.047 1.00 140.58 235 TYR 6 N 1
ATOM 14985 C CA . TYR H 3 232 ? 158.287 217.075 179.696 1.00 146.63 235 TYR 6 CA 1
ATOM 14986 C C . TYR H 3 232 ? 157.567 216.148 178.709 1.00 145.01 235 TYR 6 C 1
ATOM 14987 O O . TYR H 3 232 ? 157.889 214.946 178.685 1.00 148.23 235 TYR 6 O 1
ATOM 14996 N N . ALA H 3 233 ? 156.624 216.683 177.927 1.00 143.99 236 ALA 6 N 1
ATOM 14997 C CA . ALA H 3 233 ? 155.857 215.917 176.915 1.00 143.56 236 ALA 6 CA 1
ATOM 14998 C C . ALA H 3 233 ? 156.820 215.339 175.870 1.00 132.90 236 ALA 6 C 1
ATOM 14999 O O . ALA H 3 233 ? 156.615 214.180 175.467 1.00 126.02 236 ALA 6 O 1
ATOM 15001 N N . PHE H 3 234 ? 157.841 216.106 175.469 1.00 134.05 237 PHE 6 N 1
ATOM 15002 C CA . PHE H 3 234 ? 158.875 215.681 174.490 1.00 139.53 237 PHE 6 CA 1
ATOM 15003 C C . PHE H 3 234 ? 159.746 214.586 175.114 1.00 142.98 237 PHE 6 C 1
ATOM 15004 O O . PHE H 3 234 ? 159.754 213.455 174.597 1.00 148.23 237 PHE 6 O 1
ATOM 15012 N N . SER H 3 235 ? 160.459 214.929 176.189 1.00 146.74 238 SER 6 N 1
ATOM 15013 C CA . SER H 3 235 ? 161.382 214.035 176.936 1.00 145.54 238 SER 6 CA 1
ATOM 15014 C C . SER H 3 235 ? 160.790 213.754 178.316 1.00 141.14 238 SER 6 C 1
ATOM 15015 O O . SER H 3 235 ? 160.751 214.699 179.130 1.00 148.17 238 SER 6 O 1
ATOM 15018 N N . GLN H 3 236 ? 160.353 212.514 178.562 1.00 132.15 239 GLN 6 N 1
ATOM 15019 C CA . GLN H 3 236 ? 159.586 212.124 179.779 1.00 133.42 239 GLN 6 CA 1
ATOM 15020 C C . GLN H 3 236 ? 160.424 212.478 181.013 1.00 135.64 239 GLN 6 C 1
ATOM 15021 O O . GLN H 3 236 ? 160.050 213.435 181.712 1.00 138.20 239 GLN 6 O 1
ATOM 15027 N N . GLY H 3 237 ? 161.516 211.746 181.252 1.00 130.79 240 GLY 6 N 1
ATOM 15028 C CA . GLY H 3 237 ? 162.583 212.122 182.202 1.00 122.72 240 GLY 6 CA 1
ATOM 15029 C C . GLY H 3 237 ? 163.968 212.123 181.569 1.00 111.05 240 GLY 6 C 1
ATOM 15030 O O . GLY H 3 237 ? 164.858 212.798 182.125 1.00 104.21 240 GLY 6 O 1
ATOM 15031 N N . ASN H 3 238 ? 164.145 211.417 180.446 1.00 110.42 241 ASN 6 N 1
ATOM 15032 C CA . ASN H 3 238 ? 165.466 211.088 179.849 1.00 113.92 241 ASN 6 CA 1
ATOM 15033 C C . ASN H 3 238 ? 166.258 212.393 179.711 1.00 112.50 241 ASN 6 C 1
ATOM 15034 O O . ASN H 3 238 ? 165.891 213.223 178.858 1.00 118.12 241 ASN 6 O 1
ATOM 15039 N N . MET H 3 239 ? 167.265 212.573 180.571 1.00 113.54 242 MET 6 N 1
ATOM 15040 C CA . MET H 3 239 ? 168.151 213.768 180.644 1.00 115.94 242 MET 6 CA 1
ATOM 15041 C C . MET H 3 239 ? 168.814 214.015 179.279 1.00 113.92 242 MET 6 C 1
ATOM 15042 O O . MET H 3 239 ? 168.868 215.194 178.857 1.00 115.52 242 MET 6 O 1
ATOM 15047 N N . ARG H 3 240 ? 169.280 212.952 178.610 1.00 118.06 243 ARG 6 N 1
ATOM 15048 C CA . ARG H 3 240 ? 170.062 213.037 177.344 1.00 123.35 243 ARG 6 CA 1
ATOM 15049 C C . ARG H 3 240 ? 169.200 213.631 176.224 1.00 122.63 243 ARG 6 C 1
ATOM 15050 O O . ARG H 3 240 ? 169.702 214.526 175.521 1.00 125.42 243 ARG 6 O 1
ATOM 15058 N N . SER H 3 241 ? 167.972 213.133 176.048 1.00 117.20 244 SER 6 N 1
ATOM 15059 C CA . SER H 3 241 ? 167.035 213.573 174.981 1.00 113.02 244 SER 6 CA 1
ATOM 15060 C C . SER H 3 241 ? 166.592 215.016 175.246 1.00 108.51 244 SER 6 C 1
ATOM 15061 O O . SER H 3 241 ? 166.452 215.775 174.264 1.00 114.04 244 SER 6 O 1
ATOM 15064 N N . LEU H 3 242 ? 166.380 215.370 176.518 1.00 105.99 245 LEU 6 N 1
ATOM 15065 C CA . LEU H 3 242 ? 166.081 216.761 176.954 1.00 110.74 245 LEU 6 CA 1
ATOM 15066 C C . LEU H 3 242 ? 167.270 217.659 176.594 1.00 116.16 245 LEU 6 C 1
ATOM 15067 O O . LEU H 3 242 ? 167.039 218.686 175.927 1.00 127.53 245 LEU 6 O 1
ATOM 15072 N N . ARG H 3 243 ? 168.484 217.280 177.009 1.00 118.05 246 ARG 6 N 1
ATOM 15073 C CA . ARG H 3 243 ? 169.719 218.091 176.796 1.00 117.95 246 ARG 6 CA 1
ATOM 15074 C C . ARG H 3 243 ? 170.052 218.188 175.301 1.00 112.57 246 ARG 6 C 1
ATOM 15075 O O . ARG H 3 243 ? 170.570 219.243 174.898 1.00 113.19 246 ARG 6 O 1
ATOM 15083 N N . ASN H 3 244 ? 169.774 217.136 174.522 1.00 110.34 247 ASN 6 N 1
ATOM 15084 C CA . ASN H 3 244 ? 169.955 217.108 173.043 1.00 104.25 247 ASN 6 CA 1
ATOM 15085 C C . ASN H 3 244 ? 169.026 218.146 172.406 1.00 97.49 247 ASN 6 C 1
ATOM 15086 O O . ASN H 3 244 ? 169.536 218.983 171.650 1.00 98.41 247 ASN 6 O 1
ATOM 15091 N N . LEU H 3 245 ? 167.726 218.096 172.717 1.00 99.85 248 LEU 6 N 1
ATOM 15092 C CA . LEU H 3 245 ? 166.704 219.058 172.215 1.00 104.69 248 LEU 6 CA 1
ATOM 15093 C C . LEU H 3 245 ? 167.123 220.490 172.569 1.00 111.59 248 LEU 6 C 1
ATOM 15094 O O . LEU H 3 245 ? 167.072 221.348 171.663 1.00 121.44 248 LEU 6 O 1
ATOM 15099 N N . ILE H 3 246 ? 167.503 220.740 173.829 1.00 113.01 249 ILE 6 N 1
ATOM 15100 C CA . ILE H 3 246 ? 167.950 222.081 174.320 1.00 116.56 249 ILE 6 CA 1
ATOM 15101 C C . ILE H 3 246 ? 169.226 222.492 173.572 1.00 116.70 249 ILE 6 C 1
ATOM 15102 O O . ILE H 3 246 ? 169.304 223.673 173.157 1.00 122.03 249 ILE 6 O 1
ATOM 15107 N N . TYR H 3 247 ? 170.167 221.560 173.380 1.00 116.97 250 TYR 6 N 1
ATOM 15108 C CA . TYR H 3 247 ? 171.461 221.805 172.688 1.00 119.91 250 TYR 6 CA 1
ATOM 15109 C C . TYR H 3 247 ? 171.214 222.176 171.221 1.00 119.94 250 TYR 6 C 1
ATOM 15110 O O . TYR H 3 247 ? 171.770 223.197 170.774 1.00 130.59 250 TYR 6 O 1
ATOM 15119 N N . GLN H 3 248 ? 170.416 221.379 170.504 1.00 111.16 251 GLN 6 N 1
ATOM 15120 C CA . GLN H 3 248 ? 170.083 221.609 169.072 1.00 106.53 251 GLN 6 CA 1
ATOM 15121 C C . GLN H 3 248 ? 169.338 222.940 168.931 1.00 106.39 251 GLN 6 C 1
ATOM 15122 O O . GLN H 3 248 ? 169.655 223.685 167.989 1.00 113.17 251 GLN 6 O 1
ATOM 15128 N N . ALA H 3 249 ? 168.395 223.225 169.832 1.00 106.44 252 ALA 6 N 1
ATOM 15129 C CA . ALA H 3 249 ? 167.611 224.482 169.847 1.00 114.80 252 ALA 6 CA 1
ATOM 15130 C C . ALA H 3 249 ? 168.546 225.671 170.095 1.00 113.92 252 ALA 6 C 1
ATOM 15131 O O . ALA H 3 249 ? 168.353 226.709 169.426 1.00 122.17 252 ALA 6 O 1
ATOM 15133 N N . SER H 3 250 ? 169.519 225.529 171.004 1.00 115.41 253 SER 6 N 1
ATOM 15134 C CA . SER H 3 250 ? 170.480 226.608 171.369 1.00 122.43 253 SER 6 CA 1
ATOM 15135 C C . SER H 3 250 ? 171.338 226.975 170.151 1.00 118.45 253 SER 6 C 1
ATOM 15136 O O . SER H 3 250 ? 171.381 228.170 169.793 1.00 122.10 253 SER 6 O 1
ATOM 15139 N N . ILE H 3 251 ? 171.970 225.979 169.524 1.00 115.99 254 ILE 6 N 1
ATOM 15140 C CA . ILE H 3 251 ? 172.879 226.168 168.347 1.00 118.49 254 ILE 6 CA 1
ATOM 15141 C C . ILE H 3 251 ? 172.077 226.574 167.100 1.00 116.36 254 ILE 6 C 1
ATOM 15142 O O . ILE H 3 251 ? 172.692 227.150 166.184 1.00 116.06 254 ILE 6 O 1
ATOM 15147 N N . GLU H 3 252 ? 170.772 226.287 167.054 1.00 115.27 255 GLU 6 N 1
ATOM 15148 C CA . GLU H 3 252 ? 169.864 226.802 165.995 1.00 110.86 255 GLU 6 CA 1
ATOM 15149 C C . GLU H 3 252 ? 169.674 228.307 166.210 1.00 108.29 255 GLU 6 C 1
ATOM 15150 O O . GLU H 3 252 ? 169.813 229.052 165.228 1.00 115.44 255 GLU 6 O 1
ATOM 15156 N N . ALA H 3 253 ? 169.387 228.725 167.449 1.00 111.75 256 ALA 6 N 1
ATOM 15157 C CA . ALA H 3 253 ? 169.178 230.140 167.846 1.00 120.33 256 ALA 6 CA 1
ATOM 15158 C C . ALA H 3 253 ? 170.492 230.931 167.768 1.00 130.36 256 ALA 6 C 1
ATOM 15159 O O . ALA H 3 253 ? 170.411 232.170 167.678 1.00 133.22 256 ALA 6 O 1
ATOM 15161 N N . ILE H 3 254 ? 171.652 230.262 167.818 1.00 147.90 257 ILE 6 N 1
ATOM 15162 C CA . ILE H 3 254 ? 172.996 230.902 167.636 1.00 163.17 257 ILE 6 CA 1
ATOM 15163 C C . ILE H 3 254 ? 173.278 231.093 166.135 1.00 168.02 257 ILE 6 C 1
ATOM 15164 O O . ILE H 3 254 ? 173.870 232.139 165.789 1.00 167.95 257 ILE 6 O 1
ATOM 15169 N N . ASP H 3 255 ? 172.876 230.136 165.285 1.00 167.09 258 ASP 6 N 1
ATOM 15170 C CA . ASP H 3 255 ? 173.156 230.135 163.819 1.00 162.91 258 ASP 6 CA 1
ATOM 15171 C C . ASP H 3 255 ? 172.549 231.400 163.196 1.00 155.36 258 ASP 6 C 1
ATOM 15172 O O . ASP H 3 255 ? 173.333 232.267 162.757 1.00 157.39 258 ASP 6 O 1
ATOM 15177 N N . ASN H 3 256 ? 171.217 231.507 163.184 1.00 145.24 259 ASN 6 N 1
ATOM 15178 C CA . ASN H 3 256 ? 170.484 232.734 162.765 1.00 142.31 259 ASN 6 CA 1
ATOM 15179 C C . ASN H 3 256 ? 170.448 233.669 163.980 1.00 147.21 259 ASN 6 C 1
ATOM 15180 O O . ASN H 3 256 ? 169.793 233.307 164.976 1.00 147.38 259 ASN 6 O 1
ATOM 15185 N N . GLN H 3 257 ? 171.154 234.807 163.902 1.00 156.12 260 GLN 6 N 1
ATOM 15186 C CA . GLN H 3 257 ? 171.397 235.740 165.041 1.00 163.04 260 GLN 6 CA 1
ATOM 15187 C C . GLN H 3 257 ? 170.055 236.125 165.674 1.00 156.89 260 GLN 6 C 1
ATOM 15188 O O . GLN H 3 257 ? 169.301 236.895 165.044 1.00 159.37 260 GLN 6 O 1
ATOM 15194 N N . HIS H 3 258 ? 169.774 235.594 166.867 1.00 156.90 261 HIS 6 N 1
ATOM 15195 C CA . HIS H 3 258 ? 168.471 235.721 167.574 1.00 167.69 261 HIS 6 CA 1
ATOM 15196 C C . HIS H 3 258 ? 168.668 236.351 168.957 1.00 174.01 261 HIS 6 C 1
ATOM 15197 O O . HIS H 3 258 ? 169.827 236.506 169.397 1.00 175.61 261 HIS 6 O 1
ATOM 15204 N N . GLU H 3 259 ? 167.548 236.690 169.601 1.00 175.78 262 GLU 6 N 1
ATOM 15205 C CA . GLU H 3 259 ? 167.466 237.232 170.982 1.00 174.00 262 GLU 6 CA 1
ATOM 15206 C C . GLU H 3 259 ? 167.814 236.116 171.969 1.00 166.91 262 GLU 6 C 1
ATOM 15207 O O . GLU H 3 259 ? 168.733 236.306 172.790 1.00 163.04 262 GLU 6 O 1
ATOM 15213 N N . THR H 3 260 ? 167.096 234.995 171.859 1.00 169.41 263 THR 6 N 1
ATOM 15214 C CA . THR H 3 260 ? 167.082 233.866 172.826 1.00 173.97 263 THR 6 CA 1
ATOM 15215 C C . THR H 3 260 ? 166.651 232.585 172.098 1.00 164.28 263 THR 6 C 1
ATOM 15216 O O . THR H 3 260 ? 166.557 232.617 170.853 1.00 165.29 263 THR 6 O 1
ATOM 15220 N N . ILE H 3 261 ? 166.419 231.503 172.846 1.00 154.00 264 ILE 6 N 1
ATOM 15221 C CA . ILE H 3 261 ? 165.655 230.311 172.376 1.00 159.41 264 ILE 6 CA 1
ATOM 15222 C C . ILE H 3 261 ? 164.167 230.681 172.411 1.00 167.44 264 ILE 6 C 1
ATOM 15223 O O . ILE H 3 261 ? 163.676 231.021 173.507 1.00 170.56 264 ILE 6 O 1
ATOM 15228 N N . THR H 3 262 ? 163.494 230.625 171.255 1.00 172.43 265 THR 6 N 1
ATOM 15229 C CA . THR H 3 262 ? 162.054 230.954 171.065 1.00 172.14 265 THR 6 CA 1
ATOM 15230 C C . THR H 3 262 ? 161.334 229.717 170.512 1.00 168.06 265 THR 6 C 1
ATOM 15231 O O . THR H 3 262 ? 161.994 228.671 170.368 1.00 167.82 265 THR 6 O 1
ATOM 15235 N N . GLU H 3 263 ? 160.044 229.846 170.185 1.00 171.78 266 GLU 6 N 1
ATOM 15236 C CA . GLU H 3 263 ? 159.193 228.766 169.611 1.00 176.91 266 GLU 6 CA 1
ATOM 15237 C C . GLU H 3 263 ? 159.253 228.837 168.075 1.00 177.66 266 GLU 6 C 1
ATOM 15238 O O . GLU H 3 263 ? 158.231 228.545 167.422 1.00 181.75 266 GLU 6 O 1
ATOM 15244 N N . GLU H 3 264 ? 160.423 229.202 167.532 1.00 178.36 267 GLU 6 N 1
ATOM 15245 C CA . GLU H 3 264 ? 160.737 229.340 166.083 1.00 183.06 267 GLU 6 CA 1
ATOM 15246 C C . GLU H 3 264 ? 161.648 228.176 165.673 1.00 181.53 267 GLU 6 C 1
ATOM 15247 O O . GLU H 3 264 ? 161.336 227.499 164.673 1.00 186.02 267 GLU 6 O 1
ATOM 15253 N N . ASP H 3 265 ? 162.731 227.974 166.432 1.00 173.68 268 ASP 6 N 1
ATOM 15254 C CA . ASP H 3 265 ? 163.803 226.970 166.187 1.00 168.24 268 ASP 6 CA 1
ATOM 15255 C C . ASP H 3 265 ? 163.625 225.744 167.092 1.00 158.49 268 ASP 6 C 1
ATOM 15256 O O . ASP H 3 265 ? 164.274 224.718 166.810 1.00 157.20 268 ASP 6 O 1
ATOM 15261 N N . PHE H 3 266 ? 162.802 225.845 168.141 1.00 159.78 269 PHE 6 N 1
ATOM 15262 C CA . PHE H 3 266 ? 162.527 224.746 169.105 1.00 163.14 269 PHE 6 CA 1
ATOM 15263 C C . PHE H 3 266 ? 161.784 223.618 168.380 1.00 164.79 269 PHE 6 C 1
ATOM 15264 O O . PHE H 3 266 ? 162.145 222.431 168.555 1.00 169.26 269 PHE 6 O 1
ATOM 15272 N N . VAL H 3 267 ? 160.768 223.995 167.596 1.00 162.94 270 VAL 6 N 1
ATOM 15273 C CA . VAL H 3 267 ? 159.959 223.087 166.722 1.00 160.52 270 VAL 6 CA 1
ATOM 15274 C C . VAL H 3 267 ? 160.898 222.327 165.774 1.00 155.83 270 VAL 6 C 1
ATOM 15275 O O . VAL H 3 267 ? 160.729 221.101 165.653 1.00 155.83 270 VAL 6 O 1
ATOM 15279 N N . PHE H 3 268 ? 161.845 223.019 165.133 1.00 157.89 271 PHE 6 N 1
ATOM 15280 C CA . PHE H 3 268 ? 162.846 222.413 164.214 1.00 163.54 271 PHE 6 CA 1
ATOM 15281 C C . PHE H 3 268 ? 163.687 221.389 164.991 1.00 157.59 271 PHE 6 C 1
ATOM 15282 O O . PHE H 3 268 ? 163.872 220.261 164.484 1.00 157.14 271 PHE 6 O 1
ATOM 15290 N N . ALA H 3 269 ? 164.150 221.768 166.189 1.00 156.50 272 ALA 6 N 1
ATOM 15291 C CA . ALA H 3 269 ? 164.956 220.924 167.106 1.00 151.76 272 ALA 6 CA 1
ATOM 15292 C C . ALA H 3 269 ? 164.151 219.692 167.536 1.00 142.29 272 ALA 6 C 1
ATOM 15293 O O . ALA H 3 269 ? 164.768 218.616 167.684 1.00 146.70 272 ALA 6 O 1
ATOM 15295 N N . SER H 3 270 ? 162.835 219.837 167.726 1.00 134.32 273 SER 6 N 1
ATOM 15296 C CA . SER H 3 270 ? 161.926 218.724 168.108 1.00 141.12 273 SER 6 CA 1
ATOM 15297 C C . SER H 3 270 ? 161.854 217.694 166.971 1.00 143.16 273 SER 6 C 1
ATOM 15298 O O . SER H 3 270 ? 162.007 216.491 167.260 1.00 144.98 273 SER 6 O 1
ATOM 15301 N N . LYS H 3 271 ? 161.665 218.151 165.728 1.00 150.45 274 LYS 6 N 1
ATOM 15302 C CA . LYS H 3 271 ? 161.601 217.284 164.516 1.00 152.52 274 LYS 6 CA 1
ATOM 15303 C C . LYS H 3 271 ? 162.988 216.705 164.197 1.00 148.95 274 LYS 6 C 1
ATOM 15304 O O . LYS H 3 271 ? 163.034 215.653 163.531 1.00 149.72 274 LYS 6 O 1
ATOM 15310 N N . LEU H 3 272 ? 164.068 217.359 164.643 1.00 150.23 275 LEU 6 N 1
ATOM 15311 C CA . LEU H 3 272 ? 165.467 216.897 164.428 1.00 151.60 275 LEU 6 CA 1
ATOM 15312 C C . LEU H 3 272 ? 165.773 215.689 165.325 1.00 154.99 275 LEU 6 C 1
ATOM 15313 O O . LEU H 3 272 ? 166.235 214.666 164.779 1.00 152.97 275 LEU 6 O 1
ATOM 15318 N N . THR H 3 273 ? 165.534 215.807 166.640 1.00 163.25 276 THR 6 N 1
ATOM 15319 C CA . THR H 3 273 ? 165.910 214.806 167.684 1.00 165.30 276 THR 6 CA 1
ATOM 15320 C C . THR H 3 273 ? 164.672 214.021 168.152 1.00 159.66 276 THR 6 C 1
ATOM 15321 O O . THR H 3 273 ? 164.514 213.849 169.379 1.00 161.73 276 THR 6 O 1
ATOM 15325 N N . SER H 3 274 ? 163.845 213.534 167.219 1.00 157.47 277 SER 6 N 1
ATOM 15326 C CA . SER H 3 274 ? 162.656 212.679 167.495 1.00 163.31 277 SER 6 CA 1
ATOM 15327 C C . SER H 3 274 ? 162.783 211.311 166.805 1.00 164.75 277 SER 6 C 1
ATOM 15328 O O . SER H 3 274 ? 161.767 210.585 166.748 1.00 163.34 277 SER 6 O 1
ATOM 15331 N N . GLY H 3 275 ? 163.984 210.948 166.338 1.00 165.96 278 GLY 6 N 1
ATOM 15332 C CA . GLY H 3 275 ? 164.252 209.681 165.628 1.00 167.61 278 GLY 6 CA 1
ATOM 15333 C C . GLY H 3 275 ? 164.218 208.483 166.563 1.00 168.55 278 GLY 6 C 1
ATOM 15334 O O . GLY H 3 275 ? 163.683 207.435 166.153 1.00 169.42 278 GLY 6 O 1
ATOM 15335 N N . ASP H 3 276 ? 164.766 208.633 167.774 1.00 174.89 279 ASP 6 N 1
ATOM 15336 C CA . ASP H 3 276 ? 164.914 207.542 168.777 1.00 179.20 279 ASP 6 CA 1
ATOM 15337 C C . ASP H 3 276 ? 163.593 207.295 169.521 1.00 172.28 279 ASP 6 C 1
ATOM 15338 O O . ASP H 3 276 ? 163.466 206.207 170.120 1.00 171.70 279 ASP 6 O 1
ATOM 15343 N N . LYS H 3 277 ? 162.656 208.252 169.495 1.00 161.69 280 LYS 6 N 1
ATOM 15344 C CA . LYS H 3 277 ? 161.421 208.235 170.328 1.00 155.57 280 LYS 6 CA 1
ATOM 15345 C C . LYS H 3 277 ? 160.486 207.132 169.832 1.00 148.92 280 LYS 6 C 1
ATOM 15346 O O . LYS H 3 277 ? 160.450 206.857 168.634 1.00 144.19 280 LYS 6 O 1
ATOM 15352 N N . PRO H 3 278 ? 159.712 206.462 170.722 1.00 152.52 281 PRO 6 N 1
ATOM 15353 C CA . PRO H 3 278 ? 158.948 205.272 170.339 1.00 154.46 281 PRO 6 CA 1
ATOM 15354 C C . PRO H 3 278 ? 157.784 205.544 169.373 1.00 154.38 281 PRO 6 C 1
ATOM 15355 O O . PRO H 3 278 ? 157.497 206.694 169.086 1.00 157.45 281 PRO 6 O 1
ATOM 15359 N N . ASN H 3 279 ? 157.137 204.466 168.922 1.00 153.70 282 ASN 6 N 1
ATOM 15360 C CA . ASN H 3 279 ? 156.151 204.448 167.808 1.00 155.25 282 ASN 6 CA 1
ATOM 15361 C C . ASN H 3 279 ? 154.920 205.284 168.189 1.00 148.17 282 ASN 6 C 1
ATOM 15362 O O . ASN H 3 279 ? 154.542 206.167 167.394 1.00 147.02 282 ASN 6 O 1
ATOM 15367 N N . SER H 3 280 ? 154.334 205.029 169.362 1.00 146.15 283 SER 6 N 1
ATOM 15368 C CA . SER H 3 280 ? 153.056 205.634 169.823 1.00 149.67 283 SER 6 CA 1
ATOM 15369 C C . SER H 3 280 ? 153.273 207.049 170.380 1.00 149.15 283 SER 6 C 1
ATOM 15370 O O . SER H 3 280 ? 152.260 207.746 170.593 1.00 152.99 283 SER 6 O 1
ATOM 15373 N N . TRP H 3 281 ? 154.526 207.455 170.616 1.00 145.93 284 TRP 6 N 1
ATOM 15374 C CA . TRP H 3 281 ? 154.890 208.791 171.162 1.00 150.79 284 TRP 6 CA 1
ATOM 15375 C C . TRP H 3 281 ? 154.551 209.883 170.140 1.00 140.86 284 TRP 6 C 1
ATOM 15376 O O . TRP H 3 281 ? 154.841 209.674 168.947 1.00 144.55 284 TRP 6 O 1
ATOM 15387 N N . LYS H 3 282 ? 153.976 211.000 170.599 1.00 133.31 285 LYS 6 N 1
ATOM 15388 C CA . LYS H 3 282 ? 153.654 212.183 169.757 1.00 141.42 285 LYS 6 CA 1
ATOM 15389 C C . LYS H 3 282 ? 154.629 213.317 170.084 1.00 140.86 285 LYS 6 C 1
ATOM 15390 O O . LYS H 3 282 ? 154.935 213.507 171.276 1.00 147.10 285 LYS 6 O 1
ATOM 15396 N N . ASN H 3 283 ? 155.079 214.043 169.056 1.00 136.05 286 ASN 6 N 1
ATOM 15397 C CA . ASN H 3 283 ? 155.868 215.296 169.178 1.00 130.87 286 ASN 6 CA 1
ATOM 15398 C C . ASN H 3 283 ? 154.925 216.425 169.585 1.00 124.45 286 ASN 6 C 1
ATOM 15399 O O . ASN H 3 283 ? 154.047 216.785 168.810 1.00 131.44 286 ASN 6 O 1
ATOM 15404 N N . PRO H 3 284 ? 155.076 217.036 170.783 1.00 124.26 287 PRO 6 N 1
ATOM 15405 C CA . PRO H 3 284 ? 154.115 218.030 171.266 1.00 129.93 287 PRO 6 CA 1
ATOM 15406 C C . PRO H 3 284 ? 154.280 219.464 170.729 1.00 133.61 287 PRO 6 C 1
ATOM 15407 O O . PRO H 3 284 ? 153.656 220.345 171.288 1.00 132.04 287 PRO 6 O 1
ATOM 15411 N N . PHE H 3 285 ? 155.056 219.665 169.655 1.00 146.25 288 PHE 6 N 1
ATOM 15412 C CA . PHE H 3 285 ? 155.533 220.997 169.190 1.00 161.26 288 PHE 6 CA 1
ATOM 15413 C C . PHE H 3 285 ? 155.003 221.381 167.801 1.00 171.03 288 PHE 6 C 1
ATOM 15414 O O . PHE H 3 285 ? 155.090 222.583 167.471 1.00 168.41 288 PHE 6 O 1
ATOM 15422 N N . GLU H 3 286 ? 154.474 220.430 167.022 1.00 185.29 289 GLU 6 N 1
ATOM 15423 C CA . GLU H 3 286 ? 154.421 220.538 165.534 1.00 195.89 289 GLU 6 CA 1
ATOM 15424 C C . GLU H 3 286 ? 153.374 221.585 165.120 1.00 199.80 289 GLU 6 C 1
ATOM 15425 O O . GLU H 3 286 ? 153.803 222.717 164.807 1.00 194.75 289 GLU 6 O 1
ATOM 15431 N N . GLU H 3 287 ? 152.074 221.250 165.110 1.00 206.41 290 GLU 6 N 1
ATOM 15432 C CA . GLU H 3 287 ? 150.998 222.177 164.647 1.00 208.53 290 GLU 6 CA 1
ATOM 15433 C C . GLU H 3 287 ? 149.927 222.371 165.734 1.00 201.88 290 GLU 6 C 1
ATOM 15434 O O . GLU H 3 287 ? 149.648 223.546 166.053 1.00 201.54 290 GLU 6 O 1
ATOM 15440 N N . GLY H 3 288 ? 149.353 221.294 166.283 1.00 191.77 291 GLY 6 N 1
ATOM 15441 C CA . GLY H 3 288 ? 148.167 221.372 167.160 1.00 186.34 291 GLY 6 CA 1
ATOM 15442 C C . GLY H 3 288 ? 148.098 220.234 168.160 1.00 181.59 291 GLY 6 C 1
ATOM 15443 O O . GLY H 3 288 ? 146.991 219.688 168.342 1.00 184.76 291 GLY 6 O 1
ATOM 15444 N N . VAL H 3 289 ? 149.223 219.899 168.797 1.00 173.60 292 VAL 6 N 1
ATOM 15445 C CA . VAL H 3 289 ? 149.303 218.813 169.817 1.00 174.32 292 VAL 6 CA 1
ATOM 15446 C C . VAL H 3 289 ? 149.020 219.427 171.193 1.00 170.98 292 VAL 6 C 1
ATOM 15447 O O . VAL H 3 289 ? 149.978 219.791 171.905 1.00 171.90 292 VAL 6 O 1
ATOM 15451 N N . GLU H 3 290 ? 147.727 219.566 171.509 1.00 172.79 293 GLU 6 N 1
ATOM 15452 C CA . GLU H 3 290 ? 147.174 219.841 172.864 1.00 178.14 293 GLU 6 CA 1
ATOM 15453 C C . GLU H 3 290 ? 147.784 218.817 173.831 1.00 176.36 293 GLU 6 C 1
ATOM 15454 O O . GLU H 3 290 ? 147.415 217.629 173.732 1.00 177.29 293 GLU 6 O 1
ATOM 15460 N N . VAL H 3 291 ? 148.699 219.254 174.706 1.00 173.25 294 VAL 6 N 1
ATOM 15461 C CA . VAL H 3 291 ? 149.460 218.371 175.645 1.00 171.50 294 VAL 6 CA 1
ATOM 15462 C C . VAL H 3 291 ? 148.484 217.844 176.704 1.00 168.04 294 VAL 6 C 1
ATOM 15463 O O . VAL H 3 291 ? 147.847 218.669 177.389 1.00 167.47 294 VAL 6 O 1
ATOM 15467 N N . THR H 3 292 ? 148.401 216.517 176.834 1.00 164.04 295 THR 6 N 1
ATOM 15468 C CA . THR H 3 292 ? 147.327 215.791 177.561 1.00 162.83 295 THR 6 CA 1
ATOM 15469 C C . THR H 3 292 ? 147.801 215.391 178.962 1.00 156.19 295 THR 6 C 1
ATOM 15470 O O . THR H 3 292 ? 149.001 215.537 179.256 1.00 151.26 295 THR 6 O 1
ATOM 15474 N N . GLU H 3 293 ? 146.863 214.905 179.778 1.00 158.54 296 GLU 6 N 1
ATOM 15475 C CA . GLU H 3 293 ? 147.092 214.319 181.128 1.00 161.81 296 GLU 6 CA 1
ATOM 15476 C C . GLU H 3 293 ? 147.909 213.026 180.972 1.00 152.08 296 GLU 6 C 1
ATOM 15477 O O . GLU H 3 293 ? 148.850 212.820 181.763 1.00 144.28 296 GLU 6 O 1
ATOM 15483 N N . ASP H 3 294 ? 147.565 212.209 179.969 1.00 156.03 297 ASP 6 N 1
ATOM 15484 C CA . ASP H 3 294 ? 148.131 210.854 179.714 1.00 161.37 297 ASP 6 CA 1
ATOM 15485 C C . ASP H 3 294 ? 149.609 210.927 179.301 1.00 155.87 297 ASP 6 C 1
ATOM 15486 O O . ASP H 3 294 ? 150.294 209.896 179.436 1.00 150.85 297 ASP 6 O 1
ATOM 15491 N N . MET H 3 295 ? 150.077 212.069 178.786 1.00 160.58 298 MET 6 N 1
ATOM 15492 C CA . MET H 3 295 ? 151.491 212.273 178.360 1.00 165.35 298 MET 6 CA 1
ATOM 15493 C C . MET H 3 295 ? 152.403 212.462 179.583 1.00 162.65 298 MET 6 C 1
ATOM 15494 O O . MET H 3 295 ? 153.562 212.004 179.515 1.00 163.67 298 MET 6 O 1
ATOM 15499 N N . LEU H 3 296 ? 151.905 213.091 180.657 1.00 156.39 299 LEU 6 N 1
ATOM 15500 C CA . LEU H 3 296 ? 152.733 213.647 181.766 1.00 149.14 299 LEU 6 CA 1
ATOM 15501 C C . LEU H 3 296 ? 152.757 212.710 182.981 1.00 149.56 299 LEU 6 C 1
ATOM 15502 O O . LEU H 3 296 ? 153.033 213.214 184.090 1.00 152.91 299 LEU 6 O 1
ATOM 15507 N N . ARG H 3 297 ? 152.517 211.407 182.799 1.00 149.53 300 ARG 6 N 1
ATOM 15508 C CA . ARG H 3 297 ? 152.551 210.425 183.916 1.00 152.11 300 ARG 6 CA 1
ATOM 15509 C C . ARG H 3 297 ? 154.014 210.231 184.305 1.00 142.36 300 ARG 6 C 1
ATOM 15510 O O . ARG H 3 297 ? 154.895 210.387 183.461 1.00 138.66 300 ARG 6 O 1
ATOM 15518 N N . PRO H 3 298 ? 154.330 209.916 185.584 1.00 139.87 301 PRO 6 N 1
ATOM 15519 C CA . PRO H 3 298 ? 155.710 209.642 185.983 1.00 137.14 301 PRO 6 CA 1
ATOM 15520 C C . PRO H 3 298 ? 156.284 208.413 185.285 1.00 131.95 301 PRO 6 C 1
ATOM 15521 O O . PRO H 3 298 ? 155.532 207.517 184.904 1.00 125.24 301 PRO 6 O 1
ATOM 15525 N N . PRO H 3 299 ? 157.624 208.336 185.093 1.00 137.85 302 PRO 6 N 1
ATOM 15526 C CA . PRO H 3 299 ? 158.240 207.187 184.431 1.00 141.32 302 PRO 6 CA 1
ATOM 15527 C C . PRO H 3 299 ? 157.958 205.895 185.197 1.00 141.43 302 PRO 6 C 1
ATOM 15528 O O . PRO H 3 299 ? 157.792 205.925 186.416 1.00 139.39 302 PRO 6 O 1
ATOM 15532 N N . PRO H 3 300 ? 157.885 204.725 184.520 1.00 142.11 303 PRO 6 N 1
ATOM 15533 C CA . PRO H 3 300 ? 157.540 203.473 185.196 1.00 145.12 303 PRO 6 CA 1
ATOM 15534 C C . PRO H 3 300 ? 158.629 202.998 186.174 1.00 149.79 303 PRO 6 C 1
ATOM 15535 O O . PRO H 3 300 ? 159.673 203.626 186.254 1.00 156.43 303 PRO 6 O 1
ATOM 15539 N N . LYS H 3 301 ? 158.359 201.903 186.891 1.00 147.07 304 LYS 6 N 1
ATOM 15540 C CA . LYS H 3 301 ? 159.329 201.228 187.795 1.00 142.26 304 LYS 6 CA 1
ATOM 15541 C C . LYS H 3 301 ? 160.421 200.559 186.953 1.00 138.02 304 LYS 6 C 1
ATOM 15542 O O . LYS H 3 301 ? 161.611 200.809 187.224 1.00 133.47 304 LYS 6 O 1
ATOM 15548 N N . ASP H 3 302 ? 160.015 199.749 185.970 1.00 146.97 305 ASP 6 N 1
ATOM 15549 C CA . ASP H 3 302 ? 160.911 198.951 185.087 1.00 158.58 305 ASP 6 CA 1
ATOM 15550 C C . ASP H 3 302 ? 161.252 199.803 183.855 1.00 162.03 305 ASP 6 C 1
ATOM 15551 O O . ASP H 3 302 ? 160.933 199.382 182.722 1.00 167.00 305 ASP 6 O 1
ATOM 15556 N N . ILE H 3 303 ? 161.890 200.957 184.079 1.00 156.31 306 ILE 6 N 1
ATOM 15557 C CA . ILE H 3 303 ? 162.233 201.961 183.023 1.00 152.50 306 ILE 6 CA 1
ATOM 15558 C C . ILE H 3 303 ? 163.476 201.483 182.263 1.00 147.37 306 ILE 6 C 1
ATOM 15559 O O . ILE H 3 303 ? 163.487 201.627 181.024 1.00 147.14 306 ILE 6 O 1
ATOM 15564 N N . GLY H 3 304 ? 164.466 200.930 182.971 1.00 148.07 307 GLY 6 N 1
ATOM 15565 C CA . GLY H 3 304 ? 165.741 200.459 182.395 1.00 151.81 307 GLY 6 CA 1
ATOM 15566 C C . GLY H 3 304 ? 165.812 198.944 182.271 1.00 148.80 307 GLY 6 C 1
ATOM 15567 O O . GLY H 3 304 ? 166.922 198.445 182.027 1.00 150.66 307 GLY 6 O 1
ATOM 15568 N N . TRP H 3 305 ? 164.684 198.236 182.402 1.00 144.20 308 TRP 6 N 1
ATOM 15569 C CA . TRP H 3 305 ? 164.622 196.750 182.476 1.00 149.02 308 TRP 6 CA 1
ATOM 15570 C C . TRP H 3 305 ? 164.263 196.133 181.117 1.00 168.75 308 TRP 6 C 1
ATOM 15571 O O . TRP H 3 305 ? 164.503 194.919 180.950 1.00 177.14 308 TRP 6 O 1
ATOM 15582 N N . GLU H 3 306 ? 163.769 196.941 180.173 1.00 181.68 309 GLU 6 N 1
ATOM 15583 C CA . GLU H 3 306 ? 162.931 196.491 179.023 1.00 188.24 309 GLU 6 CA 1
ATOM 15584 C C . GLU H 3 306 ? 163.725 195.527 178.126 1.00 185.32 309 GLU 6 C 1
ATOM 15585 O O . GLU H 3 306 ? 163.120 194.534 177.659 1.00 186.63 309 GLU 6 O 1
ATOM 15591 N N . ASP H 3 307 ? 165.024 195.787 177.927 1.00 177.30 310 ASP 6 N 1
ATOM 15592 C CA . ASP H 3 307 ? 165.961 194.934 177.141 1.00 170.80 310 ASP 6 CA 1
ATOM 15593 C C . ASP H 3 307 ? 166.066 193.536 177.769 1.00 163.40 310 ASP 6 C 1
ATOM 15594 O O . ASP H 3 307 ? 166.216 192.567 176.998 1.00 165.45 310 ASP 6 O 1
ATOM 15599 N N . TYR H 3 308 ? 166.001 193.432 179.102 1.00 153.47 311 TYR 6 N 1
ATOM 15600 C CA . TYR H 3 308 ? 165.990 192.142 179.846 1.00 149.91 311 TYR 6 CA 1
ATOM 15601 C C . TYR H 3 308 ? 164.615 191.474 179.713 1.00 153.25 311 TYR 6 C 1
ATOM 15602 O O . TYR H 3 308 ? 164.567 190.228 179.703 1.00 156.98 311 TYR 6 O 1
ATOM 15611 N N . LEU H 3 309 ? 163.541 192.270 179.618 1.00 158.46 312 LEU 6 N 1
ATOM 15612 C CA . LEU H 3 309 ? 162.137 191.789 179.468 1.00 164.27 312 LEU 6 CA 1
ATOM 15613 C C . LEU H 3 309 ? 161.817 191.454 178.002 1.00 168.48 312 LEU 6 C 1
ATOM 15614 O O . LEU H 3 309 ? 160.753 190.846 177.770 1.00 169.31 312 LEU 6 O 1
ATOM 15619 N N . ARG H 3 310 ? 162.684 191.830 177.054 1.00 174.85 313 ARG 6 N 1
ATOM 15620 C CA . ARG H 3 310 ? 162.450 191.678 175.590 1.00 178.24 313 ARG 6 CA 1
ATOM 15621 C C . ARG H 3 310 ? 162.620 190.212 175.158 1.00 182.07 313 ARG 6 C 1
ATOM 15622 O O . ARG H 3 310 ? 161.999 189.838 174.142 1.00 183.11 313 ARG 6 O 1
ATOM 15630 N N . HIS H 3 311 ? 163.423 189.421 175.885 1.00 188.28 314 HIS 6 N 1
ATOM 15631 C CA . HIS H 3 311 ? 163.774 188.009 175.561 1.00 193.76 314 HIS 6 CA 1
ATOM 15632 C C . HIS H 3 311 ? 162.882 187.046 176.354 1.00 189.07 314 HIS 6 C 1
ATOM 15633 O O . HIS H 3 311 ? 161.942 187.436 177.047 1.00 185.27 314 HIS 6 O 1
ATOM 15640 N N . THR I 3 1 ? 186.540 214.042 213.277 1.00 170.63 4 THR 7 N 1
ATOM 15641 C CA . THR I 3 1 ? 186.289 212.627 212.833 1.00 166.99 4 THR 7 CA 1
ATOM 15642 C C . THR I 3 1 ? 186.990 211.647 213.786 1.00 159.00 4 THR 7 C 1
ATOM 15643 O O . THR I 3 1 ? 186.296 210.764 214.330 1.00 156.23 4 THR 7 O 1
ATOM 15647 N N . ARG I 3 2 ? 188.307 211.807 213.971 1.00 152.95 5 ARG 7 N 1
ATOM 15648 C CA . ARG I 3 2 ? 189.205 210.890 214.731 1.00 150.04 5 ARG 7 CA 1
ATOM 15649 C C . ARG I 3 2 ? 189.118 209.488 214.116 1.00 141.41 5 ARG 7 C 1
ATOM 15650 O O . ARG I 3 2 ? 188.434 208.621 214.686 1.00 139.75 5 ARG 7 O 1
ATOM 15658 N N . GLU I 3 3 ? 189.785 209.302 212.975 1.00 143.41 6 GLU 7 N 1
ATOM 15659 C CA . GLU I 3 3 ? 189.881 208.020 212.219 1.00 144.80 6 GLU 7 CA 1
ATOM 15660 C C . GLU I 3 3 ? 190.401 206.878 213.113 1.00 133.01 6 GLU 7 C 1
ATOM 15661 O O . GLU I 3 3 ? 190.102 205.706 212.777 1.00 136.29 6 GLU 7 O 1
ATOM 15667 N N . ALA I 3 4 ? 191.110 207.183 214.209 1.00 126.22 7 ALA 7 N 1
ATOM 15668 C CA . ALA I 3 4 ? 191.469 206.222 215.284 1.00 127.33 7 ALA 7 CA 1
ATOM 15669 C C . ALA I 3 4 ? 190.195 205.604 215.880 1.00 124.90 7 ALA 7 C 1
ATOM 15670 O O . ALA I 3 4 ? 190.126 204.360 215.969 1.00 124.33 7 ALA 7 O 1
ATOM 15672 N N . ARG I 3 5 ? 189.231 206.450 216.265 1.00 122.80 8 ARG 7 N 1
ATOM 15673 C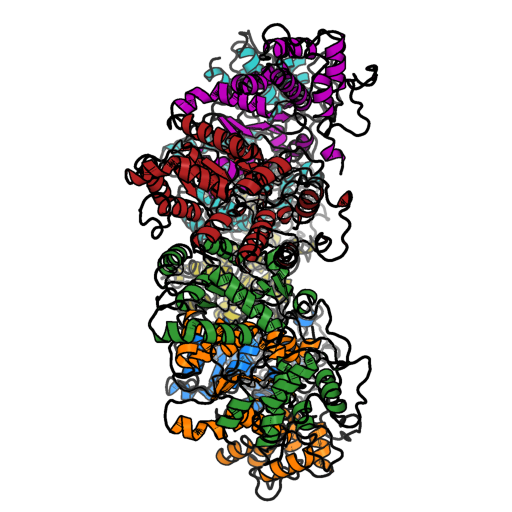 CA . ARG I 3 5 ? 187.900 206.055 216.807 1.00 116.24 8 ARG 7 CA 1
ATOM 15674 C C . ARG I 3 5 ? 187.109 205.288 215.736 1.00 107.30 8 ARG 7 C 1
ATOM 15675 O O . ARG I 3 5 ? 186.427 204.315 216.103 1.00 103.95 8 ARG 7 O 1
ATOM 15683 N N . ILE I 3 6 ? 187.199 205.714 214.469 1.00 110.31 9 ILE 7 N 1
ATOM 15684 C CA . ILE I 3 6 ? 186.476 205.113 213.303 1.00 110.78 9 ILE 7 CA 1
ATOM 15685 C C . ILE I 3 6 ? 187.018 203.699 213.075 1.00 104.72 9 ILE 7 C 1
ATOM 15686 O O . ILE I 3 6 ? 186.200 202.785 212.849 1.00 104.75 9 ILE 7 O 1
ATOM 15691 N N . SER I 3 7 ? 188.345 203.535 213.111 1.00 106.96 10 SER 7 N 1
ATOM 15692 C CA . SER I 3 7 ? 189.025 202.222 212.956 1.00 112.13 10 SER 7 CA 1
ATOM 15693 C C . SER I 3 7 ? 188.719 201.330 214.164 1.00 113.59 10 SER 7 C 1
ATOM 15694 O O . SER I 3 7 ? 188.649 200.105 213.976 1.00 117.79 10 SER 7 O 1
ATOM 15697 N N . ARG I 3 8 ? 188.548 201.921 215.353 1.00 121.60 11 ARG 7 N 1
ATOM 15698 C CA . ARG I 3 8 ? 188.155 201.194 216.595 1.00 129.32 11 ARG 7 CA 1
ATOM 15699 C C . ARG I 3 8 ? 186.725 200.650 216.453 1.00 119.56 11 ARG 7 C 1
ATOM 15700 O O . ARG I 3 8 ? 186.484 199.528 216.936 1.00 115.00 11 ARG 7 O 1
ATOM 15708 N N . ALA I 3 9 ? 185.818 201.417 215.833 1.00 119.80 12 ALA 7 N 1
ATOM 15709 C CA . ALA I 3 9 ? 184.415 201.018 215.550 1.00 118.45 12 ALA 7 CA 1
ATOM 15710 C C . ALA I 3 9 ? 184.384 199.926 214.475 1.00 112.28 12 ALA 7 C 1
ATOM 15711 O O . ALA I 3 9 ? 183.551 199.006 214.600 1.00 112.11 12 ALA 7 O 1
ATOM 15713 N N . LYS I 3 10 ? 185.246 200.030 213.457 1.00 110.69 13 LYS 7 N 1
ATOM 15714 C CA . LYS I 3 10 ? 185.301 199.073 212.320 1.00 110.12 13 LYS 7 CA 1
ATOM 15715 C C . LYS I 3 10 ? 185.938 197.758 212.781 1.00 100.02 13 LYS 7 C 1
ATOM 15716 O O . LYS I 3 10 ? 185.325 196.703 212.557 1.00 97.95 13 LYS 7 O 1
ATOM 15722 N N . ARG I 3 11 ? 187.123 197.829 213.393 1.00 101.55 14 ARG 7 N 1
ATOM 15723 C CA . ARG I 3 11 ? 187.856 196.655 213.939 1.00 103.73 14 ARG 7 CA 1
ATOM 15724 C C . ARG I 3 11 ? 187.352 196.380 215.359 1.00 98.03 14 ARG 7 C 1
ATOM 15725 O O . ARG I 3 11 ? 187.990 196.843 216.327 1.00 102.96 14 ARG 7 O 1
ATOM 15733 N N . ALA I 3 12 ? 186.226 195.675 215.462 1.00 90.07 15 ALA 7 N 1
ATOM 15734 C CA . ALA I 3 12 ? 185.637 195.187 216.727 1.00 92.62 15 ALA 7 CA 1
ATOM 15735 C C . ALA I 3 12 ? 185.426 193.679 216.605 1.00 93.14 15 ALA 7 C 1
ATOM 15736 O O . ALA I 3 12 ? 184.579 193.281 215.790 1.00 95.43 15 ALA 7 O 1
ATOM 15738 N N . PHE I 3 13 ? 186.197 192.880 217.349 1.00 100.12 16 PHE 7 N 1
ATOM 15739 C CA . PHE I 3 13 ? 186.055 191.402 217.417 1.00 106.13 16 PHE 7 CA 1
ATOM 15740 C C . PHE I 3 13 ? 185.477 191.001 218.779 1.00 105.91 16 PHE 7 C 1
ATOM 15741 O O . PHE I 3 13 ? 186.083 191.341 219.814 1.00 108.53 16 PHE 7 O 1
ATOM 15749 N N . VAL I 3 14 ? 184.336 190.303 218.759 1.00 103.72 17 VAL 7 N 1
ATOM 15750 C CA . VAL I 3 14 ? 183.681 189.668 219.941 1.00 101.73 17 VAL 7 CA 1
ATOM 15751 C C . VAL I 3 14 ? 183.629 188.157 219.707 1.00 100.99 17 VAL 7 C 1
ATOM 15752 O O . VAL I 3 14 ? 182.899 187.729 218.800 1.00 103.33 17 VAL 7 O 1
ATOM 15756 N N . SER I 3 15 ? 184.326 187.377 220.532 1.00 101.25 18 SER 7 N 1
ATOM 15757 C CA . SER I 3 15 ? 184.400 185.900 220.409 1.00 103.26 18 SER 7 CA 1
ATOM 15758 C C . SER I 3 15 ? 183.085 185.275 220.895 1.00 107.15 18 SER 7 C 1
ATOM 15759 O O . SER I 3 15 ? 182.759 185.454 222.085 1.00 113.61 18 SER 7 O 1
ATOM 15762 N N . THR I 3 16 ? 182.356 184.596 220.001 1.00 105.04 19 THR 7 N 1
ATOM 15763 C CA . THR I 3 16 ? 181.197 183.715 220.322 1.00 102.71 19 THR 7 CA 1
ATOM 15764 C C . THR I 3 16 ? 181.714 182.326 220.697 1.00 107.38 19 THR 7 C 1
ATOM 15765 O O . THR I 3 16 ? 182.852 181.989 220.375 1.00 118.59 19 THR 7 O 1
ATOM 15769 N N . PRO I 3 17 ? 180.918 181.485 221.404 1.00 105.07 20 PRO 7 N 1
ATOM 15770 C CA . PRO I 3 17 ? 181.291 180.089 221.662 1.00 103.36 20 PRO 7 CA 1
ATOM 15771 C C . PRO I 3 17 ? 181.505 179.212 220.416 1.00 103.31 20 PRO 7 C 1
ATOM 15772 O O . PRO I 3 17 ? 182.272 178.264 220.517 1.00 108.42 20 PRO 7 O 1
ATOM 15776 N N . SER I 3 18 ? 180.853 179.531 219.291 1.00 102.30 21 SER 7 N 1
ATOM 15777 C CA . SER I 3 18 ? 181.045 178.842 217.985 1.00 103.76 21 SER 7 CA 1
ATOM 15778 C C . SER I 3 18 ? 182.430 179.171 217.408 1.00 103.35 21 SER 7 C 1
ATOM 15779 O O . SER I 3 18 ? 183.065 178.253 216.860 1.00 112.18 21 SER 7 O 1
ATOM 15782 N N . VAL I 3 19 ? 182.877 180.426 217.526 1.00 98.69 22 VAL 7 N 1
ATOM 15783 C CA . VAL I 3 19 ? 184.215 180.893 217.048 1.00 99.72 22 VAL 7 CA 1
ATOM 15784 C C . VAL I 3 19 ? 185.311 180.250 217.910 1.00 100.91 22 VAL 7 C 1
ATOM 15785 O O . VAL I 3 19 ? 186.309 179.751 217.327 1.00 112.31 22 VAL 7 O 1
ATOM 15789 N N . ARG I 3 20 ? 185.130 180.243 219.234 1.00 98.91 23 ARG 7 N 1
ATOM 15790 C CA . ARG I 3 20 ? 186.070 179.607 220.199 1.00 102.19 23 ARG 7 CA 1
ATOM 15791 C C . ARG I 3 20 ? 186.129 178.095 219.955 1.00 97.57 23 ARG 7 C 1
ATOM 15792 O O . ARG I 3 20 ? 187.224 177.525 220.129 1.00 104.08 23 ARG 7 O 1
ATOM 15800 N N . LYS I 3 21 ? 185.010 177.475 219.567 1.00 98.63 24 LYS 7 N 1
ATOM 15801 C CA . LYS I 3 21 ? 184.955 176.044 219.162 1.00 104.96 24 LYS 7 CA 1
ATOM 15802 C C . LYS I 3 21 ? 185.840 175.828 217.929 1.00 104.50 24 LYS 7 C 1
ATOM 15803 O O . LYS I 3 21 ? 186.635 174.863 217.944 1.00 112.77 24 LYS 7 O 1
ATOM 15809 N N . ILE I 3 22 ? 185.708 176.690 216.913 1.00 104.30 25 ILE 7 N 1
ATOM 15810 C CA . ILE I 3 22 ? 186.489 176.620 215.637 1.00 106.23 25 ILE 7 CA 1
ATOM 15811 C C . ILE I 3 22 ? 187.979 176.832 215.944 1.00 103.01 25 ILE 7 C 1
ATOM 15812 O O . ILE I 3 22 ? 188.802 176.037 215.424 1.00 106.55 25 ILE 7 O 1
ATOM 15817 N N . LEU I 3 23 ? 188.319 177.836 216.762 1.00 99.53 26 LEU 7 N 1
ATOM 15818 C CA . LEU I 3 23 ? 189.734 178.155 217.109 1.00 97.80 26 LEU 7 CA 1
ATOM 15819 C C . LEU I 3 23 ? 190.369 177.011 217.910 1.00 95.91 26 LEU 7 C 1
ATOM 15820 O O . LEU I 3 23 ? 191.537 176.695 217.620 1.00 102.02 26 LEU 7 O 1
ATOM 15825 N N . SER I 3 24 ? 189.651 176.418 218.871 1.00 93.92 27 SER 7 N 1
ATOM 15826 C CA . SER I 3 24 ? 190.140 175.272 219.688 1.00 94.15 27 SER 7 CA 1
ATOM 15827 C C . SER I 3 24 ? 190.398 174.060 218.786 1.00 94.42 27 SER 7 C 1
ATOM 15828 O O . SER I 3 24 ? 191.438 173.400 218.978 1.00 102.15 27 SER 7 O 1
ATOM 15831 N N . TYR I 3 25 ? 189.497 173.790 217.836 1.00 92.84 28 TYR 7 N 1
ATOM 15832 C CA . TYR I 3 25 ? 189.625 172.695 216.835 1.00 94.65 28 TYR 7 CA 1
ATOM 15833 C C . TYR I 3 25 ? 190.772 172.981 215.858 1.00 94.76 28 TYR 7 C 1
ATOM 15834 O O . TYR I 3 25 ? 191.457 172.016 215.468 1.00 98.82 28 TYR 7 O 1
ATOM 15843 N N . MET I 3 26 ? 190.967 174.241 215.457 1.00 99.63 29 MET 7 N 1
ATOM 15844 C CA . MET I 3 26 ? 192.093 174.647 214.566 1.00 104.51 29 MET 7 CA 1
ATOM 15845 C C . MET I 3 26 ? 193.430 174.401 215.279 1.00 104.27 29 MET 7 C 1
ATOM 15846 O O . MET I 3 26 ? 194.330 173.821 214.640 1.00 106.05 29 MET 7 O 1
ATOM 15851 N N . ASP I 3 27 ? 193.552 174.836 216.540 1.00 110.56 30 ASP 7 N 1
ATOM 15852 C CA . ASP I 3 27 ? 194.763 174.641 217.386 1.00 119.07 30 ASP 7 CA 1
ATOM 15853 C C . ASP I 3 27 ? 195.017 173.139 217.559 1.00 117.10 30 ASP 7 C 1
ATOM 15854 O O . ASP I 3 27 ? 196.193 172.730 217.513 1.00 121.98 30 ASP 7 O 1
ATOM 15859 N N . ARG I 3 28 ? 193.946 172.360 217.743 1.00 117.05 31 ARG 7 N 1
ATOM 15860 C CA . ARG I 3 28 ? 193.979 170.878 217.871 1.00 120.45 31 ARG 7 CA 1
ATOM 15861 C C . ARG I 3 28 ? 194.502 170.264 216.565 1.00 116.86 31 ARG 7 C 1
ATOM 15862 O O . ARG I 3 28 ? 195.466 169.473 216.635 1.00 119.90 31 ARG 7 O 1
ATOM 15870 N N . CYS I 3 29 ? 193.891 170.621 215.430 1.00 116.58 32 CYS 7 N 1
ATOM 15871 C CA . CYS I 3 29 ? 194.255 170.142 214.064 1.00 115.16 32 CYS 7 CA 1
ATOM 15872 C C . CYS I 3 29 ? 195.751 170.358 213.794 1.00 111.38 32 CYS 7 C 1
ATOM 15873 O O . CYS I 3 29 ? 196.369 169.454 213.202 1.00 112.97 32 CYS 7 O 1
ATOM 15876 N N . ARG I 3 30 ? 196.305 171.503 214.208 1.00 114.08 33 ARG 7 N 1
ATOM 15877 C CA . ARG I 3 30 ? 197.735 171.862 213.992 1.00 115.23 33 ARG 7 CA 1
ATOM 15878 C C . ARG I 3 30 ? 198.631 171.022 214.908 1.00 114.35 33 ARG 7 C 1
ATOM 15879 O O . ARG I 3 30 ? 199.585 170.413 214.387 1.00 120.89 33 ARG 7 O 1
ATOM 15887 N N . ASP I 3 31 ? 198.338 170.993 216.213 1.00 116.70 34 ASP 7 N 1
ATOM 15888 C CA . ASP I 3 31 ? 199.228 170.407 217.256 1.00 121.18 34 ASP 7 CA 1
ATOM 15889 C C . ASP I 3 31 ? 199.160 168.871 217.269 1.00 119.22 34 ASP 7 C 1
ATOM 15890 O O . ASP I 3 31 ? 199.966 168.273 218.010 1.00 121.03 34 ASP 7 O 1
ATOM 15895 N N . LEU I 3 32 ? 198.265 168.247 216.493 1.00 121.12 35 LEU 7 N 1
ATOM 15896 C CA . LEU I 3 32 ? 198.143 166.764 216.418 1.00 120.76 35 LEU 7 CA 1
ATOM 15897 C C . LEU I 3 32 ? 199.055 166.192 215.327 1.00 114.88 35 LEU 7 C 1
ATOM 15898 O O . LEU I 3 32 ? 199.645 165.124 215.575 1.00 114.54 35 LEU 7 O 1
ATOM 15903 N N . SER I 3 33 ? 199.166 166.864 214.177 1.00 113.12 36 SER 7 N 1
ATOM 15904 C CA . SER I 3 33 ? 199.974 166.410 213.014 1.00 117.57 36 SER 7 CA 1
ATOM 15905 C C . SER I 3 33 ? 201.467 166.453 213.367 1.00 122.29 36 SER 7 C 1
ATOM 15906 O O . SER I 3 33 ? 201.967 167.552 213.684 1.00 126.44 36 SER 7 O 1
ATOM 15909 N N . ASP I 3 34 ? 202.138 165.296 213.313 1.00 124.50 37 ASP 7 N 1
ATOM 15910 C CA . ASP I 3 34 ? 203.603 165.139 213.541 1.00 128.83 37 ASP 7 CA 1
ATOM 15911 C C . ASP I 3 34 ? 204.348 165.269 212.203 1.00 130.56 37 ASP 7 C 1
ATOM 15912 O O . ASP I 3 34 ? 205.594 165.228 212.227 1.00 135.60 37 ASP 7 O 1
ATOM 15917 N N . LEU I 3 35 ? 203.612 165.417 211.090 1.00 132.24 38 LEU 7 N 1
ATOM 15918 C CA . LEU I 3 35 ? 204.111 165.587 209.693 1.00 133.28 38 LEU 7 CA 1
ATOM 15919 C C . LEU I 3 35 ? 204.873 164.335 209.216 1.00 126.84 38 LEU 7 C 1
ATOM 15920 O O . LEU I 3 35 ? 205.697 164.463 208.287 1.00 123.67 38 LEU 7 O 1
ATOM 15925 N N . GLU I 3 36 ? 204.582 163.166 209.799 1.00 126.82 39 GLU 7 N 1
ATOM 15926 C CA . GLU I 3 36 ? 204.969 161.829 209.273 1.00 131.29 39 GLU 7 CA 1
ATOM 15927 C C . GLU I 3 36 ? 203.694 161.072 208.890 1.00 125.46 39 GLU 7 C 1
ATOM 15928 O O . GLU I 3 36 ? 203.588 160.644 207.725 1.00 126.72 39 GLU 7 O 1
ATOM 15934 N N . SER I 3 37 ? 202.771 160.920 209.845 1.00 119.74 40 SER 7 N 1
ATOM 15935 C CA . SER I 3 37 ? 201.481 160.198 209.691 1.00 119.75 40 SER 7 CA 1
ATOM 15936 C C . SER I 3 37 ? 200.439 161.120 209.052 1.00 118.93 40 SER 7 C 1
ATOM 15937 O O . SER I 3 37 ? 200.711 162.330 208.935 1.00 121.86 40 SER 7 O 1
ATOM 15940 N N . GLU I 3 38 ? 199.285 160.560 208.673 1.00 120.09 41 GLU 7 N 1
ATOM 15941 C CA . GLU I 3 38 ? 198.186 161.283 207.979 1.00 121.81 41 GLU 7 CA 1
ATOM 15942 C C . GLU I 3 38 ? 197.615 162.342 208.920 1.00 114.59 41 GLU 7 C 1
ATOM 15943 O O . GLU I 3 38 ? 197.249 162.026 210.049 1.00 120.43 41 GLU 7 O 1
ATOM 15949 N N . PRO I 3 39 ? 197.521 163.623 208.494 1.00 106.28 42 PRO 7 N 1
ATOM 15950 C CA . PRO I 3 39 ? 196.978 164.684 209.348 1.00 109.05 42 PRO 7 CA 1
ATOM 15951 C C . PRO I 3 39 ? 195.454 164.604 209.549 1.00 108.67 42 PRO 7 C 1
ATOM 15952 O O . PRO I 3 39 ? 194.838 163.683 209.038 1.00 108.40 42 PRO 7 O 1
ATOM 15956 N N . THR I 3 40 ? 194.886 165.576 210.273 1.00 107.89 43 THR 7 N 1
ATOM 15957 C CA . THR I 3 40 ? 193.520 165.520 210.861 1.00 109.97 43 THR 7 CA 1
ATOM 15958 C C . THR I 3 40 ? 192.491 166.118 209.889 1.00 111.91 43 THR 7 C 1
ATOM 15959 O O . THR I 3 40 ? 191.407 165.512 209.762 1.00 119.27 43 THR 7 O 1
ATOM 15963 N N . CYS I 3 41 ? 192.805 167.248 209.245 1.00 102.53 44 CYS 7 N 1
ATOM 15964 C CA . CYS I 3 41 ? 192.041 167.826 208.104 1.00 100.27 44 CYS 7 CA 1
ATOM 15965 C C . CYS I 3 41 ? 190.589 168.118 208.500 1.00 98.74 44 CYS 7 C 1
ATOM 15966 O O . CYS I 3 41 ? 189.718 167.263 208.246 1.00 98.80 44 CYS 7 O 1
ATOM 15969 N N . MET I 3 42 ? 190.339 169.286 209.094 1.00 98.09 45 MET 7 N 1
ATOM 15970 C CA . MET I 3 42 ? 188.971 169.777 209.403 1.00 96.80 45 MET 7 CA 1
ATOM 15971 C C . MET I 3 42 ? 188.386 170.428 208.145 1.00 88.94 45 MET 7 C 1
ATOM 15972 O O . MET I 3 42 ? 189.170 170.921 207.321 1.00 90.13 45 MET 7 O 1
ATOM 15977 N N . MET I 3 43 ? 187.060 170.392 207.997 1.00 87.99 46 MET 7 N 1
ATOM 15978 C CA . MET I 3 43 ? 186.287 171.218 207.030 1.00 90.01 46 MET 7 CA 1
ATOM 15979 C C . MET I 3 43 ? 185.356 172.120 207.841 1.00 88.57 46 MET 7 C 1
ATOM 15980 O O . MET I 3 43 ? 184.627 171.580 208.687 1.00 99.90 46 MET 7 O 1
ATOM 15985 N N . VAL I 3 44 ? 185.373 173.430 207.597 1.00 88.61 47 VAL 7 N 1
ATOM 15986 C CA . VAL I 3 44 ? 184.473 174.409 208.280 1.00 90.48 47 VAL 7 CA 1
ATOM 15987 C C . VAL I 3 44 ? 183.553 175.034 207.229 1.00 89.01 47 VAL 7 C 1
ATOM 15988 O O . VAL I 3 44 ? 184.053 175.790 206.372 1.00 92.91 47 VAL 7 O 1
ATOM 15992 N N . TYR I 3 45 ? 182.254 174.739 207.306 1.00 87.51 48 TYR 7 N 1
ATOM 15993 C CA . TYR I 3 45 ? 181.202 175.341 206.447 1.00 86.61 48 TYR 7 CA 1
ATOM 15994 C C . TYR I 3 45 ? 180.876 176.726 207.006 1.00 87.68 48 TYR 7 C 1
ATOM 15995 O O . TYR I 3 45 ? 181.555 177.165 207.955 1.00 94.81 48 TYR 7 O 1
ATOM 16004 N N . GLY I 3 46 ? 179.878 177.398 206.432 1.00 86.54 49 GLY 7 N 1
ATOM 16005 C CA . GLY I 3 46 ? 179.399 178.708 206.909 1.00 85.42 49 GLY 7 CA 1
ATOM 16006 C C . GLY I 3 46 ? 178.834 179.534 205.774 1.00 82.78 49 GLY 7 C 1
ATOM 16007 O O . GLY I 3 46 ? 179.455 179.561 204.701 1.00 80.36 49 GLY 7 O 1
ATOM 16008 N N . ALA I 3 47 ? 177.715 180.211 206.026 1.00 86.26 50 ALA 7 N 1
ATOM 16009 C CA . ALA I 3 47 ? 176.900 180.934 205.025 1.00 87.95 50 ALA 7 CA 1
ATOM 16010 C C . ALA I 3 47 ? 177.630 182.205 204.572 1.00 88.13 50 ALA 7 C 1
ATOM 16011 O O . ALA I 3 47 ? 178.809 182.386 204.924 1.00 90.68 50 ALA 7 O 1
ATOM 16013 N N . SER I 3 48 ? 176.949 183.051 203.801 1.00 89.97 51 SER 7 N 1
ATOM 16014 C CA . SER I 3 48 ? 177.485 184.333 203.282 1.00 91.62 51 SER 7 CA 1
ATOM 16015 C C . SER I 3 48 ? 177.451 185.389 204.394 1.00 89.06 51 SER 7 C 1
ATOM 16016 O O . SER I 3 48 ? 176.363 185.939 204.658 1.00 93.09 51 SER 7 O 1
ATOM 16019 N N . GLY I 3 49 ? 178.592 185.631 205.047 1.00 85.92 52 GLY 7 N 1
ATOM 16020 C CA . GLY I 3 49 ? 178.795 186.743 205.999 1.00 84.44 52 GLY 7 CA 1
ATOM 16021 C C . GLY I 3 49 ? 178.570 186.341 207.449 1.00 81.78 52 GLY 7 C 1
ATOM 16022 O O . GLY I 3 49 ? 177.993 187.150 208.188 1.00 84.39 52 GLY 7 O 1
ATOM 16023 N N . VAL I 3 50 ? 179.054 185.163 207.852 1.00 83.47 53 VAL 7 N 1
ATOM 16024 C CA . VAL I 3 50 ? 178.955 184.630 209.247 1.00 86.78 53 VAL 7 CA 1
ATOM 16025 C C . VAL I 3 50 ? 180.168 185.086 210.066 1.00 91.74 53 VAL 7 C 1
ATOM 16026 O O . VAL I 3 50 ? 180.026 185.185 211.301 1.00 93.77 53 VAL 7 O 1
ATOM 16030 N N . GLY I 3 51 ? 181.310 185.329 209.413 1.00 99.52 54 GLY 7 N 1
ATOM 16031 C CA . GLY I 3 51 ? 182.588 185.700 210.053 1.00 100.75 54 GLY 7 CA 1
ATOM 16032 C C . GLY I 3 51 ? 183.617 184.583 209.960 1.00 95.38 54 GLY 7 C 1
ATOM 16033 O O . GLY I 3 51 ? 184.268 184.310 210.981 1.00 96.70 54 GLY 7 O 1
ATOM 16034 N N . LYS I 3 52 ? 183.753 183.959 208.786 1.00 90.47 55 LYS 7 N 1
ATOM 16035 C CA . LYS I 3 52 ? 184.788 182.934 208.492 1.00 91.86 55 LYS 7 CA 1
ATOM 16036 C C . LYS I 3 52 ? 186.138 183.630 208.307 1.00 96.61 55 LYS 7 C 1
ATOM 16037 O O . LYS I 3 52 ? 187.097 183.221 208.982 1.00 106.92 55 LYS 7 O 1
ATOM 16043 N N . THR I 3 53 ? 186.205 184.642 207.432 1.00 94.38 56 THR 7 N 1
ATOM 16044 C CA . THR I 3 53 ? 187.449 185.393 207.103 1.00 91.42 56 THR 7 CA 1
ATOM 16045 C C . THR I 3 53 ? 188.011 186.040 208.376 1.00 89.11 56 THR 7 C 1
ATOM 16046 O O . THR I 3 53 ? 189.251 186.064 208.516 1.00 98.78 56 THR 7 O 1
ATOM 16050 N N . THR I 3 54 ? 187.144 186.525 209.269 1.00 87.70 57 THR 7 N 1
ATOM 16051 C CA . THR I 3 54 ? 187.534 187.115 210.578 1.00 93.43 57 THR 7 CA 1
ATOM 16052 C C . THR I 3 54 ? 188.170 186.032 211.456 1.00 93.99 57 THR 7 C 1
ATOM 16053 O O . THR I 3 54 ? 189.167 186.347 212.134 1.00 100.24 57 THR 7 O 1
ATOM 16057 N N . VAL I 3 55 ? 187.614 184.815 211.442 1.00 94.69 58 VAL 7 N 1
ATOM 16058 C CA . VAL I 3 55 ? 188.118 183.638 212.215 1.00 96.51 58 VAL 7 CA 1
ATOM 16059 C C . VAL I 3 55 ? 189.524 183.280 211.724 1.00 98.66 58 VAL 7 C 1
ATOM 16060 O O . VAL I 3 55 ? 190.390 183.023 212.587 1.00 105.71 58 VAL 7 O 1
ATOM 16064 N N . ILE I 3 56 ? 189.740 183.257 210.403 1.00 100.80 59 ILE 7 N 1
ATOM 16065 C CA . ILE I 3 56 ? 191.058 182.900 209.793 1.00 103.22 59 ILE 7 CA 1
ATOM 16066 C C . ILE I 3 56 ? 192.052 184.021 210.127 1.00 102.50 59 ILE 7 C 1
ATOM 16067 O O . ILE I 3 56 ? 193.204 183.687 210.467 1.00 108.30 59 ILE 7 O 1
ATOM 16072 N N . LYS I 3 57 ? 191.626 185.288 210.042 1.00 100.66 60 LYS 7 N 1
ATOM 16073 C CA . LYS I 3 57 ? 192.487 186.468 210.338 1.00 102.57 60 LYS 7 CA 1
ATOM 16074 C C . LYS I 3 57 ? 192.860 186.477 211.825 1.00 97.58 60 LYS 7 C 1
ATOM 16075 O O . LYS I 3 57 ? 194.039 186.752 212.122 1.00 96.79 60 LYS 7 O 1
ATOM 16081 N N . LYS I 3 58 ? 191.902 186.192 212.715 1.00 102.65 61 LYS 7 N 1
ATOM 16082 C CA . LYS I 3 58 ? 192.119 186.133 214.188 1.00 110.22 61 LYS 7 CA 1
ATOM 16083 C C . LYS I 3 58 ? 193.112 185.011 214.504 1.00 103.77 61 LYS 7 C 1
ATOM 16084 O O . LYS I 3 58 ? 194.027 185.256 215.315 1.00 106.87 61 LYS 7 O 1
ATOM 16090 N N . TYR I 3 59 ? 192.937 183.839 213.880 1.00 103.85 62 TYR 7 N 1
ATOM 16091 C CA . TYR I 3 59 ? 193.819 182.652 214.045 1.00 105.21 62 TYR 7 CA 1
ATOM 16092 C C . TYR I 3 59 ? 195.226 182.943 213.504 1.00 108.41 62 TYR 7 C 1
ATOM 16093 O O . TYR I 3 59 ? 196.205 182.599 214.202 1.00 112.36 62 TYR 7 O 1
ATOM 16102 N N . LEU I 3 60 ? 195.316 183.530 212.303 1.00 116.30 63 LEU 7 N 1
ATOM 16103 C CA . LEU I 3 60 ? 196.591 183.949 211.646 1.00 118.15 63 LEU 7 CA 1
ATOM 16104 C C . LEU I 3 60 ? 197.414 184.826 212.601 1.00 111.34 63 LEU 7 C 1
ATOM 16105 O O . LEU I 3 60 ? 198.593 184.487 212.837 1.00 110.67 63 LEU 7 O 1
ATOM 16110 N N . ASN I 3 61 ? 196.811 185.904 213.117 1.00 110.89 64 ASN 7 N 1
ATOM 16111 C CA . ASN I 3 61 ? 197.455 186.862 214.057 1.00 111.30 64 ASN 7 CA 1
ATOM 16112 C C . ASN I 3 61 ? 197.920 186.108 215.305 1.00 111.88 64 ASN 7 C 1
ATOM 16113 O O . ASN I 3 61 ? 199.122 186.184 215.616 1.00 116.42 64 ASN 7 O 1
ATOM 16118 N N . GLN I 3 62 ? 197.013 185.385 215.971 1.00 122.02 65 GLN 7 N 1
ATOM 16119 C CA . GLN I 3 62 ? 197.282 184.762 217.299 1.00 131.79 65 GLN 7 CA 1
ATOM 16120 C C . GLN I 3 62 ? 198.287 183.603 217.159 1.00 130.28 65 GLN 7 C 1
ATOM 16121 O O . GLN I 3 62 ? 198.936 183.288 218.177 1.00 130.49 65 GLN 7 O 1
ATOM 16127 N N . ALA I 3 63 ? 198.427 183.004 215.967 1.00 131.20 66 ALA 7 N 1
ATOM 16128 C CA . ALA I 3 63 ? 199.379 181.898 215.694 1.00 129.29 66 ALA 7 CA 1
ATOM 16129 C C . ALA I 3 63 ? 200.727 182.448 215.207 1.00 135.00 66 ALA 7 C 1
ATOM 16130 O O . ALA I 3 63 ? 201.736 182.182 215.888 1.00 137.86 66 ALA 7 O 1
ATOM 16132 N N . ALA I 3 64 ? 200.745 183.191 214.089 1.00 147.16 67 ALA 7 N 1
ATOM 16133 C CA . ALA I 3 64 ? 201.939 183.376 213.222 1.00 154.12 67 ALA 7 CA 1
ATOM 16134 C C . ALA I 3 64 ? 202.534 184.797 213.272 1.00 153.14 67 ALA 7 C 1
ATOM 16135 O O . ALA I 3 64 ? 203.460 185.051 212.469 1.00 149.42 67 ALA 7 O 1
ATOM 16137 N N . ALA I 3 65 ? 202.080 185.680 214.172 1.00 160.12 68 ALA 7 N 1
ATOM 16138 C CA . ALA I 3 65 ? 202.543 187.090 214.258 1.00 169.41 68 ALA 7 CA 1
ATOM 16139 C C . ALA I 3 65 ? 204.026 187.148 214.656 1.00 186.41 68 ALA 7 C 1
ATOM 16140 O O . ALA I 3 65 ? 204.820 187.726 213.882 1.00 189.57 68 ALA 7 O 1
ATOM 16142 N N . ALA I 3 66 ? 204.382 186.572 215.812 1.00 200.80 69 ALA 7 N 1
ATOM 16143 C CA . ALA I 3 66 ? 205.746 186.596 216.403 1.00 207.40 69 ALA 7 CA 1
ATOM 16144 C C . ALA I 3 66 ? 206.716 185.733 215.578 1.00 216.42 69 ALA 7 C 1
ATOM 16145 O O . ALA I 3 66 ? 207.902 186.128 215.460 1.00 219.05 69 ALA 7 O 1
ATOM 16147 N N . ALA I 3 67 ? 206.243 184.609 215.023 1.00 221.65 70 ALA 7 N 1
ATOM 16148 C CA . ALA I 3 67 ? 207.045 183.662 214.198 1.00 222.77 70 ALA 7 CA 1
ATOM 16149 C C . ALA I 3 67 ? 207.390 184.289 212.839 1.00 224.57 70 ALA 7 C 1
ATOM 16150 O O . ALA I 3 67 ? 208.518 184.051 212.361 1.00 221.86 70 ALA 7 O 1
ATOM 16152 N N . ALA I 3 68 ? 206.460 185.043 212.235 1.00 225.60 71 ALA 7 N 1
ATOM 16153 C CA . ALA I 3 68 ? 206.689 185.826 210.994 1.00 224.19 71 ALA 7 CA 1
ATOM 16154 C C . ALA I 3 68 ? 207.588 187.037 211.291 1.00 230.24 71 ALA 7 C 1
ATOM 16155 O O . ALA I 3 68 ? 208.344 187.436 210.381 1.00 230.72 71 ALA 7 O 1
ATOM 16157 N N . ALA I 3 69 ? 207.507 187.602 212.504 1.00 233.32 72 ALA 7 N 1
ATOM 16158 C CA . ALA I 3 69 ? 208.376 188.703 212.992 1.00 231.37 72 ALA 7 CA 1
ATOM 16159 C C . ALA I 3 69 ? 209.802 188.188 213.244 1.00 231.78 72 ALA 7 C 1
ATOM 16160 O O . ALA I 3 69 ? 210.748 188.976 213.039 1.00 231.32 72 ALA 7 O 1
ATOM 16162 N N . GLY I 3 70 ? 209.947 186.929 213.683 1.00 230.04 73 GLY 7 N 1
ATOM 16163 C CA . GLY I 3 70 ? 211.247 186.261 213.906 1.00 226.00 73 GLY 7 CA 1
ATOM 16164 C C . GLY I 3 70 ? 212.069 186.151 212.629 1.00 223.89 73 GLY 7 C 1
ATOM 16165 O O . GLY I 3 70 ? 213.257 186.533 212.661 1.00 221.78 73 GLY 7 O 1
ATOM 16166 N N . GLY I 3 71 ? 211.464 185.643 211.548 1.00 220.60 74 GLY 7 N 1
ATOM 16167 C CA . GLY I 3 71 ? 212.104 185.488 210.223 1.00 215.81 74 GLY 7 CA 1
ATOM 16168 C C . GLY I 3 71 ? 211.160 184.890 209.189 1.00 212.41 74 GLY 7 C 1
ATOM 16169 O O . GLY I 3 71 ? 209.949 184.790 209.478 1.00 214.13 74 GLY 7 O 1
ATOM 16170 N N . ASP I 3 72 ? 211.696 184.511 208.021 1.00 204.71 75 ASP 7 N 1
ATOM 16171 C CA . ASP I 3 72 ? 210.955 183.817 206.930 1.00 196.41 75 ASP 7 CA 1
ATOM 16172 C C . ASP I 3 72 ? 210.726 182.361 207.357 1.00 182.28 75 ASP 7 C 1
ATOM 16173 O O . ASP I 3 72 ? 211.572 181.501 207.031 1.00 181.05 75 ASP 7 O 1
ATOM 16178 N N . ILE I 3 73 ? 209.634 182.117 208.090 1.00 166.59 76 ILE 7 N 1
ATOM 16179 C CA . ILE I 3 73 ? 209.219 180.775 208.601 1.00 159.68 76 ILE 7 CA 1
ATOM 16180 C C . ILE I 3 73 ? 207.824 180.434 208.053 1.00 156.94 76 ILE 7 C 1
ATOM 16181 O O . ILE I 3 73 ? 207.670 179.305 207.546 1.00 162.35 76 ILE 7 O 1
ATOM 16186 N N . ILE I 3 74 ? 206.866 181.370 208.135 1.00 151.08 77 ILE 7 N 1
ATOM 16187 C CA . ILE I 3 74 ? 205.443 181.248 207.679 1.00 146.15 77 ILE 7 CA 1
ATOM 16188 C C . ILE I 3 74 ? 204.893 179.871 208.070 1.00 138.26 77 ILE 7 C 1
ATOM 16189 O O . ILE I 3 74 ? 204.786 178.974 207.235 1.00 142.31 77 ILE 7 O 1
ATOM 16194 N N . PRO I 3 75 ? 204.512 179.662 209.356 1.00 126.19 78 PRO 7 N 1
ATOM 16195 C CA . PRO I 3 75 ? 204.066 178.354 209.834 1.00 122.29 78 PRO 7 CA 1
ATOM 16196 C C . PRO I 3 75 ? 202.687 177.972 209.279 1.00 119.34 78 PRO 7 C 1
ATOM 16197 O O . PRO I 3 75 ? 202.543 176.856 208.808 1.00 128.83 78 PRO 7 O 1
ATOM 16201 N N . VAL I 3 76 ? 201.721 178.892 209.359 1.00 109.61 79 VAL 7 N 1
ATOM 16202 C CA . VAL I 3 76 ? 200.339 178.710 208.820 1.00 105.81 79 VAL 7 CA 1
ATOM 16203 C C . VAL I 3 76 ? 200.176 179.601 207.587 1.00 96.65 79 VAL 7 C 1
ATOM 16204 O O . VAL I 3 76 ? 200.839 180.654 207.520 1.00 92.61 79 VAL 7 O 1
ATOM 16208 N N . LEU I 3 77 ? 199.320 179.174 206.656 1.00 97.73 80 LEU 7 N 1
ATOM 16209 C CA . LEU I 3 77 ? 199.036 179.863 205.370 1.00 99.47 80 LEU 7 CA 1
ATOM 16210 C C . LEU I 3 77 ? 197.589 180.350 205.355 1.00 101.88 80 LEU 7 C 1
ATOM 16211 O O . LEU I 3 77 ? 196.818 179.978 206.264 1.00 110.78 80 LEU 7 O 1
ATOM 16216 N N . HIS I 3 78 ? 197.253 181.149 204.342 1.00 99.02 81 HIS 7 N 1
ATOM 16217 C CA . HIS I 3 78 ? 195.872 181.575 204.008 1.00 100.93 81 HIS 7 CA 1
ATOM 16218 C C . HIS I 3 78 ? 195.739 181.623 202.489 1.00 95.81 81 HIS 7 C 1
ATOM 16219 O O . HIS I 3 78 ? 196.398 182.475 201.872 1.00 100.71 81 HIS 7 O 1
ATOM 16226 N N . ILE I 3 79 ? 194.923 180.732 201.932 1.00 99.64 82 ILE 7 N 1
ATOM 16227 C CA . ILE I 3 79 ? 194.731 180.547 200.467 1.00 106.56 82 ILE 7 CA 1
ATOM 16228 C C . ILE I 3 79 ? 193.264 180.821 200.142 1.00 113.84 82 ILE 7 C 1
ATOM 16229 O O . ILE I 3 79 ? 192.386 180.299 200.853 1.00 123.68 82 ILE 7 O 1
ATOM 16234 N N . GLU I 3 80 ? 193.031 181.643 199.121 1.00 114.94 83 GLU 7 N 1
ATOM 16235 C CA . GLU I 3 80 ? 191.694 181.933 198.553 1.00 118.21 83 GLU 7 CA 1
ATOM 16236 C C . GLU I 3 80 ? 191.727 181.460 197.098 1.00 112.95 83 GLU 7 C 1
ATOM 16237 O O . GLU I 3 80 ? 192.388 182.135 196.285 1.00 114.53 83 GLU 7 O 1
ATOM 16243 N N . LEU I 3 81 ? 191.091 180.321 196.797 1.00 115.06 84 LEU 7 N 1
ATOM 16244 C CA . LEU I 3 81 ? 191.055 179.727 195.429 1.00 121.42 84 LEU 7 CA 1
ATOM 16245 C C . LEU I 3 81 ? 190.500 180.751 194.441 1.00 124.61 84 LEU 7 C 1
ATOM 16246 O O . LEU I 3 81 ? 189.682 181.591 194.813 1.00 129.77 84 LEU 7 O 1
ATOM 16251 N N . PRO I 3 82 ? 190.946 180.735 193.163 1.00 117.30 85 PRO 7 N 1
ATOM 16252 C CA . PRO I 3 82 ? 190.266 181.480 192.106 1.00 113.41 85 PRO 7 CA 1
ATOM 16253 C C . PRO I 3 82 ? 189.010 180.736 191.630 1.00 112.25 85 PRO 7 C 1
ATOM 16254 O O . PRO I 3 82 ? 188.906 179.552 191.881 1.00 112.34 85 PRO 7 O 1
ATOM 16258 N N . ASP I 3 83 ? 188.094 181.446 190.966 1.00 116.45 86 ASP 7 N 1
ATOM 16259 C CA . ASP I 3 83 ? 186.795 180.897 190.491 1.00 120.19 86 ASP 7 CA 1
ATOM 16260 C C . ASP I 3 83 ? 187.056 179.949 189.314 1.00 115.15 86 ASP 7 C 1
ATOM 16261 O O . ASP I 3 83 ? 187.887 180.298 188.453 1.00 116.21 86 ASP 7 O 1
ATOM 16266 N N . ASN I 3 84 ? 186.359 178.806 189.286 1.00 114.03 87 ASN 7 N 1
ATOM 16267 C CA . ASN I 3 84 ? 186.552 177.711 188.298 1.00 115.11 87 ASN 7 CA 1
ATOM 16268 C C . ASN I 3 84 ? 188.047 177.378 188.247 1.00 112.04 87 ASN 7 C 1
ATOM 16269 O O . ASN I 3 84 ? 188.646 177.459 187.156 1.00 114.09 87 ASN 7 O 1
ATOM 16274 N N . ALA I 3 85 ? 188.623 177.045 189.404 1.00 112.97 88 ALA 7 N 1
ATOM 16275 C CA . ALA I 3 85 ? 190.071 176.789 189.581 1.00 118.60 88 ALA 7 CA 1
ATOM 16276 C C . ALA I 3 85 ? 190.457 175.484 188.880 1.00 119.26 88 ALA 7 C 1
ATOM 16277 O O . ALA I 3 85 ? 189.713 174.491 189.020 1.00 120.17 88 ALA 7 O 1
ATOM 16279 N N . LYS I 3 86 ? 191.572 175.506 188.144 1.00 120.77 89 LYS 7 N 1
ATOM 16280 C CA . LYS I 3 86 ? 192.315 174.297 187.702 1.00 119.26 89 LYS 7 CA 1
ATOM 16281 C C . LYS I 3 86 ? 193.340 173.958 188.777 1.00 113.64 89 LYS 7 C 1
ATOM 16282 O O . LYS I 3 86 ? 193.685 174.814 189.591 1.00 122.36 89 LYS 7 O 1
ATOM 16288 N N . PRO I 3 87 ? 193.829 172.700 188.844 1.00 102.25 90 PRO 7 N 1
ATOM 16289 C CA . PRO I 3 87 ? 194.851 172.329 189.820 1.00 99.41 90 PRO 7 CA 1
ATOM 16290 C C . PRO I 3 87 ? 196.110 173.199 189.700 1.00 93.56 90 PRO 7 C 1
ATOM 16291 O O . PRO I 3 87 ? 196.612 173.599 190.730 1.00 96.45 90 PRO 7 O 1
ATOM 16295 N N . VAL I 3 88 ? 196.545 173.505 188.472 1.00 95.20 91 VAL 7 N 1
ATOM 16296 C CA . VAL I 3 88 ? 197.755 174.340 188.189 1.00 101.76 91 VAL 7 CA 1
ATOM 16297 C C . VAL I 3 88 ? 197.555 175.758 188.744 1.00 103.52 91 VAL 7 C 1
ATOM 16298 O O . VAL I 3 88 ? 198.530 176.295 189.309 1.00 107.34 91 VAL 7 O 1
ATOM 16302 N N . ASP I 3 89 ? 196.350 176.329 188.609 1.00 108.80 92 ASP 7 N 1
ATOM 16303 C CA . ASP I 3 89 ? 196.014 177.713 189.054 1.00 114.56 92 ASP 7 CA 1
ATOM 16304 C C . ASP I 3 89 ? 196.087 177.805 190.583 1.00 110.42 92 ASP 7 C 1
ATOM 16305 O O . ASP I 3 89 ? 196.793 178.705 191.084 1.00 110.13 92 ASP 7 O 1
ATOM 16310 N N . ALA I 3 90 ? 195.377 176.919 191.288 1.00 111.98 93 ALA 7 N 1
ATOM 16311 C CA . ALA I 3 90 ? 195.349 176.844 192.769 1.00 117.43 93 ALA 7 CA 1
ATOM 16312 C C . ALA I 3 90 ? 196.718 176.395 193.303 1.00 114.91 93 ALA 7 C 1
ATOM 16313 O O . ALA I 3 90 ? 197.077 176.834 194.416 1.00 121.90 93 ALA 7 O 1
ATOM 16315 N N . ALA I 3 91 ? 197.451 175.567 192.547 1.00 112.17 94 ALA 7 N 1
ATOM 16316 C CA . ALA I 3 91 ? 198.819 175.099 192.891 1.00 111.98 94 ALA 7 CA 1
ATOM 16317 C C . ALA I 3 91 ? 199.807 176.271 192.877 1.00 109.14 94 ALA 7 C 1
ATOM 16318 O O . ALA I 3 91 ? 200.584 176.386 193.847 1.00 111.49 94 ALA 7 O 1
ATOM 16320 N N . ARG I 3 92 ? 199.802 177.091 191.820 1.00 109.70 95 ARG 7 N 1
ATOM 16321 C CA . ARG I 3 92 ? 200.750 178.234 191.688 1.00 111.53 95 ARG 7 CA 1
ATOM 16322 C C . ARG I 3 92 ? 200.327 179.375 192.624 1.00 108.98 95 ARG 7 C 1
ATOM 16323 O O . ARG I 3 92 ? 201.229 180.102 193.070 1.00 113.83 95 ARG 7 O 1
ATOM 16331 N N . GLU I 3 93 ? 199.032 179.515 192.933 1.00 111.21 96 GLU 7 N 1
ATOM 16332 C CA . GLU I 3 93 ? 198.528 180.527 193.903 1.00 115.19 96 GLU 7 CA 1
ATOM 16333 C C . GLU I 3 93 ? 199.025 180.166 195.308 1.00 106.54 96 GLU 7 C 1
ATOM 16334 O O . GLU I 3 93 ? 199.490 181.076 196.018 1.00 106.23 96 GLU 7 O 1
ATOM 16340 N N . LEU I 3 94 ? 198.935 178.883 195.670 1.00 114.98 97 LEU 7 N 1
ATOM 16341 C CA . LEU I 3 94 ? 199.517 178.290 196.909 1.00 121.96 97 LEU 7 CA 1
ATOM 16342 C C . LEU I 3 94 ? 201.030 178.559 196.947 1.00 119.57 97 LEU 7 C 1
ATOM 16343 O O . LEU I 3 94 ? 201.536 178.905 198.035 1.00 116.31 97 LEU 7 O 1
ATOM 16348 N N . LEU I 3 95 ? 201.706 178.441 195.796 1.00 124.06 98 LEU 7 N 1
ATOM 16349 C CA . LEU I 3 95 ? 203.180 178.630 195.649 1.00 124.17 98 LEU 7 CA 1
ATOM 16350 C C . LEU I 3 95 ? 203.559 180.106 195.833 1.00 118.88 98 LEU 7 C 1
ATOM 16351 O O . LEU I 3 95 ? 204.434 180.369 196.672 1.00 120.30 98 LEU 7 O 1
ATOM 16356 N N . VAL I 3 96 ? 202.947 181.027 195.081 1.00 123.23 99 VAL 7 N 1
ATOM 16357 C CA . VAL I 3 96 ? 203.345 182.471 195.074 1.00 131.17 99 VAL 7 CA 1
ATOM 16358 C C . VAL I 3 96 ? 202.917 183.151 196.382 1.00 130.83 99 VAL 7 C 1
ATOM 16359 O O . VAL I 3 96 ? 203.509 184.199 196.705 1.00 132.24 99 VAL 7 O 1
ATOM 16363 N N . GLU I 3 97 ? 201.932 182.599 197.100 1.00 135.86 100 GLU 7 N 1
ATOM 16364 C CA . GLU I 3 97 ? 201.540 183.082 198.452 1.00 139.62 100 GLU 7 CA 1
ATOM 16365 C C . GLU I 3 97 ? 202.589 182.604 199.466 1.00 137.23 100 GLU 7 C 1
ATOM 16366 O O . GLU I 3 97 ? 203.049 183.434 200.270 1.00 135.66 100 GLU 7 O 1
ATOM 16372 N N . MET I 3 98 ? 202.964 181.322 199.411 1.00 149.33 101 MET 7 N 1
ATOM 16373 C CA . MET I 3 98 ? 203.920 180.680 200.354 1.00 160.37 101 MET 7 CA 1
ATOM 16374 C C . MET I 3 98 ? 205.350 181.106 200.000 1.00 161.16 101 MET 7 C 1
ATOM 16375 O O . MET I 3 98 ? 205.852 180.664 198.952 1.00 161.85 101 MET 7 O 1
ATOM 16380 N N . GLY I 3 99 ? 205.987 181.907 200.859 1.00 170.63 102 GLY 7 N 1
ATOM 16381 C CA . GLY I 3 99 ? 207.374 182.379 200.674 1.00 179.76 102 GLY 7 CA 1
ATOM 16382 C C . GLY I 3 99 ? 207.509 183.241 199.430 1.00 185.62 102 GLY 7 C 1
ATOM 16383 O O . GLY I 3 99 ? 206.544 183.971 199.116 1.00 183.75 102 GLY 7 O 1
ATOM 16384 N N . ASP I 3 100 ? 208.653 183.154 198.739 1.00 194.46 103 ASP 7 N 1
ATOM 16385 C CA . ASP I 3 100 ? 208.956 183.951 197.517 1.00 199.49 103 ASP 7 CA 1
ATOM 16386 C C . ASP I 3 100 ? 209.682 183.088 196.483 1.00 200.43 103 ASP 7 C 1
ATOM 16387 O O . ASP I 3 100 ? 210.897 183.204 196.319 1.00 202.70 103 ASP 7 O 1
ATOM 16392 N N . PRO I 3 101 ? 208.973 182.181 195.766 1.00 191.77 104 PRO 7 N 1
ATOM 16393 C CA . PRO I 3 101 ? 209.411 181.712 194.451 1.00 184.87 104 PRO 7 CA 1
ATOM 16394 C C . PRO I 3 101 ? 208.929 182.672 193.350 1.00 177.44 104 PRO 7 C 1
ATOM 16395 O O . PRO I 3 101 ? 208.203 183.606 193.667 1.00 167.47 104 PRO 7 O 1
ATOM 16399 N N . LEU I 3 102 ? 209.325 182.426 192.095 1.00 171.34 105 LEU 7 N 1
ATOM 16400 C CA . LEU I 3 102 ? 208.689 183.064 190.906 1.00 162.78 105 LEU 7 CA 1
ATOM 16401 C C . LEU I 3 102 ? 207.395 182.291 190.610 1.00 156.30 105 LEU 7 C 1
ATOM 16402 O O . LEU I 3 102 ? 206.319 182.879 190.805 1.00 157.43 105 LEU 7 O 1
ATOM 16407 N N . ALA I 3 103 ? 207.491 181.025 190.181 1.00 148.94 106 ALA 7 N 1
ATOM 16408 C CA . ALA I 3 103 ? 206.455 179.965 190.299 1.00 148.81 106 ALA 7 CA 1
ATOM 16409 C C . ALA I 3 103 ? 205.237 180.193 189.390 1.00 143.09 106 ALA 7 C 1
ATOM 16410 O O . ALA I 3 103 ? 204.482 179.213 189.219 1.00 146.52 106 ALA 7 O 1
ATOM 16412 N N . LEU I 3 104 ? 205.035 181.391 188.825 1.00 136.86 107 LEU 7 N 1
ATOM 16413 C CA . LEU I 3 104 ? 203.799 181.732 188.064 1.00 137.54 107 LEU 7 CA 1
ATOM 16414 C C . LEU I 3 104 ? 204.129 182.126 186.617 1.00 135.66 107 LEU 7 C 1
ATOM 16415 O O . LEU I 3 104 ? 203.243 182.702 185.959 1.00 140.95 107 LEU 7 O 1
ATOM 16420 N N . TYR I 3 105 ? 205.314 181.758 186.114 1.00 137.18 108 TYR 7 N 1
ATOM 16421 C CA . TYR I 3 105 ? 205.692 181.843 184.677 1.00 140.33 108 TYR 7 CA 1
ATOM 16422 C C . TYR I 3 105 ? 205.658 180.441 184.061 1.00 143.87 108 TYR 7 C 1
ATOM 16423 O O . TYR I 3 105 ? 204.977 180.254 183.033 1.00 146.32 108 TYR 7 O 1
ATOM 16432 N N . GLU I 3 106 ? 206.367 179.494 184.682 1.00 145.15 109 GLU 7 N 1
ATOM 16433 C CA . GLU I 3 106 ? 206.480 178.084 184.226 1.00 147.96 109 GLU 7 CA 1
ATOM 16434 C C . GLU I 3 106 ? 205.291 177.308 184.808 1.00 136.88 109 GLU 7 C 1
ATOM 16435 O O . GLU I 3 106 ? 205.379 176.884 185.977 1.00 130.01 109 GLU 7 O 1
ATOM 16441 N N . THR I 3 107 ? 204.221 177.164 184.013 1.00 136.42 110 THR 7 N 1
ATOM 16442 C CA . THR I 3 107 ? 202.979 176.405 184.339 1.00 138.76 110 THR 7 CA 1
ATOM 16443 C C . THR I 3 107 ? 203.042 175.055 183.614 1.00 129.34 110 THR 7 C 1
ATOM 16444 O O . THR I 3 107 ? 202.762 175.023 182.398 1.00 123.30 110 THR 7 O 1
ATOM 16448 N N . ASP I 3 108 ? 203.454 173.999 184.321 1.00 126.02 111 ASP 7 N 1
ATOM 16449 C CA . ASP I 3 108 ? 203.462 172.604 183.804 1.00 128.86 111 ASP 7 CA 1
ATOM 16450 C C . ASP I 3 108 ? 202.873 171.623 184.830 1.00 124.87 111 ASP 7 C 1
ATOM 16451 O O . ASP I 3 108 ? 202.886 170.413 184.530 1.00 128.26 111 ASP 7 O 1
ATOM 16456 N N . LEU I 3 109 ? 202.415 172.096 185.999 1.00 125.15 112 LEU 7 N 1
ATOM 16457 C CA . LEU I 3 109 ? 201.561 171.357 186.976 1.00 126.74 112 LEU 7 CA 1
ATOM 16458 C C . LEU I 3 109 ? 202.340 170.244 187.700 1.00 121.88 112 LEU 7 C 1
ATOM 16459 O O . LEU I 3 109 ? 201.952 169.944 188.839 1.00 126.93 112 LEU 7 O 1
ATOM 16464 N N . ALA I 3 110 ? 203.383 169.662 187.096 1.00 117.84 113 ALA 7 N 1
ATOM 16465 C CA . ALA I 3 110 ? 204.144 168.511 187.639 1.00 118.39 113 ALA 7 CA 1
ATOM 16466 C C . ALA I 3 110 ? 205.404 169.000 188.362 1.00 115.90 113 ALA 7 C 1
ATOM 16467 O O . ALA I 3 110 ? 205.653 168.534 189.492 1.00 116.36 113 ALA 7 O 1
ATOM 16469 N N . ARG I 3 111 ? 206.177 169.882 187.719 1.00 116.15 114 ARG 7 N 1
ATOM 16470 C CA . ARG I 3 111 ? 207.449 170.438 188.264 1.00 119.89 114 ARG 7 CA 1
ATOM 16471 C C . ARG I 3 111 ? 207.155 171.473 189.361 1.00 121.45 114 ARG 7 C 1
ATOM 16472 O O . ARG I 3 111 ? 208.003 171.597 190.277 1.00 127.62 114 ARG 7 O 1
ATOM 16480 N N . LEU I 3 112 ? 206.011 172.170 189.303 1.00 116.86 115 LEU 7 N 1
ATOM 16481 C CA . LEU I 3 112 ? 205.582 173.105 190.386 1.00 112.79 115 LEU 7 CA 1
ATOM 16482 C C . LEU I 3 112 ? 204.915 172.329 191.532 1.00 106.16 115 LEU 7 C 1
ATOM 16483 O O . LEU I 3 112 ? 204.984 172.824 192.674 1.00 111.20 115 LEU 7 O 1
ATOM 16488 N N . THR I 3 113 ? 204.344 171.148 191.276 1.00 104.05 116 THR 7 N 1
ATOM 16489 C CA . THR I 3 113 ? 203.976 170.179 192.346 1.00 109.01 116 THR 7 CA 1
ATOM 16490 C C . THR I 3 113 ? 205.256 169.704 193.044 1.00 107.23 116 THR 7 C 1
ATOM 16491 O O . THR I 3 113 ? 205.244 169.620 194.285 1.00 109.62 116 THR 7 O 1
ATOM 16495 N N . LYS I 3 114 ? 206.308 169.399 192.276 1.00 112.06 117 LYS 7 N 1
ATOM 16496 C CA . LYS I 3 114 ? 207.632 168.994 192.822 1.00 116.21 117 LYS 7 CA 1
ATOM 16497 C C . LYS I 3 114 ? 208.241 170.172 193.592 1.00 112.10 117 LYS 7 C 1
ATOM 16498 O O . LYS I 3 114 ? 208.826 169.922 194.673 1.00 113.92 117 LYS 7 O 1
ATOM 16504 N N . ARG I 3 115 ? 208.088 171.401 193.079 1.00 115.78 118 ARG 7 N 1
ATOM 16505 C CA . ARG I 3 115 ? 208.617 172.632 193.728 1.00 121.06 118 ARG 7 CA 1
ATOM 16506 C C . ARG I 3 115 ? 208.004 172.813 195.121 1.00 119.45 118 ARG 7 C 1
ATOM 16507 O O . ARG I 3 115 ? 208.783 173.018 196.073 1.00 121.76 118 ARG 7 O 1
ATOM 16515 N N . LEU I 3 116 ? 206.672 172.758 195.244 1.00 118.73 119 LEU 7 N 1
ATOM 16516 C CA . LEU I 3 116 ? 205.988 173.096 196.524 1.00 120.64 119 LEU 7 CA 1
ATOM 16517 C C . LEU I 3 116 ? 206.128 171.928 197.517 1.00 116.44 119 LEU 7 C 1
ATOM 16518 O O . LEU I 3 116 ? 206.168 172.220 198.733 1.00 120.91 119 LEU 7 O 1
ATOM 16523 N N . THR I 3 117 ? 206.274 170.678 197.051 1.00 115.98 120 THR 7 N 1
ATOM 16524 C CA . THR I 3 117 ? 206.662 169.529 197.923 1.00 118.48 120 THR 7 CA 1
ATOM 16525 C C . THR I 3 117 ? 208.124 169.675 198.361 1.00 119.83 120 THR 7 C 1
ATOM 16526 O O . THR I 3 117 ? 208.426 169.244 199.491 1.00 120.02 120 THR 7 O 1
ATOM 16530 N N . GLU I 3 118 ? 208.994 170.237 197.511 1.00 125.78 121 GLU 7 N 1
ATOM 16531 C CA . GLU I 3 118 ? 210.392 170.591 197.895 1.00 127.96 121 GLU 7 CA 1
ATOM 16532 C C . GLU I 3 118 ? 210.379 171.702 198.956 1.00 120.43 121 GLU 7 C 1
ATOM 16533 O O . GLU I 3 118 ? 211.250 171.659 199.844 1.00 120.19 121 GLU 7 O 1
ATOM 16539 N N . LEU I 3 119 ? 209.426 172.641 198.879 1.00 122.27 122 LEU 7 N 1
ATOM 16540 C CA . LEU I 3 119 ? 209.451 173.935 199.622 1.00 123.74 122 LEU 7 CA 1
ATOM 16541 C C . LEU I 3 119 ? 208.605 173.894 200.906 1.00 117.96 122 LEU 7 C 1
ATOM 16542 O O . LEU I 3 119 ? 208.904 174.706 201.800 1.00 115.20 122 LEU 7 O 1
ATOM 16547 N N . ILE I 3 120 ? 207.603 173.010 201.019 1.00 119.63 123 ILE 7 N 1
ATOM 16548 C CA . ILE I 3 120 ? 206.668 172.995 202.191 1.00 118.94 123 ILE 7 CA 1
ATOM 16549 C C . ILE I 3 120 ? 207.419 172.593 203.465 1.00 113.54 123 ILE 7 C 1
ATOM 16550 O O . ILE I 3 120 ? 207.287 173.287 204.472 1.00 113.41 123 ILE 7 O 1
ATOM 16555 N N . PRO I 3 121 ? 208.211 171.492 203.506 1.00 112.00 124 PRO 7 N 1
ATOM 16556 C CA . PRO I 3 121 ? 209.063 171.211 204.665 1.00 109.08 124 PRO 7 CA 1
ATOM 16557 C C . PRO I 3 121 ? 210.286 172.136 204.797 1.00 105.32 124 PRO 7 C 1
ATOM 16558 O O . PRO I 3 121 ? 210.838 172.187 205.880 1.00 103.71 124 PRO 7 O 1
ATOM 16562 N N . ALA I 3 122 ? 210.678 172.830 203.719 1.00 108.30 125 ALA 7 N 1
ATOM 16563 C CA . ALA I 3 122 ? 211.855 173.734 203.666 1.00 111.05 125 ALA 7 CA 1
ATOM 16564 C C . ALA I 3 122 ? 211.627 174.962 204.557 1.00 106.95 125 ALA 7 C 1
ATOM 16565 O O . ALA I 3 122 ? 212.494 175.235 205.410 1.00 106.64 125 ALA 7 O 1
ATOM 16567 N N . VAL I 3 123 ? 210.512 175.674 204.361 1.00 109.62 126 VAL 7 N 1
ATOM 16568 C CA . VAL I 3 123 ? 210.148 176.899 205.143 1.00 114.83 126 VAL 7 CA 1
ATOM 16569 C C . VAL I 3 123 ? 209.563 176.495 206.504 1.00 115.77 126 VAL 7 C 1
ATOM 16570 O O . VAL I 3 123 ? 209.728 177.279 207.459 1.00 117.60 126 VAL 7 O 1
ATOM 16574 N N . GLY I 3 124 ? 208.913 175.329 206.590 1.00 116.63 127 GLY 7 N 1
ATOM 16575 C CA . GLY I 3 124 ? 208.293 174.811 207.824 1.00 114.89 127 GLY 7 CA 1
ATOM 16576 C C . GLY I 3 124 ? 206.824 175.183 207.897 1.00 110.51 127 GLY 7 C 1
ATOM 16577 O O . GLY I 3 124 ? 206.437 175.878 208.854 1.00 108.74 127 GLY 7 O 1
ATOM 16578 N N . VAL I 3 125 ? 206.043 174.736 206.911 1.00 109.04 128 VAL 7 N 1
ATOM 16579 C CA . VAL I 3 125 ? 204.556 174.859 206.882 1.00 109.83 128 VAL 7 CA 1
ATOM 16580 C C . VAL I 3 125 ? 203.985 173.852 207.887 1.00 111.24 128 VAL 7 C 1
ATOM 16581 O O . VAL I 3 125 ? 204.334 172.658 207.789 1.00 117.68 128 VAL 7 O 1
ATOM 16585 N N . LYS I 3 126 ? 203.139 174.328 208.804 1.00 108.84 129 LYS 7 N 1
ATOM 16586 C CA . LYS I 3 126 ? 202.467 173.527 209.861 1.00 105.56 129 LYS 7 CA 1
ATOM 16587 C C . LYS I 3 126 ? 200.978 173.343 209.546 1.00 99.93 129 LYS 7 C 1
ATOM 16588 O O . LYS I 3 126 ? 200.409 172.354 210.037 1.00 100.20 129 LYS 7 O 1
ATOM 16594 N N . LEU I 3 127 ? 200.368 174.273 208.800 1.00 97.58 130 LEU 7 N 1
ATOM 16595 C CA . LEU I 3 127 ? 198.918 174.262 208.463 1.00 97.17 130 LEU 7 CA 1
ATOM 16596 C C . LEU I 3 127 ? 198.681 175.007 207.144 1.00 94.48 130 LEU 7 C 1
ATOM 16597 O O . LEU I 3 127 ? 199.399 175.990 206.882 1.00 92.11 130 LEU 7 O 1
ATOM 16602 N N . ILE I 3 128 ? 197.714 174.536 206.348 1.00 97.94 131 ILE 7 N 1
ATOM 16603 C CA . ILE I 3 128 ? 197.217 175.197 205.104 1.00 99.52 131 ILE 7 CA 1
ATOM 16604 C C . ILE I 3 128 ? 195.728 175.507 205.302 1.00 97.41 131 ILE 7 C 1
ATOM 16605 O O . ILE I 3 128 ? 194.948 174.556 205.532 1.00 105.44 131 ILE 7 O 1
ATOM 16610 N N . ILE I 3 129 ? 195.353 176.785 205.225 1.00 90.93 132 ILE 7 N 1
ATOM 16611 C CA . ILE I 3 129 ? 193.942 177.242 205.377 1.00 91.23 132 ILE 7 CA 1
ATOM 16612 C C . ILE I 3 129 ? 193.455 177.728 204.012 1.00 92.12 132 ILE 7 C 1
ATOM 16613 O O . ILE I 3 129 ? 193.929 178.778 203.560 1.00 97.90 132 ILE 7 O 1
ATOM 16618 N N . ILE I 3 130 ? 192.551 176.969 203.391 1.00 94.05 133 ILE 7 N 1
ATOM 16619 C CA . ILE I 3 130 ? 191.894 177.305 202.094 1.00 95.28 133 ILE 7 CA 1
ATOM 16620 C C . ILE I 3 130 ? 190.532 177.926 202.420 1.00 98.15 133 ILE 7 C 1
ATOM 16621 O O . ILE I 3 130 ? 189.787 177.307 203.197 1.00 104.97 133 ILE 7 O 1
ATOM 16626 N N . ASP I 3 131 ? 190.222 179.094 201.852 1.00 106.19 134 ASP 7 N 1
ATOM 16627 C CA . ASP I 3 131 ? 189.056 179.924 202.260 1.00 118.07 134 ASP 7 CA 1
ATOM 16628 C C . ASP I 3 131 ? 187.846 179.616 201.370 1.00 117.32 134 ASP 7 C 1
ATOM 16629 O O . ASP I 3 131 ? 186.742 179.452 201.927 1.00 123.23 134 ASP 7 O 1
ATOM 16634 N N . GLU I 3 132 ? 188.038 179.569 200.048 1.00 112.11 135 GLU 7 N 1
ATOM 16635 C CA . GLU I 3 132 ? 186.950 179.364 199.054 1.00 112.57 135 GLU 7 CA 1
ATOM 16636 C C . GLU I 3 132 ? 187.020 177.935 198.511 1.00 112.26 135 GLU 7 C 1
ATOM 16637 O O . GLU I 3 132 ? 187.988 177.627 197.793 1.00 119.03 135 GLU 7 O 1
ATOM 16643 N N . PHE I 3 133 ? 186.044 177.093 198.858 1.00 107.76 136 PHE 7 N 1
ATOM 16644 C CA . PHE I 3 133 ? 185.898 175.722 198.306 1.00 106.30 136 PHE 7 CA 1
ATOM 16645 C C . PHE I 3 133 ? 184.671 175.624 197.387 1.00 103.25 136 PHE 7 C 1
ATOM 16646 O O . PHE I 3 133 ? 184.585 174.624 196.649 1.00 105.52 136 PHE 7 O 1
ATOM 16654 N N . GLN I 3 134 ? 183.777 176.620 197.395 1.00 103.20 137 GLN 7 N 1
ATOM 16655 C CA . GLN I 3 134 ? 182.531 176.620 196.578 1.00 106.00 137 GLN 7 CA 1
ATOM 16656 C C . GLN I 3 134 ? 182.838 177.010 195.124 1.00 107.64 137 GLN 7 C 1
ATOM 16657 O O . GLN I 3 134 ? 181.906 176.930 194.300 1.00 109.70 137 GLN 7 O 1
ATOM 16663 N N . HIS I 3 135 ? 184.073 177.434 194.822 1.00 107.24 138 HIS 7 N 1
ATOM 16664 C CA . HIS I 3 135 ? 184.544 177.802 193.456 1.00 104.61 138 HIS 7 CA 1
ATOM 16665 C C . HIS I 3 135 ? 184.675 176.572 192.549 1.00 109.20 138 HIS 7 C 1
ATOM 16666 O O . HIS I 3 135 ? 184.691 176.760 191.317 1.00 114.94 138 HIS 7 O 1
ATOM 16673 N N . LEU I 3 136 ? 184.750 175.370 193.126 1.00 108.04 139 LEU 7 N 1
ATOM 16674 C CA . LEU I 3 136 ? 184.907 174.089 192.388 1.00 105.65 139 LEU 7 CA 1
ATOM 16675 C C . LEU I 3 136 ? 183.547 173.626 191.851 1.00 106.48 139 LEU 7 C 1
ATOM 16676 O O . LEU I 3 136 ? 183.534 172.672 191.054 1.00 113.54 139 LEU 7 O 1
ATOM 16681 N N . VAL I 3 137 ? 182.451 174.268 192.275 1.00 107.93 140 VAL 7 N 1
ATOM 16682 C CA . VAL I 3 137 ? 181.095 174.113 191.670 1.00 109.91 140 VAL 7 CA 1
ATOM 16683 C C . VAL I 3 137 ? 181.061 174.999 190.424 1.00 116.87 140 VAL 7 C 1
ATOM 16684 O O . VAL I 3 137 ? 181.361 176.201 190.559 1.00 119.69 140 VAL 7 O 1
ATOM 16688 N N . GLU I 3 138 ? 180.721 174.428 189.262 1.00 130.53 141 GLU 7 N 1
ATOM 16689 C CA . GLU I 3 138 ? 180.571 175.189 187.990 1.00 137.89 141 GLU 7 CA 1
ATOM 16690 C C . GLU I 3 138 ? 179.317 176.062 188.118 1.00 135.10 141 GLU 7 C 1
ATOM 16691 O O . GLU I 3 138 ? 178.406 175.678 188.875 1.00 135.31 141 GLU 7 O 1
ATOM 16697 N N . GLU I 3 139 ? 179.282 177.189 187.403 1.00 146.64 142 GLU 7 N 1
ATOM 16698 C CA . GLU I 3 139 ? 178.382 178.338 187.714 1.00 159.60 142 GLU 7 CA 1
ATOM 16699 C C . GLU I 3 139 ? 176.934 177.955 187.384 1.00 158.46 142 GLU 7 C 1
ATOM 16700 O O . GLU I 3 139 ? 176.087 178.006 188.299 1.00 157.07 142 GLU 7 O 1
ATOM 16706 N N . ARG I 3 140 ? 176.679 177.582 186.125 1.00 159.22 143 ARG 7 N 1
ATOM 16707 C CA . ARG I 3 140 ? 175.318 177.484 185.523 1.00 161.24 143 ARG 7 CA 1
ATOM 16708 C C . ARG I 3 140 ? 174.865 176.017 185.487 1.00 152.33 143 ARG 7 C 1
ATOM 16709 O O . ARG I 3 140 ? 173.683 175.770 185.803 1.00 150.73 143 ARG 7 O 1
ATOM 16717 N N . SER I 3 141 ? 175.755 175.087 185.125 1.00 147.17 144 SER 7 N 1
ATOM 16718 C CA . SER I 3 141 ? 175.569 173.623 185.314 1.00 146.92 144 SER 7 CA 1
ATOM 16719 C C . SER I 3 141 ? 175.914 173.272 186.765 1.00 148.23 144 SER 7 C 1
ATOM 16720 O O . SER I 3 141 ? 176.478 174.139 187.460 1.00 154.49 144 SER 7 O 1
ATOM 16723 N N . ASN I 3 142 ? 175.599 172.049 187.201 1.00 148.60 145 ASN 7 N 1
ATOM 16724 C CA . ASN I 3 142 ? 175.745 171.610 188.615 1.00 151.65 145 ASN 7 CA 1
ATOM 16725 C C . ASN I 3 142 ? 176.817 170.519 188.739 1.00 150.32 145 ASN 7 C 1
ATOM 16726 O O . ASN I 3 142 ? 176.876 169.895 189.819 1.00 153.59 145 ASN 7 O 1
ATOM 16731 N N . ARG I 3 143 ? 177.660 170.312 187.717 1.00 150.07 146 ARG 7 N 1
ATOM 16732 C CA . ARG I 3 143 ? 178.845 169.420 187.844 1.00 152.07 146 ARG 7 CA 1
ATOM 16733 C C . ARG I 3 143 ? 179.847 170.124 188.765 1.00 142.42 146 ARG 7 C 1
ATOM 16734 O O . ARG I 3 143 ? 179.925 171.373 188.716 1.00 141.64 146 ARG 7 O 1
ATOM 16742 N N . VAL I 3 144 ? 180.556 169.343 189.584 1.00 131.42 147 VAL 7 N 1
ATOM 16743 C CA . VAL I 3 144 ? 181.620 169.826 190.512 1.00 124.42 147 VAL 7 CA 1
ATOM 16744 C C . VAL I 3 144 ? 182.943 169.213 190.047 1.00 117.33 147 VAL 7 C 1
ATOM 16745 O O . VAL I 3 144 ? 183.138 167.999 190.230 1.00 118.21 147 VAL 7 O 1
ATOM 16749 N N . LEU I 3 145 ? 183.789 170.038 189.423 1.00 116.86 148 LEU 7 N 1
ATOM 16750 C CA . LEU I 3 145 ? 185.042 169.609 188.741 1.00 118.05 148 LEU 7 CA 1
ATOM 16751 C C . LEU I 3 145 ? 186.070 169.177 189.796 1.00 117.59 148 LEU 7 C 1
ATOM 16752 O O . LEU I 3 145 ? 186.468 170.021 190.622 1.00 113.13 148 LEU 7 O 1
ATOM 16757 N N . THR I 3 146 ? 186.469 167.897 189.747 1.00 121.73 149 THR 7 N 1
ATOM 16758 C CA . THR I 3 146 ? 187.130 167.129 190.841 1.00 123.45 149 THR 7 CA 1
ATOM 16759 C C . THR I 3 146 ? 188.651 167.045 190.628 1.00 120.10 149 THR 7 C 1
ATOM 16760 O O . THR I 3 146 ? 189.281 166.177 191.264 1.00 127.24 149 THR 7 O 1
ATOM 16764 N N . GLN I 3 147 ? 189.231 167.931 189.816 1.00 116.48 150 GLN 7 N 1
ATOM 16765 C CA . GLN I 3 147 ? 190.685 167.935 189.502 1.00 113.79 150 GLN 7 CA 1
ATOM 16766 C C . GLN I 3 147 ? 191.454 168.573 190.665 1.00 111.15 150 GLN 7 C 1
ATOM 16767 O O . GLN I 3 147 ? 192.530 168.048 191.011 1.00 120.04 150 GLN 7 O 1
ATOM 16773 N N . VAL I 3 148 ? 190.918 169.651 191.249 1.00 108.52 151 VAL 7 N 1
ATOM 16774 C CA . VAL I 3 148 ? 191.549 170.395 192.382 1.00 110.23 151 VAL 7 CA 1
ATOM 16775 C C . VAL I 3 148 ? 191.397 169.553 193.653 1.00 108.03 151 VAL 7 C 1
ATOM 16776 O O . VAL I 3 148 ? 192.354 169.531 194.448 1.00 113.50 151 VAL 7 O 1
ATOM 16780 N N . GLY I 3 149 ? 190.242 168.900 193.835 1.00 106.72 152 GLY 7 N 1
ATOM 16781 C CA . GLY I 3 149 ? 189.963 167.978 194.956 1.00 105.62 152 GLY 7 CA 1
ATOM 16782 C C . GLY I 3 149 ? 190.909 166.786 194.966 1.00 99.59 152 GLY 7 C 1
ATOM 16783 O O . GLY I 3 149 ? 191.411 166.441 196.057 1.00 102.61 152 GLY 7 O 1
ATOM 16784 N N . ASN I 3 150 ? 191.147 166.180 193.798 1.00 90.67 153 ASN 7 N 1
ATOM 16785 C CA . ASN I 3 150 ? 192.075 165.031 193.623 1.00 88.32 153 ASN 7 CA 1
ATOM 16786 C C . ASN I 3 150 ? 193.521 165.506 193.780 1.00 86.61 153 ASN 7 C 1
ATOM 16787 O O . ASN I 3 150 ? 194.334 164.721 194.306 1.00 99.90 153 ASN 7 O 1
ATOM 16792 N N . TRP I 3 151 ? 193.836 166.726 193.346 1.00 86.52 154 TRP 7 N 1
ATOM 16793 C CA . TRP I 3 151 ? 195.174 167.340 193.561 1.00 92.39 154 TRP 7 CA 1
ATOM 16794 C C . TRP I 3 151 ? 195.384 167.622 195.058 1.00 93.75 154 TRP 7 C 1
ATOM 16795 O O . TRP I 3 151 ? 196.523 167.416 195.542 1.00 102.53 154 TRP 7 O 1
ATOM 16806 N N . LEU I 3 152 ? 194.345 168.072 195.771 1.00 98.54 155 LEU 7 N 1
ATOM 16807 C CA . LEU I 3 152 ? 194.416 168.334 197.236 1.00 105.31 155 LEU 7 CA 1
ATOM 16808 C C . LEU I 3 152 ? 194.672 167.014 197.973 1.00 99.34 155 LEU 7 C 1
ATOM 16809 O O . LEU I 3 152 ? 195.464 167.030 198.934 1.00 105.38 155 LEU 7 O 1
ATOM 16814 N N . LYS I 3 153 ? 194.026 165.925 197.549 1.00 94.93 156 LYS 7 N 1
ATOM 16815 C CA . LYS I 3 153 ? 194.270 164.560 198.088 1.00 94.88 156 LYS 7 CA 1
ATOM 16816 C C . LYS I 3 153 ? 195.729 164.180 197.818 1.00 90.07 156 LYS 7 C 1
ATOM 16817 O O . LYS I 3 153 ? 196.385 163.668 198.740 1.00 91.98 156 LYS 7 O 1
ATOM 16823 N N . MET I 3 154 ? 196.204 164.439 196.598 1.00 94.55 157 MET 7 N 1
ATOM 16824 C CA . MET I 3 154 ? 197.589 164.152 196.137 1.00 101.96 157 MET 7 CA 1
ATOM 16825 C C . MET I 3 154 ? 198.598 164.874 197.037 1.00 95.26 157 MET 7 C 1
ATOM 16826 O O . MET I 3 154 ? 199.483 164.187 197.582 1.00 94.65 157 MET 7 O 1
ATOM 16831 N N . ILE I 3 155 ? 198.460 166.197 197.192 1.00 98.47 158 ILE 7 N 1
ATOM 16832 C CA . ILE I 3 155 ? 199.392 167.043 198.005 1.00 96.32 158 ILE 7 CA 1
ATOM 16833 C C . ILE I 3 155 ? 199.249 166.701 199.498 1.00 93.50 158 ILE 7 C 1
ATOM 16834 O O . ILE I 3 155 ? 200.237 166.898 200.227 1.00 93.79 158 ILE 7 O 1
ATOM 16839 N N . LEU I 3 156 ? 198.084 166.216 199.943 1.00 98.42 159 LEU 7 N 1
ATOM 16840 C CA . LEU I 3 156 ? 197.864 165.793 201.355 1.00 99.21 159 LEU 7 CA 1
ATOM 16841 C C . LEU I 3 156 ? 198.658 164.512 201.647 1.00 97.02 159 LEU 7 C 1
ATOM 16842 O O . LEU I 3 156 ? 199.307 164.459 202.707 1.00 95.13 159 LEU 7 O 1
ATOM 16847 N N . ASN I 3 157 ? 198.602 163.524 200.746 1.00 99.94 160 ASN 7 N 1
ATOM 16848 C CA . ASN I 3 157 ? 199.274 162.204 200.899 1.00 99.76 160 ASN 7 CA 1
ATOM 16849 C C . ASN I 3 157 ? 200.785 162.353 200.676 1.00 99.28 160 ASN 7 C 1
ATOM 16850 O O . ASN I 3 157 ? 201.541 161.638 201.357 1.00 100.92 160 ASN 7 O 1
ATOM 16855 N N . LYS I 3 158 ? 201.204 163.234 199.759 1.00 106.02 161 LYS 7 N 1
ATOM 16856 C CA . LYS I 3 158 ? 202.633 163.419 199.368 1.00 109.11 161 LYS 7 CA 1
ATOM 16857 C C . LYS I 3 158 ? 203.409 164.061 200.525 1.00 98.65 161 LYS 7 C 1
ATOM 16858 O O . LYS I 3 158 ? 204.366 163.425 201.005 1.00 93.04 161 LYS 7 O 1
ATOM 16864 N N . THR I 3 159 ? 203.014 165.269 200.944 1.00 100.15 162 THR 7 N 1
ATOM 16865 C CA . THR I 3 159 ? 203.542 165.980 202.146 1.00 100.59 162 THR 7 CA 1
ATOM 16866 C C . THR I 3 159 ? 202.437 166.054 203.205 1.00 95.76 162 THR 7 C 1
ATOM 16867 O O . THR I 3 159 ? 201.502 166.858 203.037 1.00 96.87 162 THR 7 O 1
ATOM 16871 N N . LYS I 3 160 ? 202.552 165.238 204.254 1.00 97.01 163 LYS 7 N 1
ATOM 16872 C CA . LYS I 3 160 ? 201.521 165.089 205.313 1.00 102.15 163 LYS 7 CA 1
ATOM 16873 C C . LYS I 3 160 ? 201.449 166.399 206.099 1.00 104.19 163 LYS 7 C 1
ATOM 16874 O O . LYS I 3 160 ? 202.228 166.555 207.051 1.00 109.84 163 LYS 7 O 1
ATOM 16880 N N . CYS I 3 161 ? 200.566 167.309 205.680 1.00 107.17 164 CYS 7 N 1
ATOM 16881 C CA . CYS I 3 161 ? 200.344 168.639 206.307 1.00 108.93 164 CYS 7 CA 1
ATOM 16882 C C . CYS I 3 161 ? 198.842 168.897 206.421 1.00 109.35 164 CYS 7 C 1
ATOM 16883 O O . CYS I 3 161 ? 198.126 168.760 205.430 1.00 113.65 164 CYS 7 O 1
ATOM 16886 N N . PRO I 3 162 ? 198.318 169.266 207.617 1.00 102.52 165 PRO 7 N 1
ATOM 16887 C CA . PRO I 3 162 ? 196.876 169.416 207.817 1.00 100.52 165 PRO 7 CA 1
ATOM 16888 C C . PRO I 3 162 ? 196.306 170.611 207.039 1.00 99.30 165 PRO 7 C 1
ATOM 16889 O O . PRO I 3 162 ? 196.898 171.674 207.090 1.00 97.63 165 PRO 7 O 1
ATOM 16893 N N . ILE I 3 163 ? 195.196 170.388 206.330 1.00 96.33 166 ILE 7 N 1
ATOM 16894 C CA . ILE I 3 163 ? 194.502 171.405 205.489 1.00 95.47 166 ILE 7 CA 1
ATOM 16895 C C . ILE I 3 163 ? 193.132 171.672 206.108 1.00 90.63 166 ILE 7 C 1
ATOM 16896 O O . ILE I 3 163 ? 192.383 170.700 206.285 1.00 94.01 166 ILE 7 O 1
ATOM 16901 N N . VAL I 3 164 ? 192.825 172.934 206.419 1.00 88.88 167 VAL 7 N 1
ATOM 16902 C CA . VAL I 3 164 ? 191.485 173.356 206.928 1.00 87.29 167 VAL 7 CA 1
ATOM 16903 C C . VAL I 3 164 ? 190.773 174.127 205.813 1.00 84.65 167 VAL 7 C 1
ATOM 16904 O O . VAL I 3 164 ? 190.952 175.357 205.727 1.00 87.07 167 VAL 7 O 1
ATOM 16908 N N . ILE I 3 165 ? 190.021 173.413 204.974 1.00 86.24 168 ILE 7 N 1
ATOM 16909 C CA . ILE I 3 165 ? 189.282 174.001 203.817 1.00 88.32 168 ILE 7 CA 1
ATOM 16910 C C . ILE I 3 165 ? 188.001 174.637 204.365 1.00 81.15 168 ILE 7 C 1
ATOM 16911 O O . ILE I 3 165 ? 187.180 173.914 204.945 1.00 85.71 168 ILE 7 O 1
ATOM 16916 N N . PHE I 3 166 ? 187.890 175.960 204.255 1.00 83.21 169 PHE 7 N 1
ATOM 16917 C CA . PHE I 3 166 ? 186.655 176.735 204.533 1.00 87.50 169 PHE 7 CA 1
ATOM 16918 C C . PHE I 3 166 ? 185.821 176.790 203.255 1.00 89.64 169 PHE 7 C 1
ATOM 16919 O O . PHE I 3 166 ? 186.357 176.473 202.173 1.00 96.92 169 PHE 7 O 1
ATOM 16927 N N . GLY I 3 167 ? 184.563 177.212 203.375 1.00 88.57 170 GLY 7 N 1
ATOM 16928 C CA . GLY I 3 167 ? 183.673 177.415 202.218 1.00 88.39 170 GLY 7 CA 1
ATOM 16929 C C . GLY I 3 167 ? 182.220 177.527 202.624 1.00 91.63 170 GLY 7 C 1
ATOM 16930 O O . GLY I 3 167 ? 181.916 177.386 203.826 1.00 94.94 170 GLY 7 O 1
ATOM 16931 N N . MET I 3 168 ? 181.355 177.774 201.641 1.00 92.36 171 MET 7 N 1
ATOM 16932 C CA . MET I 3 168 ? 179.890 177.908 201.834 1.00 90.62 171 MET 7 CA 1
ATOM 16933 C C . MET I 3 168 ? 179.282 176.515 201.945 1.00 85.48 171 MET 7 C 1
ATOM 16934 O O . MET I 3 168 ? 179.893 175.549 201.498 1.00 89.36 171 MET 7 O 1
ATOM 16939 N N . PRO I 3 169 ? 178.096 176.353 202.577 1.00 86.23 172 PRO 7 N 1
ATOM 16940 C CA . PRO I 3 169 ? 177.535 175.028 202.849 1.00 87.47 172 PRO 7 CA 1
ATOM 16941 C C . PRO I 3 169 ? 177.282 174.146 201.617 1.00 91.15 172 PRO 7 C 1
ATOM 16942 O O . PRO I 3 169 ? 177.424 172.944 201.740 1.00 92.48 172 PRO 7 O 1
ATOM 16946 N N . TYR I 3 170 ? 176.947 174.748 200.470 1.00 97.22 173 TYR 7 N 1
ATOM 16947 C CA . TYR I 3 170 ? 176.671 174.029 199.195 1.00 98.38 173 TYR 7 CA 1
ATOM 16948 C C . TYR I 3 170 ? 177.970 173.533 198.546 1.00 97.72 173 TYR 7 C 1
ATOM 16949 O O . TYR I 3 170 ? 177.871 172.908 197.478 1.00 103.10 173 TYR 7 O 1
ATOM 16958 N N . SER I 3 171 ? 179.132 173.812 199.147 1.00 97.64 174 SER 7 N 1
ATOM 16959 C CA . SER I 3 171 ? 180.446 173.236 198.758 1.00 101.51 174 SER 7 CA 1
ATOM 16960 C C . SER I 3 171 ? 180.587 171.812 199.312 1.00 103.27 174 SER 7 C 1
ATOM 16961 O O . SER I 3 171 ? 181.556 171.134 198.919 1.00 111.15 174 SER 7 O 1
ATOM 16964 N N . LYS I 3 172 ? 179.676 171.379 200.193 1.00 104.15 175 LYS 7 N 1
ATOM 16965 C CA . LYS I 3 172 ? 179.636 170.003 200.762 1.00 108.97 175 LYS 7 CA 1
ATOM 16966 C C . LYS I 3 172 ? 179.610 168.961 199.633 1.00 107.95 175 LYS 7 C 1
ATOM 16967 O O . LYS I 3 172 ? 180.308 167.924 199.768 1.00 115.81 175 LYS 7 O 1
ATOM 16973 N N . VAL I 3 173 ? 178.856 169.229 198.559 1.00 105.61 176 VAL 7 N 1
ATOM 16974 C CA . VAL I 3 173 ? 178.667 168.303 197.397 1.00 104.64 176 VAL 7 CA 1
ATOM 16975 C C . VAL I 3 173 ? 180.003 168.089 196.665 1.00 100.16 176 VAL 7 C 1
ATOM 16976 O O . VAL I 3 173 ? 180.154 167.024 196.025 1.00 101.36 176 VAL 7 O 1
ATOM 16980 N N . VAL I 3 174 ? 180.934 169.048 196.756 1.00 98.32 177 VAL 7 N 1
ATOM 16981 C CA . VAL I 3 174 ? 182.320 168.924 196.210 1.00 97.29 177 VAL 7 CA 1
ATOM 16982 C C . VAL I 3 174 ? 183.078 167.886 197.043 1.00 98.16 177 VAL 7 C 1
ATOM 16983 O O . VAL I 3 174 ? 183.881 167.138 196.455 1.00 101.62 177 VAL 7 O 1
ATOM 16987 N N . LEU I 3 175 ? 182.849 167.862 198.359 1.00 104.68 178 LEU 7 N 1
ATOM 16988 C CA . LEU I 3 175 ? 183.422 166.833 199.268 1.00 109.65 178 LEU 7 CA 1
ATOM 16989 C C . LEU I 3 175 ? 182.682 165.505 199.053 1.00 104.43 178 LEU 7 C 1
ATOM 16990 O O . LEU I 3 175 ? 183.342 164.461 199.167 1.00 105.42 178 LEU 7 O 1
ATOM 16995 N N . GLN I 3 176 ? 181.382 165.539 198.730 1.00 104.46 179 GLN 7 N 1
ATOM 16996 C CA . GLN I 3 176 ? 180.591 164.325 198.371 1.00 106.52 179 GLN 7 CA 1
ATOM 16997 C C . GLN I 3 176 ? 181.041 163.758 197.013 1.00 101.03 179 GLN 7 C 1
ATOM 16998 O O . GLN I 3 176 ? 180.886 162.537 196.822 1.00 93.41 179 GLN 7 O 1
ATOM 17004 N N . ALA I 3 177 ? 181.569 164.597 196.111 1.00 106.53 180 ALA 7 N 1
ATOM 17005 C CA . ALA I 3 177 ? 182.018 164.213 194.747 1.00 109.83 180 ALA 7 CA 1
ATOM 17006 C C . ALA I 3 177 ? 183.157 163.183 194.804 1.00 108.26 180 ALA 7 C 1
ATOM 17007 O O . ALA I 3 177 ? 183.131 162.245 193.984 1.00 107.02 180 ALA 7 O 1
ATOM 17009 N N . ASN I 3 178 ? 184.124 163.356 195.711 1.00 106.28 181 ASN 7 N 1
ATOM 17010 C CA . ASN I 3 178 ? 185.305 162.461 195.863 1.00 102.01 181 ASN 7 CA 1
ATOM 17011 C C . ASN I 3 178 ? 185.195 161.727 197.205 1.00 97.55 181 ASN 7 C 1
ATOM 17012 O O . ASN I 3 178 ? 185.307 162.394 198.248 1.00 101.57 181 ASN 7 O 1
ATOM 17017 N N . SER I 3 179 ? 184.980 160.407 197.170 1.00 94.24 182 SER 7 N 1
ATOM 17018 C CA . SER I 3 179 ? 184.746 159.535 198.356 1.00 92.06 182 SER 7 CA 1
ATOM 17019 C C . SER I 3 179 ? 186.019 159.408 199.205 1.00 84.39 182 SER 7 C 1
ATOM 17020 O O . SER I 3 179 ? 185.886 159.241 200.433 1.00 82.41 182 SER 7 O 1
ATOM 17023 N N . GLN I 3 180 ? 187.197 159.466 198.578 1.00 84.62 183 GLN 7 N 1
ATOM 17024 C CA . GLN I 3 180 ? 188.519 159.453 199.265 1.00 87.73 183 GLN 7 CA 1
ATOM 17025 C C . GLN I 3 180 ? 188.744 160.777 199.999 1.00 93.25 183 GLN 7 C 1
ATOM 17026 O O . GLN I 3 180 ? 189.176 160.730 201.173 1.00 100.31 183 GLN 7 O 1
ATOM 17032 N N . LEU I 3 181 ? 188.469 161.905 199.335 1.00 96.36 184 LEU 7 N 1
ATOM 17033 C CA . LEU I 3 181 ? 188.549 163.265 199.934 1.00 96.42 184 LEU 7 CA 1
ATOM 17034 C C . LEU I 3 181 ? 187.456 163.429 201.000 1.00 93.70 184 LEU 7 C 1
ATOM 17035 O O . LEU I 3 181 ? 187.709 164.150 201.970 1.00 96.99 184 LEU 7 O 1
ATOM 17040 N N . HIS I 3 182 ? 186.294 162.787 200.840 1.00 94.27 185 HIS 7 N 1
ATOM 17041 C CA . HIS I 3 182 ? 185.207 162.783 201.857 1.00 96.17 185 HIS 7 CA 1
ATOM 17042 C C . HIS I 3 182 ? 185.728 162.110 203.129 1.00 91.74 185 HIS 7 C 1
ATOM 17043 O O . HIS I 3 182 ? 185.682 162.753 204.195 1.00 93.47 185 HIS 7 O 1
ATOM 17050 N N . GLY I 3 183 ? 186.215 160.873 202.998 1.00 89.42 186 GLY 7 N 1
ATOM 17051 C CA . GLY I 3 183 ? 186.816 160.095 204.097 1.00 88.30 186 GLY 7 CA 1
ATOM 17052 C C . GLY I 3 183 ? 187.838 160.916 204.863 1.00 85.43 186 GLY 7 C 1
ATOM 17053 O O . GLY I 3 183 ? 187.761 160.935 206.106 1.00 84.83 186 GLY 7 O 1
ATOM 17054 N N . ARG I 3 184 ? 188.731 161.601 204.141 1.00 86.03 187 ARG 7 N 1
ATOM 17055 C CA . ARG I 3 184 ? 189.906 162.315 204.717 1.00 89.23 187 ARG 7 CA 1
ATOM 17056 C C . ARG I 3 184 ? 189.451 163.439 205.652 1.00 93.47 187 ARG 7 C 1
ATOM 17057 O O . ARG I 3 184 ? 190.070 163.582 206.726 1.00 96.29 187 ARG 7 O 1
ATOM 17065 N N . PHE I 3 185 ? 188.420 164.198 205.263 1.00 100.73 188 PHE 7 N 1
ATOM 17066 C CA . PHE I 3 185 ? 187.873 165.358 206.021 1.00 98.67 188 PHE 7 CA 1
ATOM 17067 C C . PHE I 3 185 ? 186.756 164.877 206.954 1.00 95.56 188 PHE 7 C 1
ATOM 17068 O O . PHE I 3 185 ? 185.561 165.070 206.648 1.00 95.13 188 PHE 7 O 1
ATOM 17076 N N . SER I 3 186 ? 187.156 164.262 208.070 1.00 93.37 189 SER 7 N 1
ATOM 17077 C CA . SER I 3 186 ? 186.263 163.621 209.070 1.00 94.10 189 SER 7 CA 1
ATOM 17078 C C . SER I 3 186 ? 185.581 164.691 209.926 1.00 93.43 189 SER 7 C 1
ATOM 17079 O O . SER I 3 186 ? 184.348 164.618 210.081 1.00 95.81 189 SER 7 O 1
ATOM 17082 N N . ILE I 3 187 ? 186.360 165.639 210.459 1.00 93.54 190 ILE 7 N 1
ATOM 17083 C CA . ILE I 3 187 ? 185.864 166.725 211.357 1.00 92.21 190 ILE 7 CA 1
ATOM 17084 C C . ILE I 3 187 ? 185.218 167.797 210.472 1.00 87.37 190 ILE 7 C 1
ATOM 17085 O O . ILE I 3 187 ? 185.946 168.455 209.700 1.00 89.55 190 ILE 7 O 1
ATOM 17090 N N . GLN I 3 188 ? 183.894 167.934 210.564 1.00 85.95 191 GLN 7 N 1
ATOM 17091 C CA . GLN I 3 188 ? 183.098 168.953 209.838 1.00 88.11 191 GLN 7 CA 1
ATOM 17092 C C . GLN I 3 188 ? 182.282 169.753 210.852 1.00 90.91 191 GLN 7 C 1
ATOM 17093 O O . GLN I 3 188 ? 181.457 169.139 211.555 1.00 98.16 191 GLN 7 O 1
ATOM 17099 N N . VAL I 3 189 ? 182.512 171.062 210.922 1.00 93.82 192 VAL 7 N 1
ATOM 17100 C CA . VAL I 3 189 ? 181.782 171.993 211.830 1.00 102.77 192 VAL 7 CA 1
ATOM 17101 C C . VAL I 3 189 ? 181.017 172.991 210.959 1.00 108.88 192 VAL 7 C 1
ATOM 17102 O O . VAL I 3 189 ? 181.520 173.340 209.872 1.00 113.14 192 VAL 7 O 1
ATOM 17106 N N . GLU I 3 190 ? 179.847 173.422 211.430 1.00 117.74 193 GLU 7 N 1
ATOM 17107 C CA . GLU I 3 190 ? 178.943 174.371 210.734 1.00 125.59 193 GLU 7 CA 1
ATOM 17108 C C . GLU I 3 190 ? 178.936 175.683 211.524 1.00 123.13 193 GLU 7 C 1
ATOM 17109 O O . GLU I 3 190 ? 178.289 175.724 212.590 1.00 127.96 193 GLU 7 O 1
ATOM 17115 N N . LEU I 3 191 ? 179.650 176.698 211.029 1.00 121.38 194 LEU 7 N 1
ATOM 17116 C CA . LEU I 3 191 ? 179.631 178.080 211.579 1.00 123.63 194 LEU 7 CA 1
ATOM 17117 C C . LEU I 3 191 ? 178.379 178.785 211.044 1.00 125.72 194 LEU 7 C 1
ATOM 17118 O O . LEU I 3 191 ? 178.500 179.521 210.045 1.00 128.62 194 LEU 7 O 1
ATOM 17123 N N . ARG I 3 192 ? 177.222 178.540 211.672 1.00 124.86 195 ARG 7 N 1
ATOM 17124 C CA . ARG I 3 192 ? 175.898 179.059 211.223 1.00 118.92 195 ARG 7 CA 1
ATOM 17125 C C . ARG I 3 192 ? 175.546 180.320 212.011 1.00 106.11 195 ARG 7 C 1
ATOM 17126 O O . ARG I 3 192 ? 176.033 180.511 213.124 1.00 105.93 195 ARG 7 O 1
ATOM 17134 N N . PRO I 3 193 ? 174.702 181.221 211.452 1.00 98.39 196 PRO 7 N 1
ATOM 17135 C CA . PRO I 3 193 ? 174.337 182.472 212.121 1.00 96.65 196 PRO 7 CA 1
ATOM 17136 C C . PRO I 3 193 ? 173.591 182.359 213.459 1.00 97.68 196 PRO 7 C 1
ATOM 17137 O O . PRO I 3 193 ? 173.264 181.262 213.875 1.00 100.79 196 PRO 7 O 1
ATOM 17141 N N . PHE I 3 194 ? 173.328 183.516 214.076 1.00 98.64 197 PHE 7 N 1
ATOM 17142 C CA . PHE I 3 194 ? 172.586 183.677 215.356 1.00 102.69 197 PHE 7 CA 1
ATOM 17143 C C . PHE I 3 194 ? 171.150 183.170 215.186 1.00 109.69 197 PHE 7 C 1
ATOM 17144 O O . PHE I 3 194 ? 170.586 183.299 214.078 1.00 110.29 197 PHE 7 O 1
ATOM 17152 N N . SER I 3 195 ? 170.582 182.627 216.268 1.00 113.22 198 SER 7 N 1
ATOM 17153 C CA . SER I 3 195 ? 169.430 181.688 216.243 1.00 112.47 198 SER 7 CA 1
ATOM 17154 C C . SER I 3 195 ? 168.129 182.389 216.642 1.00 109.76 198 SER 7 C 1
ATOM 17155 O O . SER I 3 195 ? 167.220 182.406 215.798 1.00 113.97 198 SER 7 O 1
ATOM 17158 N N . TYR I 3 196 ? 168.015 182.919 217.866 1.00 112.26 199 TYR 7 N 1
ATOM 17159 C CA . TYR I 3 196 ? 166.711 183.384 218.421 1.00 117.49 199 TYR 7 CA 1
ATOM 17160 C C . TYR I 3 196 ? 166.822 184.771 219.065 1.00 105.82 199 TYR 7 C 1
ATOM 17161 O O . TYR I 3 196 ? 167.931 185.298 219.258 1.00 100.05 199 TYR 7 O 1
ATOM 17170 N N . GLN I 3 197 ? 165.677 185.375 219.374 1.00 113.34 200 GLN 7 N 1
ATOM 17171 C CA . GLN I 3 197 ? 165.679 186.698 220.051 1.00 125.90 200 GLN 7 CA 1
ATOM 17172 C C . GLN I 3 197 ? 165.084 186.602 221.472 1.00 133.68 200 GLN 7 C 1
ATOM 17173 O O . GLN I 3 197 ? 165.432 187.442 222.322 1.00 135.21 200 GLN 7 O 1
ATOM 17179 N N . GLY I 3 198 ? 164.233 185.604 221.730 1.00 132.38 201 GLY 7 N 1
ATOM 17180 C CA . GLY I 3 198 ? 163.604 185.381 223.051 1.00 127.66 201 GLY 7 CA 1
ATOM 17181 C C . GLY I 3 198 ? 164.365 185.952 224.239 1.00 127.61 201 GLY 7 C 1
ATOM 17182 O O . GLY I 3 198 ? 163.715 186.160 225.285 1.00 134.31 201 GLY 7 O 1
ATOM 17183 N N . GLY I 3 199 ? 165.677 186.177 224.117 1.00 122.58 202 GLY 7 N 1
ATOM 17184 C CA . GLY I 3 199 ? 166.483 186.893 225.123 1.00 122.19 202 GLY 7 CA 1
ATOM 17185 C C . GLY I 3 199 ? 167.188 185.918 226.044 1.00 125.15 202 GLY 7 C 1
ATOM 17186 O O . GLY I 3 199 ? 166.685 184.789 226.211 1.00 125.17 202 GLY 7 O 1
ATOM 17187 N N . ARG I 3 200 ? 168.325 186.344 226.599 1.00 132.88 203 ARG 7 N 1
ATOM 17188 C CA . ARG I 3 200 ? 169.229 185.544 227.471 1.00 140.34 203 ARG 7 CA 1
ATOM 17189 C C . ARG I 3 200 ? 169.812 184.383 226.651 1.00 132.49 203 ARG 7 C 1
ATOM 17190 O O . ARG I 3 200 ? 170.111 183.327 227.245 1.00 137.25 203 ARG 7 O 1
ATOM 17198 N N . GLY I 3 201 ? 169.969 184.588 225.337 1.00 121.44 204 GLY 7 N 1
ATOM 17199 C CA . GLY I 3 201 ? 170.658 183.674 224.410 1.00 118.82 204 GLY 7 CA 1
ATOM 17200 C C . GLY I 3 201 ? 172.060 184.176 224.127 1.00 121.01 204 GLY 7 C 1
ATOM 17201 O O . GLY I 3 201 ? 172.502 185.109 224.827 1.00 122.30 204 GLY 7 O 1
ATOM 17202 N N . VAL I 3 202 ? 172.732 183.591 223.132 1.00 121.80 205 VAL 7 N 1
ATOM 17203 C CA . VAL I 3 202 ? 174.119 183.971 222.728 1.00 117.88 205 VAL 7 CA 1
ATOM 17204 C C . VAL I 3 202 ? 174.086 185.358 222.068 1.00 107.84 205 VAL 7 C 1
ATOM 17205 O O . VAL I 3 202 ? 175.087 186.087 222.213 1.00 111.53 205 VAL 7 O 1
ATOM 17209 N N . PHE I 3 203 ? 172.987 185.711 221.390 1.00 97.87 206 PHE 7 N 1
ATOM 17210 C CA . PHE I 3 203 ? 172.822 187.004 220.675 1.00 101.36 206 PHE 7 CA 1
ATOM 17211 C C . PHE I 3 203 ? 172.872 188.168 221.672 1.00 110.96 206 PHE 7 C 1
ATOM 17212 O O . PHE I 3 203 ? 173.500 189.191 221.335 1.00 120.58 206 PHE 7 O 1
ATOM 17220 N N . LYS I 3 204 ? 172.243 188.025 222.846 1.00 114.18 207 LYS 7 N 1
ATOM 17221 C CA . LYS I 3 204 ? 172.150 189.106 223.868 1.00 117.50 207 LYS 7 CA 1
ATOM 17222 C C . LYS I 3 204 ? 173.549 189.434 224.398 1.00 116.69 207 LYS 7 C 1
ATOM 17223 O O . LYS I 3 204 ? 173.937 190.622 224.342 1.00 122.60 207 LYS 7 O 1
ATOM 17229 N N . THR I 3 205 ? 174.284 188.418 224.862 1.00 115.84 208 THR 7 N 1
ATOM 17230 C CA . THR I 3 205 ? 175.632 188.567 225.483 1.00 117.20 208 THR 7 CA 1
ATOM 17231 C C . THR I 3 205 ? 176.622 189.024 224.403 1.00 112.01 208 THR 7 C 1
ATOM 17232 O O . THR I 3 205 ? 177.566 189.762 224.750 1.00 114.41 208 THR 7 O 1
ATOM 17236 N N . PHE I 3 206 ? 176.417 188.592 223.153 1.00 110.77 209 PHE 7 N 1
ATOM 17237 C CA . PHE I 3 206 ? 177.221 189.025 221.980 1.00 109.58 209 PHE 7 CA 1
ATOM 17238 C C . PHE I 3 206 ? 177.061 190.536 221.794 1.00 103.56 209 PHE 7 C 1
ATOM 17239 O O . PHE I 3 206 ? 178.092 191.219 221.653 1.00 108.46 209 PHE 7 O 1
ATOM 17247 N N . LEU I 3 207 ? 175.819 191.031 221.783 1.00 103.32 210 LEU 7 N 1
ATOM 17248 C CA . LEU I 3 207 ? 175.523 192.486 221.662 1.00 109.97 210 LEU 7 CA 1
ATOM 17249 C C . LEU I 3 207 ? 175.971 193.213 222.937 1.00 117.20 210 LEU 7 C 1
ATOM 17250 O O . LEU I 3 207 ? 176.309 194.405 222.827 1.00 121.64 210 LEU 7 O 1
ATOM 17255 N N . GLU I 3 208 ? 175.981 192.527 224.088 1.00 122.95 211 GLU 7 N 1
ATOM 17256 C CA . GLU I 3 208 ? 176.460 193.081 225.388 1.00 128.51 211 GLU 7 CA 1
ATOM 17257 C C . GLU I 3 208 ? 177.965 193.384 225.300 1.00 128.84 211 GLU 7 C 1
ATOM 17258 O O . GLU I 3 208 ? 178.362 194.493 225.716 1.00 130.65 211 GLU 7 O 1
ATOM 17264 N N . TYR I 3 209 ? 178.769 192.445 224.782 1.00 126.62 212 TYR 7 N 1
ATOM 17265 C CA . TYR I 3 209 ? 180.249 192.574 224.656 1.00 120.30 212 TYR 7 CA 1
ATOM 17266 C C . TYR I 3 209 ? 180.626 193.483 223.479 1.00 113.70 212 TYR 7 C 1
ATOM 17267 O O . TYR I 3 209 ? 181.689 194.130 223.551 1.00 113.37 212 TYR 7 O 1
ATOM 17276 N N . LEU I 3 210 ? 179.809 193.512 222.425 1.00 110.38 213 LEU 7 N 1
ATOM 17277 C CA . LEU I 3 210 ? 179.982 194.450 221.286 1.00 111.31 213 LEU 7 CA 1
ATOM 17278 C C . LEU I 3 210 ? 179.622 195.865 221.754 1.00 108.97 213 LEU 7 C 1
ATOM 17279 O O . LEU I 3 210 ? 180.327 196.798 221.339 1.00 113.64 213 LEU 7 O 1
ATOM 17284 N N . ASP I 3 211 ? 178.591 196.014 222.596 1.00 116.57 214 ASP 7 N 1
ATOM 17285 C CA . ASP I 3 211 ? 178.226 197.303 223.253 1.00 126.11 214 ASP 7 CA 1
ATOM 17286 C C . ASP I 3 211 ? 179.431 197.817 224.051 1.00 124.21 214 ASP 7 C 1
ATOM 17287 O O . ASP I 3 211 ? 179.712 199.029 223.968 1.00 119.69 214 ASP 7 O 1
ATOM 17292 N N . LYS I 3 212 ? 180.105 196.930 224.792 1.00 133.11 215 LYS 7 N 1
ATOM 17293 C CA . LYS I 3 212 ? 181.349 197.243 225.551 1.00 138.86 215 LYS 7 CA 1
ATOM 17294 C C . LYS I 3 212 ? 182.440 197.724 224.583 1.00 134.04 215 LYS 7 C 1
ATOM 17295 O O . LYS I 3 212 ? 183.052 198.772 224.864 1.00 128.86 215 LYS 7 O 1
ATOM 17301 N N . ALA I 3 213 ? 182.650 196.998 223.479 1.00 136.14 216 ALA 7 N 1
ATOM 17302 C CA . ALA I 3 213 ? 183.793 197.170 222.549 1.00 135.14 216 ALA 7 CA 1
ATOM 17303 C C . ALA I 3 213 ? 183.649 198.436 221.691 1.00 133.55 216 ALA 7 C 1
ATOM 17304 O O . ALA I 3 213 ? 184.683 198.872 221.148 1.00 133.09 216 ALA 7 O 1
ATOM 17306 N N . LEU I 3 214 ? 182.440 199.000 221.552 1.00 137.58 217 LEU 7 N 1
ATOM 17307 C CA . LEU I 3 214 ? 182.199 200.211 220.717 1.00 137.07 217 LEU 7 CA 1
ATOM 17308 C C . LEU I 3 214 ? 182.936 201.397 221.332 1.00 134.83 217 LEU 7 C 1
ATOM 17309 O O . LEU I 3 214 ? 183.060 201.488 222.552 1.00 141.58 217 LEU 7 O 1
ATOM 17314 N N . PRO I 3 215 ? 183.443 202.340 220.504 1.00 132.80 218 PRO 7 N 1
ATOM 17315 C CA . PRO I 3 215 ? 184.310 203.418 220.989 1.00 138.07 218 PRO 7 CA 1
ATOM 17316 C C . PRO I 3 215 ? 183.624 204.565 221.751 1.00 143.93 218 PRO 7 C 1
ATOM 17317 O O . PRO I 3 215 ? 184.327 205.469 222.168 1.00 144.56 218 PRO 7 O 1
ATOM 17321 N N . PHE I 3 216 ? 182.298 204.511 221.920 1.00 153.49 219 PHE 7 N 1
ATOM 17322 C CA . PHE I 3 216 ? 181.529 205.434 222.797 1.00 162.37 219 PHE 7 CA 1
ATOM 17323 C C . PHE I 3 216 ? 181.824 205.073 224.256 1.00 174.96 219 PHE 7 C 1
ATOM 17324 O O . PHE I 3 216 ? 182.179 203.910 224.545 1.00 175.74 219 PHE 7 O 1
ATOM 17332 N N . GLU I 3 217 ? 181.652 206.052 225.146 1.00 187.54 220 GLU 7 N 1
ATOM 17333 C CA . GLU I 3 217 ? 182.281 206.090 226.496 1.00 193.00 220 GLU 7 CA 1
ATOM 17334 C C . GLU I 3 217 ? 181.295 205.646 227.586 1.00 193.16 220 GLU 7 C 1
ATOM 17335 O O . GLU I 3 217 ? 181.782 205.173 228.635 1.00 193.30 220 GLU 7 O 1
ATOM 17341 N N . LYS I 3 218 ? 179.981 205.773 227.358 1.00 190.72 221 LYS 7 N 1
ATOM 17342 C CA . LYS I 3 218 ? 178.955 205.770 228.439 1.00 190.00 221 LYS 7 CA 1
ATOM 17343 C C . LYS I 3 218 ? 177.985 204.587 228.277 1.00 184.57 221 LYS 7 C 1
ATOM 17344 O O . LYS I 3 218 ? 177.753 203.893 229.288 1.00 187.07 221 LYS 7 O 1
ATOM 17350 N N . GLN I 3 219 ? 177.458 204.360 227.069 1.00 179.44 222 GLN 7 N 1
ATOM 17351 C CA . GLN I 3 219 ? 176.548 203.235 226.700 1.00 180.05 222 GLN 7 CA 1
ATOM 17352 C C . GLN I 3 219 ? 176.344 203.317 225.181 1.00 183.12 222 GLN 7 C 1
ATOM 17353 O O . GLN I 3 219 ? 176.710 204.364 224.618 1.00 188.41 222 GLN 7 O 1
ATOM 17359 N N . ALA I 3 220 ? 175.858 202.253 224.530 1.00 183.06 223 ALA 7 N 1
ATOM 17360 C CA . ALA I 3 220 ? 175.365 202.288 223.127 1.00 181.33 223 ALA 7 CA 1
ATOM 17361 C C . ALA I 3 220 ? 173.915 201.786 223.021 1.00 170.94 223 ALA 7 C 1
ATOM 17362 O O . ALA I 3 220 ? 173.333 201.927 221.925 1.00 170.37 223 ALA 7 O 1
ATOM 17364 N N . GLY I 3 221 ? 173.354 201.217 224.097 1.00 158.86 224 GLY 7 N 1
ATOM 17365 C CA . GLY I 3 221 ? 171.912 200.945 224.251 1.00 151.70 224 GLY 7 CA 1
ATOM 17366 C C . GLY I 3 221 ? 171.524 199.579 223.713 1.00 148.00 224 GLY 7 C 1
ATOM 17367 O O . GLY I 3 221 ? 170.323 199.249 223.777 1.00 150.52 224 GLY 7 O 1
ATOM 17368 N N . LEU I 3 222 ? 172.498 198.804 223.218 1.00 142.74 225 LEU 7 N 1
ATOM 17369 C CA . LEU I 3 222 ? 172.283 197.469 222.596 1.00 138.30 225 LEU 7 CA 1
ATOM 17370 C C . LEU I 3 222 ? 171.891 196.455 223.673 1.00 133.95 225 LEU 7 C 1
ATOM 17371 O O . LEU I 3 222 ? 172.168 196.708 224.864 1.00 134.54 225 LEU 7 O 1
ATOM 17376 N N . ALA I 3 223 ? 171.280 195.346 223.247 1.00 136.02 226 ALA 7 N 1
ATOM 17377 C CA . ALA I 3 223 ? 170.953 194.154 224.065 1.00 140.92 226 ALA 7 CA 1
ATOM 17378 C C . ALA I 3 223 ? 169.946 194.503 225.171 1.00 139.74 226 ALA 7 C 1
ATOM 17379 O O . ALA I 3 223 ? 170.046 193.909 226.267 1.00 143.58 226 ALA 7 O 1
ATOM 17381 N N . ASN I 3 224 ? 169.012 195.422 224.896 1.00 134.82 227 ASN 7 N 1
ATOM 17382 C CA . ASN I 3 224 ? 167.802 195.662 225.730 1.00 133.75 227 ASN 7 CA 1
ATOM 17383 C C . ASN I 3 224 ? 166.572 195.157 224.967 1.00 132.55 227 ASN 7 C 1
ATOM 17384 O O . ASN I 3 224 ? 166.679 194.916 223.744 1.00 134.82 227 ASN 7 O 1
ATOM 17389 N N . GLU I 3 225 ? 165.458 195.010 225.690 1.00 132.46 228 GLU 7 N 1
ATOM 17390 C CA . GLU I 3 225 ? 164.141 194.501 225.217 1.00 135.36 228 GLU 7 CA 1
ATOM 17391 C C . GLU I 3 225 ? 163.860 195.037 223.807 1.00 130.06 228 GLU 7 C 1
ATOM 17392 O O . GLU I 3 225 ? 163.757 194.212 222.876 1.00 129.76 228 GLU 7 O 1
ATOM 17398 N N . SER I 3 226 ? 163.763 196.363 223.664 1.00 123.75 229 SER 7 N 1
ATOM 17399 C CA . SER I 3 226 ? 163.279 197.059 222.441 1.00 119.90 229 SER 7 CA 1
ATOM 17400 C C . SER I 3 226 ? 164.286 196.889 221.299 1.00 116.80 229 SER 7 C 1
ATOM 17401 O O . SER I 3 226 ? 163.892 196.334 220.258 1.00 116.36 229 SER 7 O 1
ATOM 17404 N N . LEU I 3 227 ? 165.538 197.316 221.507 1.00 119.41 230 LEU 7 N 1
ATOM 17405 C CA . LEU I 3 227 ? 166.547 197.512 220.426 1.00 119.85 230 LEU 7 CA 1
ATOM 17406 C C . LEU I 3 227 ? 167.047 196.165 219.882 1.00 110.91 230 LEU 7 C 1
ATOM 17407 O O . LEU I 3 227 ? 167.284 196.096 218.659 1.00 114.33 230 LEU 7 O 1
ATOM 17412 N N . GLN I 3 228 ? 167.207 195.147 220.736 1.00 103.57 231 GLN 7 N 1
ATOM 17413 C CA . GLN I 3 228 ? 167.633 193.776 220.331 1.00 101.17 231 GLN 7 CA 1
ATOM 17414 C C . GLN I 3 228 ? 166.601 193.172 219.370 1.00 96.46 231 GLN 7 C 1
ATOM 17415 O O . GLN I 3 228 ? 167.023 192.500 218.409 1.00 97.39 231 GLN 7 O 1
ATOM 17421 N N . LYS I 3 229 ? 165.308 193.401 219.622 1.00 99.98 232 LYS 7 N 1
ATOM 17422 C CA . LYS I 3 229 ? 164.190 192.899 218.774 1.00 108.20 232 LYS 7 CA 1
ATOM 17423 C C . LYS I 3 229 ? 164.270 193.569 217.396 1.00 104.11 232 LYS 7 C 1
ATOM 17424 O O . LYS I 3 229 ? 164.151 192.852 216.380 1.00 105.00 232 LYS 7 O 1
ATOM 17430 N N . LYS I 3 230 ? 164.484 194.887 217.375 1.00 102.71 233 LYS 7 N 1
ATOM 17431 C CA . LYS I 3 230 ? 164.617 195.702 216.138 1.00 105.73 233 LYS 7 CA 1
ATOM 17432 C C . LYS I 3 230 ? 165.888 195.274 215.391 1.00 105.52 233 LYS 7 C 1
ATOM 17433 O O . LYS I 3 230 ? 165.842 195.230 214.143 1.00 109.50 233 LYS 7 O 1
ATOM 17439 N N . LEU I 3 231 ? 166.967 194.951 216.122 1.00 106.80 234 LEU 7 N 1
ATOM 17440 C CA . LEU I 3 231 ? 168.299 194.579 215.556 1.00 103.36 234 LEU 7 CA 1
ATOM 17441 C C . LEU I 3 231 ? 168.220 193.229 214.838 1.00 94.15 234 LEU 7 C 1
ATOM 17442 O O . LEU I 3 231 ? 168.724 193.141 213.705 1.00 95.05 234 LEU 7 O 1
ATOM 17447 N N . TYR I 3 232 ? 167.634 192.218 215.480 1.00 89.58 235 TYR 7 N 1
ATOM 17448 C CA . TYR I 3 232 ? 167.430 190.871 214.888 1.00 86.54 235 TYR 7 CA 1
ATOM 17449 C C . TYR I 3 232 ? 166.454 190.981 213.712 1.00 85.39 235 TYR 7 C 1
ATOM 17450 O O . TYR I 3 232 ? 166.650 190.270 212.717 1.00 86.00 235 TYR 7 O 1
ATOM 17459 N N . ALA I 3 233 ? 165.427 191.827 213.832 1.00 94.48 236 ALA 7 N 1
ATOM 17460 C CA . ALA I 3 233 ? 164.400 192.044 212.784 1.00 104.63 236 ALA 7 CA 1
ATOM 17461 C C . ALA I 3 233 ? 165.059 192.609 211.518 1.00 106.89 236 ALA 7 C 1
ATOM 17462 O O . ALA I 3 233 ? 164.609 192.235 210.418 1.00 105.69 236 ALA 7 O 1
ATOM 17464 N N . PHE I 3 234 ? 166.081 193.464 211.666 1.00 112.68 237 PHE 7 N 1
ATOM 17465 C CA . PHE I 3 234 ? 166.844 194.070 210.539 1.00 115.19 237 PHE 7 CA 1
ATOM 17466 C C . PHE I 3 234 ? 167.756 193.020 209.897 1.00 113.55 237 PHE 7 C 1
ATOM 17467 O O . PHE I 3 234 ? 167.633 192.764 208.687 1.00 114.32 237 PHE 7 O 1
ATOM 17475 N N . SER I 3 235 ? 168.665 192.461 210.696 1.00 117.07 238 SER 7 N 1
ATOM 17476 C CA . SER I 3 235 ? 169.654 191.428 210.299 1.00 117.30 238 SER 7 CA 1
ATOM 17477 C C . SER I 3 235 ? 169.322 190.128 211.026 1.00 118.37 238 SER 7 C 1
ATOM 17478 O O . SER I 3 235 ? 169.540 190.086 212.254 1.00 126.91 238 SER 7 O 1
ATOM 17481 N N . GLN I 3 236 ? 168.814 189.125 210.302 1.00 116.77 239 GLN 7 N 1
ATOM 17482 C CA . GLN I 3 236 ? 168.291 187.862 210.893 1.00 124.06 239 GLN 7 CA 1
ATOM 17483 C C . GLN I 3 236 ? 169.394 187.253 211.769 1.00 123.22 239 GLN 7 C 1
ATOM 17484 O O . GLN I 3 236 ? 169.290 187.373 213.002 1.00 127.86 239 GLN 7 O 1
ATOM 17490 N N . GLY I 3 237 ? 170.416 186.654 211.157 1.00 113.70 240 GLY 7 N 1
ATOM 17491 C CA . GLY I 3 237 ? 171.669 186.274 211.836 1.00 109.99 240 GLY 7 CA 1
ATOM 17492 C C . GLY I 3 237 ? 172.896 186.894 211.187 1.00 108.05 240 GLY 7 C 1
ATOM 17493 O O . GLY I 3 237 ? 173.926 186.999 211.884 1.00 109.05 240 GLY 7 O 1
ATOM 17494 N N . ASN I 3 238 ? 172.793 187.300 209.915 1.00 108.21 241 ASN 7 N 1
ATOM 17495 C CA . ASN I 3 238 ? 173.932 187.713 209.054 1.00 108.33 241 ASN 7 CA 1
ATOM 17496 C C . ASN I 3 238 ? 174.790 188.708 209.844 1.00 107.36 241 ASN 7 C 1
ATOM 17497 O O . ASN I 3 238 ? 174.345 189.856 210.029 1.00 111.94 241 ASN 7 O 1
ATOM 17502 N N . MET I 3 239 ? 175.940 188.242 210.341 1.00 104.84 242 MET 7 N 1
ATOM 17503 C CA . MET I 3 239 ? 176.922 189.022 211.142 1.00 102.44 242 MET 7 CA 1
ATOM 17504 C C . MET I 3 239 ? 177.329 190.294 210.381 1.00 101.49 242 MET 7 C 1
ATOM 17505 O O . MET I 3 239 ? 177.414 191.367 211.028 1.00 107.13 242 MET 7 O 1
ATOM 17510 N N . ARG I 3 240 ? 177.552 190.188 209.066 1.00 101.89 243 ARG 7 N 1
ATOM 17511 C CA . ARG I 3 240 ? 178.086 191.295 208.227 1.00 106.67 243 ARG 7 CA 1
ATOM 17512 C C . ARG I 3 240 ? 177.075 192.443 208.157 1.00 104.29 243 ARG 7 C 1
ATOM 17513 O O . ARG I 3 240 ? 177.510 193.594 208.318 1.00 114.66 243 ARG 7 O 1
ATOM 17521 N N . SER I 3 241 ? 175.794 192.151 207.906 1.00 99.10 244 SER 7 N 1
ATOM 17522 C CA . SER I 3 241 ? 174.716 193.170 207.764 1.00 99.84 244 SER 7 CA 1
ATOM 17523 C C . SER I 3 241 ? 174.431 193.838 209.115 1.00 96.03 244 SER 7 C 1
ATOM 17524 O O . SER I 3 241 ? 174.151 195.055 209.122 1.00 96.24 244 SER 7 O 1
ATOM 17527 N N . LEU I 3 242 ? 174.496 193.067 210.206 1.00 99.24 245 LEU 7 N 1
ATOM 17528 C CA . LEU I 3 242 ? 174.426 193.581 211.602 1.00 102.56 245 LEU 7 CA 1
ATOM 17529 C C . LEU I 3 242 ? 175.604 194.528 211.849 1.00 100.51 245 LEU 7 C 1
ATOM 17530 O O . LEU I 3 242 ? 175.345 195.675 212.255 1.00 106.87 245 LEU 7 O 1
ATOM 17535 N N . ARG I 3 243 ? 176.838 194.064 211.617 1.00 97.92 246 ARG 7 N 1
ATOM 17536 C CA . ARG I 3 243 ? 178.074 194.858 211.875 1.00 95.56 246 ARG 7 CA 1
ATOM 17537 C C . ARG I 3 243 ? 178.114 196.100 210.979 1.00 91.83 246 ARG 7 C 1
ATOM 17538 O O . ARG I 3 243 ? 178.600 197.140 211.464 1.00 98.02 246 ARG 7 O 1
ATOM 17546 N N . ASN I 3 244 ? 177.624 195.998 209.739 1.00 91.47 247 ASN 7 N 1
ATOM 17547 C CA . ASN I 3 244 ? 177.519 197.131 208.779 1.00 93.75 247 ASN 7 CA 1
ATOM 17548 C C . ASN I 3 244 ? 176.582 198.194 209.365 1.00 91.14 247 ASN 7 C 1
ATOM 17549 O O . ASN I 3 244 ? 177.015 199.360 209.460 1.00 95.88 247 ASN 7 O 1
ATOM 17554 N N . LEU I 3 245 ? 175.368 197.803 209.770 1.00 90.82 248 LEU 7 N 1
ATOM 17555 C CA . LEU I 3 245 ? 174.359 198.713 210.387 1.00 93.43 248 LEU 7 CA 1
ATOM 17556 C C . LEU I 3 245 ? 174.965 199.400 211.618 1.00 92.77 248 LEU 7 C 1
ATOM 17557 O O . LEU I 3 245 ? 174.845 200.638 211.709 1.00 100.55 248 LEU 7 O 1
ATOM 17562 N N . ILE I 3 246 ? 175.577 198.629 212.524 1.00 91.76 249 ILE 7 N 1
ATOM 17563 C CA . ILE I 3 246 ? 176.221 199.136 213.776 1.00 91.90 249 ILE 7 CA 1
ATOM 17564 C C . ILE I 3 246 ? 177.349 200.102 213.397 1.00 89.79 249 ILE 7 C 1
ATOM 17565 O O . ILE I 3 246 ? 177.442 201.169 214.041 1.00 95.39 249 ILE 7 O 1
ATOM 17570 N N . TYR I 3 247 ? 178.152 199.755 212.386 1.00 91.45 250 TYR 7 N 1
ATOM 17571 C CA . TYR I 3 247 ? 179.293 200.580 211.907 1.00 92.31 250 TYR 7 CA 1
ATOM 17572 C C . TYR I 3 247 ? 178.773 201.910 211.355 1.00 90.18 250 TYR 7 C 1
ATOM 17573 O O . TYR I 3 247 ? 179.300 202.955 211.772 1.00 97.29 250 TYR 7 O 1
ATOM 17582 N N . GLN I 3 248 ? 177.782 201.870 210.459 1.00 89.99 251 GLN 7 N 1
ATOM 17583 C CA . GLN I 3 248 ? 177.214 203.081 209.803 1.00 91.28 251 GLN 7 CA 1
ATOM 17584 C C . GLN I 3 248 ? 176.545 203.969 210.856 1.00 91.76 251 GLN 7 C 1
ATOM 17585 O O . GLN I 3 248 ? 176.705 205.197 210.763 1.00 100.20 251 GLN 7 O 1
ATOM 17591 N N . ALA I 3 249 ? 175.827 203.371 211.811 1.00 91.09 252 ALA 7 N 1
ATOM 17592 C CA . ALA I 3 249 ? 175.171 204.078 212.936 1.00 96.69 252 ALA 7 CA 1
ATOM 17593 C C . ALA I 3 249 ? 176.229 204.730 213.836 1.00 98.50 252 ALA 7 C 1
ATOM 17594 O O . ALA I 3 249 ? 176.005 205.889 214.247 1.00 103.04 252 ALA 7 O 1
ATOM 17596 N N . SER I 3 250 ? 177.329 204.024 214.131 1.00 99.12 253 SER 7 N 1
ATOM 17597 C CA . SER I 3 250 ? 178.432 204.523 215.000 1.00 100.42 253 SER 7 CA 1
ATOM 17598 C C . SER I 3 250 ? 179.046 205.779 214.371 1.00 96.09 253 SER 7 C 1
ATOM 17599 O O . SER I 3 250 ? 179.032 206.847 215.024 1.00 101.84 253 SER 7 O 1
ATOM 17602 N N . ILE I 3 251 ? 179.518 205.665 213.130 1.00 97.80 254 ILE 7 N 1
ATOM 17603 C CA . ILE I 3 251 ? 180.198 206.774 212.392 1.00 107.58 254 ILE 7 CA 1
ATOM 17604 C C . ILE I 3 251 ? 179.205 207.903 212.095 1.00 111.07 254 ILE 7 C 1
ATOM 17605 O O . ILE I 3 251 ? 179.680 209.026 211.846 1.00 117.31 254 ILE 7 O 1
ATOM 17610 N N . GLU I 3 252 ? 177.896 207.628 212.109 1.00 117.89 255 GLU 7 N 1
ATOM 17611 C CA . GLU I 3 252 ? 176.845 208.680 212.018 1.00 127.06 255 GLU 7 CA 1
ATOM 17612 C C . GLU I 3 252 ? 176.795 209.450 213.346 1.00 120.51 255 GLU 7 C 1
ATOM 17613 O O . GLU I 3 252 ? 176.757 210.693 213.298 1.00 118.76 255 GLU 7 O 1
ATOM 17619 N N . ALA I 3 253 ? 176.813 208.739 214.479 1.00 119.26 256 ALA 7 N 1
ATOM 17620 C CA . ALA I 3 253 ? 176.812 209.321 215.844 1.00 121.09 256 ALA 7 CA 1
ATOM 17621 C C . ALA I 3 253 ? 178.148 210.021 216.134 1.00 121.59 256 ALA 7 C 1
ATOM 17622 O O . ALA I 3 253 ? 178.151 210.918 216.996 1.00 131.61 256 ALA 7 O 1
ATOM 17624 N N . ILE I 3 254 ? 179.239 209.638 215.459 1.00 117.70 257 ILE 7 N 1
ATOM 17625 C CA . ILE I 3 254 ? 180.567 210.316 215.594 1.00 117.48 257 ILE 7 CA 1
ATOM 17626 C C . ILE I 3 254 ? 180.565 211.619 214.782 1.00 121.70 257 ILE 7 C 1
ATOM 17627 O O . ILE I 3 254 ? 181.166 212.598 215.268 1.00 124.52 257 ILE 7 O 1
ATOM 17632 N N . ASP I 3 255 ? 179.927 211.635 213.604 1.00 129.28 258 ASP 7 N 1
ATOM 17633 C CA . ASP I 3 255 ? 179.934 212.790 212.660 1.00 136.83 258 ASP 7 CA 1
ATOM 17634 C C . ASP I 3 255 ? 179.326 214.011 213.362 1.00 134.83 258 ASP 7 C 1
ATOM 17635 O O . ASP I 3 255 ? 180.073 214.986 213.584 1.00 135.76 258 ASP 7 O 1
ATOM 17640 N N . ASN I 3 256 ? 178.036 213.948 213.712 1.00 134.12 259 ASN 7 N 1
ATOM 17641 C CA . ASN I 3 256 ? 177.331 214.991 214.508 1.00 137.05 259 ASN 7 CA 1
ATOM 17642 C C . ASN I 3 256 ? 177.564 214.668 215.987 1.00 131.57 259 ASN 7 C 1
ATOM 17643 O O . ASN I 3 256 ? 177.008 213.659 216.458 1.00 129.51 259 ASN 7 O 1
ATOM 17648 N N . GLN I 3 257 ? 178.373 215.487 216.672 1.00 134.62 260 GLN 7 N 1
ATOM 17649 C CA . GLN I 3 257 ? 178.894 215.215 218.042 1.00 138.51 260 GLN 7 CA 1
ATOM 17650 C C . GLN I 3 257 ? 177.723 214.829 218.950 1.00 138.89 260 GLN 7 C 1
ATOM 17651 O O . GLN I 3 257 ? 176.900 215.712 219.260 1.00 142.30 260 GLN 7 O 1
ATOM 17657 N N . HIS I 3 258 ? 177.652 213.548 219.331 1.00 142.64 261 HIS 7 N 1
ATOM 17658 C CA . HIS I 3 258 ? 176.535 212.939 220.102 1.00 147.67 261 HIS 7 CA 1
ATOM 17659 C C . HIS I 3 258 ? 177.054 212.279 221.382 1.00 153.44 261 HIS 7 C 1
ATOM 17660 O O . HIS I 3 258 ? 178.283 212.119 221.531 1.00 152.40 261 HIS 7 O 1
ATOM 17667 N N . GLU I 3 259 ? 176.115 211.905 222.254 1.00 166.79 262 GLU 7 N 1
ATOM 17668 C CA . GLU I 3 259 ? 176.344 211.177 223.531 1.00 174.70 262 GLU 7 CA 1
ATOM 17669 C C . GLU I 3 259 ? 176.779 209.741 223.214 1.00 169.18 262 GLU 7 C 1
ATOM 17670 O O . GLU I 3 259 ? 177.837 209.304 223.712 1.00 159.40 262 GLU 7 O 1
ATOM 17676 N N . THR I 3 260 ? 175.973 209.057 222.398 1.00 168.59 263 THR 7 N 1
ATOM 17677 C CA . THR I 3 260 ? 176.030 207.598 222.126 1.00 164.19 263 THR 7 CA 1
ATOM 17678 C C . THR I 3 260 ? 175.294 207.309 220.810 1.00 163.83 263 THR 7 C 1
ATOM 17679 O O . THR I 3 260 ? 174.862 208.280 220.151 1.00 167.78 263 THR 7 O 1
ATOM 17683 N N . ILE I 3 261 ? 175.160 206.030 220.444 1.00 158.35 264 ILE 7 N 1
ATOM 17684 C CA . ILE I 3 261 ? 174.242 205.564 219.362 1.00 155.51 264 ILE 7 CA 1
ATOM 17685 C C . ILE I 3 261 ? 172.814 205.616 219.916 1.00 153.94 264 ILE 7 C 1
ATOM 17686 O O . ILE I 3 261 ? 172.543 204.899 220.900 1.00 157.40 264 ILE 7 O 1
ATOM 17691 N N . THR I 3 262 ? 171.951 206.435 219.306 1.00 153.54 265 THR 7 N 1
ATOM 17692 C CA . THR I 3 262 ? 170.536 206.659 219.711 1.00 156.05 265 THR 7 CA 1
ATOM 17693 C C . THR I 3 262 ? 169.617 206.236 218.557 1.00 147.80 265 THR 7 C 1
ATOM 17694 O O . THR I 3 262 ? 170.143 205.762 217.534 1.00 145.70 265 THR 7 O 1
ATOM 17698 N N . GLU I 3 263 ? 168.303 206.430 218.714 1.00 148.62 266 GLU 7 N 1
ATOM 17699 C CA . GLU I 3 263 ? 167.259 206.130 217.693 1.00 151.89 266 GLU 7 CA 1
ATOM 17700 C C . GLU I 3 263 ? 167.011 207.394 216.852 1.00 152.10 266 GLU 7 C 1
ATOM 17701 O O . GLU I 3 263 ? 165.839 207.713 216.570 1.00 155.94 266 GLU 7 O 1
ATOM 17707 N N . GLU I 3 264 ? 168.098 208.075 216.469 1.00 152.17 267 GLU 7 N 1
ATOM 17708 C CA . GLU I 3 264 ? 168.146 209.319 215.653 1.00 157.83 267 GLU 7 CA 1
ATOM 17709 C C . GLU I 3 264 ? 168.875 208.997 214.342 1.00 157.73 267 GLU 7 C 1
ATOM 17710 O O . GLU I 3 264 ? 168.330 209.311 213.265 1.00 157.78 267 GLU 7 O 1
ATOM 17716 N N . ASP I 3 265 ? 170.069 208.400 214.457 1.00 158.15 268 ASP 7 N 1
ATOM 17717 C CA . ASP I 3 265 ? 171.005 208.062 213.348 1.00 155.51 268 ASP 7 CA 1
ATOM 17718 C C . ASP I 3 265 ? 170.923 206.570 212.988 1.00 140.88 268 ASP 7 C 1
ATOM 17719 O O . ASP I 3 265 ? 171.427 206.205 211.906 1.00 142.81 268 ASP 7 O 1
ATOM 17724 N N . PHE I 3 266 ? 170.331 205.742 213.855 1.00 121.91 269 PHE 7 N 1
ATOM 17725 C CA . PHE I 3 266 ? 170.156 204.280 213.646 1.00 115.14 269 PHE 7 CA 1
ATOM 17726 C C . PHE I 3 266 ? 169.178 204.046 212.490 1.00 110.72 269 PHE 7 C 1
ATOM 17727 O O . PHE I 3 266 ? 169.434 203.157 211.652 1.00 113.65 269 PHE 7 O 1
ATOM 17735 N N . VAL I 3 267 ? 168.082 204.812 212.475 1.00 111.67 270 VAL 7 N 1
ATOM 17736 C CA . VAL I 3 267 ? 167.044 204.827 211.396 1.00 115.96 270 VAL 7 CA 1
ATOM 17737 C C . VAL I 3 267 ? 167.715 205.174 210.058 1.00 118.29 270 VAL 7 C 1
ATOM 17738 O O . VAL I 3 267 ? 167.390 204.504 209.060 1.00 122.59 270 VAL 7 O 1
ATOM 17742 N N . PHE I 3 268 ? 168.608 206.170 210.032 1.00 120.77 271 PHE 7 N 1
ATOM 17743 C CA . PHE I 3 268 ? 169.349 206.606 208.816 1.00 122.38 271 PHE 7 CA 1
ATOM 17744 C C . PHE I 3 268 ? 170.266 205.474 208.331 1.00 117.77 271 PHE 7 C 1
ATOM 17745 O O . PHE I 3 268 ? 170.296 205.215 207.109 1.00 122.14 271 PHE 7 O 1
ATOM 17753 N N . ALA I 3 269 ? 170.973 204.818 209.259 1.00 110.34 272 ALA 7 N 1
ATOM 17754 C CA . ALA I 3 269 ? 171.862 203.657 209.003 1.00 102.25 272 ALA 7 CA 1
ATOM 17755 C C . ALA I 3 269 ? 171.056 202.475 208.451 1.00 89.88 272 ALA 7 C 1
ATOM 17756 O O . ALA I 3 269 ? 171.600 201.752 207.598 1.00 87.45 272 ALA 7 O 1
ATOM 17758 N N . SER I 3 270 ? 169.821 202.279 208.925 1.00 89.12 273 SER 7 N 1
ATOM 17759 C CA . SER I 3 270 ? 168.912 201.195 208.466 1.00 96.58 273 SER 7 CA 1
ATOM 17760 C C . SER I 3 270 ? 168.535 201.422 206.997 1.00 101.72 273 SER 7 C 1
ATOM 17761 O O . SER I 3 270 ? 168.656 200.465 206.212 1.00 103.94 273 SER 7 O 1
ATOM 17764 N N . LYS I 3 271 ? 168.125 202.647 206.643 1.00 109.42 274 LYS 7 N 1
ATOM 17765 C CA . LYS I 3 271 ? 167.752 203.044 205.254 1.00 111.76 274 LYS 7 CA 1
ATOM 17766 C C . LYS I 3 271 ? 168.993 203.086 204.350 1.00 109.87 274 LYS 7 C 1
ATOM 17767 O O . LYS I 3 271 ? 168.806 203.040 203.120 1.00 109.19 274 LYS 7 O 1
ATOM 17773 N N . LEU I 3 272 ? 170.200 203.183 204.925 1.00 114.55 275 LEU 7 N 1
ATOM 17774 C CA . LEU I 3 272 ? 171.492 203.208 204.181 1.00 115.06 275 LEU 7 CA 1
ATOM 17775 C C . LEU I 3 272 ? 171.897 201.795 203.735 1.00 108.13 275 LEU 7 C 1
ATOM 17776 O O . LEU I 3 272 ? 172.229 201.641 202.546 1.00 106.25 275 LEU 7 O 1
ATOM 17781 N N . THR I 3 273 ? 171.894 200.816 204.650 1.00 110.04 276 THR 7 N 1
ATOM 17782 C CA . THR I 3 273 ? 172.385 199.425 204.420 1.00 111.97 276 THR 7 CA 1
ATOM 17783 C C . THR I 3 273 ? 171.208 198.445 204.292 1.00 111.39 276 THR 7 C 1
ATOM 17784 O O . THR I 3 273 ? 171.313 197.331 204.844 1.00 115.85 276 THR 7 O 1
ATOM 17788 N N . SER I 3 274 ? 170.147 198.818 203.566 1.00 111.53 277 SER 7 N 1
ATOM 17789 C CA . SER I 3 274 ? 168.959 197.963 203.292 1.00 114.75 277 SER 7 CA 1
ATOM 17790 C C . SER I 3 274 ? 168.813 197.689 201.788 1.00 117.48 277 SER 7 C 1
ATOM 17791 O O . SER I 3 274 ? 167.694 197.334 201.360 1.00 116.98 277 SER 7 O 1
ATOM 17794 N N . GLY I 3 275 ? 169.897 197.826 201.016 1.00 122.66 278 GLY 7 N 1
ATOM 17795 C CA . GLY I 3 275 ? 169.904 197.606 199.556 1.00 124.65 278 GLY 7 CA 1
ATOM 17796 C C . GLY I 3 275 ? 169.934 196.127 199.207 1.00 125.21 278 GLY 7 C 1
ATOM 17797 O O . GLY I 3 275 ? 169.195 195.722 198.287 1.00 125.58 278 GLY 7 O 1
ATOM 17798 N N . ASP I 3 276 ? 170.754 195.350 199.921 1.00 128.30 279 ASP 7 N 1
ATOM 17799 C CA . ASP I 3 276 ? 171.002 193.905 199.661 1.00 131.02 279 ASP 7 CA 1
ATOM 17800 C C . ASP I 3 276 ? 169.836 193.047 200.174 1.00 130.85 279 ASP 7 C 1
ATOM 17801 O O . ASP I 3 276 ? 169.712 191.903 199.696 1.00 133.52 279 ASP 7 O 1
ATOM 17806 N N . LYS I 3 277 ? 169.026 193.563 201.108 1.00 132.41 280 LYS 7 N 1
ATOM 17807 C CA . LYS I 3 277 ? 167.967 192.796 201.824 1.00 132.40 280 LYS 7 CA 1
ATOM 17808 C C . LYS I 3 277 ? 166.867 192.399 200.839 1.00 132.49 280 LYS 7 C 1
ATOM 17809 O O . LYS I 3 277 ? 166.589 193.147 199.903 1.00 134.71 280 LYS 7 O 1
ATOM 17815 N N . PRO I 3 278 ? 166.208 191.223 201.004 1.00 133.46 281 PRO 7 N 1
ATOM 17816 C CA . PRO I 3 278 ? 165.275 190.709 199.997 1.00 133.18 281 PRO 7 CA 1
ATOM 17817 C C . PRO I 3 278 ? 163.983 191.528 199.834 1.00 134.12 281 PRO 7 C 1
ATOM 17818 O O . PRO I 3 278 ? 163.758 192.455 200.592 1.00 136.39 281 PRO 7 O 1
ATOM 17822 N N . ASN I 3 279 ? 163.160 191.132 198.858 1.00 136.72 282 ASN 7 N 1
ATOM 17823 C CA . ASN I 3 279 ? 161.992 191.897 198.340 1.00 138.23 282 ASN 7 CA 1
ATOM 17824 C C . ASN I 3 279 ? 160.913 192.011 199.427 1.00 127.06 282 ASN 7 C 1
ATOM 17825 O O . ASN I 3 279 ? 160.438 193.140 199.665 1.00 121.20 282 ASN 7 O 1
ATOM 17830 N N . SER I 3 280 ? 160.554 190.893 200.064 1.00 120.64 283 SER 7 N 1
ATOM 17831 C CA . SER I 3 280 ? 159.440 190.790 201.047 1.00 120.32 283 SER 7 CA 1
ATOM 17832 C C . SER I 3 280 ? 159.858 191.312 202.432 1.00 111.04 283 SER 7 C 1
ATOM 17833 O O . SER I 3 280 ? 158.954 191.579 203.248 1.00 109.65 283 SER 7 O 1
ATOM 17836 N N . TRP I 3 281 ? 161.164 191.445 202.691 1.00 104.68 284 TRP 7 N 1
ATOM 17837 C CA . TRP I 3 281 ? 161.734 191.902 203.990 1.00 101.06 284 TRP 7 CA 1
ATOM 17838 C C . TRP I 3 281 ? 161.277 193.336 204.281 1.00 105.06 284 TRP 7 C 1
ATOM 17839 O O . TRP I 3 281 ? 161.243 194.138 203.326 1.00 111.95 284 TRP 7 O 1
ATOM 17850 N N . LYS I 3 282 ? 160.946 193.640 205.542 1.00 106.92 285 LYS 7 N 1
ATOM 17851 C CA . LYS I 3 282 ? 160.540 195.000 205.996 1.00 112.48 285 LYS 7 CA 1
ATOM 17852 C C . LYS I 3 282 ? 161.616 195.576 206.920 1.00 108.71 285 LYS 7 C 1
ATOM 17853 O O . LYS I 3 282 ? 162.139 194.825 207.764 1.00 109.65 285 LYS 7 O 1
ATOM 17859 N N . ASN I 3 283 ? 161.913 196.869 206.757 1.00 110.80 286 ASN 7 N 1
ATOM 17860 C CA . ASN I 3 283 ? 162.845 197.646 207.617 1.00 112.31 286 ASN 7 CA 1
ATOM 17861 C C . ASN I 3 283 ? 162.135 197.967 208.927 1.00 106.43 286 ASN 7 C 1
ATOM 17862 O O . ASN I 3 283 ? 161.192 198.750 208.925 1.00 111.85 286 ASN 7 O 1
ATOM 17867 N N . PRO I 3 284 ? 162.561 197.407 210.085 1.00 104.80 287 PRO 7 N 1
ATOM 17868 C CA . PRO I 3 284 ? 161.807 197.559 211.331 1.00 109.14 287 PRO 7 CA 1
ATOM 17869 C C . PRO I 3 284 ? 162.003 198.887 212.083 1.00 110.90 287 PRO 7 C 1
ATOM 17870 O O . PRO I 3 284 ? 161.620 198.937 213.235 1.00 112.42 287 PRO 7 O 1
ATOM 17874 N N . PHE I 3 285 ? 162.532 199.929 211.429 1.00 114.19 288 PHE 7 N 1
ATOM 17875 C CA . PHE I 3 285 ? 163.007 201.178 212.084 1.00 122.71 288 PHE 7 CA 1
ATOM 17876 C C . PHE I 3 285 ? 162.255 202.430 211.616 1.00 134.18 288 PHE 7 C 1
ATOM 17877 O O . PHE I 3 285 ? 162.404 203.463 212.300 1.00 139.03 288 PHE 7 O 1
ATOM 17885 N N . GLU I 3 286 ? 161.486 202.361 210.525 1.00 145.05 289 GLU 7 N 1
ATOM 17886 C CA . GLU I 3 286 ? 161.163 203.560 209.697 1.00 161.23 289 GLU 7 CA 1
ATOM 17887 C C . GLU I 3 286 ? 160.150 204.448 210.439 1.00 170.56 289 GLU 7 C 1
ATOM 17888 O O . GLU I 3 286 ? 160.609 205.445 211.038 1.00 174.30 289 GLU 7 O 1
ATOM 17894 N N . GLU I 3 287 ? 158.847 204.132 210.409 1.00 176.66 290 GLU 7 N 1
ATOM 17895 C CA . GLU I 3 287 ? 157.795 204.965 211.065 1.00 179.10 290 GLU 7 CA 1
ATOM 17896 C C . GLU I 3 287 ? 156.985 204.131 212.072 1.00 172.65 290 GLU 7 C 1
ATOM 17897 O O . GLU I 3 287 ? 156.896 204.571 213.237 1.00 170.03 290 GLU 7 O 1
ATOM 17903 N N . GLY I 3 288 ? 156.436 202.981 211.664 1.00 167.69 291 GLY 7 N 1
ATOM 17904 C CA . GLY I 3 288 ? 155.455 202.216 212.460 1.00 164.98 291 GLY 7 CA 1
ATOM 17905 C C . GLY I 3 288 ? 155.461 200.741 212.112 1.00 160.41 291 GLY 7 C 1
ATOM 17906 O O . GLY I 3 288 ? 154.370 200.196 211.848 1.00 163.98 291 GLY 7 O 1
ATOM 17907 N N . VAL I 3 289 ? 156.643 200.120 212.113 1.00 154.99 292 VAL 7 N 1
ATOM 17908 C CA . VAL I 3 289 ? 156.823 198.660 211.862 1.00 155.56 292 VAL 7 CA 1
ATOM 17909 C C . VAL I 3 289 ? 156.863 197.944 213.218 1.00 156.99 292 VAL 7 C 1
ATOM 17910 O O . VAL I 3 289 ? 157.970 197.677 213.733 1.00 159.71 292 VAL 7 O 1
ATOM 17914 N N . GLU I 3 290 ? 155.675 197.694 213.777 1.00 156.19 293 GLU 7 N 1
ATOM 17915 C CA . GLU I 3 290 ? 155.425 196.768 214.916 1.00 155.99 293 GLU 7 CA 1
ATOM 17916 C C . GLU I 3 290 ? 156.139 195.448 214.592 1.00 147.96 293 GLU 7 C 1
ATOM 17917 O O . GLU I 3 290 ? 155.688 194.755 213.659 1.00 147.84 293 GLU 7 O 1
ATOM 17923 N N . VAL I 3 291 ? 157.233 195.143 215.301 1.00 143.76 294 VAL 7 N 1
ATOM 17924 C CA . VAL I 3 291 ? 158.092 193.941 215.058 1.00 142.63 294 VAL 7 CA 1
ATOM 17925 C C . VAL I 3 291 ? 157.302 192.693 215.473 1.00 137.92 294 VAL 7 C 1
ATOM 17926 O O . VAL I 3 291 ? 156.910 192.601 216.654 1.00 138.62 294 VAL 7 O 1
ATOM 17930 N N . THR I 3 292 ? 157.107 191.766 214.532 1.00 132.86 295 THR 7 N 1
ATOM 17931 C CA . THR I 3 292 ? 156.136 190.644 214.624 1.00 133.69 295 THR 7 CA 1
ATOM 17932 C C . THR I 3 292 ? 156.839 189.360 215.075 1.00 137.85 295 THR 7 C 1
ATOM 17933 O O . THR I 3 292 ? 158.080 189.345 215.141 1.00 139.44 295 THR 7 O 1
ATOM 17937 N N . GLU I 3 293 ? 156.039 188.332 215.370 1.00 147.68 296 GLU 7 N 1
ATOM 17938 C CA . GLU I 3 293 ? 156.477 186.950 215.709 1.00 153.58 296 GLU 7 CA 1
ATOM 17939 C C . GLU I 3 293 ? 157.139 186.324 214.471 1.00 146.78 296 GLU 7 C 1
ATOM 17940 O O . GLU I 3 293 ? 158.187 185.665 214.630 1.00 141.10 296 GLU 7 O 1
ATOM 17946 N N . ASP I 3 294 ? 156.555 186.555 213.288 1.00 148.59 297 ASP 7 N 1
ATOM 17947 C CA . ASP I 3 294 ? 156.951 185.950 211.984 1.00 151.05 297 ASP 7 CA 1
ATOM 17948 C C . ASP I 3 294 ? 158.326 186.456 211.516 1.00 142.81 297 ASP 7 C 1
ATOM 17949 O O . ASP I 3 294 ? 158.939 185.761 210.685 1.00 136.15 297 ASP 7 O 1
ATOM 17954 N N . MET I 3 295 ? 158.778 187.624 211.986 1.00 141.36 298 MET 7 N 1
ATOM 17955 C CA . MET I 3 295 ? 160.101 188.211 211.626 1.00 136.74 298 MET 7 CA 1
ATOM 17956 C C . MET I 3 295 ? 161.231 187.487 212.370 1.00 129.27 298 MET 7 C 1
ATOM 17957 O O . MET I 3 295 ? 162.320 187.363 211.780 1.00 131.28 298 MET 7 O 1
ATOM 17962 N N . LEU I 3 296 ? 160.984 187.017 213.600 1.00 127.48 299 LEU 7 N 1
ATOM 17963 C CA . LEU I 3 296 ? 162.038 186.581 214.560 1.00 126.24 299 LEU 7 CA 1
ATOM 17964 C C . LEU I 3 296 ? 162.197 185.055 214.567 1.00 124.36 299 LEU 7 C 1
ATOM 17965 O O . LEU I 3 296 ? 162.661 184.531 215.600 1.00 126.12 299 LEU 7 O 1
ATOM 17970 N N . ARG I 3 297 ? 161.870 184.366 213.468 1.00 126.52 300 ARG 7 N 1
ATOM 17971 C CA . ARG I 3 297 ? 162.035 182.890 213.372 1.00 132.78 300 ARG 7 CA 1
ATOM 17972 C C . ARG I 3 297 ? 163.523 182.611 213.180 1.00 125.61 300 ARG 7 C 1
ATOM 17973 O O . ARG I 3 297 ? 164.224 183.436 212.597 1.00 121.06 300 ARG 7 O 1
ATOM 17981 N N . PRO I 3 298 ? 164.057 181.468 213.671 1.00 127.34 301 PRO 7 N 1
ATOM 17982 C CA . PRO I 3 298 ? 165.464 181.130 213.457 1.00 127.49 301 PRO 7 CA 1
ATOM 17983 C C . PRO I 3 298 ? 165.803 180.949 211.979 1.00 126.12 301 PRO 7 C 1
ATOM 17984 O O . PRO I 3 298 ? 164.923 180.625 211.181 1.00 126.60 301 PRO 7 O 1
ATOM 17988 N N . PRO I 3 299 ? 167.078 181.160 211.568 1.00 121.88 302 PRO 7 N 1
ATOM 17989 C CA . PRO I 3 299 ? 167.476 180.998 210.169 1.00 118.80 302 PRO 7 CA 1
ATOM 17990 C C . PRO I 3 299 ? 167.266 179.565 209.682 1.00 114.22 302 PRO 7 C 1
ATOM 17991 O O . PRO I 3 299 ? 167.397 178.628 210.468 1.00 111.30 302 PRO 7 O 1
ATOM 17995 N N . PRO I 3 300 ? 166.938 179.340 208.385 1.00 115.23 303 PRO 7 N 1
ATOM 17996 C CA . PRO I 3 300 ? 166.621 177.998 207.895 1.00 113.68 303 PRO 7 CA 1
ATOM 17997 C C . PRO I 3 300 ? 167.834 177.056 207.906 1.00 118.88 303 PRO 7 C 1
ATOM 17998 O O . PRO I 3 300 ? 168.930 177.499 208.205 1.00 123.24 303 PRO 7 O 1
ATOM 18002 N N . LYS I 3 301 ? 167.605 175.785 207.570 1.00 127.99 304 LYS 7 N 1
ATOM 18003 C CA . LYS I 3 301 ? 168.667 174.757 207.408 1.00 136.57 304 LYS 7 CA 1
ATOM 18004 C C . LYS I 3 301 ? 169.505 175.090 206.168 1.00 141.20 304 LYS 7 C 1
ATOM 18005 O O . LYS I 3 301 ? 170.746 175.131 206.292 1.00 145.18 304 LYS 7 O 1
ATOM 18011 N N . ASP I 3 302 ? 168.842 175.322 205.029 1.00 145.55 305 ASP 7 N 1
ATOM 18012 C CA . ASP I 3 302 ? 169.473 175.600 203.708 1.00 149.10 305 ASP 7 CA 1
ATOM 18013 C C . ASP I 3 302 ? 169.638 177.120 203.565 1.00 140.44 305 ASP 7 C 1
ATOM 18014 O O . ASP I 3 302 ? 169.052 177.706 202.629 1.00 137.13 305 ASP 7 O 1
ATOM 18019 N N . ILE I 3 303 ? 170.421 177.724 204.463 1.00 135.26 306 ILE 7 N 1
ATOM 18020 C CA . ILE I 3 303 ? 170.642 179.202 204.541 1.00 136.54 306 ILE 7 CA 1
ATOM 18021 C C . ILE I 3 303 ? 171.679 179.609 203.485 1.00 136.84 306 ILE 7 C 1
ATOM 18022 O O . ILE I 3 303 ? 171.463 180.653 202.835 1.00 138.97 306 ILE 7 O 1
ATOM 18027 N N . GLY I 3 304 ? 172.744 178.817 203.318 1.00 133.95 307 GLY 7 N 1
ATOM 18028 C CA . GLY I 3 304 ? 173.844 179.088 202.370 1.00 129.01 307 GLY 7 CA 1
ATOM 18029 C C . GLY I 3 304 ? 173.798 178.197 201.137 1.00 124.22 307 GLY 7 C 1
ATOM 18030 O O . GLY I 3 304 ? 174.834 178.113 200.460 1.00 126.63 307 GLY 7 O 1
ATOM 18031 N N . TRP I 3 305 ? 172.651 177.570 200.839 1.00 112.97 308 TRP 7 N 1
ATOM 18032 C CA . TRP I 3 305 ? 172.487 176.571 199.745 1.00 104.10 308 TRP 7 CA 1
ATOM 18033 C C . TRP I 3 305 ? 171.826 177.196 198.511 1.00 103.05 308 TRP 7 C 1
ATOM 18034 O O . TRP I 3 305 ? 171.916 176.577 197.437 1.00 103.88 308 TRP 7 O 1
ATOM 18045 N N . GLU I 3 306 ? 171.250 178.395 198.643 1.00 110.83 309 GLU 7 N 1
ATOM 18046 C CA . GLU I 3 306 ? 170.173 178.921 197.755 1.00 119.58 309 GLU 7 CA 1
ATOM 18047 C C . GLU I 3 306 ? 170.695 179.091 196.321 1.00 114.86 309 GLU 7 C 1
ATOM 18048 O O . GLU I 3 306 ? 169.929 178.783 195.376 1.00 120.11 309 GLU 7 O 1
ATOM 18054 N N . ASP I 3 307 ? 171.957 179.506 196.167 1.00 117.02 310 ASP 7 N 1
ATOM 18055 C CA . ASP I 3 307 ? 172.655 179.675 194.859 1.00 124.70 310 ASP 7 CA 1
ATOM 18056 C C . ASP I 3 307 ? 172.797 178.332 194.124 1.00 121.56 310 ASP 7 C 1
ATOM 18057 O O . ASP I 3 307 ? 172.788 178.348 192.877 1.00 120.81 310 ASP 7 O 1
ATOM 18062 N N . TYR I 3 308 ? 172.950 177.221 194.853 1.00 118.46 311 TYR 7 N 1
ATOM 18063 C CA . TYR I 3 308 ? 172.953 175.844 194.290 1.00 115.69 311 TYR 7 CA 1
ATOM 18064 C C . TYR I 3 308 ? 171.519 175.444 193.907 1.00 120.90 311 TYR 7 C 1
ATOM 18065 O O . TYR I 3 308 ? 171.352 174.797 192.854 1.00 125.75 311 TYR 7 O 1
ATOM 18074 N N . LEU I 3 309 ? 170.524 175.831 194.720 1.00 120.39 312 LEU 7 N 1
ATOM 18075 C CA . LEU I 3 309 ? 169.083 175.497 194.523 1.00 118.18 312 LEU 7 CA 1
ATOM 18076 C C . LEU I 3 309 ? 168.459 176.386 193.438 1.00 119.63 312 LEU 7 C 1
ATOM 18077 O O . LEU I 3 309 ? 167.336 176.062 193.006 1.00 123.80 312 LEU 7 O 1
ATOM 18082 N N . ARG I 3 310 ? 169.137 177.461 193.023 1.00 126.30 313 ARG 7 N 1
ATOM 18083 C CA . ARG I 3 310 ? 168.611 178.459 192.048 1.00 133.76 313 ARG 7 CA 1
ATOM 18084 C C . ARG I 3 310 ? 168.576 177.880 190.624 1.00 140.96 313 ARG 7 C 1
ATOM 18085 O O . ARG I 3 310 ? 167.752 178.372 189.826 1.00 141.05 313 ARG 7 O 1
ATOM 18093 N N . HIS I 3 311 ? 169.429 176.892 190.315 1.00 152.23 314 HIS 7 N 1
ATOM 18094 C CA . HIS I 3 311 ? 169.603 176.282 188.965 1.00 155.14 314 HIS 7 CA 1
ATOM 18095 C C . HIS I 3 311 ? 168.813 174.970 188.880 1.00 141.69 314 HIS 7 C 1
ATOM 18096 O O . HIS I 3 311 ? 169.174 173.965 189.492 1.00 127.42 314 HIS 7 O 1
#

Secondary structure (DSSP, 8-state):
--HHHHHHHHS-----HHHHHHHHHHHHHHHH--SSS----EEEE--TTSSHHHHHHHHHHHHHHHHHHHSS---B--B-PPTT--HHHHHHHHHHHSSS---SS---SSHHHHHHHHHHHHHT--BEEE---GGGB-SSS--B--HHHHHHHHHHHHS---EEEE--GGGHHHHHH-HHHHHH--EEEE-------SSSSHHHHHHHHHHHHSS-SS----SSHHHHHHHHHHSSS-HHHHHHHHHHHHHHHHHTT-SS--TTTHHHHHHHT-SSS-SS---TTSS-----STTSPPP-SSSS-HHHHT-/--HHHHHHHHS-----HHHHHHHHHHHHHHHH--SSS----EEEE--TTSSHHHHHHHHHHHHHHHHHHHSS---B--B-PPTT--HHHHHHHHHHHSSS---SS---SSHHHHHHHHHHHHHT--BEEE---GGGB-SSS--B--HHHHHHHHHHHHS---EEEE--GGGHHHHHH-HHHHHH--EEEE-------SSSSHHHHHHHHHHHHSS-SS----SSHHHHHHHHHHSSS-HHHHHHHHHHHHHHHHHTT-SS--TTTHHHHHHHS-SSS-SS---TTSS-----STTSPPP-SSSS-HHHHT-/--HHHHHHHHS-----HHHHHHHHHHHHHHHH--SSS----EEEE--TTSSHHHHHHHHHHHHHHHHHHHSS---B--B-PPTT--HHHHHHHHHHHSSS---SS---SSHHHHHHHHHHHHHT--BEEE---GGGB-SSS--B--HHHHHHHHHHHHS---EEEE--GGGHHHHHH-HHHHHH--EEEE-PPP---SSSSHHHHHHHHHHHHSS-SS----SSHHHHHHHHHHSSS-HHHHHHHHHHHHHHHHHTT-SS--TTTHHHHHHHS-SSS-SS---TTSS-----TTTSPPP-SSSS-HHHHT-/--HHHHHHHHS-----HHHHHHHHHHHHHHHH--SSS-----EEE--TTSSHHHHHHHHHHHHHHHHHHHSS---B--B-PPTT--HHHHHHHHHHHSSS---SS---SSHHHHHHHHHHHHHT--BEEE---GGGB-SSS--B--HHHHHHHHHHHHS---EEEE--GGGHHHHHH-HHHHHH---EEE-------SSSSHHHHHHHHHHHHSS-SS----SSHHHHHHHHHHSSS-HHHHHHHHHHHHHHHHHTT-SS--TTTHHHHHHHS-SSS-SS---TTSS-----TTTSPPP-SSSS-HHHH--/--HHHHHHHHS-----HHHHHHHHHHHHHHHH--SSS-----EEE--TTSSHHHHHHHHHHHHHHHHHHHSS---B--B-PPTT--HHHHHHHHHHHSSS---SS---SSHHHHHHHHHHHHHT--BEEE---GGGB-SSS--B-THHHHHHHHHHHHS---EEEE--GGGHHHHHH-HHHHHH---EEE-------SSSSHHHHHHHHHHHHSS-SS----SSHHHHHHHHHHSSS-HHHHHHHHHHHHHHHHHTT-SSS-TTTHHHHHHHS-SSS-SS---TTSS-----TTTSPPPPSSSS-HHHH--/--HHHHHHHHS-----HHHHHHHHHHHHHHHH--SSS----EEEE--TTSSHHHHHHHHHHHHHHHHHHHSS---B--B-PPTT--HHHHHHHHHHHSSS---SS---SSHHHHHHHHHHHHHT--BEEE---GGGB-SSS--B--HHHHHHHHHHHHS---EEEE--GGGHHHHHH-HHHHHH--EEEE-------SSSSHHHHHHHHHHHHSS-SS----SSHHHHHHHHHHSSS-HHHHHHHHHHHHHHHHHTT-SS--TTTHHHHHHHS-SSS-SS---TTSS-----TTTSPPP-SSSS-HHHH--/--HHHHHHHHS-----HHHHHHHHHHHHHHHH--SSS-----EEE--TTSSHHHHHHHHHHHHHHHHHHHSS---B--B-PPTT--HHHHHHHHHHHSSS---SS---SSHHHHHHHHHHHHHT--BEEE---GGGB-SSS--B--HHHHHHHHHHHHS---EEEE--GGGHHHHHH-HHHHHH---EEE-------SSSSHHHHHHHHHHHHSS-SS----SSHHHHHHHHHHSSS-HHHHHHHHHHHHHHHHHTT-SS--TTTHHHHHHHS-SSS-SS---TTSS-----TTTSPPP-SSSS-HHHHT-

Sequence (2177 aa):
TREARISRAKRAFVSTPSVRKILSYMDRCRDLSDLESEPTCMMVYGASGVGKTTVIKKYLNQAAAAAAAGGDIIPVLHIELPDNAKPVDAARELLVEMGDPLALYETDLARLTKRLTELIPAVGVKLIIIDEFQHLVEERSNRVLTQVGNWLKMILNKTKCPIVIFGMPYSKVVLQANSQLHGRFSIQVELRPFSYQGGRGVFKTFLEYLDKALPFEKQAGLANESLQKKLYAFSQGNMRSLRNLIYQASIEAIDNQHETITEEDFVFASKLTSGDKPNSWKNPFEEGVEVTEDMLRPPPKDIGWEDYLRHTREARISRAKRAFVSTPSVRKILSYMDRCRDLSDLESEPTCMMVYGASGVGKTTVIKKYLNQAAAAAAAGGDIIPVLHIELPDNAKPVDAARELLVEMGDPLALYETDLARLTKRLTELIPAVGVKLIIIDEFQHLVEERSNRVLTQVGNWLKMILNKTKCPIVIFGMPYSKVVLQANSQLHGRFSIQVELRPFSYQGGRGVFKTFLEYLDKALPFEKQAGLANESLQKKLYAFSQGNMRSLRNLIYQASIEAIDNQHETITEEDFVFASKLTSGDKPNSWKNPFEEGVEVTEDMLRPPPKDIGWEDYLRHTREARISRAKRAFVSTPSVRKILSYMDRCRDLSDLESEPTCMMVYGASGVGKTTVIKKYLNQAAAAAAAGGDIIPVLHIELPDNAKPVDAARELLVEMGDPLALYETDLARLTKRLTELIPAVGVKLIIIDEFQHLVEERSNRVLTQVGNWLKMILNKTKCPIVIFGMPYSKVVLQANSQLHGRFSIQVELRPFSYQGGRGVFKTFLEYLDKALPFEKQAGLANESLQKKLYAFSQGNMRSLRNLIYQASIEAIDNQHETITEEDFVFASKLTSGDKPNSWKNPFEEGVEVTEDMLRPPPKDIGWEDYLRHTREARISRAKRAFVSTPSVRKILSYMDRCRDLSDLESEPTCMMVYGASGVGKTTVIKKYLNQAAAAAAAGGDIIPVLHIELPDNAKPVDAARELLVEMGDPLALYETDLARLTKRLTELIPAVGVKLIIIDEFQHLVEERSNRVLTQVGNWLKMILNKTKCPIVIFGMPYSKVVLQANSQLHGRFSIQVELRPFSYQGGRGVFKTFLEYLDKALPFEKQAGLANESLQKKLYAFSQGNMRSLRNLIYQASIEAIDNQHETITEEDFVFASKLTSGDKPNSWKNPFEEGVEVTEDMLRPPPKDIGWEDYLRHTREARISRAKRAFVSTPSVRKILSYMDRCRDLSDLESEPTCMMVYGASGVGKTTVIKKYLNQAAAAAAAGGDIIPVLHIELPDNAKPVDAARELLVEMGDPLALYETDLARLTKRLTELIPAVGVKLIIIDEFQHLVEERSNRVLTQVGNWLKMILNKTKCPIVIFGMPYSKVVLQANSQLHGRFSIQVELRPFSYQGGRGVFKTFLEYLDKALPFEKQAGLANESLQKKLYAFSQGNMRSLRNLIYQASIEAIDNQHETITEEDFVFASKLTSGDKPNSWKNPFEEGVEVTEDMLRPPPKDIGWEDYLRHTREARISRAKRAFVSTPSVRKILSYMDRCRDLSDLESEPTCMMVYGASGVGKTTVIKKYLNQAAAAAAAGGDIIPVLHIELPDNAKPVDAARELLVEMGDPLALYETDLARLTKRLTELIPAVGVKLIIIDEFQHLVEERSNRVLTQVGNWLKMILNKTKCPIVIFGMPYSKVVLQANSQLHGRFSIQVELRPFSYQGGRGVFKTFLEYLDKALPFEKQAGLANESLQKKLYAFSQGNMRSLRNLIYQASIEAIDNQHETITEEDFVFASKLTSGDKPNSWKNPFEEGVEVTEDMLRPPPKDIGWEDYLRHTREARISRAKRAFVSTPSVRKILSYMDRCRDLSDLESEPTCMMVYGASGVGKTTVIKKYLNQAAAAAAAGGDIIPVLHIELPDNAKPVDAARELLVEMGDPLALYETDLARLTKRLTELIPAVGVKLIIIDEFQHLVEERSNRVLTQVGNWLKMILNKTKCPIVIFGMPYSKVVLQANSQLHGRFSIQVELRPFSYQGGRGVFKTFLEYLDKALPFEKQAGLANESLQKKLYAFSQGNMRSLRNLIYQASIEAIDNQHETITEEDFVFASKLTSGDKPNSWKNPFEEGVEVTEDMLRPPPKDIGWEDYLRH